Protein 7TXY (pdb70)

InterPro domains:
  IPR004183 Extradiol ring-cleavage dioxygenase, class III enzyme, subunit B [PF02900] (23-251)

Organism: NCBI:txid47874

Foldseek 3Di:
DFFAQKEKEWAQDLLLVAPDAFPQSVLRLVLLLLLLVLVVVLVWPEEEEEELQQEDAAFKEKEQAQWDWDWAQAPPCNVGPSSIATAIAGAPNVLLVLLLVLLVVVVTHYHYDDDPPDDDGRRVRSSCVRNPVPRPHHYIYMYHYLNDDLLSLLVSLLSSRVSRRVVRTHYHYYYHFFFQDQAAPDPDDNHPFAQRDPPQVVLVVVLLVCLQQQNLVVCVVCLQVSCVPRVTRSSVSSSSSCVSNVHSGDGKDWSHWGGDNNITITIIMDNRDPD/DALAFKEKAFAFDLQLVLQVQDPQFDAHAPHAPVLVLVLLVVLLCCCVPPLVWQEEEEEAQPLEDQAWKEKELAAKAWDWEADVVPNNRGTGTDIAGAPNQLSVQLQVLLVVLPIGYYYDHDSVDHDYSGRVRRCCSNHVVRPHHYMYMYQYAHPVDGDQGDLVSLLSSLQSSSVSSVVVVTRYYYYLHWFAQDDFDPDAPPRNRPCVQFAAPDVQLVVLVVVLLVCQQDWFQVVVVPSVVVSCVRRVTRCSSNSVSNNCSNLVRAGDHKDFSDWGTRRNTIGTIIMDGHDD/DWFAQKEKEFAQDLLLVAPDAFPQSVLRLVLLLVLLVLVVVLVFPEEEEEELQQEDAAFKEKEQAQWDWDWAAAPVCNVGPSRIFTAIAGAPNVLLVLLLVLLVVVVTDYHYDDDPPDDDGRRVRSSCVRNPVPRPHHYIYMYHHLNDDLLSLLQSLLSSRVSRVVVRTHYHYYYHFFFQDLAQPDDDDNHPFAARDPPLVVLVVVVLVCQQQQNLVVCVVCLQVSCVPRVTRSSVSSSSNCVSNVNSGDGKDWSHWGDDRNTTITMIMGNRDD/DCALAFKEKAFAFDLQLVQQVPDVQFDAHAPHAPVLVLVLLVVLLCCCVPPLVFQEEEEEDEPLADAAWKEKELAAWAWDWEADVVPNNRGTGTDIAGAPNQLSVQLQVLLVVLPTGYYYDHDSVDHDYSRVVRRVCSNHVVNPHHYMYMYFHAHPVDGDQGPLVSLLSSLQSSSVSSVVVVTRYYYYLHWFFQDDFDPDAPPRNRPCVQFDAPDVQLVVLVVVLQVCLADWFQVVVVVSVVVSCVRRVTRCSSNSVSNNCSNLVRAGDHKDFSDWGTRRNTIGTIIMDGHD/DDWFAQKEKEFAQDLLLVAPDAFPQSVLRLVLLLLLLVLVVVLPWPEEEEEELQQEDAAFKEKEQAQWDWDWAAAPVCNVGPSRIFTAIAGAPNVLLVLLLVLLVVVVTHYHYDDDPPDDDGSSVRSSCVRNPVPRPHHYIYMYHHLNDDLLSLLVSLLSSRVSRRVVRTHYHYYYHFFFQDLADPDDDDNHPFAQRDPPLVVLVVVLLVCQQQQNLVVCVVCLQVSCVPRVTRSSPSSSSNCVSNVNSGDGKDWSHWGGDRNITITMIMDNRDSD/DCALAFKEKAFAFDLQLVQQVPDPQFDAHAPHFPVLVLVLLVVLLCCCVPPLVWQEEEEEDEPLADAAWKEKEQAAWAWDWEADVVPNNRGTGTDIAGAPNQLSVQLQVLLVVLPTTYYYDHDSVDHDYSGVVRRVCSNHVVRPHHYMYMYFYAHPVDGDQGDLVSLLSSLQSSSVSSRVVVTRYYYYLHWFFQPDFDPDAPPRNRPCVQFAAPDVQLVVLVVVLQVCQQDWFQVVVVVSVVVSCVRRVTRCSSNSVSNNCSNLVRAGHHKDFSDWGGRRNTIGTIIMDGHDD/DFFAQKEKEWAQDLLLVAPDAFPQSVLRLVLLLLLLVLDVVLPWPEEEEEELQQEDAAFKEKEQAQWDWDWAQAPPPNVGPSRIFTAIAGAPNVLLVLLLVLLVVVVTDYHYDDDVPDDDGRRVRSSCCRNPVPHPHHYIYMYHHLNDDLLSLLVSLLSSRVSRRVVRIHYHYYYHFFFQDQAQPDDDDNNPFAARDPPQVVLVVVLLVCQQQFNLVVCVVCLQVSCVPRVTRSSPSSSSSCVSNVHSGDGKDWSHWGGDNNITITIIMDSRDPD/DFFLAFKEKAFAFDLQLVLQVPDVQFDAHAPHAPVLVLVLLVVLLCCCVPPLVWQEEEEEDQPLEDAQWKEKELAQKAWDWEADVVPNNRGTGTDIAGAPNQLSVQLQVQLVVLPIGYYYDHDSPDHDYNRVVRRVCSNHVVRHHHYMYMYFYADPVDGDQGDLVSLLSSLQSSRVSSVVVVTRYYYYLHWFFQDDFDPDAPPRNRPCVQFDAPDVQLVVLVVVLLVCQQDWFQVCVVVSVVVSCVRRVTRCSSNSVSNRCSNLVRAGHHKDFSDWGGRRNTIGTIIMDGHD

B-factor: mean 44.64, std 13.28, range [20.18, 142.73]

Radius of gyration: 44.24 Å; Cα contacts (8 Å, |Δi|>4): 5804; chains: 8; bounding box: 114×84×118 Å

Structure (mmCIF, N/CA/C/O backbone):
data_7TXY
#
_entry.id   7TXY
#
_cell.length_a   68.800
_cell.length_b   83.855
_cell.length_c   110.272
_cell.angle_alpha   85.590
_cell.angle_beta   73.100
_cell.angle_gamma   89.260
#
_symmetry.space_group_name_H-M   'P 1'
#
loop_
_entity.id
_entity.type
_entity.pdbx_description
1 polymer '2-amino-5-chlorophenol 1,6-dioxygenase subunit alpha'
2 polymer '2-aminophenol 1,6-dioxygenase subunit beta'
3 non-polymer 'FE (II) ION'
4 water water
#
loop_
_atom_site.group_PDB
_atom_site.id
_atom_site.type_symbol
_atom_site.label_atom_id
_atom_site.label_alt_id
_atom_site.label_comp_id
_atom_site.label_asym_id
_atom_site.label_entity_id
_atom_site.label_seq_id
_atom_site.pdbx_PDB_ins_code
_atom_site.Cartn_x
_atom_site.Cartn_y
_atom_site.Cartn_z
_atom_site.occupancy
_atom_site.B_iso_or_equiv
_atom_site.auth_seq_id
_atom_site.auth_comp_id
_atom_site.auth_asym_id
_atom_site.auth_atom_id
_atom_site.pdbx_PDB_model_num
ATOM 1 N N . ARG A 1 4 ? -3.58786 -13.12946 -8.29997 1.000 63.03173 4 ARG A N 1
ATOM 2 C CA . ARG A 1 4 ? -3.86903 -13.96611 -7.13626 1.000 77.70202 4 ARG A CA 1
ATOM 3 C C . ARG A 1 4 ? -3.02303 -13.51434 -5.94669 1.000 80.98494 4 ARG A C 1
ATOM 4 O O . ARG A 1 4 ? -1.92412 -12.98269 -6.12152 1.000 72.10135 4 ARG A O 1
ATOM 24 N N . THR A 1 5 ? -3.54158 -13.72672 -4.74099 1.000 71.63480 5 THR A N 1
ATOM 25 C CA . THR A 1 5 ? -2.84743 -13.37990 -3.51161 1.000 68.99602 5 THR A CA 1
ATOM 26 C C . THR A 1 5 ? -2.25724 -14.62840 -2.86191 1.000 67.48311 5 THR A C 1
ATOM 27 O O . THR A 1 5 ? -2.63515 -15.75965 -3.17352 1.000 69.61811 5 THR A O 1
ATOM 38 N N . GLY A 1 6 ? -1.31841 -14.40459 -1.94783 1.000 58.49558 6 GLY A N 1
ATOM 39 C CA . GLY A 1 6 ? -0.72672 -15.48429 -1.18424 1.000 51.53833 6 GLY A CA 1
ATOM 40 C C . GLY A 1 6 ? 0.45753 -16.12382 -1.88231 1.000 47.10382 6 GLY A C 1
ATOM 41 O O . GLY A 1 6 ? 1.09129 -15.54821 -2.76733 1.000 46.99535 6 GLY A O 1
ATOM 45 N N . ILE A 1 7 ? 0.75837 -17.34746 -1.45616 1.000 48.99783 7 ILE A N 1
ATOM 46 C CA . ILE A 1 7 ? 1.85320 -18.12113 -2.03070 1.000 44.24110 7 ILE A CA 1
ATOM 47 C C . ILE A 1 7 ? 1.39193 -18.68900 -3.36816 1.000 48.09819 7 ILE A C 1
ATOM 48 O O . ILE A 1 7 ? 0.40929 -19.43447 -3.42951 1.000 51.66518 7 ILE A O 1
ATOM 64 N N . VAL A 1 8 ? 2.10838 -18.34989 -4.43653 1.000 41.41671 8 VAL A N 1
ATOM 65 C CA . VAL A 1 8 ? 1.71080 -18.72545 -5.78871 1.000 43.70494 8 VAL A CA 1
ATOM 66 C C . VAL A 1 8 ? 2.77158 -19.53076 -6.52132 1.000 45.20209 8 VAL A C 1
ATOM 67 O O . VAL A 1 8 ? 2.51180 -19.98363 -7.64667 1.000 43.57742 8 VAL A O 1
ATOM 80 N N . ALA A 1 9 ? 3.95475 -19.71988 -5.94656 1.000 42.33398 9 ALA A N 1
ATOM 81 C CA . ALA A 1 9 ? 4.99951 -20.48697 -6.60805 1.000 36.90985 9 ALA A CA 1
ATOM 82 C C . ALA A 1 9 ? 5.98051 -20.98413 -5.55773 1.000 41.48149 9 ALA A C 1
ATOM 83 O O . ALA A 1 9 ? 6.06475 -20.44456 -4.45059 1.000 35.11158 9 ALA A O 1
ATOM 90 N N . GLY A 1 10 ? 6.72016 -22.02129 -5.92631 1.000 39.90915 10 GLY A N 1
ATOM 91 C CA . GLY A 1 10 ? 7.68871 -22.61797 -5.02470 1.000 37.45478 10 GLY A CA 1
ATOM 92 C C . GLY A 1 10 ? 8.88119 -23.13823 -5.79083 1.000 39.40108 10 GLY A C 1
ATOM 93 O O . GLY A 1 10 ? 8.78411 -23.47372 -6.97890 1.000 39.48020 10 GLY A O 1
ATOM 97 N N . ALA A 1 11 ? 10.01966 -23.20744 -5.10166 1.000 34.57856 11 ALA A N 1
ATOM 98 C CA . ALA A 1 11 ? 11.24121 -23.71024 -5.71398 1.000 34.03806 11 ALA A CA 1
ATOM 99 C C . ALA A 1 11 ? 12.15848 -24.25352 -4.63089 1.000 34.95231 11 ALA A C 1
ATOM 100 O O . ALA A 1 11 ? 12.17858 -23.75366 -3.49894 1.000 32.28616 11 ALA A O 1
ATOM 107 N N . LEU A 1 12 ? 12.91100 -25.28427 -4.99673 1.000 31.08802 12 LEU A N 1
ATOM 108 C CA . LEU A 1 12 ? 13.88680 -25.92522 -4.12857 1.000 30.90384 12 LEU A CA 1
ATOM 109 C C . LEU A 1 12 ? 15.18364 -26.05688 -4.91047 1.000 35.15246 12 LEU A C 1
ATOM 110 O O . LEU A 1 12 ? 15.16752 -26.47795 -6.07386 1.000 33.07809 12 LEU A O 1
ATOM 126 N N . LEU A 1 13 ? 16.29946 -25.68618 -4.29084 1.000 30.97588 13 LEU A N 1
ATOM 127 C CA . LEU A 1 13 ? 17.58161 -25.71974 -4.97798 1.000 33.89194 13 LEU A CA 1
ATOM 128 C C . LEU A 1 13 ? 18.67947 -25.96574 -3.95887 1.000 32.96637 13 LEU A C 1
ATOM 129 O O . LEU A 1 13 ? 18.50553 -25.67542 -2.76938 1.000 32.29239 13 LEU A O 1
ATOM 145 N N . PRO A 1 14 ? 19.81825 -26.50165 -4.38782 1.000 33.87964 14 PRO A N 1
ATOM 146 C CA . PRO A 1 14 ? 20.94832 -26.67255 -3.47238 1.000 28.65347 14 PRO A CA 1
ATOM 147 C C . PRO A 1 14 ? 21.59040 -25.33089 -3.15687 1.000 32.84639 14 PRO A C 1
ATOM 148 O O . PRO A 1 14 ? 21.29766 -24.30406 -3.77179 1.000 32.29275 14 PRO A O 1
ATOM 159 N N . GLY A 1 15 ? 22.49281 -25.35395 -2.17895 1.000 32.15173 15 GLY A N 1
ATOM 160 C CA . GLY A 1 15 ? 23.08277 -24.12207 -1.69710 1.000 32.98322 15 GLY A CA 1
ATOM 161 C C . GLY A 1 15 ? 24.58357 -24.16849 -1.51532 1.000 33.62296 15 GLY A C 1
ATOM 162 O O . GLY A 1 15 ? 25.16926 -23.22554 -0.99021 1.000 37.19567 15 GLY A O 1
ATOM 166 N N . MET A 1 16 ? 25.22909 -25.24470 -1.96081 1.000 33.77168 16 MET A N 1
ATOM 167 C CA . MET A 1 16 ? 26.67228 -25.31915 -1.78543 1.000 29.98784 16 MET A CA 1
ATOM 168 C C . MET A 1 16 ? 27.37868 -24.42652 -2.80208 1.000 31.89585 16 MET A C 1
ATOM 169 O O . MET A 1 16 ? 26.89906 -24.24947 -3.92337 1.000 33.36688 16 MET A O 1
ATOM 183 N N . PRO A 1 17 ? 28.51480 -23.83608 -2.42075 1.000 30.88862 17 PRO A N 1
ATOM 184 C CA . PRO A 1 17 ? 29.13456 -22.81174 -3.27174 1.000 30.82026 17 PRO A CA 1
ATOM 185 C C . PRO A 1 17 ? 29.71591 -23.35805 -4.56581 1.000 27.94331 17 PRO A C 1
ATOM 186 O O . PRO A 1 17 ? 30.07378 -22.55823 -5.43843 1.000 29.87077 17 PRO A O 1
ATOM 197 N N . HIS A 1 18 ? 29.80775 -24.68270 -4.70639 1.000 33.79351 18 HIS A N 1
ATOM 198 C CA . HIS A 1 18 ? 30.38491 -25.27958 -5.91005 1.000 30.73629 18 HIS A CA 1
ATOM 199 C C . HIS A 1 18 ? 29.61610 -24.90308 -7.16372 1.000 31.64936 18 HIS A C 1
ATOM 200 O O . HIS A 1 18 ? 30.18179 -24.95553 -8.26733 1.000 34.78936 18 HIS A O 1
ATOM 214 N N . LEU A 1 19 ? 28.34405 -24.53651 -7.03182 1.000 30.68288 19 LEU A N 1
ATOM 215 C CA . LEU A 1 19 ? 27.55839 -24.15279 -8.19556 1.000 35.48655 19 LEU A CA 1
ATOM 216 C C . LEU A 1 19 ? 28.11969 -22.91962 -8.88925 1.000 35.09523 19 LEU A C 1
ATOM 217 O O . LEU A 1 19 ? 27.79410 -22.67819 -10.05762 1.000 37.47342 19 LEU A O 1
ATOM 233 N N . LEU A 1 20 ? 28.95783 -22.14211 -8.20637 1.000 32.43641 20 LEU A N 1
ATOM 234 C CA . LEU A 1 20 ? 29.55961 -20.94141 -8.76689 1.000 33.44761 20 LEU A CA 1
ATOM 235 C C . LEU A 1 20 ? 31.02458 -21.14286 -9.14596 1.000 34.34193 20 LEU A C 1
ATOM 236 O O . LEU A 1 20 ? 31.73750 -20.16037 -9.38134 1.000 29.44230 20 LEU A O 1
ATOM 252 N N . ALA A 1 21 ? 31.48558 -22.38769 -9.20700 1.000 33.45981 21 ALA A N 1
ATOM 253 C CA . ALA A 1 21 ? 32.88659 -22.65290 -9.49979 1.000 38.00199 21 ALA A CA 1
ATOM 254 C C . ALA A 1 21 ? 33.25534 -22.13513 -10.88708 1.000 36.03680 21 ALA A C 1
ATOM 255 O O . ALA A 1 21 ? 32.43575 -22.11398 -11.80582 1.000 37.90113 21 ALA A O 1
ATOM 262 N N . GLU A 1 22 ? 34.50348 -21.69080 -11.01988 1.000 35.24641 22 GLU A N 1
ATOM 263 C CA . GLU A 1 22 ? 35.00164 -21.27584 -12.33006 1.000 43.26851 22 GLU A CA 1
ATOM 264 C C . GLU A 1 22 ? 35.17786 -22.47766 -13.24671 1.000 41.06574 22 GLU A C 1
ATOM 265 O O . GLU A 1 22 ? 34.91036 -22.39287 -14.45113 1.000 45.13306 22 GLU A O 1
ATOM 277 N N . HIS A 1 23 ? 35.61916 -23.60718 -12.69139 1.000 39.08674 23 HIS A N 1
ATOM 278 C CA . HIS A 1 23 ? 35.79586 -24.85847 -13.42359 1.000 42.33886 23 HIS A CA 1
ATOM 279 C C . HIS A 1 23 ? 34.89758 -25.91359 -12.78833 1.000 39.48474 23 HIS A C 1
ATOM 280 O O . HIS A 1 23 ? 35.37239 -26.80813 -12.07569 1.000 37.80391 23 HIS A O 1
ATOM 294 N N . PRO A 1 24 ? 33.59403 -25.83828 -13.02852 1.000 37.66487 24 PRO A N 1
ATOM 295 C CA . PRO A 1 24 ? 32.66530 -26.72696 -12.32998 1.000 37.92118 24 PRO A CA 1
ATOM 296 C C . PRO A 1 24 ? 32.63249 -28.12172 -12.92549 1.000 41.68564 24 PRO A C 1
ATOM 297 O O . PRO A 1 24 ? 32.89067 -28.33267 -14.11514 1.000 41.72360 24 PRO A O 1
ATOM 308 N N . ALA A 1 25 ? 32.30696 -29.08570 -12.07007 1.000 38.20076 25 ALA A N 1
ATOM 309 C CA . ALA A 1 25 ? 31.97016 -30.41230 -12.55773 1.000 41.25592 25 ALA A CA 1
ATOM 310 C C . ALA A 1 25 ? 30.71810 -30.31637 -13.42545 1.000 43.91892 25 ALA A C 1
ATOM 311 O O . ALA A 1 25 ? 29.87852 -29.43192 -13.21809 1.000 38.53815 25 ALA A O 1
ATOM 318 N N . PRO A 1 26 ? 30.56506 -31.20658 -14.41206 1.000 37.06989 26 PRO A N 1
ATOM 319 C CA . PRO A 1 26 ? 29.37618 -31.12170 -15.27583 1.000 39.11593 26 PRO A CA 1
ATOM 320 C C . PRO A 1 26 ? 28.07685 -31.05410 -14.49269 1.000 38.47914 26 PRO A C 1
ATOM 321 O O . PRO A 1 26 ? 27.13846 -30.35713 -14.89947 1.000 38.74070 26 PRO A O 1
ATOM 332 N N . SER A 1 27 ? 28.00080 -31.76083 -13.36661 1.000 35.04533 27 SER A N 1
ATOM 333 C CA . SER A 1 27 ? 26.77335 -31.75617 -12.57938 1.000 38.84347 27 SER A CA 1
ATOM 334 C C . SER A 1 27 ? 26.55275 -30.41093 -11.89369 1.000 33.06903 27 SER A C 1
ATOM 335 O O . SER A 1 27 ? 25.41236 -29.93885 -11.80669 1.000 34.98579 27 SER A O 1
ATOM 343 N N . TRP A 1 28 ? 27.62526 -29.76439 -11.42819 1.000 36.07515 28 TRP A N 1
ATOM 344 C CA . TRP A 1 28 ? 27.46438 -28.45589 -10.79299 1.000 36.02404 28 TRP A CA 1
ATOM 345 C C . TRP A 1 28 ? 26.95390 -27.43075 -11.79841 1.000 37.81950 28 TRP A C 1
ATOM 346 O O . TRP A 1 28 ? 26.04485 -26.64717 -11.50447 1.000 34.49353 28 TRP A O 1
ATOM 367 N N . SER A 1 29 ? 27.53959 -27.41530 -13.00190 1.000 38.30951 29 SER A N 1
ATOM 368 C CA . SER A 1 29 ? 27.09808 -26.45992 -14.01229 1.000 37.54300 29 SER A CA 1
ATOM 369 C C . SER A 1 29 ? 25.66884 -26.73962 -14.45419 1.000 32.44140 29 SER A C 1
ATOM 370 O O . SER A 1 29 ? 24.93291 -25.80481 -14.79012 1.000 37.20850 29 SER A O 1
ATOM 378 N N . ALA A 1 30 ? 25.25796 -28.00973 -14.46122 1.000 33.00696 30 ALA A N 1
ATOM 379 C CA . ALA A 1 30 ? 23.88443 -28.33187 -14.82598 1.000 36.84603 30 ALA A CA 1
ATOM 380 C C . ALA A 1 30 ? 22.92020 -27.86896 -13.74263 1.000 37.30360 30 ALA A C 1
ATOM 381 O O . ALA A 1 30 ? 21.85250 -27.32078 -14.04175 1.000 33.45298 30 ALA A O 1
ATOM 388 N N . LEU A 1 31 ? 23.28206 -28.08946 -12.47811 1.000 37.42104 31 LEU A N 1
ATOM 389 C CA . LEU A 1 31 ? 22.45886 -27.60083 -11.37863 1.000 34.61278 31 LEU A CA 1
ATOM 390 C C . LEU A 1 31 ? 22.42770 -26.07764 -11.35666 1.000 31.49079 31 LEU A C 1
ATOM 391 O O . LEU A 1 31 ? 21.36275 -25.47326 -11.18195 1.000 35.92162 31 LEU A O 1
ATOM 407 N N . ALA A 1 32 ? 23.58093 -25.43996 -11.54759 1.000 33.63121 32 ALA A N 1
ATOM 408 C CA . ALA A 1 32 ? 23.62734 -23.98205 -11.57921 1.000 34.01124 32 ALA A CA 1
ATOM 409 C C . ALA A 1 32 ? 22.77134 -23.43240 -12.71356 1.000 37.75747 32 ALA A C 1
ATOM 410 O O . ALA A 1 32 ? 21.98890 -22.49351 -12.52387 1.000 33.76289 32 ALA A O 1
ATOM 417 N N . GLY A 1 33 ? 22.90557 -24.00590 -13.91137 1.000 35.78172 33 GLY A N 1
ATOM 418 C CA . GLY A 1 33 ? 22.10877 -23.52719 -15.02603 1.000 36.52503 33 GLY A CA 1
ATOM 419 C C . GLY A 1 33 ? 20.62343 -23.66361 -14.77039 1.000 33.59491 33 GLY A C 1
ATOM 420 O O . GLY A 1 33 ? 19.84237 -22.76401 -15.09278 1.000 37.19936 33 GLY A O 1
ATOM 424 N N . ALA A 1 34 ? 20.21351 -24.79162 -14.19453 1.000 30.52490 34 ALA A N 1
ATOM 425 C CA . ALA A 1 34 ? 18.80921 -24.97818 -13.84707 1.000 34.00136 34 ALA A CA 1
ATOM 426 C C . ALA A 1 34 ? 18.35600 -23.93226 -12.83759 1.000 34.54858 34 ALA A C 1
ATOM 427 O O . ALA A 1 34 ? 17.25208 -23.38623 -12.94793 1.000 33.20224 34 ALA A O 1
ATOM 434 N N . ALA A 1 35 ? 19.19999 -23.64109 -11.84605 1.000 33.46132 35 ALA A N 1
ATOM 435 C CA . ALA A 1 35 ? 18.85676 -22.62840 -10.85181 1.000 33.09900 35 ALA A CA 1
ATOM 436 C C . ALA A 1 35 ? 18.64914 -21.27039 -11.50656 1.000 34.04452 35 ALA A C 1
ATOM 437 O O . ALA A 1 35 ? 17.66470 -20.57811 -11.23094 1.000 33.18059 35 ALA A O 1
ATOM 444 N N . ARG A 1 36 ? 19.57200 -20.86955 -12.38337 1.000 36.10988 36 ARG A N 1
ATOM 445 C CA . ARG A 1 36 ? 19.41557 -19.59138 -13.07353 1.000 38.25490 36 ARG A CA 1
ATOM 446 C C . ARG A 1 36 ? 18.10669 -19.55004 -13.85123 1.000 35.55720 36 ARG A C 1
ATOM 447 O O . ARG A 1 36 ? 17.43153 -18.51578 -13.89150 1.000 37.80739 36 ARG A O 1
ATOM 468 N N . ASP A 1 37 ? 17.72687 -20.67061 -14.47033 1.000 37.78693 37 ASP A N 1
ATOM 469 C CA . ASP A 1 37 ? 16.45865 -20.72362 -15.18992 1.000 38.65932 37 ASP A CA 1
ATOM 470 C C . ASP A 1 37 ? 15.28618 -20.52407 -14.23860 1.000 40.75493 37 ASP A C 1
ATOM 471 O O . ASP A 1 37 ? 14.36241 -19.75327 -14.52472 1.000 42.08989 37 ASP A O 1
ATOM 480 N N . VAL A 1 38 ? 15.30282 -21.22380 -13.10176 1.000 35.85307 38 VAL A N 1
ATOM 481 C CA . VAL A 1 38 ? 14.26264 -21.03012 -12.09368 1.000 39.30205 38 VAL A CA 1
ATOM 482 C C . VAL A 1 38 ? 14.20004 -19.56835 -11.67367 1.000 38.31812 38 VAL A C 1
ATOM 483 O O . VAL A 1 38 ? 13.11477 -19.00762 -11.48646 1.000 40.38838 38 VAL A O 1
ATOM 496 N N . GLY A 1 39 ? 15.36122 -18.92907 -11.52371 1.000 36.52646 39 GLY A N 1
ATOM 497 C CA . GLY A 1 39 ? 15.37984 -17.52932 -11.13011 1.000 36.59494 39 GLY A CA 1
ATOM 498 C C . GLY A 1 39 ? 14.71186 -16.62354 -12.14613 1.000 39.01902 39 GLY A C 1
ATOM 499 O O . GLY A 1 39 ? 13.96993 -15.70518 -11.78360 1.000 38.98877 39 GLY A O 1
ATOM 503 N N . ALA A 1 40 ? 14.96701 -16.86248 -13.43448 1.000 39.23374 40 ALA A N 1
ATOM 504 C CA . ALA A 1 40 ? 14.32319 -16.05409 -14.46247 1.000 41.82690 40 ALA A CA 1
ATOM 505 C C . ALA A 1 40 ? 12.81322 -16.23367 -14.42129 1.000 37.74741 40 ALA A C 1
ATOM 506 O O . ALA A 1 40 ? 12.05877 -15.26606 -14.57226 1.000 39.07159 40 ALA A O 1
ATOM 513 N N . ARG A 1 41 ? 12.35299 -17.47097 -14.22614 1.000 38.99866 41 ARG A N 1
ATOM 514 C CA . ARG A 1 41 ? 10.91989 -17.71479 -14.12051 1.000 42.68050 41 ARG A CA 1
ATOM 515 C C . ARG A 1 41 ? 10.34715 -17.04453 -12.87845 1.000 41.98205 41 ARG A C 1
ATOM 516 O O . ARG A 1 41 ? 9.29010 -16.40472 -12.94036 1.000 41.88428 41 ARG A O 1
ATOM 537 N N . LEU A 1 42 ? 11.03899 -17.17555 -11.74775 1.000 40.88612 42 LEU A N 1
ATOM 538 C CA . LEU A 1 42 ? 10.58137 -16.54735 -10.51455 1.000 41.65596 42 LEU A CA 1
ATOM 539 C C . LEU A 1 42 ? 10.46116 -15.03960 -10.68673 1.000 41.41584 42 LEU A C 1
ATOM 540 O O . LEU A 1 42 ? 9.43786 -14.43987 -10.34360 1.000 40.59154 42 LEU A O 1
ATOM 556 N N . ARG A 1 43 ? 11.49936 -14.40681 -11.22270 1.000 41.78759 43 ARG A N 1
ATOM 557 C CA . ARG A 1 43 ? 11.45033 -12.95978 -11.39862 1.000 41.74604 43 ARG A CA 1
ATOM 558 C C . ARG A 1 43 ? 10.38374 -12.55867 -12.40896 1.000 45.79633 43 ARG A C 1
ATOM 559 O O . ARG A 1 43 ? 9.78200 -11.48640 -12.27600 1.000 47.78840 43 ARG A O 1
ATOM 580 N N . ARG A 1 44 ? 10.12220 -13.40323 -13.41036 1.000 42.83658 44 ARG A N 1
ATOM 581 C CA A ARG A 1 44 ? 9.04118 -13.11847 -14.34780 0.584 45.10438 44 ARG A CA 1
ATOM 582 C CA B ARG A 1 44 ? 9.04022 -13.11775 -14.34765 0.416 45.13523 44 ARG A CA 1
ATOM 583 C C . ARG A 1 44 ? 7.69257 -13.10677 -13.63670 1.000 45.19971 44 ARG A C 1
ATOM 584 O O . ARG A 1 44 ? 6.80499 -12.31743 -13.98065 1.000 44.51579 44 ARG A O 1
ATOM 623 N N . LEU A 1 45 ? 7.51765 -13.98026 -12.64204 1.000 44.73029 45 LEU A N 1
ATOM 624 C CA A LEU A 1 45 ? 6.30714 -13.94699 -11.82908 0.524 45.37597 45 LEU A CA 1
ATOM 625 C CA B LEU A 1 45 ? 6.30322 -13.94091 -11.82841 0.476 45.36600 45 LEU A CA 1
ATOM 626 C C . LEU A 1 45 ? 6.16750 -12.61939 -11.09342 1.000 43.09636 45 LEU A C 1
ATOM 627 O O . LEU A 1 45 ? 5.04863 -12.18634 -10.79952 1.000 45.51620 45 LEU A O 1
ATOM 656 N N . GLU A 1 46 ? 7.28476 -11.96946 -10.78618 1.000 44.50423 46 GLU A N 1
ATOM 657 C CA . GLU A 1 46 ? 7.29208 -10.67856 -10.11254 1.000 47.22626 46 GLU A CA 1
ATOM 658 C C . GLU A 1 46 ? 6.59007 -10.76188 -8.76460 1.000 44.15808 46 GLU A C 1
ATOM 659 O O . GLU A 1 46 ? 5.61368 -10.03857 -8.52235 1.000 42.76855 46 GLU A O 1
ATOM 671 N N . PRO A 1 47 ? 7.05623 -11.61901 -7.86385 1.000 44.40532 47 PRO A N 1
ATOM 672 C CA . PRO A 1 47 ? 6.45476 -11.66996 -6.52750 1.000 42.31482 47 PRO A CA 1
ATOM 673 C C . PRO A 1 47 ? 6.79401 -10.42479 -5.72950 1.000 39.32516 47 PRO A C 1
ATOM 674 O O . PRO A 1 47 ? 7.87646 -9.84752 -5.86294 1.000 39.77709 47 PRO A O 1
ATOM 685 N N . ASP A 1 48 ? 5.83967 -10.00359 -4.89441 1.000 39.35873 48 ASP A N 1
ATOM 686 C CA . ASP A 1 48 ? 6.10863 -8.90657 -3.97196 1.000 39.36655 48 ASP A CA 1
ATOM 687 C C . ASP A 1 48 ? 7.19994 -9.28937 -2.98082 1.000 38.48036 48 ASP A C 1
ATOM 688 O O . ASP A 1 48 ? 8.03647 -8.45880 -2.60828 1.000 35.70273 48 ASP A O 1
ATOM 697 N N . VAL A 1 49 ? 7.20122 -10.54827 -2.53920 1.000 38.3109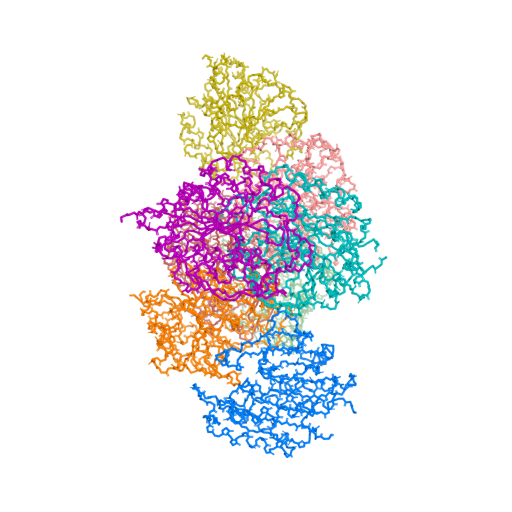3 49 VAL A N 1
ATOM 698 C CA . VAL A 1 49 ? 8.16988 -11.04983 -1.57177 1.000 35.63283 49 VAL A CA 1
ATOM 699 C C . VAL A 1 49 ? 8.36234 -12.53806 -1.83375 1.000 37.90792 49 VAL A C 1
ATOM 700 O O . VAL A 1 49 ? 7.49123 -13.20804 -2.39316 1.000 36.68223 49 VAL A O 1
ATOM 713 N N . VAL A 1 50 ? 9.52262 -13.05174 -1.43821 1.000 32.46316 50 VAL A N 1
ATOM 714 C CA . VAL A 1 50 ? 9.85004 -14.46617 -1.56179 1.000 31.58210 50 VAL A CA 1
ATOM 715 C C . VAL A 1 50 ? 10.22980 -14.96270 -0.17546 1.000 33.04590 50 VAL A C 1
ATOM 716 O O . VAL A 1 50 ? 11.27625 -14.57878 0.36640 1.000 30.24517 50 VAL A O 1
ATOM 729 N N . LEU A 1 51 ? 9.37778 -15.80230 0.40923 1.000 29.97049 51 LEU A N 1
ATOM 730 C CA . LEU A 1 51 ? 9.70985 -16.42457 1.68574 1.000 32.09702 51 LEU A CA 1
ATOM 731 C C . LEU A 1 51 ? 10.85876 -17.40414 1.48125 1.000 30.91549 51 LEU A C 1
ATOM 732 O O . LEU A 1 51 ? 10.90606 -18.13274 0.48734 1.000 32.80087 51 LEU A O 1
ATOM 748 N N . LEU A 1 52 ? 11.79801 -17.41359 2.42005 1.000 30.31844 52 LEU A N 1
ATOM 749 C CA . LEU A 1 52 ? 13.05482 -18.12508 2.23479 1.000 30.04237 52 LEU A CA 1
ATOM 750 C C . LEU A 1 52 ? 13.41836 -18.91528 3.47979 1.000 33.44407 52 LEU A C 1
ATOM 751 O O . LEU A 1 52 ? 13.28320 -18.42454 4.60501 1.000 30.65548 52 LEU A O 1
ATOM 767 N N . LEU A 1 53 ? 13.88620 -20.14438 3.26458 1.000 26.85163 53 LEU A N 1
ATOM 768 C CA . LEU A 1 53 ? 14.49903 -20.93982 4.31779 1.000 30.54103 53 LEU A CA 1
ATOM 769 C C . LEU A 1 53 ? 15.69688 -21.65492 3.72106 1.000 31.83897 53 LEU A C 1
ATOM 770 O O . LEU A 1 53 ? 15.56008 -22.36041 2.71194 1.000 35.90322 53 LEU A O 1
ATOM 786 N N . SER A 1 54 ? 16.86340 -21.46607 4.32442 1.000 28.32230 54 SER A N 1
ATOM 787 C CA . SER A 1 54 ? 18.07699 -22.16223 3.92954 1.000 26.88726 54 SER A CA 1
ATOM 788 C C . SER A 1 54 ? 18.54037 -23.00338 5.10640 1.000 30.65537 54 SER A C 1
ATOM 789 O O . SER A 1 54 ? 18.57479 -22.52294 6.24468 1.000 29.66189 54 SER A O 1
ATOM 797 N N . THR A 1 55 ? 18.87660 -24.26322 4.83307 1.000 30.68491 55 THR A N 1
ATOM 798 C CA . THR A 1 55 ? 19.28363 -25.16732 5.89555 1.000 34.56781 55 THR A CA 1
ATOM 799 C C . THR A 1 55 ? 20.58177 -24.73422 6.55980 1.000 31.74886 55 THR A C 1
ATOM 800 O O . THR A 1 55 ? 20.85047 -25.15287 7.69031 1.000 32.67552 55 THR A O 1
ATOM 811 N N . GLN A 1 56 ? 21.38466 -23.90270 5.89979 1.000 27.43095 56 GLN A N 1
ATOM 812 C CA . GLN A 1 56 ? 22.67085 -23.50223 6.45712 1.000 32.74031 56 GLN A CA 1
ATOM 813 C C . GLN A 1 56 ? 22.56482 -22.31648 7.41247 1.000 29.73164 56 GLN A C 1
ATOM 814 O O . GLN A 1 56 ? 23.55303 -21.99410 8.08057 1.000 34.37139 56 GLN A O 1
ATOM 828 N N . TRP A 1 57 ? 21.41064 -21.66337 7.49347 1.000 28.91085 57 TRP A N 1
ATOM 829 C CA . TRP A 1 57 ? 21.10869 -20.78049 8.62757 1.000 31.13357 57 TRP A CA 1
ATOM 830 C C . TRP A 1 57 ? 20.19220 -21.58370 9.54598 1.000 22.20315 57 TRP A C 1
ATOM 831 O O . TRP A 1 57 ? 18.97116 -21.57545 9.39654 1.000 29.03318 57 TRP A O 1
ATOM 852 N N . PHE A 1 58 ? 20.79167 -22.29239 10.48339 1.000 26.97722 58 PHE A N 1
ATOM 853 C CA . PHE A 1 58 ? 20.06367 -23.15174 11.40238 1.000 28.99550 58 PHE A CA 1
ATOM 854 C C . PHE A 1 58 ? 20.01275 -22.51794 12.78125 1.000 28.41117 58 PHE A C 1
ATOM 855 O O . PHE A 1 58 ? 20.77243 -21.59069 13.10423 1.000 28.35173 58 PHE A O 1
ATOM 872 N N . THR A 1 59 ? 19.09194 -23.02070 13.58944 1.000 27.79846 59 THR A N 1
ATOM 873 C CA . THR A 1 59 ? 18.98858 -22.61092 14.97990 1.000 26.30568 59 THR A CA 1
ATOM 874 C C . THR A 1 59 ? 18.50466 -23.79920 15.79522 1.000 28.50209 59 THR A C 1
ATOM 875 O O . THR A 1 59 ? 18.14202 -24.84410 15.24781 1.000 28.54984 59 THR A O 1
ATOM 886 N N . VAL A 1 60 ? 18.51860 -23.62868 17.11734 1.000 29.35400 60 VAL A N 1
ATOM 887 C CA . VAL A 1 60 ? 18.01403 -24.64417 18.03680 1.000 26.15097 60 VAL A CA 1
ATOM 888 C C . VAL A 1 60 ? 17.15201 -23.98623 19.10479 1.000 31.73057 60 VAL A C 1
ATOM 889 O O . VAL A 1 60 ? 16.74272 -24.63675 20.07144 1.000 33.56951 60 VAL A O 1
ATOM 902 N N . LEU A 1 61 ? 16.87712 -22.69238 18.94993 1.000 30.36835 61 LEU A N 1
ATOM 903 C CA . LEU A 1 61 ? 16.12987 -21.94210 19.96215 1.000 30.50162 61 LEU A CA 1
ATOM 904 C C . LEU A 1 61 ? 15.12320 -21.04769 19.26055 1.000 29.54924 61 LEU A C 1
ATOM 905 O O . LEU A 1 61 ? 15.49641 -20.02617 18.67075 1.000 27.96759 61 LEU A O 1
ATOM 921 N N . GLY A 1 62 ? 13.85765 -21.42639 19.32334 1.000 33.21273 62 GLY A N 1
ATOM 922 C CA . GLY A 1 62 ? 12.84861 -20.63969 18.66797 1.000 32.43191 62 GLY A CA 1
ATOM 923 C C . GLY A 1 62 ? 13.07293 -20.56678 17.17039 1.000 35.26964 62 GLY A C 1
ATOM 924 O O . GLY A 1 62 ? 13.72030 -21.41494 16.54994 1.000 32.66646 62 GLY A O 1
ATOM 928 N N . HIS A 1 63 ? 12.51989 -19.51340 16.58496 1.000 35.62593 63 HIS A N 1
ATOM 929 C CA . HIS A 1 63 ? 12.56682 -19.29935 15.14252 1.000 33.05895 63 HIS A CA 1
ATOM 930 C C . HIS A 1 63 ? 13.02879 -17.87172 14.88621 1.000 33.27827 63 HIS A C 1
ATOM 931 O O . HIS A 1 63 ? 12.31654 -16.91387 15.20554 1.000 32.33833 63 HIS A O 1
ATOM 945 N N . GLN A 1 64 ? 14.22082 -17.73599 14.31552 1.000 28.76856 64 GLN A N 1
ATOM 946 C CA . GLN A 1 64 ? 14.83193 -16.43549 14.10446 1.000 26.33347 64 GLN A CA 1
ATOM 947 C C . GLN A 1 64 ? 14.50365 -15.91726 12.71329 1.000 32.87621 64 GLN A C 1
ATOM 948 O O . GLN A 1 64 ? 14.51430 -16.67261 11.73344 1.000 29.21598 64 GLN A O 1
ATOM 962 N N . PHE A 1 65 ? 14.20697 -14.61637 12.63273 1.000 29.98340 65 PHE A N 1
ATOM 963 C CA . PHE A 1 65 ? 13.85007 -13.96829 11.38125 1.000 29.24738 65 PHE A CA 1
ATOM 964 C C . PHE A 1 65 ? 14.85770 -12.87298 11.05811 1.000 31.17912 65 PHE A C 1
ATOM 965 O O . PHE A 1 65 ? 15.30920 -12.14975 11.94989 1.000 26.77822 65 PHE A O 1
ATOM 982 N N . GLN A 1 66 ? 15.19779 -12.74770 9.77594 1.000 28.99892 66 GLN A N 1
ATOM 983 C CA . GLN A 1 66 ? 16.15787 -11.74176 9.33175 1.000 28.38564 66 GLN A CA 1
ATOM 984 C C . GLN A 1 66 ? 15.47298 -10.38211 9.27261 1.000 26.02050 66 GLN A C 1
ATOM 985 O O . GLN A 1 66 ? 14.61725 -10.14641 8.41533 1.000 29.14332 66 GLN A O 1
ATOM 999 N N . CYS A 1 67 ? 15.86011 -9.47672 10.17117 1.000 29.25318 67 CYS A N 1
ATOM 1000 C CA . CYS A 1 67 ? 15.27532 -8.14348 10.22596 1.000 25.95225 67 CYS A CA 1
ATOM 1001 C C . CYS A 1 67 ? 16.26297 -7.04633 9.85850 1.000 30.62375 67 CYS A C 1
ATOM 1002 O O . CYS A 1 67 ? 15.94450 -5.86168 10.00856 1.000 29.69428 67 CYS A O 1
ATOM 1010 N N . ASP A 1 68 ? 17.44981 -7.40389 9.38672 1.000 33.22848 68 ASP A N 1
ATOM 1011 C CA . ASP A 1 68 ? 18.34066 -6.43446 8.76709 1.000 25.03954 68 ASP A CA 1
ATOM 1012 C C . ASP A 1 68 ? 17.87106 -6.20112 7.33520 1.000 29.47783 68 ASP A C 1
ATOM 1013 O O . ASP A 1 68 ? 17.83957 -7.15051 6.54745 1.000 30.03788 68 ASP A O 1
ATOM 1022 N N . PRO A 1 69 ? 17.48605 -4.97653 6.96071 1.000 28.89795 69 PRO A N 1
ATOM 1023 C CA . PRO A 1 69 ? 16.93287 -4.77357 5.61021 1.000 30.14395 69 PRO A CA 1
ATOM 1024 C C . PRO A 1 69 ? 17.91618 -5.02519 4.48223 1.000 30.25867 69 PRO A C 1
ATOM 1025 O O . PRO A 1 69 ? 17.48343 -5.32761 3.35129 1.000 32.81556 69 PRO A O 1
ATOM 1036 N N . ASN A 1 70 ? 19.22341 -4.90254 4.71905 1.000 27.05181 70 ASN A N 1
ATOM 1037 C CA . ASN A 1 70 ? 20.20664 -4.94274 3.63188 1.000 28.69158 70 ASN A CA 1
ATOM 1038 C C . ASN A 1 70 ? 21.55768 -5.41976 4.14184 1.000 30.48139 70 ASN A C 1
ATOM 1039 O O . ASN A 1 70 ? 22.51400 -4.64545 4.25157 1.000 35.73813 70 ASN A O 1
ATOM 1050 N N . PRO A 1 71 ? 21.68734 -6.71266 4.42279 1.000 31.59857 71 PRO A N 1
ATOM 1051 C CA . PRO A 1 71 ? 23.02600 -7.27510 4.65154 1.000 29.58031 71 PRO A CA 1
ATOM 1052 C C . PRO A 1 71 ? 23.81865 -7.29786 3.35414 1.000 29.94590 71 PRO A C 1
ATOM 1053 O O . PRO A 1 71 ? 23.29938 -7.67524 2.30225 1.000 29.95610 71 PRO A O 1
ATOM 1064 N N . ARG A 1 72 ? 25.08240 -6.88507 3.43264 1.000 30.19833 72 ARG A N 1
ATOM 1065 C CA . ARG A 1 72 ? 25.93818 -6.88820 2.25176 1.000 32.95878 72 ARG A CA 1
ATOM 1066 C C . ARG A 1 72 ? 27.39187 -6.94033 2.68661 1.000 32.06848 72 ARG A C 1
ATOM 1067 O O . ARG A 1 72 ? 27.74179 -6.50906 3.79091 1.000 34.18782 72 ARG A O 1
ATOM 1088 N N . GLY A 1 73 ? 28.22796 -7.46839 1.80723 1.000 32.83288 73 GLY A N 1
ATOM 1089 C CA . GLY A 1 73 ? 29.64829 -7.57016 2.06828 1.000 35.54028 73 GLY A CA 1
ATOM 1090 C C . GLY A 1 73 ? 30.24748 -8.70682 1.26367 1.000 34.04611 73 GLY A C 1
ATOM 1091 O O . GLY A 1 73 ? 29.72224 -9.09039 0.22934 1.000 34.90284 73 GLY A O 1
ATOM 1095 N N . GLU A 1 74 ? 31.36503 -9.22038 1.76441 1.000 32.36606 74 GLU A N 1
ATOM 1096 C CA . GLU A 1 74 ? 32.03744 -10.36927 1.18221 1.000 38.44365 74 GLU A CA 1
ATOM 1097 C C . GLU A 1 74 ? 32.12801 -11.45791 2.23830 1.000 37.17584 74 GLU A C 1
ATOM 1098 O O . GLU A 1 74 ? 32.40892 -11.18259 3.40909 1.000 39.66845 74 GLU A O 1
ATOM 1110 N N . HIS A 1 75 ? 31.88950 -12.69094 1.81818 1.000 32.25861 75 HIS A N 1
ATOM 1111 C CA . HIS A 1 75 ? 31.89975 -13.84193 2.70833 1.000 35.30238 75 HIS A CA 1
ATOM 1112 C C . HIS A 1 75 ? 32.85844 -14.87532 2.14487 1.000 35.05279 75 HIS A C 1
ATOM 1113 O O . HIS A 1 75 ? 32.74233 -15.25984 0.97562 1.000 35.16098 75 HIS A O 1
ATOM 1127 N N . VAL A 1 76 ? 33.81259 -15.30883 2.96191 1.000 31.74537 76 VAL A N 1
ATOM 1128 C CA . VAL A 1 76 ? 34.70992 -16.40466 2.60233 1.000 32.43564 76 VAL A CA 1
ATOM 1129 C C . VAL A 1 76 ? 34.25657 -17.63017 3.38937 1.000 30.73292 76 VAL A C 1
ATOM 1130 O O . VAL A 1 76 ? 34.34696 -17.66323 4.62681 1.000 30.79226 76 VAL A O 1
ATOM 1143 N N . ASP A 1 77 ? 33.75430 -18.63103 2.67461 1.000 30.19237 77 ASP A N 1
ATOM 1144 C CA . ASP A 1 77 ? 33.12377 -19.77084 3.31768 1.000 34.19244 77 ASP A CA 1
ATOM 1145 C C . ASP A 1 77 ? 34.11465 -20.51579 4.19708 1.000 34.46461 77 ASP A C 1
ATOM 1146 O O . ASP A 1 77 ? 35.27424 -20.72746 3.82690 1.000 27.80739 77 ASP A O 1
ATOM 1155 N N . GLU A 1 78 ? 33.61781 -20.95153 5.36478 1.000 31.74831 78 GLU A N 1
ATOM 1156 C CA A GLU A 1 78 ? 34.46288 -21.57323 6.37006 0.593 38.96177 78 GLU A CA 1
ATOM 1157 C CA B GLU A 1 78 ? 34.45579 -21.57049 6.37050 0.407 39.98573 78 GLU A CA 1
ATOM 1158 C C . GLU A 1 78 ? 35.01136 -22.92492 5.93064 1.000 32.87080 78 GLU A C 1
ATOM 1159 O O . GLU A 1 78 ? 35.95103 -23.43412 6.55815 1.000 34.29703 78 GLU A O 1
ATOM 1180 N N . ASN A 1 79 ? 34.45409 -23.52225 4.88474 1.000 29.28613 79 ASN A N 1
ATOM 1181 C CA . ASN A 1 79 ? 34.87801 -24.83263 4.40363 1.000 29.91513 79 ASN A CA 1
ATOM 1182 C C . ASN A 1 79 ? 35.62353 -24.78330 3.07549 1.000 34.63135 79 ASN A C 1
ATOM 1183 O O . ASN A 1 79 ? 36.55599 -25.56281 2.86188 1.000 31.82468 79 ASN A O 1
ATOM 1194 N N . TRP A 1 80 ? 35.23994 -23.87956 2.17947 1.000 33.01331 80 TRP A N 1
ATOM 1195 C CA . TRP A 1 80 ? 35.74441 -23.87377 0.80960 1.000 30.03411 80 TRP A CA 1
ATOM 1196 C C . TRP A 1 80 ? 36.58384 -22.64472 0.50322 1.000 35.97080 80 TRP A C 1
ATOM 1197 O O . TRP A 1 80 ? 36.77000 -22.30238 -0.67069 1.000 33.57506 80 TRP A O 1
ATOM 1218 N N . TYR A 1 81 ? 37.11808 -21.99756 1.54484 1.000 29.59113 81 TYR A N 1
ATOM 1219 C CA . TYR A 1 81 ? 37.95626 -20.81800 1.38280 1.000 33.48213 81 TYR A CA 1
ATOM 1220 C C . TYR A 1 81 ? 39.08831 -21.03009 0.38382 1.000 36.14213 81 TYR A C 1
ATOM 1221 O O . TYR A 1 81 ? 39.50921 -20.07867 -0.28396 1.000 38.04493 81 TYR A O 1
ATOM 1239 N N . ALA A 1 82 ? 39.60378 -22.25686 0.27828 1.000 35.99426 82 ALA A N 1
ATOM 1240 C CA . ALA A 1 82 ? 40.75925 -22.52694 -0.56884 1.000 35.95389 82 ALA A CA 1
ATOM 1241 C C . ALA A 1 82 ? 40.41266 -22.59335 -2.04892 1.000 38.81814 82 ALA A C 1
ATOM 1242 O O . ALA A 1 82 ? 41.32798 -22.67431 -2.88159 1.000 36.51374 82 ALA A O 1
ATOM 1249 N N . TYR A 1 83 ? 39.13364 -22.55769 -2.40143 1.000 35.13136 83 TYR A N 1
ATOM 1250 C CA . TYR A 1 83 ? 38.69331 -22.63404 -3.78403 1.000 35.66868 83 TYR A CA 1
ATOM 1251 C C . TYR A 1 83 ? 38.11592 -21.29458 -4.21725 1.000 38.81507 83 TYR A C 1
ATOM 1252 O O . TYR A 1 83 ? 37.72481 -20.46534 -3.39367 1.000 36.35018 83 TYR A O 1
ATOM 1270 N N . ASP A 1 84 ? 38.07850 -21.08497 -5.53633 1.000 36.91189 84 ASP A N 1
ATOM 1271 C CA . ASP A 1 84 ? 37.59623 -19.81424 -6.06470 1.000 37.36065 84 ASP A CA 1
ATOM 1272 C C . ASP A 1 84 ? 36.15287 -19.55080 -5.66054 1.000 36.70779 84 ASP A C 1
ATOM 1273 O O . ASP A 1 84 ? 35.76852 -18.39073 -5.45615 1.000 37.69297 84 ASP A O 1
ATOM 1282 N N . TYR A 1 85 ? 35.34388 -20.60415 -5.53146 1.000 37.43978 85 TYR A N 1
ATOM 1283 C CA . TYR A 1 85 ? 33.95370 -20.44713 -5.12901 1.000 34.96766 85 TYR A CA 1
ATOM 1284 C C . TYR A 1 85 ? 33.78572 -20.31252 -3.61662 1.000 33.74930 85 TYR A C 1
ATOM 1285 O O . TYR A 1 85 ? 32.64885 -20.24056 -3.14035 1.000 30.84634 85 TYR A O 1
ATOM 1303 N N . GLY A 1 86 ? 34.88155 -20.28076 -2.85804 1.000 33.86496 86 GLY A N 1
ATOM 1304 C CA . GLY A 1 86 ? 34.78684 -19.97295 -1.43802 1.000 34.86988 86 GLY A CA 1
ATOM 1305 C C . GLY A 1 86 ? 34.68672 -18.49639 -1.13413 1.000 38.48706 86 GLY A C 1
ATOM 1306 O O . GLY A 1 86 ? 34.29355 -18.12515 -0.01891 1.000 32.90652 86 GLY A O 1
ATOM 1310 N N . LEU A 1 87 ? 35.03808 -17.64641 -2.09973 1.000 32.45304 87 LEU A N 1
ATOM 1311 C CA . LEU A 1 87 ? 34.92603 -16.20009 -1.96466 1.000 37.20976 87 LEU A CA 1
ATOM 1312 C C . LEU A 1 87 ? 33.62520 -15.75790 -2.62247 1.000 38.99588 87 LEU A C 1
ATOM 1313 O O . LEU A 1 87 ? 33.45150 -15.91837 -3.83823 1.000 31.48397 87 LEU A O 1
ATOM 1329 N N . LEU A 1 88 ? 32.71418 -15.20912 -1.82124 1.000 34.25655 88 LEU A N 1
ATOM 1330 C CA . LEU A 1 88 ? 31.38126 -14.86208 -2.28619 1.000 37.88246 88 LEU A CA 1
ATOM 1331 C C . LEU A 1 88 ? 31.03208 -13.44835 -1.85470 1.000 40.20795 88 LEU A C 1
ATOM 1332 O O . LEU A 1 88 ? 31.15588 -13.10504 -0.67695 1.000 39.95811 88 LEU A O 1
ATOM 1348 N N . ASP A 1 89 ? 30.60290 -12.63741 -2.80718 1.000 36.49387 89 ASP A N 1
ATOM 1349 C CA . ASP A 1 89 ? 30.03351 -11.33395 -2.51864 1.000 37.53155 89 ASP A CA 1
ATOM 1350 C C . ASP A 1 89 ? 28.52210 -11.46463 -2.39707 1.000 35.04087 89 ASP A C 1
ATOM 1351 O O . ASP A 1 89 ? 27.89706 -12.31437 -3.03645 1.000 32.19923 89 ASP A O 1
ATOM 1360 N N . TYR A 1 90 ? 27.93155 -10.62213 -1.55852 1.000 32.48281 90 TYR A N 1
ATOM 1361 C CA . TYR A 1 90 ? 26.49040 -10.67309 -1.38059 1.000 31.49312 90 TYR A CA 1
ATOM 1362 C C . TYR A 1 90 ? 25.94956 -9.28066 -1.11068 1.000 29.36915 90 TYR A C 1
ATOM 1363 O O . TYR A 1 90 ? 26.64700 -8.40993 -0.57760 1.000 34.42313 90 TYR A O 1
ATOM 1381 N N . ASP A 1 91 ? 24.69090 -9.08923 -1.49941 1.000 31.75544 91 ASP A N 1
ATOM 1382 C CA . ASP A 1 91 ? 23.97816 -7.83399 -1.27302 1.000 31.40136 91 ASP A CA 1
ATOM 1383 C C . ASP A 1 91 ? 22.49768 -8.20634 -1.32417 1.000 29.52654 91 ASP A C 1
ATOM 1384 O O . ASP A 1 91 ? 21.93495 -8.34671 -2.41089 1.000 33.05156 91 ASP A O 1
ATOM 1393 N N . LEU A 1 92 ? 21.89630 -8.40047 -0.15339 1.000 32.61066 92 LEU A N 1
ATOM 1394 C CA . LEU A 1 92 ? 20.55503 -8.94920 -0.03222 1.000 28.31981 92 LEU A CA 1
ATOM 1395 C C . LEU A 1 92 ? 19.59644 -7.89473 0.50041 1.000 31.49706 92 LEU A C 1
ATOM 1396 O O . LEU A 1 92 ? 19.95437 -7.10627 1.38288 1.000 34.55326 92 LEU A O 1
ATOM 1412 N N . ARG A 1 93 ? 18.37484 -7.88901 -0.02379 1.000 29.30257 93 ARG A N 1
ATOM 1413 C CA . ARG A 1 93 ? 17.32148 -7.00028 0.45640 1.000 31.43496 93 ARG A CA 1
ATOM 1414 C C . ARG A 1 93 ? 16.20831 -7.84232 1.06640 1.000 31.89854 93 ARG A C 1
ATOM 1415 O O . ARG A 1 93 ? 15.64662 -8.71785 0.39467 1.000 29.91351 93 ARG A O 1
ATOM 1436 N N . PHE A 1 94 ? 15.89179 -7.57333 2.33118 1.000 30.36142 94 PHE A N 1
ATOM 1437 C CA . PHE A 1 94 ? 14.84985 -8.27574 3.06645 1.000 28.03040 94 PHE A CA 1
ATOM 1438 C C . PHE A 1 94 ? 13.70409 -7.31955 3.35408 1.000 29.91375 94 PHE A C 1
ATOM 1439 O O . PHE A 1 94 ? 13.92696 -6.17074 3.74350 1.000 30.39448 94 PHE A O 1
ATOM 1456 N N . ASP A 1 95 ? 12.47811 -7.78904 3.13050 1.000 29.86910 95 ASP A N 1
ATOM 1457 C CA . ASP A 1 95 ? 11.26553 -7.03820 3.46370 1.000 31.14080 95 ASP A CA 1
ATOM 1458 C C . ASP A 1 95 ? 11.00948 -7.25111 4.95005 1.000 31.61820 95 ASP A C 1
ATOM 1459 O O . ASP A 1 95 ? 10.29762 -8.17248 5.35687 1.000 29.41955 95 ASP A O 1
ATOM 1468 N N . VAL A 1 96 ? 11.60921 -6.38791 5.77736 1.000 30.16716 96 VAL A N 1
ATOM 1469 C CA . VAL A 1 96 ? 11.56678 -6.60892 7.21519 1.000 30.67373 96 VAL A CA 1
ATOM 1470 C C . VAL A 1 96 ? 10.18783 -6.33017 7.79373 1.000 32.48956 96 VAL A C 1
ATOM 1471 O O . VAL A 1 96 ? 9.87651 -6.80572 8.89412 1.000 31.99509 96 VAL A O 1
ATOM 1484 N N . ASP A 1 97 ? 9.34322 -5.58365 7.08410 1.000 27.70030 97 ASP A N 1
ATOM 1485 C CA . ASP A 1 97 ? 8.02115 -5.28150 7.62005 1.000 34.08405 97 ASP A CA 1
ATOM 1486 C C . ASP A 1 97 ? 7.04866 -6.43488 7.40298 1.000 33.10581 97 ASP A C 1
ATOM 1487 O O . ASP A 1 97 ? 6.28286 -6.77661 8.30831 1.000 33.44824 97 ASP A O 1
ATOM 1496 N N . PHE A 1 98 ? 7.06197 -7.06471 6.22250 1.000 32.20830 98 PHE A N 1
ATOM 1497 C CA . PHE A 1 98 ? 6.31267 -8.30770 6.09074 1.000 30.91102 98 PHE A CA 1
ATOM 1498 C C . PHE A 1 98 ? 6.85763 -9.35998 7.04510 1.000 31.47399 98 PHE A C 1
ATOM 1499 O O . PHE A 1 98 ? 6.09505 -10.13394 7.63679 1.000 31.11916 98 PHE A O 1
ATOM 1516 N N . THR A 1 99 ? 8.18244 -9.40893 7.19624 1.000 30.81488 99 THR A N 1
ATOM 1517 C CA . THR A 1 99 ? 8.79154 -10.32472 8.15293 1.000 31.14353 99 THR A CA 1
ATOM 1518 C C . THR A 1 99 ? 8.21159 -10.11399 9.54595 1.000 31.76377 99 THR A C 1
ATOM 1519 O O . THR A 1 99 ? 7.99516 -11.07659 10.28530 1.000 33.36657 99 THR A O 1
ATOM 1530 N N . GLU A 1 100 ? 7.94430 -8.85533 9.91181 1.000 33.38928 100 GLU A N 1
ATOM 1531 C CA . GLU A 1 100 ? 7.33374 -8.56244 11.20737 1.000 36.21384 100 GLU A CA 1
ATOM 1532 C C . GLU A 1 100 ? 5.94820 -9.18375 11.31492 1.000 36.57075 100 GLU A C 1
ATOM 1533 O O . GLU A 1 100 ? 5.59394 -9.75956 12.35217 1.000 33.94615 100 GLU A O 1
ATOM 1545 N N . ARG A 1 101 ? 5.14243 -9.06022 10.25787 1.000 35.00652 101 ARG A N 1
ATOM 1546 C CA . ARG A 1 101 ? 3.82178 -9.68220 10.24891 1.000 35.82380 101 ARG A CA 1
ATOM 1547 C C . ARG A 1 101 ? 3.92700 -11.19261 10.39189 1.000 35.19121 101 ARG A C 1
ATOM 1548 O O . ARG A 1 101 ? 3.13892 -11.81667 11.11394 1.000 37.74400 101 ARG A O 1
ATOM 1569 N N . TRP A 1 102 ? 4.89058 -11.79722 9.69830 1.000 35.98342 102 TRP A N 1
ATOM 1570 C CA . TRP A 1 102 ? 5.07887 -13.24283 9.76451 1.000 34.31731 102 TRP A CA 1
ATOM 1571 C C . TRP A 1 102 ? 5.55453 -13.66435 11.14964 1.000 34.28202 102 TRP A C 1
ATOM 1572 O O . TRP A 1 102 ? 5.03600 -14.62248 11.73030 1.000 33.69752 102 TRP A O 1
ATOM 1593 N N . ALA A 1 103 ? 6.53214 -12.95402 11.70141 1.000 29.22892 103 ALA A N 1
ATOM 1594 C CA . ALA A 1 103 ? 6.98692 -13.26285 13.05170 1.000 34.75907 103 ALA A CA 1
ATOM 1595 C C . ALA A 1 103 ? 5.84174 -13.14231 14.05368 1.000 38.31605 103 ALA A C 1
ATOM 1596 O O . ALA A 1 103 ? 5.71844 -13.96593 14.96892 1.000 36.54421 103 ALA A O 1
ATOM 1603 N N . ASP A 1 104 ? 4.98141 -12.13263 13.88052 1.000 36.57976 104 ASP A N 1
ATOM 1604 C CA . ASP A 1 104 ? 3.82777 -11.97198 14.76060 1.000 40.11404 104 ASP A CA 1
ATOM 1605 C C . ASP A 1 104 ? 2.89817 -13.18072 14.67643 1.000 42.34581 104 ASP A C 1
ATOM 1606 O O . ASP A 1 104 ? 2.46285 -13.70855 15.70737 1.000 43.78768 104 ASP A O 1
ATOM 1615 N N . ARG A 1 105 ? 2.57630 -13.62441 13.45370 1.000 40.15648 105 ARG A N 1
ATOM 1616 C CA . ARG A 1 105 ? 1.75662 -14.82166 13.28225 1.000 42.30589 105 ARG A CA 1
ATOM 1617 C C . ARG A 1 105 ? 2.37665 -16.02214 13.99167 1.000 44.20205 105 ARG A C 1
ATOM 1618 O O . ARG A 1 105 ? 1.66014 -16.84701 14.57553 1.000 47.76787 105 ARG A O 1
ATOM 1639 N N . VAL A 1 106 ? 3.70701 -16.14241 13.95308 1.000 40.02079 106 VAL A N 1
ATOM 1640 C CA . VAL A 1 106 ? 4.37369 -17.27348 14.59560 1.000 40.65802 106 VAL A CA 1
ATOM 1641 C C . VAL A 1 106 ? 4.23703 -17.18146 16.11130 1.000 41.82539 106 VAL A C 1
ATOM 1642 O O . VAL A 1 106 ? 3.98906 -18.18651 16.78810 1.000 42.91993 106 VAL A O 1
ATOM 1655 N N . GLN A 1 107 ? 4.40456 -15.98078 16.66962 1.000 41.81667 107 GLN A N 1
ATOM 1656 C CA . GLN A 1 107 ? 4.21630 -15.81084 18.10671 1.000 45.37597 107 GLN A CA 1
ATOM 1657 C C . GLN A 1 107 ? 2.76898 -16.07534 18.50065 1.000 46.12692 107 GLN A C 1
ATOM 1658 O O . GLN A 1 107 ? 2.50286 -16.65918 19.55733 1.000 47.07704 107 GLN A O 1
ATOM 1672 N N . ALA A 1 108 ? 1.81953 -15.65454 17.66179 1.000 44.19627 108 ALA A N 1
ATOM 1673 C CA . ALA A 1 108 ? 0.41432 -15.93382 17.92808 1.000 48.33994 108 ALA A CA 1
ATOM 1674 C C . ALA A 1 108 ? 0.12060 -17.42676 17.94865 1.000 46.88486 108 ALA A C 1
ATOM 1675 O O . ALA A 1 108 ? -0.88035 -17.84253 18.54051 1.000 48.29197 108 ALA A O 1
ATOM 1682 N N . GLY A 1 109 ? 0.96031 -18.23672 17.31842 1.000 46.72842 109 GLY A N 1
ATOM 1683 C CA . GLY A 1 109 ? 0.80081 -19.67240 17.29626 1.000 47.62807 109 GLY A CA 1
ATOM 1684 C C . GLY A 1 109 ? 1.46987 -20.40214 18.43693 1.000 43.68369 109 GLY A C 1
ATOM 1685 O O . GLY A 1 109 ? 1.53887 -21.63707 18.40857 1.000 48.36598 109 GLY A O 1
ATOM 1689 N N . GLY A 1 110 ? 1.96915 -19.68300 19.43702 1.000 45.09775 110 GLY A N 1
ATOM 1690 C CA . GLY A 1 110 ? 2.60073 -20.29294 20.58557 1.000 44.93933 110 GLY A CA 1
ATOM 1691 C C . GLY A 1 110 ? 4.09345 -20.50497 20.46968 1.000 51.26793 110 GLY A C 1
ATOM 1692 O O . GLY A 1 110 ? 4.70061 -21.03755 21.40902 1.000 52.66090 110 GLY A O 1
ATOM 1696 N N . MET A 1 111 ? 4.70583 -20.10756 19.35812 1.000 48.48652 111 MET A N 1
ATOM 1697 C CA . MET A 1 111 ? 6.12975 -20.29286 19.13252 1.000 43.93329 111 MET A CA 1
ATOM 1698 C C . MET A 1 111 ? 6.89518 -19.01140 19.44911 1.000 45.62104 111 MET A C 1
ATOM 1699 O O . MET A 1 111 ? 6.34068 -17.91029 19.45175 1.000 49.89353 111 MET A O 1
ATOM 1713 N N . GLN A 1 112 ? 8.18586 -19.17044 19.72996 1.000 37.00316 112 GLN A N 1
ATOM 1714 C CA . GLN A 1 112 ? 9.05083 -18.04667 20.07857 1.000 41.40555 112 GLN A CA 1
ATOM 1715 C C . GLN A 1 112 ? 9.64504 -17.48026 18.79308 1.000 43.97414 112 GLN A C 1
ATOM 1716 O O . GLN A 1 112 ? 10.57808 -18.05258 18.22250 1.000 37.84963 112 GLN A O 1
ATOM 1730 N N . ALA A 1 113 ? 9.10006 -16.35602 18.33354 1.000 41.51206 113 ALA A N 1
ATOM 1731 C CA . ALA A 1 113 ? 9.62954 -15.65316 17.16870 1.000 37.30766 113 ALA A CA 1
ATOM 1732 C C . ALA A 1 113 ? 10.68241 -14.65367 17.62924 1.000 39.23321 113 ALA A C 1
ATOM 1733 O O . ALA A 1 113 ? 10.42291 -13.83439 18.51739 1.000 38.02362 113 ALA A O 1
ATOM 1740 N N . ARG A 1 114 ? 11.87006 -14.72525 17.02867 1.000 33.90315 114 ARG A N 1
ATOM 1741 C CA . ARG A 1 114 ? 13.02659 -13.95329 17.46924 1.000 29.24314 114 ARG A CA 1
ATOM 1742 C C . ARG A 1 114 ? 13.50905 -13.06696 16.33001 1.000 35.38728 114 ARG A C 1
ATOM 1743 O O . ARG A 1 114 ? 14.03398 -13.56434 15.32207 1.000 31.56482 114 ARG A O 1
ATOM 1764 N N . ARG A 1 115 ? 13.32370 -11.75961 16.48721 1.000 31.48984 115 ARG A N 1
ATOM 1765 C CA . ARG A 1 115 ? 13.78689 -10.80571 15.48733 1.000 32.75108 115 ARG A CA 1
ATOM 1766 C C . ARG A 1 115 ? 15.30301 -10.68395 15.54906 1.000 34.27613 115 ARG A C 1
ATOM 1767 O O . ARG A 1 115 ? 15.88606 -10.55901 16.63250 1.000 38.87348 115 ARG A O 1
ATOM 1788 N N . THR A 1 116 ? 15.94254 -10.70889 14.38405 1.000 29.34124 116 THR A N 1
ATOM 1789 C CA . THR A 1 116 ? 17.39737 -10.72678 14.28203 1.000 28.93548 116 THR A CA 1
ATOM 1790 C C . THR A 1 116 ? 17.85190 -9.53066 13.45563 1.000 34.34246 116 THR A C 1
ATOM 1791 O O . THR A 1 116 ? 17.69408 -9.52035 12.23279 1.000 33.94214 116 THR A O 1
ATOM 1802 N N . ARG A 1 117 ? 18.42082 -8.52607 14.12939 1.000 32.72718 117 ARG A N 1
ATOM 1803 C CA . ARG A 1 117 ? 19.00523 -7.35786 13.46227 1.000 28.49507 117 ARG A CA 1
ATOM 1804 C C . ARG A 1 117 ? 20.26300 -6.97885 14.23918 1.000 30.47706 117 ARG A C 1
ATOM 1805 O O . ARG A 1 117 ? 20.20401 -6.21130 15.20313 1.000 28.39770 117 ARG A O 1
ATOM 1826 N N . TYR A 1 118 ? 21.40059 -7.52257 13.81520 1.000 29.31974 118 TYR A N 1
ATOM 1827 C CA . TYR A 1 118 ? 22.66699 -7.30549 14.49492 1.000 28.54941 118 TYR A CA 1
ATOM 1828 C C . TYR A 1 118 ? 23.75554 -7.03838 13.47152 1.000 31.35381 118 TYR A C 1
ATOM 1829 O O . TYR A 1 118 ? 23.86118 -7.75543 12.47375 1.000 28.39197 118 TYR A O 1
ATOM 1847 N N . ASP A 1 119 ? 24.56537 -6.01491 13.72688 1.000 34.71942 119 ASP A N 1
ATOM 1848 C CA . ASP A 1 119 ? 25.74770 -5.78715 12.91118 1.000 34.35712 119 ASP A CA 1
ATOM 1849 C C . ASP A 1 119 ? 26.68842 -6.97461 13.05150 1.000 34.21209 119 ASP A C 1
ATOM 1850 O O . ASP A 1 119 ? 26.95980 -7.43849 14.16151 1.000 31.67289 119 ASP A O 1
ATOM 1859 N N . GLY A 1 120 ? 27.16938 -7.47828 11.91943 1.000 31.79470 120 GLY A N 1
ATOM 1860 C CA . GLY A 1 120 ? 28.07502 -8.60478 11.93062 1.000 34.10615 120 GLY A CA 1
ATOM 1861 C C . GLY A 1 120 ? 27.41269 -9.95667 12.05428 1.000 32.28988 120 GLY A C 1
ATOM 1862 O O . GLY A 1 120 ? 28.11855 -10.96509 12.19731 1.000 34.03756 120 GLY A O 1
ATOM 1866 N N . PHE A 1 121 ? 26.08698 -10.01627 12.02153 1.000 28.09376 121 PHE A N 1
ATOM 1867 C CA . PHE A 1 121 ? 25.41563 -11.30574 12.05617 1.000 26.01084 121 PHE A CA 1
ATOM 1868 C C . PHE A 1 121 ? 25.86727 -12.13840 10.85799 1.000 27.46400 121 PHE A C 1
ATOM 1869 O O . PHE A 1 121 ? 25.92835 -11.62122 9.74224 1.000 27.46156 121 PHE A O 1
ATOM 1886 N N . PRO A 1 122 ? 26.17242 -13.42154 11.04541 1.000 28.59265 122 PRO A N 1
ATOM 1887 C CA . PRO A 1 122 ? 26.68329 -14.21525 9.91770 1.000 28.61287 122 PRO A CA 1
ATOM 1888 C C . PRO A 1 122 ? 25.59762 -14.51161 8.89158 1.000 28.77991 122 PRO A C 1
ATOM 1889 O O . PRO A 1 122 ? 24.45404 -14.81523 9.22984 1.000 28.54386 122 PRO A O 1
ATOM 1900 N N . ILE A 1 123 ? 25.97137 -14.42663 7.62154 1.000 28.47536 123 ILE A N 1
ATOM 1901 C CA . ILE A 1 123 ? 25.09445 -14.76284 6.50327 1.000 29.43078 123 ILE A CA 1
ATOM 1902 C C . ILE A 1 123 ? 25.55759 -16.09622 5.93102 1.000 29.96024 123 ILE A C 1
ATOM 1903 O O . ILE A 1 123 ? 26.75024 -16.27865 5.65804 1.000 32.36797 123 ILE A O 1
ATOM 1919 N N . ASP A 1 124 ? 24.62347 -17.02702 5.76671 1.000 29.46484 124 ASP A N 1
ATOM 1920 C CA . ASP A 1 124 ? 24.97901 -18.39272 5.40525 1.000 29.91188 124 ASP A CA 1
ATOM 1921 C C . ASP A 1 124 ? 25.26323 -18.49402 3.91373 1.000 24.68407 124 ASP A C 1
ATOM 1922 O O . ASP A 1 124 ? 24.70872 -17.75561 3.09458 1.000 26.95337 124 ASP A O 1
ATOM 1931 N N . THR A 1 125 ? 26.15404 -19.41917 3.57233 1.000 27.55155 125 THR A N 1
ATOM 1932 C CA . THR A 1 125 ? 26.58721 -19.55643 2.18389 1.000 30.60657 125 THR A CA 1
ATOM 1933 C C . THR A 1 125 ? 25.42517 -19.92325 1.27594 1.000 27.48438 125 THR A C 1
ATOM 1934 O O . THR A 1 125 ? 25.35412 -19.45843 0.12845 1.000 31.37141 125 THR A O 1
ATOM 1945 N N . GLY A 1 126 ? 24.50424 -20.75470 1.76555 1.000 28.57371 126 GLY A N 1
ATOM 1946 C CA . GLY A 1 126 ? 23.37755 -21.15864 0.93939 1.000 31.87459 126 GLY A CA 1
ATOM 1947 C C . GLY A 1 126 ? 22.56310 -19.98076 0.44644 1.000 30.31454 126 GLY A C 1
ATOM 1948 O O . GLY A 1 126 ? 22.17184 -19.92443 -0.72127 1.000 26.04353 126 GLY A O 1
ATOM 1952 N N . THR A 1 127 ? 22.30348 -19.01490 1.32583 1.000 29.03000 127 THR A N 1
ATOM 1953 C CA . THR A 1 127 ? 21.51477 -17.85734 0.93290 1.000 25.70192 127 THR A CA 1
ATOM 1954 C C . THR A 1 127 ? 22.26873 -16.99840 -0.06899 1.000 26.88229 127 THR A C 1
ATOM 1955 O O . THR A 1 127 ? 21.67092 -16.47061 -1.01487 1.000 27.07158 127 THR A O 1
ATOM 1966 N N . ILE A 1 128 ? 23.58225 -16.85103 0.11344 1.000 25.78207 128 ILE A N 1
ATOM 1967 C CA . ILE A 1 128 ? 24.36851 -16.04100 -0.80808 1.000 27.38096 128 ILE A CA 1
ATOM 1968 C C . ILE A 1 128 ? 24.37544 -16.67600 -2.19056 1.000 33.02629 128 ILE A C 1
ATOM 1969 O O . ILE A 1 128 ? 24.17643 -15.99257 -3.20155 1.000 31.16112 128 ILE A O 1
ATOM 1985 N N . VAL A 1 129 ? 24.57190 -17.99513 -2.25317 1.000 29.80421 129 VAL A N 1
ATOM 1986 C CA . VAL A 1 129 ? 24.59754 -18.68683 -3.53926 1.000 27.62683 129 VAL A CA 1
ATOM 1987 C C . VAL A 1 129 ? 23.24729 -18.58104 -4.23032 1.000 32.33939 129 VAL A C 1
ATOM 1988 O O . VAL A 1 129 ? 23.16979 -18.33862 -5.44035 1.000 33.07249 129 VAL A O 1
ATOM 2001 N N . THR A 1 130 ? 22.16144 -18.76929 -3.47710 1.000 31.56976 130 THR A N 1
ATOM 2002 C CA . THR A 1 130 ? 20.82501 -18.68258 -4.05743 1.000 31.24243 130 THR A CA 1
ATOM 2003 C C . THR A 1 130 ? 20.56847 -17.30319 -4.65173 1.000 34.60653 130 THR A C 1
ATOM 2004 O O . THR A 1 130 ? 19.98101 -17.18402 -5.73511 1.000 31.91029 130 THR A O 1
ATOM 2015 N N . SER A 1 131 ? 20.98570 -16.24689 -3.95154 1.000 31.81797 131 SER A N 1
ATOM 2016 C CA . SER A 1 131 ? 20.82027 -14.90209 -4.48988 1.000 29.98701 131 SER A CA 1
ATOM 2017 C C . SER A 1 131 ? 21.59797 -14.74346 -5.79269 1.000 34.04383 131 SER A C 1
ATOM 2018 O O . SER A 1 131 ? 21.08821 -14.17988 -6.76652 1.000 34.12318 131 SER A O 1
ATOM 2026 N N . ALA A 1 132 ? 22.82782 -15.25252 -5.83307 1.000 30.92802 132 ALA A N 1
ATOM 2027 C CA . ALA A 1 132 ? 23.64872 -15.09832 -7.02843 1.000 36.76410 132 ALA A CA 1
ATOM 2028 C C . ALA A 1 132 ? 23.03740 -15.83653 -8.21101 1.000 35.98403 132 ALA A C 1
ATOM 2029 O O . ALA A 1 132 ? 23.09472 -15.35824 -9.34683 1.000 39.45086 132 ALA A O 1
ATOM 2036 N N . LEU A 1 133 ? 22.43722 -16.99716 -7.96420 1.000 32.23427 133 LEU A N 1
ATOM 2037 C CA . LEU A 1 133 ? 21.88376 -17.79282 -9.05491 1.000 36.87567 133 LEU A CA 1
ATOM 2038 C C . LEU A 1 133 ? 20.50547 -17.29034 -9.46780 1.000 39.04096 133 LEU A C 1
ATOM 2039 O O . LEU A 1 133 ? 20.22356 -17.13073 -10.66063 1.000 34.40971 133 LEU A O 1
ATOM 2055 N N . LEU A 1 134 ? 19.63080 -17.03279 -8.48720 1.000 31.68077 134 LEU A N 1
ATOM 2056 C CA . LEU A 1 134 ? 18.25335 -16.67620 -8.79125 1.000 31.41939 134 LEU A CA 1
ATOM 2057 C C . LEU A 1 134 ? 18.06705 -15.19486 -9.07432 1.000 32.09280 134 LEU A C 1
ATOM 2058 O O . LEU A 1 134 ? 17.10712 -14.83134 -9.76149 1.000 35.22185 134 LEU A O 1
ATOM 2074 N N . ASP A 1 135 ? 18.94536 -14.33185 -8.55747 1.000 36.68724 135 ASP A N 1
ATOM 2075 C CA . ASP A 1 135 ? 18.70995 -12.88457 -8.55454 1.000 34.30840 135 ASP A CA 1
ATOM 2076 C C . ASP A 1 135 ? 20.04264 -12.15572 -8.63686 1.000 35.21061 135 ASP A C 1
ATOM 2077 O O . ASP A 1 135 ? 20.47413 -11.49440 -7.68803 1.000 33.41221 135 ASP A O 1
ATOM 2086 N N . PRO A 1 136 ? 20.72475 -12.24752 -9.77765 1.000 37.22212 136 PRO A N 1
ATOM 2087 C CA . PRO A 1 136 ? 22.02138 -11.55579 -9.89751 1.000 39.06919 136 PRO A CA 1
ATOM 2088 C C . PRO A 1 136 ? 21.91713 -10.04814 -9.74444 1.000 39.27397 136 PRO A C 1
ATOM 2089 O O . PRO A 1 136 ? 22.85373 -9.41556 -9.23693 1.000 40.73322 136 PRO A O 1
ATOM 2100 N N . ASP A 1 137 ? 20.80895 -9.44806 -10.17172 1.000 39.06765 137 ASP A N 1
ATOM 2101 C CA . ASP A 1 137 ? 20.63871 -8.00328 -10.12780 1.000 37.91926 137 ASP A CA 1
ATOM 2102 C C . ASP A 1 137 ? 19.94004 -7.52810 -8.86101 1.000 38.90711 137 ASP A C 1
ATOM 2103 O O . ASP A 1 137 ? 19.63308 -6.33866 -8.74716 1.000 39.77356 137 ASP A O 1
ATOM 2112 N N . ARG A 1 138 ? 19.67739 -8.42760 -7.91495 1.000 40.74380 138 ARG A N 1
ATOM 2113 C CA . ARG A 1 138 ? 19.10990 -8.06273 -6.61954 1.000 38.90504 138 ARG A CA 1
ATOM 2114 C C . ARG A 1 138 ? 17.76222 -7.36269 -6.78471 1.000 41.25915 138 ARG A C 1
ATOM 2115 O O . ARG A 1 138 ? 17.49873 -6.31557 -6.18714 1.000 40.05779 138 ARG A O 1
ATOM 2136 N N . ARG A 1 139 ? 16.89662 -7.96932 -7.59639 1.000 39.96943 139 ARG A N 1
ATOM 2137 C CA . ARG A 1 139 ? 15.54497 -7.46669 -7.79314 1.000 42.31117 139 ARG A CA 1
ATOM 2138 C C . ARG A 1 139 ? 14.56387 -8.00021 -6.75940 1.000 38.71786 139 ARG A C 1
ATOM 2139 O O . ARG A 1 139 ? 13.55628 -7.34290 -6.47503 1.000 39.22337 139 ARG A O 1
ATOM 2160 N N . LEU A 1 140 ? 14.83591 -9.16930 -6.18904 1.000 38.45232 140 LEU A N 1
ATOM 2161 C CA . LEU A 1 140 ? 13.89090 -9.80916 -5.28650 1.000 35.17276 140 LEU A CA 1
ATOM 2162 C C . LEU A 1 140 ? 13.99242 -9.23843 -3.87725 1.000 34.78734 140 LEU A C 1
ATOM 2163 O O . LEU A 1 140 ? 15.03672 -8.72516 -3.45853 1.000 33.15752 140 LEU A O 1
ATOM 2179 N N . ARG A 1 141 ? 12.88242 -9.32420 -3.15039 1.000 34.28279 141 ARG A N 1
ATOM 2180 C CA . ARG A 1 141 ? 12.80729 -8.93522 -1.74699 1.000 33.88143 141 ARG A CA 1
ATOM 2181 C C . ARG A 1 141 ? 12.47002 -10.17821 -0.93770 1.000 33.76955 141 ARG A C 1
ATOM 2182 O O . ARG A 1 141 ? 11.42192 -10.79859 -1.15942 1.000 36.76855 141 ARG A O 1
ATOM 2203 N N . TRP A 1 142 ? 13.35627 -10.54595 -0.01988 1.000 30.26577 142 TRP A N 1
ATOM 2204 C CA . TRP A 1 142 ? 13.25835 -11.81273 0.69083 1.000 32.02857 142 TRP A CA 1
ATOM 2205 C C . TRP A 1 142 ? 12.62761 -11.63316 2.06647 1.000 30.71420 142 TRP A C 1
ATOM 2206 O O . TRP A 1 142 ? 12.61383 -10.54407 2.63758 1.000 30.39401 142 TRP A O 1
ATOM 2227 N N . ALA A 1 143 ? 12.09951 -12.73693 2.59516 1.000 32.89510 143 ALA A N 1
ATOM 2228 C CA . ALA A 1 143 ? 11.66734 -12.82319 3.99049 1.000 30.87386 143 ALA A CA 1
ATOM 2229 C C . ALA A 1 143 ? 12.13827 -14.18143 4.48910 1.000 32.87020 143 ALA A C 1
ATOM 2230 O O . ALA A 1 143 ? 11.63169 -15.21484 4.03634 1.000 33.06459 143 ALA A O 1
ATOM 2237 N N . GLN A 1 144 ? 13.12202 -14.18809 5.38357 1.000 27.13999 144 GLN A N 1
ATOM 2238 C CA . GLN A 1 144 ? 13.83645 -15.40663 5.73626 1.000 29.47181 144 GLN A CA 1
ATOM 2239 C C . GLN A 1 144 ? 13.65905 -15.77455 7.19892 1.000 33.07117 144 GLN A C 1
ATOM 2240 O O . GLN A 1 144 ? 13.75522 -14.92166 8.09190 1.000 26.91704 144 GLN A O 1
ATOM 2254 N N . VAL A 1 145 ? 13.43752 -17.06416 7.43440 1.000 28.94381 145 VAL A N 1
ATOM 2255 C CA . VAL A 1 145 ? 13.39731 -17.63477 8.77219 1.000 29.57929 145 VAL A CA 1
ATOM 2256 C C . VAL A 1 145 ? 14.49909 -18.67901 8.86902 1.000 30.52374 145 VAL A C 1
ATOM 2257 O O . VAL A 1 145 ? 14.90846 -19.27549 7.86446 1.000 28.35824 145 VAL A O 1
ATOM 2270 N N . SER A 1 146 ? 14.99159 -18.88011 10.08582 1.000 28.20025 146 SER A N 1
ATOM 2271 C CA . SER A 1 146 ? 15.99415 -19.89437 10.34440 1.000 26.78231 146 SER A CA 1
ATOM 2272 C C . SER A 1 146 ? 15.39473 -21.28479 10.16776 1.000 26.09897 146 SER A C 1
ATOM 2273 O O . SER A 1 146 ? 14.17843 -21.46445 10.08278 1.000 29.59786 146 SER A O 1
ATOM 2281 N N . CYS A 1 147 ? 16.27376 -22.27976 10.14086 1.000 29.30330 147 CYS A N 1
ATOM 2282 C CA . CYS A 1 147 ? 15.91077 -23.69018 10.03911 1.000 30.01774 147 CYS A CA 1
ATOM 2283 C C . CYS A 1 147 ? 16.20245 -24.33412 11.39030 1.000 28.34724 147 CYS A C 1
ATOM 2284 O O . CYS A 1 147 ? 17.32464 -24.76733 11.65711 1.000 27.85869 147 CYS A O 1
ATOM 2292 N N . ASN A 1 148 ? 15.18547 -24.38647 12.24623 1.000 27.32445 148 ASN A N 1
ATOM 2293 C CA . ASN A 1 148 ? 15.35156 -24.96983 13.57332 1.000 29.45245 148 ASN A CA 1
ATOM 2294 C C . ASN A 1 148 ? 15.55744 -26.47668 13.45411 1.000 29.87764 148 ASN A C 1
ATOM 2295 O O . ASN A 1 148 ? 14.69657 -27.19161 12.93207 1.000 30.45167 148 ASN A O 1
ATOM 2306 N N . LEU A 1 149 ? 16.70124 -26.95404 13.94048 1.000 32.84488 149 LEU A N 1
ATOM 2307 C CA . LEU A 1 149 ? 17.05524 -28.36327 13.89539 1.000 32.38851 149 LEU A CA 1
ATOM 2308 C C . LEU A 1 149 ? 16.69823 -29.11225 15.17227 1.000 36.22019 149 LEU A C 1
ATOM 2309 O O . LEU A 1 149 ? 16.78579 -30.34540 15.19146 1.000 32.09294 149 LEU A O 1
ATOM 2325 N N . TYR A 1 150 ? 16.31750 -28.39942 16.23556 1.000 34.07515 150 TYR A N 1
ATOM 2326 C CA . TYR A 1 150 ? 16.08660 -28.97994 17.55118 1.000 32.13857 150 TYR A CA 1
ATOM 2327 C C . TYR A 1 150 ? 14.62716 -29.36816 17.74573 1.000 35.91333 150 TYR A C 1
ATOM 2328 O O . TYR A 1 150 ? 14.33154 -30.48681 18.17366 1.000 36.24854 150 TYR A O 1
ATOM 2346 N N . ALA A 1 151 ? 13.70828 -28.46096 17.43545 1.000 31.80748 151 ALA A N 1
ATOM 2347 C CA . ALA A 1 151 ? 12.29290 -28.77030 17.51598 1.000 41.15795 151 ALA A CA 1
ATOM 2348 C C . ALA A 1 151 ? 11.89991 -29.73443 16.39624 1.000 43.82478 151 ALA A C 1
ATOM 2349 O O . ALA A 1 151 ? 12.65436 -29.97693 15.44994 1.000 38.64930 151 ALA A O 1
ATOM 2356 N N . ASP A 1 152 ? 10.69141 -30.28239 16.51835 1.000 49.26901 152 ASP A N 1
ATOM 2357 C CA . ASP A 1 152 ? 10.18754 -31.22540 15.53147 1.000 50.38918 152 ASP A CA 1
ATOM 2358 C C . ASP A 1 152 ? 10.11388 -30.57636 14.15549 1.000 46.68096 152 ASP A C 1
ATOM 2359 O O . ASP A 1 152 ? 9.96488 -29.36194 14.02283 1.000 46.63582 152 ASP A O 1
ATOM 2368 N N . ALA A 1 153 ? 10.21403 -31.40781 13.11680 1.000 48.28983 153 ALA A N 1
ATOM 2369 C CA . ALA A 1 153 ? 10.08662 -30.89764 11.75737 1.000 46.51961 153 ALA A CA 1
ATOM 2370 C C . ALA A 1 153 ? 8.71074 -30.29156 11.51827 1.000 48.45845 153 ALA A C 1
ATOM 2371 O O . ALA A 1 153 ? 8.56860 -29.37277 10.70143 1.000 45.22847 153 ALA A O 1
ATOM 2378 N N . ASP A 1 154 ? 7.68872 -30.78062 12.22541 1.000 48.67918 154 ASP A N 1
ATOM 2379 C CA . ASP A 1 154 ? 6.33831 -30.27151 12.01643 1.000 48.06510 154 ASP A CA 1
ATOM 2380 C C . ASP A 1 154 ? 6.18057 -28.85538 12.55392 1.000 43.84942 154 ASP A C 1
ATOM 2381 O O . ASP A 1 154 ? 5.32619 -28.10480 12.06982 1.000 41.96204 154 ASP A O 1
ATOM 2390 N N . THR A 1 155 ? 6.98528 -28.47052 13.54964 1.000 44.58985 155 THR A N 1
ATOM 2391 C CA . THR A 1 155 ? 6.96254 -27.08398 14.00628 1.000 44.66186 155 THR A CA 1
ATOM 2392 C C . THR A 1 155 ? 7.44406 -26.14883 12.90074 1.000 45.21821 155 THR A C 1
ATOM 2393 O O . THR A 1 155 ? 6.93959 -25.02843 12.75518 1.000 43.09591 155 THR A O 1
ATOM 2404 N N . LEU A 1 156 ? 8.41881 -26.59728 12.10404 1.000 40.24612 156 LEU A N 1
ATOM 2405 C CA . LEU A 1 156 ? 8.86074 -25.80193 10.96447 1.000 41.00732 156 LEU A CA 1
ATOM 2406 C C . LEU A 1 156 ? 7.77261 -25.72173 9.90386 1.000 43.31048 156 LEU A C 1
ATOM 2407 O O . LEU A 1 156 ? 7.64433 -24.69720 9.22360 1.000 40.64005 156 LEU A O 1
ATOM 2423 N N . ALA A 1 157 ? 6.97611 -26.78434 9.75100 1.000 40.35639 157 ALA A N 1
ATOM 2424 C CA . ALA A 1 157 ? 5.80489 -26.70147 8.88511 1.000 37.44816 157 ALA A CA 1
ATOM 2425 C C . ALA A 1 157 ? 4.82606 -25.65473 9.40117 1.000 40.25996 157 ALA A C 1
ATOM 2426 O O . ALA A 1 157 ? 4.24027 -24.90187 8.61453 1.000 38.16869 157 ALA A O 1
ATOM 2433 N N . ASP A 1 158 ? 4.64432 -25.58628 10.72663 1.000 36.99157 158 ASP A N 1
ATOM 2434 C CA . ASP A 1 158 ? 3.76808 -24.57072 11.29904 1.000 41.42873 158 ASP A CA 1
ATOM 2435 C C . ASP A 1 158 ? 4.25070 -23.16967 10.93868 1.000 39.24986 158 ASP A C 1
ATOM 2436 O O . ASP A 1 158 ? 3.45210 -22.30464 10.55863 1.000 39.38036 158 ASP A O 1
ATOM 2445 N N . VAL A 1 159 ? 5.55509 -22.92548 11.05791 1.000 39.59049 159 VAL A N 1
ATOM 2446 C CA . VAL A 1 159 ? 6.10682 -21.63083 10.66438 1.000 34.42461 159 VAL A CA 1
ATOM 2447 C C . VAL A 1 159 ? 5.82473 -21.36348 9.19023 1.000 35.75968 159 VAL A C 1
ATOM 2448 O O . VAL A 1 159 ? 5.50756 -20.23411 8.79454 1.000 35.64309 159 VAL A O 1
ATOM 2461 N N . GLY A 1 160 ? 5.92624 -22.39876 8.35488 1.000 34.38019 160 GLY A N 1
ATOM 2462 C CA . GLY A 1 160 ? 5.57691 -22.23857 6.95522 1.000 34.25152 160 GLY A CA 1
ATOM 2463 C C . GLY A 1 160 ? 4.12152 -21.86352 6.75375 1.000 39.52241 160 GLY A C 1
ATOM 2464 O O . GLY A 1 160 ? 3.80647 -20.98350 5.94528 1.000 34.86813 160 GLY A O 1
ATOM 2468 N N . ARG A 1 161 ? 3.21147 -22.52497 7.48293 1.000 35.80926 161 ARG A N 1
ATOM 2469 C CA . ARG A 1 161 ? 1.79676 -22.18192 7.37518 1.000 36.93669 161 ARG A CA 1
ATOM 2470 C C . ARG A 1 161 ? 1.55472 -20.74621 7.81943 1.000 34.37426 161 ARG A C 1
ATOM 2471 O O . ARG A 1 161 ? 0.74432 -20.02786 7.21915 1.000 41.36326 161 ARG A O 1
ATOM 2492 N N . ALA A 1 162 ? 2.26229 -20.30386 8.85938 1.000 36.78589 162 ALA A N 1
ATOM 2493 C CA . ALA A 1 162 ? 2.11926 -18.92317 9.32316 1.000 35.34951 162 ALA A CA 1
ATOM 2494 C C . ALA A 1 162 ? 2.56267 -17.93119 8.25230 1.000 38.43655 162 ALA A C 1
ATOM 2495 O O . ALA A 1 162 ? 1.95928 -16.86404 8.09762 1.000 36.35420 162 ALA A O 1
ATOM 2502 N N . GLY A 1 163 ? 3.61797 -18.26618 7.50234 1.000 36.53813 163 GLY A N 1
ATOM 2503 C CA . GLY A 1 163 ? 4.08635 -17.36663 6.46219 1.000 33.48755 163 GLY A CA 1
ATOM 2504 C C . GLY A 1 163 ? 3.09793 -17.21920 5.32474 1.000 37.36722 163 GLY A C 1
ATOM 2505 O O . GLY A 1 163 ? 2.86598 -16.11441 4.82908 1.000 35.10345 163 GLY A O 1
ATOM 2509 N N . ALA A 1 164 ? 2.50827 -18.33272 4.88182 1.000 39.05319 164 ALA A N 1
ATOM 2510 C CA . ALA A 1 164 ? 1.52442 -18.26052 3.80480 1.000 38.26394 164 ALA A CA 1
ATOM 2511 C C . ALA A 1 164 ? 0.29422 -17.47794 4.24338 1.000 35.50499 164 ALA A C 1
ATOM 2512 O O . ALA A 1 164 ? -0.26765 -16.69851 3.46559 1.000 37.47173 164 ALA A O 1
ATOM 2519 N N . ALA A 1 165 ? -0.14382 -17.67801 5.48731 1.000 39.12369 165 ALA A N 1
ATOM 2520 C CA . ALA A 1 165 ? -1.27955 -16.91605 5.99609 1.000 40.02318 165 ALA A CA 1
ATOM 2521 C C . ALA A 1 165 ? -0.95739 -15.42784 6.05816 1.000 38.92228 165 ALA A C 1
ATOM 2522 O O . ALA A 1 165 ? -1.77673 -14.58996 5.66609 1.000 37.98571 165 ALA A O 1
ATOM 2529 N N . ALA A 1 166 ? 0.23497 -15.08049 6.54453 1.000 37.05989 166 ALA A N 1
ATOM 2530 C CA . ALA A 1 166 ? 0.62494 -13.67562 6.59910 1.000 37.53337 166 ALA A CA 1
ATOM 2531 C C . ALA A 1 166 ? 0.66275 -13.06616 5.20697 1.000 37.40867 166 ALA A C 1
ATOM 2532 O O . ALA A 1 166 ? 0.18224 -11.94423 4.99681 1.000 36.56409 166 ALA A O 1
ATOM 2539 N N . ALA A 1 167 ? 1.22715 -13.79567 4.23440 1.000 35.37920 167 ALA A N 1
ATOM 2540 C CA . ALA A 1 167 ? 1.26738 -13.28877 2.86810 1.000 34.88919 167 ALA A CA 1
ATOM 2541 C C . ALA A 1 167 ? -0.13432 -12.97516 2.35883 1.000 39.32503 167 ALA A C 1
ATOM 2542 O O . ALA A 1 167 ? -0.34542 -11.97136 1.66834 1.000 33.00493 167 ALA A O 1
ATOM 2549 N N . ARG A 1 168 ? -1.10984 -13.81955 2.70034 1.000 45.35459 168 ARG A N 1
ATOM 2550 C CA . ARG A 1 168 ? -2.48138 -13.58130 2.26074 1.000 47.05723 168 ARG A CA 1
ATOM 2551 C C . ARG A 1 168 ? -3.08445 -12.38061 2.98065 1.000 41.45277 168 ARG A C 1
ATOM 2552 O O . ARG A 1 168 ? -3.70919 -11.51849 2.35358 1.000 40.35458 168 ARG A O 1
ATOM 2573 N N . ASP A 1 169 ? -2.90851 -12.31027 4.30207 1.000 41.94032 169 ASP A N 1
ATOM 2574 C CA . ASP A 1 169 ? -3.41370 -11.16218 5.04880 1.000 45.01528 169 ASP A CA 1
ATOM 2575 C C . ASP A 1 169 ? -2.81280 -9.86380 4.52956 1.000 42.61300 169 ASP A C 1
ATOM 2576 O O . ASP A 1 169 ? -3.48789 -8.82901 4.49169 1.000 43.15848 169 ASP A O 1
ATOM 2585 N N . ALA A 1 170 ? -1.54413 -9.89939 4.12368 1.000 42.35132 170 ALA A N 1
ATOM 2586 C CA . ALA A 1 170 ? -0.87035 -8.71933 3.59441 1.000 37.12540 170 ALA A CA 1
ATOM 2587 C C . ALA A 1 170 ? -1.21385 -8.44195 2.14088 1.000 39.70946 170 ALA A C 1
ATOM 2588 O O . ALA A 1 170 ? -0.76579 -7.42723 1.60024 1.000 37.94990 170 ALA A O 1
ATOM 2595 N N . GLY A 1 171 ? -1.98730 -9.31181 1.49368 1.000 40.22427 171 GLY A N 1
ATOM 2596 C CA . GLY A 1 171 ? -2.35383 -9.09721 0.10950 1.000 38.10923 171 GLY A CA 1
ATOM 2597 C C . GLY A 1 171 ? -1.20535 -9.21505 -0.86552 1.000 37.98858 171 GLY A C 1
ATOM 2598 O O . GLY A 1 171 ? -1.24638 -8.60207 -1.93399 1.000 39.88916 171 GLY A O 1
ATOM 2602 N N . LEU A 1 172 ? -0.18253 -9.98902 -0.52648 1.000 32.45667 172 LEU A N 1
ATOM 2603 C CA . LEU A 1 172 ? 1.00765 -10.09433 -1.34703 1.000 37.57708 172 LEU A CA 1
ATOM 2604 C C . LEU A 1 172 ? 0.89461 -11.25564 -2.32763 1.000 38.65197 172 LEU A C 1
ATOM 2605 O O . LEU A 1 172 ? 0.28607 -12.28579 -2.03460 1.000 41.00472 172 LEU A O 1
ATOM 2621 N N . ARG A 1 173 ? 1.49081 -11.06929 -3.49845 1.000 42.38395 173 ARG A N 1
ATOM 2622 C CA . ARG A 1 173 ? 1.81508 -12.16955 -4.40045 1.000 41.05269 173 ARG A CA 1
ATOM 2623 C C . ARG A 1 173 ? 3.21507 -12.63638 -4.02108 1.000 35.69113 173 ARG A C 1
ATOM 2624 O O . ARG A 1 173 ? 4.19561 -11.92782 -4.26437 1.000 38.74020 173 ARG A O 1
ATOM 2645 N N . ALA A 1 174 ? 3.31117 -13.80903 -3.40248 1.000 39.69529 174 ALA A N 1
ATOM 2646 C CA . ALA A 1 174 ? 4.57420 -14.28184 -2.85983 1.000 40.07631 174 ALA A CA 1
ATOM 2647 C C . ALA A 1 174 ? 4.91747 -15.65939 -3.40568 1.000 38.45212 174 ALA A C 1
ATOM 2648 O O . ALA A 1 174 ? 4.05147 -16.41582 -3.85053 1.000 41.38583 174 ALA A O 1
ATOM 2655 N N . ALA A 1 175 ? 6.20744 -15.96940 -3.35793 1.000 35.95916 175 ALA A N 1
ATOM 2656 C CA . ALA A 1 175 ? 6.73543 -17.28687 -3.67438 1.000 36.69464 175 ALA A CA 1
ATOM 2657 C C . ALA A 1 175 ? 7.53861 -17.79187 -2.48408 1.000 35.61278 175 ALA A C 1
ATOM 2658 O O . ALA A 1 175 ? 7.87257 -17.04108 -1.56499 1.000 35.01707 175 ALA A O 1
ATOM 2665 N N . VAL A 1 176 ? 7.84793 -19.08098 -2.50279 1.000 35.72670 176 VAL A N 1
ATOM 2666 C CA . VAL A 1 176 ? 8.64039 -19.71313 -1.45715 1.000 32.65050 176 VAL A CA 1
ATOM 2667 C C . VAL A 1 176 ? 9.84695 -20.37475 -2.10505 1.000 35.25830 176 VAL A C 1
ATOM 2668 O O . VAL A 1 176 ? 9.72349 -21.04272 -3.13864 1.000 34.27980 176 VAL A O 1
ATOM 2681 N N . VAL A 1 177 ? 11.00928 -20.19053 -1.48702 1.000 35.20697 177 VAL A N 1
ATOM 2682 C CA . VAL A 1 177 ? 12.25670 -20.79231 -1.93919 1.000 33.36927 177 VAL A CA 1
ATOM 2683 C C . VAL A 1 177 ? 12.90877 -21.45325 -0.73761 1.000 35.17656 177 VAL A C 1
ATOM 2684 O O . VAL A 1 177 ? 13.07166 -20.81829 0.31065 1.000 32.35114 177 VAL A O 1
ATOM 2697 N N . VAL A 1 178 ? 13.27260 -22.72427 -0.87937 1.000 32.00561 178 VAL A N 1
ATOM 2698 C CA . VAL A 1 178 ? 13.98683 -23.44977 0.16467 1.000 32.44003 178 VAL A CA 1
ATOM 2699 C C . VAL A 1 178 ? 15.32635 -23.88906 -0.40114 1.000 33.23872 178 VAL A C 1
ATOM 2700 O O . VAL A 1 178 ? 15.39156 -24.43652 -1.50988 1.000 31.89991 178 VAL A O 1
ATOM 2713 N N . VAL A 1 179 ? 16.38735 -23.63537 0.34851 1.000 27.93066 179 VAL A N 1
ATOM 2714 C CA . VAL A 1 179 ? 17.74417 -23.98803 -0.04623 1.000 29.51709 179 VAL A CA 1
ATOM 2715 C C . VAL A 1 179 ? 18.13958 -25.20128 0.78051 1.000 32.47438 179 VAL A C 1
ATOM 2716 O O . VAL A 1 179 ? 18.33886 -25.10594 1.99709 1.000 28.94504 179 VAL A O 1
ATOM 2729 N N . THR A 1 180 ? 18.23076 -26.36030 0.13184 1.000 30.55575 180 THR A N 1
ATOM 2730 C CA . THR A 1 180 ? 18.53549 -27.58937 0.84088 1.000 29.49997 180 THR A CA 1
ATOM 2731 C C . THR A 1 180 ? 19.20445 -28.55692 -0.11675 1.000 31.84266 180 THR A C 1
ATOM 2732 O O . THR A 1 180 ? 18.96010 -28.52739 -1.32270 1.000 28.95203 180 THR A O 1
ATOM 2743 N N . GLY A 1 181 ? 20.06405 -29.40881 0.43121 1.000 32.89947 181 GLY A N 1
ATOM 2744 C CA . GLY A 1 181 ? 20.53269 -30.57016 -0.28754 1.000 32.08603 181 GLY A CA 1
ATOM 2745 C C . GLY A 1 181 ? 19.59990 -31.74511 -0.06347 1.000 35.16451 181 GLY A C 1
ATOM 2746 O O . GLY A 1 181 ? 18.63861 -31.68663 0.70136 1.000 32.77050 181 GLY A O 1
ATOM 2750 N N . MET A 1 182 ? 19.88813 -32.83663 -0.77355 1.000 34.28865 182 MET A N 1
ATOM 2751 C CA . MET A 1 182 ? 19.20570 -34.10351 -0.53674 1.000 36.40010 182 MET A CA 1
ATOM 2752 C C . MET A 1 182 ? 20.10554 -34.96122 0.34373 1.000 38.87362 182 MET A C 1
ATOM 2753 O O . MET A 1 182 ? 20.46764 -34.54300 1.44586 1.000 35.70829 182 MET A O 1
ATOM 2767 N N . SER A 1 183 ? 20.47932 -36.15221 -0.12314 1.000 33.36620 183 SER A N 1
ATOM 2768 C CA . SER A 1 183 ? 21.43048 -36.96470 0.62478 1.000 34.88659 183 SER A CA 1
ATOM 2769 C C . SER A 1 183 ? 22.70204 -36.16561 0.88920 1.000 37.46472 183 SER A C 1
ATOM 2770 O O . SER A 1 183 ? 23.13443 -35.36695 0.05576 1.000 38.22479 183 SER A O 1
ATOM 2778 N N . SER A 1 184 ? 23.29528 -36.37353 2.06105 1.000 35.99997 184 SER A N 1
ATOM 2779 C CA . SER A 1 184 ? 24.46250 -35.61532 2.49516 1.000 38.05336 184 SER A CA 1
ATOM 2780 C C . SER A 1 184 ? 25.68324 -36.51435 2.65355 1.000 42.23485 184 SER A C 1
ATOM 2781 O O . SER A 1 184 ? 26.49269 -36.34153 3.56727 1.000 40.95064 184 SER A O 1
ATOM 2789 N N . GLY A 1 185 ? 25.83770 -37.48141 1.75302 1.000 43.51273 185 GLY A N 1
ATOM 2790 C CA . GLY A 1 185 ? 26.99241 -38.35697 1.78140 1.000 46.47396 185 GLY A CA 1
ATOM 2791 C C . GLY A 1 185 ? 28.23735 -37.68918 1.23951 1.000 44.86953 185 GLY A C 1
ATOM 2792 O O . GLY A 1 185 ? 28.56087 -37.82190 0.05423 1.000 48.72582 185 GLY A O 1
ATOM 2796 N N . LEU A 1 186 ? 28.95211 -36.98145 2.10679 1.000 43.54727 186 LEU A N 1
ATOM 2797 C CA . LEU A 1 186 ? 30.07208 -36.15341 1.69036 1.000 43.31437 186 LEU A CA 1
ATOM 2798 C C . LEU A 1 186 ? 31.32333 -36.99566 1.47819 1.000 44.54527 186 LEU A C 1
ATOM 2799 O O . LEU A 1 186 ? 31.65141 -37.85500 2.29818 1.000 47.22003 186 LEU A O 1
ATOM 2815 N N . ILE A 1 187 ? 32.01773 -36.75160 0.36902 1.000 42.30029 187 ILE A N 1
ATOM 2816 C CA . ILE A 1 187 ? 33.25740 -37.45925 0.07224 1.000 40.60954 187 ILE A CA 1
ATOM 2817 C C . ILE A 1 187 ? 34.38033 -36.82364 0.87954 1.000 44.43023 187 ILE A C 1
ATOM 2818 O O . ILE A 1 187 ? 34.69680 -35.64277 0.69899 1.000 46.42346 187 ILE A O 1
ATOM 2834 N N . GLN A 1 188 ? 34.99578 -37.61018 1.76102 1.000 41.22503 188 GLN A N 1
ATOM 2835 C CA . GLN A 1 188 ? 36.05703 -37.11587 2.63678 1.000 44.99022 188 GLN A CA 1
ATOM 2836 C C . GLN A 1 188 ? 37.40590 -37.15488 1.91616 1.000 46.31962 188 GLN A C 1
ATOM 2837 O O . GLN A 1 188 ? 38.34321 -37.84203 2.31904 1.000 48.32664 188 GLN A O 1
ATOM 2851 N N . GLN A 1 189 ? 37.49088 -36.40599 0.81963 1.000 42.09447 189 GLN A N 1
ATOM 2852 C CA A GLN A 1 189 ? 38.71844 -36.35403 0.03698 0.529 45.37633 189 GLN A CA 1
ATOM 2853 C CA B GLN A 1 189 ? 38.71717 -36.35480 0.03422 0.471 45.37167 189 GLN A CA 1
ATOM 2854 C C . GLN A 1 189 ? 38.75330 -35.04754 -0.74217 1.000 42.97182 189 GLN A C 1
ATOM 2855 O O . GLN A 1 189 ? 37.71899 -34.42509 -0.99773 1.000 42.81789 189 GLN A O 1
ATOM 2880 N N . TRP A 1 190 ? 39.96710 -34.64252 -1.11579 1.000 42.85045 190 TRP A N 1
ATOM 2881 C CA . TRP A 1 190 ? 40.17830 -33.44722 -1.93290 1.000 42.10453 190 TRP A CA 1
ATOM 2882 C C . TRP A 1 190 ? 40.10538 -33.86078 -3.39895 1.000 44.09258 190 TRP A C 1
ATOM 2883 O O . TRP A 1 190 ? 41.11380 -34.00853 -4.09645 1.000 45.52119 190 TRP A O 1
ATOM 2904 N N . ILE A 1 191 ? 38.87389 -34.04440 -3.87099 1.000 42.05963 191 ILE A N 1
ATOM 2905 C CA . ILE A 1 191 ? 38.62573 -34.56810 -5.20785 1.000 41.01920 191 ILE A CA 1
ATOM 2906 C C . ILE A 1 191 ? 38.78266 -33.46549 -6.24339 1.000 42.17797 191 ILE A C 1
ATOM 2907 O O . ILE A 1 191 ? 38.83222 -32.27661 -5.90811 1.000 36.44701 191 ILE A O 1
ATOM 2923 N N . GLU A 1 192 ? 38.86211 -33.85662 -7.50796 1.000 42.94543 192 GLU A N 1
ATOM 2924 C CA . GLU A 1 192 ? 38.86252 -32.94229 -8.63189 1.000 41.28284 192 GLU A CA 1
ATOM 2925 C C . GLU A 1 192 ? 37.46930 -32.86301 -9.23421 1.000 39.04627 192 GLU A C 1
ATOM 2926 O O . GLU A 1 192 ? 36.64524 -33.75996 -9.04092 1.000 35.45824 192 GLU A O 1
ATOM 2938 N N . PRO A 1 193 ? 37.16989 -31.79604 -9.97802 1.000 40.12921 193 PRO A N 1
ATOM 2939 C CA . PRO A 1 193 ? 35.79624 -31.62734 -10.47768 1.000 38.97495 193 PRO A CA 1
ATOM 2940 C C . PRO A 1 193 ? 35.31243 -32.78595 -11.33593 1.000 40.20069 193 PRO A C 1
ATOM 2941 O O . PRO A 1 193 ? 34.10248 -33.03639 -11.40074 1.000 43.10405 193 PRO A O 1
ATOM 2952 N N . GLY A 1 194 ? 36.21854 -33.50865 -11.98770 1.000 36.78615 194 GLY A N 1
ATOM 2953 C CA . GLY A 1 194 ? 35.80511 -34.57982 -12.86996 1.000 39.97589 194 GLY A CA 1
ATOM 2954 C C . GLY A 1 194 ? 35.47345 -35.88806 -12.19142 1.000 43.75912 194 GLY A C 1
ATOM 2955 O O . GLY A 1 194 ? 35.00868 -36.81319 -12.85752 1.000 41.94016 194 GLY A O 1
ATOM 2959 N N . GLN A 1 195 ? 35.68379 -35.98926 -10.87905 1.000 43.34432 195 GLN A N 1
ATOM 2960 C CA . GLN A 1 195 ? 35.52745 -37.24937 -10.16880 1.000 43.53454 195 GLN A CA 1
ATOM 2961 C C . GLN A 1 195 ? 34.44069 -37.17262 -9.10153 1.000 43.76681 195 GLN A C 1
ATOM 2962 O O . GLN A 1 195 ? 34.48584 -37.89758 -8.10459 1.000 41.50138 195 GLN A O 1
ATOM 2976 N N . ASP A 1 196 ? 33.44437 -36.31858 -9.31104 1.000 43.43266 196 ASP A N 1
ATOM 2977 C CA . ASP A 1 196 ? 32.32068 -36.25572 -8.38819 1.000 45.06153 196 ASP A CA 1
ATOM 2978 C C . ASP A 1 196 ? 31.37034 -37.42472 -8.63895 1.000 46.46910 196 ASP A C 1
ATOM 2979 O O . ASP A 1 196 ? 31.40267 -38.07103 -9.68953 1.000 42.23269 196 ASP A O 1
ATOM 2988 N N . ARG A 1 197 ? 30.50126 -37.67774 -7.66131 1.000 44.27934 197 ARG A N 1
ATOM 2989 C CA . ARG A 1 197 ? 29.64943 -38.86755 -7.64741 1.000 49.60638 197 ARG A CA 1
ATOM 2990 C C . ARG A 1 197 ? 28.78203 -38.80488 -6.39431 1.000 46.61212 197 ARG A C 1
ATOM 2991 O O . ARG A 1 197 ? 29.16235 -38.18119 -5.40842 1.000 50.05315 197 ARG A O 1
ATOM 3012 N N . ILE A 1 198 ? 27.62521 -39.47704 -6.43212 1.000 46.92434 198 ILE A N 1
ATOM 3013 C CA . ILE A 1 198 ? 26.89957 -39.69170 -5.17949 1.000 46.29357 198 ILE A CA 1
ATOM 3014 C C . ILE A 1 198 ? 27.80248 -40.49018 -4.24065 1.000 51.58852 198 ILE A C 1
ATOM 3015 O O . ILE A 1 198 ? 28.46402 -41.45211 -4.65291 1.000 51.29325 198 ILE A O 1
ATOM 3031 N N . GLY A 1 199 ? 27.83836 -40.09635 -2.97198 1.000 48.16206 199 GLY A N 1
ATOM 3032 C CA . GLY A 1 199 ? 28.93823 -40.47271 -2.10911 1.000 48.46897 199 GLY A CA 1
ATOM 3033 C C . GLY A 1 199 ? 28.84943 -41.82728 -1.43819 1.000 59.72957 199 GLY A C 1
ATOM 3034 O O . GLY A 1 199 ? 29.88391 -42.41247 -1.10087 1.000 60.27532 199 GLY A O 1
ATOM 3038 N N . GLU A 1 200 ? 27.64531 -42.33924 -1.22714 1.000 49.25710 200 GLU A N 1
ATOM 3039 C CA . GLU A 1 200 ? 27.46443 -43.54106 -0.42830 1.000 53.41019 200 GLU A CA 1
ATOM 3040 C C . GLU A 1 200 ? 26.43684 -44.45402 -1.07433 1.000 50.56600 200 GLU A C 1
ATOM 3041 O O . GLU A 1 200 ? 25.61230 -44.00390 -1.87727 1.000 49.39817 200 GLU A O 1
ATOM 3053 N N . PRO A 1 201 ? 26.46492 -45.74797 -0.74585 1.000 55.95950 201 PRO A N 1
ATOM 3054 C CA . PRO A 1 201 ? 25.46191 -46.66798 -1.30125 1.000 55.97820 201 PRO A CA 1
ATOM 3055 C C . PRO A 1 201 ? 24.05391 -46.28459 -0.87006 1.000 52.90075 201 PRO A C 1
ATOM 3056 O O . PRO A 1 201 ? 23.82512 -45.85300 0.26197 1.000 49.30086 201 PRO A O 1
ATOM 3067 N N . GLY A 1 202 ? 23.10329 -46.45508 -1.79059 1.000 52.52843 202 GLY A N 1
ATOM 3068 C CA . GLY A 1 202 ? 21.70540 -46.21943 -1.50809 1.000 51.76389 202 GLY A CA 1
ATOM 3069 C C . GLY A 1 202 ? 21.26914 -44.77306 -1.54082 1.000 48.03851 202 GLY A C 1
ATOM 3070 O O . GLY A 1 202 ? 20.06216 -44.50676 -1.61254 1.000 46.23668 202 GLY A O 1
ATOM 3074 N N . HIS A 1 203 ? 22.20321 -43.82497 -1.48590 1.000 43.91912 203 HIS A N 1
ATOM 3075 C CA . HIS A 1 203 ? 21.81807 -42.41863 -1.50347 1.000 44.18845 203 HIS A CA 1
ATOM 3076 C C . HIS A 1 203 ? 21.14984 -42.05536 -2.82252 1.000 40.79815 203 HIS A C 1
ATOM 3077 O O . HIS A 1 203 ? 20.08659 -41.42529 -2.84006 1.000 41.53418 203 HIS A O 1
ATOM 3091 N N . ASP A 1 204 ? 21.75570 -42.45882 -3.94349 1.000 42.32699 204 ASP A N 1
ATOM 3092 C CA . ASP A 1 204 ? 21.22138 -42.07833 -5.24755 1.000 43.58510 204 ASP A CA 1
ATOM 3093 C C . ASP A 1 204 ? 19.81646 -42.62897 -5.45134 1.000 46.01747 204 ASP A C 1
ATOM 3094 O O . ASP A 1 204 ? 18.93464 -41.92960 -5.96555 1.000 46.01798 204 ASP A O 1
ATOM 3103 N N . GLN A 1 205 ? 19.58850 -43.88420 -5.05919 1.000 49.67506 205 GLN A N 1
ATOM 3104 C CA . GLN A 1 205 ? 18.26048 -44.47029 -5.20760 1.000 48.82153 205 GLN A CA 1
ATOM 3105 C C . GLN A 1 205 ? 17.24422 -43.74275 -4.34210 1.000 44.95075 205 GLN A C 1
ATOM 3106 O O . GLN A 1 205 ? 16.08885 -43.56251 -4.74288 1.000 43.59993 205 GLN A O 1
ATOM 3120 N N . TRP A 1 206 ? 17.65680 -43.32445 -3.14447 1.000 43.02316 206 TRP A N 1
ATOM 3121 C CA . TRP A 1 206 ? 16.75615 -42.58984 -2.26208 1.000 41.44769 206 TRP A CA 1
ATOM 3122 C C . TRP A 1 206 ? 16.36858 -41.24539 -2.86765 1.000 42.46913 206 TRP A C 1
ATOM 3123 O O . TRP A 1 206 ? 15.18765 -40.88114 -2.89876 1.000 43.91545 206 TRP A O 1
ATOM 3144 N N . ASN A 1 207 ? 17.35595 -40.48853 -3.35205 1.000 41.56385 207 ASN A N 1
ATOM 3145 C CA . ASN A 1 207 ? 17.06235 -39.19779 -3.96518 1.000 39.31907 207 ASN A CA 1
ATOM 3146 C C . ASN A 1 207 ? 16.09243 -39.35511 -5.12990 1.000 45.93239 207 ASN A C 1
ATOM 3147 O O . ASN A 1 207 ? 15.09974 -38.62552 -5.23200 1.000 44.26807 207 ASN A O 1
ATOM 3158 N N . THR A 1 208 ? 16.36103 -40.31418 -6.02062 1.000 46.92098 208 THR A N 1
ATOM 3159 C CA . THR A 1 208 ? 15.48973 -40.50571 -7.17623 1.000 44.05010 208 THR A CA 1
ATOM 3160 C C . THR A 1 208 ? 14.09270 -40.93391 -6.74548 1.000 45.67034 208 THR A C 1
ATOM 3161 O O . THR A 1 208 ? 13.09501 -40.49885 -7.32963 1.000 49.81170 208 THR A O 1
ATOM 3172 N N . ARG A 1 209 ? 13.99778 -41.78165 -5.72194 1.000 45.05596 209 ARG A N 1
ATOM 3173 C CA . ARG A 1 209 ? 12.68664 -42.16658 -5.21027 1.000 46.64589 209 ARG A CA 1
ATOM 3174 C C . ARG A 1 209 ? 11.90584 -40.93871 -4.76100 1.000 52.57379 209 ARG A C 1
ATOM 3175 O O . ARG A 1 209 ? 10.74010 -40.75365 -5.13510 1.000 49.47712 209 ARG A O 1
ATOM 3196 N N . VAL A 1 210 ? 12.54562 -40.07403 -3.96654 1.000 50.98973 210 VAL A N 1
ATOM 3197 C CA . VAL A 1 210 ? 11.89428 -38.84524 -3.52170 1.000 46.94413 210 VAL A CA 1
ATOM 3198 C C . VAL A 1 210 ? 11.54330 -37.96542 -4.71416 1.000 44.33631 210 VAL A C 1
ATOM 3199 O O . VAL A 1 210 ? 10.45547 -37.37918 -4.77516 1.000 44.79126 210 VAL A O 1
ATOM 3212 N N . LEU A 1 211 ? 12.45751 -37.85539 -5.67766 1.000 43.15760 211 LEU A N 1
ATOM 3213 C CA . LEU A 1 211 ? 12.21929 -36.98520 -6.82363 1.000 46.21041 211 LEU A CA 1
ATOM 3214 C C . LEU A 1 211 ? 11.09678 -37.51546 -7.70688 1.000 51.21758 211 LEU A C 1
ATOM 3215 O O . LEU A 1 211 ? 10.34040 -36.72714 -8.28718 1.000 49.98818 211 LEU A O 1
ATOM 3231 N N . ASP A 1 212 ? 10.97649 -38.83887 -7.83212 1.000 52.45113 212 ASP A N 1
ATOM 3232 C CA . ASP A 1 212 ? 9.87103 -39.40151 -8.60139 1.000 54.34388 212 ASP A CA 1
ATOM 3233 C C . ASP A 1 212 ? 8.53471 -39.06579 -7.95107 1.000 50.65151 212 ASP A C 1
ATOM 3234 O O . ASP A 1 212 ? 7.55686 -38.75719 -8.64167 1.000 49.63729 212 ASP A O 1
ATOM 3243 N N . LEU A 1 213 ? 8.47744 -39.11267 -6.61908 1.000 51.21603 213 LEU A N 1
ATOM 3244 C CA . LEU A 1 213 ? 7.22689 -38.82864 -5.92353 1.000 52.98084 213 LEU A CA 1
ATOM 3245 C C . LEU A 1 213 ? 6.83768 -37.36140 -6.05580 1.000 51.03746 213 LEU A C 1
ATOM 3246 O O . LEU A 1 213 ? 5.65230 -37.03795 -6.19098 1.000 50.54636 213 LEU A O 1
ATOM 3262 N N . LEU A 1 214 ? 7.81923 -36.45771 -6.01369 1.000 51.85480 214 LEU A N 1
ATOM 3263 C CA . LEU A 1 214 ? 7.50652 -35.03329 -6.07577 1.000 49.64195 214 LEU A CA 1
ATOM 3264 C C . LEU A 1 214 ? 7.07759 -34.62498 -7.47689 1.000 47.21735 214 LEU A C 1
ATOM 3265 O O . LEU A 1 214 ? 6.16319 -33.80815 -7.63952 1.000 46.87308 214 LEU A O 1
ATOM 3281 N N . THR A 1 215 ? 7.72777 -35.17831 -8.50275 1.000 48.41144 215 THR A N 1
ATOM 3282 C CA . THR A 1 215 ? 7.33208 -34.88048 -9.87403 1.000 49.73528 215 THR A CA 1
ATOM 3283 C C . THR A 1 215 ? 5.94017 -35.41205 -10.19308 1.000 48.38214 215 THR A C 1
ATOM 3284 O O . THR A 1 215 ? 5.32372 -34.95430 -11.15941 1.000 54.73188 215 THR A O 1
ATOM 3295 N N . ALA A 1 216 ? 5.43259 -36.35375 -9.40198 1.000 48.17809 216 ALA A N 1
ATOM 3296 C CA . ALA A 1 216 ? 4.08841 -36.88467 -9.56910 1.000 49.46310 216 ALA A CA 1
ATOM 3297 C C . ALA A 1 216 ? 3.08222 -36.23631 -8.62642 1.000 54.46493 216 ALA A C 1
ATOM 3298 O O . ALA A 1 216 ? 1.97210 -36.75427 -8.46845 1.000 54.57340 216 ALA A O 1
ATOM 3305 N N . GLY A 1 217 ? 3.44471 -35.12112 -7.99205 1.000 50.66527 217 GLY A N 1
ATOM 3306 C CA . GLY A 1 217 ? 2.54344 -34.46616 -7.06838 1.000 47.31463 217 GLY A CA 1
ATOM 3307 C C . GLY A 1 217 ? 2.25147 -35.24596 -5.80826 1.000 52.77030 217 GLY A C 1
ATOM 3308 O O . GLY A 1 217 ? 1.25843 -34.96596 -5.13381 1.000 53.52567 217 GLY A O 1
ATOM 3312 N N . LYS A 1 218 ? 3.09575 -36.21329 -5.46791 1.000 53.96950 218 LYS A N 1
ATOM 3313 C CA . LYS A 1 218 ? 2.88026 -37.07402 -4.30634 1.000 58.45108 218 LYS A CA 1
ATOM 3314 C C . LYS A 1 218 ? 3.72764 -36.58469 -3.12991 1.000 58.11167 218 LYS A C 1
ATOM 3315 O O . LYS A 1 218 ? 4.61882 -37.27297 -2.62899 1.000 54.57309 218 LYS A O 1
ATOM 3334 N N . VAL A 1 219 ? 3.43481 -35.35568 -2.68716 1.000 57.75036 219 VAL A N 1
ATOM 3335 C CA . VAL A 1 219 ? 4.27128 -34.71700 -1.67428 1.000 59.90817 219 VAL A CA 1
ATOM 3336 C C . VAL A 1 219 ? 4.00039 -35.30229 -0.29219 1.000 56.60016 219 VAL A C 1
ATOM 3337 O O . VAL A 1 219 ? 4.93461 -35.56912 0.47218 1.000 51.79977 219 VAL A O 1
ATOM 3350 N N . ASP A 1 220 ? 2.72653 -35.49351 0.05983 1.000 59.42883 220 ASP A N 1
ATOM 3351 C CA . ASP A 1 220 ? 2.40208 -36.03646 1.37456 1.000 59.73095 220 ASP A CA 1
ATOM 3352 C C . ASP A 1 220 ? 2.98468 -37.42646 1.58133 1.000 59.64110 220 ASP A C 1
ATOM 3353 O O . ASP A 1 220 ? 3.05832 -37.89361 2.72170 1.000 57.96683 220 ASP A O 1
ATOM 3362 N N . GLU A 1 221 ? 3.39841 -38.09534 0.50618 1.000 60.22098 221 GLU A N 1
ATOM 3363 C CA . GLU A 1 221 ? 4.00721 -39.41475 0.60862 1.000 62.14723 221 GLU A CA 1
ATOM 3364 C C . GLU A 1 221 ? 5.51871 -39.34662 0.74863 1.000 57.52985 221 GLU A C 1
ATOM 3365 O O . GLU A 1 221 ? 6.11921 -40.27720 1.29670 1.000 52.71829 221 GLU A O 1
ATOM 3377 N N . VAL A 1 222 ? 6.14547 -38.26525 0.28215 1.000 56.80110 222 VAL A N 1
ATOM 3378 C CA . VAL A 1 222 ? 7.53187 -38.00856 0.65937 1.000 51.93605 222 VAL A CA 1
ATOM 3379 C C . VAL A 1 222 ? 7.60063 -37.62878 2.13381 1.000 47.91746 222 VAL A C 1
ATOM 3380 O O . VAL A 1 222 ? 8.53492 -38.01036 2.84952 1.000 46.46054 222 VAL A O 1
ATOM 3393 N N . LEU A 1 223 ? 6.60065 -36.88820 2.61603 1.000 45.19375 223 LEU A N 1
ATOM 3394 C CA . LEU A 1 223 ? 6.59236 -36.47773 4.01556 1.000 46.85869 223 LEU A CA 1
ATOM 3395 C C . LEU A 1 223 ? 6.33499 -37.66039 4.93690 1.000 47.49937 223 LEU A C 1
ATOM 3396 O O . LEU A 1 223 ? 6.84065 -37.68834 6.06415 1.000 45.51297 223 LEU A O 1
ATOM 3412 N N . ALA A 1 224 ? 5.56061 -38.64546 4.47533 1.000 49.23863 224 ALA A N 1
ATOM 3413 C CA . ALA A 1 224 ? 5.32888 -39.83999 5.27826 1.000 45.55576 224 ALA A CA 1
ATOM 3414 C C . ALA A 1 224 ? 6.59345 -40.67535 5.41482 1.000 43.71855 224 ALA A C 1
ATOM 3415 O O . ALA A 1 224 ? 6.76070 -41.38279 6.41130 1.000 49.61504 224 ALA A O 1
ATOM 3422 N N . VAL A 1 225 ? 7.49170 -40.60285 4.43563 1.000 44.43586 225 VAL A N 1
ATOM 3423 C CA . VAL A 1 225 ? 8.74294 -41.34724 4.45771 1.000 48.18498 225 VAL A CA 1
ATOM 3424 C C . VAL A 1 225 ? 9.93209 -40.44783 4.77500 1.000 46.04782 225 VAL A C 1
ATOM 3425 O O . VAL A 1 225 ? 11.08191 -40.89064 4.68033 1.000 45.54005 225 VAL A O 1
ATOM 3438 N N . ARG A 1 226 ? 9.68323 -39.19399 5.15793 1.000 44.84251 226 ARG A N 1
ATOM 3439 C CA . ARG A 1 226 ? 10.77412 -38.24908 5.38889 1.000 43.61686 226 ARG A CA 1
ATOM 3440 C C . ARG A 1 226 ? 11.79220 -38.80167 6.37845 1.000 40.49550 226 ARG A C 1
ATOM 3441 O O . ARG A 1 226 ? 12.99942 -38.77908 6.12254 1.000 40.21764 226 ARG A O 1
ATOM 3462 N N . GLU A 1 227 ? 11.32026 -39.30956 7.51791 1.000 44.64918 227 GLU A N 1
ATOM 3463 C CA . GLU A 1 227 ? 12.23797 -39.79778 8.54388 1.000 45.80715 227 GLU A CA 1
ATOM 3464 C C . GLU A 1 227 ? 13.07653 -40.96399 8.03746 1.000 48.36498 227 GLU A C 1
ATOM 3465 O O . GLU A 1 227 ? 14.23004 -41.12517 8.45399 1.000 44.19149 227 GLU A O 1
ATOM 3477 N N . ASP A 1 228 ? 12.51536 -41.79219 7.15279 1.000 46.37761 228 ASP A N 1
ATOM 3478 C CA . ASP A 1 228 ? 13.29828 -42.86048 6.54471 1.000 47.87912 228 ASP A CA 1
ATOM 3479 C C . ASP A 1 228 ? 14.36009 -42.28457 5.61513 1.000 45.49526 228 ASP A C 1
ATOM 3480 O O . ASP A 1 228 ? 15.53896 -42.64985 5.69420 1.000 44.68256 228 ASP A O 1
ATOM 3489 N N . PHE A 1 229 ? 13.94866 -41.38474 4.71864 1.000 41.86392 229 PHE A N 1
ATOM 3490 C CA . PHE A 1 229 ? 14.89319 -40.69508 3.84545 1.000 40.97905 229 PHE A CA 1
ATOM 3491 C C . PHE A 1 229 ? 16.02879 -40.08488 4.65555 1.000 40.22936 229 PHE A C 1
ATOM 3492 O O . PHE A 1 229 ? 17.20598 -40.22077 4.30384 1.000 43.93714 229 PHE A O 1
ATOM 3509 N N . ALA A 1 230 ? 15.69082 -39.42471 5.76397 1.000 41.49217 230 ALA A N 1
ATOM 3510 C CA . ALA A 1 230 ? 16.71013 -38.77841 6.58341 1.000 37.36769 230 ALA A CA 1
ATOM 3511 C C . ALA A 1 230 ? 17.67531 -39.79975 7.17024 1.000 42.59143 230 ALA A C 1
ATOM 3512 O O . ALA A 1 230 ? 18.89802 -39.63602 7.08655 1.000 40.94118 230 ALA A O 1
ATOM 3519 N N . ARG A 1 231 ? 17.14196 -40.86983 7.76325 1.000 42.92453 231 ARG A N 1
ATOM 3520 C CA . ARG A 1 231 ? 17.99198 -41.83755 8.44878 1.000 48.83838 231 ARG A CA 1
ATOM 3521 C C . ARG A 1 231 ? 18.92234 -42.55184 7.47659 1.000 45.99411 231 ARG A C 1
ATOM 3522 O O . ARG A 1 231 ? 20.12281 -42.68963 7.73488 1.000 45.86339 231 ARG A O 1
ATOM 3543 N N . GLN A 1 232 ? 18.38476 -43.02110 6.35352 1.000 48.94857 232 GLN A N 1
ATOM 3544 C CA . GLN A 1 232 ? 19.14064 -43.91343 5.48188 1.000 49.88693 232 GLN A CA 1
ATOM 3545 C C . GLN A 1 232 ? 19.98892 -43.17956 4.45496 1.000 47.12199 232 GLN A C 1
ATOM 3546 O O . GLN A 1 232 ? 21.01174 -43.71906 4.01424 1.000 45.63908 232 GLN A O 1
ATOM 3560 N N . ALA A 1 233 ? 19.60131 -41.96518 4.06463 1.000 44.98776 233 ALA A N 1
ATOM 3561 C CA . ALA A 1 233 ? 20.35379 -41.19038 3.08551 1.000 44.68128 233 ALA A CA 1
ATOM 3562 C C . ALA A 1 233 ? 20.95743 -39.92311 3.67871 1.000 44.57676 233 ALA A C 1
ATOM 3563 O O . ALA A 1 233 ? 21.51653 -39.10822 2.93526 1.000 41.15216 233 ALA A O 1
ATOM 3570 N N . GLN A 1 234 ? 20.86574 -39.74032 4.99510 1.000 38.72404 234 GLN A N 1
ATOM 3571 C CA . GLN A 1 234 ? 21.40740 -38.55736 5.66636 1.000 41.84355 234 GLN A CA 1
ATOM 3572 C C . GLN A 1 234 ? 20.96474 -37.27718 4.95869 1.000 36.13863 234 GLN A C 1
ATOM 3573 O O . GLN A 1 234 ? 21.77066 -36.40168 4.63446 1.000 39.41656 234 GLN A O 1
ATOM 3587 N N . ALA A 1 235 ? 19.66207 -37.17564 4.71239 1.000 33.75386 235 ALA A N 1
ATOM 3588 C CA . ALA A 1 235 ? 19.12691 -36.02638 3.99842 1.000 36.23142 235 ALA A CA 1
ATOM 3589 C C . ALA A 1 235 ? 19.43032 -34.73974 4.75755 1.000 37.54947 235 ALA A C 1
ATOM 3590 O O . ALA A 1 235 ? 19.37148 -34.69914 5.99270 1.000 33.21747 235 ALA A O 1
ATOM 3597 N N . ASP A 1 236 ? 19.76271 -33.68667 4.00529 1.000 36.56990 236 ASP A N 1
ATOM 3598 C CA . ASP A 1 236 ? 20.10651 -32.39050 4.58529 1.000 33.49627 236 ASP A CA 1
ATOM 3599 C C . ASP A 1 236 ? 19.06921 -31.96873 5.61652 1.000 32.41939 236 ASP A C 1
ATOM 3600 O O . ASP A 1 236 ? 17.90368 -31.72938 5.27835 1.000 31.17384 236 ASP A O 1
ATOM 3609 N N . SER A 1 237 ? 19.48624 -31.87983 6.87576 1.000 32.65481 237 SER A N 1
ATOM 3610 C CA . SER A 1 237 ? 18.62231 -31.39443 7.95176 1.000 36.21731 237 SER A CA 1
ATOM 3611 C C . SER A 1 237 ? 17.34211 -32.22022 8.04203 1.000 35.64352 237 SER A C 1
ATOM 3612 O O . SER A 1 237 ? 16.26547 -31.70269 8.34104 1.000 34.46136 237 SER A O 1
ATOM 3620 N N . GLN A 1 238 ? 17.46277 -33.51960 7.76815 1.000 33.45274 238 GLN A N 1
ATOM 3621 C CA . GLN A 1 238 ? 16.31511 -34.43306 7.78124 1.000 36.88190 238 GLN A CA 1
ATOM 3622 C C . GLN A 1 238 ? 15.23495 -34.00071 6.79144 1.000 37.77350 238 GLN A C 1
ATOM 3623 O O . GLN A 1 238 ? 14.06009 -34.32359 6.96091 1.000 37.34545 238 GLN A O 1
ATOM 3637 N N . PHE A 1 239 ? 15.63395 -33.26227 5.75474 1.000 34.68304 239 PHE A N 1
ATOM 3638 C CA . PHE A 1 239 ? 14.72322 -32.77937 4.71372 1.000 36.74690 239 PHE A CA 1
ATOM 3639 C C . PHE A 1 239 ? 13.56009 -31.98330 5.30010 1.000 34.82404 239 PHE A C 1
ATOM 3640 O O . PHE A 1 239 ? 12.49128 -31.88055 4.69592 1.000 33.25680 239 PHE A O 1
ATOM 3657 N N . ARG A 1 240 ? 13.75825 -31.37562 6.47390 1.000 38.24163 240 ARG A N 1
ATOM 3658 C CA . ARG A 1 240 ? 12.70089 -30.54032 7.03344 1.000 37.06771 240 ARG A CA 1
ATOM 3659 C C . ARG A 1 240 ? 12.45730 -29.28996 6.19700 1.000 33.21642 240 ARG A C 1
ATOM 3660 O O . ARG A 1 240 ? 11.41502 -28.64781 6.35146 1.000 36.75217 240 ARG A O 1
ATOM 3681 N N . ALA A 1 241 ? 13.38395 -28.93585 5.30298 1.000 35.71960 241 ALA A N 1
ATOM 3682 C CA . ALA A 1 241 ? 13.10932 -27.85502 4.36041 1.000 32.05364 241 ALA A CA 1
ATOM 3683 C C . ALA A 1 241 ? 11.86715 -28.14720 3.53189 1.000 36.11760 241 ALA A C 1
ATOM 3684 O O . ALA A 1 241 ? 11.11650 -27.22710 3.18684 1.000 37.78872 241 ALA A O 1
ATOM 3691 N N . LEU A 1 242 ? 11.62381 -29.42049 3.20489 1.000 38.23153 242 LEU A N 1
ATOM 3692 C CA . LEU A 1 242 ? 10.41736 -29.76194 2.45872 1.000 35.85745 242 LEU A CA 1
ATOM 3693 C C . LEU A 1 242 ? 9.17733 -29.61975 3.32968 1.000 35.50734 242 LEU A C 1
ATOM 3694 O O . LEU A 1 242 ? 8.13535 -29.14557 2.86117 1.000 38.51690 242 LEU A O 1
ATOM 3710 N N . ALA A 1 243 ? 9.26537 -30.03056 4.59568 1.000 36.38265 243 ALA A N 1
ATOM 3711 C CA . ALA A 1 243 ? 8.14431 -29.83889 5.51125 1.000 35.95466 243 ALA A CA 1
ATOM 3712 C C . ALA A 1 243 ? 7.76728 -28.36611 5.60501 1.000 37.31044 243 ALA A C 1
ATOM 3713 O O . ALA A 1 243 ? 6.58030 -28.01622 5.62503 1.000 35.30556 243 ALA A O 1
ATOM 3720 N N . PHE A 1 244 ? 8.76842 -27.48680 5.65481 1.000 37.30509 244 PHE A N 1
ATOM 3721 C CA . PHE A 1 244 ? 8.49440 -26.05383 5.67797 1.000 34.43070 244 PHE A CA 1
ATOM 3722 C C . PHE A 1 244 ? 7.80931 -25.60671 4.39391 1.000 35.64236 244 PHE A C 1
ATOM 3723 O O . PHE A 1 244 ? 6.80841 -24.88156 4.42700 1.000 34.39988 244 PHE A O 1
ATOM 3740 N N . ALA A 1 245 ? 8.34449 -26.02697 3.24449 1.000 35.57996 245 ALA A N 1
ATOM 3741 C CA . ALA A 1 245 ? 7.77183 -25.61126 1.96892 1.000 33.59499 245 ALA A CA 1
ATOM 3742 C C . ALA A 1 245 ? 6.34037 -26.10289 1.82151 1.000 38.29889 245 ALA A C 1
ATOM 3743 O O . ALA A 1 245 ? 5.46087 -25.35608 1.37322 1.000 36.12241 245 ALA A O 1
ATOM 3750 N N . ALA A 1 246 ? 6.08959 -27.36483 2.18368 1.000 41.47393 246 ALA A N 1
ATOM 3751 C CA . ALA A 1 246 ? 4.73112 -27.89412 2.12742 1.000 37.27773 246 ALA A CA 1
ATOM 3752 C C . ALA A 1 246 ? 3.81125 -27.13602 3.07323 1.000 39.20463 246 ALA A C 1
ATOM 3753 O O . ALA A 1 246 ? 2.66518 -26.83134 2.72611 1.000 41.19614 246 ALA A O 1
ATOM 3760 N N . GLY A 1 247 ? 4.29384 -26.82324 4.27565 1.000 36.14284 247 GLY A N 1
ATOM 3761 C CA . GLY A 1 247 ? 3.49576 -26.01839 5.18947 1.000 37.13632 247 GLY A CA 1
ATOM 3762 C C . GLY A 1 247 ? 3.13225 -24.66933 4.59904 1.000 35.58708 247 GLY A C 1
ATOM 3763 O O . GLY A 1 247 ? 2.03353 -24.15657 4.81856 1.000 39.44180 247 GLY A O 1
ATOM 3767 N N . ALA A 1 248 ? 4.04454 -24.08150 3.83087 1.000 37.75199 248 ALA A N 1
ATOM 3768 C CA . ALA A 1 248 ? 3.81927 -22.78033 3.22039 1.000 40.84311 248 ALA A CA 1
ATOM 3769 C C . ALA A 1 248 ? 3.02463 -22.86354 1.92200 1.000 41.46450 248 ALA A C 1
ATOM 3770 O O . ALA A 1 248 ? 3.00533 -21.88771 1.16285 1.000 39.96042 248 ALA A O 1
ATOM 3777 N N . GLU A 1 249 ? 2.37882 -23.99742 1.65000 1.000 41.56628 249 GLU A N 1
ATOM 3778 C CA . GLU A 1 249 ? 1.50129 -24.14596 0.48633 1.000 42.35850 249 GLU A CA 1
ATOM 3779 C C . GLU A 1 249 ? 2.24722 -23.91588 -0.82209 1.000 43.33296 249 GLU A C 1
ATOM 3780 O O . GLU A 1 249 ? 1.65541 -23.51053 -1.82926 1.000 46.06308 249 GLU A O 1
ATOM 3792 N N . ALA A 1 250 ? 3.54971 -24.19114 -0.82778 1.000 42.12391 250 ALA A N 1
ATOM 3793 C CA . ALA A 1 250 ? 4.37724 -23.93838 -1.99559 1.000 44.65787 250 ALA A CA 1
ATOM 3794 C C . ALA A 1 250 ? 4.54868 -25.15605 -2.89224 1.000 43.38086 250 ALA A C 1
ATOM 3795 O O . ALA A 1 250 ? 4.83443 -24.99134 -4.08268 1.000 45.02834 250 ALA A O 1
ATOM 3802 N N . THR A 1 251 ? 4.38320 -26.35945 -2.35771 1.000 43.62493 251 THR A N 1
ATOM 3803 C CA . THR A 1 251 ? 4.64089 -27.59813 -3.09447 1.000 43.99962 251 THR A CA 1
ATOM 3804 C C . THR A 1 251 ? 3.34473 -28.22430 -3.59529 1.000 48.33572 251 THR A C 1
ATOM 3805 O O . THR A 1 251 ? 3.09624 -29.41687 -3.41185 1.000 50.11670 251 THR A O 1
ATOM 3816 N N . THR A 1 252 ? 2.49857 -27.41999 -4.22948 1.000 46.36440 252 THR A N 1
ATOM 3817 C CA . THR A 1 252 ? 1.23683 -27.90039 -4.77245 1.000 48.71204 252 THR A CA 1
ATOM 3818 C C . THR A 1 252 ? 1.42076 -28.28753 -6.23404 1.000 47.67865 252 THR A C 1
ATOM 3819 O O . THR A 1 252 ? 2.17150 -27.64182 -6.97235 1.000 47.77442 252 THR A O 1
ATOM 3830 N N . GLY A 1 253 ? 0.73107 -29.34697 -6.64534 1.000 52.00532 253 GLY A N 1
ATOM 3831 C CA . GLY A 1 253 ? 0.79701 -29.80847 -8.00992 1.000 49.43748 253 GLY A CA 1
ATOM 3832 C C . GLY A 1 253 ? 2.07813 -30.56100 -8.29625 1.000 48.32174 253 GLY A C 1
ATOM 3833 O O . GLY A 1 253 ? 2.87585 -30.84280 -7.39668 1.000 49.88584 253 GLY A O 1
ATOM 3837 N N . PRO A 1 254 ? 2.29591 -30.90872 -9.56281 1.000 48.39340 254 PRO A N 1
ATOM 3838 C CA . PRO A 1 254 ? 3.50822 -31.65439 -9.91890 1.000 48.40565 254 PRO A CA 1
ATOM 3839 C C . PRO A 1 254 ? 4.74722 -30.77195 -9.85958 1.000 47.84741 254 PRO A C 1
ATOM 3840 O O . PRO A 1 254 ? 4.72495 -29.60178 -10.25151 1.000 49.17071 254 PRO A O 1
ATOM 3851 N N . ALA A 1 255 ? 5.83750 -31.35237 -9.37225 1.000 46.75114 255 ALA A N 1
ATOM 3852 C CA . ALA A 1 255 ? 7.11922 -30.66666 -9.31305 1.000 46.41085 255 ALA A CA 1
ATOM 3853 C C . ALA A 1 255 ? 7.85589 -30.83796 -10.63478 1.000 48.37020 255 ALA A C 1
ATOM 3854 O O . ALA A 1 255 ? 7.92869 -31.94729 -11.17508 1.000 47.89760 255 ALA A O 1
ATOM 3861 N N . HIS A 1 256 ? 8.39517 -29.73850 -11.15427 1.000 49.07360 256 HIS A N 1
ATOM 3862 C CA . HIS A 1 256 ? 9.21289 -29.76208 -12.36370 1.000 46.05975 256 HIS A CA 1
ATOM 3863 C C . HIS A 1 256 ? 10.66384 -29.97560 -11.94579 1.000 47.65514 256 HIS A C 1
ATOM 3864 O O . HIS A 1 256 ? 11.25803 -29.12273 -11.27930 1.000 43.59603 256 HIS A O 1
ATOM 3878 N N . LEU A 1 257 ? 11.23138 -31.11551 -12.32849 1.000 46.61230 257 LEU A N 1
ATOM 3879 C CA . LEU A 1 257 ? 12.63589 -31.39273 -12.06192 1.000 42.12186 257 LEU A CA 1
ATOM 3880 C C . LEU A 1 257 ? 13.48649 -30.74410 -13.14234 1.000 45.59620 257 LEU A C 1
ATOM 3881 O O . LEU A 1 257 ? 13.40618 -31.12383 -14.31691 1.000 46.51248 257 LEU A O 1
ATOM 3897 N N . HIS A 1 258 ? 14.30506 -29.77217 -12.74949 1.000 42.42718 258 HIS A N 1
ATOM 3898 C CA . HIS A 1 258 ? 15.17162 -29.08472 -13.69671 1.000 40.55904 258 HIS A CA 1
ATOM 3899 C C . HIS A 1 258 ? 16.54160 -29.73469 -13.81505 1.000 39.78297 258 HIS A C 1
ATOM 3900 O O . HIS A 1 258 ? 17.14361 -29.70567 -14.89768 1.000 40.95688 258 HIS A O 1
ATOM 3914 N N . ALA A 1 259 ? 17.05254 -30.31728 -12.73617 1.000 37.89965 259 ALA A N 1
ATOM 3915 C CA . ALA A 1 259 ? 18.35619 -30.96362 -12.77033 1.000 35.90854 259 ALA A CA 1
ATOM 3916 C C . ALA A 1 259 ? 18.55592 -31.74223 -11.48129 1.000 38.25684 259 ALA A C 1
ATOM 3917 O O . ALA A 1 259 ? 17.95190 -31.43678 -10.44522 1.000 39.86119 259 ALA A O 1
ATOM 3924 N N . TYR A 1 260 ? 19.41122 -32.75907 -11.55760 1.000 38.27515 260 TYR A N 1
ATOM 3925 C CA . TYR A 1 260 ? 19.78363 -33.54327 -10.38840 1.000 33.36767 260 TYR A CA 1
ATOM 3926 C C . TYR A 1 260 ? 21.17739 -34.11009 -10.60444 1.000 41.53011 260 TYR A C 1
ATOM 3927 O O . TYR A 1 260 ? 21.51221 -34.55290 -11.70462 1.000 34.20785 260 TYR A O 1
ATOM 3945 N N . GLY A 1 261 ? 21.98959 -34.08880 -9.55465 1.000 34.84053 261 GLY A N 1
ATOM 3946 C CA . GLY A 1 261 ? 23.34096 -34.58388 -9.63791 1.000 37.26643 261 GLY A CA 1
ATOM 3947 C C . GLY A 1 261 ? 24.07983 -34.43776 -8.32649 1.000 38.44653 261 GLY A C 1
ATOM 3948 O O . GLY A 1 261 ? 23.53757 -33.93423 -7.33582 1.000 38.94352 261 GLY A O 1
ATOM 3952 N N . PRO A 1 262 ? 25.33313 -34.88254 -8.29308 1.000 40.07255 262 PRO A N 1
ATOM 3953 C CA . PRO A 1 262 ? 26.12181 -34.80202 -7.06232 1.000 36.76581 262 PRO A CA 1
ATOM 3954 C C . PRO A 1 262 ? 26.86615 -33.48734 -6.91023 1.000 35.94548 262 PRO A C 1
ATOM 3955 O O . PRO A 1 262 ? 27.22842 -32.81811 -7.87684 1.000 34.96449 262 PRO A O 1
ATOM 3966 N N . ILE A 1 263 ? 27.09229 -33.12173 -5.65028 1.000 37.94394 263 ILE A N 1
ATOM 3967 C CA . ILE A 1 263 ? 28.00195 -32.04392 -5.28607 1.000 36.15930 263 ILE A CA 1
ATOM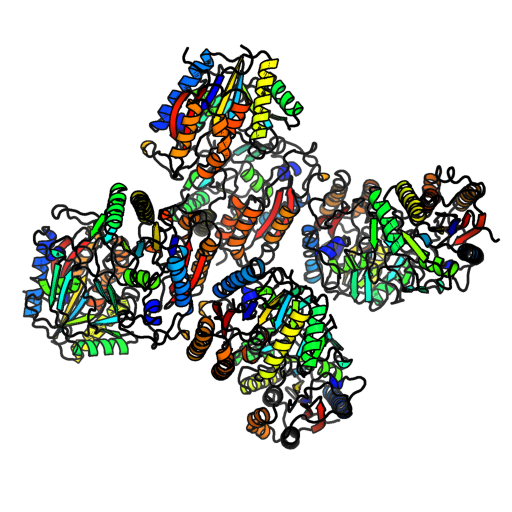 3968 C C . ILE A 1 263 ? 28.87411 -32.59425 -4.16327 1.000 37.82932 263 ILE A C 1
ATOM 3969 O O . ILE A 1 263 ? 28.42968 -32.69407 -3.01482 1.000 35.68173 263 ILE A O 1
ATOM 3985 N N . TRP A 1 264 ? 30.11026 -32.96858 -4.49483 1.000 33.35226 264 TRP A N 1
ATOM 3986 C CA . TRP A 1 264 ? 31.06665 -33.47706 -3.51533 1.000 38.47760 264 TRP A CA 1
ATOM 3987 C C . TRP A 1 264 ? 30.49056 -34.63862 -2.71118 1.000 39.64486 264 TRP A C 1
ATOM 3988 O O . TRP A 1 264 ? 30.78949 -34.80393 -1.52488 1.000 39.11959 264 TRP A O 1
ATOM 4009 N N . GLY A 1 265 ? 29.66581 -35.46731 -3.35552 1.000 37.07241 265 GLY A N 1
ATOM 4010 C CA . GLY A 1 265 ? 29.07662 -36.62745 -2.72737 1.000 41.83079 265 GLY A CA 1
ATOM 4011 C C . GLY A 1 265 ? 27.62350 -36.45127 -2.33606 1.000 42.03042 265 GLY A C 1
ATOM 4012 O O . GLY A 1 265 ? 26.87633 -37.43655 -2.30002 1.000 38.49083 265 GLY A O 1
ATOM 4016 N N . THR A 1 266 ? 27.20745 -35.22319 -2.03802 1.000 40.34436 266 THR A N 1
ATOM 4017 C CA . THR A 1 266 ? 25.83604 -34.97874 -1.62793 1.000 38.38866 266 THR A CA 1
ATOM 4018 C C . THR A 1 266 ? 24.90591 -35.01066 -2.83501 1.000 34.88974 266 THR A C 1
ATOM 4019 O O . THR A 1 266 ? 25.31743 -34.80510 -3.97775 1.000 35.69157 266 THR A O 1
ATOM 4030 N N . GLY A 1 267 ? 23.63009 -35.26030 -2.56026 1.000 39.12726 267 GLY A N 1
ATOM 4031 C CA . GLY A 1 267 ? 22.60501 -35.16952 -3.58115 1.000 34.12604 267 GLY A CA 1
ATOM 4032 C C . GLY A 1 267 ? 22.07600 -33.74827 -3.68493 1.000 36.64315 267 GLY A C 1
ATOM 4033 O O . GLY A 1 267 ? 21.90144 -33.06191 -2.68094 1.000 35.87491 267 GLY A O 1
ATOM 4037 N N . ALA A 1 268 ? 21.82339 -33.32068 -4.91767 1.000 32.65935 268 ALA A N 1
ATOM 4038 C CA . ALA A 1 268 ? 21.41595 -31.95037 -5.19068 1.000 33.26806 268 ALA A CA 1
ATOM 4039 C C . ALA A 1 268 ? 20.43090 -31.94027 -6.34923 1.000 35.71278 268 ALA A C 1
ATOM 4040 O O . ALA A 1 268 ? 20.68864 -32.55186 -7.38840 1.000 36.72065 268 ALA A O 1
ATOM 4047 N N . ALA A 1 269 ? 19.31528 -31.23583 -6.16745 1.000 36.81784 269 ALA A N 1
ATOM 4048 C CA . ALA A 1 269 ? 18.28630 -31.14090 -7.19043 1.000 37.24427 269 ALA A CA 1
ATOM 4049 C C . ALA A 1 269 ? 17.72497 -29.72837 -7.22588 1.000 39.49683 269 ALA A C 1
ATOM 4050 O O . ALA A 1 269 ? 17.66506 -29.03735 -6.20440 1.000 35.69552 269 ALA A O 1
ATOM 4057 N N . VAL A 1 270 ? 17.31741 -29.30537 -8.41501 1.000 35.04000 270 VAL A N 1
ATOM 4058 C CA . VAL A 1 270 ? 16.63279 -28.03402 -8.62112 1.000 35.16930 270 VAL A CA 1
ATOM 4059 C C . VAL A 1 270 ? 15.20116 -28.34724 -9.03100 1.000 40.69204 270 VAL A C 1
ATOM 4060 O O . VAL A 1 270 ? 14.96823 -28.94714 -10.08911 1.000 37.74490 270 VAL A O 1
ATOM 4073 N N . LEU A 1 271 ? 14.24405 -27.94966 -8.19505 1.000 34.65073 271 LEU A N 1
ATOM 4074 C CA . LEU A 1 271 ? 12.83568 -28.22461 -8.42470 1.000 35.87223 271 LEU A CA 1
ATOM 4075 C C . LEU A 1 271 ? 12.04021 -26.93280 -8.35346 1.000 38.65488 271 LEU A C 1
ATOM 4076 O O . LEU A 1 271 ? 12.43740 -25.96817 -7.69515 1.000 40.79593 271 LEU A O 1
ATOM 4092 N N . SER A 1 272 ? 10.89222 -26.93216 -9.02603 1.000 38.73069 272 SER A N 1
ATOM 4093 C CA . SER A 1 272 ? 9.97192 -25.80537 -8.98351 1.000 39.76241 272 SER A CA 1
ATOM 4094 C C . SER A 1 272 ? 8.54283 -26.32300 -9.01432 1.000 42.58360 272 SER A C 1
ATOM 4095 O O . SER A 1 272 ? 8.26290 -27.39369 -9.56494 1.000 42.81149 272 SER A O 1
ATOM 4103 N N . TRP A 1 273 ? 7.64497 -25.55977 -8.39935 1.000 40.45688 273 TRP A N 1
ATOM 4104 C CA . TRP A 1 273 ? 6.21316 -25.81688 -8.43753 1.000 41.61431 273 TRP A CA 1
ATOM 4105 C C . TRP A 1 273 ? 5.51792 -24.58790 -9.00831 1.000 43.97218 273 TRP A C 1
ATOM 4106 O O . TRP A 1 273 ? 5.77251 -23.46249 -8.56434 1.000 43.38417 273 TRP A O 1
ATOM 4127 N N . ASN A 1 274 ? 4.64865 -24.80336 -9.98987 1.000 44.27085 274 ASN A N 1
ATOM 4128 C CA . ASN A 1 274 ? 3.84895 -23.72951 -10.57424 1.000 47.51050 274 ASN A CA 1
ATOM 4129 C C . ASN A 1 274 ? 4.73241 -22.62211 -11.14134 1.000 48.41095 274 ASN A C 1
ATOM 4130 O O . ASN A 1 274 ? 4.44348 -21.43413 -10.98990 1.000 48.42919 274 ASN A O 1
ATOM 4141 N N . LEU A 1 275 ? 5.81228 -23.01422 -11.81313 1.000 51.99269 275 LEU A N 1
ATOM 4142 C CA . LEU A 1 275 ? 6.74011 -22.07343 -12.44444 1.000 55.75543 275 LEU A CA 1
ATOM 4143 C C . LEU A 1 275 ? 6.94899 -22.43974 -13.91469 1.000 55.62252 275 LEU A C 1
ATOM 4144 O O . LEU A 1 275 ? 8.05178 -22.80425 -14.33132 1.000 57.85429 275 LEU A O 1
ATOM 4160 N N . PRO A 1 276 ? 5.89802 -22.36714 -14.73075 1.000 58.89358 276 PRO A N 1
ATOM 4161 C CA . PRO A 1 276 ? 6.07433 -22.56831 -16.17540 1.000 66.55650 276 PRO A CA 1
ATOM 4162 C C . PRO A 1 276 ? 7.00099 -21.52478 -16.78495 1.000 70.71519 276 PRO A C 1
ATOM 4163 O O . PRO A 1 276 ? 7.44202 -20.57514 -16.13610 1.000 70.36599 276 PRO A O 1
ATOM 4174 N N . ASP A 1 277 ? 7.28652 -21.71483 -18.07834 1.000 76.72648 277 ASP A N 1
ATOM 4175 C CA . ASP A 1 277 ? 8.10177 -20.76030 -18.82258 1.000 76.81765 277 ASP A CA 1
ATOM 4176 C C . ASP A 1 277 ? 7.30536 -19.53105 -19.24300 1.000 92.62524 277 ASP A C 1
ATOM 4177 O O . ASP A 1 277 ? 7.88803 -18.45840 -19.44629 1.000 89.32946 277 ASP A O 1
ATOM 4186 N N . HIS A 1 278 ? 5.98710 -19.66664 -19.38299 1.000 100.20325 278 HIS A N 1
ATOM 4187 C CA . HIS A 1 278 ? 5.13923 -18.57022 -19.83658 1.000 83.74056 278 HIS A CA 1
ATOM 4188 C C . HIS A 1 278 ? 4.69476 -17.70523 -18.66155 1.000 79.34799 278 HIS A C 1
ATOM 4189 O O . HIS A 1 278 ? 3.60012 -17.88220 -18.12757 1.000 74.03643 278 HIS A O 1
ATOM 4203 N N . ARG B 2 31 ? 59.64244 -35.36925 30.42026 1.000 84.99791 31 ARG B N 1
ATOM 4204 C CA . ARG B 2 31 ? 58.34096 -34.76495 30.70593 1.000 79.50083 31 ARG B CA 1
ATOM 4205 C C . ARG B 2 31 ? 57.63935 -34.43399 29.38649 1.000 75.92314 31 ARG B C 1
ATOM 4206 O O . ARG B 2 31 ? 58.28016 -33.94718 28.45679 1.000 69.79296 31 ARG B O 1
ATOM 4227 N N . PRO B 2 32 ? 56.33154 -34.68756 29.29540 1.000 79.25905 32 PRO B N 1
ATOM 4228 C CA . PRO B 2 32 ? 55.63782 -34.45635 28.02178 1.000 69.04508 32 PRO B CA 1
ATOM 4229 C C . PRO B 2 32 ? 55.47052 -32.97387 27.72288 1.000 60.72870 32 PRO B C 1
ATOM 4230 O O . PRO B 2 32 ? 55.29856 -32.14587 28.62009 1.000 58.83194 32 PRO B O 1
ATOM 4241 N N . GLY B 2 33 ? 55.51929 -32.64696 26.42895 1.000 59.49959 33 GLY B N 1
ATOM 4242 C CA . GLY B 2 33 ? 55.34983 -31.26384 26.01678 1.000 51.11476 33 GLY B CA 1
ATOM 4243 C C . GLY B 2 33 ? 53.97583 -30.71129 26.33836 1.000 47.58287 33 GLY B C 1
ATOM 4244 O O . GLY B 2 33 ? 53.83289 -29.51808 26.62636 1.000 43.98802 33 GLY B O 1
ATOM 4248 N N . ILE B 2 34 ? 52.95141 -31.55927 26.29049 1.000 46.19218 34 ILE B N 1
ATOM 4249 C CA . ILE B 2 34 ? 51.60117 -31.16608 26.68219 1.000 42.04233 34 ILE B CA 1
ATOM 4250 C C . ILE B 2 34 ? 51.52180 -31.24404 28.20293 1.000 43.71301 34 ILE B C 1
ATOM 4251 O O . ILE B 2 34 ? 51.48004 -32.33473 28.77629 1.000 44.64261 34 ILE B O 1
ATOM 4267 N N . VAL B 2 35 ? 51.49590 -30.08254 28.85959 1.000 36.08299 35 VAL B N 1
ATOM 4268 C CA . VAL B 2 35 ? 51.57217 -30.03895 30.31520 1.000 42.42443 35 VAL B CA 1
ATOM 4269 C C . VAL B 2 35 ? 50.20938 -30.09595 30.99002 1.000 41.66782 35 VAL B C 1
ATOM 4270 O O . VAL B 2 35 ? 50.14594 -30.29884 32.21186 1.000 37.29592 35 VAL B O 1
ATOM 4283 N N . ALA B 2 36 ? 49.12068 -29.92893 30.24306 1.000 40.90546 36 ALA B N 1
ATOM 4284 C CA . ALA B 2 36 ? 47.78980 -30.02331 30.83072 1.000 36.78273 36 ALA B CA 1
ATOM 4285 C C . ALA B 2 36 ? 46.75862 -30.08008 29.71731 1.000 37.64977 36 ALA B C 1
ATOM 4286 O O . ALA B 2 36 ? 46.96258 -29.52518 28.63387 1.000 34.66832 36 ALA B O 1
ATOM 4293 N N . GLY B 2 37 ? 45.66703 -30.76968 29.99501 1.000 30.74394 37 GLY B N 1
ATOM 4294 C CA . GLY B 2 37 ? 44.52639 -30.79519 29.09425 1.000 31.78812 37 GLY B CA 1
ATOM 4295 C C . GLY B 2 37 ? 43.26027 -30.48728 29.85959 1.000 35.35828 37 GLY B C 1
ATOM 4296 O O . GLY B 2 37 ? 43.06455 -30.96896 30.97487 1.000 37.14989 37 GLY B O 1
ATOM 4300 N N . CYS B 2 38 ? 42.39616 -29.68125 29.24649 1.000 35.42141 38 CYS B N 1
ATOM 4301 C CA . CYS B 2 38 ? 41.22203 -29.15659 29.92547 1.000 30.79525 38 CYS B CA 1
ATOM 4302 C C . CYS B 2 38 ? 39.96269 -29.42314 29.11776 1.000 32.86522 38 CYS B C 1
ATOM 4303 O O . CYS B 2 38 ? 39.96563 -29.32971 27.88630 1.000 33.52066 38 CYS B O 1
ATOM 4311 N N . LEU B 2 39 ? 38.89370 -29.78404 29.82260 1.000 27.64676 39 LEU B N 1
ATOM 4312 C CA . LEU B 2 39 ? 37.53600 -29.71184 29.29521 1.000 24.77820 39 LEU B CA 1
ATOM 4313 C C . LEU B 2 39 ? 37.02555 -28.30244 29.58604 1.000 30.01431 39 LEU B C 1
ATOM 4314 O O . LEU B 2 39 ? 36.86120 -27.92145 30.75399 1.000 29.40234 39 LEU B O 1
ATOM 4330 N N . SER B 2 40 ? 36.79657 -27.52364 28.52490 1.000 28.78580 40 SER B N 1
ATOM 4331 C CA . SER B 2 40 ? 36.56231 -26.08460 28.62369 1.000 28.49712 40 SER B CA 1
ATOM 4332 C C . SER B 2 40 ? 35.34103 -25.69682 27.80516 1.000 27.67259 40 SER B C 1
ATOM 4333 O O . SER B 2 40 ? 35.46802 -25.17941 26.68239 1.000 31.78281 40 SER B O 1
ATOM 4341 N N . PRO B 2 41 ? 34.13856 -25.90722 28.34533 1.000 28.95861 41 PRO B N 1
ATOM 4342 C CA . PRO B 2 41 ? 32.92127 -25.61022 27.57956 1.000 27.16567 41 PRO B CA 1
ATOM 4343 C C . PRO B 2 41 ? 32.83822 -24.13455 27.21251 1.000 27.64040 41 PRO B C 1
ATOM 4344 O O . PRO B 2 41 ? 33.44650 -23.27250 27.84578 1.000 30.29910 41 PRO B O 1
ATOM 4355 N N . HIS B 2 42 ? 32.04181 -23.85610 26.18138 1.000 28.70541 42 HIS B N 1
ATOM 4356 C CA . HIS B 2 42 ? 32.00349 -22.54282 25.55860 1.000 31.05833 42 HIS B CA 1
ATOM 4357 C C . HIS B 2 42 ? 30.63770 -21.87380 25.43420 1.000 26.25714 42 HIS B C 1
ATOM 4358 O O . HIS B 2 42 ? 30.50769 -20.94818 24.62891 1.000 32.57770 42 HIS B O 1
ATOM 4372 N N . PRO B 2 43 ? 29.59892 -22.27536 26.16069 1.000 27.19099 43 PRO B N 1
ATOM 4373 C CA . PRO B 2 43 ? 28.30186 -21.60166 25.99163 1.000 26.83473 43 PRO B CA 1
ATOM 4374 C C . PRO B 2 43 ? 28.45872 -20.09496 26.09907 1.000 26.15002 43 PRO B C 1
ATOM 4375 O O . PRO B 2 43 ? 29.16734 -19.60046 26.99036 1.000 26.10428 43 PRO B O 1
ATOM 4386 N N . PRO B 2 44 ? 27.81240 -19.33564 25.21396 1.000 28.11616 44 PRO B N 1
ATOM 4387 C CA . PRO B 2 44 ? 28.02175 -17.87639 25.21488 1.000 24.98373 44 PRO B CA 1
ATOM 4388 C C . PRO B 2 44 ? 27.56243 -17.21881 26.49478 1.000 26.59680 44 PRO B C 1
ATOM 4389 O O . PRO B 2 44 ? 28.00958 -16.10417 26.80564 1.000 28.67919 44 PRO B O 1
ATOM 4400 N N . HIS B 2 45 ? 26.68103 -17.88050 27.24920 1.000 23.54351 45 HIS B N 1
ATOM 4401 C CA . HIS B 2 45 ? 26.19198 -17.32822 28.50885 1.000 25.64297 45 HIS B CA 1
ATOM 4402 C C . HIS B 2 45 ? 27.32949 -17.03073 29.47236 1.000 26.33986 45 HIS B C 1
ATOM 4403 O O . HIS B 2 45 ? 27.24873 -16.07378 30.25301 1.000 26.72326 45 HIS B O 1
ATOM 4417 N N . LEU B 2 46 ? 28.40569 -17.81329 29.42140 1.000 24.94368 46 LEU B N 1
ATOM 4418 C CA . LEU B 2 46 ? 29.50106 -17.61001 30.36242 1.000 25.16952 46 LEU B CA 1
ATOM 4419 C C . LEU B 2 46 ? 30.26703 -16.32800 30.05301 1.000 28.40031 46 LEU B C 1
ATOM 4420 O O . LEU B 2 46 ? 30.70145 -15.62109 30.96900 1.000 30.24796 46 LEU B O 1
ATOM 4436 N N . ILE B 2 47 ? 30.46038 -16.02266 28.77174 1.000 28.02589 47 ILE B N 1
ATOM 4437 C CA . ILE B 2 47 ? 31.09404 -14.75821 28.40214 1.000 28.34038 47 ILE B CA 1
ATOM 4438 C C . ILE B 2 47 ? 30.13564 -13.59944 28.65746 1.000 26.91218 47 ILE B C 1
ATOM 4439 O O . ILE B 2 47 ? 30.52352 -12.55585 29.19827 1.000 30.67275 47 ILE B O 1
ATOM 4455 N N . TYR B 2 48 ? 28.87025 -13.77104 28.27465 1.000 27.95062 48 TYR B N 1
ATOM 4456 C CA . TYR B 2 48 ? 27.83922 -12.77376 28.53979 1.000 29.07501 48 TYR B CA 1
ATOM 4457 C C . TYR B 2 48 ? 27.81064 -12.37776 30.00588 1.000 29.21477 48 TYR B C 1
ATOM 4458 O O . TYR B 2 48 ? 27.73826 -11.18522 30.33896 1.000 27.31618 48 TYR B O 1
ATOM 4476 N N . GLY B 2 49 ? 27.87626 -13.36168 30.90581 1.000 27.44544 49 GLY B N 1
ATOM 4477 C CA . GLY B 2 49 ? 27.77861 -13.07771 32.32065 1.000 28.65932 49 GLY B CA 1
ATOM 4478 C C . GLY B 2 49 ? 28.96810 -12.33462 32.89534 1.000 27.58897 49 GLY B C 1
ATOM 4479 O O . GLY B 2 49 ? 28.84066 -11.71792 33.96377 1.000 30.87084 49 GLY B O 1
ATOM 4483 N N . GLU B 2 50 ? 30.11471 -12.38477 32.22256 1.000 28.06461 50 GLU B N 1
ATOM 4484 C CA . GLU B 2 50 ? 31.32757 -11.74263 32.69825 1.000 30.50297 50 GLU B CA 1
ATOM 4485 C C . GLU B 2 50 ? 31.42167 -10.27442 32.29811 1.000 30.46360 50 GLU B C 1
ATOM 4486 O O . GLU B 2 50 ? 32.15688 -9.52100 32.93883 1.000 32.56244 50 GLU B O 1
ATOM 4498 N N . ASN B 2 51 ? 30.69630 -9.86189 31.26553 1.000 31.68548 51 ASN B N 1
ATOM 4499 C CA . ASN B 2 51 ? 30.72395 -8.49239 30.75988 1.000 32.86745 51 ASN B CA 1
ATOM 4500 C C . ASN B 2 51 ? 32.14356 -8.06081 30.42760 1.000 36.09441 51 ASN B C 1
ATOM 4501 O O . ASN B 2 51 ? 32.61897 -7.02578 30.93004 1.000 35.20351 51 ASN B O 1
ATOM 4512 N N . PRO B 2 52 ? 32.85058 -8.78543 29.56868 1.000 28.83899 52 PRO B N 1
ATOM 4513 C CA . PRO B 2 52 ? 34.21251 -8.38648 29.21026 1.000 32.01290 52 PRO B CA 1
ATOM 4514 C C . PRO B 2 52 ? 34.18215 -7.25773 28.19790 1.000 33.05404 52 PRO B C 1
ATOM 4515 O O . PRO B 2 52 ? 33.17030 -7.06416 27.50559 1.000 33.67681 52 PRO B O 1
ATOM 4526 N N . PRO B 2 53 ? 35.26550 -6.48806 28.08232 1.000 34.42382 53 PRO B N 1
ATOM 4527 C CA . PRO B 2 53 ? 35.25433 -5.36208 27.13245 1.000 33.06236 53 PRO B CA 1
ATOM 4528 C C . PRO B 2 53 ? 35.04288 -5.78489 25.68899 1.000 37.64917 53 PRO B C 1
ATOM 4529 O O . PRO B 2 53 ? 34.45467 -5.02116 24.91183 1.000 34.27485 53 PRO B O 1
ATOM 4540 N N . GLN B 2 54 ? 35.50459 -6.98135 25.30724 1.000 29.92797 54 GLN B N 1
ATOM 4541 C CA . GLN B 2 54 ? 35.40409 -7.41047 23.91847 1.000 34.00115 54 GLN B CA 1
ATOM 4542 C C . GLN B 2 54 ? 33.98066 -7.75050 23.50804 1.000 28.12568 54 GLN B C 1
ATOM 4543 O O . GLN B 2 54 ? 33.68413 -7.76790 22.30607 1.000 30.68035 54 GLN B O 1
ATOM 4557 N N . ASN B 2 55 ? 33.09544 -8.02262 24.45876 1.000 30.34685 55 ASN B N 1
ATOM 4558 C CA . ASN B 2 55 ? 31.74124 -8.47152 24.15459 1.000 31.50259 55 ASN B CA 1
ATOM 4559 C C . ASN B 2 55 ? 30.79008 -7.28557 24.18728 1.000 30.82079 55 ASN B C 1
ATOM 4560 O O . ASN B 2 55 ? 30.74103 -6.55322 25.17651 1.000 30.60968 55 ASN B O 1
ATOM 4571 N N . GLU B 2 56 ? 30.01448 -7.12161 23.11057 1.000 28.76666 56 GLU B N 1
ATOM 4572 C CA . GLU B 2 56 ? 29.15639 -5.94257 23.00896 1.000 33.47119 56 GLU B CA 1
ATOM 4573 C C . GLU B 2 56 ? 27.95850 -6.01242 23.94432 1.000 33.58395 56 GLU B C 1
ATOM 4574 O O . GLU B 2 56 ? 27.70947 -5.03121 24.66900 1.000 33.78696 56 GLU B O 1
ATOM 4586 N N . PRO B 2 57 ? 27.18401 -7.09768 23.99542 1.000 30.10129 57 PRO B N 1
ATOM 4587 C CA . PRO B 2 57 ? 26.04529 -7.13130 24.91669 1.000 27.24057 57 PRO B CA 1
ATOM 4588 C C . PRO B 2 57 ? 26.48879 -7.05506 26.37304 1.000 26.66761 57 PRO B C 1
ATOM 4589 O O . PRO B 2 57 ? 27.62703 -7.36733 26.73209 1.000 27.88008 57 PRO B O 1
ATOM 4600 N N . ARG B 2 58 ? 25.56887 -6.62833 27.21966 1.000 25.78822 58 ARG B N 1
ATOM 4601 C CA . ARG B 2 58 ? 25.85251 -6.46358 28.63855 1.000 30.20313 58 ARG B CA 1
ATOM 4602 C C . ARG B 2 58 ? 24.80237 -7.17814 29.47408 1.000 27.35970 58 ARG B C 1
ATOM 4603 O O . ARG B 2 58 ? 23.60273 -7.09408 29.20147 1.000 31.11778 58 ARG B O 1
ATOM 4624 N N . SER B 2 59 ? 25.26564 -7.87424 30.49832 1.000 28.97526 59 SER B N 1
ATOM 4625 C CA . SER B 2 59 ? 24.41668 -8.65035 31.38132 1.000 27.67354 59 SER B CA 1
ATOM 4626 C C . SER B 2 59 ? 24.42158 -8.03472 32.77357 1.000 32.49844 59 SER B C 1
ATOM 4627 O O . SER B 2 59 ? 25.20586 -7.13551 33.07573 1.000 29.21708 59 SER B O 1
ATOM 4635 N N . THR B 2 60 ? 23.53051 -8.55567 33.61424 1.000 34.37760 60 THR B N 1
ATOM 4636 C CA . THR B 2 60 ? 23.53249 -8.29919 35.04794 1.000 35.97539 60 THR B CA 1
ATOM 4637 C C . THR B 2 60 ? 24.19901 -9.43079 35.82472 1.000 39.26768 60 THR B C 1
ATOM 4638 O O . THR B 2 60 ? 23.99908 -9.54617 37.03667 1.000 42.16807 60 THR B O 1
ATOM 4649 N N . GLY B 2 61 ? 24.97525 -10.27783 35.14332 1.000 32.62894 61 GLY B N 1
ATOM 4650 C CA . GLY B 2 61 ? 25.61218 -11.41358 35.77514 1.000 30.20132 61 GLY B CA 1
ATOM 4651 C C . GLY B 2 61 ? 25.05552 -12.73423 35.28870 1.000 33.47681 61 GLY B C 1
ATOM 4652 O O . GLY B 2 61 ? 24.53443 -12.81820 34.16734 1.000 31.71992 61 GLY B O 1
ATOM 4656 N N . GLY B 2 62 ? 25.16318 -13.77157 36.11944 1.000 30.37502 62 GLY B N 1
ATOM 4657 C CA . GLY B 2 62 ? 24.65564 -15.08363 35.78124 1.000 27.30764 62 GLY B CA 1
ATOM 4658 C C . GLY B 2 62 ? 25.73479 -16.14166 35.73449 1.000 25.34996 62 GLY B C 1
ATOM 4659 O O . GLY B 2 62 ? 26.88854 -15.84565 35.41705 1.000 26.44727 62 GLY B O 1
ATOM 4663 N N . TRP B 2 63 ? 25.36486 -17.38623 36.05527 1.000 28.09884 63 TRP B N 1
ATOM 4664 C CA . TRP B 2 63 ? 26.27215 -18.53774 35.96622 1.000 29.10604 63 TRP B CA 1
ATOM 4665 C C . TRP B 2 63 ? 27.57874 -18.26077 36.70027 1.000 23.45059 63 TRP B C 1
ATOM 4666 O O . TRP B 2 63 ? 28.66936 -18.59414 36.23072 1.000 26.90564 63 TRP B O 1
ATOM 4687 N N . GLU B 2 64 ? 27.45488 -17.68160 37.89648 1.000 29.91201 64 GLU B N 1
ATOM 4688 C CA . GLU B 2 64 ? 28.62365 -17.23428 38.64444 1.000 27.47571 64 GLU B CA 1
ATOM 4689 C C . GLU B 2 64 ? 29.54404 -18.39265 39.01221 1.000 27.08808 64 GLU B C 1
ATOM 4690 O O . GLU B 2 64 ? 30.77190 -18.26625 38.91473 1.000 28.27813 64 GLU B O 1
ATOM 4702 N N . THR B 2 65 ? 28.98308 -19.52703 39.45091 1.000 23.67805 65 THR B N 1
ATOM 4703 C CA . THR B 2 65 ? 29.84806 -20.59509 39.94991 1.000 30.33709 65 THR B CA 1
ATOM 4704 C C . THR B 2 65 ? 30.70291 -21.17242 38.83495 1.000 26.79075 65 THR B C 1
ATOM 4705 O O . THR B 2 65 ? 31.87367 -21.50835 39.05020 1.000 25.48889 65 THR B O 1
ATOM 4716 N N . LEU B 2 66 ? 30.13848 -21.28822 37.63241 1.000 25.11171 66 LEU B N 1
ATOM 4717 C CA . LEU B 2 66 ? 30.92638 -21.74974 36.49532 1.000 26.32053 66 LEU B CA 1
ATOM 4718 C C . LEU B 2 66 ? 31.98957 -20.72325 36.12138 1.000 31.46749 66 LEU B C 1
ATOM 4719 O O . LEU B 2 66 ? 33.11967 -21.08611 35.76875 1.000 29.28005 66 LEU B O 1
ATOM 4735 N N . ARG B 2 67 ? 31.64812 -19.43409 36.20273 1.000 27.49910 67 ARG B N 1
ATOM 4736 C CA . ARG B 2 67 ? 32.62292 -18.39719 35.88117 1.000 29.47377 67 ARG B CA 1
ATOM 4737 C C . ARG B 2 67 ? 33.73834 -18.35929 36.91375 1.000 30.09079 67 ARG B C 1
ATOM 4738 O O . ARG B 2 67 ? 34.90387 -18.12304 36.56927 1.000 33.24403 67 ARG B O 1
ATOM 4759 N N . TRP B 2 68 ? 33.40626 -18.59472 38.18314 1.000 29.39031 68 TRP B N 1
ATOM 4760 C CA . TRP B 2 68 ? 34.43783 -18.63999 39.21266 1.000 30.00407 68 TRP B CA 1
ATOM 4761 C C . TRP B 2 68 ? 35.34539 -19.84782 39.02353 1.000 31.69055 68 TRP B C 1
ATOM 4762 O O . TRP B 2 68 ? 36.55371 -19.77136 39.27627 1.000 29.51824 68 TRP B O 1
ATOM 4783 N N . ALA B 2 69 ? 34.77789 -20.98059 38.59824 1.000 31.53335 69 ALA B N 1
ATOM 4784 C CA . ALA B 2 69 ? 35.60162 -22.14474 38.29616 1.000 29.95694 69 ALA B CA 1
ATOM 4785 C C . ALA B 2 69 ? 36.56400 -21.83830 37.15861 1.000 31.25549 69 ALA B C 1
ATOM 4786 O O . ALA B 2 69 ? 37.72610 -22.25902 37.18370 1.000 33.29648 69 ALA B O 1
ATOM 4793 N N . TYR B 2 70 ? 36.09841 -21.09650 36.14998 1.000 31.58246 70 TYR B N 1
ATOM 4794 C CA . TYR B 2 70 ? 36.98142 -20.70588 35.05515 1.000 28.30086 70 TYR B CA 1
ATOM 4795 C C . TYR B 2 70 ? 38.08070 -19.77326 35.53485 1.000 33.91320 70 TYR B C 1
ATOM 4796 O O . TYR B 2 70 ? 39.22198 -19.86015 35.06422 1.000 31.37157 70 TYR B O 1
ATOM 4814 N N . GLU B 2 71 ? 37.75625 -18.86393 36.45894 1.000 30.21524 71 GLU B N 1
ATOM 4815 C CA . GLU B 2 71 ? 38.79161 -18.02478 37.05246 1.000 34.01684 71 GLU B CA 1
ATOM 4816 C C . GLU B 2 71 ? 39.88008 -18.88510 37.67552 1.000 32.82912 71 GLU B C 1
ATOM 4817 O O . GLU B 2 71 ? 41.06895 -18.55512 37.59319 1.000 35.43304 71 GLU B O 1
ATOM 4829 N N . ARG B 2 72 ? 39.49187 -20.00545 38.28598 1.000 34.04672 72 ARG B N 1
ATOM 4830 C CA . ARG B 2 72 ? 40.47938 -20.93574 38.82408 1.000 37.51283 72 ARG B CA 1
ATOM 4831 C C . ARG B 2 72 ? 41.32410 -21.54162 37.70974 1.000 30.81855 72 ARG B C 1
ATOM 4832 O O . ARG B 2 72 ? 42.54762 -21.64989 37.83803 1.000 32.06912 72 ARG B O 1
ATOM 4853 N N . LEU B 2 73 ? 40.68811 -21.95108 36.60835 1.000 33.74279 73 LEU B N 1
ATOM 4854 C CA . LEU B 2 73 ? 41.44751 -22.51368 35.49859 1.000 34.46323 73 LEU B CA 1
ATOM 4855 C C . LEU B 2 73 ? 42.38684 -21.47519 34.90194 1.000 32.16747 73 LEU B C 1
ATOM 4856 O O . LEU B 2 73 ? 43.53199 -21.78855 34.55697 1.000 32.12278 73 LEU B O 1
ATOM 4872 N N . ARG B 2 74 ? 41.92080 -20.23002 34.77734 1.000 31.80643 74 ARG B N 1
ATOM 4873 C CA . ARG B 2 74 ? 42.76283 -19.17708 34.21583 1.000 33.23320 74 ARG B CA 1
ATOM 4874 C C . ARG B 2 74 ? 44.05400 -19.03756 35.01266 1.000 35.56659 74 ARG B C 1
ATOM 4875 O O . ARG B 2 74 ? 45.14425 -18.93464 34.44142 1.000 38.64261 74 ARG B O 1
ATOM 4896 N N . ALA B 2 75 ? 43.94779 -19.03025 36.34026 1.000 34.09386 75 ALA B N 1
ATOM 4897 C CA . ALA B 2 75 ? 45.13752 -18.89826 37.17358 1.000 38.97860 75 ALA B CA 1
ATOM 4898 C C . ALA B 2 75 ? 46.05845 -20.10357 37.02447 1.000 35.70850 75 ALA B C 1
ATOM 4899 O O . ALA B 2 75 ? 47.28482 -19.95260 36.99738 1.000 39.28967 75 ALA B O 1
ATOM 4906 N N . ARG B 2 76 ? 45.49083 -21.30969 36.93277 1.000 34.37228 76 ARG B N 1
ATOM 4907 C CA . ARG B 2 76 ? 46.31292 -22.49244 36.69471 1.000 36.30745 76 ARG B CA 1
ATOM 4908 C C . ARG B 2 76 ? 47.11334 -22.35133 35.40122 1.000 36.60407 76 ARG B C 1
ATOM 4909 O O . ARG B 2 76 ? 48.31680 -22.63089 35.36543 1.000 36.56626 76 ARG B O 1
ATOM 4930 N N . ILE B 2 77 ? 46.45314 -21.93080 34.32042 1.000 37.39609 77 ILE B N 1
ATOM 4931 C CA . ILE B 2 77 ? 47.14987 -21.74808 33.05033 1.000 37.98965 77 ILE B CA 1
ATOM 4932 C C . ILE B 2 77 ? 48.19845 -20.64883 33.17603 1.000 37.83321 77 ILE B C 1
ATOM 4933 O O . ILE B 2 77 ? 49.32236 -20.78110 32.67804 1.000 37.66696 77 ILE B O 1
ATOM 4949 N N . ARG B 2 78 ? 47.85147 -19.55778 33.85271 1.000 38.72901 78 ARG B N 1
ATOM 4950 C CA . ARG B 2 78 ? 48.72340 -18.39260 33.92780 1.000 43.74709 78 ARG B CA 1
ATOM 4951 C C . ARG B 2 78 ? 49.87840 -18.62187 34.89614 1.000 42.33148 78 ARG B C 1
ATOM 4952 O O . ARG B 2 78 ? 51.03243 -18.31586 34.57610 1.000 41.94791 78 ARG B O 1
ATOM 4973 N N . ASP B 2 79 ? 49.58850 -19.16229 36.07882 1.000 40.36673 79 ASP B N 1
ATOM 4974 C CA . ASP B 2 79 ? 50.55568 -19.17724 37.16512 1.000 38.29667 79 ASP B CA 1
ATOM 4975 C C . ASP B 2 79 ? 51.28649 -20.50004 37.33474 1.000 40.46183 79 ASP B C 1
ATOM 4976 O O . ASP B 2 79 ? 52.32620 -20.52362 37.99895 1.000 49.84609 79 ASP B O 1
ATOM 4985 N N . VAL B 2 80 ? 50.78378 -21.59251 36.76326 1.000 40.58868 80 VAL B N 1
ATOM 4986 C CA . VAL B 2 80 ? 51.39412 -22.89953 36.96918 1.000 38.97903 80 VAL B CA 1
ATOM 4987 C C . VAL B 2 80 ? 51.88260 -23.49207 35.65602 1.000 39.30570 80 VAL B C 1
ATOM 4988 O O . VAL B 2 80 ? 53.08079 -23.74222 35.48719 1.000 41.60974 80 VAL B O 1
ATOM 5001 N N . HIS B 2 81 ? 50.95677 -23.73733 34.72150 1.000 37.04435 81 HIS B N 1
ATOM 5002 C CA . HIS B 2 81 ? 51.32162 -24.41719 33.48388 1.000 38.60056 81 HIS B CA 1
ATOM 5003 C C . HIS B 2 81 ? 52.23069 -23.55518 32.61573 1.000 39.13898 81 HIS B C 1
ATOM 5004 O O . HIS B 2 81 ? 53.19198 -24.06300 32.02806 1.000 39.60617 81 HIS B O 1
ATOM 5018 N N . LYS B 2 82 ? 51.93888 -22.26158 32.51619 1.000 36.65233 82 LYS B N 1
ATOM 5019 C CA . LYS B 2 82 ? 52.74164 -21.32113 31.74086 1.000 39.82530 82 LYS B CA 1
ATOM 5020 C C . LYS B 2 82 ? 53.08029 -21.87152 30.35213 1.000 41.15080 82 LYS B C 1
ATOM 5021 O O . LYS B 2 82 ? 54.25417 -22.06950 30.02368 1.000 42.52315 82 LYS B O 1
ATOM 5040 N N . PRO B 2 83 ? 52.07869 -22.12131 29.51741 1.000 35.29222 83 PRO B N 1
ATOM 5041 C CA . PRO B 2 83 ? 52.33734 -22.72753 28.20913 1.000 37.92059 83 PRO B CA 1
ATOM 5042 C C . PRO B 2 83 ? 52.83592 -21.71983 27.18641 1.000 37.14755 83 PRO B C 1
ATOM 5043 O O . PRO B 2 83 ? 52.59659 -20.51710 27.28292 1.000 38.28301 83 PRO B O 1
ATOM 5054 N N . ASP B 2 84 ? 53.53348 -22.25216 26.18151 1.000 40.19184 84 ASP B N 1
ATOM 5055 C CA . ASP B 2 84 ? 53.91885 -21.47696 25.00985 1.000 44.01968 84 ASP B CA 1
ATOM 5056 C C . ASP B 2 84 ? 52.77451 -21.29962 24.02396 1.000 40.77568 84 ASP B C 1
ATOM 5057 O O . ASP B 2 84 ? 52.88190 -20.46732 23.11589 1.000 36.46310 84 ASP B O 1
ATOM 5066 N N . VAL B 2 85 ? 51.69096 -22.05989 24.17595 1.000 35.31432 85 VAL B N 1
ATOM 5067 C CA . VAL B 2 85 ? 50.63221 -22.09935 23.17619 1.000 33.25889 85 VAL B CA 1
ATOM 5068 C C . VAL B 2 85 ? 49.39111 -22.75073 23.76433 1.000 35.01286 85 VAL B C 1
ATOM 5069 O O . VAL B 2 85 ? 49.48716 -23.63555 24.62344 1.000 34.52319 85 VAL B O 1
ATOM 5082 N N . LEU B 2 86 ? 48.22275 -22.30693 23.31445 1.000 35.12607 86 LEU B N 1
ATOM 5083 C CA . LEU B 2 86 ? 46.94771 -22.92941 23.64705 1.000 34.85084 86 LEU B CA 1
ATOM 5084 C C . LEU B 2 86 ? 46.39676 -23.57985 22.38611 1.000 34.93447 86 LEU B C 1
ATOM 5085 O O . LEU B 2 86 ? 46.17047 -22.89787 21.38018 1.000 33.04967 86 LEU B O 1
ATOM 5101 N N . ILE B 2 87 ? 46.20063 -24.89605 22.43246 1.000 29.93987 87 ILE B N 1
ATOM 5102 C CA . ILE B 2 87 ? 45.61475 -25.64552 21.32833 1.000 29.83465 87 ILE B CA 1
ATOM 5103 C C . ILE B 2 87 ? 44.16566 -25.93472 21.69339 1.000 31.18619 87 ILE B C 1
ATOM 5104 O O . ILE B 2 87 ? 43.88872 -26.54066 22.74015 1.000 33.89025 87 ILE B O 1
ATOM 5120 N N . VAL B 2 88 ? 43.23780 -25.50128 20.84413 1.000 27.77260 88 VAL B N 1
ATOM 5121 C CA . VAL B 2 88 ? 41.81171 -25.58881 21.12772 1.000 29.72047 88 VAL B CA 1
ATOM 5122 C C . VAL B 2 88 ? 41.12590 -26.37281 20.02036 1.000 29.03219 88 VAL B C 1
ATOM 5123 O O . VAL B 2 88 ? 41.37056 -26.13627 18.83273 1.000 32.10584 88 VAL B O 1
ATOM 5136 N N . HIS B 2 89 ? 40.27465 -27.31657 20.41256 1.000 27.36780 89 HIS B N 1
ATOM 5137 C CA . HIS B 2 89 ? 39.39654 -28.04337 19.50577 1.000 30.29217 89 HIS B CA 1
ATOM 5138 C C . HIS B 2 89 ? 37.96960 -27.80899 19.97722 1.000 29.64144 89 HIS B C 1
ATOM 5139 O O . HIS B 2 89 ? 37.65737 -28.03701 21.14688 1.000 32.29147 89 HIS B O 1
ATOM 5153 N N . ALA B 2 90 ? 37.11436 -27.34257 19.08074 1.000 29.50519 90 ALA B N 1
ATOM 5154 C CA . ALA B 2 90 ? 35.74561 -26.99640 19.42856 1.000 30.74046 90 ALA B CA 1
ATOM 5155 C C . ALA B 2 90 ? 34.81807 -27.51835 18.34482 1.000 27.00940 90 ALA B C 1
ATOM 5156 O O . ALA B 2 90 ? 35.26529 -27.84308 17.24215 1.000 30.70405 90 ALA B O 1
ATOM 5163 N N . PRO B 2 91 ? 33.51891 -27.61722 18.63122 1.000 30.28579 91 PRO B N 1
ATOM 5164 C CA . PRO B 2 91 ? 32.61314 -28.33390 17.72766 1.000 33.09399 91 PRO B CA 1
ATOM 5165 C C . PRO B 2 91 ? 31.95988 -27.53187 16.61816 1.000 36.04682 91 PRO B C 1
ATOM 5166 O O . PRO B 2 91 ? 31.33780 -28.14807 15.74341 1.000 33.13876 91 PRO B O 1
ATOM 5177 N N . HIS B 2 92 ? 32.05933 -26.19979 16.61617 1.000 29.50543 92 HIS B N 1
ATOM 5178 C CA . HIS B 2 92 ? 31.18740 -25.40902 15.75468 1.000 30.02163 92 HIS B CA 1
ATOM 5179 C C . HIS B 2 92 ? 31.85023 -24.93602 14.47016 1.000 30.89252 92 HIS B C 1
ATOM 5180 O O . HIS B 2 92 ? 31.13267 -24.56764 13.53584 1.000 34.70375 92 HIS B O 1
ATOM 5194 N N . TRP B 2 93 ? 33.18200 -24.94052 14.39651 1.000 29.23539 93 TRP B N 1
ATOM 5195 C CA . TRP B 2 93 ? 33.87925 -24.84175 13.11157 1.000 35.21416 93 TRP B CA 1
ATOM 5196 C C . TRP B 2 93 ? 33.84113 -26.23699 12.49607 1.000 30.11448 93 TRP B C 1
ATOM 5197 O O . TRP B 2 93 ? 34.78277 -27.02418 12.59759 1.000 33.66845 93 TRP B O 1
ATOM 5218 N N . ILE B 2 94 ? 32.71431 -26.55119 11.86889 1.000 27.23766 94 ILE B N 1
ATOM 5219 C CA . ILE B 2 94 ? 32.47682 -27.88472 11.32062 1.000 32.68510 94 ILE B CA 1
ATOM 5220 C C . ILE B 2 94 ? 33.07583 -27.93330 9.92105 1.000 34.71215 94 ILE B C 1
ATOM 5221 O O . ILE B 2 94 ? 32.59853 -27.25689 9.00441 1.000 33.40973 94 ILE B O 1
ATOM 5237 N N . THR B 2 95 ? 34.12645 -28.72606 9.75655 1.000 34.67115 95 THR B N 1
ATOM 5238 C CA . THR B 2 95 ? 34.73804 -28.94541 8.44879 1.000 33.33719 95 THR B CA 1
ATOM 5239 C C . THR B 2 95 ? 34.21867 -30.26187 7.89461 1.000 41.30242 95 THR B C 1
ATOM 5240 O O . THR B 2 95 ? 34.42462 -31.32593 8.49938 1.000 36.31768 95 THR B O 1
ATOM 5251 N N . MET B 2 96 ? 33.52904 -30.18462 6.75805 1.000 36.16958 96 MET B N 1
ATOM 5252 C CA . MET B 2 96 ? 32.92188 -31.36445 6.16727 1.000 44.93959 96 MET B CA 1
ATOM 5253 C C . MET B 2 96 ? 33.93428 -32.25822 5.46765 1.000 45.40155 96 MET B C 1
ATOM 5254 O O . MET B 2 96 ? 33.61812 -33.41753 5.19030 1.000 41.99935 96 MET B O 1
ATOM 5268 N N . VAL B 2 97 ? 35.13139 -31.75637 5.17736 1.000 42.66161 97 VAL B N 1
ATOM 5269 C CA . VAL B 2 97 ? 36.18263 -32.54191 4.55045 1.000 41.21169 97 VAL B CA 1
ATOM 5270 C C . VAL B 2 97 ? 37.38410 -32.50478 5.48454 1.000 37.32003 97 VAL B C 1
ATOM 5271 O O . VAL B 2 97 ? 38.11373 -31.50556 5.54030 1.000 35.12821 97 VAL B O 1
ATOM 5284 N N . GLY B 2 98 ? 37.58571 -33.59370 6.22987 1.000 36.27932 98 GLY B N 1
ATOM 5285 C CA . GLY B 2 98 ? 38.78170 -33.75625 7.02238 1.000 34.24676 98 GLY B CA 1
ATOM 5286 C C . GLY B 2 98 ? 38.86056 -32.78861 8.18995 1.000 37.46866 98 GLY B C 1
ATOM 5287 O O . GLY B 2 98 ? 37.86067 -32.25478 8.67368 1.000 33.16956 98 GLY B O 1
ATOM 5291 N N . HIS B 2 99 ? 40.09768 -32.56928 8.63245 1.000 35.03014 99 HIS B N 1
ATOM 5292 C CA . HIS B 2 99 ? 40.41209 -31.78539 9.81837 1.000 34.91731 99 HIS B CA 1
ATOM 5293 C C . HIS B 2 99 ? 41.27487 -30.60399 9.40695 1.000 36.45855 99 HIS B C 1
ATOM 5294 O O . HIS B 2 99 ? 42.36228 -30.79392 8.84614 1.000 41.18825 99 HIS B O 1
ATOM 5308 N N . HIS B 2 100 ? 40.79812 -29.39256 9.68184 1.000 33.09316 100 HIS B N 1
ATOM 5309 C CA . HIS B 2 100 ? 41.49330 -28.17855 9.27180 1.000 32.86810 100 HIS B CA 1
ATOM 5310 C C . HIS B 2 100 ? 42.22772 -27.55283 10.45193 1.000 35.00792 100 HIS B C 1
ATOM 5311 O O . HIS B 2 100 ? 41.82199 -27.69321 11.61039 1.000 31.67410 100 HIS B O 1
ATOM 5325 N N . VAL B 2 101 ? 43.31937 -26.85778 10.14578 1.000 31.22315 101 VAL B N 1
ATOM 5326 C CA . VAL B 2 101 ? 44.11769 -26.15347 11.14114 1.000 33.42048 101 VAL B CA 1
ATOM 5327 C C . VAL B 2 101 ? 44.21287 -24.69414 10.72369 1.000 38.06107 101 VAL B C 1
ATOM 5328 O O . VAL B 2 101 ? 44.59455 -24.39016 9.58955 1.000 32.89399 101 VAL B O 1
ATOM 5341 N N . ASN B 2 102 ? 43.86083 -23.79535 11.63764 1.000 34.78807 102 ASN B N 1
ATOM 5342 C CA . ASN B 2 102 ? 43.94013 -22.36427 11.37333 1.000 34.21544 102 ASN B CA 1
ATOM 5343 C C . ASN B 2 102 ? 45.38850 -21.92193 11.52972 1.000 36.50963 102 ASN B C 1
ATOM 5344 O O . ASN B 2 102 ? 45.90200 -21.83611 12.65204 1.000 35.56163 102 ASN B O 1
ATOM 5355 N N . CYS B 2 103 ? 46.05051 -21.64654 10.40551 1.000 34.87731 103 CYS B N 1
ATOM 5356 C CA . CYS B 2 103 ? 47.42003 -21.14841 10.39370 1.000 34.36617 103 CYS B CA 1
ATOM 5357 C C . CYS B 2 103 ? 47.49115 -19.67649 10.00612 1.000 37.18073 103 CYS B C 1
ATOM 5358 O O . CYS B 2 103 ? 48.53514 -19.20951 9.53509 1.000 35.84189 103 CYS B O 1
ATOM 5366 N N . VAL B 2 104 ? 46.39858 -18.93990 10.17744 1.000 34.55370 104 VAL B N 1
ATOM 5367 C CA . VAL B 2 104 ? 46.38545 -17.49634 9.94679 1.000 32.26021 104 VAL B CA 1
ATOM 5368 C C . VAL B 2 104 ? 47.21749 -16.83970 11.04217 1.000 34.30001 104 VAL B C 1
ATOM 5369 O O . VAL B 2 104 ? 46.94850 -17.04916 12.22897 1.000 36.13412 104 VAL B O 1
ATOM 5382 N N . PRO B 2 105 ? 48.24029 -16.05024 10.69923 1.000 36.08500 105 PRO B N 1
ATOM 5383 C CA . PRO B 2 105 ? 49.12082 -15.51845 11.74883 1.000 34.41782 105 PRO B CA 1
ATOM 5384 C C . PRO B 2 105 ? 48.41332 -14.68248 12.80052 1.000 31.72224 105 PRO B C 1
ATOM 5385 O O . PRO B 2 105 ? 48.74294 -14.79533 13.98820 1.000 33.45266 105 PRO B O 1
ATOM 5396 N N . ASN B 2 106 ? 47.45420 -13.84243 12.41183 1.000 33.56630 106 ASN B N 1
ATOM 5397 C CA . ASN B 2 106 ? 46.82757 -12.88787 13.33115 1.000 35.43245 106 ASN B CA 1
ATOM 5398 C C . ASN B 2 106 ? 45.33556 -12.78728 13.03804 1.000 39.34928 106 ASN B C 1
ATOM 5399 O O . ASN B 2 106 ? 44.85558 -11.79739 12.47367 1.000 38.41369 106 ASN B O 1
ATOM 5410 N N . PRO B 2 107 ? 44.56425 -13.79967 13.43274 1.000 37.10802 107 PRO B N 1
ATOM 5411 C CA . PRO B 2 107 ? 43.10785 -13.72494 13.24884 1.000 34.98001 107 PRO B CA 1
ATOM 5412 C C . PRO B 2 107 ? 42.49590 -12.56216 14.02386 1.000 26.43818 107 PRO B C 1
ATOM 5413 O O . PRO B 2 107 ? 42.79627 -12.33955 15.19753 1.000 32.02731 107 PRO B O 1
ATOM 5424 N N . ARG B 2 108 ? 41.62559 -11.82224 13.34796 1.000 32.01122 108 ARG B N 1
ATOM 5425 C CA . ARG B 2 108 ? 40.89497 -10.70710 13.92769 1.000 32.72276 108 ARG B CA 1
ATOM 5426 C C . ARG B 2 108 ? 39.50286 -10.68412 13.31278 1.000 32.09703 108 ARG B C 1
ATOM 5427 O O . ARG B 2 108 ? 39.30427 -11.14608 12.18673 1.000 36.27686 108 ARG B O 1
ATOM 5448 N N . GLY B 2 109 ? 38.54501 -10.13531 14.04300 1.000 30.98564 109 GLY B N 1
ATOM 5449 C CA . GLY B 2 109 ? 37.20696 -9.98889 13.51195 1.000 29.76779 109 GLY B CA 1
ATOM 5450 C C . GLY B 2 109 ? 36.18501 -9.83809 14.62451 1.000 33.64905 109 GLY B C 1
ATOM 5451 O O . GLY B 2 109 ? 36.52934 -9.67778 15.79893 1.000 32.55866 109 GLY B O 1
ATOM 5455 N N . LEU B 2 110 ? 34.91797 -9.88383 14.21507 1.000 31.20440 110 LEU B N 1
ATOM 5456 C CA . LEU B 2 110 ? 33.77941 -9.81688 15.12155 1.000 34.02653 110 LEU B CA 1
ATOM 5457 C C . LEU B 2 110 ? 33.03117 -11.14262 15.05929 1.000 32.65776 110 LEU B C 1
ATOM 5458 O O . LEU B 2 110 ? 32.52987 -11.52385 13.99712 1.000 34.05010 110 LEU B O 1
ATOM 5474 N N . SER B 2 111 ? 32.94590 -11.82588 16.19157 1.000 29.12673 111 SER B N 1
ATOM 5475 C CA . SER B 2 111 ? 32.31060 -13.13908 16.28031 1.000 33.78353 111 SER B CA 1
ATOM 5476 C C . SER B 2 111 ? 30.92802 -12.97745 16.90028 1.000 29.36608 111 SER B C 1
ATOM 5477 O O . SER B 2 111 ? 30.80637 -12.68052 18.09507 1.000 29.67464 111 SER B O 1
ATOM 5485 N N . VAL B 2 112 ? 29.88895 -13.17625 16.08962 1.000 29.94992 112 VAL B N 1
ATOM 5486 C CA . VAL B 2 112 ? 28.50417 -13.09265 16.54371 1.000 28.38103 112 VAL B CA 1
ATOM 5487 C C . VAL B 2 112 ? 27.94731 -14.50837 16.61592 1.000 31.05941 112 VAL B C 1
ATOM 5488 O O . VAL B 2 112 ? 27.95651 -15.24448 15.61770 1.000 28.65587 112 VAL B O 1
ATOM 5501 N N . GLU B 2 113 ? 27.47485 -14.88873 17.79249 1.000 26.76057 113 GLU B N 1
ATOM 5502 C CA . GLU B 2 113 ? 26.87569 -16.20684 17.98404 1.000 28.02577 113 GLU B CA 1
ATOM 5503 C C . GLU B 2 113 ? 25.51295 -16.20543 17.31166 1.000 28.92726 113 GLU B C 1
ATOM 5504 O O . GLU B 2 113 ? 24.62684 -15.46731 17.74861 1.000 30.91830 113 GLU B O 1
ATOM 5516 N N . PRO B 2 114 ? 25.29386 -17.00253 16.26614 1.000 29.49714 114 PRO B N 1
ATOM 5517 C CA . PRO B 2 114 ? 24.05049 -16.83899 15.48898 1.000 27.91126 114 PRO B CA 1
ATOM 5518 C C . PRO B 2 114 ? 22.78869 -17.16178 16.26997 1.000 25.28242 114 PRO B C 1
ATOM 5519 O O . PRO B 2 114 ? 21.74954 -16.54016 16.02854 1.000 27.87677 114 PRO B O 1
ATOM 5530 N N . ILE B 2 115 ? 22.84820 -18.12302 17.18555 1.000 29.03691 115 ILE B N 1
ATOM 5531 C CA . ILE B 2 115 ? 21.65854 -18.51866 17.92635 1.000 25.48692 115 ILE B CA 1
ATOM 5532 C C . ILE B 2 115 ? 21.44051 -17.62202 19.13789 1.000 26.41031 115 ILE B C 1
ATOM 5533 O O . ILE B 2 115 ? 20.29959 -17.43248 19.56317 1.000 29.37244 115 ILE B O 1
ATOM 5549 N N . PHE B 2 116 ? 22.50242 -17.06740 19.70253 1.000 25.22487 116 PHE B N 1
ATOM 5550 C CA . PHE B 2 116 ? 22.39824 -16.16989 20.85495 1.000 24.87336 116 PHE B CA 1
ATOM 5551 C C . PHE B 2 116 ? 23.09400 -14.84793 20.56113 1.000 25.53653 116 PHE B C 1
ATOM 5552 O O . PHE B 2 116 ? 23.97255 -14.40723 21.31554 1.000 26.73546 116 PHE B O 1
ATOM 5569 N N . PRO B 2 117 ? 22.70041 -14.16825 19.48726 1.000 25.82236 117 PRO B N 1
ATOM 5570 C CA . PRO B 2 117 ? 23.37000 -12.90371 19.13270 1.000 26.02645 117 PRO B CA 1
ATOM 5571 C C . PRO B 2 117 ? 23.16001 -11.81585 20.16596 1.000 30.48997 117 PRO B C 1
ATOM 5572 O O . PRO B 2 117 ? 23.92693 -10.84062 20.19036 1.000 25.91876 117 PRO B O 1
ATOM 5583 N N . HIS B 2 118 ? 22.13817 -11.94538 21.01060 1.000 27.26392 118 HIS B N 1
ATOM 5584 C CA . HIS B 2 118 ? 21.91706 -11.01148 22.10366 1.000 27.96733 118 HIS B CA 1
ATOM 5585 C C . HIS B 2 118 ? 22.87219 -11.24018 23.26285 1.000 29.17578 118 HIS B C 1
ATOM 5586 O O . HIS B 2 118 ? 22.94058 -10.40062 24.16713 1.000 26.53581 118 HIS B O 1
ATOM 5600 N N . LEU B 2 119 ? 23.61510 -12.34744 23.25744 1.000 25.29271 119 LEU B N 1
ATOM 5601 C CA . LEU B 2 119 ? 24.51831 -12.68387 24.34040 1.000 22.91273 119 LEU B CA 1
ATOM 5602 C C . LEU B 2 119 ? 25.98553 -12.56274 23.97547 1.000 24.29896 119 LEU B C 1
ATOM 5603 O O . LEU B 2 119 ? 26.80871 -12.31841 24.86825 1.000 28.48780 119 LEU B O 1
ATOM 5619 N N . PHE B 2 120 ? 26.33742 -12.72193 22.70175 1.000 22.23592 120 PHE B N 1
ATOM 5620 C CA . PHE B 2 120 ? 27.73439 -12.88935 22.31761 1.000 26.09952 120 PHE B CA 1
ATOM 5621 C C . PHE B 2 120 ? 27.97110 -12.22429 20.97143 1.000 27.99643 120 PHE B C 1
ATOM 5622 O O . PHE B 2 120 ? 27.54720 -12.73021 19.92987 1.000 25.28218 120 PHE B O 1
ATOM 5639 N N . ARG B 2 121 ? 28.63284 -11.06386 21.00395 1.000 28.40270 121 ARG B N 1
ATOM 5640 C CA . ARG B 2 121 ? 29.12347 -10.35317 19.81844 1.000 28.23291 121 ARG B CA 1
ATOM 5641 C C . ARG B 2 121 ? 30.52209 -9.88870 20.21788 1.000 27.23484 121 ARG B C 1
ATOM 5642 O O . ARG B 2 121 ? 30.68376 -8.82086 20.81105 1.000 25.71699 121 ARG B O 1
ATOM 5663 N N . TYR B 2 122 ? 31.52132 -10.70839 19.91116 1.000 29.06497 122 TYR B N 1
ATOM 5664 C CA . TYR B 2 122 ? 32.84076 -10.62310 20.52842 1.000 27.54502 122 TYR B CA 1
ATOM 5665 C C . TYR B 2 122 ? 33.86978 -10.14752 19.51321 1.000 28.45261 122 TYR B C 1
ATOM 5666 O O . TYR B 2 122 ? 34.03899 -10.76695 18.45611 1.000 31.18943 122 TYR B O 1
ATOM 5684 N N . ARG B 2 123 ? 34.56922 -9.06527 19.84880 1.000 31.79743 123 ARG B N 1
ATOM 5685 C CA . ARG B 2 123 ? 35.64804 -8.53445 19.01832 1.000 32.97119 123 ARG B CA 1
ATOM 5686 C C . ARG B 2 123 ? 36.94675 -9.21729 19.43431 1.000 25.01010 123 ARG B C 1
ATOM 5687 O O . ARG B 2 123 ? 37.42470 -9.02265 20.55594 1.000 32.78615 123 ARG B O 1
ATOM 5708 N N . TYR B 2 124 ? 37.51351 -10.02169 18.54071 1.000 24.97477 124 TYR B N 1
ATOM 5709 C CA . TYR B 2 124 ? 38.65030 -10.86356 18.87735 1.000 30.09027 124 TYR B CA 1
ATOM 5710 C C . TYR B 2 124 ? 39.89351 -10.47653 18.08903 1.000 32.03180 124 TYR B C 1
ATOM 5711 O O . TYR B 2 124 ? 39.81256 -9.92921 16.98072 1.000 31.94494 124 TYR B O 1
ATOM 5729 N N . ASP B 2 125 ? 41.05127 -10.79781 18.67029 1.000 31.81324 125 ASP B N 1
ATOM 5730 C CA . ASP B 2 125 ? 42.35402 -10.48459 18.09295 1.000 34.35829 125 ASP B CA 1
ATOM 5731 C C . ASP B 2 125 ? 43.41984 -11.29650 18.81530 1.000 30.97900 125 ASP B C 1
ATOM 5732 O O . ASP B 2 125 ? 43.71403 -11.03086 19.98379 1.000 34.06630 125 ASP B O 1
ATOM 5741 N N . PHE B 2 126 ? 44.00281 -12.28401 18.14369 1.000 31.96352 126 PHE B N 1
ATOM 5742 C CA . PHE B 2 126 ? 44.99359 -13.13568 18.78122 1.000 34.77100 126 PHE B CA 1
ATOM 5743 C C . PHE B 2 126 ? 46.01059 -13.60300 17.75165 1.000 34.82271 126 PHE B C 1
ATOM 5744 O O . PHE B 2 126 ? 45.84567 -13.41126 16.54378 1.000 35.97702 126 PHE B O 1
ATOM 5761 N N . ARG B 2 127 ? 47.07793 -14.21861 18.25012 1.000 31.23437 127 ARG B N 1
ATOM 5762 C CA . ARG B 2 127 ? 48.19232 -14.66959 17.43095 1.000 35.73264 127 ARG B CA 1
ATOM 5763 C C . ARG B 2 127 ? 48.20937 -16.18846 17.36136 1.000 34.92875 127 ARG B C 1
ATOM 5764 O O . ARG B 2 127 ? 47.98248 -16.86890 18.36865 1.000 36.96593 127 ARG B O 1
ATOM 5785 N N . THR B 2 128 ? 48.47110 -16.71416 16.17426 1.000 34.11686 128 THR B N 1
ATOM 5786 C CA . THR B 2 128 ? 48.55014 -18.14848 15.94903 1.000 33.31286 128 THR B CA 1
ATOM 5787 C C . THR B 2 128 ? 50.00324 -18.60104 15.94930 1.000 37.73757 128 THR B C 1
ATOM 5788 O O . THR B 2 128 ? 50.87413 -17.94303 15.36606 1.000 40.37332 128 THR B O 1
ATOM 5799 N N . ASP B 2 129 ? 50.25847 -19.73347 16.60285 1.000 35.84127 129 ASP B N 1
ATOM 5800 C CA . ASP B 2 129 ? 51.53869 -20.43029 16.49235 1.000 39.09615 129 ASP B CA 1
ATOM 5801 C C . ASP B 2 129 ? 51.52527 -21.17524 15.15950 1.000 40.92284 129 ASP B C 1
ATOM 5802 O O . ASP B 2 129 ? 51.21898 -22.36596 15.07429 1.000 39.55585 129 ASP B O 1
ATOM 5811 N N . VAL B 2 130 ? 51.85993 -20.44133 14.09268 1.000 37.63085 130 VAL B N 1
ATOM 5812 C CA . VAL B 2 130 ? 51.75267 -20.98905 12.74444 1.000 35.37322 130 VAL B CA 1
ATOM 5813 C C . VAL B 2 130 ? 52.61040 -22.23873 12.60584 1.000 34.24827 130 VAL B C 1
ATOM 5814 O O . VAL B 2 130 ? 52.16495 -23.26242 12.07370 1.000 36.96460 130 VAL B O 1
ATOM 5827 N N . GLU B 2 131 ? 53.85534 -22.17398 13.08160 1.000 38.05933 131 GLU B N 1
ATOM 5828 C CA . GLU B 2 131 ? 54.75594 -23.31591 12.94659 1.000 39.51176 131 GLU B CA 1
ATOM 5829 C C . GLU B 2 131 ? 54.15136 -24.56756 13.57084 1.000 40.86647 131 GLU B C 1
ATOM 5830 O O . GLU B 2 131 ? 54.21717 -25.65578 12.99122 1.000 39.99166 131 GLU B O 1
ATOM 5842 N N . LEU B 2 132 ? 53.55447 -24.43426 14.75462 1.000 40.54709 132 LEU B N 1
ATOM 5843 C CA . LEU B 2 132 ? 52.92404 -25.59358 15.38189 1.000 38.62357 132 LEU B CA 1
ATOM 5844 C C . LEU B 2 132 ? 51.71217 -26.05462 14.58340 1.000 37.40179 132 LEU B C 1
ATOM 5845 O O . LEU B 2 132 ? 51.53773 -27.25663 14.34438 1.000 38.61540 132 LEU B O 1
ATOM 5861 N N . GLY B 2 133 ? 50.87102 -25.11615 14.14846 1.000 35.79698 133 GLY B N 1
ATOM 5862 C CA . GLY B 2 133 ? 49.70931 -25.49462 13.36265 1.000 38.49557 133 GLY B CA 1
ATOM 5863 C C . GLY B 2 133 ? 50.08187 -26.21546 12.08345 1.000 40.32606 133 GLY B C 1
ATOM 5864 O O . GLY B 2 133 ? 49.42825 -27.18612 11.69135 1.000 35.20811 133 GLY B O 1
ATOM 5868 N N . GLU B 2 134 ? 51.13618 -25.74502 11.40833 1.000 41.81224 134 GLU B N 1
ATOM 5869 C CA . GLU B 2 134 ? 51.61220 -26.43874 10.21662 1.000 41.50603 134 GLU B CA 1
ATOM 5870 C C . GLU B 2 134 ? 52.12654 -27.83211 10.56315 1.000 40.33672 134 GLU B C 1
ATOM 5871 O O . GLU B 2 134 ? 51.90092 -28.79020 9.81268 1.000 42.94238 134 GLU B O 1
ATOM 5883 N N . ALA B 2 135 ? 52.81217 -27.96594 11.70092 1.000 37.90250 135 ALA B N 1
ATOM 5884 C CA . ALA B 2 135 ? 53.30133 -29.27531 12.11686 1.000 40.40833 135 ALA B CA 1
ATOM 5885 C C . ALA B 2 135 ? 52.14842 -30.21696 12.43266 1.000 37.55313 135 ALA B C 1
ATOM 5886 O O . ALA B 2 135 ? 52.19361 -31.40176 12.08328 1.000 42.11269 135 ALA B O 1
ATOM 5893 N N . ILE B 2 136 ? 51.10216 -29.70955 13.08688 1.000 39.10295 136 ILE B N 1
ATOM 5894 C CA . ILE B 2 136 ? 49.95352 -30.55315 13.40998 1.000 36.61858 136 ILE B CA 1
ATOM 5895 C C . ILE B 2 136 ? 49.31223 -31.07695 12.13289 1.000 38.18601 136 ILE B C 1
ATOM 5896 O O . ILE B 2 136 ? 49.03790 -32.27653 11.99709 1.000 40.19371 136 ILE B O 1
ATOM 5912 N N . ALA B 2 137 ? 49.06217 -30.18063 11.17536 1.000 39.58656 137 ALA B N 1
ATOM 5913 C CA . ALA B 2 137 ? 48.51074 -30.60335 9.89458 1.000 42.65550 137 ALA B CA 1
ATOM 5914 C C . ALA B 2 137 ? 49.40760 -31.63639 9.22265 1.000 39.40801 137 ALA B C 1
ATOM 5915 O O . ALA B 2 137 ? 48.91729 -32.61943 8.65176 1.000 42.47428 137 ALA B O 1
ATOM 5922 N N . GLU B 2 138 ? 50.72479 -31.43456 9.28931 1.000 42.46997 138 GLU B N 1
ATOM 5923 C CA . GLU B 2 138 ? 51.65801 -32.36040 8.65338 1.000 47.6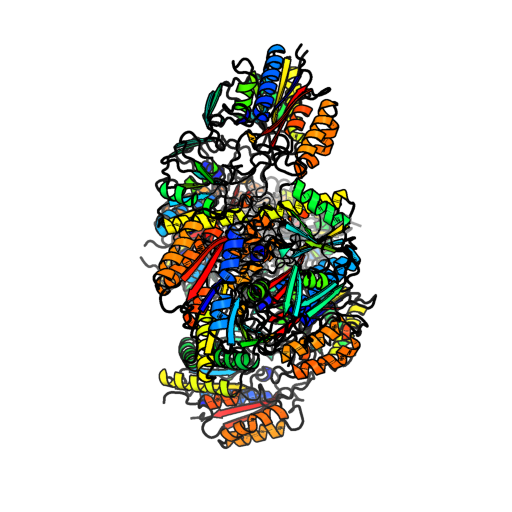6112 138 GLU B CA 1
ATOM 5924 C C . GLU B 2 138 ? 51.62497 -33.72578 9.32678 1.000 45.67968 138 GLU B C 1
ATOM 5925 O O . GLU B 2 138 ? 51.60197 -34.76187 8.65374 1.000 45.82107 138 GLU B O 1
ATOM 5937 N N . GLU B 2 139 ? 51.63302 -33.74993 10.66130 1.000 46.30816 139 GLU B N 1
ATOM 5938 C CA . GLU B 2 139 ? 51.60004 -35.02714 11.36552 1.000 43.96030 139 GLU B CA 1
ATOM 5939 C C . GLU B 2 139 ? 50.27542 -35.74538 11.13768 1.000 44.16435 139 GLU B C 1
ATOM 5940 O O . GLU B 2 139 ? 50.25169 -36.96118 10.91028 1.000 45.82229 139 GLU B O 1
ATOM 5952 N N . ALA B 2 140 ? 49.16307 -35.01088 11.18104 1.000 44.52381 140 ALA B N 1
ATOM 5953 C CA . ALA B 2 140 ? 47.85857 -35.63909 11.00264 1.000 40.19097 140 ALA B CA 1
ATOM 5954 C C . ALA B 2 140 ? 47.73643 -36.27530 9.62419 1.000 41.12254 140 ALA B C 1
ATOM 5955 O O . ALA B 2 140 ? 47.24166 -37.40038 9.48892 1.000 40.59673 140 ALA B O 1
ATOM 5962 N N . SER B 2 141 ? 48.16733 -35.56490 8.58490 1.000 43.28177 141 SER B N 1
ATOM 5963 C CA . SER B 2 141 ? 48.16009 -36.14987 7.24929 1.000 43.06748 141 SER B CA 1
ATOM 5964 C C . SER B 2 141 ? 49.08345 -37.36046 7.18917 1.000 42.14560 141 SER B C 1
ATOM 5965 O O . SER B 2 141 ? 48.76349 -38.36668 6.54365 1.000 43.47887 141 SER B O 1
ATOM 5973 N N . GLY B 2 142 ? 50.22587 -37.28868 7.87405 1.000 43.65110 142 GLY B N 1
ATOM 5974 C CA . GLY B 2 142 ? 51.12279 -38.42805 7.92002 1.000 44.88916 142 GLY B CA 1
ATOM 5975 C C . GLY B 2 142 ? 50.50836 -39.64356 8.58224 1.000 46.68647 142 GLY B C 1
ATOM 5976 O O . GLY B 2 142 ? 50.88109 -40.77850 8.27280 1.000 44.06046 142 GLY B O 1
ATOM 5980 N N . LEU B 2 143 ? 49.56667 -39.42997 9.50076 1.000 43.49626 143 LEU B N 1
ATOM 5981 C CA . LEU B 2 143 ? 48.88534 -40.52512 10.18022 1.000 43.75795 143 LEU B CA 1
ATOM 5982 C C . LEU B 2 143 ? 47.63886 -40.99509 9.44518 1.000 39.53148 143 LEU B C 1
ATOM 5983 O O . LEU B 2 143 ? 46.95414 -41.89680 9.93550 1.000 47.03737 143 LEU B O 1
ATOM 5999 N N . GLY B 2 144 ? 47.32483 -40.41054 8.29350 1.000 41.11998 144 GLY B N 1
ATOM 6000 C CA . GLY B 2 144 ? 46.24807 -40.88935 7.45213 1.000 40.52721 144 GLY B CA 1
ATOM 6001 C C . GLY B 2 144 ? 44.97863 -40.06434 7.45609 1.000 40.67447 144 GLY B C 1
ATOM 6002 O O . GLY B 2 144 ? 43.98772 -40.49135 6.85287 1.000 40.70094 144 GLY B O 1
ATOM 6006 N N . LEU B 2 145 ? 44.96713 -38.90658 8.10991 1.000 38.98801 145 LEU B N 1
ATOM 6007 C CA . LEU B 2 145 ? 43.79262 -38.05339 8.12320 1.000 35.79707 145 LEU B CA 1
ATOM 6008 C C . LEU B 2 145 ? 43.81135 -37.09787 6.93509 1.000 35.76928 145 LEU B C 1
ATOM 6009 O O . LEU B 2 145 ? 44.86502 -36.63651 6.49860 1.000 37.85767 145 LEU B O 1
ATOM 6025 N N . VAL B 2 146 ? 42.62429 -36.80968 6.41097 1.000 31.68969 146 VAL B N 1
ATOM 6026 C CA . VAL B 2 146 ? 42.45856 -35.74453 5.42797 1.000 36.63108 146 VAL B CA 1
ATOM 6027 C C . VAL B 2 146 ? 42.50705 -34.40785 6.15546 1.000 38.43471 146 VAL B C 1
ATOM 6028 O O . VAL B 2 146 ? 41.76922 -34.19010 7.12262 1.000 37.23531 146 VAL B O 1
ATOM 6041 N N . THR B 2 147 ? 43.37789 -33.50980 5.69785 1.000 36.39707 147 THR B N 1
ATOM 6042 C CA . THR B 2 147 ? 43.62522 -32.26723 6.40738 1.000 34.97576 147 THR B CA 1
ATOM 6043 C C . THR B 2 147 ? 43.72083 -31.10815 5.42685 1.000 39.97881 147 THR B C 1
ATOM 6044 O O . THR B 2 147 ? 43.81582 -31.29188 4.20867 1.000 38.79624 147 THR B O 1
ATOM 6055 N N . ARG B 2 148 ? 43.69279 -29.89951 5.98477 1.000 36.64898 148 ARG B N 1
ATOM 6056 C CA . ARG B 2 148 ? 43.91331 -28.67522 5.22759 1.000 37.72827 148 ARG B CA 1
ATOM 6057 C C . ARG B 2 148 ? 44.37337 -27.59871 6.19788 1.000 36.26731 148 ARG B C 1
ATOM 6058 O O . ARG B 2 148 ? 43.94112 -27.56510 7.35275 1.000 39.73049 148 ARG B O 1
ATOM 6079 N N . THR B 2 149 ? 45.25093 -26.72554 5.71859 1.000 36.72773 149 THR B N 1
ATOM 6080 C CA . THR B 2 149 ? 45.73971 -25.59083 6.48709 1.000 38.82959 149 THR B CA 1
ATOM 6081 C C . THR B 2 149 ? 45.04907 -24.32953 5.98372 1.000 37.87158 149 THR B C 1
ATOM 6082 O O . THR B 2 149 ? 45.13977 -24.00030 4.79667 1.000 37.69696 149 THR B O 1
ATOM 6093 N N . LEU B 2 150 ? 44.35643 -23.63460 6.88180 1.000 36.24032 150 LEU B N 1
ATOM 6094 C CA . LEU B 2 150 ? 43.66927 -22.39487 6.54555 1.000 34.11142 150 LEU B CA 1
ATOM 6095 C C . LEU B 2 150 ? 44.64906 -21.23724 6.68127 1.000 37.11548 150 LEU B C 1
ATOM 6096 O O . LEU B 2 150 ? 45.24027 -21.03515 7.74754 1.000 35.26853 150 LEU B O 1
ATOM 6112 N N . ARG B 2 151 ? 44.81139 -20.47207 5.60094 1.000 32.31364 151 ARG B N 1
ATOM 6113 C CA . ARG B 2 151 ? 45.69089 -19.31289 5.59981 1.000 36.51804 151 ARG B CA 1
ATOM 6114 C C . ARG B 2 151 ? 44.98005 -18.05479 5.12386 1.000 37.55731 151 ARG B C 1
ATOM 6115 O O . ARG B 2 151 ? 45.63810 -17.02622 4.91788 1.000 41.08317 151 ARG B O 1
ATOM 6136 N N . ASP B 2 152 ? 43.66005 -18.10568 4.94119 1.000 34.91466 152 ASP B N 1
ATOM 6137 C CA . ASP B 2 152 ? 42.90855 -16.95397 4.45985 1.000 37.15459 152 ASP B CA 1
ATOM 6138 C C . ASP B 2 152 ? 42.42343 -16.14660 5.65361 1.000 39.25854 152 ASP B C 1
ATOM 6139 O O . ASP B 2 152 ? 41.53506 -16.61683 6.38476 1.000 33.12926 152 ASP B O 1
ATOM 6148 N N . PRO B 2 153 ? 42.95755 -14.94529 5.89860 1.000 38.37961 153 PRO B N 1
ATOM 6149 C CA . PRO B 2 153 ? 42.52401 -14.17959 7.07750 1.000 35.73897 153 PRO B CA 1
ATOM 6150 C C . PRO B 2 153 ? 41.09435 -13.67232 6.99553 1.000 36.86371 153 PRO B C 1
ATOM 6151 O O . PRO B 2 153 ? 40.57401 -13.18183 8.00558 1.000 37.40197 153 PRO B O 1
ATOM 6162 N N . ARG B 2 154 ? 40.44402 -13.76485 5.83580 1.000 34.47269 154 ARG B N 1
ATOM 6163 C CA . ARG B 2 154 ? 39.06452 -13.31134 5.71388 1.000 37.40618 154 ARG B CA 1
ATOM 6164 C C . ARG B 2 154 ? 38.06621 -14.28882 6.32509 1.000 36.43233 154 ARG B C 1
ATOM 6165 O O . ARG B 2 154 ? 36.89465 -13.92687 6.50284 1.000 36.13726 154 ARG B O 1
ATOM 6186 N N . VAL B 2 155 ? 38.49134 -15.50926 6.64507 1.000 34.52603 155 VAL B N 1
ATOM 6187 C CA . VAL B 2 155 ? 37.59149 -16.46342 7.28307 1.000 32.13900 155 VAL B CA 1
ATOM 6188 C C . VAL B 2 155 ? 37.39675 -16.06483 8.73763 1.000 32.63364 155 VAL B C 1
ATOM 6189 O O . VAL B 2 155 ? 38.36617 -15.85694 9.47883 1.000 36.30821 155 VAL B O 1
ATOM 6202 N N . ARG B 2 156 ? 36.13946 -15.95209 9.15220 1.000 33.35830 156 ARG B N 1
ATOM 6203 C CA . ARG B 2 156 ? 35.81572 -15.56983 10.51869 1.000 32.37392 156 ARG B CA 1
ATOM 6204 C C . ARG B 2 156 ? 36.01738 -16.76194 11.44564 1.000 34.16513 156 ARG B C 1
ATOM 6205 O O . ARG B 2 156 ? 35.61682 -17.88537 11.12125 1.000 33.71725 156 ARG B O 1
ATOM 6226 N N . VAL B 2 157 ? 36.66047 -16.51858 12.58788 1.000 34.73984 157 VAL B N 1
ATOM 6227 C CA . VAL B 2 157 ? 36.81660 -17.56128 13.59287 1.000 34.42391 157 VAL B CA 1
ATOM 6228 C C . VAL B 2 157 ? 35.46739 -17.82493 14.24518 1.000 31.97387 157 VAL B C 1
ATOM 6229 O O . VAL B 2 157 ? 34.68124 -16.89986 14.49367 1.000 32.09627 157 VAL B O 1
ATOM 6242 N N . ASP B 2 158 ? 35.19031 -19.09436 14.52934 1.000 33.44321 158 ASP B N 1
ATOM 6243 C CA . ASP B 2 158 ? 33.88163 -19.46685 15.04766 1.000 33.72312 158 ASP B CA 1
ATOM 6244 C C . ASP B 2 158 ? 33.71758 -19.06018 16.50748 1.000 30.73942 158 ASP B C 1
ATOM 6245 O O . ASP B 2 158 ? 34.68176 -18.97760 17.27696 1.000 27.49828 158 ASP B O 1
ATOM 6254 N N . TYR B 2 159 ? 32.45473 -18.84280 16.88556 1.000 31.56463 159 TYR B N 1
ATOM 6255 C CA . TYR B 2 159 ? 32.11677 -18.31278 18.20003 1.000 28.58792 159 TYR B CA 1
ATOM 6256 C C . TYR B 2 159 ? 32.51293 -19.25494 19.33405 1.000 29.42179 159 TYR B C 1
ATOM 6257 O O . TYR B 2 159 ? 32.76317 -18.80016 20.45771 1.000 27.93020 159 TYR B O 1
ATOM 6275 N N . ALA B 2 160 ? 32.54579 -20.56416 19.08172 1.000 30.16150 160 ALA B N 1
ATOM 6276 C CA . ALA B 2 160 ? 32.90175 -21.50092 20.14560 1.000 32.77509 160 ALA B CA 1
ATOM 6277 C C . ALA B 2 160 ? 34.39328 -21.44742 20.44353 1.000 28.37261 160 ALA B C 1
ATOM 6278 O O . ALA B 2 160 ? 34.80346 -21.48990 21.60881 1.000 26.43305 160 ALA B O 1
ATOM 6285 N N . THR B 2 161 ? 35.22027 -21.37945 19.39973 1.000 27.74291 161 THR B N 1
ATOM 6286 C CA . THR B 2 161 ? 36.65977 -21.23217 19.59834 1.000 29.33798 161 THR B CA 1
ATOM 6287 C C . THR B 2 161 ? 36.97319 -19.94881 20.35548 1.000 27.58948 161 THR B C 1
ATOM 6288 O O . THR B 2 161 ? 37.77193 -19.94800 21.29958 1.000 27.57948 161 THR B O 1
ATOM 6299 N N . ILE B 2 162 ? 36.33762 -18.84325 19.96202 1.000 28.45562 162 ILE B N 1
ATOM 6300 C CA . ILE B 2 162 ? 36.57625 -17.56463 20.63501 1.000 28.52895 162 ILE B CA 1
ATOM 6301 C C . ILE B 2 162 ? 36.13914 -17.64411 22.09270 1.000 28.93068 162 ILE B C 1
ATOM 6302 O O . ILE B 2 162 ? 36.87060 -17.24032 23.00412 1.000 30.73831 162 ILE B O 1
ATOM 6318 N N . GLY B 2 163 ? 34.93863 -18.17342 22.33602 1.000 29.39318 163 GLY B N 1
ATOM 6319 C CA . GLY B 2 163 ? 34.44824 -18.26446 23.70539 1.000 27.12474 163 GLY B CA 1
ATOM 6320 C C . GLY B 2 163 ? 35.34960 -19.10200 24.59024 1.000 28.94742 163 GLY B C 1
ATOM 6321 O O . GLY B 2 163 ? 35.67095 -18.72190 25.71644 1.000 27.69554 163 GLY B O 1
ATOM 6325 N N . ALA B 2 164 ? 35.77880 -20.26403 24.08340 1.000 32.70106 164 ALA B N 1
ATOM 6326 C CA . ALA B 2 164 ? 36.66107 -21.12244 24.86940 1.000 31.56448 164 ALA B CA 1
ATOM 6327 C C . ALA B 2 164 ? 37.96888 -20.41206 25.20570 1.000 31.15994 164 ALA B C 1
ATOM 6328 O O . ALA B 2 164 ? 38.44584 -20.46292 26.34445 1.000 26.11933 164 ALA B O 1
ATOM 6335 N N . LEU B 2 165 ? 38.56970 -19.74613 24.21722 1.000 30.41160 165 LEU B N 1
ATOM 6336 C CA . LEU B 2 165 ? 39.85131 -19.08560 24.44838 1.000 29.40849 165 LEU B CA 1
ATOM 6337 C C . LEU B 2 165 ? 39.70886 -17.91768 25.41367 1.000 28.64876 165 LEU B C 1
ATOM 6338 O O . LEU B 2 165 ? 40.59123 -17.68139 26.24680 1.000 29.44403 165 LEU B O 1
ATOM 6354 N N . HIS B 2 166 ? 38.61109 -17.16741 25.31630 1.000 30.95132 166 HIS B N 1
ATOM 6355 C CA . HIS B 2 166 ? 38.38953 -16.08431 26.26636 1.000 31.11984 166 HIS B CA 1
ATOM 6356 C C . HIS B 2 166 ? 38.30329 -16.61904 27.68829 1.000 31.38566 166 HIS B C 1
ATOM 6357 O O . HIS B 2 166 ? 38.88661 -16.05407 28.62509 1.000 29.02967 166 HIS B O 1
ATOM 6371 N N . LEU B 2 167 ? 37.55575 -17.70464 27.87696 1.000 29.03076 167 LEU B N 1
ATOM 6372 C CA . LEU B 2 167 ? 37.37394 -18.22826 29.22704 1.000 32.06493 167 LEU B CA 1
ATOM 6373 C C . LEU B 2 167 ? 38.68001 -18.76723 29.79162 1.000 27.48111 167 LEU B C 1
ATOM 6374 O O . LEU B 2 167 ? 38.92467 -18.65137 30.99272 1.000 32.19794 167 LEU B O 1
ATOM 6390 N N . ALA B 2 168 ? 39.53609 -19.33490 28.93730 1.000 32.33695 168 ALA B N 1
ATOM 6391 C CA . ALA B 2 168 ? 40.80741 -19.87128 29.40718 1.000 28.24647 168 ALA B CA 1
ATOM 6392 C C . ALA B 2 168 ? 41.83880 -18.77446 29.62785 1.000 31.18366 168 ALA B C 1
ATOM 6393 O O . ALA B 2 168 ? 42.65606 -18.86504 30.55316 1.000 31.79869 168 ALA B O 1
ATOM 6400 N N . ASN B 2 169 ? 41.82166 -17.73589 28.79539 1.000 34.70688 169 ASN B N 1
ATOM 6401 C CA . ASN B 2 169 ? 42.79793 -16.64519 28.89964 1.000 35.17327 169 ASN B CA 1
ATOM 6402 C C . ASN B 2 169 ? 42.22863 -15.37612 28.29402 1.000 33.13897 169 ASN B C 1
ATOM 6403 O O . ASN B 2 169 ? 42.41973 -15.08956 27.10925 1.000 34.40652 169 ASN B O 1
ATOM 6414 N N . PRO B 2 170 ? 41.55235 -14.54782 29.10440 1.000 32.79651 170 PRO B N 1
ATOM 6415 C CA . PRO B 2 170 ? 40.93119 -13.32803 28.55912 1.000 34.01971 170 PRO B CA 1
ATOM 6416 C C . PRO B 2 170 ? 41.92212 -12.23739 28.17534 1.000 34.19780 170 PRO B C 1
ATOM 6417 O O . PRO B 2 170 ? 41.50369 -11.21100 27.62824 1.000 35.51067 170 PRO B O 1
ATOM 6428 N N . ALA B 2 171 ? 43.21490 -12.42185 28.44153 1.000 35.22545 171 ALA B N 1
ATOM 6429 C CA . ALA B 2 171 ? 44.22859 -11.46461 28.01881 1.000 36.32006 171 ALA B CA 1
ATOM 6430 C C . ALA B 2 171 ? 44.74260 -11.73269 26.61384 1.000 38.37074 171 ALA B C 1
ATOM 6431 O O . ALA B 2 171 ? 45.36869 -10.84745 26.02138 1.000 34.82616 171 ALA B O 1
ATOM 6438 N N . TRP B 2 172 ? 44.49920 -12.92555 26.06892 1.000 32.56585 172 TRP B N 1
ATOM 6439 C CA . TRP B 2 172 ? 44.82097 -13.26605 24.69148 1.000 36.49456 172 TRP B CA 1
ATOM 6440 C C . TRP B 2 172 ? 46.31010 -13.14006 24.39450 1.000 35.91459 172 TRP B C 1
ATOM 6441 O O . TRP B 2 172 ? 46.70287 -12.95405 23.23381 1.000 38.22357 172 TRP B O 1
ATOM 6462 N N . ASP B 2 173 ? 47.15256 -13.26101 25.41819 1.000 35.80754 173 ASP B N 1
ATOM 6463 C CA . ASP B 2 173 ? 48.58431 -13.05399 25.27691 1.000 33.30234 173 ASP B CA 1
ATOM 6464 C C . ASP B 2 173 ? 49.36446 -14.35833 25.18120 1.000 38.44648 173 ASP B C 1
ATOM 6465 O O . ASP B 2 173 ? 50.56534 -14.37559 25.47251 1.000 38.85477 173 ASP B O 1
ATOM 6474 N N . ILE B 2 174 ? 48.71623 -15.44620 24.77887 1.000 35.79118 174 ILE B N 1
ATOM 6475 C CA . ILE B 2 174 ? 49.37028 -16.72945 24.55835 1.000 33.15643 174 ILE B CA 1
ATOM 6476 C C . ILE B 2 174 ? 49.06572 -17.16189 23.13187 1.000 32.00082 174 ILE B C 1
ATOM 6477 O O . ILE B 2 174 ? 47.90187 -17.13860 22.72674 1.000 32.40336 174 ILE B O 1
ATOM 6493 N N . PRO B 2 175 ? 50.06570 -17.54819 22.33456 1.000 34.00173 175 PRO B N 1
ATOM 6494 C CA . PRO B 2 175 ? 49.77429 -18.00717 20.97234 1.000 34.74508 175 PRO B CA 1
ATOM 6495 C C . PRO B 2 175 ? 48.77299 -19.15035 20.98160 1.000 31.98747 175 PRO B C 1
ATOM 6496 O O . PRO B 2 175 ? 48.67081 -19.90744 21.94570 1.000 33.19118 175 PRO B O 1
ATOM 6507 N N . VAL B 2 176 ? 48.04445 -19.27807 19.87705 1.000 32.76013 176 VAL B N 1
ATOM 6508 C CA . VAL B 2 176 ? 46.93130 -20.20837 19.77090 1.000 31.48216 176 VAL B CA 1
ATOM 6509 C C . VAL B 2 176 ? 47.08934 -21.05496 18.51996 1.000 34.49262 176 VAL B C 1
ATOM 6510 O O . VAL B 2 176 ? 47.67473 -20.62543 17.52690 1.000 38.11946 176 VAL B O 1
ATOM 6523 N N . VAL B 2 177 ? 46.57411 -22.27871 18.58034 1.000 29.62476 177 VAL B N 1
ATOM 6524 C CA . VAL B 2 177 ? 46.35882 -23.10841 17.40473 1.000 31.80600 177 VAL B CA 1
ATOM 6525 C C . VAL B 2 177 ? 44.92447 -23.60146 17.47919 1.000 32.86993 177 VAL B C 1
ATOM 6526 O O . VAL B 2 177 ? 44.56329 -24.32397 18.42190 1.000 34.75852 177 VAL B O 1
ATOM 6539 N N . SER B 2 178 ? 44.10373 -23.17644 16.52601 1.000 30.51913 178 SER B N 1
ATOM 6540 C CA . SER B 2 178 ? 42.68926 -23.52393 16.48694 1.000 31.32186 178 SER B CA 1
ATOM 6541 C C . SER B 2 178 ? 42.48689 -24.67148 15.50609 1.000 35.06766 178 SER B C 1
ATOM 6542 O O . SER B 2 178 ? 42.86718 -24.56624 14.32997 1.000 29.86662 178 SER B O 1
ATOM 6550 N N . LEU B 2 179 ? 41.88909 -25.75931 15.98858 1.000 29.23375 179 LEU B N 1
ATOM 6551 C CA . LEU B 2 179 ? 41.58548 -26.92242 15.17205 1.000 31.48274 179 LEU B CA 1
ATOM 6552 C C . LEU B 2 179 ? 40.09458 -26.96401 14.87138 1.000 34.02213 179 LEU B C 1
ATOM 6553 O O . LEU B 2 179 ? 39.26808 -26.66995 15.74564 1.000 33.89152 179 LEU B O 1
ATOM 6569 N N . SER B 2 180 ? 39.75520 -27.33498 13.64033 1.000 30.26728 180 SER B N 1
ATOM 6570 C CA . SER B 2 180 ? 38.36821 -27.49843 13.25387 1.000 29.05672 180 SER B CA 1
ATOM 6571 C C . SER B 2 180 ? 37.85005 -28.85050 13.73471 1.000 30.69320 180 SER B C 1
ATOM 6572 O O . SER B 2 180 ? 38.61714 -29.73277 14.12789 1.000 32.93550 180 SER B O 1
ATOM 6580 N N . ALA B 2 181 ? 36.52695 -29.00980 13.68694 1.000 28.89647 181 ALA B N 1
ATOM 6581 C CA . ALA B 2 181 ? 35.85802 -30.23430 14.11148 1.000 34.55029 181 ALA B CA 1
ATOM 6582 C C . ALA B 2 181 ? 35.31955 -30.93734 12.87577 1.000 32.63369 181 ALA B C 1
ATOM 6583 O O . ALA B 2 181 ? 34.39911 -30.43700 12.22185 1.000 32.47768 181 ALA B O 1
ATOM 6590 N N . ASN B 2 182 ? 35.88357 -32.09965 12.56985 1.000 34.33618 182 ASN B N 1
ATOM 6591 C CA . ASN B 2 182 ? 35.38140 -32.91030 11.47019 1.000 39.40046 182 ASN B CA 1
ATOM 6592 C C . ASN B 2 182 ? 33.97619 -33.40899 11.79190 1.000 36.58222 182 ASN B C 1
ATOM 6593 O O . ASN B 2 182 ? 33.76976 -34.10503 12.79011 1.000 39.35451 182 ASN B O 1
ATOM 6604 N N . ASN B 2 183 ? 33.01375 -33.05439 10.94893 1.000 37.26193 183 ASN B N 1
ATOM 6605 C CA . ASN B 2 183 ? 31.63731 -33.51226 11.09429 1.000 36.34238 183 ASN B CA 1
ATOM 6606 C C . ASN B 2 183 ? 30.89672 -33.13670 9.81738 1.000 40.13583 183 ASN B C 1
ATOM 6607 O O . ASN B 2 183 ? 31.48793 -32.62043 8.86383 1.000 38.86866 183 ASN B O 1
ATOM 6618 N N . ASN B 2 184 ? 29.59466 -33.40184 9.80312 1.000 38.85272 184 ASN B N 1
ATOM 6619 C CA . ASN B 2 184 ? 28.76079 -33.12105 8.63939 1.000 40.79867 184 ASN B CA 1
ATOM 6620 C C . ASN B 2 184 ? 27.79954 -31.99102 8.97616 1.000 40.87770 184 ASN B C 1
ATOM 6621 O O . ASN B 2 184 ? 26.88298 -32.19149 9.78582 1.000 38.25473 184 ASN B O 1
ATOM 6632 N N . PRO B 2 185 ? 27.95457 -30.79540 8.39230 1.000 43.14202 185 PRO B N 1
ATOM 6633 C CA . PRO B 2 185 ? 27.06653 -29.68041 8.76390 1.000 45.34454 185 PRO B CA 1
ATOM 6634 C C . PRO B 2 185 ? 25.64033 -29.83448 8.26526 1.000 45.95118 185 PRO B C 1
ATOM 6635 O O . PRO B 2 185 ? 24.76045 -29.10724 8.73933 1.000 40.41377 185 PRO B O 1
ATOM 6646 N N . TYR B 2 186 ? 25.38127 -30.74525 7.32436 1.000 38.66126 186 TYR B N 1
ATOM 6647 C CA . TYR B 2 186 ? 24.03869 -30.96425 6.80658 1.000 37.72486 186 TYR B CA 1
ATOM 6648 C C . TYR B 2 186 ? 23.31658 -32.12095 7.48229 1.000 39.41390 186 TYR B C 1
ATOM 6649 O O . TYR B 2 186 ? 22.09708 -32.24460 7.32318 1.000 39.42244 186 TYR B O 1
ATOM 6667 N N . PHE B 2 187 ? 24.03475 -32.96489 8.23123 1.000 40.44884 187 PHE B N 1
ATOM 6668 C CA . PHE B 2 187 ? 23.47695 -34.11766 8.93217 1.000 42.15688 187 PHE B CA 1
ATOM 6669 C C . PHE B 2 187 ? 24.40601 -34.41343 10.11236 1.000 42.98716 187 PHE B C 1
ATOM 6670 O O . PHE B 2 187 ? 25.19045 -35.35681 10.11665 1.000 42.40160 187 PHE B O 1
ATOM 6687 N N . TYR B 2 188 ? 24.32641 -33.57088 11.14102 1.000 39.85880 188 TYR B N 1
ATOM 6688 C CA . TYR B 2 188 ? 25.25159 -33.67689 12.25922 1.000 41.06286 188 TYR B CA 1
ATOM 6689 C C . TYR B 2 188 ? 25.14708 -35.05106 12.90837 1.000 43.68165 188 TYR B C 1
ATOM 6690 O O . TYR B 2 188 ? 24.04707 -35.55482 13.15564 1.000 43.15415 188 TYR B O 1
ATOM 6708 N N . SER B 2 189 ? 26.30148 -35.65569 13.18260 1.000 43.32115 189 SER B N 1
ATOM 6709 C CA . SER B 2 189 ? 26.36133 -37.00402 13.72449 1.000 50.17719 189 SER B CA 1
ATOM 6710 C C . SER B 2 189 ? 27.45624 -37.07432 14.77706 1.000 45.93537 189 SER B C 1
ATOM 6711 O O . SER B 2 189 ? 28.19643 -36.11230 15.00487 1.000 43.22775 189 SER B O 1
ATOM 6719 N N . ASP B 2 190 ? 27.54900 -38.22974 15.42881 1.000 43.70696 190 ASP B N 1
ATOM 6720 C CA . ASP B 2 190 ? 28.64293 -38.48323 16.35671 1.000 44.53015 190 ASP B CA 1
ATOM 6721 C C . ASP B 2 190 ? 29.95957 -38.51023 15.58591 1.000 48.61325 190 ASP B C 1
ATOM 6722 O O . ASP B 2 190 ? 30.13784 -39.32899 14.67800 1.000 43.64869 190 ASP B O 1
ATOM 6731 N N . ALA B 2 191 ? 30.87396 -37.60801 15.93458 1.000 42.43584 191 ALA B N 1
ATOM 6732 C CA . ALA B 2 191 ? 32.16205 -37.56354 15.26247 1.000 43.38202 191 ALA B CA 1
ATOM 6733 C C . ALA B 2 191 ? 32.87013 -38.91131 15.38780 1.000 40.86979 191 ALA B C 1
ATOM 6734 O O . ALA B 2 191 ? 32.62817 -39.69269 16.31441 1.000 41.30297 191 ALA B O 1
ATOM 6741 N N . SER B 2 192 ? 33.75786 -39.18025 14.43807 1.000 43.44517 192 SER B N 1
ATOM 6742 C CA . SER B 2 192 ? 34.57719 -40.38807 14.49321 1.000 42.00236 192 SER B CA 1
ATOM 6743 C C . SER B 2 192 ? 35.57126 -40.23216 15.63489 1.000 33.37490 192 SER B C 1
ATOM 6744 O O . SER B 2 192 ? 36.56638 -39.50714 15.52379 1.000 32.28450 192 SER B O 1
ATOM 6752 N N . LEU B 2 193 ? 35.30519 -40.90286 16.75569 1.000 34.30378 193 LEU B N 1
ATOM 6753 C CA . LEU B 2 193 ? 36.21508 -40.79561 17.88438 1.000 32.10882 193 LEU B CA 1
ATOM 6754 C C . LEU B 2 193 ? 37.57144 -41.40139 17.55541 1.000 35.07757 193 LEU B C 1
ATOM 6755 O O . LEU B 2 193 ? 38.58945 -40.98475 18.11801 1.000 38.42144 193 LEU B O 1
ATOM 6771 N N . THR B 2 194 ? 37.61398 -42.36815 16.63732 1.000 37.77628 194 THR B N 1
ATOM 6772 C CA . THR B 2 194 ? 38.89794 -42.92504 16.22155 1.000 36.94788 194 THR B CA 1
ATOM 6773 C C . THR B 2 194 ? 39.74694 -41.87210 15.52315 1.000 31.31533 194 THR B C 1
ATOM 6774 O O . THR B 2 194 ? 40.92349 -41.69071 15.84750 1.000 30.01996 194 THR B O 1
ATOM 6785 N N . GLU B 2 195 ? 39.16468 -41.16493 14.55251 1.000 32.75802 195 GLU B N 1
ATOM 6786 C CA . GLU B 2 195 ? 39.90371 -40.09188 13.89468 1.000 36.44029 195 GLU B CA 1
ATOM 6787 C C . GLU B 2 195 ? 40.35342 -39.03597 14.89487 1.000 34.44701 195 GLU B C 1
ATOM 6788 O O . GLU B 2 195 ? 41.42225 -38.43790 14.73244 1.000 34.67647 195 GLU B O 1
ATOM 6800 N N . MET B 2 196 ? 39.55213 -38.78701 15.93002 1.000 32.66630 196 MET B N 1
ATOM 6801 C CA . MET B 2 196 ? 39.93229 -37.80067 16.93384 1.000 34.53856 196 MET B CA 1
ATOM 6802 C C . MET B 2 196 ? 41.12469 -38.28210 17.75057 1.000 30.71307 196 MET B C 1
ATOM 6803 O O . MET B 2 196 ? 41.99629 -37.48849 18.11762 1.000 31.51035 196 MET B O 1
ATOM 6817 N N . GLU B 2 197 ? 41.18899 -39.58411 18.03112 1.000 34.32865 197 GLU B N 1
ATOM 6818 C CA . GLU B 2 197 ? 42.38003 -40.13585 18.66433 1.000 34.62274 197 GLU B CA 1
ATOM 6819 C C . GLU B 2 197 ? 43.59572 -39.97384 17.76041 1.000 30.04306 197 GLU B C 1
ATOM 6820 O O . GLU B 2 197 ? 44.69389 -39.66744 18.23384 1.000 37.57435 197 GLU B O 1
ATOM 6832 N N . VAL B 2 198 ? 43.41666 -40.16602 16.45269 1.000 35.16238 198 VAL B N 1
ATOM 6833 C CA . VAL B 2 198 ? 44.52375 -39.96015 15.52118 1.000 33.92484 198 VAL B CA 1
ATOM 6834 C C . VAL B 2 198 ? 44.95100 -38.49833 15.53813 1.000 31.99880 198 VAL B C 1
ATOM 6835 O O . VAL B 2 198 ? 46.14144 -38.17619 15.65628 1.000 33.37174 198 VAL B O 1
ATOM 6848 N N . LEU B 2 199 ? 43.97914 -37.58796 15.44984 1.000 34.94697 199 LEU B N 1
ATOM 6849 C CA . LEU B 2 199 ? 44.29969 -36.16272 15.53001 1.000 34.30720 199 LEU B CA 1
ATOM 6850 C C . LEU B 2 199 ? 45.00699 -35.83090 16.83629 1.000 31.95886 199 LEU B C 1
ATOM 6851 O O . LEU B 2 199 ? 45.90550 -34.97881 16.86820 1.000 34.25896 199 LEU B O 1
ATOM 6867 N N . GLY B 2 200 ? 44.61327 -36.48670 17.93243 1.000 35.84801 200 GLY B N 1
ATOM 6868 C CA . GLY B 2 200 ? 45.29557 -36.25905 19.19379 1.000 31.08461 200 GLY B CA 1
ATOM 6869 C C . GLY B 2 200 ? 46.75158 -36.67690 19.15168 1.000 34.63142 200 GLY B C 1
ATOM 6870 O O . GLY B 2 200 ? 47.64101 -35.94355 19.59485 1.000 31.43396 200 GLY B O 1
ATOM 6874 N N . GLU B 2 201 ? 47.01845 -37.87017 18.61882 1.000 39.57825 201 GLU B N 1
ATOM 6875 C CA . GLU B 2 201 ? 48.40530 -38.29083 18.43641 1.000 41.73035 201 GLU B CA 1
ATOM 6876 C C . GLU B 2 201 ? 49.15278 -37.31776 17.53098 1.000 34.76692 201 GLU B C 1
ATOM 6877 O O . GLU B 2 201 ? 50.28722 -36.92972 17.82780 1.000 40.26962 201 GLU B O 1
ATOM 6889 N N . ALA B 2 202 ? 48.53042 -36.91325 16.42076 1.000 40.18998 202 ALA B N 1
ATOM 6890 C CA . ALA B 2 202 ? 49.14420 -35.91846 15.54768 1.000 37.85943 202 ALA B CA 1
ATOM 6891 C C . ALA B 2 202 ? 49.49664 -34.65560 16.31902 1.000 37.83698 202 ALA B C 1
ATOM 6892 O O . ALA B 2 202 ? 50.55209 -34.04893 16.09329 1.000 33.79021 202 ALA B O 1
ATOM 6899 N N . THR B 2 203 ? 48.62071 -34.24443 17.24021 1.000 36.10524 203 THR B N 1
ATOM 6900 C CA . THR B 2 203 ? 48.88565 -33.04924 18.03466 1.000 35.42484 203 THR B CA 1
ATOM 6901 C C . THR B 2 203 ? 50.05760 -33.26488 18.98364 1.000 37.42715 203 THR B C 1
ATOM 6902 O O . THR B 2 203 ? 50.90133 -32.37407 19.15175 1.000 37.00499 203 THR B O 1
ATOM 6913 N N . ARG B 2 204 ? 50.13230 -34.43981 19.61311 1.000 39.53676 204 ARG B N 1
ATOM 6914 C CA . ARG B 2 204 ? 51.25460 -34.72063 20.50329 1.000 39.11899 204 ARG B CA 1
ATOM 6915 C C . ARG B 2 204 ? 52.56832 -34.75699 19.73036 1.000 38.49650 204 ARG B C 1
ATOM 6916 O O . ARG B 2 204 ? 53.56912 -34.17013 20.15571 1.000 41.46082 204 ARG B O 1
ATOM 6937 N N . LEU B 2 205 ? 52.58439 -35.45302 18.59349 1.000 43.18709 205 LEU B N 1
ATOM 6938 C CA . LEU B 2 205 ? 53.79626 -35.51593 17.78155 1.000 41.47476 205 LEU B CA 1
ATOM 6939 C C . LEU B 2 205 ? 54.27707 -34.11858 17.41751 1.000 42.59730 205 LEU B C 1
ATOM 6940 O O . LEU B 2 205 ? 55.46276 -33.79954 17.56022 1.000 43.74389 205 LEU B O 1
ATOM 6956 N N . ALA B 2 206 ? 53.36263 -33.26516 16.95263 1.000 42.97236 206 ALA B N 1
ATOM 6957 C CA . ALA B 2 206 ? 53.74890 -31.91882 16.54406 1.000 42.09567 206 ALA B CA 1
ATOM 6958 C C . ALA B 2 206 ? 54.27303 -31.11147 17.72304 1.000 39.71338 206 ALA B C 1
ATOM 6959 O O . ALA B 2 206 ? 55.26225 -30.37984 17.59588 1.000 41.31475 206 ALA B O 1
ATOM 6966 N N . VAL B 2 207 ? 53.62473 -31.22576 18.88206 1.000 44.52138 207 VAL B N 1
ATOM 6967 C CA . VAL B 2 207 ? 54.08657 -30.48738 20.05136 1.000 39.58627 207 VAL B CA 1
ATOM 6968 C C . VAL B 2 207 ? 55.48820 -30.94098 20.44205 1.000 43.19795 207 VAL B C 1
ATOM 6969 O O . VAL B 2 207 ? 56.35835 -30.12043 20.75483 1.000 43.72931 207 VAL B O 1
ATOM 6982 N N . GLU B 2 208 ? 55.73069 -32.25437 20.42654 1.000 42.31166 208 GLU B N 1
ATOM 6983 C CA . GLU B 2 208 ? 57.05217 -32.75869 20.78286 1.000 44.36016 208 GLU B CA 1
ATOM 6984 C C . GLU B 2 208 ? 58.09256 -32.36730 19.73845 1.000 45.24591 208 GLU B C 1
ATOM 6985 O O . GLU B 2 208 ? 59.20267 -31.94564 20.08521 1.000 46.37432 208 GLU B O 1
ATOM 6997 N N . ALA B 2 209 ? 57.74806 -32.48708 18.45574 1.000 47.05632 209 ALA B N 1
ATOM 6998 C CA . ALA B 2 209 ? 58.71122 -32.19617 17.40008 1.000 45.52563 209 ALA B CA 1
ATOM 6999 C C . ALA B 2 209 ? 59.10508 -30.72477 17.38313 1.000 49.14251 209 ALA B C 1
ATOM 7000 O O . ALA B 2 209 ? 60.24280 -30.39497 17.02731 1.000 48.94913 209 ALA B O 1
ATOM 7007 N N . THR B 2 210 ? 58.19302 -29.83185 17.76469 1.000 47.39867 210 THR B N 1
ATOM 7008 C CA . THR B 2 210 ? 58.45136 -28.39901 17.75008 1.000 45.89795 210 THR B CA 1
ATOM 7009 C C . THR B 2 210 ? 58.89927 -27.86020 19.10141 1.000 42.56925 210 THR B C 1
ATOM 7010 O O . THR B 2 210 ? 59.09661 -26.64990 19.23310 1.000 46.09176 210 THR B O 1
ATOM 7021 N N . GLY B 2 211 ? 59.05706 -28.72191 20.10539 1.000 43.90061 211 GLY B N 1
ATOM 7022 C CA . GLY B 2 211 ? 59.55323 -28.28802 21.39557 1.000 44.85646 211 GLY B CA 1
ATOM 7023 C C . GLY B 2 211 ? 58.64371 -27.35190 22.15328 1.000 44.16229 211 GLY B C 1
ATOM 7024 O O . GLY B 2 211 ? 59.11349 -26.61680 23.02341 1.000 43.37832 211 GLY B O 1
ATOM 7028 N N . ARG B 2 212 ? 57.35007 -27.36201 21.85605 1.000 43.06441 212 ARG B N 1
ATOM 7029 C CA . ARG B 2 212 ? 56.42465 -26.44093 22.49316 1.000 40.51391 212 ARG B CA 1
ATOM 7030 C C . ARG B 2 212 ? 55.96388 -26.97867 23.84474 1.000 44.32019 212 ARG B C 1
ATOM 7031 O O . ARG B 2 212 ? 55.96005 -28.18783 24.09537 1.000 42.39392 212 ARG B O 1
ATOM 7052 N N . ARG B 2 213 ? 55.58428 -26.05686 24.72058 1.000 40.01154 213 ARG B N 1
ATOM 7053 C CA . ARG B 2 213 ? 54.95752 -26.36076 26.00380 1.000 41.63452 213 ARG B CA 1
ATOM 7054 C C . ARG B 2 213 ? 53.50931 -25.90329 25.88387 1.000 37.42041 213 ARG B C 1
ATOM 7055 O O . ARG B 2 213 ? 53.23780 -24.70124 25.80390 1.000 39.39263 213 ARG B O 1
ATOM 7076 N N . ALA B 2 214 ? 52.58381 -26.85736 25.83972 1.000 36.64798 214 ALA B N 1
ATOM 7077 C CA . ALA B 2 214 ? 51.22289 -26.58589 25.40455 1.000 39.03061 214 ALA B CA 1
ATOM 7078 C C . ALA B 2 214 ? 50.20223 -26.95014 26.47495 1.000 40.99827 214 ALA B C 1
ATOM 7079 O O . ALA B 2 214 ? 50.42728 -27.83344 27.30905 1.000 38.44221 214 ALA B O 1
ATOM 7086 N N . VAL B 2 215 ? 49.08096 -26.23547 26.44413 1.000 37.82916 215 VAL B N 1
ATOM 7087 C CA . VAL B 2 215 ? 47.88197 -26.57544 27.20037 1.000 37.82793 215 VAL B CA 1
ATOM 7088 C C . VAL B 2 215 ? 46.76744 -26.78455 26.18392 1.000 35.50320 215 VAL B C 1
ATOM 7089 O O . VAL B 2 215 ? 46.59160 -25.96744 25.27526 1.000 30.85953 215 VAL B O 1
ATOM 7102 N N . LEU B 2 216 ? 46.02910 -27.87784 26.32645 1.000 29.86450 216 LEU B N 1
ATOM 7103 C CA . LEU B 2 216 ? 44.96964 -28.22353 25.39247 1.000 27.36301 216 LEU B CA 1
ATOM 7104 C C . LEU B 2 216 ? 43.61367 -27.83544 25.96455 1.000 29.97625 216 LEU B C 1
ATOM 7105 O O . LEU B 2 216 ? 43.37457 -27.95391 27.17449 1.000 32.99387 216 LEU B O 1
ATOM 7121 N N . LEU B 2 217 ? 42.73447 -27.35845 25.08858 1.000 28.96839 217 LEU B N 1
ATOM 7122 C CA . LEU B 2 217 ? 41.38828 -26.93664 25.44949 1.000 30.13853 217 LEU B CA 1
ATOM 7123 C C . LEU B 2 217 ? 40.40278 -27.74102 24.61146 1.000 29.14620 217 LEU B C 1
ATOM 7124 O O . LEU B 2 217 ? 40.25196 -27.49230 23.40780 1.000 28.81103 217 LEU B O 1
ATOM 7140 N N . ALA B 2 218 ? 39.74795 -28.71631 25.23793 1.000 29.73594 218 ALA B N 1
ATOM 7141 C CA . ALA B 2 218 ? 38.69545 -29.49902 24.59967 1.000 24.79913 218 ALA B CA 1
ATOM 7142 C C . ALA B 2 218 ? 37.36911 -28.85190 24.97816 1.000 25.24487 218 ALA B C 1
ATOM 7143 O O . ALA B 2 218 ? 36.85722 -29.06603 26.07029 1.000 28.91051 218 ALA B O 1
ATOM 7150 N N . SER B 2 219 ? 36.79369 -28.07953 24.05730 1.000 30.25943 219 SER B N 1
ATOM 7151 C CA . SER B 2 219 ? 35.65536 -27.22359 24.37809 1.000 28.90931 219 SER B CA 1
ATOM 7152 C C . SER B 2 219 ? 34.35313 -27.93185 24.02019 1.000 23.97280 219 SER B C 1
ATOM 7153 O O . SER B 2 219 ? 33.71887 -27.65687 23.00686 1.000 26.94509 219 SER B O 1
ATOM 7161 N N . ASN B 2 220 ? 33.94301 -28.84431 24.90074 1.000 29.77052 220 ASN B N 1
ATOM 7162 C CA . ASN B 2 220 ? 32.66644 -29.52968 24.78399 1.000 28.39593 220 ASN B CA 1
ATOM 7163 C C . ASN B 2 220 ? 31.88176 -29.38989 26.08489 1.000 27.47881 220 ASN B C 1
ATOM 7164 O O . ASN B 2 220 ? 32.44578 -29.50861 27.17792 1.000 29.96140 220 ASN B O 1
ATOM 7175 N N . SER B 2 221 ? 30.57977 -29.14049 25.96160 1.000 27.88466 221 SER B N 1
ATOM 7176 C CA . SER B 2 221 ? 29.67032 -29.37077 27.06698 1.000 24.19699 221 SER B CA 1
ATOM 7177 C C . SER B 2 221 ? 29.44782 -30.87978 27.23360 1.000 25.19774 221 SER B C 1
ATOM 7178 O O . SER B 2 221 ? 29.91399 -31.69525 26.43084 1.000 26.45051 221 SER B O 1
ATOM 7186 N N . LEU B 2 222 ? 28.73335 -31.24085 28.28928 1.000 25.33645 222 LEU B N 1
ATOM 7187 C CA . LEU B 2 222 ? 28.32350 -32.61821 28.53078 1.000 26.79831 222 LEU B CA 1
ATOM 7188 C C . LEU B 2 222 ? 26.88874 -32.78621 28.02013 1.000 26.14895 222 LEU B C 1
ATOM 7189 O O . LEU B 2 222 ? 26.64023 -32.42304 26.86435 1.000 29.66114 222 LEU B O 1
ATOM 7205 N N . SER B 2 223 ? 25.94825 -33.32537 28.80320 1.000 24.38985 223 SER B N 1
ATOM 7206 C CA . SER B 2 223 ? 24.55715 -33.45176 28.38086 1.000 25.50243 223 SER B CA 1
ATOM 7207 C C . SER B 2 223 ? 24.09742 -32.18453 27.67625 1.000 27.98204 223 SER B C 1
ATOM 7208 O O . SER B 2 223 ? 24.26228 -31.07614 28.19865 1.000 27.04061 223 SER B O 1
ATOM 7216 N N . HIS B 2 224 ? 23.50778 -32.35145 26.48783 1.000 28.28000 224 HIS B N 1
ATOM 7217 C CA . HIS B 2 224 ? 23.32071 -31.23347 25.56797 1.000 28.11510 224 HIS B CA 1
ATOM 7218 C C . HIS B 2 224 ? 21.86447 -31.01963 25.17174 1.000 30.58595 224 HIS B C 1
ATOM 7219 O O . HIS B 2 224 ? 21.59785 -30.39529 24.14463 1.000 34.85498 224 HIS B O 1
ATOM 7233 N N . LEU B 2 225 ? 20.91593 -31.50763 25.96264 1.000 30.15270 225 LEU B N 1
ATOM 7234 C CA . LEU B 2 225 ? 19.51133 -31.15604 25.77895 1.000 29.84220 225 LEU B CA 1
ATOM 7235 C C . LEU B 2 225 ? 19.22793 -29.88210 26.57179 1.000 28.74597 225 LEU B C 1
ATOM 7236 O O . LEU B 2 225 ? 19.64215 -29.76206 27.72617 1.000 27.88243 225 LEU B O 1
ATOM 7252 N N . HIS B 2 226 ? 18.52234 -28.93843 25.94400 1.000 31.35777 226 HIS B N 1
ATOM 7253 C CA . HIS B 2 226 ? 18.40572 -27.58308 26.45756 1.000 31.63377 226 HIS B CA 1
ATOM 7254 C C . HIS B 2 226 ? 16.97748 -27.08969 26.32231 1.000 32.98149 226 HIS B C 1
ATOM 7255 O O . HIS B 2 226 ? 16.14754 -27.69979 25.65460 1.000 30.95737 226 HIS B O 1
ATOM 7269 N N . TRP B 2 227 ? 16.69979 -25.95139 26.96313 1.000 34.03033 227 TRP B N 1
ATOM 7270 C CA . TRP B 2 227 ? 15.38814 -25.33290 26.84105 1.000 33.78498 227 TRP B CA 1
ATOM 7271 C C . TRP B 2 227 ? 15.06647 -25.04890 25.37990 1.000 41.38262 227 TRP B C 1
ATOM 7272 O O . TRP B 2 227 ? 15.94273 -24.66242 24.59874 1.000 44.17646 227 TRP B O 1
ATOM 7293 N N . HIS B 2 228 ? 13.80087 -25.22808 25.01010 1.000 46.60633 228 HIS B N 1
ATOM 7294 C CA . HIS B 2 228 ? 13.32655 -24.78609 23.70299 1.000 53.84085 228 HIS B CA 1
ATOM 7295 C C . HIS B 2 228 ? 12.80892 -23.35266 23.73577 1.000 55.64348 228 HIS B C 1
ATOM 7296 O O . HIS B 2 228 ? 12.57243 -22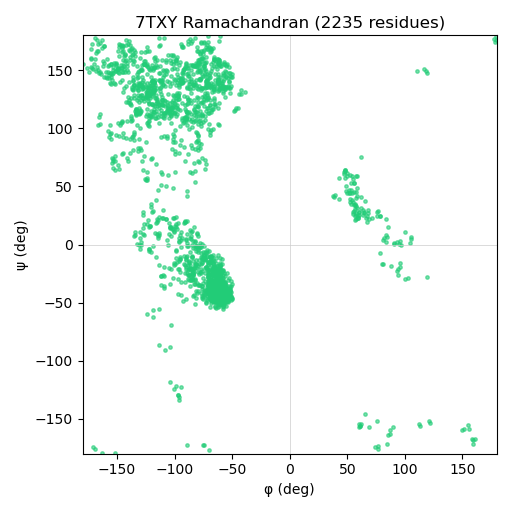.76714 22.67064 1.000 56.54661 228 HIS B O 1
ATOM 7310 N N . GLU B 2 229 ? 12.64025 -22.78128 24.92669 1.000 57.39481 229 GLU B N 1
ATOM 7311 C CA . GLU B 2 229 ? 12.27056 -21.38455 25.10677 1.000 58.94347 229 GLU B CA 1
ATOM 7312 C C . GLU B 2 229 ? 13.27047 -20.73891 26.05348 1.000 54.52805 229 GLU B C 1
ATOM 7313 O O . GLU B 2 229 ? 13.60036 -21.31248 27.09782 1.000 49.90445 229 GLU B O 1
ATOM 7325 N N . GLU B 2 230 ? 13.73991 -19.55727 25.69832 1.000 49.11580 230 GLU B N 1
ATOM 7326 C CA . GLU B 2 230 ? 14.65190 -18.82986 26.57235 1.000 47.74951 230 GLU B CA 1
ATOM 7327 C C . GLU B 2 230 ? 13.85310 -18.04936 27.61216 1.000 47.40954 230 GLU B C 1
ATOM 7328 O O . GLU B 2 230 ? 12.85295 -17.41407 27.26450 1.000 48.54683 230 GLU B O 1
ATOM 7340 N N . PRO B 2 231 ? 14.24424 -18.08472 28.88765 1.000 42.54527 231 PRO B N 1
ATOM 7341 C CA . PRO B 2 231 ? 13.54154 -17.26642 29.88418 1.000 44.76979 231 PRO B CA 1
ATOM 7342 C C . PRO B 2 231 ? 13.61512 -15.78629 29.53979 1.000 41.10783 231 PRO B C 1
ATOM 7343 O O . PRO B 2 231 ? 14.54904 -15.32507 28.88060 1.000 39.60671 231 PRO B O 1
ATOM 7354 N N . GLU B 2 232 ? 12.61456 -15.03750 30.01246 1.000 42.91192 232 GLU B N 1
ATOM 7355 C CA . GLU B 2 232 ? 12.52206 -13.61624 29.68631 1.000 44.83062 232 GLU B CA 1
ATOM 7356 C C . GLU B 2 232 ? 13.81305 -12.88282 30.02923 1.000 40.02033 232 GLU B C 1
ATOM 7357 O O . GLU B 2 232 ? 14.30356 -12.06103 29.24973 1.000 39.13659 232 GLU B O 1
ATOM 7369 N N . LEU B 2 233 ? 14.36318 -13.14850 31.21070 1.000 40.69077 233 LEU B N 1
ATOM 7370 C CA . LEU B 2 233 ? 15.68240 -12.65418 31.57506 1.000 35.56959 233 LEU B CA 1
ATOM 7371 C C . LEU B 2 233 ? 16.66030 -13.80205 31.39356 1.000 35.02354 233 LEU B C 1
ATOM 7372 O O . LEU B 2 233 ? 16.56599 -14.79979 32.12800 1.000 32.55695 233 LEU B O 1
ATOM 7388 N N . PRO B 2 234 ? 17.59262 -13.73064 30.43964 1.000 33.30596 234 PRO B N 1
ATOM 7389 C CA . PRO B 2 234 ? 18.46488 -14.89178 30.19771 1.000 32.53825 234 PRO B CA 1
ATOM 7390 C C . PRO B 2 234 ? 19.17032 -15.39220 31.44431 1.000 33.37776 234 PRO B C 1
ATOM 7391 O O . PRO B 2 234 ? 19.23301 -16.61022 31.66768 1.000 27.81541 234 PRO B O 1
ATOM 7402 N N . GLU B 2 235 ? 19.68417 -14.48357 32.27691 1.000 30.78152 235 GLU B N 1
ATOM 7403 C CA . GLU B 2 235 ? 20.45882 -14.84965 33.45135 1.000 31.53628 235 GLU B CA 1
ATOM 7404 C C . GLU B 2 235 ? 19.58848 -15.04337 34.69863 1.000 30.42372 235 GLU B C 1
ATOM 7405 O O . GLU B 2 235 ? 20.10725 -14.98890 35.81836 1.000 30.16761 235 GLU B O 1
ATOM 7417 N N . ASP B 2 236 ? 18.29109 -15.28122 34.52665 1.000 31.97031 236 ASP B N 1
ATOM 7418 C CA . ASP B 2 236 ? 17.39855 -15.59995 35.64882 1.000 31.78697 236 ASP B CA 1
ATOM 7419 C C . ASP B 2 236 ? 17.77360 -16.97749 36.18436 1.000 30.52370 236 ASP B C 1
ATOM 7420 O O . ASP B 2 236 ? 17.35594 -18.00593 35.64867 1.000 29.15539 236 ASP B O 1
ATOM 7429 N N . MET B 2 237 ? 18.55223 -17.00896 37.26572 1.000 30.29340 237 MET B N 1
ATOM 7430 C CA . MET B 2 237 ? 19.12423 -18.27859 37.70228 1.000 27.28683 237 MET B CA 1
ATOM 7431 C C . MET B 2 237 ? 18.10122 -19.19758 38.35073 1.000 27.84617 237 MET B C 1
ATOM 7432 O O . MET B 2 237 ? 18.38801 -20.39028 38.51471 1.000 28.20437 237 MET B O 1
ATOM 7446 N N . GLU B 2 238 ? 16.91160 -18.69623 38.69966 1.000 28.64236 238 GLU B N 1
ATOM 7447 C CA . GLU B 2 238 ? 15.84213 -19.59698 39.11513 1.000 30.24935 238 GLU B CA 1
ATOM 7448 C C . GLU B 2 238 ? 15.47818 -20.57245 38.00434 1.000 33.83986 238 GLU B C 1
ATOM 7449 O O . GLU B 2 238 ? 15.10090 -21.71461 38.27657 1.000 31.08712 238 GLU B O 1
ATOM 7461 N N . ARG B 2 239 ? 15.56876 -20.13578 36.75076 1.000 29.51578 239 ARG B N 1
ATOM 7462 C CA . ARG B 2 239 ? 15.21833 -20.95573 35.60275 1.000 30.50811 239 ARG B CA 1
ATOM 7463 C C . ARG B 2 239 ? 16.37783 -21.81709 35.12559 1.000 32.51177 239 ARG B C 1
ATOM 7464 O O . ARG B 2 239 ? 16.25528 -22.48921 34.09499 1.000 32.10191 239 ARG B O 1
ATOM 7485 N N . GLU B 2 240 ? 17.49174 -21.82051 35.84998 1.000 27.66987 240 GLU B N 1
ATOM 7486 C CA . GLU B 2 240 ? 18.67304 -22.58242 35.47232 1.000 30.48084 240 GLU B CA 1
ATOM 7487 C C . GLU B 2 240 ? 18.75597 -23.82895 36.34108 1.000 30.28974 240 GLU B C 1
ATOM 7488 O O . GLU B 2 240 ? 18.93404 -23.72937 37.56084 1.000 29.79364 240 GLU B O 1
ATOM 7500 N N . HIS B 2 241 ? 18.64964 -24.99373 35.71012 1.000 28.10051 241 HIS B N 1
ATOM 7501 C CA . HIS B 2 241 ? 18.72341 -26.26553 36.42157 1.000 25.19757 241 HIS B CA 1
ATOM 7502 C C . HIS B 2 241 ? 18.88549 -27.38861 35.40298 1.000 30.29334 241 HIS B C 1
ATOM 7503 O O . HIS B 2 241 ? 18.70715 -27.16110 34.19610 1.000 28.88584 241 HIS B O 1
ATOM 7517 N N . PRO B 2 242 ? 19.24316 -28.59454 35.83626 1.000 28.29939 242 PRO B N 1
ATOM 7518 C CA . PRO B 2 242 ? 19.34049 -29.71250 34.89433 1.000 28.84171 242 PRO B CA 1
ATOM 7519 C C . PRO B 2 242 ? 18.09289 -29.84374 34.03242 1.000 27.32852 242 PRO B C 1
ATOM 7520 O O . PRO B 2 242 ? 16.97514 -29.58105 34.47739 1.000 29.05881 242 PRO B O 1
ATOM 7531 N N . TYR B 2 243 ? 18.30234 -30.23530 32.77317 1.000 28.29938 243 TYR B N 1
ATOM 7532 C CA . TYR B 2 243 ? 17.18762 -30.48746 31.86831 1.000 26.36314 243 TYR B CA 1
ATOM 7533 C C . TYR B 2 243 ? 16.25509 -31.54008 32.45642 1.000 27.82923 243 TYR B C 1
ATOM 7534 O O . TYR B 2 243 ? 15.02898 -31.38635 32.43495 1.000 33.44769 243 TYR B O 1
ATOM 7552 N N . ASN B 2 244 ? 16.82366 -32.62014 32.98217 1.000 31.07393 244 ASN B N 1
ATOM 7553 C CA . ASN B 2 244 ? 16.08490 -33.57914 33.79865 1.000 25.33282 244 ASN B CA 1
ATOM 7554 C C . ASN B 2 244 ? 17.10138 -34.39110 34.58847 1.000 27.23890 244 ASN B C 1
ATOM 7555 O O . ASN B 2 244 ? 18.30796 -34.30283 34.35978 1.000 29.09095 244 ASN B O 1
ATOM 7566 N N . ASN B 2 245 ? 16.60130 -35.18352 35.53812 1.000 30.43253 245 ASN B N 1
ATOM 7567 C CA . ASN B 2 245 ? 17.51245 -35.90195 36.41984 1.000 28.08258 245 ASN B CA 1
ATOM 7568 C C . ASN B 2 245 ? 18.28109 -36.98648 35.67800 1.000 27.25200 245 ASN B C 1
ATOM 7569 O O . ASN B 2 245 ? 19.39528 -37.33156 36.08148 1.000 30.03744 245 ASN B O 1
ATOM 7580 N N . HIS B 2 246 ? 17.70832 -37.53859 34.60499 1.000 29.22614 246 HIS B N 1
ATOM 7581 C CA . HIS B 2 246 ? 18.41432 -38.54906 33.82846 1.000 29.52819 246 HIS B CA 1
ATOM 7582 C C . HIS B 2 246 ? 19.69848 -37.97460 33.24861 1.000 29.00010 246 HIS B C 1
ATOM 7583 O O . HIS B 2 246 ? 20.78137 -38.54961 33.40832 1.000 28.73772 246 HIS B O 1
ATOM 7597 N N . GLN B 2 247 ? 19.59693 -36.81941 32.58530 1.000 31.08363 247 GLN B N 1
ATOM 7598 C CA . GLN B 2 247 ? 20.79007 -36.16163 32.06427 1.000 28.88311 247 GLN B CA 1
ATOM 7599 C C . GLN B 2 247 ? 21.78186 -35.87228 33.17970 1.000 25.68323 247 GLN B C 1
ATOM 7600 O O . GLN B 2 247 ? 22.99152 -36.09229 33.02123 1.000 29.77460 247 GLN B O 1
ATOM 7614 N N . TYR B 2 248 ? 21.29079 -35.36667 34.31462 1.000 29.36401 248 TYR B N 1
ATOM 7615 C CA . TYR B 2 248 ? 22.16889 -35.03062 35.42726 1.000 28.81235 248 TYR B CA 1
ATOM 7616 C C . TYR B 2 248 ? 22.92684 -36.25620 35.91804 1.000 28.05551 248 TYR B C 1
ATOM 7617 O O . TYR B 2 248 ? 24.15309 -36.22781 36.06320 1.000 27.81561 248 TYR B O 1
ATOM 7635 N N . ARG B 2 249 ? 22.20945 -37.34696 36.19076 1.000 30.57954 249 ARG B N 1
ATOM 7636 C CA . ARG B 2 249 ? 22.86225 -38.52201 36.75633 1.000 31.74799 249 ARG B CA 1
ATOM 7637 C C . ARG B 2 249 ? 23.88570 -39.10349 35.79150 1.000 30.12033 249 ARG B C 1
ATOM 7638 O O . ARG B 2 249 ? 24.93884 -39.59193 36.22279 1.000 29.83188 249 ARG B O 1
ATOM 7659 N N . TRP B 2 250 ? 23.61665 -39.03928 34.48770 1.000 27.68534 250 TRP B N 1
ATOM 7660 C CA . TRP B 2 250 ? 24.60370 -39.52354 33.52820 1.000 27.20251 250 TRP B CA 1
ATOM 7661 C C . TRP B 2 250 ? 25.83936 -38.63415 33.52681 1.000 29.33528 250 TRP B C 1
ATOM 7662 O O . TRP B 2 250 ? 26.97021 -39.13361 33.49703 1.000 31.02298 250 TRP B O 1
ATOM 7683 N N . ASP B 2 251 ? 25.64839 -37.31217 33.57379 1.000 32.26739 251 ASP B N 1
ATOM 7684 C CA . ASP B 2 251 ? 26.78831 -36.41719 33.75166 1.000 30.82999 251 ASP B CA 1
ATOM 7685 C C . ASP B 2 251 ? 27.57489 -36.78311 35.00009 1.000 27.86301 251 ASP B C 1
ATOM 7686 O O . ASP B 2 251 ? 28.81217 -36.78481 34.99168 1.000 28.99745 251 ASP B O 1
ATOM 7695 N N . MET B 2 252 ? 26.86764 -37.09028 36.09276 1.000 29.79891 252 MET B N 1
ATOM 7696 C CA . MET B 2 252 ? 27.53321 -37.43102 37.34314 1.000 31.64028 252 MET B CA 1
ATOM 7697 C C . MET B 2 252 ? 28.32051 -38.73047 37.21265 1.000 30.06775 252 MET B C 1
ATOM 7698 O O . MET B 2 252 ? 29.42321 -38.85320 37.75790 1.000 30.46782 252 MET B O 1
ATOM 7712 N N . LYS B 2 253 ? 27.77485 -39.70616 36.48895 1.000 31.99569 253 LYS B N 1
ATOM 7713 C CA . LYS B 2 253 ? 28.48429 -40.96441 36.28311 1.000 36.25127 253 LYS B CA 1
ATOM 7714 C C . LYS B 2 253 ? 29.79435 -40.73118 35.53718 1.000 34.51039 253 LYS B C 1
ATOM 7715 O O . LYS B 2 253 ? 30.84906 -41.24386 35.92904 1.000 35.91562 253 LYS B O 1
ATOM 7734 N N . LEU B 2 254 ? 29.74856 -39.94401 34.46247 1.000 34.96757 254 LEU B N 1
ATOM 7735 C CA . LEU B 2 254 ? 30.97017 -39.60434 33.73690 1.000 32.74592 254 LEU B CA 1
ATOM 7736 C C . LEU B 2 254 ? 31.94438 -38.86125 34.63761 1.000 30.37040 254 LEU B C 1
ATOM 7737 O O . LEU B 2 254 ? 33.12886 -39.20559 34.71536 1.000 31.08507 254 LEU B O 1
ATOM 7753 N N . LEU B 2 255 ? 31.45804 -37.83906 35.34343 1.000 33.07245 255 LEU B N 1
ATOM 7754 C CA . LEU B 2 255 ? 32.34437 -37.02773 36.16850 1.000 29.23312 255 LEU B CA 1
ATOM 7755 C C . LEU B 2 255 ? 32.94076 -37.84254 37.30784 1.000 31.78110 255 LEU B C 1
ATOM 7756 O O . LEU B 2 255 ? 34.10731 -37.66163 37.66551 1.000 28.07623 255 LEU B O 1
ATOM 7772 N N . GLU B 2 256 ? 32.15636 -38.74875 37.89519 1.000 35.02950 256 GLU B N 1
ATOM 7773 C CA . GLU B 2 256 ? 32.70144 -39.58578 38.95922 1.000 37.99858 256 GLU B CA 1
ATOM 7774 C C . GLU B 2 256 ? 33.85227 -40.43809 38.43423 1.000 33.61839 256 GLU B C 1
ATOM 7775 O O . GLU B 2 256 ? 34.90448 -40.53555 39.07412 1.000 38.92053 256 GLU B O 1
ATOM 7787 N N . ALA B 2 257 ? 33.68430 -41.03884 37.25711 1.000 32.73627 257 ALA B N 1
ATOM 7788 C CA . ALA B 2 257 ? 34.78345 -41.78268 36.65430 1.000 36.76236 257 ALA B CA 1
ATOM 7789 C C . ALA B 2 257 ? 35.97841 -40.87587 36.39802 1.000 39.64464 257 ALA B C 1
ATOM 7790 O O . ALA B 2 257 ? 37.13358 -41.28383 36.57798 1.000 37.41268 257 ALA B O 1
ATOM 7797 N N . ILE B 2 258 ? 35.72054 -39.63289 35.98962 1.000 34.51194 258 ILE B N 1
ATOM 7798 C CA . ILE B 2 258 ? 36.81369 -38.70898 35.70643 1.000 33.87928 258 ILE B CA 1
ATOM 7799 C C . ILE B 2 258 ? 37.59580 -38.40546 36.97793 1.000 31.07002 258 ILE B C 1
ATOM 7800 O O . ILE B 2 258 ? 38.82761 -38.47154 36.99999 1.000 36.17770 258 ILE B O 1
ATOM 7816 N N . ARG B 2 259 ? 36.89349 -38.08398 38.06554 1.000 34.47526 259 ARG B N 1
ATOM 7817 C CA . ARG B 2 259 ? 37.58560 -37.66963 39.28283 1.000 37.10493 259 ARG B CA 1
ATOM 7818 C C . ARG B 2 259 ? 38.22877 -38.82178 40.03701 1.000 34.06519 259 ARG B C 1
ATOM 7819 O O . ARG B 2 259 ? 38.97934 -38.57252 40.97918 1.000 38.02897 259 ARG B O 1
ATOM 7840 N N . ARG B 2 260 ? 38.00114 -40.06736 39.62334 1.000 40.91543 260 ARG B N 1
ATOM 7841 C CA . ARG B 2 260 ? 38.50950 -41.22580 40.35779 1.000 48.52535 260 ARG B CA 1
ATOM 7842 C C . ARG B 2 260 ? 39.57016 -41.97281 39.52576 1.000 46.09054 260 ARG B C 1
ATOM 7843 O O . ARG B 2 260 ? 40.74993 -41.70794 39.66272 1.000 44.83258 260 ARG B O 1
ATOM 7864 N N . GLY B 2 261 ? 39.14231 -42.89331 38.66654 1.000 58.30073 261 GLY B N 1
ATOM 7865 C CA . GLY B 2 261 ? 40.07197 -43.79254 38.02504 1.000 42.29925 261 GLY B CA 1
ATOM 7866 C C . GLY B 2 261 ? 40.89607 -43.14489 36.93785 1.000 43.64559 261 GLY B C 1
ATOM 7867 O O . GLY B 2 261 ? 40.86098 -41.92457 36.73203 1.000 54.24530 261 GLY B O 1
ATOM 7871 N N . PRO B 2 262 ? 41.66093 -43.96124 36.21531 1.000 37.67303 262 PRO B N 1
ATOM 7872 C CA . PRO B 2 262 ? 42.44996 -43.44322 35.09503 1.000 42.26436 262 PRO B CA 1
ATOM 7873 C C . PRO B 2 262 ? 41.55580 -43.05816 33.92752 1.000 39.64820 262 PRO B C 1
ATOM 7874 O O . PRO B 2 262 ? 40.34134 -43.26610 33.92427 1.000 36.25425 262 PRO B O 1
ATOM 7885 N N . THR B 2 263 ? 42.18724 -42.46987 32.90918 1.000 36.42003 263 THR B N 1
ATOM 7886 C CA . THR B 2 263 ? 41.44053 -41.99329 31.75494 1.000 34.04985 263 THR B CA 1
ATOM 7887 C C . THR B 2 263 ? 41.14441 -43.09362 30.75019 1.000 38.61917 263 THR B C 1
ATOM 7888 O O . THR B 2 263 ? 40.22700 -42.94304 29.93422 1.000 36.85984 263 THR B O 1
ATOM 7899 N N . ALA B 2 264 ? 41.88934 -44.19733 30.78610 1.000 41.83543 264 ALA B N 1
ATOM 7900 C CA . ALA B 2 264 ? 41.66887 -45.27175 29.82011 1.000 43.95600 264 ALA B CA 1
ATOM 7901 C C . ALA B 2 264 ? 40.22805 -45.76325 29.79809 1.000 40.82892 264 ALA B C 1
ATOM 7902 O O . ALA B 2 264 ? 39.67866 -45.93559 28.69863 1.000 43.23765 264 ALA B O 1
ATOM 7909 N N . PRO B 2 265 ? 39.56883 -46.00818 30.93470 1.000 45.05456 265 PRO B N 1
ATOM 7910 C CA . PRO B 2 265 ? 38.14955 -46.40808 30.87912 1.000 41.75092 265 PRO B CA 1
ATOM 7911 C C . PRO B 2 265 ? 37.24765 -45.37367 30.22551 1.000 44.72048 265 PRO B C 1
ATOM 7912 O O . PRO B 2 265 ? 36.22764 -45.74433 29.63093 1.000 42.94795 265 PRO B O 1
ATOM 7923 N N . LEU B 2 266 ? 37.58133 -44.07924 30.32353 1.000 42.26596 266 LEU B N 1
ATOM 7924 C CA . LEU B 2 266 ? 36.77942 -43.06167 29.65339 1.000 41.56832 266 LEU B CA 1
ATOM 7925 C C . LEU B 2 266 ? 36.67642 -43.32127 28.16052 1.000 40.27090 266 LEU B C 1
ATOM 7926 O O . LEU B 2 266 ? 35.71954 -42.87080 27.51731 1.000 42.53006 266 LEU B O 1
ATOM 7942 N N . ARG B 2 267 ? 37.64456 -44.04626 27.59409 1.000 46.33154 267 ARG B N 1
ATOM 7943 C CA . ARG B 2 267 ? 37.61280 -44.38614 26.17965 1.000 39.98019 267 ARG B CA 1
ATOM 7944 C C . ARG B 2 267 ? 36.28737 -45.02406 25.78523 1.000 42.35926 267 ARG B C 1
ATOM 7945 O O . ARG B 2 267 ? 35.76332 -44.76181 24.69542 1.000 44.03740 267 ARG B O 1
ATOM 7966 N N . ASP B 2 268 ? 35.72989 -45.86834 26.65241 1.000 39.76505 268 ASP B N 1
ATOM 7967 C CA . ASP B 2 268 ? 34.43906 -46.49615 26.40520 1.000 39.54846 268 ASP B CA 1
ATOM 7968 C C . ASP B 2 268 ? 33.27808 -45.77152 27.07782 1.000 38.06686 268 ASP B C 1
ATOM 7969 O O . ASP B 2 268 ? 32.15726 -45.81063 26.56256 1.000 37.91648 268 ASP B O 1
ATOM 7978 N N . LEU B 2 269 ? 33.51557 -45.10784 28.20957 1.000 39.78852 269 LEU B N 1
ATOM 7979 C CA . LEU B 2 269 ? 32.43241 -44.40438 28.89151 1.000 37.43640 269 LEU B CA 1
ATOM 7980 C C . LEU B 2 269 ? 31.95949 -43.20099 28.08499 1.000 36.49529 269 LEU B C 1
ATOM 7981 O O . LEU B 2 269 ? 30.76358 -42.88498 28.07121 1.000 33.17102 269 LEU B O 1
ATOM 7997 N N . ILE B 2 270 ? 32.87914 -42.52195 27.39526 1.000 38.85482 270 ILE B N 1
ATOM 7998 C CA . ILE B 2 270 ? 32.49822 -41.33248 26.63286 1.000 35.21176 270 ILE B CA 1
ATOM 7999 C C . ILE B 2 270 ? 31.42280 -41.65713 25.60325 1.000 35.98587 270 ILE B C 1
ATOM 8000 O O . ILE B 2 270 ? 30.37570 -40.98924 25.60481 1.000 32.73935 270 ILE B O 1
ATOM 8016 N N . PRO B 2 271 ? 31.59853 -42.64836 24.71314 1.000 35.40769 271 PRO B N 1
ATOM 8017 C CA . PRO B 2 271 ? 30.50115 -42.99186 23.79380 1.000 33.21070 271 PRO B CA 1
ATOM 8018 C C . PRO B 2 271 ? 29.22730 -43.41487 24.51111 1.000 33.07897 271 PRO B C 1
ATOM 8019 O O . PRO B 2 271 ? 28.12365 -43.11437 24.04144 1.000 34.70061 271 PRO B O 1
ATOM 8030 N N . GLU B 2 272 ? 29.34967 -44.12690 25.63340 1.000 34.19246 272 GLU B N 1
ATOM 8031 C CA . GLU B 2 272 ? 28.16124 -44.53105 26.37892 1.000 37.76193 272 GLU B CA 1
ATOM 8032 C C . GLU B 2 272 ? 27.41239 -43.30961 26.89788 1.000 33.99584 272 GLU B C 1
ATOM 8033 O O . GLU B 2 272 ? 26.18490 -43.21406 26.77281 1.000 34.85069 272 GLU B O 1
ATOM 8045 N N . HIS B 2 273 ? 28.14792 -42.35526 27.46533 1.000 34.44652 273 HIS B N 1
ATOM 8046 C CA . HIS B 2 273 ? 27.53316 -41.11518 27.94121 1.000 33.69477 273 HIS B CA 1
ATOM 8047 C C . HIS B 2 273 ? 26.93761 -40.31573 26.78510 1.000 32.82707 273 HIS B C 1
ATOM 8048 O O . HIS B 2 273 ? 25.89033 -39.67741 26.93655 1.000 35.25854 273 HIS B O 1
ATOM 8062 N N . ILE B 2 274 ? 27.58126 -40.34682 25.61387 1.000 34.24666 274 ILE B N 1
ATOM 8063 C CA . ILE B 2 274 ? 27.02941 -39.66506 24.44219 1.000 32.22739 274 ILE B CA 1
ATOM 8064 C C . ILE B 2 274 ? 25.67918 -40.26295 24.06952 1.000 33.79408 274 ILE B C 1
ATOM 8065 O O . ILE B 2 274 ? 24.71427 -39.54405 23.78750 1.000 31.26795 274 ILE B O 1
ATOM 8081 N N . GLU B 2 275 ? 25.59872 -41.59757 24.03410 1.000 34.30067 275 GLU B N 1
ATOM 8082 C CA . GLU B 2 275 ? 24.35711 -42.24561 23.62870 1.000 35.64723 275 GLU B CA 1
ATOM 8083 C C . GLU B 2 275 ? 23.20085 -41.87947 24.54982 1.000 33.44871 275 GLU B C 1
ATOM 8084 O O . GLU B 2 275 ? 22.06190 -41.75141 24.09045 1.000 36.20469 275 GLU B O 1
ATOM 8096 N N . ALA B 2 276 ? 23.47091 -41.70178 25.83998 1.000 33.71994 276 ALA B N 1
ATOM 8097 C CA . ALA B 2 276 ? 22.41821 -41.48167 26.82241 1.000 32.40590 276 ALA B CA 1
ATOM 8098 C C . ALA B 2 276 ? 22.00672 -40.02438 26.98220 1.000 36.26604 276 ALA B C 1
ATOM 8099 O O . ALA B 2 276 ? 20.90032 -39.76351 27.47538 1.000 31.95096 276 ALA B O 1
ATOM 8106 N N . THR B 2 277 ? 22.86001 -39.06998 26.59254 1.000 31.98423 277 THR B N 1
ATOM 8107 C CA . THR B 2 277 ? 22.60139 -37.66423 26.88844 1.000 33.09055 277 THR B CA 1
ATOM 8108 C C . THR B 2 277 ? 22.74125 -36.72410 25.70071 1.000 32.79298 277 THR B C 1
ATOM 8109 O O . THR B 2 277 ? 22.52523 -35.51781 25.86836 1.000 28.08587 277 THR B O 1
ATOM 8120 N N . ALA B 2 278 ? 23.09185 -37.22441 24.51419 1.000 31.34138 278 ALA B N 1
ATOM 8121 C CA . ALA B 2 278 ? 23.35357 -36.36607 23.35974 1.000 35.07460 278 ALA B CA 1
ATOM 8122 C C . ALA B 2 278 ? 24.47561 -35.37329 23.65920 1.000 33.89713 278 ALA B C 1
ATOM 8123 O O . ALA B 2 278 ? 24.50064 -34.26467 23.11958 1.000 32.86719 278 ALA B O 1
ATOM 8130 N N . SER B 2 279 ? 25.41277 -35.78990 24.51002 1.000 28.70538 279 SER B N 1
ATOM 8131 C CA . SER B 2 279 ? 26.48801 -34.92635 24.97446 1.000 29.08431 279 SER B CA 1
ATOM 8132 C C . SER B 2 279 ? 27.17954 -34.23035 23.80802 1.000 31.23095 279 SER B C 1
ATOM 8133 O O . SER B 2 279 ? 27.32197 -34.78872 22.71793 1.000 29.31636 279 SER B O 1
ATOM 8141 N N . GLU B 2 280 ? 27.63663 -33.00058 24.05946 1.000 28.11069 280 GLU B N 1
ATOM 8142 C CA . GLU B 2 280 ? 28.43990 -32.30863 23.06300 1.000 29.03057 280 GLU B CA 1
ATOM 8143 C C . GLU B 2 280 ? 29.81507 -32.93820 22.89273 1.000 29.36964 280 GLU B C 1
ATOM 8144 O O . GLU B 2 280 ? 30.49534 -32.64546 21.90164 1.000 29.81153 280 GLU B O 1
ATOM 8156 N N . THR B 2 281 ? 30.24000 -33.79333 23.82138 1.000 27.02450 281 THR B N 1
ATOM 8157 C CA . THR B 2 281 ? 31.46656 -34.56005 23.62514 1.000 31.53911 281 THR B CA 1
ATOM 8158 C C . THR B 2 281 ? 31.39743 -35.45715 22.39329 1.000 25.83249 281 THR B C 1
ATOM 8159 O O . THR B 2 281 ? 32.43395 -35.99732 21.98344 1.000 30.90794 281 THR B O 1
ATOM 8170 N N . LYS B 2 282 ? 30.21505 -35.63304 21.79535 1.000 27.43131 282 LYS B N 1
ATOM 8171 C CA . LYS B 2 282 ? 30.12033 -36.35604 20.53278 1.000 32.92096 282 LYS B CA 1
ATOM 8172 C C . LYS B 2 282 ? 30.89870 -35.65371 19.43106 1.000 34.57754 282 LYS B C 1
ATOM 8173 O O . LYS B 2 282 ? 31.23826 -36.28305 18.42131 1.000 29.95896 282 LYS B O 1
ATOM 8192 N N . ALA B 2 283 ? 31.18997 -34.36155 19.60680 1.000 26.62523 283 ALA B N 1
ATOM 8193 C CA . ALA B 2 283 ? 32.05520 -33.65387 18.67707 1.000 26.98054 283 ALA B CA 1
ATOM 8194 C C . ALA B 2 283 ? 33.46692 -34.21357 18.66991 1.000 29.97521 283 ALA B C 1
ATOM 8195 O O . ALA B 2 283 ? 34.19325 -34.02225 17.68642 1.000 30.39584 283 ALA B O 1
ATOM 8202 N N . GLY B 2 284 ? 33.88110 -34.86254 19.74848 1.000 28.88827 284 GLY B N 1
ATOM 8203 C CA . GLY B 2 284 ? 35.14657 -35.55336 19.80987 1.000 32.97307 284 GLY B CA 1
ATOM 8204 C C . GLY B 2 284 ? 36.28897 -34.79854 20.43698 1.000 26.78051 284 GLY B C 1
ATOM 8205 O O . GLY B 2 284 ? 37.38823 -35.35476 20.52725 1.000 28.34355 284 GLY B O 1
ATOM 8209 N N . SER B 2 285 ? 36.07372 -33.55345 20.88707 1.000 29.88295 285 SER B N 1
ATOM 8210 C CA . SER B 2 285 ? 37.18242 -32.76147 21.40570 1.000 29.55931 285 SER B CA 1
ATOM 8211 C C . SER B 2 285 ? 37.76375 -33.37811 22.66780 1.000 28.36814 285 SER B C 1
ATOM 8212 O O . SER B 2 285 ? 38.98830 -33.40535 22.84654 1.000 29.93700 285 SER B O 1
ATOM 8220 N N . LEU B 2 286 ? 36.90363 -33.85782 23.56797 1.000 29.69003 286 LEU B N 1
ATOM 8221 C CA . LEU B 2 286 ? 37.38751 -34.51378 24.77769 1.000 29.42907 286 LEU B CA 1
ATOM 8222 C C . LEU B 2 286 ? 38.26548 -35.71129 24.43556 1.000 25.73228 286 LEU B C 1
ATOM 8223 O O . LEU B 2 286 ? 39.34294 -35.89275 25.01549 1.000 31.86522 286 LEU B O 1
ATOM 8239 N N . THR B 2 287 ? 37.82011 -36.53410 23.48878 1.000 31.54047 287 THR B N 1
ATOM 8240 C CA . THR B 2 287 ? 38.61070 -37.68893 23.06357 1.000 33.33538 287 THR B CA 1
ATOM 8241 C C . THR B 2 287 ? 39.93930 -37.25063 22.45645 1.000 33.77744 287 THR B C 1
ATOM 8242 O O . THR B 2 287 ? 40.99813 -37.81478 22.76216 1.000 32.57046 287 THR B O 1
ATOM 8253 N N . TRP B 2 288 ? 39.89827 -36.23984 21.58765 1.000 33.62423 288 TRP B N 1
ATOM 8254 C CA . TRP B 2 288 ? 41.11978 -35.71774 20.98378 1.000 32.91004 288 TRP B CA 1
ATOM 8255 C C . TRP B 2 288 ? 42.13378 -35.34015 22.05180 1.000 29.83108 288 TRP B C 1
ATOM 8256 O O . TRP B 2 288 ? 43.30252 -35.72815 21.98673 1.000 34.05384 288 TRP B O 1
ATOM 8277 N N . MET B 2 289 ? 41.69565 -34.59963 23.06631 1.000 33.36809 289 MET B N 1
ATOM 8278 C CA A MET B 2 289 ? 42.62273 -34.13075 24.08837 0.792 31.55792 289 MET B CA 1
ATOM 8279 C CA B MET B 2 289 ? 42.62319 -34.13150 24.08946 0.208 33.83874 289 MET B CA 1
ATOM 8280 C C . MET B 2 289 ? 43.17962 -35.29513 24.89993 1.000 34.68783 289 MET B C 1
ATOM 8281 O O . MET B 2 289 ? 44.39397 -35.38510 25.12556 1.000 37.16798 289 MET B O 1
ATOM 8306 N N . LEU B 2 290 ? 42.30658 -36.19151 25.36132 1.000 32.56705 290 LEU B N 1
ATOM 8307 C CA . LEU B 2 290 ? 42.78003 -37.32961 26.14340 1.000 33.92653 290 LEU B CA 1
ATOM 8308 C C . LEU B 2 290 ? 43.74694 -38.18358 25.33134 1.000 31.70418 290 LEU B C 1
ATOM 8309 O O . LEU B 2 290 ? 44.75254 -38.67017 25.85818 1.000 32.78154 290 LEU B O 1
ATOM 8325 N N . ALA B 2 291 ? 43.45622 -38.38111 24.04777 1.000 32.51926 291 ALA B N 1
ATOM 8326 C CA . ALA B 2 291 ? 44.38339 -39.11929 23.19514 1.000 32.42697 291 ALA B CA 1
ATOM 8327 C C . ALA B 2 291 ? 45.70715 -38.37773 23.06049 1.000 37.35883 291 ALA B C 1
ATOM 8328 O O . ALA B 2 291 ? 46.78209 -38.99379 23.09011 1.000 34.65111 291 ALA B O 1
ATOM 8335 N N . ALA B 2 292 ? 45.65245 -37.04818 22.92351 1.000 35.60646 292 ALA B N 1
ATOM 8336 C CA . ALA B 2 292 ? 46.88073 -36.26669 22.83113 1.000 37.03297 292 ALA B CA 1
ATOM 8337 C C . ALA B 2 292 ? 47.74161 -36.44183 24.07416 1.000 36.01383 292 ALA B C 1
ATOM 8338 O O . ALA B 2 292 ? 48.97471 -36.46238 23.98649 1.000 36.35920 292 ALA B O 1
ATOM 8345 N N . MET B 2 293 ? 47.11172 -36.56351 25.24684 1.000 38.22120 293 MET B N 1
ATOM 8346 C CA . MET B 2 293 ? 47.84497 -36.76100 26.49172 1.000 31.75862 293 MET B CA 1
ATOM 8347 C C . MET B 2 293 ? 48.26275 -38.21259 26.70438 1.000 33.81690 293 MET B C 1
ATOM 8348 O O . MET B 2 293 ? 48.92321 -38.51108 27.70504 1.000 37.85812 293 MET B O 1
ATOM 8362 N N . GLY B 2 294 ? 47.91301 -39.11017 25.79106 1.000 32.93210 294 GLY B N 1
ATOM 8363 C CA . GLY B 2 294 ? 48.30475 -40.49865 25.92522 1.000 34.07945 294 GLY B CA 1
ATOM 8364 C C . GLY B 2 294 ? 47.49342 -41.27310 26.93304 1.000 38.61830 294 GLY B C 1
ATOM 8365 O O . GLY B 2 294 ? 48.00691 -42.22736 27.52767 1.000 42.14447 294 GLY B O 1
ATOM 8369 N N . TRP B 2 295 ? 46.23837 -40.88574 27.14962 1.000 36.71434 295 TRP B N 1
ATOM 8370 C CA . TRP B 2 295 ? 45.35592 -41.55514 28.09788 1.000 38.08270 295 TRP B CA 1
ATOM 8371 C C . TRP B 2 295 ? 46.06913 -41.76321 29.43595 1.000 36.05848 295 TRP B C 1
ATOM 8372 O O . TRP B 2 295 ? 46.27689 -42.90228 29.86529 1.000 40.75496 295 TRP B O 1
ATOM 8393 N N . PRO B 2 296 ? 46.44723 -40.68263 30.11540 1.000 34.14460 296 PRO B N 1
ATOM 8394 C CA . PRO B 2 296 ? 47.24245 -40.82073 31.33956 1.000 36.62877 296 PRO B CA 1
ATOM 8395 C C . PRO B 2 296 ? 46.46728 -41.52563 32.44039 1.000 39.96329 296 PRO B C 1
ATOM 8396 O O . PRO B 2 296 ? 45.24559 -41.39824 32.55295 1.000 40.61713 296 PRO B O 1
ATOM 8407 N N . LYS B 2 297 ? 47.20315 -42.28313 33.25607 1.000 42.99076 297 LYS B N 1
ATOM 8408 C CA . LYS B 2 297 ? 46.62675 -43.01288 34.38706 1.000 42.15935 297 LYS B CA 1
ATOM 8409 C C . LYS B 2 297 ? 46.50858 -42.05764 35.57321 1.000 40.32230 297 LYS B C 1
ATOM 8410 O O . LYS B 2 297 ? 47.22487 -42.14877 36.57347 1.000 39.50701 297 LYS B O 1
ATOM 8429 N N . VAL B 2 298 ? 45.58416 -41.10368 35.43260 1.000 37.76351 298 VAL B N 1
ATOM 8430 C CA . VAL B 2 298 ? 45.39363 -40.05128 36.42072 1.000 35.57937 298 VAL B CA 1
ATOM 8431 C C . VAL B 2 298 ? 43.90997 -39.73447 36.53850 1.000 35.15820 298 VAL B C 1
ATOM 8432 O O . VAL B 2 298 ? 43.09717 -40.09690 35.68463 1.000 35.99817 298 VAL B O 1
ATOM 8445 N N . ALA B 2 299 ? 43.56744 -39.05086 37.62162 1.000 38.74779 299 ALA B N 1
ATOM 8446 C CA . ALA B 2 299 ? 42.22908 -38.51493 37.80699 1.000 37.99494 299 ALA B CA 1
ATOM 8447 C C . ALA B 2 299 ? 42.16503 -37.08972 37.26760 1.000 36.21240 299 ALA B C 1
ATOM 8448 O O . ALA B 2 299 ? 43.16493 -36.36579 37.24886 1.000 35.97930 299 ALA B O 1
ATOM 8455 N N . GLY B 2 300 ? 40.97469 -36.69581 36.82488 1.000 31.92312 300 GLY B N 1
ATOM 8456 C CA . GLY B 2 300 ? 40.73247 -35.32389 36.42414 1.000 32.94234 300 GLY B CA 1
ATOM 8457 C C . GLY B 2 300 ? 40.23760 -34.49592 37.60034 1.000 34.99125 300 GLY B C 1
ATOM 8458 O O . GLY B 2 300 ? 39.47471 -34.97140 38.43729 1.000 35.94024 300 GLY B O 1
ATOM 8462 N N . ASP B 2 301 ? 40.69676 -33.24852 37.65965 1.000 36.49580 301 ASP B N 1
ATOM 8463 C CA . ASP B 2 301 ? 40.25847 -32.31100 38.68722 1.000 32.27698 301 ASP B CA 1
ATOM 8464 C C . ASP B 2 301 ? 39.04695 -31.56393 38.14962 1.000 34.09894 301 ASP B C 1
ATOM 8465 O O . ASP B 2 301 ? 39.16945 -30.74762 37.23069 1.000 32.50293 301 ASP B O 1
ATOM 8474 N N . VAL B 2 302 ? 37.87161 -31.86390 38.69916 1.000 33.43396 302 VAL B N 1
ATOM 8475 C CA . VAL B 2 302 ? 36.62714 -31.23132 38.26514 1.000 34.27252 302 VAL B CA 1
ATOM 8476 C C . VAL B 2 302 ? 36.55267 -29.88164 38.97352 1.000 32.88463 302 VAL B C 1
ATOM 8477 O O . VAL B 2 302 ? 36.14525 -29.79293 40.12955 1.000 30.15466 302 VAL B O 1
ATOM 8490 N N . LEU B 2 303 ? 36.97214 -28.81985 38.27589 1.000 32.52869 303 LEU B N 1
ATOM 8491 C CA . LEU B 2 303 ? 36.98552 -27.49392 38.88705 1.000 31.01182 303 LEU B CA 1
ATOM 8492 C C . LEU B 2 303 ? 35.57705 -26.96896 39.12264 1.000 30.59230 303 LEU B C 1
ATOM 8493 O O . LEU B 2 303 ? 35.34233 -26.22268 40.07881 1.000 27.14734 303 LEU B O 1
ATOM 8509 N N . GLY B 2 304 ? 34.62436 -27.35953 38.28255 1.000 28.62765 304 GLY B N 1
ATOM 8510 C CA . GLY B 2 304 ? 33.25803 -26.93287 38.48604 1.000 26.76449 304 GLY B CA 1
ATOM 8511 C C . GLY B 2 304 ? 32.27927 -27.62677 37.57566 1.000 26.07696 304 GLY B C 1
ATOM 8512 O O . GLY B 2 304 ? 32.63957 -28.05209 36.47643 1.000 30.55575 304 GLY B O 1
ATOM 8516 N N . TYR B 2 305 ? 31.04032 -27.77975 38.03823 1.000 28.37833 305 TYR B N 1
ATOM 8517 C CA . TYR B 2 305 ? 29.94728 -28.25631 37.20915 1.000 25.08744 305 TYR B CA 1
ATOM 8518 C C . TYR B 2 305 ? 28.72130 -27.39682 37.47556 1.000 28.77833 305 TYR B C 1
ATOM 8519 O O . TYR B 2 305 ? 28.46687 -26.98503 38.61401 1.000 28.38594 305 TYR B O 1
ATOM 8537 N N . GLY B 2 306 ? 27.98283 -27.11766 36.40906 1.000 26.66379 306 GLY B N 1
ATOM 8538 C CA . GLY B 2 306 ? 26.71640 -26.41872 36.50879 1.000 25.44818 306 GLY B CA 1
ATOM 8539 C C . GLY B 2 306 ? 26.00520 -26.54812 35.18143 1.000 29.52494 306 GLY B C 1
ATOM 8540 O O . GLY B 2 306 ? 26.53833 -27.10355 34.21410 1.000 29.09868 306 GLY B O 1
ATOM 8544 N N . THR B 2 307 ? 24.78710 -26.02098 35.13416 1.000 28.57653 307 THR B N 1
ATOM 8545 C CA . THR B 2 307 ? 23.97393 -26.11622 33.93290 1.000 24.78079 307 THR B CA 1
ATOM 8546 C C . THR B 2 307 ? 23.83217 -24.75639 33.25820 1.000 29.23523 307 THR B C 1
ATOM 8547 O O . THR B 2 307 ? 23.86876 -23.70438 33.90708 1.000 27.40891 307 THR B O 1
ATOM 8558 N N . ILE B 2 308 ? 23.68787 -24.79273 31.93971 1.000 23.69502 308 ILE B N 1
ATOM 8559 C CA . ILE B 2 308 ? 23.44885 -23.60140 31.13043 1.000 26.76635 308 ILE B CA 1
ATOM 8560 C C . ILE B 2 308 ? 22.31308 -23.92981 30.17650 1.000 23.67834 308 ILE B C 1
ATOM 8561 O O . ILE B 2 308 ? 22.46462 -24.79696 29.30608 1.000 27.46997 308 ILE B O 1
ATOM 8577 N N . ILE B 2 309 ? 21.18888 -23.23263 30.33971 1.000 26.88105 309 ILE B N 1
ATOM 8578 C CA . ILE B 2 309 ? 19.91225 -23.53646 29.69992 1.000 28.68663 309 ILE B CA 1
ATOM 8579 C C . ILE B 2 309 ? 19.65528 -25.03663 29.73697 1.000 27.77831 309 ILE B C 1
ATOM 8580 O O . ILE B 2 309 ? 19.10054 -25.60496 28.79266 1.000 28.96944 309 ILE B O 1
ATOM 8596 N N . GLY B 2 310 ? 20.01420 -25.67796 30.85109 1.000 28.90892 310 GLY B N 1
ATOM 8597 C CA . GLY B 2 310 ? 19.69836 -27.07052 31.08204 1.000 27.35703 310 GLY B CA 1
ATOM 8598 C C . GLY B 2 310 ? 20.79826 -28.04522 30.71424 1.000 30.82906 310 GLY B C 1
ATOM 8599 O O . GLY B 2 310 ? 20.73962 -29.21098 31.14652 1.000 26.20029 310 GLY B O 1
ATOM 8603 N N . THR B 2 311 ? 21.79001 -27.61160 29.93840 1.000 24.62601 311 THR B N 1
ATOM 8604 C CA . THR B 2 311 ? 22.86744 -28.49198 29.51515 1.000 25.71809 311 THR B CA 1
ATOM 8605 C C . THR B 2 311 ? 23.89573 -28.62902 30.63009 1.000 25.79865 311 THR B C 1
ATOM 8606 O O . THR B 2 311 ? 24.12120 -27.70472 31.41756 1.000 27.55337 311 THR B O 1
ATOM 8617 N N . GLY B 2 312 ? 24.52859 -29.79589 30.69206 1.000 26.15615 312 GLY B N 1
ATOM 8618 C CA . GLY B 2 312 ? 25.58628 -30.01091 31.66052 1.000 24.86925 312 GLY B CA 1
ATOM 8619 C C . GLY B 2 312 ? 26.90133 -29.42312 31.16812 1.000 25.56386 312 GLY B C 1
ATOM 8620 O O . GLY B 2 312 ? 27.27092 -29.55332 29.99980 1.000 27.61266 312 GLY B O 1
ATOM 8624 N N . ASN B 2 313 ? 27.60794 -28.75838 32.08401 1.000 29.29404 313 ASN B N 1
ATOM 8625 C CA . ASN B 2 313 ? 28.86886 -28.10749 31.75895 1.000 29.49836 313 ASN B CA 1
ATOM 8626 C C . ASN B 2 313 ? 29.87083 -28.34863 32.86933 1.000 25.69959 313 ASN B C 1
ATOM 8627 O O . ASN B 2 313 ? 29.64484 -27.94474 34.00702 1.000 26.13040 313 ASN B O 1
ATOM 8638 N N . ALA B 2 314 ? 30.99021 -28.97565 32.52358 1.000 28.70226 314 ALA B N 1
ATOM 8639 C CA . ALA B 2 314 ? 32.04653 -29.29299 33.46862 1.000 27.23886 314 ALA B CA 1
ATOM 8640 C C . ALA B 2 314 ? 33.35727 -28.68534 32.99939 1.000 27.25572 314 ALA B C 1
ATOM 8641 O O . ALA B 2 314 ? 33.71105 -28.77266 31.81457 1.000 27.64157 314 ALA B O 1
ATOM 8648 N N . ILE B 2 315 ? 34.07174 -28.08065 33.93410 1.000 27.45303 315 ILE B N 1
ATOM 8649 C CA . ILE B 2 315 ? 35.41603 -27.55952 33.71815 1.000 25.82048 315 ILE B CA 1
ATOM 8650 C C . ILE B 2 315 ? 36.37358 -28.49883 34.43506 1.000 28.58267 315 ILE B C 1
ATOM 8651 O O . ILE B 2 315 ? 36.32681 -28.61857 35.66504 1.000 27.01224 315 ILE B O 1
ATOM 8667 N N . VAL B 2 316 ? 37.23230 -29.17285 33.66995 1.000 30.79366 316 VAL B N 1
ATOM 8668 C CA . VAL B 2 316 ? 38.07528 -30.23965 34.19614 1.000 29.86845 316 VAL B CA 1
ATOM 8669 C C . VAL B 2 316 ? 39.50779 -30.02237 33.73877 1.000 30.51552 316 VAL B C 1
ATOM 8670 O O . VAL B 2 316 ? 39.74913 -29.59155 32.60637 1.000 32.70207 316 VAL B O 1
ATOM 8683 N N . GLU B 2 317 ? 40.45629 -30.35237 34.60830 1.000 29.58900 317 GLU B N 1
ATOM 8684 C CA . GLU B 2 317 ? 41.87919 -30.27512 34.30188 1.000 31.35781 317 GLU B CA 1
ATOM 8685 C C . GLU B 2 317 ? 42.51695 -31.64080 34.51973 1.000 34.20394 317 GLU B C 1
ATOM 8686 O O . GLU B 2 317 ? 42.38552 -32.22464 35.60234 1.000 33.71447 317 GLU B O 1
ATOM 8698 N N . TRP B 2 318 ? 43.20431 -32.13688 33.49575 1.000 31.95894 318 TRP B N 1
ATOM 8699 C CA . TRP B 2 318 ? 44.02282 -33.33782 33.58288 1.000 34.33485 318 TRP B CA 1
ATOM 8700 C C . TRP B 2 318 ? 45.49337 -32.96113 33.44874 1.000 36.85835 318 TRP B C 1
ATOM 8701 O O . TRP B 2 318 ? 45.85473 -32.12746 32.60897 1.000 32.34925 318 TRP B O 1
ATOM 8722 N N . LEU B 2 319 ? 46.33717 -33.58563 34.26065 1.000 37.70674 319 LEU B N 1
ATOM 8723 C CA . LEU B 2 319 ? 47.77862 -33.40909 34.21290 1.000 37.05932 319 LEU B CA 1
ATOM 8724 C C . LEU B 2 319 ? 48.45347 -34.71254 33.80515 1.000 42.09719 319 LEU B C 1
ATOM 8725 O O . LEU B 2 319 ? 47.86650 -35.79186 33.93752 1.000 44.34898 319 LEU B O 1
ATOM 8741 N N . PRO B 2 320 ? 49.68379 -34.65111 33.29965 1.000 39.10434 320 PRO B N 1
ATOM 8742 C CA . PRO B 2 320 ? 50.40128 -35.88354 32.96072 1.000 40.38136 320 PRO B CA 1
ATOM 8743 C C . PRO B 2 320 ? 50.71163 -36.70135 34.20236 1.000 43.01270 320 PRO B C 1
ATOM 8744 O O . PRO B 2 320 ? 50.72114 -36.19887 35.32563 1.000 42.48015 320 PRO B O 1
ATOM 8755 N N . GLU B 2 321 ? 50.97318 -37.98796 33.97815 1.000 43.96560 321 GLU B N 1
ATOM 8756 C CA . GLU B 2 321 ? 51.38435 -38.86156 35.06900 1.000 45.83781 321 GLU B CA 1
ATOM 8757 C C . GLU B 2 321 ? 52.62029 -38.28996 35.75216 1.000 48.61535 321 GLU B C 1
ATOM 8758 O O . GLU B 2 321 ? 53.56980 -37.86122 35.08986 1.000 55.11069 321 GLU B O 1
ATOM 8770 N N . GLY B 2 322 ? 52.60019 -38.27124 37.07923 1.000 52.89665 322 GLY B N 1
ATOM 8771 C CA . GLY B 2 322 ? 53.68778 -37.69410 37.84851 1.000 63.33129 322 GLY B CA 1
ATOM 8772 C C . GLY B 2 322 ? 53.49940 -36.21145 38.11075 1.000 71.39119 322 GLY B C 1
ATOM 8773 O O . GLY B 2 322 ? 53.22922 -35.43484 37.19091 1.000 74.06990 322 GLY B O 1
ATOM 8777 N N . ARG C 1 4 ? -22.44024 -37.36382 71.05421 1.000 63.16239 4 ARG C N 1
ATOM 8778 C CA . ARG C 1 4 ? -22.14745 -36.49516 69.92017 1.000 70.20949 4 ARG C CA 1
ATOM 8779 C C . ARG C 1 4 ? -20.74826 -36.76672 69.38213 1.000 72.57903 4 ARG C C 1
ATOM 8780 O O . ARG C 1 4 ? -19.77972 -36.74101 70.13334 1.000 68.66402 4 ARG C O 1
ATOM 8800 N N . THR C 1 5 ? -20.64537 -37.00633 68.07853 1.000 73.52053 5 THR C N 1
ATOM 8801 C CA . THR C 1 5 ? -19.36869 -37.31170 67.45407 1.000 66.52628 5 THR C CA 1
ATOM 8802 C C . THR C 1 5 ? -18.62838 -36.02927 67.07220 1.000 68.40394 5 THR C C 1
ATOM 8803 O O . THR C 1 5 ? -19.15040 -34.91680 67.18035 1.000 69.11256 5 THR C O 1
ATOM 8814 N N . GLY C 1 6 ? -17.39176 -36.20183 66.61575 1.000 55.66493 6 GLY C N 1
ATOM 8815 C CA . GLY C 1 6 ? -16.55650 -35.08059 66.24264 1.000 49.86644 6 GLY C CA 1
ATOM 8816 C C . GLY C 1 6 ? -15.80923 -34.49677 67.42608 1.000 45.42314 6 GLY C C 1
ATOM 8817 O O . GLY C 1 6 ? -15.68183 -35.10265 68.49320 1.000 46.23871 6 GLY C O 1
ATOM 8821 N N . ILE C 1 7 ? -15.30681 -33.28133 67.21995 1.000 40.55470 7 ILE C N 1
ATOM 8822 C CA . ILE C 1 7 ? -14.61184 -32.56031 68.28083 1.000 44.55810 7 ILE C CA 1
ATOM 8823 C C . ILE C 1 7 ? -15.64366 -32.04950 69.27970 1.000 44.31237 7 ILE C C 1
ATOM 8824 O O . ILE C 1 7 ? -16.52903 -31.26285 68.92665 1.000 50.87667 7 ILE C O 1
ATOM 8840 N N . VAL C 1 8 ? -15.53269 -32.49240 70.53070 1.000 42.46765 8 VAL C N 1
ATOM 8841 C CA . VAL C 1 8 ? -16.49998 -32.13247 71.55722 1.000 43.77469 8 VAL C CA 1
ATOM 8842 C C . VAL C 1 8 ? -15.90805 -31.24904 72.65089 1.000 47.15057 8 VAL C C 1
ATOM 8843 O O . VAL C 1 8 ? -16.67694 -30.61128 73.38675 1.000 43.93302 8 VAL C O 1
ATOM 8856 N N . ALA C 1 9 ? -14.58558 -31.18301 72.78330 1.000 42.31674 9 ALA C N 1
ATOM 8857 C CA . ALA C 1 9 ? -13.96070 -30.35758 73.80430 1.000 39.05790 9 ALA C CA 1
ATOM 8858 C C . ALA C 1 9 ? -12.61743 -29.86662 73.28844 1.000 37.85841 9 ALA C C 1
ATOM 8859 O O . ALA C 1 9 ? -12.08999 -30.36536 72.29209 1.000 36.08859 9 ALA C O 1
ATOM 8866 N N . GLY C 1 10 ? -12.06609 -28.88290 73.98467 1.000 36.49796 10 GLY C N 1
ATOM 8867 C CA . GLY C 1 10 ? -10.78321 -28.31464 73.60694 1.000 32.62791 10 GLY C CA 1
ATOM 8868 C C . GLY C 1 10 ? -10.05316 -27.79422 74.82202 1.000 35.29249 10 GLY C C 1
ATOM 8869 O O . GLY C 1 10 ? -10.66822 -27.44430 75.83856 1.000 34.29789 10 GLY C O 1
ATOM 8873 N N . ALA C 1 11 ? -8.72657 -27.74625 74.72072 1.000 28.94252 11 ALA C N 1
ATOM 8874 C CA . ALA C 1 11 ? -7.91190 -27.23534 75.81474 1.000 32.12721 11 ALA C CA 1
ATOM 8875 C C . ALA C 1 11 ? -6.60208 -26.68890 75.27211 1.000 34.70840 11 ALA C C 1
ATOM 8876 O O . ALA C 1 11 ? -6.06671 -27.18379 74.27328 1.000 34.72103 11 ALA C O 1
ATOM 8883 N N . LEU C 1 12 ? -6.09620 -25.65472 75.94284 1.000 31.87939 12 LEU C N 1
ATOM 8884 C CA . LEU C 1 12 ? -4.82198 -25.02753 75.62015 1.000 29.49482 12 LEU C CA 1
ATOM 8885 C C . LEU C 1 12 ? -4.01111 -24.95146 76.90228 1.000 37.80000 12 LEU C C 1
ATOM 8886 O O . LEU C 1 12 ? -4.51322 -24.47281 77.92541 1.000 35.32932 12 LEU C O 1
ATOM 8902 N N . LEU C 1 13 ? -2.77733 -25.43455 76.86155 1.000 35.51728 13 LEU C N 1
ATOM 8903 C CA . LEU C 1 13 ? -1.91663 -25.40772 78.03162 1.000 32.47721 13 LEU C CA 1
ATOM 8904 C C . LEU C 1 13 ? -0.48194 -25.13556 77.61199 1.000 30.99836 13 LEU C C 1
ATOM 8905 O O . LEU C 1 13 ? -0.11192 -25.35771 76.45363 1.000 28.88179 13 LEU C O 1
ATOM 8921 N N . PRO C 1 14 ? 0.34463 -24.63539 78.52409 1.000 35.32622 14 PRO C N 1
ATOM 8922 C CA . PRO C 1 14 ? 1.75571 -24.42362 78.20916 1.000 31.66169 14 PRO C CA 1
ATOM 8923 C C . PRO C 1 14 ? 2.50955 -25.74726 78.19336 1.000 31.15037 14 PRO C C 1
ATOM 8924 O O . PRO C 1 14 ? 2.01830 -26.78278 78.63911 1.000 34.51777 14 PRO C O 1
ATOM 8935 N N . GLY C 1 15 ? 3.72342 -25.69241 77.64304 1.000 31.84303 15 GLY C N 1
ATOM 8936 C CA . GLY C 1 15 ? 4.49459 -26.90155 77.45795 1.000 30.82297 15 GLY C CA 1
ATOM 8937 C C . GLY C 1 15 ? 5.89639 -26.86651 78.02357 1.000 33.00832 15 GLY C C 1
ATOM 8938 O O . GLY C 1 15 ? 6.68631 -27.78480 77.77464 1.000 34.84854 15 GLY C O 1
ATOM 8942 N N . MET C 1 16 ? 6.22332 -25.83071 78.79063 1.000 30.41049 16 MET C N 1
ATOM 8943 C CA . MET C 1 16 ? 7.58438 -25.73762 79.31009 1.000 29.56326 16 MET C CA 1
ATOM 8944 C C . MET C 1 16 ? 7.75859 -26.67939 80.50326 1.000 33.06142 16 MET C C 1
ATOM 8945 O O . MET C 1 16 ? 6.83911 -26.83671 81.31234 1.000 31.02549 16 MET C O 1
ATOM 8959 N N . PRO C 1 17 ? 8.92350 -27.32547 80.63176 1.000 30.36307 17 PRO C N 1
ATOM 8960 C CA . PRO C 1 17 ? 9.07906 -28.35659 81.66496 1.000 26.32918 17 PRO C CA 1
ATOM 8961 C C . PRO C 1 17 ? 9.02940 -27.80995 83.07942 1.000 30.44703 17 PRO C C 1
ATOM 8962 O O . PRO C 1 17 ? 8.96949 -28.60985 84.02253 1.000 33.50272 17 PRO C O 1
ATOM 8973 N N . HIS C 1 18 ? 9.03729 -26.48988 83.24468 1.000 32.23729 18 HIS C N 1
ATOM 8974 C CA . HIS C 1 18 ? 8.97880 -25.89461 84.57742 1.000 32.07966 18 HIS C CA 1
ATOM 8975 C C . HIS C 1 18 ? 7.70725 -26.27723 85.32361 1.000 37.29896 18 HIS C C 1
ATOM 8976 O O . HIS C 1 18 ? 7.67391 -26.18272 86.55826 1.000 34.91897 18 HIS C O 1
ATOM 8990 N N . LEU C 1 19 ? 6.66094 -26.69185 84.60849 1.000 31.56773 19 LEU C N 1
ATOM 8991 C CA . LEU C 1 19 ? 5.43363 -27.12671 85.25901 1.000 35.08054 19 LEU C CA 1
ATOM 8992 C C . LEU C 1 19 ? 5.65108 -28.35860 86.12890 1.000 39.33987 19 LEU C C 1
ATOM 8993 O O . LEU C 1 19 ? 4.85989 -28.60383 87.04879 1.000 40.57052 19 LEU C O 1
ATOM 9009 N N . LEU C 1 20 ? 6.69798 -29.13928 85.85969 1.000 34.10667 20 LEU C N 1
ATOM 9010 C CA . LEU C 1 20 ? 6.99707 -30.34382 86.61634 1.000 35.59498 20 LEU C CA 1
ATOM 9011 C C . LEU C 1 20 ? 8.09334 -30.12475 87.65066 1.000 35.31942 20 LEU C C 1
ATOM 9012 O O . LEU C 1 20 ? 8.59895 -31.09812 88.21575 1.000 34.25091 20 LEU C O 1
ATOM 9028 N N . ALA C 1 21 ? 8.46943 -28.87333 87.90231 1.000 32.54951 21 ALA C N 1
ATOM 9029 C CA . ALA C 1 21 ? 9.56362 -28.58785 88.81903 1.000 37.32125 21 ALA C CA 1
ATOM 9030 C C . ALA C 1 21 ? 9.23384 -29.08771 90.22122 1.000 39.31814 21 ALA C C 1
ATOM 9031 O O . ALA C 1 21 ? 8.10023 -28.96889 90.69021 1.000 37.28763 21 ALA C O 1
ATOM 9038 N N . GLU C 1 22 ? 10.23670 -29.67316 90.87817 1.000 39.15860 22 GLU C N 1
ATOM 9039 C CA . GLU C 1 22 ? 10.07789 -30.07228 92.27348 1.000 46.37404 22 GLU C CA 1
ATOM 9040 C C . GLU C 1 22 ? 10.02689 -28.85854 93.19282 1.000 44.85003 22 GLU C C 1
ATOM 9041 O O . GLU C 1 22 ? 9.44306 -28.92632 94.28026 1.000 48.22288 22 GLU C O 1
ATOM 9053 N N . HIS C 1 23 ? 10.62593 -27.74939 92.77426 1.000 43.19511 23 HIS C N 1
ATOM 9054 C CA . HIS C 1 23 ? 10.66535 -26.50981 93.54551 1.000 45.24657 23 HIS C CA 1
ATOM 9055 C C . HIS C 1 23 ? 10.17479 -25.38360 92.64676 1.000 41.58027 23 HIS C C 1
ATOM 9056 O O . HIS C 1 23 ? 10.95276 -24.53146 92.20294 1.000 43.10345 23 HIS C O 1
ATOM 9070 N N . PRO C 1 24 ? 8.88007 -25.35769 92.35225 1.000 41.28216 24 PRO C N 1
ATOM 9071 C CA . PRO C 1 24 ? 8.37065 -24.41465 91.35753 1.000 41.57565 24 PRO C CA 1
ATOM 9072 C C . PRO C 1 24 ? 8.06578 -23.04899 91.94029 1.000 43.92628 24 PRO C C 1
ATOM 9073 O O . PRO C 1 24 ? 7.79268 -22.89581 93.13403 1.000 48.84385 24 PRO C O 1
ATOM 9084 N N . ALA C 1 25 ? 8.12655 -22.04762 91.07089 1.000 40.82036 25 ALA C N 1
ATOM 9085 C CA . ALA C 1 25 ? 7.55251 -20.75784 91.39792 1.000 43.34961 25 ALA C CA 1
ATOM 9086 C C . ALA C 1 25 ? 6.04271 -20.91365 91.55488 1.000 41.70974 25 ALA C C 1
ATOM 9087 O O . ALA C 1 25 ? 5.44557 -21.82364 90.97381 1.000 40.44056 25 ALA C O 1
ATOM 9094 N N . PRO C 1 26 ? 5.39852 -20.04895 92.34178 1.000 43.42257 26 PRO C N 1
ATOM 9095 C CA . PRO C 1 26 ? 3.94449 -20.19583 92.53368 1.000 46.15383 26 PRO C CA 1
ATOM 9096 C C . PRO C 1 26 ? 3.17488 -20.29394 91.22524 1.000 47.16194 26 PRO C C 1
ATOM 9097 O O . PRO C 1 26 ? 2.19847 -21.04838 91.13506 1.000 44.72822 26 PRO C O 1
ATOM 9108 N N . SER C 1 27 ? 3.59928 -19.55575 90.20062 1.000 45.17345 27 SER C N 1
ATOM 9109 C CA . SER C 1 27 ? 2.88922 -19.59138 88.92631 1.000 46.05726 27 SER C CA 1
ATOM 9110 C C . SER C 1 27 ? 3.04182 -20.94241 88.24184 1.000 39.80932 27 SER C C 1
ATOM 9111 O O . SER C 1 27 ? 2.07763 -21.46054 87.66541 1.000 35.08370 27 SER C O 1
ATOM 9119 N N . TRP C 1 28 ? 4.24336 -21.52776 88.28645 1.000 39.38317 28 TRP C N 1
ATOM 9120 C CA . TRP C 1 28 ? 4.43466 -22.83172 87.66260 1.000 38.80798 28 TRP C CA 1
ATOM 9121 C C . TRP C 1 28 ? 3.52822 -23.86991 88.30812 1.000 40.89043 28 TRP C C 1
ATOM 9122 O O . TRP C 1 28 ? 2.91663 -24.69657 87.61741 1.000 33.99169 28 TRP C O 1
ATOM 9143 N N . SER C 1 29 ? 3.42269 -23.83366 89.64127 1.000 33.40997 29 SER C N 1
ATOM 9144 C CA . SER C 1 29 ? 2.60819 -24.81132 90.35332 1.000 34.94425 29 SER C CA 1
ATOM 9145 C C . SER C 1 29 ? 1.13133 -24.63261 90.03068 1.000 33.02747 29 SER C C 1
ATOM 9146 O O . SER C 1 29 ? 0.42154 -25.60789 89.76827 1.000 34.70177 29 SER C O 1
ATOM 9154 N N . ALA C 1 30 ? 0.65005 -23.39071 90.04354 1.000 35.71680 30 ALA C N 1
ATOM 9155 C CA . ALA C 1 30 ? -0.75586 -23.14301 89.74407 1.000 36.07705 30 ALA C CA 1
ATOM 9156 C C . ALA C 1 30 ? -1.10429 -23.64438 88.34987 1.000 38.74733 30 ALA C C 1
ATOM 9157 O O . ALA C 1 30 ? -2.11617 -24.33005 88.15600 1.000 36.82588 30 ALA C O 1
ATOM 9164 N N . LEU C 1 31 ? -0.26708 -23.31557 87.36231 1.000 39.44303 31 LEU C N 1
ATOM 9165 C CA . LEU C 1 31 ? -0.49698 -23.80742 86.00720 1.000 35.69006 31 LEU C CA 1
ATOM 9166 C C . LEU C 1 31 ? -0.47736 -25.32970 85.96660 1.000 37.71537 31 LEU C C 1
ATOM 9167 O O . LEU C 1 31 ? -1.34269 -25.95478 85.33639 1.000 35.55926 31 LEU C O 1
ATOM 9183 N N . ALA C 1 32 ? 0.49124 -25.94826 86.64948 1.000 37.01994 32 ALA C N 1
ATOM 9184 C CA . ALA C 1 32 ? 0.56567 -27.40575 86.66994 1.000 34.34237 32 ALA C CA 1
ATOM 9185 C C . ALA C 1 32 ? -0.70320 -28.00894 87.25983 1.000 37.29538 32 ALA C C 1
ATOM 9186 O O . ALA C 1 32 ? -1.29035 -28.93621 86.69306 1.000 32.94854 32 ALA C O 1
ATOM 9193 N N . GLY C 1 33 ? -1.14408 -27.49323 88.40598 1.000 34.17098 33 GLY C N 1
ATOM 9194 C CA . GLY C 1 33 ? -2.39296 -27.96703 88.97528 1.000 36.84675 33 GLY C CA 1
ATOM 9195 C C . GLY C 1 33 ? -3.57444 -27.71434 88.06269 1.000 35.76383 33 GLY C C 1
ATOM 9196 O O . GLY C 1 33 ? -4.49185 -28.53235 87.97803 1.000 35.82475 33 GLY C O 1
ATOM 9200 N N . ALA C 1 34 ? -3.56849 -26.57516 87.36591 1.000 34.19548 34 ALA C N 1
ATOM 9201 C CA . ALA C 1 34 ? -4.61644 -26.30108 86.39229 1.000 36.60572 34 ALA C CA 1
ATOM 9202 C C . ALA C 1 34 ? -4.59959 -27.33619 85.27436 1.000 37.15342 34 ALA C C 1
ATOM 9203 O O . ALA C 1 34 ? -5.65605 -27.79176 84.82318 1.000 35.97549 34 ALA C O 1
ATOM 9210 N N . ALA C 1 35 ? -3.40401 -27.72191 84.82184 1.000 37.33506 35 ALA C N 1
ATOM 9211 C CA . ALA C 1 35 ? -3.29278 -28.73017 83.77305 1.000 32.70850 35 ALA C CA 1
ATOM 9212 C C . ALA C 1 35 ? -3.83880 -30.07045 84.24614 1.000 35.25292 35 ALA C C 1
ATOM 9213 O O . ALA C 1 35 ? -4.62006 -30.72051 83.54251 1.000 34.07344 35 ALA C O 1
ATOM 9220 N N . ARG C 1 36 ? -3.42794 -30.50765 85.43963 1.000 34.47933 36 ARG C N 1
ATOM 9221 C CA . ARG C 1 36 ? -3.97232 -31.74097 85.99675 1.000 38.09592 36 ARG C CA 1
ATOM 9222 C C . ARG C 1 36 ? -5.49077 -31.66444 86.10656 1.000 37.96727 36 ARG C C 1
ATOM 9223 O O . ARG C 1 36 ? -6.18992 -32.65214 85.85290 1.000 35.62468 36 ARG C O 1
ATOM 9244 N N . ASP C 1 37 ? -6.01837 -30.49255 86.46927 1.000 39.09157 37 ASP C N 1
ATOM 9245 C CA A ASP C 1 37 ? -7.46604 -30.31099 86.51757 0.578 38.21011 37 ASP C CA 1
ATOM 9246 C CA B ASP C 1 37 ? -7.46583 -30.31466 86.51739 0.422 38.29949 37 ASP C CA 1
ATOM 9247 C C . ASP C 1 37 ? -8.09132 -30.58572 85.15499 1.000 41.55833 37 ASP C C 1
ATOM 9248 O O . ASP C 1 37 ? -9.05490 -31.35062 85.04134 1.000 39.09552 37 ASP C O 1
ATOM 9263 N N . VAL C 1 38 ? -7.54861 -29.96537 84.10291 1.000 38.77063 38 VAL C N 1
ATOM 9264 C CA . VAL C 1 38 ? -8.06993 -30.19269 82.76009 1.000 38.20474 38 VAL C CA 1
ATOM 9265 C C . VAL C 1 38 ? -7.95599 -31.66374 82.39201 1.000 32.66109 38 VAL C C 1
ATOM 9266 O O . VAL C 1 38 ? -8.86033 -32.23776 81.77096 1.000 38.39078 38 VAL C O 1
ATOM 9279 N N . GLY C 1 39 ? -6.85122 -32.30250 82.77878 1.000 33.68764 39 GLY C N 1
ATOM 9280 C CA . GLY C 1 39 ? -6.68333 -33.71325 82.46988 1.000 36.20651 39 GLY C CA 1
ATOM 9281 C C . GLY C 1 39 ? -7.80741 -34.56805 83.02121 1.000 40.95260 39 GLY C C 1
ATOM 9282 O O . GLY C 1 39 ? -8.37006 -35.41195 82.31612 1.000 37.58674 39 GLY C O 1
ATOM 9286 N N . ALA C 1 40 ? -8.15423 -34.35809 84.29451 1.000 39.73132 40 ALA C N 1
ATOM 9287 C CA . ALA C 1 40 ? -9.23103 -35.13456 84.89810 1.000 42.14319 40 ALA C CA 1
ATOM 9288 C C . ALA C 1 40 ? -10.55537 -34.87865 84.19335 1.000 40.39628 40 ALA C C 1
ATOM 9289 O O . ALA C 1 40 ? -11.34099 -35.80616 83.97674 1.000 44.68991 40 ALA C O 1
ATOM 9296 N N . ARG C 1 41 ? -10.82638 -33.62472 83.83264 1.000 42.24253 41 ARG C N 1
ATOM 9297 C CA . ARG C 1 41 ? -12.04446 -33.33023 83.08485 1.000 44.26456 41 ARG C CA 1
ATOM 9298 C C . ARG C 1 41 ? -12.00770 -33.99032 81.71272 1.000 46.59953 41 ARG C C 1
ATOM 9299 O O . ARG C 1 41 ? -13.01788 -34.52985 81.24421 1.000 45.38191 41 ARG C O 1
ATOM 9320 N N . LEU C 1 42 ? -10.84344 -33.96803 81.05865 1.000 42.67519 42 LEU C N 1
ATOM 9321 C CA . LEU C 1 42 ? -10.72676 -34.55929 79.73227 1.000 41.94909 42 LEU C CA 1
ATOM 9322 C C . LEU C 1 42 ? -10.95644 -36.06399 79.78262 1.000 43.32866 42 LEU C C 1
ATOM 9323 O O . LEU C 1 42 ? -11.69622 -36.61917 78.96350 1.000 41.93660 42 LEU C O 1
ATOM 9339 N N . ARG C 1 43 ? -10.32688 -36.74690 80.73936 1.000 39.95348 43 ARG C N 1
ATOM 9340 C CA . ARG C 1 43 ? -10.47034 -38.19866 80.80014 1.000 44.74582 43 ARG C CA 1
ATOM 9341 C C . ARG C 1 43 ? -11.86782 -38.60197 81.25014 1.000 47.56332 43 ARG C C 1
ATOM 9342 O O . ARG C 1 43 ? -12.37100 -39.65068 80.82949 1.000 49.68347 43 ARG C O 1
ATOM 9363 N N . ARG C 1 44 ? -12.51213 -37.78452 82.08787 1.000 45.81450 44 ARG C N 1
ATOM 9364 C CA . ARG C 1 44 ? -13.91785 -38.01501 82.40824 1.000 50.08490 44 ARG C CA 1
ATOM 9365 C C . ARG C 1 44 ? -14.76730 -38.00802 81.14438 1.000 49.17997 44 ARG C C 1
ATOM 9366 O O . ARG C 1 44 ? -15.71479 -38.79155 81.01294 1.000 45.17350 44 ARG C O 1
ATOM 9387 N N . LEU C 1 45 ? -14.43774 -37.12189 80.20449 1.000 49.09163 45 LEU C N 1
ATOM 9388 C CA . LEU C 1 45 ? -15.15116 -37.03651 78.93573 1.000 46.89640 45 LEU C CA 1
ATOM 9389 C C . LEU C 1 45 ? -14.99927 -38.30826 78.11590 1.000 43.42171 45 LEU C C 1
ATOM 9390 O O . LEU C 1 45 ? -15.77704 -38.52693 77.17903 1.000 46.86749 45 LEU C O 1
ATOM 9406 N N . GLU C 1 46 ? -14.03160 -39.15454 78.45414 1.000 41.60693 46 GLU C N 1
ATOM 9407 C CA . GLU C 1 46 ? -13.79601 -40.42112 77.76873 1.000 42.05625 46 GLU C CA 1
ATOM 9408 C C . GLU C 1 46 ? -13.72508 -40.24778 76.24789 1.000 42.58832 46 GLU C C 1
ATOM 9409 O O . GLU C 1 46 ? -14.49972 -40.86338 75.50856 1.000 41.31263 46 GLU C O 1
ATOM 9421 N N . PRO C 1 47 ? -12.80175 -39.42861 75.75206 1.000 40.41636 47 PRO C N 1
ATOM 9422 C CA . PRO C 1 47 ? -12.66710 -39.27970 74.29772 1.000 36.91197 47 PRO C CA 1
ATOM 9423 C C . PRO C 1 47 ? -12.02806 -40.50904 73.67560 1.000 35.77131 47 PRO C C 1
ATOM 9424 O O . PRO C 1 47 ? -11.16002 -41.14974 74.27012 1.000 38.75029 47 PRO C O 1
ATOM 9435 N N . ASP C 1 48 ? -12.47561 -40.84027 72.46156 1.000 36.11312 48 ASP C N 1
ATOM 9436 C CA . ASP C 1 48 ? -11.84710 -41.92827 71.72018 1.000 31.66294 48 ASP C CA 1
ATOM 9437 C C . ASP C 1 48 ? -10.42654 -41.56137 71.31206 1.000 34.01143 48 ASP C C 1
ATOM 9438 O O . ASP C 1 48 ? -9.52254 -42.40315 71.34940 1.000 32.98090 48 ASP C O 1
ATOM 9447 N N . VAL C 1 49 ? -10.21796 -40.30972 70.90450 1.000 31.37374 49 VAL C N 1
ATOM 9448 C CA . VAL C 1 49 ? -8.91295 -39.83084 70.46965 1.000 32.91271 49 VAL C CA 1
ATOM 9449 C C . VAL C 1 49 ? -8.81924 -38.35566 70.83515 1.000 32.81893 49 VAL C C 1
ATOM 9450 O O . VAL C 1 49 ? -9.83109 -37.65249 70.91492 1.000 34.15451 49 VAL C O 1
ATOM 9463 N N . VAL C 1 50 ? -7.59600 -37.89211 71.07400 1.000 29.60420 50 VAL C N 1
ATOM 9464 C CA . VAL C 1 50 ? -7.31916 -36.48681 71.34304 1.000 32.16818 50 VAL C CA 1
ATOM 9465 C C . VAL C 1 50 ? -6.39003 -35.98431 70.24481 1.000 28.18705 50 VAL C C 1
ATOM 9466 O O . VAL C 1 50 ? -5.24179 -36.43153 70.14344 1.000 27.39098 50 VAL C O 1
ATOM 9479 N N . LEU C 1 51 ? -6.88384 -35.06466 69.41937 1.000 27.48022 51 LEU C N 1
ATOM 9480 C CA . LEU C 1 51 ? -6.03011 -34.41506 68.43291 1.000 26.90828 51 LEU C CA 1
ATOM 9481 C C . LEU C 1 51 ? -5.09912 -33.43705 69.13842 1.000 30.88505 51 LEU C C 1
ATOM 9482 O O . LEU C 1 51 ? -5.51396 -32.70779 70.04442 1.000 30.10669 51 LEU C O 1
ATOM 9498 N N . LEU C 1 52 ? -3.83297 -33.42827 68.72521 1.000 25.46933 52 LEU C N 1
ATOM 9499 C CA . LEU C 1 52 ? -2.78538 -32.75028 69.47227 1.000 28.09643 52 LEU C CA 1
ATOM 9500 C C . LEU C 1 52 ? -1.88522 -31.96233 68.53475 1.000 28.85586 52 LEU C C 1
ATOM 9501 O O . LEU C 1 52 ? -1.45024 -32.47703 67.50066 1.000 28.10038 52 LEU C O 1
ATOM 9517 N N . LEU C 1 53 ? -1.61097 -30.71362 68.90434 1.000 27.94720 53 LEU C N 1
ATOM 9518 C CA . LEU C 1 53 ? -0.58958 -29.89856 68.26017 1.000 29.81085 53 LEU C CA 1
ATOM 9519 C C . LEU C 1 53 ? 0.25032 -29.26150 69.35762 1.000 29.36893 53 LEU C C 1
ATOM 9520 O O . LEU C 1 53 ? -0.28798 -28.58764 70.24643 1.000 29.03180 53 LEU C O 1
ATOM 9536 N N . SER C 1 54 ? 1.55746 -29.48262 69.30630 1.000 25.43541 54 SER C N 1
ATOM 9537 C CA . SER C 1 54 ? 2.49789 -28.86296 70.22604 1.000 29.81482 54 SER C CA 1
ATOM 9538 C C . SER C 1 54 ? 3.43233 -27.96224 69.43312 1.000 30.94971 54 SER C C 1
ATOM 9539 O O . SER C 1 54 ? 4.02255 -28.39924 68.44041 1.000 30.60141 54 SER C O 1
ATOM 9547 N N . THR C 1 55 ? 3.56701 -26.70975 69.87380 1.000 25.62661 55 THR C N 1
ATOM 9548 C CA . THR C 1 55 ? 4.42890 -25.77244 69.16742 1.000 30.62874 55 THR C CA 1
ATOM 9549 C C . THR C 1 55 ? 5.87275 -26.24696 69.11503 1.000 29.22527 55 THR C C 1
ATOM 9550 O O . THR C 1 55 ? 6.61494 -25.82773 68.22014 1.000 32.00489 55 THR C O 1
ATOM 9561 N N . GLN C 1 56 ? 6.28465 -27.11377 70.03811 1.000 26.69070 56 GLN C N 1
ATOM 9562 C CA . GLN C 1 56 ? 7.67736 -27.52673 70.12553 1.000 28.25656 56 GLN C CA 1
ATOM 9563 C C . GLN C 1 56 ? 8.01763 -28.68155 69.19088 1.000 30.27952 56 GLN C C 1
ATOM 9564 O O . GLN C 1 56 ? 9.20204 -28.99754 69.02776 1.000 32.64576 56 GLN C O 1
ATOM 9578 N N . TRP C 1 57 ? 7.02696 -29.32115 68.57761 1.000 33.05583 57 TRP C N 1
ATOM 9579 C CA . TRP C 1 57 ? 7.27037 -30.17219 67.41310 1.000 25.62892 57 TRP C CA 1
ATOM 9580 C C . TRP C 1 57 ? 6.86562 -29.33833 66.20171 1.000 26.28400 57 TRP C C 1
ATOM 9581 O O . TRP C 1 57 ? 5.71924 -29.37728 65.75295 1.000 31.84108 57 TRP C O 1
ATOM 9602 N N . PHE C 1 58 ? 7.81009 -28.57514 65.68258 1.000 28.16662 58 PHE C N 1
ATOM 9603 C CA . PHE C 1 58 ? 7.57670 -27.69584 64.55165 1.000 27.45928 58 PHE C CA 1
ATOM 9604 C C . PHE C 1 58 ? 8.11264 -28.33121 63.27546 1.000 30.48902 58 PHE C C 1
ATOM 9605 O O . PHE C 1 58 ? 8.91722 -29.26491 63.30324 1.000 29.99299 58 PHE C O 1
ATOM 9622 N N . THR C 1 59 ? 7.64884 -27.80437 62.15007 1.000 31.76936 59 THR C N 1
ATOM 9623 C CA . THR C 1 59 ? 8.18161 -28.19117 60.85348 1.000 27.01642 59 THR C CA 1
ATOM 9624 C C . THR C 1 59 ? 8.15839 -26.97388 59.94118 1.000 31.95804 59 THR C C 1
ATOM 9625 O O . THR C 1 59 ? 7.57757 -25.93270 60.27091 1.000 29.71226 59 THR C O 1
ATOM 9636 N N . VAL C 1 60 ? 8.82572 -27.10751 58.79539 1.000 24.85888 60 VAL C N 1
ATOM 9637 C CA . VAL C 1 60 ? 8.80771 -26.06837 57.77463 1.000 33.09452 60 VAL C CA 1
ATOM 9638 C C . VAL C 1 60 ? 8.47933 -26.68333 56.42098 1.000 34.96245 60 VAL C C 1
ATOM 9639 O O . VAL C 1 60 ? 8.50323 -25.99787 55.39953 1.000 32.07882 60 VAL C O 1
ATOM 9652 N N . LEU C 1 61 ? 8.16693 -27.97580 56.40282 1.000 33.04894 61 LEU C N 1
ATOM 9653 C CA . LEU C 1 61 ? 7.94916 -28.69384 55.14849 1.000 32.53370 61 LEU C CA 1
ATOM 9654 C C . LEU C 1 61 ? 6.73121 -29.58673 55.31399 1.000 32.87921 61 LEU C C 1
ATOM 9655 O O . LEU C 1 61 ? 6.79318 -30.60509 56.01329 1.000 33.90819 61 LEU C O 1
ATOM 9671 N N . GLY C 1 62 ? 5.63041 -29.20457 54.68238 1.000 33.13518 62 GLY C N 1
ATOM 9672 C CA . GLY C 1 62 ? 4.43161 -29.99072 54.79389 1.000 32.29554 62 GLY C CA 1
ATOM 9673 C C . GLY C 1 62 ? 3.95643 -30.09634 56.23838 1.000 29.53915 62 GLY C C 1
ATOM 9674 O O . GLY C 1 62 ? 4.27774 -29.27704 57.10543 1.000 29.32589 62 GLY C O 1
ATOM 9678 N N . HIS C 1 63 ? 3.17569 -31.14575 56.48876 1.000 28.74552 63 HIS C N 1
ATOM 9679 C CA . HIS C 1 63 ? 2.56702 -31.38585 57.79127 1.000 29.78321 63 HIS C CA 1
ATOM 9680 C C . HIS C 1 63 ? 2.85723 -32.82523 58.18233 1.000 31.80678 63 HIS C C 1
ATOM 9681 O O . HIS C 1 63 ? 2.38733 -33.76130 57.52855 1.000 29.58513 63 HIS C O 1
ATOM 9695 N N . GLN C 1 64 ? 3.63834 -33.00222 59.23612 1.000 27.38065 64 GLN C N 1
ATOM 9696 C CA . GLN C 1 64 ? 4.09690 -34.31597 59.65886 1.000 27.27665 64 GLN C CA 1
ATOM 9697 C C . GLN C 1 64 ? 3.17104 -34.86813 60.73504 1.000 26.61448 64 GLN C C 1
ATOM 9698 O O . GLN C 1 64 ? 2.73711 -34.13652 61.62614 1.000 28.90203 64 GLN C O 1
ATOM 9712 N N . PHE C 1 65 ? 2.86944 -36.15847 60.63523 1.000 26.29606 65 PHE C N 1
ATOM 9713 C CA . PHE C 1 65 ? 1.95428 -36.84429 61.53557 1.000 25.50484 65 PHE C CA 1
ATOM 9714 C C . PHE C 1 65 ? 2.69972 -37.94759 62.26683 1.000 28.10907 65 PHE C C 1
ATOM 9715 O O . PHE C 1 65 ? 3.47734 -38.68831 61.66557 1.000 28.48873 65 PHE C O 1
ATOM 9732 N N . GLN C 1 66 ? 2.44982 -38.06493 63.56842 1.000 26.68829 66 GLN C N 1
ATOM 9733 C CA . GLN C 1 66 ? 3.10934 -39.08180 64.37986 1.000 29.71916 66 GLN C CA 1
ATOM 9734 C C . GLN C 1 66 ? 2.46126 -40.43216 64.09522 1.000 28.63183 66 GLN C C 1
ATOM 9735 O O . GLN C 1 66 ? 1.30903 -40.67222 64.47418 1.000 30.42993 66 GLN C O 1
ATOM 9749 N N . CYS C 1 67 ? 3.20117 -41.31942 63.44199 1.000 25.22689 67 CYS C N 1
ATOM 9750 C CA . CYS C 1 67 ? 2.69672 -42.63702 63.08091 1.000 23.42159 67 CYS C CA 1
ATOM 9751 C C . CYS C 1 67 ? 3.41820 -43.75978 63.81213 1.000 26.70173 67 CYS C C 1
ATOM 9752 O O . CYS C 1 67 ? 3.22260 -44.93448 63.47539 1.000 27.54075 67 CYS C O 1
ATOM 9760 N N . ASP C 1 68 ? 4.24554 -43.43303 64.79888 1.000 29.09503 68 ASP C N 1
ATOM 9761 C CA . ASP C 1 68 ? 4.76039 -44.44004 65.72142 1.000 28.65412 68 ASP C CA 1
ATOM 9762 C C . ASP C 1 68 ? 3.71262 -44.67554 66.79934 1.000 26.50299 68 ASP C C 1
ATOM 9763 O O . ASP C 1 68 ? 3.36068 -43.73399 67.51562 1.000 31.86852 68 ASP C O 1
ATOM 9772 N N . PRO C 1 69 ? 3.17898 -45.89245 66.94013 1.000 28.36844 69 PRO C N 1
ATOM 9773 C CA . PRO C 1 69 ? 2.08462 -46.09747 67.89957 1.000 29.66687 69 PRO C CA 1
ATOM 9774 C C . PRO C 1 69 ? 2.49214 -45.94460 69.35767 1.000 29.65010 69 PRO C C 1
ATOM 9775 O O . PRO C 1 69 ? 1.61475 -45.70074 70.19519 1.000 30.54045 69 PRO C O 1
ATOM 9786 N N . ASN C 1 70 ? 3.77497 -46.07303 69.70551 1.000 32.54187 70 ASN C N 1
ATOM 9787 C CA . ASN C 1 70 ? 4.19233 -46.07657 71.10901 1.000 30.73557 70 ASN C CA 1
ATOM 9788 C C . ASN C 1 70 ? 5.63004 -45.59628 71.25380 1.000 32.10434 70 ASN C C 1
ATOM 9789 O O . ASN C 1 70 ? 6.53716 -46.36858 71.58476 1.000 32.41873 70 ASN C O 1
ATOM 9800 N N . PRO C 1 71 ? 5.86908 -44.30146 71.05639 1.000 31.72712 71 PRO C N 1
ATOM 9801 C CA . PRO C 1 71 ? 7.15676 -43.73150 71.47776 1.000 31.28329 71 PRO C CA 1
ATOM 9802 C C . PRO C 1 71 ? 7.27346 -43.78005 72.99400 1.000 30.12123 71 PRO C C 1
ATOM 9803 O O . PRO C 1 71 ? 6.33392 -43.43011 73.71222 1.000 33.41588 71 PRO C O 1
ATOM 9814 N N . ARG C 1 72 ? 8.42498 -44.23307 73.48288 1.000 33.94213 72 ARG C N 1
ATOM 9815 C CA . ARG C 1 72 ? 8.66562 -44.23661 74.92260 1.000 37.08016 72 ARG C CA 1
ATOM 9816 C C . ARG C 1 72 ? 10.16291 -44.19863 75.18220 1.000 37.40234 72 ARG C C 1
ATOM 9817 O O . ARG C 1 72 ? 10.97302 -44.60390 74.34163 1.000 38.86746 72 ARG C O 1
ATOM 9838 N N . GLY C 1 73 ? 10.51019 -43.69438 76.36286 1.000 39.24041 73 GLY C N 1
ATOM 9839 C CA . GLY C 1 73 ? 11.90450 -43.59328 76.76251 1.000 40.71990 73 GLY C CA 1
ATOM 9840 C C . GLY C 1 73 ? 12.07068 -42.49124 77.80123 1.000 38.08875 73 GLY C C 1
ATOM 9841 O O . GLY C 1 73 ? 11.11804 -42.10466 78.47642 1.000 36.58419 73 GLY C O 1
ATOM 9845 N N . GLU C 1 74 ? 13.30167 -42.00969 77.90599 1.000 40.11924 74 GLU C N 1
ATOM 9846 C CA . GLU C 1 74 ? 13.63675 -40.89486 78.77591 1.000 41.88549 74 GLU C CA 1
ATOM 9847 C C . GLU C 1 74 ? 14.29747 -39.80916 77.93831 1.000 40.40587 74 GLU C C 1
ATOM 9848 O O . GLU C 1 74 ? 15.11813 -40.09896 77.06523 1.000 42.15097 74 GLU C O 1
ATOM 9860 N N . HIS C 1 75 ? 13.92996 -38.56216 78.20882 1.000 40.44551 75 HIS C N 1
ATOM 9861 C CA . HIS C 1 75 ? 14.37726 -37.41952 77.42599 1.000 42.71409 75 HIS C CA 1
ATOM 9862 C C . HIS C 1 75 ? 14.96100 -36.37444 78.36280 1.000 39.54161 75 HIS C C 1
ATOM 9863 O O . HIS C 1 75 ? 14.36282 -36.06193 79.39696 1.000 36.16053 75 HIS C O 1
ATOM 9877 N N . VAL C 1 76 ? 16.12652 -35.84380 78.00442 1.000 33.47345 76 VAL C N 1
ATOM 9878 C CA . VAL C 1 76 ? 16.78701 -34.79069 78.76348 1.000 38.14136 76 VAL C CA 1
ATOM 9879 C C . VAL C 1 76 ? 16.75875 -33.52836 77.91129 1.000 35.08134 76 VAL C C 1
ATOM 9880 O O . VAL C 1 76 ? 17.40220 -33.46222 76.85602 1.000 37.19707 76 VAL C O 1
ATOM 9893 N N . ASP C 1 77 ? 16.01158 -32.52852 78.36966 1.000 34.44872 77 ASP C N 1
ATOM 9894 C CA . ASP C 1 77 ? 15.83581 -31.30017 77.60909 1.000 36.12603 77 ASP C CA 1
ATOM 9895 C C . ASP C 1 77 ? 17.17748 -30.63312 77.34216 1.000 37.56254 77 ASP C C 1
ATOM 9896 O O . ASP C 1 77 ? 18.02749 -30.52411 78.23057 1.000 33.02441 77 ASP C O 1
ATOM 9905 N N . GLU C 1 78 ? 17.35639 -30.17406 76.09881 1.000 34.99394 78 GLU C N 1
ATOM 9906 C CA . GLU C 1 78 ? 18.60644 -29.57036 75.66151 1.000 36.95676 78 GLU C CA 1
ATOM 9907 C C . GLU C 1 78 ? 18.84535 -28.18940 76.25274 1.000 38.73494 78 GLU C C 1
ATOM 9908 O O . GLU C 1 78 ? 19.94748 -27.65175 76.09157 1.000 41.59476 78 GLU C O 1
ATOM 9920 N N . ASN C 1 79 ? 17.84791 -27.59927 76.90632 1.000 36.63131 79 ASN C N 1
ATOM 9921 C CA . ASN C 1 79 ? 17.95271 -26.28956 77.53360 1.000 37.31811 79 ASN C CA 1
ATOM 9922 C C . ASN C 1 79 ? 17.95530 -26.34866 79.05505 1.000 37.96486 79 ASN C C 1
ATOM 9923 O O . ASN C 1 79 ? 18.65814 -25.56662 79.69578 1.000 35.32269 79 ASN C O 1
ATOM 9934 N N . TRP C 1 80 ? 17.17270 -27.25497 79.64453 1.000 35.29920 80 TRP C N 1
ATOM 9935 C CA . TRP C 1 80 ? 16.97299 -27.31407 81.08785 1.000 40.70235 80 TRP C CA 1
ATOM 9936 C C . TRP C 1 80 ? 17.55124 -28.58175 81.70365 1.000 36.97798 80 TRP C C 1
ATOM 9937 O O . TRP C 1 80 ? 17.13678 -28.98039 82.79795 1.000 39.97491 80 TRP C O 1
ATOM 9958 N N . TYR C 1 81 ? 18.52614 -29.19866 81.03008 1.000 32.81374 81 TYR C N 1
ATOM 9959 C CA . TYR C 1 81 ? 19.14590 -30.41749 81.52884 1.000 36.98348 81 TYR C CA 1
ATOM 9960 C C . TYR C 1 81 ? 19.67284 -30.26033 82.94947 1.000 36.19758 81 TYR C C 1
ATOM 9961 O O . TYR C 1 81 ? 19.71006 -31.23371 83.70704 1.000 41.16570 81 TYR C O 1
ATOM 9979 N N . ALA C 1 82 ? 20.08660 -29.04957 83.32608 1.000 36.83935 82 ALA C N 1
ATOM 9980 C CA . ALA C 1 82 ? 20.70289 -28.83894 84.63188 1.000 39.88259 82 ALA C CA 1
ATOM 9981 C C . ALA C 1 82 ? 19.69803 -28.85243 85.77608 1.000 41.62084 82 ALA C C 1
ATOM 9982 O O . ALA C 1 82 ? 20.11537 -28.92318 86.94003 1.000 39.23393 82 ALA C O 1
ATOM 9989 N N . TYR C 1 83 ? 18.40271 -28.79496 85.48422 1.000 37.76745 83 TYR C N 1
ATOM 9990 C CA . TYR C 1 83 ? 17.35819 -28.74964 86.49224 1.000 37.38291 83 TYR C CA 1
ATOM 9991 C C . TYR C 1 83 ? 16.63154 -30.08597 86.54851 1.000 37.74838 83 TYR C C 1
ATOM 9992 O O . TYR C 1 83 ? 16.64901 -30.87292 85.59965 1.000 36.57011 83 TYR C O 1
ATOM 10010 N N . ASP C 1 84 ? 15.97947 -30.33505 87.68840 1.000 34.66867 84 ASP C N 1
ATOM 10011 C CA . ASP C 1 84 ? 15.31071 -31.61586 87.88785 1.000 34.23404 84 ASP C CA 1
ATOM 10012 C C . ASP C 1 84 ? 14.24252 -31.85054 86.82953 1.000 35.65106 84 ASP C C 1
ATOM 10013 O O . ASP C 1 84 ? 14.03990 -32.98654 86.38513 1.000 37.37853 84 ASP C O 1
ATOM 10022 N N . TYR C 1 85 ? 13.54750 -30.79067 86.41719 1.000 36.39292 85 TYR C N 1
ATOM 10023 C CA . TYR C 1 85 ? 12.48836 -30.91489 85.42500 1.000 33.71773 85 TYR C CA 1
ATOM 10024 C C . TYR C 1 85 ? 13.02172 -31.02518 84.00124 1.000 39.34892 85 TYR C C 1
ATOM 10025 O O . TYR C 1 85 ? 12.21960 -31.14730 83.06940 1.000 36.85471 85 TYR C O 1
ATOM 10043 N N . GLY C 1 86 ? 14.34312 -30.98084 83.81369 1.000 32.95758 86 GLY C N 1
ATOM 10044 C CA . GLY C 1 86 ? 14.92135 -31.26932 82.51606 1.000 38.74494 86 GLY C CA 1
ATOM 10045 C C . GLY C 1 86 ? 14.98168 -32.74070 82.17627 1.000 40.04456 86 GLY C C 1
ATOM 10046 O O . GLY C 1 86 ? 15.07947 -33.08876 80.99436 1.000 41.12052 86 GLY C O 1
ATOM 10050 N N . LEU C 1 87 ? 14.93422 -33.61135 83.18261 1.000 39.90733 87 LEU C N 1
ATOM 10051 C CA . LEU C 1 87 ? 14.85887 -35.05059 82.96923 1.000 39.48088 87 LEU C CA 1
ATOM 10052 C C . LEU C 1 87 ? 13.38947 -35.43767 82.86690 1.000 43.62398 87 LEU C C 1
ATOM 10053 O O . LEU C 1 87 ? 12.61455 -35.19795 83.79879 1.000 38.73878 87 LEU C O 1
ATOM 10069 N N . LEU C 1 88 ? 13.00950 -36.04006 81.74103 1.000 40.04963 88 LEU C N 1
ATOM 10070 C CA . LEU C 1 88 ? 11.61044 -36.32499 81.46534 1.000 43.94012 88 LEU C CA 1
ATOM 10071 C C . LEU C 1 88 ? 11.46314 -37.73425 80.91521 1.000 42.80593 88 LEU C C 1
ATOM 10072 O O . LEU C 1 88 ? 12.12598 -38.09788 79.93880 1.000 46.87288 88 LEU C O 1
ATOM 10088 N N . ASP C 1 89 ? 10.60269 -38.52174 81.54937 1.000 41.69409 89 ASP C N 1
ATOM 10089 C CA . ASP C 1 89 ? 10.21377 -39.83216 81.05384 1.000 42.07736 89 ASP C CA 1
ATOM 10090 C C . ASP C 1 89 ? 8.88074 -39.71724 80.32292 1.000 37.50876 89 ASP C C 1
ATOM 10091 O O . ASP C 1 89 ? 8.02554 -38.90237 80.68107 1.000 37.87150 89 ASP C O 1
ATOM 10100 N N . TYR C 1 90 ? 8.70962 -40.53398 79.28976 1.000 37.63230 90 TYR C N 1
ATOM 10101 C CA . TYR C 1 90 ? 7.47630 -40.50200 78.52230 1.000 36.08704 90 TYR C CA 1
ATOM 10102 C C . TYR C 1 90 ? 7.12578 -41.89573 78.02758 1.000 35.17299 90 TYR C C 1
ATOM 10103 O O . TYR C 1 90 ? 7.99874 -42.73151 77.76628 1.000 33.31419 90 TYR C O 1
ATOM 10121 N N . ASP C 1 91 ? 5.82369 -42.13183 77.91116 1.000 37.06824 91 ASP C N 1
ATOM 10122 C CA . ASP C 1 91 ? 5.28949 -43.34956 77.30481 1.000 33.45918 91 ASP C CA 1
ATOM 10123 C C . ASP C 1 91 ? 3.96780 -42.92448 76.67594 1.000 30.87939 91 ASP C C 1
ATOM 10124 O O . ASP C 1 91 ? 2.98979 -42.69287 77.38990 1.000 30.85746 91 ASP C O 1
ATOM 10133 N N . LEU C 1 92 ? 3.95775 -42.78397 75.35319 1.000 33.22232 92 LEU C N 1
ATOM 10134 C CA . LEU C 1 92 ? 2.84446 -42.18973 74.63120 1.000 28.53251 92 LEU C CA 1
ATOM 10135 C C . LEU C 1 92 ? 2.24419 -43.20510 73.67536 1.000 32.91136 92 LEU C C 1
ATOM 10136 O O . LEU C 1 92 ? 2.96743 -43.95600 73.01453 1.000 30.47095 92 LEU C O 1
ATOM 10152 N N . ARG C 1 93 ? 0.91825 -43.22138 73.59419 1.000 30.64139 93 ARG C N 1
ATOM 10153 C CA . ARG C 1 93 ? 0.20670 -44.08674 72.66118 1.000 29.39260 93 ARG C CA 1
ATOM 10154 C C . ARG C 1 93 ? -0.54541 -43.21387 71.66794 1.000 28.82222 93 ARG C C 1
ATOM 10155 O O . ARG C 1 93 ? -1.37606 -42.38632 72.06412 1.000 27.52304 93 ARG C O 1
ATOM 10176 N N . PHE C 1 94 ? -0.24580 -43.39235 70.38700 1.000 28.71664 94 PHE C N 1
ATOM 10177 C CA . PHE C 1 94 ? -0.89580 -42.66092 69.30893 1.000 28.88169 94 PHE C CA 1
ATOM 10178 C C . PHE C 1 94 ? -1.80829 -43.59978 68.54448 1.000 28.84580 94 PHE C C 1
ATOM 10179 O O . PHE C 1 94 ? -1.44330 -44.74316 68.27363 1.000 32.53378 94 PHE C O 1
ATOM 10196 N N . ASP C 1 95 ? -3.00892 -43.12253 68.22903 1.000 27.91911 95 ASP C N 1
ATOM 10197 C CA . ASP C 1 95 ? -3.94274 -43.85796 67.37618 1.000 29.09373 95 ASP C CA 1
ATOM 10198 C C . ASP C 1 95 ? -3.48648 -43.62509 65.94026 1.000 32.39472 95 ASP C C 1
ATOM 10199 O O . ASP C 1 95 ? -3.89668 -42.66885 65.27504 1.000 29.91476 95 ASP C O 1
ATOM 10208 N N . VAL C 1 96 ? -2.60718 -44.50670 65.45999 1.000 28.75890 96 VAL C N 1
ATOM 10209 C CA . VAL C 1 96 ? -1.97927 -44.27514 64.17255 1.000 27.45632 96 VAL C CA 1
ATOM 10210 C C . VAL C 1 96 ? -2.94411 -44.52350 63.02189 1.000 28.71260 96 VAL C C 1
ATOM 10211 O O . VAL C 1 96 ? -2.72322 -44.02268 61.91540 1.000 30.79533 96 VAL C O 1
ATOM 10224 N N . ASP C 1 97 ? -4.01710 -45.27715 63.25023 1.000 29.63978 97 ASP C N 1
ATOM 10225 C CA . ASP C 1 97 ? -4.94603 -45.54019 62.15436 1.000 31.63609 97 ASP C CA 1
ATOM 10226 C C . ASP C 1 97 ? -5.88864 -44.36198 61.93367 1.000 31.12527 97 ASP C C 1
ATOM 10227 O O . ASP C 1 97 ? -6.16741 -43.99693 60.78626 1.000 28.67440 97 ASP C O 1
ATOM 10236 N N . PHE C 1 98 ? -6.36913 -43.72705 63.00459 1.000 29.47633 98 PHE C N 1
ATOM 10237 C CA . PHE C 1 98 ? -7.09457 -42.47599 62.80915 1.000 28.79832 98 PHE C CA 1
ATOM 10238 C C . PHE C 1 98 ? -6.17683 -41.40906 62.22381 1.000 28.82098 98 PHE C C 1
ATOM 10239 O O . PHE C 1 98 ? -6.58883 -40.62282 61.36503 1.000 27.80799 98 PHE C O 1
ATOM 10256 N N . THR C 1 99 ? -4.93179 -41.35775 62.69963 1.000 28.36279 99 THR C N 1
ATOM 10257 C CA . THR C 1 99 ? -3.96344 -40.41466 62.15548 1.000 30.47288 99 THR C CA 1
ATOM 10258 C C . THR C 1 99 ? -3.81268 -40.59929 60.65192 1.000 29.04443 99 THR C C 1
ATOM 10259 O O . THR C 1 99 ? -3.64219 -39.62367 59.91389 1.000 28.71363 99 THR C O 1
ATOM 10270 N N . GLU C 1 100 ? -3.88273 -41.84308 60.18222 1.000 30.00226 100 GLU C N 1
ATOM 10271 C CA . GLU C 1 100 ? -3.80252 -42.09863 58.74691 1.000 30.37940 100 GLU C CA 1
ATOM 10272 C C . GLU C 1 100 ? -4.98856 -41.48663 58.01359 1.000 32.18766 100 GLU C C 1
ATOM 10273 O O . GLU C 1 100 ? -4.82025 -40.86845 56.95353 1.000 32.81769 100 GLU C O 1
ATOM 10285 N N . ARG C 1 101 ? -6.19871 -41.64338 58.56246 1.000 29.88173 101 ARG C N 1
ATOM 10286 C CA . ARG C 1 101 ? -7.37091 -41.02044 57.95616 1.000 31.41647 101 ARG C CA 1
ATOM 10287 C C . ARG C 1 101 ? -7.22025 -39.50532 57.91939 1.000 31.97951 101 ARG C C 1
ATOM 10288 O O . ARG C 1 101 ? -7.48845 -38.86365 56.89642 1.000 30.79186 101 ARG C O 1
ATOM 10309 N N . TRP C 1 102 ? -6.81805 -38.91816 59.04815 1.000 31.30200 102 TRP C N 1
ATOM 10310 C CA . TRP C 1 102 ? -6.57193 -37.48072 59.11415 1.000 29.97882 102 TRP C CA 1
ATOM 10311 C C . TRP C 1 102 ? -5.56706 -37.05719 58.05202 1.000 28.54016 102 TRP C C 1
ATOM 10312 O O . TRP C 1 102 ? -5.79381 -36.09256 57.31513 1.000 29.04570 102 TRP C O 1
ATOM 10333 N N . ALA C 1 103 ? -4.44836 -37.77458 57.95599 1.000 27.89100 103 ALA C N 1
ATOM 10334 C CA . ALA C 1 103 ? -3.43671 -37.43170 56.96602 1.000 31.07946 103 ALA C CA 1
ATOM 10335 C C . ALA C 1 103 ? -4.00041 -37.52049 55.55582 1.000 33.67420 103 ALA C C 1
ATOM 10336 O O . ALA C 1 103 ? -3.69641 -36.67481 54.70588 1.000 34.31448 103 ALA C O 1
ATOM 10343 N N . ASP C 1 104 ? -4.82807 -38.53430 55.28915 1.000 36.75489 104 ASP C N 1
ATOM 10344 C CA . ASP C 1 104 ? -5.41051 -38.68439 53.95842 1.000 33.31318 104 ASP C CA 1
ATOM 10345 C C . ASP C 1 104 ? -6.30215 -37.49803 53.61533 1.000 37.45548 104 ASP C C 1
ATOM 10346 O O . ASP C 1 104 ? -6.32121 -37.03762 52.46750 1.000 35.74670 104 ASP C O 1
ATOM 10355 N N . ARG C 1 105 ? -7.05428 -36.99278 54.59660 1.000 34.51278 105 ARG C N 1
ATOM 10356 C CA . ARG C 1 105 ? -7.89639 -35.82880 54.34955 1.000 36.17745 105 ARG C CA 1
ATOM 10357 C C . ARG C 1 105 ? -7.05176 -34.58977 54.08819 1.000 36.77568 105 ARG C C 1
ATOM 10358 O O . ARG C 1 105 ? -7.38799 -33.77200 53.22082 1.000 36.66865 105 ARG C O 1
ATOM 10379 N N . VAL C 1 106 ? -5.95052 -34.43020 54.82694 1.000 33.76615 106 VAL C N 1
ATOM 10380 C CA . VAL C 1 106 ? -5.04488 -33.31499 54.57175 1.000 31.50221 106 VAL C CA 1
ATOM 10381 C C . VAL C 1 106 ? -4.44087 -33.43820 53.17512 1.000 34.53692 106 VAL C C 1
ATOM 10382 O O . VAL C 1 106 ? -4.34071 -32.45099 52.43692 1.000 38.36214 106 VAL C O 1
ATOM 10395 N N . GLN C 1 107 ? -4.03159 -34.65073 52.79232 1.000 31.59468 107 GLN C N 1
ATOM 10396 C CA . GLN C 1 107 ? -3.49680 -34.86531 51.45005 1.000 36.88519 107 GLN C CA 1
ATOM 10397 C C . GLN C 1 107 ? -4.55884 -34.59377 50.39229 1.000 40.76516 107 GLN C C 1
ATOM 10398 O O . GLN C 1 107 ? -4.27497 -33.97175 49.35891 1.000 44.98618 107 GLN C O 1
ATOM 10412 N N . ALA C 1 108 ? -5.79138 -35.04685 50.63133 1.000 36.03098 108 ALA C N 1
ATOM 10413 C CA . ALA C 1 108 ? -6.87343 -34.78250 49.69410 1.000 40.68656 108 ALA C CA 1
ATOM 10414 C C . ALA C 1 108 ? -7.13255 -33.29391 49.52486 1.000 43.28022 108 ALA C C 1
ATOM 10415 O O . ALA C 1 108 ? -7.65418 -32.88194 48.48417 1.000 45.72881 108 ALA C O 1
ATOM 10422 N N . GLY C 1 109 ? -6.78039 -32.48068 50.51640 1.000 40.09240 109 GLY C N 1
ATOM 10423 C CA . GLY C 1 109 ? -6.93424 -31.04552 50.44053 1.000 41.91578 109 GLY C CA 1
ATOM 10424 C C . GLY C 1 109 ? -5.80412 -30.31566 49.76055 1.000 42.59911 109 GLY C C 1
ATOM 10425 O O . GLY C 1 109 ? -5.72700 -29.08504 49.84894 1.000 45.71871 109 GLY C O 1
ATOM 10429 N N . GLY C 1 110 ? -4.91212 -31.03705 49.08849 1.000 40.44464 110 GLY C N 1
ATOM 10430 C CA . GLY C 1 110 ? -3.81971 -30.41555 48.37312 1.000 40.39326 110 GLY C CA 1
ATOM 10431 C C . GLY C 1 110 ? -2.59522 -30.09703 49.19749 1.000 41.56998 110 GLY C C 1
ATOM 10432 O O . GLY C 1 110 ? -1.67470 -29.45482 48.68264 1.000 38.53615 110 GLY C O 1
ATOM 10436 N N . MET C 1 111 ? -2.55228 -30.51621 50.45563 1.000 38.75555 111 MET C N 1
ATOM 10437 C CA . MET C 1 111 ? -1.40568 -30.29276 51.32415 1.000 40.47799 111 MET C CA 1
ATOM 10438 C C . MET C 1 111 ? -0.57393 -31.56500 51.41694 1.000 41.25040 111 MET C C 1
ATOM 10439 O O . MET C 1 111 ? -1.06979 -32.67381 51.21903 1.000 44.49343 111 MET C O 1
ATOM 10453 N N . GLN C 1 112 ? 0.71166 -31.39179 51.71640 1.000 36.33010 112 GLN C N 1
ATOM 10454 C CA . GLN C 1 112 ? 1.64450 -32.51440 51.80764 1.000 37.71803 112 GLN C CA 1
ATOM 10455 C C . GLN C 1 112 ? 1.55722 -33.10345 53.21183 1.000 36.81972 112 GLN C C 1
ATOM 10456 O O . GLN C 1 112 ? 2.12762 -32.56005 54.15771 1.000 32.77257 112 GLN C O 1
ATOM 10470 N N . ALA C 1 113 ? 0.84047 -34.21788 53.34501 1.000 33.23407 113 ALA C N 1
ATOM 10471 C CA . ALA C 1 113 ? 0.77061 -34.95598 54.59960 1.000 31.24089 113 ALA C CA 1
ATOM 10472 C C . ALA C 1 113 ? 1.91221 -35.96221 54.63036 1.000 36.79466 113 ALA C C 1
ATOM 10473 O O . ALA C 1 113 ? 2.05014 -36.78322 53.71474 1.000 38.99144 113 ALA C O 1
ATOM 10480 N N . ARG C 1 114 ? 2.72784 -35.90030 55.67702 1.000 32.26042 114 ARG C N 1
ATOM 10481 C CA . ARG C 1 114 ? 3.94962 -36.69519 55.76881 1.000 33.70275 114 ARG C CA 1
ATOM 10482 C C . ARG C 1 114 ? 3.84413 -37.60948 56.97887 1.000 32.18968 114 ARG C C 1
ATOM 10483 O O . ARG C 1 114 ? 3.83210 -37.13724 58.12485 1.000 30.49080 114 ARG C O 1
ATOM 10504 N N . ARG C 1 115 ? 3.76019 -38.91152 56.71804 1.000 30.18561 115 ARG C N 1
ATOM 10505 C CA . ARG C 1 115 ? 3.63329 -39.90993 57.77387 1.000 30.55580 115 ARG C CA 1
ATOM 10506 C C . ARG C 1 115 ? 5.00114 -40.18855 58.38664 1.000 32.01993 115 ARG C C 1
ATOM 10507 O O . ARG C 1 115 ? 5.96287 -40.48728 57.67449 1.000 35.49971 115 ARG C O 1
ATOM 10528 N N . THR C 1 116 ? 5.09395 -40.06092 59.71376 1.000 29.84118 116 THR C N 1
ATOM 10529 C CA . THR C 1 116 ? 6.36892 -40.07307 60.42815 1.000 27.49082 116 THR C CA 1
ATOM 10530 C C . THR C 1 116 ? 6.41531 -41.27414 61.36308 1.000 33.62926 116 THR C C 1
ATOM 10531 O O . THR C 1 116 ? 5.72288 -41.29978 62.39332 1.000 28.55983 116 THR C O 1
ATOM 10542 N N . ARG C 1 117 ? 7.24421 -42.26301 61.02469 1.000 29.71365 117 ARG C N 1
ATOM 10543 C CA . ARG C 1 117 ? 7.42909 -43.43519 61.88121 1.000 30.10765 117 ARG C CA 1
ATOM 10544 C C . ARG C 1 117 ? 8.88369 -43.87236 61.77919 1.000 32.27858 117 ARG C C 1
ATOM 10545 O O . ARG C 1 117 ? 9.24607 -44.62356 60.86392 1.000 33.68661 117 ARG C O 1
ATOM 10566 N N . TYR C 1 118 ? 9.70864 -43.42582 62.72360 1.000 28.02766 118 TYR C N 1
ATOM 10567 C CA . TYR C 1 118 ? 11.13420 -43.71730 62.70586 1.000 32.90742 118 TYR C CA 1
ATOM 10568 C C . TYR C 1 118 ? 11.63952 -43.96905 64.11696 1.000 36.64490 118 TYR C C 1
ATOM 10569 O O . TYR C 1 118 ? 11.28686 -43.24603 65.05352 1.000 32.61857 118 TYR C O 1
ATOM 10587 N N . ASP C 1 119 ? 12.47195 -44.99544 64.25960 1.000 37.26069 119 ASP C N 1
ATOM 10588 C CA . ASP C 1 119 ? 13.14528 -45.23187 65.52740 1.000 37.83646 119 ASP C CA 1
ATOM 10589 C C . ASP C 1 119 ? 14.03316 -44.04164 65.86376 1.000 40.61495 119 ASP C C 1
ATOM 10590 O O . ASP C 1 119 ? 14.77043 -43.53920 65.00738 1.000 39.80573 119 ASP C O 1
ATOM 10599 N N . GLY C 1 120 ? 13.94865 -43.57862 67.10865 1.000 37.26302 120 GLY C N 1
ATOM 10600 C CA . GLY C 1 120 ? 14.75228 -42.46655 67.55939 1.000 39.94224 120 GLY C CA 1
ATOM 10601 C C . GLY C 1 120 ? 14.23590 -41.09513 67.18669 1.000 38.45140 120 GLY C C 1
ATOM 10602 O O . GLY C 1 120 ? 14.91911 -40.09766 67.46661 1.000 39.05109 120 GLY C O 1
ATOM 10606 N N . PHE C 1 121 ? 13.06612 -41.00256 66.56260 1.000 33.92782 121 PHE C N 1
ATOM 10607 C CA . PHE C 1 121 ? 12.50965 -39.69892 66.23339 1.000 32.57382 121 PHE C CA 1
ATOM 10608 C C . PHE C 1 121 ? 12.34691 -38.88606 67.51698 1.000 32.62404 121 PHE C C 1
ATOM 10609 O O . PHE C 1 121 ? 11.84963 -39.41647 68.51903 1.000 31.97668 121 PHE C O 1
ATOM 10626 N N . PRO C 1 122 ? 12.74664 -37.61605 67.53414 1.000 31.83334 122 PRO C N 1
ATOM 10627 C CA . PRO C 1 122 ? 12.68335 -36.85120 68.78973 1.000 36.41475 122 PRO C CA 1
ATOM 10628 C C . PRO C 1 122 ? 11.24830 -36.51708 69.17074 1.000 32.36016 122 PRO C C 1
ATOM 10629 O O . PRO C 1 122 ? 10.43045 -36.12756 68.33160 1.000 34.42960 122 PRO C O 1
ATOM 10640 N N . ILE C 1 123 ? 10.94032 -36.70259 70.44751 1.000 28.15002 123 ILE C N 1
ATOM 10641 C CA . ILE C 1 123 ? 9.64743 -36.33931 71.01558 1.000 28.67990 123 ILE C CA 1
ATOM 10642 C C . ILE C 1 123 ? 9.83148 -35.02865 71.76742 1.000 28.38109 123 ILE C C 1
ATOM 10643 O O . ILE C 1 123 ? 10.75163 -34.89994 72.58615 1.000 29.82141 123 ILE C O 1
ATOM 10659 N N . ASP C 1 124 ? 8.97933 -34.04723 71.47508 1.000 28.55283 124 ASP C N 1
ATOM 10660 C CA . ASP C 1 124 ? 9.18965 -32.69878 71.98033 1.000 28.77272 124 ASP C CA 1
ATOM 10661 C C . ASP C 1 124 ? 8.78272 -32.58366 73.44676 1.000 28.52677 124 ASP C C 1
ATOM 10662 O O . ASP C 1 124 ? 7.87505 -33.27043 73.92528 1.000 26.48009 124 ASP C O 1
ATOM 10671 N N . THR C 1 125 ? 9.47409 -31.69348 74.15562 1.000 28.99288 125 THR C N 1
ATOM 10672 C CA . THR C 1 125 ? 9.25753 -31.54397 75.59434 1.000 34.16803 125 THR C CA 1
ATOM 10673 C C . THR C 1 125 ? 7.82058 -31.15450 75.90816 1.000 28.08030 125 THR C C 1
ATOM 10674 O O . THR C 1 125 ? 7.25897 -31.58730 76.92494 1.000 29.23176 125 THR C O 1
ATOM 10685 N N . GLY C 1 126 ? 7.20917 -30.33122 75.05729 1.000 27.96745 126 GLY C N 1
ATOM 10686 C CA . GLY C 1 126 ? 5.83928 -29.91545 75.31042 1.000 30.24085 126 GLY C CA 1
ATOM 10687 C C . GLY C 1 126 ? 4.87453 -31.08443 75.36744 1.000 31.04824 126 GLY C C 1
ATOM 10688 O O . GLY C 1 126 ? 4.01253 -31.14942 76.25010 1.000 26.73429 126 GLY C O 1
ATOM 10692 N N . THR C 1 127 ? 5.00673 -32.02410 74.43418 1.000 27.57555 127 THR C N 1
ATOM 10693 C CA . THR C 1 127 ? 4.12614 -33.18996 74.42367 1.000 26.73596 127 THR C CA 1
ATOM 10694 C C . THR C 1 127 ? 4.38161 -34.07814 75.63095 1.000 29.95754 127 THR C C 1
ATOM 10695 O O . THR C 1 127 ? 3.43949 -34.61853 76.22222 1.000 26.87366 127 THR C O 1
ATOM 10706 N N . ILE C 1 128 ? 5.64659 -34.20899 76.03176 1.000 31.38418 128 ILE C N 1
ATOM 10707 C CA . ILE C 1 128 ? 5.98096 -35.03443 77.18792 1.000 30.80730 128 ILE C CA 1
ATOM 10708 C C . ILE C 1 128 ? 5.39835 -34.42504 78.45707 1.000 30.49454 128 ILE C C 1
ATOM 10709 O O . ILE C 1 128 ? 4.79812 -35.12075 79.28221 1.000 32.14427 128 ILE C O 1
ATOM 10725 N N . VAL C 1 129 ? 5.56272 -33.11561 78.62776 1.000 26.32718 129 VAL C N 1
ATOM 10726 C CA . VAL C 1 129 ? 5.02312 -32.44133 79.80800 1.000 24.16334 129 VAL C CA 1
ATOM 10727 C C . VAL C 1 129 ? 3.50314 -32.53982 79.83057 1.000 28.94967 129 VAL C C 1
ATOM 10728 O O . VAL C 1 129 ? 2.89390 -32.77271 80.88297 1.000 30.25833 129 VAL C O 1
ATOM 10741 N N . THR C 1 130 ? 2.86706 -32.36356 78.67053 1.000 29.61832 130 THR C N 1
ATOM 10742 C CA . THR C 1 130 ? 1.41250 -32.43130 78.59080 1.000 28.73728 130 THR C CA 1
ATOM 10743 C C . THR C 1 130 ? 0.90094 -33.80998 78.98459 1.000 33.56850 130 THR C C 1
ATOM 10744 O O . THR C 1 130 ? -0.09286 -33.92903 79.71199 1.00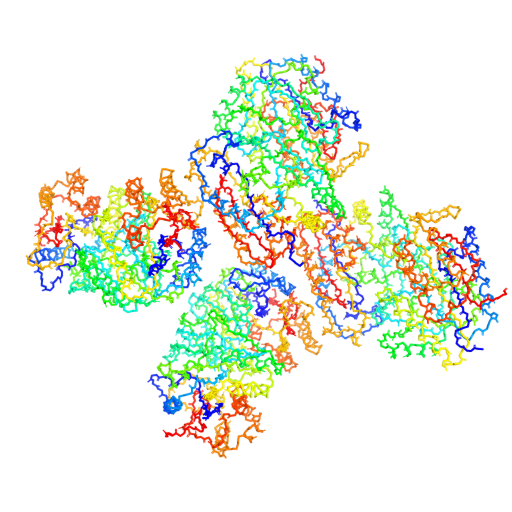0 30.36471 130 THR C O 1
ATOM 10755 N N . SER C 1 131 ? 1.56416 -34.86641 78.51304 1.000 31.59377 131 SER C N 1
ATOM 10756 C CA . SER C 1 131 ? 1.14341 -36.21421 78.86308 1.000 30.88270 131 SER C CA 1
ATOM 10757 C C . SER C 1 131 ? 1.26376 -36.44570 80.36300 1.000 32.65645 131 SER C C 1
ATOM 10758 O O . SER C 1 131 ? 0.38448 -37.06343 80.97393 1.000 33.62858 131 SER C O 1
ATOM 10766 N N . ALA C 1 132 ? 2.34203 -35.95671 80.97112 1.000 29.62146 132 ALA C N 1
ATOM 10767 C CA . ALA C 1 132 ? 2.54344 -36.18188 82.40061 1.000 33.45216 132 ALA C CA 1
ATOM 10768 C C . ALA C 1 132 ? 1.47024 -35.48888 83.22798 1.000 31.15884 132 ALA C C 1
ATOM 10769 O O . ALA C 1 132 ? 1.03879 -36.01533 84.26081 1.000 39.49776 132 ALA C O 1
ATOM 10776 N N . LEU C 1 133 ? 1.03192 -34.30408 82.79716 1.000 32.43485 133 LEU C N 1
ATOM 10777 C CA . LEU C 1 133 ? 0.04572 -33.54687 83.55797 1.000 33.48454 133 LEU C CA 1
ATOM 10778 C C . LEU C 1 133 ? -1.37269 -34.01355 83.26127 1.000 35.81557 133 LEU C C 1
ATOM 10779 O O . LEU C 1 133 ? -2.18178 -34.18048 84.17925 1.000 36.91226 133 LEU C O 1
ATOM 10795 N N . LEU C 1 134 ? -1.69068 -34.25422 81.98841 1.000 32.27673 134 LEU C N 1
ATOM 10796 C CA . LEU C 1 134 ? -3.06008 -34.57978 81.62511 1.000 33.68058 134 LEU C CA 1
ATOM 10797 C C . LEU C 1 134 ? -3.38520 -36.05647 81.80852 1.000 29.71296 134 LEU C C 1
ATOM 10798 O O . LEU C 1 134 ? -4.55440 -36.40204 82.00189 1.000 33.07895 134 LEU C O 1
ATOM 10814 N N . ASP C 1 135 ? -2.38379 -36.93446 81.75340 1.000 28.75749 135 ASP C N 1
ATOM 10815 C CA . ASP C 1 135 ? -2.61601 -38.36604 81.55066 1.000 33.37568 135 ASP C CA 1
ATOM 10816 C C . ASP C 1 135 ? -1.47068 -39.15844 82.16406 1.000 31.55050 135 ASP C C 1
ATOM 10817 O O . ASP C 1 135 ? -0.71464 -39.84171 81.46723 1.000 35.05884 135 ASP C O 1
ATOM 10826 N N . PRO C 1 136 ? -1.33544 -39.11612 83.48989 1.000 38.82613 136 PRO C N 1
ATOM 10827 C CA . PRO C 1 136 ? -0.21467 -39.83101 84.12802 1.000 37.40237 136 PRO C CA 1
ATOM 10828 C C . PRO C 1 136 ? -0.26910 -41.33709 83.94317 1.000 37.78021 136 PRO C C 1
ATOM 10829 O O . PRO C 1 136 ? 0.78185 -41.99246 83.95496 1.000 37.00191 136 PRO C O 1
ATOM 10840 N N . ASP C 1 137 ? -1.45852 -41.90820 83.77595 1.000 36.91623 137 ASP C N 1
ATOM 10841 C CA . ASP C 1 137 ? -1.62037 -43.34648 83.61479 1.000 38.13593 137 ASP C CA 1
ATOM 10842 C C . ASP C 1 137 ? -1.68171 -43.77509 82.15231 1.000 37.42904 137 ASP C C 1
ATOM 10843 O O . ASP C 1 137 ? -1.97685 -44.94124 81.86853 1.000 35.98626 137 ASP C O 1
ATOM 10852 N N . ARG C 1 138 ? -1.41314 -42.86138 81.22584 1.000 34.19388 138 ARG C N 1
ATOM 10853 C CA . ARG C 1 138 ? -1.31061 -43.16736 79.80300 1.000 33.11275 138 ARG C CA 1
ATOM 10854 C C . ARG C 1 138 ? -2.54085 -43.92803 79.31207 1.000 33.75233 138 ARG C C 1
ATOM 10855 O O . ARG C 1 138 ? -2.46889 -45.04262 78.79041 1.000 36.78946 138 ARG C O 1
ATOM 10876 N N . ARG C 1 139 ? -3.68946 -43.27057 79.46384 1.000 35.35810 139 ARG C N 1
ATOM 10877 C CA . ARG C 1 139 ? -4.96376 -43.81641 79.03264 1.000 36.90031 139 ARG C CA 1
ATOM 10878 C C . ARG C 1 139 ? -5.53679 -43.10878 77.81551 1.000 35.17459 139 ARG C C 1
ATOM 10879 O O . ARG C 1 139 ? -6.40019 -43.67888 77.13959 1.000 30.91970 139 ARG C O 1
ATOM 10900 N N . LEU C 1 140 ? -5.08149 -41.89317 77.52537 1.000 32.89652 140 LEU C N 1
ATOM 10901 C CA . LEU C 1 140 ? -5.49513 -41.20574 76.31567 1.000 32.66807 140 LEU C CA 1
ATOM 10902 C C . LEU C 1 140 ? -4.79746 -41.81327 75.10450 1.000 32.82390 140 LEU C C 1
ATOM 10903 O O . LEU C 1 140 ? -3.71508 -42.39808 75.20490 1.000 28.93321 140 LEU C O 1
ATOM 10919 N N . ARG C 1 141 ? -5.44227 -41.67907 73.95096 1.000 30.09205 141 ARG C N 1
ATOM 10920 C CA . ARG C 1 141 ? -4.87320 -42.07116 72.66769 1.000 27.44207 141 ARG C CA 1
ATOM 10921 C C . ARG C 1 141 ? -4.78188 -40.81620 71.81815 1.000 27.42959 141 ARG C C 1
ATOM 10922 O O . ARG C 1 141 ? -5.80549 -40.19539 71.50921 1.000 35.11205 141 ARG C O 1
ATOM 10943 N N . TRP C 1 142 ? -3.56494 -40.43281 71.46551 1.000 28.63664 142 TRP C N 1
ATOM 10944 C CA . TRP C 1 142 ? -3.32495 -39.16212 70.80242 1.000 28.94876 142 TRP C CA 1
ATOM 10945 C C . TRP C 1 142 ? -3.27508 -39.33094 69.28284 1.000 26.07780 142 TRP C C 1
ATOM 10946 O O . TRP C 1 142 ? -3.00504 -40.40841 68.75056 1.000 29.45233 142 TRP C O 1
ATOM 10967 N N . ALA C 1 143 ? -3.54436 -38.22959 68.58790 1.000 29.18258 143 ALA C N 1
ATOM 10968 C CA . ALA C 1 143 ? -3.26584 -38.09095 67.15916 1.000 26.88551 143 ALA C CA 1
ATOM 10969 C C . ALA C 1 143 ? -2.60707 -36.73116 66.99462 1.000 25.68091 143 ALA C C 1
ATOM 10970 O O . ALA C 1 143 ? -3.24031 -35.69982 67.25689 1.000 27.39666 143 ALA C O 1
ATOM 10977 N N . GLN C 1 144 ? -1.34176 -36.71879 66.57764 1.000 26.73151 144 GLN C N 1
ATOM 10978 C CA . GLN C 1 144 ? -0.52594 -35.51411 66.62539 1.000 27.45724 144 GLN C CA 1
ATOM 10979 C C . GLN C 1 144 ? -0.03220 -35.10679 65.25026 1.000 27.60660 144 GLN C C 1
ATOM 10980 O O . GLN C 1 144 ? 0.46696 -35.94072 64.48387 1.000 26.82488 144 GLN C O 1
ATOM 10994 N N . VAL C 1 145 ? -0.14159 -33.81524 64.96070 1.000 25.77884 145 VAL C N 1
ATOM 10995 C CA . VAL C 1 145 ? 0.42703 -33.21089 63.76672 1.000 24.83326 145 VAL C CA 1
ATOM 10996 C C . VAL C 1 145 ? 1.45489 -32.17849 64.21022 1.000 29.14633 145 VAL C C 1
ATOM 10997 O O . VAL C 1 145 ? 1.35614 -31.59858 65.30041 1.000 27.08278 145 VAL C O 1
ATOM 11010 N N . SER C 1 146 ? 2.44778 -31.95931 63.35701 1.000 28.79479 146 SER C N 1
ATOM 11011 C CA . SER C 1 146 ? 3.46622 -30.95760 63.60588 1.000 28.43321 146 SER C CA 1
ATOM 11012 C C . SER C 1 146 ? 2.86208 -29.55899 63.52183 1.000 28.63149 146 SER C C 1
ATOM 11013 O O . SER C 1 146 ? 1.73610 -29.35723 63.05220 1.000 27.36879 146 SER C O 1
ATOM 11021 N N . CYS C 1 147 ? 3.62666 -28.58780 63.99299 1.000 28.26871 147 CYS C N 1
ATOM 11022 C CA . CYS C 1 147 ? 3.25900 -27.17272 63.93581 1.000 31.94408 147 CYS C CA 1
ATOM 11023 C C . CYS C 1 147 ? 4.13086 -26.53210 62.85933 1.000 32.44898 147 CYS C C 1
ATOM 11024 O O . CYS C 1 147 ? 5.26193 -26.11724 63.11896 1.000 33.43357 147 CYS C O 1
ATOM 11032 N N . ASN C 1 148 ? 3.60128 -26.46778 61.64273 1.000 27.75458 148 ASN C N 1
ATOM 11033 C CA . ASN C 1 148 ? 4.33375 -25.86974 60.53166 1.000 30.17562 148 ASN C CA 1
ATOM 11034 C C . ASN C 1 148 ? 4.45533 -24.36712 60.75282 1.000 30.83293 148 ASN C C 1
ATOM 11035 O O . ASN C 1 148 ? 3.44398 -23.66618 60.85711 1.000 31.94032 148 ASN C O 1
ATOM 11046 N N . LEU C 1 149 ? 5.69374 -23.88063 60.83126 1.000 32.64684 149 LEU C N 1
ATOM 11047 C CA . LEU C 1 149 ? 5.97870 -22.47270 61.06529 1.000 34.31459 149 LEU C CA 1
ATOM 11048 C C . LEU C 1 149 ? 6.21120 -21.68594 59.78368 1.000 34.65906 149 LEU C C 1
ATOM 11049 O O . LEU C 1 149 ? 6.22611 -20.44851 59.82937 1.000 33.37054 149 LEU C O 1
ATOM 11065 N N . TYR C 1 150 ? 6.39258 -22.36518 58.65286 1.000 33.46292 150 TYR C N 1
ATOM 11066 C CA . TYR C 1 150 ? 6.77281 -21.73420 57.39625 1.000 36.39461 150 TYR C CA 1
ATOM 11067 C C . TYR C 1 150 ? 5.56571 -21.40386 56.53249 1.000 37.53538 150 TYR C C 1
ATOM 11068 O O . TYR C 1 150 ? 5.50057 -20.31408 55.95739 1.000 38.41523 150 TYR C O 1
ATOM 11086 N N . ALA C 1 151 ? 4.60935 -22.32083 56.42931 1.000 33.94384 151 ALA C N 1
ATOM 11087 C CA . ALA C 1 151 ? 3.39032 -22.04686 55.69263 1.000 40.47448 151 ALA C CA 1
ATOM 11088 C C . ALA C 1 151 ? 2.52318 -21.05307 56.46490 1.000 44.82324 151 ALA C C 1
ATOM 11089 O O . ALA C 1 151 ? 2.76103 -20.75462 57.63948 1.000 41.19090 151 ALA C O 1
ATOM 11096 N N . ASP C 1 152 ? 1.49710 -20.54542 55.78568 1.000 46.57720 152 ASP C N 1
ATOM 11097 C CA . ASP C 1 152 ? 0.57265 -19.61450 56.41241 1.000 52.31863 152 ASP C CA 1
ATOM 11098 C C . ASP C 1 152 ? -0.05184 -20.24224 57.65611 1.000 51.15278 152 ASP C C 1
ATOM 11099 O O . ASP C 1 152 ? -0.11430 -21.46494 57.80667 1.000 51.56255 152 ASP C O 1
ATOM 11108 N N . ALA C 1 153 ? -0.51588 -19.37963 58.56113 1.000 48.59099 153 ALA C N 1
ATOM 11109 C CA . ALA C 1 153 ? -1.19502 -19.86792 59.75387 1.000 52.36496 153 ALA C CA 1
ATOM 11110 C C . ALA C 1 153 ? -2.54098 -20.49223 59.41289 1.000 49.51781 153 ALA C C 1
ATOM 11111 O O . ALA C 1 153 ? -2.99250 -21.40823 60.10880 1.000 50.65383 153 ALA C O 1
ATOM 11118 N N . ASP C 1 154 ? -3.19350 -20.01781 58.35168 1.000 52.79016 154 ASP C N 1
ATOM 11119 C CA . ASP C 1 154 ? -4.49097 -20.56185 57.97180 1.000 56.87083 154 ASP C CA 1
ATOM 11120 C C . ASP C 1 154 ? -4.38243 -21.96502 57.38951 1.000 48.13813 154 ASP C C 1
ATOM 11121 O O . ASP C 1 154 ? -5.37808 -22.69370 57.38660 1.000 45.39621 154 ASP C O 1
ATOM 11130 N N . THR C 1 155 ? -3.20726 -22.35636 56.88787 1.000 44.57585 155 THR C N 1
ATOM 11131 C CA . THR C 1 155 ? -3.02003 -23.74574 56.48352 1.000 43.31785 155 THR C CA 1
ATOM 11132 C C . THR C 1 155 ? -3.10823 -24.67841 57.68772 1.000 44.12128 155 THR C C 1
ATOM 11133 O O . THR C 1 155 ? -3.58326 -25.81441 57.56126 1.000 41.57679 155 THR C O 1
ATOM 11144 N N . LEU C 1 156 ? -2.66711 -24.21705 58.86149 1.000 40.31546 156 LEU C N 1
ATOM 11145 C CA . LEU C 1 156 ? -2.83692 -25.01640 60.06790 1.000 39.93921 156 LEU C CA 1
ATOM 11146 C C . LEU C 1 156 ? -4.29937 -25.07543 60.48718 1.000 40.79819 156 LEU C C 1
ATOM 11147 O O . LEU C 1 156 ? -4.74754 -26.08628 61.03577 1.000 39.88486 156 LEU C O 1
ATOM 11163 N N . ALA C 1 157 ? -5.05187 -23.99659 60.25893 1.000 37.92461 157 ALA C N 1
ATOM 11164 C CA . ALA C 1 157 ? -6.48884 -24.04133 60.49293 1.000 35.93576 157 ALA C CA 1
ATOM 11165 C C . ALA C 1 157 ? -7.15355 -25.05586 59.57205 1.000 41.23783 157 ALA C C 1
ATOM 11166 O O . ALA C 1 157 ? -8.10544 -25.73843 59.97212 1.000 41.68453 157 ALA C O 1
ATOM 11173 N N . ASP C 1 158 ? -6.66597 -25.16829 58.33386 1.000 38.98375 158 ASP C N 1
ATOM 11174 C CA . ASP C 1 158 ? -7.20071 -26.17470 57.42292 1.000 38.75791 158 ASP C CA 1
ATOM 11175 C C . ASP C 1 158 ? -6.85824 -27.57918 57.90009 1.000 34.31777 158 ASP C C 1
ATOM 11176 O O . ASP C 1 158 ? -7.66458 -28.50385 57.76129 1.000 35.16724 158 ASP C O 1
ATOM 11185 N N . VAL C 1 159 ? -5.66114 -27.76333 58.45730 1.000 35.04120 159 VAL C N 1
ATOM 11186 C CA . VAL C 1 159 ? -5.29700 -29.07080 58.99276 1.000 35.88471 159 VAL C CA 1
ATOM 11187 C C . VAL C 1 159 ? -6.21034 -29.43306 60.15539 1.000 33.24540 159 VAL C C 1
ATOM 11188 O O . VAL C 1 159 ? -6.68251 -30.57243 60.26217 1.000 36.14895 159 VAL C O 1
ATOM 11201 N N . GLY C 1 160 ? -6.49014 -28.46939 61.03515 1.000 31.09813 160 GLY C N 1
ATOM 11202 C CA . GLY C 1 160 ? -7.40514 -28.73368 62.13518 1.000 33.05749 160 GLY C CA 1
ATOM 11203 C C . GLY C 1 160 ? -8.80866 -29.04993 61.65488 1.000 38.49966 160 GLY C C 1
ATOM 11204 O O . GLY C 1 160 ? -9.46544 -29.96117 62.17002 1.000 34.16731 160 GLY C O 1
ATOM 11208 N N . ARG C 1 161 ? -9.28613 -28.30158 60.65561 1.000 36.30977 161 ARG C N 1
ATOM 11209 C CA . ARG C 1 161 ? -10.59361 -28.58244 60.07384 1.000 37.00722 161 ARG C CA 1
ATOM 11210 C C . ARG C 1 161 ? -10.64404 -29.98908 59.49609 1.000 36.28751 161 ARG C C 1
ATOM 11211 O O . ARG C 1 161 ? -11.65936 -30.68380 59.61727 1.000 34.95499 161 ARG C O 1
ATOM 11232 N N . ALA C 1 162 ? -9.55603 -30.42395 58.86066 1.000 34.90712 162 ALA C N 1
ATOM 11233 C CA . ALA C 1 162 ? -9.50937 -31.77552 58.31016 1.000 35.46009 162 ALA C CA 1
ATOM 11234 C C . ALA C 1 162 ? -9.53520 -32.82114 59.41778 1.000 32.78204 162 ALA C C 1
ATOM 11235 O O . ALA C 1 162 ? -10.15163 -33.88172 59.26396 1.000 30.22212 162 ALA C O 1
ATOM 11242 N N . GLY C 1 163 ? -8.87670 -32.53870 60.54379 1.000 32.85536 163 GLY C N 1
ATOM 11243 C CA . GLY C 1 163 ? -8.88801 -33.48541 61.64428 1.000 32.09338 163 GLY C CA 1
ATOM 11244 C C . GLY C 1 163 ? -10.25779 -33.62263 62.28010 1.000 35.50315 163 GLY C C 1
ATOM 11245 O O . GLY C 1 163 ? -10.66852 -34.72278 62.65556 1.000 36.59484 163 GLY C O 1
ATOM 11249 N N . ALA C 1 164 ? -10.98048 -32.50821 62.41606 1.000 32.81743 164 ALA C N 1
ATOM 11250 C CA . ALA C 1 164 ? -12.33516 -32.56775 62.95447 1.000 35.30885 164 ALA C CA 1
ATOM 11251 C C . ALA C 1 164 ? -13.27003 -33.30455 62.00290 1.000 36.57875 164 ALA C C 1
ATOM 11252 O O . ALA C 1 164 ? -14.12747 -34.08130 62.43957 1.000 38.16820 164 ALA C O 1
ATOM 11259 N N . ALA C 1 165 ? -13.12284 -33.07137 60.69816 1.000 35.27872 165 ALA C N 1
ATOM 11260 C CA . ALA C 1 165 ? -13.94388 -33.78771 59.72864 1.000 37.13659 165 ALA C CA 1
ATOM 11261 C C . ALA C 1 165 ? -13.65132 -35.28208 59.75951 1.000 36.41568 165 ALA C C 1
ATOM 11262 O O . ALA C 1 165 ? -14.56890 -36.10311 59.66512 1.000 37.07659 165 ALA C O 1
ATOM 11269 N N . ALA C 1 166 ? -12.37675 -35.65296 59.89209 1.000 36.21705 166 ALA C N 1
ATOM 11270 C CA . ALA C 1 166 ? -12.02094 -37.06639 59.94366 1.000 37.57726 166 ALA C CA 1
ATOM 11271 C C . ALA C 1 166 ? -12.59902 -37.73518 61.18394 1.000 37.72527 166 ALA C C 1
ATOM 11272 O O . ALA C 1 166 ? -13.10453 -38.86477 61.11102 1.000 39.03034 166 ALA C O 1
ATOM 11279 N N . ALA C 1 167 ? -12.53357 -37.05736 62.33335 1.000 37.21625 167 ALA C N 1
ATOM 11280 C CA . ALA C 1 167 ? -13.08406 -37.62676 63.55739 1.000 35.93829 167 ALA C CA 1
ATOM 11281 C C . ALA C 1 167 ? -14.57995 -37.88077 63.42231 1.000 38.08355 167 ALA C C 1
ATOM 11282 O O . ALA C 1 167 ? -15.09206 -38.90223 63.89302 1.000 34.04115 167 ALA C O 1
ATOM 11289 N N . ARG C 1 168 ? -15.30042 -36.95807 62.78565 1.000 39.95256 168 ARG C N 1
ATOM 11290 C CA . ARG C 1 168 ? -16.72914 -37.15715 62.57552 1.000 41.96791 168 ARG C CA 1
ATOM 11291 C C . ARG C 1 168 ? -16.98485 -38.31953 61.62372 1.000 40.74042 168 ARG C C 1
ATOM 11292 O O . ARG C 1 168 ? -17.86485 -39.15179 61.87210 1.000 37.79657 168 ARG C O 1
ATOM 11313 N N . ASP C 1 169 ? -16.21829 -38.39815 60.53587 1.000 36.57309 169 ASP C N 1
ATOM 11314 C CA . ASP C 1 169 ? -16.39518 -39.49192 59.58631 1.000 41.48577 169 ASP C CA 1
ATOM 11315 C C . ASP C 1 169 ? -16.12673 -40.83943 60.24377 1.000 40.26590 169 ASP C C 1
ATOM 11316 O O . ASP C 1 169 ? -16.83351 -41.81975 59.98115 1.000 40.80864 169 ASP C O 1
ATOM 11325 N N . ALA C 1 170 ? -15.10851 -40.90975 61.09751 1.000 37.30506 170 ALA C N 1
ATOM 11326 C CA . ALA C 1 170 ? -14.77899 -42.13876 61.80596 1.000 37.19362 170 ALA C CA 1
ATOM 11327 C C . ALA C 1 170 ? -15.70002 -42.41225 62.98567 1.000 34.95972 170 ALA C C 1
ATOM 11328 O O . ALA C 1 170 ? -15.50256 -43.41471 63.67977 1.000 33.78503 170 ALA C O 1
ATOM 11335 N N . GLY C 1 171 ? -16.69105 -41.55636 63.23044 1.000 37.02836 171 GLY C N 1
ATOM 11336 C CA . GLY C 1 171 ? -17.60031 -41.76185 64.33947 1.000 37.39510 171 GLY C CA 1
ATOM 11337 C C . GLY C 1 171 ? -16.97711 -41.59432 65.70591 1.000 38.78214 171 GLY C C 1
ATOM 11338 O O . GLY C 1 171 ? -17.50446 -42.11934 66.68678 1.000 35.25231 171 GLY C O 1
ATOM 11342 N N . LEU C 1 172 ? -15.87175 -40.87033 65.79962 1.000 35.34998 172 LEU C N 1
ATOM 11343 C CA . LEU C 1 172 ? -15.13802 -40.76031 67.04576 1.000 34.55178 172 LEU C CA 1
ATOM 11344 C C . LEU C 1 172 ? -15.64220 -39.58887 67.87965 1.000 39.66031 172 LEU C C 1
ATOM 11345 O O . LEU C 1 172 ? -16.06217 -38.55506 67.35582 1.000 42.52594 172 LEU C O 1
ATOM 11361 N N . ARG C 1 173 ? -15.59767 -39.77050 69.19031 1.000 40.41657 173 ARG C N 1
ATOM 11362 C CA . ARG C 1 173 ? -15.77898 -38.68241 70.14242 1.000 40.21208 173 ARG C CA 1
ATOM 11363 C C . ARG C 1 173 ? -14.38506 -38.17393 70.48832 1.000 34.76784 173 ARG C C 1
ATOM 11364 O O . ARG C 1 173 ? -13.61372 -38.86575 71.15566 1.000 37.30216 173 ARG C O 1
ATOM 11385 N N . ALA C 1 174 ? -14.04621 -36.98446 70.00486 1.000 37.47721 174 ALA C N 1
ATOM 11386 C CA . ALA C 1 174 ? -12.67887 -36.49469 70.05104 1.000 34.72645 174 ALA C CA 1
ATOM 11387 C C . ALA C 1 174 ? -12.59699 -35.14404 70.74004 1.000 35.50630 174 ALA C C 1
ATOM 11388 O O . ALA C 1 174 ? -13.56399 -34.37892 70.77400 1.000 37.69648 174 ALA C O 1
ATOM 11395 N N . ALA C 1 175 ? -11.42390 -34.87314 71.29910 1.000 35.97880 175 ALA C N 1
ATOM 11396 C CA . ALA C 1 175 ? -11.06884 -33.58189 71.86228 1.000 33.57747 175 ALA C CA 1
ATOM 11397 C C . ALA C 1 175 ? -9.82708 -33.06795 71.14835 1.000 30.18831 175 ALA C C 1
ATOM 11398 O O . ALA C 1 175 ? -9.14708 -33.80063 70.42869 1.000 35.03893 175 ALA C O 1
ATOM 11405 N N . VAL C 1 176 ? -9.54040 -31.78707 71.34611 1.000 30.95964 176 VAL C N 1
ATOM 11406 C CA . VAL C 1 176 ? -8.36877 -31.13704 70.77474 1.000 30.80296 176 VAL C CA 1
ATOM 11407 C C . VAL C 1 176 ? -7.56520 -30.51289 71.90785 1.000 32.31723 176 VAL C C 1
ATOM 11408 O O . VAL C 1 176 ? -8.11749 -29.78768 72.74502 1.000 30.72984 176 VAL C O 1
ATOM 11421 N N . VAL C 1 177 ? -6.26451 -30.79024 71.92996 1.000 29.70668 177 VAL C N 1
ATOM 11422 C CA . VAL C 1 177 ? -5.33972 -30.18410 72.87821 1.000 31.77157 177 VAL C CA 1
ATOM 11423 C C . VAL C 1 177 ? -4.23720 -29.50220 72.08431 1.000 30.93617 177 VAL C C 1
ATOM 11424 O O . VAL C 1 177 ? -3.65337 -30.10588 71.18109 1.000 29.88151 177 VAL C O 1
ATOM 11437 N N . VAL C 1 178 ? -3.95847 -28.24591 72.41448 1.000 32.03337 178 VAL C N 1
ATOM 11438 C CA . VAL C 1 178 ? -2.85158 -27.50215 71.82327 1.000 27.51338 178 VAL C CA 1
ATOM 11439 C C . VAL C 1 178 ? -1.89929 -27.12735 72.94542 1.000 31.00440 178 VAL C C 1
ATOM 11440 O O . VAL C 1 178 ? -2.33431 -26.68528 74.01797 1.000 29.86486 178 VAL C O 1
ATOM 11453 N N . VAL C 1 179 ? -0.60759 -27.32436 72.70799 1.000 30.85936 179 VAL C N 1
ATOM 11454 C CA . VAL C 1 179 ? 0.43819 -27.02187 73.68423 1.000 29.00419 179 VAL C CA 1
ATOM 11455 C C . VAL C 1 179 ? 1.19552 -25.81052 73.16279 1.000 33.67922 179 VAL C C 1
ATOM 11456 O O . VAL C 1 179 ? 1.93028 -25.89783 72.16513 1.000 29.54776 179 VAL C O 1
ATOM 11469 N N . THR C 1 180 ? 1.00489 -24.66866 73.81797 1.000 24.59812 180 THR C N 1
ATOM 11470 C CA . THR C 1 180 ? 1.56876 -23.42237 73.33432 1.000 26.16174 180 THR C CA 1
ATOM 11471 C C . THR C 1 180 ? 1.76585 -22.46582 74.49606 1.000 33.26933 180 THR C C 1
ATOM 11472 O O . THR C 1 180 ? 0.99970 -22.47069 75.46643 1.000 31.26103 180 THR C O 1
ATOM 11483 N N . GLY C 1 181 ? 2.80883 -21.65486 74.39390 1.000 28.76100 181 GLY C N 1
ATOM 11484 C CA . GLY C 1 181 ? 2.95431 -20.51388 75.26679 1.000 35.24469 181 GLY C CA 1
ATOM 11485 C C . GLY C 1 181 ? 2.13689 -19.34839 74.75711 1.000 36.36824 181 GLY C C 1
ATOM 11486 O O . GLY C 1 181 ? 1.47108 -19.41064 73.72194 1.000 34.88715 181 GLY C O 1
ATOM 11490 N N . MET C 1 182 ? 2.17510 -18.25836 75.52039 1.000 34.98813 182 MET C N 1
ATOM 11491 C CA . MET C 1 182 ? 1.56861 -17.00520 75.08614 1.000 32.83558 182 MET C CA 1
ATOM 11492 C C . MET C 1 182 ? 2.69621 -16.07949 74.65774 1.000 38.33063 182 MET C C 1
ATOM 11493 O O . MET C 1 182 ? 3.43361 -16.40127 73.72008 1.000 34.23218 182 MET C O 1
ATOM 11507 N N . SER C 1 183 ? 2.85638 -14.93701 75.32224 1.000 38.18491 183 SER C N 1
ATOM 11508 C CA . SER C 1 183 ? 4.03884 -14.12130 75.07535 1.000 36.21220 183 SER C CA 1
ATOM 11509 C C . SER C 1 183 ? 5.29038 -14.95146 75.34501 1.000 37.30257 183 SER C C 1
ATOM 11510 O O . SER C 1 183 ? 5.30347 -15.83042 76.20875 1.000 39.05626 183 SER C O 1
ATOM 11518 N N . SER C 1 184 ? 6.34472 -14.68942 74.57211 1.000 37.65825 184 SER C N 1
ATOM 11519 C CA . SER C 1 184 ? 7.58248 -15.45475 74.66454 1.000 41.48528 184 SER C CA 1
ATOM 11520 C C . SER C 1 184 ? 8.77301 -14.56701 75.00820 1.000 45.75177 184 SER C C 1
ATOM 11521 O O . SER C 1 184 ? 9.88990 -14.80799 74.54714 1.000 46.59682 184 SER C O 1
ATOM 11529 N N . GLY C 1 185 ? 8.54842 -13.53876 75.81877 1.000 46.02683 185 GLY C N 1
ATOM 11530 C CA . GLY C 1 185 ? 9.63795 -12.70482 76.28230 1.000 49.14373 185 GLY C CA 1
ATOM 11531 C C . GLY C 1 185 ? 10.43689 -13.39507 77.36622 1.000 49.42591 185 GLY C C 1
ATOM 11532 O O . GLY C 1 185 ? 10.32668 -13.05258 78.54769 1.000 52.79662 185 GLY C O 1
ATOM 11536 N N . LEU C 1 186 ? 11.24518 -14.37382 76.98054 1.000 50.36510 186 LEU C N 1
ATOM 11537 C CA . LEU C 1 186 ? 11.95848 -15.16550 77.96725 1.000 50.85821 186 LEU C CA 1
ATOM 11538 C C . LEU C 1 186 ? 13.02837 -14.33932 78.67189 1.000 53.52550 186 LEU C C 1
ATOM 11539 O O . LEU C 1 186 ? 13.67949 -13.48462 78.06484 1.000 55.66014 186 LEU C O 1
ATOM 11555 N N . ILE C 1 187 ? 13.20569 -14.60822 79.96352 1.000 52.71934 187 ILE C N 1
ATOM 11556 C CA . ILE C 1 187 ? 14.27454 -14.00412 80.75326 1.000 51.26066 187 ILE C CA 1
ATOM 11557 C C . ILE C 1 187 ? 15.57455 -14.71275 80.38429 1.000 58.13573 187 ILE C C 1
ATOM 11558 O O . ILE C 1 187 ? 15.76039 -15.89130 80.69542 1.000 56.97855 187 ILE C O 1
ATOM 11574 N N . GLN C 1 188 ? 16.47544 -13.99652 79.71156 1.000 59.97134 188 GLN C N 1
ATOM 11575 C CA . GLN C 1 188 ? 17.73054 -14.58042 79.25122 1.000 60.82307 188 GLN C CA 1
ATOM 11576 C C . GLN C 1 188 ? 18.75935 -14.60419 80.37556 1.000 62.05593 188 GLN C C 1
ATOM 11577 O O . GLN C 1 188 ? 19.87793 -14.10542 80.21717 1.000 65.49323 188 GLN C O 1
ATOM 11591 N N . GLN C 1 189 ? 18.39263 -15.19035 81.51183 1.000 64.74370 189 GLN C N 1
ATOM 11592 C CA . GLN C 1 189 ? 19.25108 -15.20622 82.68691 1.000 70.40170 189 GLN C CA 1
ATOM 11593 C C . GLN C 1 189 ? 18.91105 -16.43115 83.52359 1.000 66.72004 189 GLN C C 1
ATOM 11594 O O . GLN C 1 189 ? 17.78424 -16.93364 83.48341 1.000 61.80998 189 GLN C O 1
ATOM 11608 N N . TRP C 1 190 ? 19.89944 -16.91251 84.27806 1.000 65.59216 190 TRP C N 1
ATOM 11609 C CA . TRP C 1 190 ? 19.71694 -18.07573 85.14717 1.000 61.28155 190 TRP C CA 1
ATOM 11610 C C . TRP C 1 190 ? 19.15062 -17.58444 86.47186 1.000 57.10771 190 TRP C C 1
ATOM 11611 O O . TRP C 1 190 ? 19.87945 -17.34351 87.43572 1.000 61.16895 190 TRP C O 1
ATOM 11632 N N . ILE C 1 191 ? 17.82529 -17.44586 86.52231 1.000 58.08989 191 ILE C N 1
ATOM 11633 C CA . ILE C 1 191 ? 17.15353 -16.86430 87.67730 1.000 54.13896 191 ILE C CA 1
ATOM 11634 C C . ILE C 1 191 ? 16.82911 -17.93855 88.70251 1.000 54.16889 191 ILE C C 1
ATOM 11635 O O . ILE C 1 191 ? 17.00288 -19.13484 88.44761 1.000 52.33676 191 ILE C O 1
ATOM 11651 N N . GLU C 1 192 ? 16.35414 -17.51139 89.87133 1.000 58.04100 192 GLU C N 1
ATOM 11652 C CA . GLU C 1 192 ? 15.78559 -18.38623 90.88106 1.000 56.07248 192 GLU C CA 1
ATOM 11653 C C . GLU C 1 192 ? 14.26470 -18.38326 90.76613 1.000 52.33798 192 GLU C C 1
ATOM 11654 O O . GLU C 1 192 ? 13.67182 -17.38976 90.33271 1.000 53.52645 192 GLU C O 1
ATOM 11666 N N . PRO C 1 193 ? 13.59954 -19.47779 91.13593 1.000 45.69505 193 PRO C N 1
ATOM 11667 C CA . PRO C 1 193 ? 12.14164 -19.53866 90.93288 1.000 44.31400 193 PRO C CA 1
ATOM 11668 C C . PRO C 1 193 ? 11.39488 -18.35249 91.51681 1.000 50.46060 193 PRO C C 1
ATOM 11669 O O . PRO C 1 193 ? 10.41039 -17.89197 90.92702 1.000 46.71149 193 PRO C O 1
ATOM 11680 N N . GLY C 1 194 ? 11.84549 -17.83447 92.66080 1.000 52.49315 194 GLY C N 1
ATOM 11681 C CA . GLY C 1 194 ? 11.11114 -16.78166 93.33741 1.000 54.97057 194 GLY C CA 1
ATOM 11682 C C . GLY C 1 194 ? 11.07024 -15.46545 92.59286 1.000 50.66935 194 GLY C C 1
ATOM 11683 O O . GLY C 1 194 ? 10.16094 -14.66250 92.82562 1.000 54.18108 194 GLY C O 1
ATOM 11687 N N . GLN C 1 195 ? 12.03094 -15.21984 91.70396 1.000 55.90287 195 GLN C N 1
ATOM 11688 C CA . GLN C 1 195 ? 12.11123 -13.95507 90.98917 1.000 56.96374 195 GLN C CA 1
ATOM 11689 C C . GLN C 1 195 ? 11.57004 -14.04642 89.56436 1.000 56.79829 195 GLN C C 1
ATOM 11690 O O . GLN C 1 195 ? 11.93173 -13.22304 88.71639 1.000 59.37758 195 GLN C O 1
ATOM 11704 N N . ASP C 1 196 ? 10.70567 -15.01915 89.28522 1.000 49.19328 196 ASP C N 1
ATOM 11705 C CA . ASP C 1 196 ? 10.10629 -15.11725 87.96113 1.000 50.46121 196 ASP C CA 1
ATOM 11706 C C . ASP C 1 196 ? 9.06231 -14.01977 87.78167 1.000 51.92688 196 ASP C C 1
ATOM 11707 O O . ASP C 1 196 ? 8.38297 -13.61273 88.73011 1.000 48.62333 196 ASP C O 1
ATOM 11716 N N . ARG C 1 197 ? 8.94620 -13.53798 86.54754 1.000 53.23087 197 ARG C N 1
ATOM 11717 C CA . ARG C 1 197 ? 8.10261 -12.39920 86.21219 1.000 53.60848 197 ARG C CA 1
ATOM 11718 C C . ARG C 1 197 ? 7.96919 -12.34011 84.70037 1.000 47.77298 197 ARG C C 1
ATOM 11719 O O . ARG C 1 197 ? 8.86213 -12.78832 83.97759 1.000 50.97751 197 ARG C O 1
ATOM 11740 N N . ILE C 1 198 ? 6.85577 -11.77465 84.22488 1.000 48.67415 198 ILE C N 1
ATOM 11741 C CA . ILE C 1 198 ? 6.70665 -11.55780 82.78897 1.000 51.46760 198 ILE C CA 1
ATOM 11742 C C . ILE C 1 198 ? 7.89715 -10.74386 82.29820 1.000 57.27510 198 ILE C C 1
ATOM 11743 O O . ILE C 1 198 ? 8.30334 -9.75405 82.92076 1.000 52.72508 198 ILE C O 1
ATOM 11759 N N . GLY C 1 199 ? 8.46123 -11.16111 81.16306 1.000 56.82733 199 GLY C N 1
ATOM 11760 C CA . GLY C 1 199 ? 9.80640 -10.72325 80.81603 1.000 59.15710 199 GLY C CA 1
ATOM 11761 C C . GLY C 1 199 ? 9.88818 -9.28466 80.33966 1.000 61.52649 199 GLY C C 1
ATOM 11762 O O . GLY C 1 199 ? 10.84122 -8.57272 80.66487 1.000 65.61613 199 GLY C O 1
ATOM 11766 N N . GLU C 1 200 ? 8.91083 -8.84085 79.56294 1.000 58.24886 200 GLU C N 1
ATOM 11767 C CA . GLU C 1 200 ? 9.01514 -7.59629 78.82001 1.000 57.28216 200 GLU C CA 1
ATOM 11768 C C . GLU C 1 200 ? 7.78978 -6.72647 79.03454 1.000 60.14558 200 GLU C C 1
ATOM 11769 O O . GLU C 1 200 ? 6.73624 -7.21208 79.45968 1.000 57.78330 200 GLU C O 1
ATOM 11781 N N . PRO C 1 201 ? 7.89770 -5.42589 78.75432 1.000 72.56754 201 PRO C N 1
ATOM 11782 C CA . PRO C 1 201 ? 6.73071 -4.54672 78.90195 1.000 68.30981 201 PRO C CA 1
ATOM 11783 C C . PRO C 1 201 ? 5.71150 -4.78920 77.80028 1.000 61.72506 201 PRO C C 1
ATOM 11784 O O . PRO C 1 201 ? 6.05970 -4.97726 76.62979 1.000 57.46205 201 PRO C O 1
ATOM 11795 N N . GLY C 1 202 ? 4.43763 -4.77835 78.18797 1.000 58.13086 202 GLY C N 1
ATOM 11796 C CA . GLY C 1 202 ? 3.35157 -5.00481 77.26640 1.000 58.54917 202 GLY C CA 1
ATOM 11797 C C . GLY C 1 202 ? 2.97488 -6.45593 77.07370 1.000 51.27081 202 GLY C C 1
ATOM 11798 O O . GLY C 1 202 ? 1.86870 -6.73452 76.59841 1.000 49.54145 202 GLY C O 1
ATOM 11802 N N . HIS C 1 203 ? 3.85938 -7.38862 77.43440 1.000 50.26333 203 HIS C N 1
ATOM 11803 C CA . HIS C 1 203 ? 3.54428 -8.80343 77.27491 1.000 47.43940 203 HIS C CA 1
ATOM 11804 C C . HIS C 1 203 ? 2.40837 -9.22208 78.19796 1.000 49.25101 203 HIS C C 1
ATOM 11805 O O . HIS C 1 203 ? 1.48883 -9.93474 77.77648 1.000 47.14612 203 HIS C O 1
ATOM 11819 N N . ASP C 1 204 ? 2.45456 -8.79232 79.46189 1.000 48.14292 204 ASP C N 1
ATOM 11820 C CA . ASP C 1 204 ? 1.39643 -9.15331 80.39885 1.000 48.43587 204 ASP C CA 1
ATOM 11821 C C . ASP C 1 204 ? 0.06390 -8.54122 79.98531 1.000 49.36794 204 ASP C C 1
ATOM 11822 O O . ASP C 1 204 ? -0.98384 -9.18823 80.09585 1.000 48.28284 204 ASP C O 1
ATOM 11831 N N . GLN C 1 205 ? 0.08121 -7.29501 79.50597 1.000 49.55291 205 GLN C N 1
ATOM 11832 C CA . GLN C 1 205 ? -1.15854 -6.66193 79.07025 1.000 53.89900 205 GLN C CA 1
ATOM 11833 C C . GLN C 1 205 ? -1.70443 -7.33517 77.81613 1.000 49.64776 205 GLN C C 1
ATOM 11834 O O . GLN C 1 205 ? -2.92021 -7.51777 77.68028 1.000 47.95363 205 GLN C O 1
ATOM 11848 N N . TRP C 1 206 ? -0.82064 -7.71011 76.88814 1.000 49.14975 206 TRP C N 1
ATOM 11849 C CA . TRP C 1 206 ? -1.26844 -8.39883 75.68334 1.000 47.55235 206 TRP C CA 1
ATOM 11850 C C . TRP C 1 206 ? -1.87645 -9.75537 76.01989 1.000 46.51473 206 TRP C C 1
ATOM 11851 O O . TRP C 1 206 ? -2.88936 -10.15253 75.43138 1.000 48.51007 206 TRP C O 1
ATOM 11872 N N . ASN C 1 207 ? -1.27626 -10.47824 76.96534 1.000 44.33866 207 ASN C N 1
ATOM 11873 C CA . ASN C 1 207 ? -1.80192 -11.78457 77.34606 1.000 43.79985 207 ASN C CA 1
ATOM 11874 C C . ASN C 1 207 ? -3.20555 -11.66264 77.92791 1.000 49.11995 207 ASN C C 1
ATOM 11875 O O . ASN C 1 207 ? -4.14040 -12.32716 77.46910 1.000 47.47549 207 ASN C O 1
ATOM 11886 N N . THR C 1 208 ? -3.37502 -10.81146 78.94544 1.000 48.10909 208 THR C N 1
ATOM 11887 C CA . THR C 1 208 ? -4.68768 -10.66295 79.56481 1.000 48.58539 208 THR C CA 1
ATOM 11888 C C . THR C 1 208 ? -5.72806 -10.17299 78.56458 1.000 46.92567 208 THR C C 1
ATOM 11889 O O . THR C 1 208 ? -6.91714 -10.47612 78.71014 1.000 50.16324 208 THR C O 1
ATOM 11900 N N . ARG C 1 209 ? -5.30623 -9.41895 77.54867 1.000 42.66125 209 ARG C N 1
ATOM 11901 C CA . ARG C 1 209 ? -6.24932 -8.92637 76.54992 1.000 46.71487 209 ARG C CA 1
ATOM 11902 C C . ARG C 1 209 ? -6.86742 -10.07861 75.76374 1.000 49.39139 209 ARG C C 1
ATOM 11903 O O . ARG C 1 209 ? -8.08930 -10.13421 75.57753 1.000 49.96555 209 ARG C O 1
ATOM 11924 N N . VAL C 1 210 ? -6.03711 -11.00992 75.28685 1.000 48.73778 210 VAL C N 1
ATOM 11925 C CA . VAL C 1 210 ? -6.58246 -12.12463 74.51939 1.000 49.08508 210 VAL C CA 1
ATOM 11926 C C . VAL C 1 210 ? -7.34951 -13.07421 75.43321 1.000 47.03634 210 VAL C C 1
ATOM 11927 O O . VAL C 1 210 ? -8.35731 -13.66346 75.02255 1.000 47.03297 210 VAL C O 1
ATOM 11940 N N . LEU C 1 211 ? -6.89596 -13.24053 76.67777 1.000 45.33023 211 LEU C N 1
ATOM 11941 C CA . LEU C 1 211 ? -7.61800 -14.10075 77.61132 1.000 46.32835 211 LEU C CA 1
ATOM 11942 C C . LEU C 1 211 ? -9.01467 -13.55802 77.88705 1.000 48.61692 211 LEU C C 1
ATOM 11943 O O . LEU C 1 211 ? -9.98593 -14.32071 77.94637 1.000 50.21499 211 LEU C O 1
ATOM 11959 N N . ASP C 1 212 ? -9.13742 -12.24112 78.05762 1.000 49.01160 212 ASP C N 1
ATOM 11960 C CA . ASP C 1 212 ? -10.45471 -11.64071 78.24829 1.000 49.83007 212 ASP C CA 1
ATOM 11961 C C . ASP C 1 212 ? -11.36662 -11.94944 77.06818 1.000 46.98148 212 ASP C C 1
ATOM 11962 O O . ASP C 1 212 ? -12.53185 -12.32249 77.24757 1.000 45.47190 212 ASP C O 1
ATOM 11971 N N . LEU C 1 213 ? -10.85008 -11.79429 75.84584 1.000 48.78763 213 LEU C N 1
ATOM 11972 C CA . LEU C 1 213 ? -11.65182 -12.10099 74.66662 1.000 50.63117 213 LEU C CA 1
ATOM 11973 C C . LEU C 1 213 ? -12.01292 -13.58102 74.62144 1.000 50.69673 213 LEU C C 1
ATOM 11974 O O . LEU C 1 213 ? -13.15037 -13.94250 74.29601 1.000 51.22481 213 LEU C O 1
ATOM 11990 N N . LEU C 1 214 ? -11.05783 -14.45330 74.94951 1.000 49.92071 214 LEU C N 1
ATOM 11991 C CA . LEU C 1 214 ? -11.31858 -15.88805 74.89198 1.000 48.18187 214 LEU C CA 1
ATOM 11992 C C . LEU C 1 214 ? -12.36317 -16.29070 75.92592 1.000 48.57914 214 LEU C C 1
ATOM 11993 O O . LEU C 1 214 ? -13.30078 -17.03772 75.61905 1.000 49.68050 214 LEU C O 1
ATOM 12009 N N . THR C 1 215 ? -12.22160 -15.80190 77.15889 1.000 46.83470 215 THR C N 1
ATOM 12010 C CA . THR C 1 215 ? -13.21240 -16.10710 78.18559 1.000 45.83034 215 THR C CA 1
ATOM 12011 C C . THR C 1 215 ? -14.58388 -15.56234 77.81157 1.000 44.98515 215 THR C C 1
ATOM 12012 O O . THR C 1 215 ? -15.60516 -16.09627 78.25301 1.000 48.39138 215 THR C O 1
ATOM 12023 N N . ALA C 1 216 ? -14.62874 -14.50950 77.00270 1.000 45.85894 216 ALA C N 1
ATOM 12024 C CA . ALA C 1 216 ? -15.87778 -13.95573 76.50631 1.000 48.58487 216 ALA C CA 1
ATOM 12025 C C . ALA C 1 216 ? -16.36456 -14.65034 75.23909 1.000 51.79524 216 ALA C C 1
ATOM 12026 O O . ALA C 1 216 ? -17.33344 -14.18992 74.62537 1.000 53.62695 216 ALA C O 1
ATOM 12033 N N . GLY C 1 217 ? -15.71662 -15.74039 74.83338 1.000 49.85197 217 GLY C N 1
ATOM 12034 C CA . GLY C 1 217 ? -16.13230 -16.45178 73.64352 1.000 49.44102 217 GLY C CA 1
ATOM 12035 C C . GLY C 1 217 ? -15.84590 -15.73750 72.34703 1.000 49.68733 217 GLY C C 1
ATOM 12036 O O . GLY C 1 217 ? -16.49450 -16.02193 71.33743 1.000 52.73533 217 GLY C O 1
ATOM 12040 N N . LYS C 1 218 ? -14.88313 -14.81992 72.34044 1.000 53.48406 218 LYS C N 1
ATOM 12041 C CA . LYS C 1 218 ? -14.57972 -14.03778 71.14911 1.000 56.95039 218 LYS C CA 1
ATOM 12042 C C . LYS C 1 218 ? -13.28486 -14.51954 70.50631 1.000 56.01871 218 LYS C C 1
ATOM 12043 O O . LYS C 1 218 ? -12.32384 -13.75538 70.37413 1.000 54.63243 218 LYS C O 1
ATOM 12062 N N . VAL C 1 219 ? -13.25163 -15.79002 70.09921 1.000 55.08380 219 VAL C N 1
ATOM 12063 C CA . VAL C 1 219 ? -12.04043 -16.34041 69.49639 1.000 53.71444 219 VAL C CA 1
ATOM 12064 C C . VAL C 1 219 ? -11.71696 -15.61845 68.19428 1.000 50.21405 219 VAL C C 1
ATOM 12065 O O . VAL C 1 219 ? -10.54489 -15.41490 67.85388 1.000 49.61083 219 VAL C O 1
ATOM 12078 N N . ASP C 1 220 ? -12.74722 -15.21753 67.44692 1.000 54.01727 220 ASP C N 1
ATOM 12079 C CA . ASP C 1 220 ? -12.52006 -14.54473 66.17066 1.000 56.91371 220 ASP C CA 1
ATOM 12080 C C . ASP C 1 220 ? -11.70432 -13.27331 66.35407 1.000 55.41096 220 ASP C C 1
ATOM 12081 O O . ASP C 1 220 ? -10.75223 -13.01963 65.60901 1.000 51.37732 220 ASP C O 1
ATOM 12090 N N . GLU C 1 221 ? -12.08510 -12.44657 67.33076 1.000 53.20873 221 GLU C N 1
ATOM 12091 C CA . GLU C 1 221 ? -11.39228 -11.17783 67.53091 1.000 59.19432 221 GLU C CA 1
ATOM 12092 C C . GLU C 1 221 ? -9.95503 -11.38872 67.98102 1.000 54.49417 221 GLU C C 1
ATOM 12093 O O . GLU C 1 221 ? -9.10504 -10.52068 67.75963 1.000 54.24460 221 GLU C O 1
ATOM 12105 N N . VAL C 1 222 ? -9.66116 -12.52755 68.61532 1.000 52.76893 222 VAL C N 1
ATOM 12106 C CA . VAL C 1 222 ? -8.27027 -12.88167 68.88429 1.000 50.46433 222 VAL C CA 1
ATOM 12107 C C . VAL C 1 222 ? -7.55598 -13.22327 67.58223 1.000 46.18557 222 VAL C C 1
ATOM 12108 O O . VAL C 1 222 ? -6.42308 -12.78721 67.34182 1.000 46.60275 222 VAL C O 1
ATOM 12121 N N . LEU C 1 223 ? -8.21310 -13.99511 66.71351 1.000 47.03738 223 LEU C N 1
ATOM 12122 C CA . LEU C 1 223 ? -7.60674 -14.34817 65.43527 1.000 47.43829 223 LEU C CA 1
ATOM 12123 C C . LEU C 1 223 ? -7.37165 -13.10877 64.57959 1.000 46.97870 223 LEU C C 1
ATOM 12124 O O . LEU C 1 223 ? -6.38427 -13.03329 63.84087 1.000 44.22218 223 LEU C O 1
ATOM 12140 N N . ALA C 1 224 ? -8.27281 -12.12577 64.66516 1.000 49.02481 224 ALA C N 1
ATOM 12141 C CA . ALA C 1 224 ? -8.12277 -10.91337 63.86736 1.000 47.92962 224 ALA C CA 1
ATOM 12142 C C . ALA C 1 224 ? -6.89278 -10.11870 64.29036 1.000 48.49450 224 ALA C C 1
ATOM 12143 O O . ALA C 1 224 ? -6.22350 -9.50551 63.44976 1.000 52.27676 224 ALA C O 1
ATOM 12150 N N . VAL C 1 225 ? -6.57873 -10.11680 65.58510 1.000 45.32938 225 VAL C N 1
ATOM 12151 C CA . VAL C 1 225 ? -5.41506 -9.40788 66.10543 1.000 47.10861 225 VAL C CA 1
ATOM 12152 C C . VAL C 1 225 ? -4.24943 -10.35217 66.38252 1.000 45.99375 225 VAL C C 1
ATOM 12153 O O . VAL C 1 225 ? -3.27749 -9.95735 67.03374 1.000 44.66926 225 VAL C O 1
ATOM 12166 N N . ARG C 1 226 ? -4.31965 -11.59188 65.89086 1.000 46.27279 226 ARG C N 1
ATOM 12167 C CA . ARG C 1 226 ? -3.27395 -12.56826 66.17811 1.000 45.57160 226 ARG C CA 1
ATOM 12168 C C . ARG C 1 226 ? -1.90821 -12.07684 65.71593 1.000 41.86598 226 ARG C C 1
ATOM 12169 O O . ARG C 1 226 ? -0.90951 -12.24617 66.42403 1.000 45.44326 226 ARG C O 1
ATOM 12190 N N . GLU C 1 227 ? -1.84009 -11.46847 64.53073 1.000 41.40036 227 GLU C N 1
ATOM 12191 C CA . GLU C 1 227 ? -0.55179 -11.02240 64.01364 1.000 43.72615 227 GLU C CA 1
ATOM 12192 C C . GLU C 1 227 ? 0.02154 -9.89008 64.85815 1.000 50.01990 227 GLU C C 1
ATOM 12193 O O . GLU C 1 227 ? 1.23913 -9.81933 65.06917 1.000 47.69176 227 GLU C O 1
ATOM 12205 N N . ASP C 1 228 ? -0.83627 -8.99454 65.35306 1.000 47.32354 228 ASP C N 1
ATOM 12206 C CA . ASP C 1 228 ? -0.36145 -7.95071 66.25342 1.000 45.92201 228 ASP C CA 1
ATOM 12207 C C . ASP C 1 228 ? 0.12100 -8.54883 67.56859 1.000 46.47981 228 ASP C C 1
ATOM 12208 O O . ASP C 1 228 ? 1.15320 -8.13267 68.10948 1.000 41.25998 228 ASP C O 1
ATOM 12217 N N . PHE C 1 229 ? -0.61697 -9.52662 68.09803 1.000 43.52015 229 PHE C N 1
ATOM 12218 C CA . PHE C 1 229 ? -0.16214 -10.24418 69.28426 1.000 42.38019 229 PHE C CA 1
ATOM 12219 C C . PHE C 1 229 ? 1.19848 -10.88406 69.04429 1.000 40.71391 229 PHE C C 1
ATOM 12220 O O . PHE C 1 229 ? 2.09026 -10.80691 69.89676 1.000 40.34154 229 PHE C O 1
ATOM 12237 N N . ALA C 1 230 ? 1.37628 -11.51918 67.88611 1.000 41.28363 230 ALA C N 1
ATOM 12238 C CA . ALA C 1 230 ? 2.64191 -12.18352 67.59218 1.000 44.68811 230 ALA C CA 1
ATOM 12239 C C . ALA C 1 230 ? 3.79267 -11.18424 67.55024 1.000 45.77469 230 ALA C C 1
ATOM 12240 O O . ALA C 1 230 ? 4.84118 -11.39930 68.16876 1.000 46.12402 230 ALA C O 1
ATOM 12247 N N . ARG C 1 231 ? 3.61208 -10.08063 66.82247 1.000 44.51578 231 ARG C N 1
ATOM 12248 C CA . ARG C 1 231 ? 4.69145 -9.11082 66.66564 1.000 46.96463 231 ARG C CA 1
ATOM 12249 C C . ARG C 1 231 ? 5.01893 -8.42431 67.98673 1.000 43.78604 231 ARG C C 1
ATOM 12250 O O . ARG C 1 231 ? 6.18693 -8.34242 68.38445 1.000 44.38423 231 ARG C O 1
ATOM 12271 N N . GLN C 1 232 ? 3.99697 -7.93687 68.69082 1.000 44.83383 232 GLN C N 1
ATOM 12272 C CA . GLN C 1 232 ? 4.23145 -7.06600 69.83686 1.000 43.72049 232 GLN C CA 1
ATOM 12273 C C . GLN C 1 232 ? 4.55555 -7.83775 71.10938 1.000 45.27064 232 GLN C C 1
ATOM 12274 O O . GLN C 1 232 ? 5.26966 -7.32158 71.97401 1.000 42.42200 232 GLN C O 1
ATOM 12288 N N . ALA C 1 233 ? 4.04289 -9.06078 71.25317 1.000 43.96718 233 ALA C N 1
ATOM 12289 C CA . ALA C 1 233 ? 4.27491 -9.86250 72.44405 1.000 41.79067 233 ALA C CA 1
ATOM 12290 C C . ALA C 1 233 ? 5.09352 -11.11503 72.16115 1.000 42.92069 233 ALA C C 1
ATOM 12291 O O . ALA C 1 233 ? 5.27415 -11.94047 73.06406 1.000 38.89790 233 ALA C O 1
ATOM 12298 N N . GLN C 1 234 ? 5.59355 -11.27574 70.93726 1.000 42.87109 234 GLN C N 1
ATOM 12299 C CA . GLN C 1 234 ? 6.38888 -12.44371 70.56634 1.000 47.43860 234 GLN C CA 1
ATOM 12300 C C . GLN C 1 234 ? 5.65747 -13.73189 70.94286 1.000 44.61034 234 GLN C C 1
ATOM 12301 O O . GLN C 1 234 ? 6.22099 -14.65373 71.53639 1.000 38.05617 234 GLN C O 1
ATOM 12315 N N . ALA C 1 235 ? 4.37505 -13.78367 70.59542 1.000 41.82602 235 ALA C N 1
ATOM 12316 C CA . ALA C 1 235 ? 3.55250 -14.93106 70.95040 1.000 37.72290 235 ALA C CA 1
ATOM 12317 C C . ALA C 1 235 ? 4.14603 -16.20898 70.37097 1.000 39.63590 235 ALA C C 1
ATOM 12318 O O . ALA C 1 235 ? 4.56664 -16.24809 69.21208 1.000 38.28836 235 ALA C O 1
ATOM 12325 N N . ASP C 1 236 ? 4.17529 -17.25690 71.19007 1.000 35.45413 236 ASP C N 1
ATOM 12326 C CA . ASP C 1 236 ? 4.72694 -18.54330 70.78039 1.000 33.97507 236 ASP C CA 1
ATOM 12327 C C . ASP C 1 236 ? 4.21114 -18.94027 69.40291 1.000 35.68556 236 ASP C C 1
ATOM 12328 O O . ASP C 1 236 ? 3.00570 -19.12897 69.21108 1.000 34.72514 236 ASP C O 1
ATOM 12337 N N . SER C 1 237 ? 5.13268 -19.05980 68.44959 1.000 35.13091 237 SER C N 1
ATOM 12338 C CA . SER C 1 237 ? 4.80547 -19.49483 67.09291 1.000 35.50590 237 SER C CA 1
ATOM 12339 C C . SER C 1 237 ? 3.67005 -18.66549 66.50561 1.000 37.71493 237 SER C C 1
ATOM 12340 O O . SER C 1 237 ? 2.78614 -19.17858 65.81555 1.000 30.78068 237 SER C O 1
ATOM 12348 N N . GLN C 1 238 ? 3.68986 -17.36141 66.77953 1.000 35.90819 238 GLN C N 1
ATOM 12349 C CA . GLN C 1 238 ? 2.66905 -16.43755 66.28765 1.000 37.14716 238 GLN C CA 1
ATOM 12350 C C . GLN C 1 238 ? 1.26758 -16.85315 66.72051 1.000 34.29113 238 GLN C C 1
ATOM 12351 O O . GLN C 1 238 ? 0.27757 -16.46802 66.08974 1.000 34.73192 238 GLN C O 1
ATOM 12365 N N . PHE C 1 239 ? 1.17650 -17.64139 67.79028 1.000 32.50051 239 PHE C N 1
ATOM 12366 C CA . PHE C 1 239 ? -0.09254 -18.15287 68.30511 1.000 30.79897 239 PHE C CA 1
ATOM 12367 C C . PHE C 1 239 ? -0.87393 -18.92212 67.24343 1.000 34.97599 239 PHE C C 1
ATOM 12368 O O . PHE C 1 239 ? -2.10508 -18.99535 67.29242 1.000 37.11376 239 PHE C O 1
ATOM 12385 N N . ARG C 1 240 ? -0.17868 -19.53000 66.28203 1.000 31.37282 240 ARG C N 1
ATOM 12386 C CA . ARG C 1 240 ? -0.88299 -20.32757 65.28263 1.000 35.17629 240 ARG C CA 1
ATOM 12387 C C . ARG C 1 240 ? -1.52226 -21.56995 65.89591 1.000 31.73599 240 ARG C C 1
ATOM 12388 O O . ARG C 1 240 ? -2.40474 -22.16835 65.27516 1.000 32.64150 240 ARG C O 1
ATOM 12409 N N . ALA C 1 241 ? -1.10830 -21.95879 67.10456 1.000 30.06963 241 ALA C N 1
ATOM 12410 C CA . ALA C 1 241 ? -1.77949 -23.05809 67.78927 1.000 29.71809 241 ALA C CA 1
ATOM 12411 C C . ALA C 1 241 ? -3.25845 -22.76502 68.00090 1.000 35.03490 241 ALA C C 1
ATOM 12412 O O . ALA C 1 241 ? -4.09193 -23.67883 67.94686 1.000 30.72019 241 ALA C O 1
ATOM 12419 N N . LEU C 1 242 ? -3.61127 -21.49982 68.24110 1.000 34.43127 242 LEU C N 1
ATOM 12420 C CA . LEU C 1 242 ? -5.02341 -21.15493 68.37439 1.000 34.34647 242 LEU C CA 1
ATOM 12421 C C . LEU C 1 242 ? -5.74194 -21.26885 67.03649 1.000 34.40718 242 LEU C C 1
ATOM 12422 O O . LEU C 1 242 ? -6.88771 -21.73025 66.97846 1.000 37.45641 242 LEU C O 1
ATOM 12438 N N . ALA C 1 243 ? -5.08615 -20.85920 65.94975 1.000 34.59722 243 ALA C N 1
ATOM 12439 C CA . ALA C 1 243 ? -5.67853 -21.02026 64.62588 1.000 32.77162 243 ALA C CA 1
ATOM 12440 C C . ALA C 1 243 ? -5.98893 -22.48421 64.34477 1.000 32.98907 243 ALA C C 1
ATOM 12441 O O . ALA C 1 243 ? -7.02434 -22.80572 63.74884 1.000 32.62783 243 ALA C O 1
ATOM 12448 N N . PHE C 1 244 ? -5.10263 -23.38610 64.76898 1.000 31.67221 244 PHE C N 1
ATOM 12449 C CA . PHE C 1 244 ? -5.35638 -24.81536 64.60552 1.000 33.07620 244 PHE C CA 1
ATOM 12450 C C . PHE C 1 244 ? -6.58829 -25.24972 65.39063 1.000 33.68526 244 PHE C C 1
ATOM 12451 O O . PHE C 1 244 ? -7.45679 -25.95893 64.86803 1.000 35.31210 244 PHE C O 1
ATOM 12468 N N . ALA C 1 245 ? -6.67824 -24.83914 66.65826 1.000 35.01670 245 ALA C N 1
ATOM 12469 C CA . ALA C 1 245 ? -7.80564 -25.26137 67.48664 1.000 33.85763 245 ALA C CA 1
ATOM 12470 C C . ALA C 1 245 ? -9.12001 -24.70147 66.95663 1.000 35.27249 245 ALA C C 1
ATOM 12471 O O . ALA C 1 245 ? -10.13165 -25.41008 66.91208 1.000 38.51032 245 ALA C O 1
ATOM 12478 N N . ALA C 1 246 ? -9.12869 -23.42746 66.55542 1.000 35.16873 246 ALA C N 1
ATOM 12479 C CA . ALA C 1 246 ? -10.33348 -22.84646 65.97272 1.000 36.98469 246 ALA C CA 1
ATOM 12480 C C . ALA C 1 246 ? -10.73247 -23.56888 64.69318 1.000 36.36179 246 ALA C C 1
ATOM 12481 O O . ALA C 1 246 ? -11.91760 -23.83412 64.46421 1.000 41.32997 246 ALA C O 1
ATOM 12488 N N . GLY C 1 247 ? -9.75768 -23.88537 63.83965 1.000 36.59859 247 GLY C N 1
ATOM 12489 C CA . GLY C 1 247 ? -10.06189 -24.64479 62.63896 1.000 38.15679 247 GLY C CA 1
ATOM 12490 C C . GLY C 1 247 ? -10.68014 -25.99506 62.93864 1.000 35.87894 247 GLY C C 1
ATOM 12491 O O . GLY C 1 247 ? -11.54040 -26.46664 62.19377 1.000 38.27446 247 GLY C O 1
ATOM 12495 N N . ALA C 1 248 ? -10.26355 -26.62575 64.03161 1.000 36.63257 248 ALA C N 1
ATOM 12496 C CA . ALA C 1 248 ? -10.81213 -27.90326 64.45555 1.000 38.05425 248 ALA C CA 1
ATOM 12497 C C . ALA C 1 248 ? -12.13673 -27.76107 65.19984 1.000 44.68529 248 ALA C C 1
ATOM 12498 O O . ALA C 1 248 ? -12.63406 -28.75070 65.74833 1.000 43.06237 248 ALA C O 1
ATOM 12505 N N . GLU C 1 249 ? -12.72350 -26.56379 65.22460 1.000 44.21412 249 GLU C N 1
ATOM 12506 C CA . GLU C 1 249 ? -14.02137 -26.33668 65.86082 1.000 44.69757 249 GLU C CA 1
ATOM 12507 C C . GLU C 1 249 ? -13.98998 -26.68125 67.34657 1.000 40.51893 249 GLU C C 1
ATOM 12508 O O . GLU C 1 249 ? -15.01243 -27.04801 67.92770 1.000 42.28912 249 GLU C O 1
ATOM 12520 N N . ALA C 1 250 ? -12.81900 -26.56446 67.97203 1.000 38.93437 250 ALA C N 1
ATOM 12521 C CA . ALA C 1 250 ? -12.64780 -26.90795 69.37696 1.000 41.75391 250 ALA C CA 1
ATOM 12522 C C . ALA C 1 250 ? -12.77791 -25.71259 70.31701 1.000 39.50864 250 ALA C C 1
ATOM 12523 O O . ALA C 1 250 ? -12.88363 -25.91067 71.53016 1.000 38.30742 250 ALA C O 1
ATOM 12530 N N . THR C 1 251 ? -12.77802 -24.49140 69.78860 1.000 39.19167 251 THR C N 1
ATOM 12531 C CA . THR C 1 251 ? -12.81438 -23.29345 70.61845 1.000 40.95540 251 THR C CA 1
ATOM 12532 C C . THR C 1 251 ? -14.17932 -22.61924 70.55119 1.000 42.10293 251 THR C C 1
ATOM 12533 O O . THR C 1 251 ? -14.26923 -21.40917 70.31643 1.000 43.16227 251 THR C O 1
ATOM 12544 N N . THR C 1 252 ? -15.24107 -23.38617 70.75109 1.000 39.40127 252 THR C N 1
ATOM 12545 C CA . THR C 1 252 ? -16.58960 -22.84484 70.72140 1.000 42.21033 252 THR C CA 1
ATOM 12546 C C . THR C 1 252 ? -17.04297 -22.47373 72.12801 1.000 44.05009 252 THR C C 1
ATOM 12547 O O . THR C 1 252 ? -16.66079 -23.10607 73.11602 1.000 40.96351 252 THR C O 1
ATOM 12558 N N . GLY C 1 253 ? -17.86264 -21.43189 72.20884 1.000 47.16983 253 GLY C N 1
ATOM 12559 C CA . GLY C 1 253 ? -18.38821 -20.98073 73.47271 1.000 44.90993 253 GLY C CA 1
ATOM 12560 C C . GLY C 1 253 ? -17.33963 -20.27093 74.30189 1.000 45.78938 253 GLY C C 1
ATOM 12561 O O . GLY C 1 253 ? -16.21898 -20.02301 73.84918 1.000 46.62422 253 GLY C O 1
ATOM 12565 N N . PRO C 1 254 ? -17.68695 -19.92627 75.53940 1.000 48.11805 254 PRO C N 1
ATOM 12566 C CA . PRO C 1 254 ? -16.72720 -19.22076 76.39586 1.000 45.94690 254 PRO C CA 1
ATOM 12567 C C . PRO C 1 254 ? -15.60934 -20.14257 76.85384 1.000 46.57742 254 PRO C C 1
ATOM 12568 O O . PRO C 1 254 ? -15.83183 -21.31383 77.16901 1.000 46.56588 254 PRO C O 1
ATOM 12579 N N . ALA C 1 255 ? -14.39575 -19.59958 76.88314 1.000 47.25744 255 ALA C N 1
ATOM 12580 C CA . ALA C 1 255 ? -13.24967 -20.32763 77.40629 1.000 42.87307 255 ALA C CA 1
ATOM 12581 C C . ALA C 1 255 ? -13.18369 -20.17962 78.91862 1.000 45.31452 255 ALA C C 1
ATOM 12582 O O . ALA C 1 255 ? -13.41934 -19.09592 79.46298 1.000 45.45057 255 ALA C O 1
ATOM 12589 N N . HIS C 1 256 ? -12.87411 -21.27667 79.59834 1.000 43.84135 256 HIS C N 1
ATOM 12590 C CA . HIS C 1 256 ? -12.64686 -21.25290 81.03699 1.000 45.97097 256 HIS C CA 1
ATOM 12591 C C . HIS C 1 256 ? -11.15582 -21.07075 81.27837 1.000 43.23320 256 HIS C C 1
ATOM 12592 O O . HIS C 1 256 ? -10.34341 -21.87396 80.80307 1.000 38.43226 256 HIS C O 1
ATOM 12606 N N . LEU C 1 257 ? -10.79656 -20.00822 81.99453 1.000 42.97385 257 LEU C N 1
ATOM 12607 C CA . LEU C 1 257 ? -9.40469 -19.73296 82.33338 1.000 42.47116 257 LEU C CA 1
ATOM 12608 C C . LEU C 1 257 ? -9.09351 -20.41861 83.65725 1.000 42.40947 257 LEU C C 1
ATOM 12609 O O . LEU C 1 257 ? -9.58415 -20.00274 84.71555 1.000 44.39799 257 LEU C O 1
ATOM 12625 N N . HIS C 1 258 ? -8.28154 -21.46963 83.59806 1.000 38.53822 258 HIS C N 1
ATOM 12626 C CA . HIS C 1 258 ? -7.93855 -22.22293 84.79627 1.000 39.42512 258 HIS C CA 1
ATOM 12627 C C . HIS C 1 258 ? -6.79302 -21.57833 85.55802 1.000 41.02404 258 HIS C C 1
ATOM 12628 O O . HIS C 1 258 ? -6.77235 -21.62522 86.79251 1.000 38.57202 258 HIS C O 1
ATOM 12642 N N . ALA C 1 259 ? -5.84397 -20.96826 84.85296 1.000 35.34047 259 ALA C N 1
ATOM 12643 C CA . ALA C 1 259 ? -4.71561 -20.31968 85.50639 1.000 38.60255 259 ALA C CA 1
ATOM 12644 C C . ALA C 1 259 ? -3.91900 -19.55030 84.46925 1.000 40.13356 259 ALA C C 1
ATOM 12645 O O . ALA C 1 259 ? -3.89855 -19.91418 83.29052 1.000 36.93489 259 ALA C O 1
ATOM 12652 N N . TYR C 1 260 ? -3.25719 -18.48968 84.92555 1.000 39.04574 260 TYR C N 1
ATOM 12653 C CA . TYR C 1 260 ? -2.37263 -17.70179 84.07979 1.000 34.73873 260 TYR C CA 1
ATOM 12654 C C . TYR C 1 260 ? -1.21500 -17.20447 84.93012 1.000 41.47965 260 TYR C C 1
ATOM 12655 O O . TYR C 1 260 ? -1.40367 -16.84422 86.09569 1.000 41.15539 260 TYR C O 1
ATOM 12673 N N . GLY C 1 261 ? -0.02205 -17.18752 84.34421 1.000 39.24767 261 GLY C N 1
ATOM 12674 C CA . GLY C 1 261 ? 1.16239 -16.74901 85.04234 1.000 36.63333 261 GLY C CA 1
ATOM 12675 C C . GLY C 1 261 ? 2.40129 -16.86280 84.18195 1.000 39.45305 261 GLY C C 1
ATOM 12676 O O . GLY C 1 261 ? 2.36001 -17.38692 83.06408 1.000 39.65890 261 GLY C O 1
ATOM 12680 N N . PRO C 1 262 ? 3.52988 -16.36951 84.68005 1.000 39.54521 262 PRO C N 1
ATOM 12681 C CA . PRO C 1 262 ? 4.77258 -16.44007 83.91005 1.000 38.27830 262 PRO C CA 1
ATOM 12682 C C . PRO C 1 262 ? 5.52566 -17.74369 84.11567 1.000 39.44117 262 PRO C C 1
ATOM 12683 O O . PRO C 1 262 ? 5.38998 -18.43078 85.12800 1.000 37.08712 262 PRO C O 1
ATOM 12694 N N . ILE C 1 263 ? 6.32171 -18.08541 83.10168 1.000 41.08945 263 ILE C N 1
ATOM 12695 C CA . ILE C 1 263 ? 7.27323 -19.18705 83.18237 1.000 39.77695 263 ILE C CA 1
ATOM 12696 C C . ILE C 1 263 ? 8.59150 -18.71356 82.57970 1.000 40.25758 263 ILE C C 1
ATOM 12697 O O . ILE C 1 263 ? 8.77071 -18.72802 81.35350 1.000 40.94379 263 ILE C O 1
ATOM 12713 N N . TRP C 1 264 ? 9.51577 -18.27684 83.43384 1.000 39.63356 264 TRP C N 1
ATOM 12714 C CA . TRP C 1 264 ? 10.82904 -17.81096 83.00006 1.000 39.05749 264 TRP C CA 1
ATOM 12715 C C . TRP C 1 264 ? 10.70486 -16.66122 82.00573 1.000 43.97391 264 TRP C C 1
ATOM 12716 O O . TRP C 1 264 ? 11.44537 -16.58046 81.02543 1.000 46.01764 264 TRP C O 1
ATOM 12737 N N . GLY C 1 265 ? 9.75839 -15.75750 82.26178 1.000 42.19425 265 GLY C N 1
ATOM 12738 C CA . GLY C 1 265 ? 9.54818 -14.58842 81.44764 1.000 43.97933 265 GLY C CA 1
ATOM 12739 C C . GLY C 1 265 ? 8.39942 -14.71071 80.46635 1.000 42.85650 265 GLY C C 1
ATOM 12740 O O . GLY C 1 265 ? 7.76874 -13.69975 80.13573 1.000 42.24832 265 GLY C O 1
ATOM 12744 N N . THR C 1 266 ? 8.11336 -15.91926 79.99456 1.000 40.10432 266 THR C N 1
ATOM 12745 C CA . THR C 1 266 ? 7.03906 -16.10160 79.03398 1.000 40.28466 266 THR C CA 1
ATOM 12746 C C . THR C 1 266 ? 5.68506 -16.06327 79.73733 1.000 38.31951 266 THR C C 1
ATOM 12747 O O . THR C 1 266 ? 5.57579 -16.26697 80.94954 1.000 38.06998 266 THR C O 1
ATOM 12758 N N . GLY C 1 267 ? 4.64289 -15.79183 78.95327 1.000 36.76573 267 GLY C N 1
ATOM 12759 C CA . GLY C 1 267 ? 3.28538 -15.92841 79.43508 1.000 37.03022 267 GLY C CA 1
ATOM 12760 C C . GLY C 1 267 ? 2.77590 -17.34420 79.23059 1.000 38.65512 267 GLY C C 1
ATOM 12761 O O . GLY C 1 267 ? 3.11816 -18.00835 78.25909 1.000 34.83058 267 GLY C O 1
ATOM 12765 N N . ALA C 1 268 ? 1.95251 -17.80440 80.16970 1.000 35.20251 268 ALA C N 1
ATOM 12766 C CA . ALA C 1 268 ? 1.43892 -19.16338 80.12547 1.000 34.93958 268 ALA C CA 1
ATOM 12767 C C . ALA C 1 268 ? 0.03999 -19.19002 80.71901 1.000 42.47884 268 ALA C C 1
ATOM 12768 O O . ALA C 1 268 ? -0.23107 -18.52177 81.72050 1.000 36.35646 268 ALA C O 1
ATOM 12775 N N . ALA C 1 269 ? -0.84477 -19.96724 80.09564 1.000 36.67733 269 ALA C N 1
ATOM 12776 C CA . ALA C 1 269 ? -2.22096 -20.06090 80.55122 1.000 34.18998 269 ALA C CA 1
ATOM 12777 C C . ALA C 1 269 ? -2.76199 -21.44808 80.25238 1.000 39.23277 269 ALA C C 1
ATOM 12778 O O . ALA C 1 269 ? -2.38341 -22.08141 79.25960 1.000 33.51680 269 ALA C O 1
ATOM 12785 N N . VAL C 1 270 ? -3.65042 -21.91474 81.12248 1.000 36.46997 270 VAL C N 1
ATOM 12786 C CA . VAL C 1 270 ? -4.38696 -23.15454 80.91741 1.000 36.80904 270 VAL C CA 1
ATOM 12787 C C . VAL C 1 270 ? -5.83634 -22.77919 80.64883 1.000 38.39253 270 VAL C C 1
ATOM 12788 O O . VAL C 1 270 ? -6.48724 -22.14227 81.48995 1.000 38.30250 270 VAL C O 1
ATOM 12801 N N . LEU C 1 271 ? -6.33571 -23.16371 79.47809 1.000 34.14193 271 LEU C N 1
ATOM 12802 C CA . LEU C 1 271 ? -7.68427 -22.84930 79.04152 1.000 34.70942 271 LEU C CA 1
ATOM 12803 C C . LEU C 1 271 ? -8.39032 -24.12144 78.59393 1.000 39.40390 271 LEU C C 1
ATOM 12804 O O . LEU C 1 271 ? -7.75276 -25.08762 78.16272 1.000 37.70542 271 LEU C O 1
ATOM 12820 N N . SER C 1 272 ? -9.71860 -24.10277 78.67857 1.000 37.56425 272 SER C N 1
ATOM 12821 C CA . SER C 1 272 ? -10.52950 -25.22531 78.23873 1.000 35.23977 272 SER C CA 1
ATOM 12822 C C . SER C 1 272 ? -11.82373 -24.69710 77.64194 1.000 39.85827 272 SER C C 1
ATOM 12823 O O . SER C 1 272 ? -12.33134 -23.64579 78.04619 1.000 40.10356 272 SER C O 1
ATOM 12831 N N . TRP C 1 273 ? -12.34085 -25.43015 76.65713 1.000 38.04873 273 TRP C N 1
ATOM 12832 C CA . TRP C 1 273 ? -13.62413 -25.14086 76.03108 1.000 37.83834 273 TRP C CA 1
ATOM 12833 C C . TRP C 1 273 ? -14.50546 -26.37154 76.17450 1.000 42.17870 273 TRP C C 1
ATOM 12834 O O . TRP C 1 273 ? -14.12264 -27.46502 75.74364 1.000 38.55209 273 TRP C O 1
ATOM 12855 N N . ASN C 1 274 ? -15.67817 -26.19592 76.78404 1.000 40.65430 274 ASN C N 1
ATOM 12856 C CA . ASN C 1 274 ? -16.66090 -27.27161 76.90497 1.000 42.22288 274 ASN C CA 1
ATOM 12857 C C . ASN C 1 274 ? -16.10572 -28.44831 77.70517 1.000 43.23461 274 ASN C C 1
ATOM 12858 O O . ASN C 1 274 ? -16.32748 -29.61057 77.36443 1.000 44.92405 274 ASN C O 1
ATOM 12869 N N . LEU C 1 275 ? -15.37695 -28.14454 78.78347 1.000 46.51813 275 LEU C N 1
ATOM 12870 C CA . LEU C 1 275 ? -14.86717 -29.14632 79.72130 1.000 47.44190 275 LEU C CA 1
ATOM 12871 C C . LEU C 1 275 ? -15.34476 -28.76870 81.11714 1.000 56.26447 275 LEU C C 1
ATOM 12872 O O . LEU C 1 275 ? -14.64716 -28.04882 81.85115 1.000 54.79429 275 LEU C O 1
ATOM 12888 N N . PRO C 1 276 ? -16.52375 -29.22640 81.52769 1.000 64.46845 276 PRO C N 1
ATOM 12889 C CA . PRO C 1 276 ? -17.05066 -28.82649 82.84085 1.000 72.07692 276 PRO C CA 1
ATOM 12890 C C . PRO C 1 276 ? -16.58248 -29.71296 83.98464 1.000 67.94743 276 PRO C C 1
ATOM 12891 O O . PRO C 1 276 ? -15.87646 -30.70305 83.76894 1.000 68.89113 276 PRO C O 1
ATOM 12902 N N . ASP C 1 277 ? -16.97152 -29.35401 85.20664 1.000 75.81992 277 ASP C N 1
ATOM 12903 C CA . ASP C 1 277 ? -16.68220 -30.15561 86.39553 1.000 74.26626 277 ASP C CA 1
ATOM 12904 C C . ASP C 1 277 ? -15.19883 -30.12941 86.74531 1.000 72.20932 277 ASP C C 1
ATOM 12905 O O . ASP C 1 277 ? -14.83021 -30.16029 87.92070 1.000 63.94992 277 ASP C O 1
ATOM 12914 N N . THR D 2 30 ? 50.33434 -12.36523 62.71216 1.000 83.60002 30 THR D N 1
ATOM 12915 C CA . THR D 2 30 ? 50.86624 -13.35441 63.64454 1.000 87.24522 30 THR D CA 1
ATOM 12916 C C . THR D 2 30 ? 50.47681 -14.76394 63.19566 1.000 88.41665 30 THR D C 1
ATOM 12917 O O . THR D 2 30 ? 49.83667 -14.93401 62.15666 1.000 84.07386 30 THR D O 1
ATOM 12927 N N . ARG D 2 31 ? 50.87971 -15.77490 63.97244 1.000 91.92810 31 ARG D N 1
ATOM 12928 C CA . ARG D 2 31 ? 50.46806 -17.15224 63.72404 1.000 82.92715 31 ARG D CA 1
ATOM 12929 C C . ARG D 2 31 ? 49.36654 -17.51413 64.71585 1.000 76.22425 31 ARG D C 1
ATOM 12930 O O . ARG D 2 31 ? 49.64612 -18.13729 65.74919 1.000 70.76783 31 ARG D O 1
ATOM 12951 N N . PRO D 2 32 ? 48.11567 -17.14487 64.44852 1.000 71.24331 32 PRO D N 1
ATOM 12952 C CA . PRO D 2 32 ? 47.05857 -17.35423 65.44431 1.000 59.75034 32 PRO D CA 1
ATOM 12953 C C . PRO D 2 32 ? 46.80528 -18.83161 65.69764 1.000 53.87321 32 PRO D C 1
ATOM 12954 O O . PRO D 2 32 ? 47.12882 -19.70009 64.88553 1.000 48.67577 32 PRO D O 1
ATOM 12965 N N . GLY D 2 33 ? 46.21707 -19.10597 66.86388 1.000 50.21422 33 GLY D N 1
ATOM 12966 C CA . GLY D 2 33 ? 45.84533 -20.47454 67.18479 1.000 49.23248 33 GLY D CA 1
ATOM 12967 C C . GLY D 2 33 ? 44.79383 -21.02275 66.23967 1.000 43.21390 33 GLY D C 1
ATOM 12968 O O . GLY D 2 33 ? 44.85644 -22.18301 65.82928 1.000 43.17437 33 GLY D O 1
ATOM 12972 N N . ILE D 2 34 ? 43.81279 -20.19887 65.88553 1.000 44.14622 34 ILE D N 1
ATOM 12973 C CA . ILE D 2 34 ? 42.81379 -20.57528 64.89197 1.000 43.80514 34 ILE D CA 1
ATOM 12974 C C . ILE D 2 34 ? 43.47277 -20.48510 63.52048 1.000 42.21961 34 ILE D C 1
ATOM 12975 O O . ILE D 2 34 ? 43.70051 -19.38908 63.00230 1.000 44.17599 34 ILE D O 1
ATOM 12991 N N . VAL D 2 35 ? 43.78594 -21.64152 62.93114 1.000 39.09758 35 VAL D N 1
ATOM 12992 C CA . VAL D 2 35 ? 44.48495 -21.65837 61.64857 1.000 43.49724 35 VAL D CA 1
ATOM 12993 C C . VAL D 2 35 ? 43.55183 -21.50342 60.45885 1.000 41.53880 35 VAL D C 1
ATOM 12994 O O . VAL D 2 35 ? 44.02505 -21.23243 59.34841 1.000 41.89953 35 VAL D O 1
ATOM 13007 N N . ALA D 2 36 ? 42.24470 -21.65771 60.65133 1.000 39.61371 36 ALA D N 1
ATOM 13008 C CA . ALA D 2 36 ? 41.30273 -21.46986 59.55494 1.000 38.77494 36 ALA D CA 1
ATOM 13009 C C . ALA D 2 36 ? 39.89081 -21.37770 60.10989 1.000 36.48862 36 ALA D C 1
ATOM 13010 O O . ALA D 2 36 ? 39.57993 -21.95545 61.15543 1.000 36.32374 36 ALA D O 1
ATOM 13017 N N . GLY D 2 37 ? 39.05586 -20.63837 59.40351 1.000 34.77702 37 GLY D N 1
ATOM 13018 C CA . GLY D 2 37 ? 37.63846 -20.56512 59.72116 1.000 38.61009 37 GLY D CA 1
ATOM 13019 C C . GLY D 2 37 ? 36.81975 -20.80953 58.47350 1.000 33.76958 37 GLY D C 1
ATOM 13020 O O . GLY D 2 37 ? 37.13636 -20.29486 57.39832 1.000 34.68513 37 GLY D O 1
ATOM 13024 N N . CYS D 2 38 ? 35.75814 -21.59738 58.62384 1.000 34.88805 38 CYS D N 1
ATOM 13025 C CA . CYS D 2 38 ? 34.98678 -22.06894 57.48356 1.000 30.26089 38 CYS D CA 1
ATOM 13026 C C . CYS D 2 38 ? 33.50103 -21.81186 57.67811 1.000 36.84207 38 CYS D C 1
ATOM 13027 O O . CYS D 2 38 ? 32.95652 -22.04399 58.75984 1.000 39.01587 38 CYS D O 1
ATOM 13035 N N . LEU D 2 39 ? 32.84870 -21.33569 56.61592 1.000 37.22712 39 LEU D N 1
ATOM 13036 C CA . LEU D 2 39 ? 31.39114 -21.38248 56.51005 1.000 33.86665 39 LEU D CA 1
ATOM 13037 C C . LEU D 2 39 ? 31.01922 -22.77511 56.01361 1.000 33.40651 39 LEU D C 1
ATOM 13038 O O . LEU D 2 39 ? 31.34703 -23.14523 54.87949 1.000 31.92850 39 LEU D O 1
ATOM 13054 N N . SER D 2 40 ? 30.34194 -23.55712 56.86115 1.000 32.54168 40 SER D N 1
ATOM 13055 C CA . SER D 2 40 ? 30.12261 -24.97941 56.62542 1.000 31.05195 40 SER D CA 1
ATOM 13056 C C . SER D 2 40 ? 28.65169 -25.31353 56.81489 1.000 30.51250 40 SER D C 1
ATOM 13057 O O . SER D 2 40 ? 28.24854 -25.80471 57.87559 1.000 35.06520 40 SER D O 1
ATOM 13065 N N . PRO D 2 41 ? 27.82564 -25.09513 55.79178 1.000 28.73964 41 PRO D N 1
ATOM 13066 C CA . PRO D 2 41 ? 26.39295 -25.36758 55.93223 1.000 28.63213 41 PRO D CA 1
ATOM 13067 C C . PRO D 2 41 ? 26.12691 -26.83878 56.22111 1.000 28.08233 41 PRO D C 1
ATOM 13068 O O . PRO D 2 41 ? 26.91145 -27.72385 55.87307 1.000 29.69275 41 PRO D O 1
ATOM 13079 N N . HIS D 2 42 ? 24.97964 -27.08694 56.85871 1.000 30.18831 42 HIS D N 1
ATOM 13080 C CA . HIS D 2 42 ? 24.64666 -28.40147 57.38393 1.000 31.08727 42 HIS D CA 1
ATOM 13081 C C . HIS D 2 42 ? 23.36928 -29.06168 56.87293 1.000 31.33286 42 HIS D C 1
ATOM 13082 O O . HIS D 2 42 ? 22.90188 -30.01635 57.50754 1.000 28.45446 42 HIS D O 1
ATOM 13096 N N . PRO D 2 43 ? 22.75734 -28.62439 55.77245 1.000 30.87036 43 PRO D N 1
ATOM 13097 C CA . PRO D 2 43 ? 21.48840 -29.24744 55.36078 1.000 29.74193 43 PRO D CA 1
ATOM 13098 C C . PRO D 2 43 ? 21.62115 -30.75445 55.26724 1.000 32.43734 43 PRO D C 1
ATOM 13099 O O . PRO D 2 43 ? 22.59024 -31.26989 54.69254 1.000 25.98896 43 PRO D O 1
ATOM 13110 N N . PRO D 2 44 ? 20.65113 -31.49882 55.79756 1.000 29.54174 44 PRO D N 1
ATOM 13111 C CA . PRO D 2 44 ? 20.79878 -32.96274 55.83535 1.000 29.67896 44 PRO D CA 1
ATOM 13112 C C . PRO D 2 44 ? 20.92707 -33.58449 54.46316 1.000 28.50060 44 PRO D C 1
ATOM 13113 O O . PRO D 2 44 ? 21.41454 -34.71301 54.35033 1.000 28.63726 44 PRO D O 1
ATOM 13124 N N . HIS D 2 45 ? 20.50497 -32.87710 53.41298 1.000 29.16721 45 HIS D N 1
ATOM 13125 C CA . HIS D 2 45 ? 20.59134 -33.41168 52.05927 1.000 28.38849 45 HIS D CA 1
ATOM 13126 C C . HIS D 2 45 ? 22.02510 -33.73081 51.66487 1.000 25.66487 45 HIS D C 1
ATOM 13127 O O . HIS D 2 45 ? 22.25687 -34.66910 50.89474 1.000 28.19115 45 HIS D O 1
ATOM 13141 N N . LEU D 2 46 ? 22.99729 -32.98124 52.18976 1.000 26.83149 46 LEU D N 1
ATOM 13142 C CA . LEU D 2 46 ? 24.39117 -33.22799 51.82665 1.000 28.59624 46 LEU D CA 1
ATOM 13143 C C . LEU D 2 46 ? 24.89172 -34.54694 52.40458 1.000 30.68059 46 LEU D C 1
ATOM 13144 O O . LEU D 2 46 ? 25.62646 -35.28415 51.73825 1.000 33.12992 46 LEU D O 1
ATOM 13160 N N . ILE D 2 47 ? 24.52119 -34.84869 53.65027 1.000 32.02255 47 ILE D N 1
ATOM 13161 C CA . ILE D 2 47 ? 24.87404 -36.13801 54.23971 1.000 30.89850 47 ILE D CA 1
ATOM 13162 C C . ILE D 2 47 ? 24.09887 -37.25326 53.55126 1.000 30.63311 47 ILE D C 1
ATOM 13163 O O . ILE D 2 47 ? 24.65127 -38.31003 53.22542 1.000 30.01271 47 ILE D O 1
ATOM 13179 N N . TYR D 2 48 ? 22.80461 -37.03008 53.32037 1.000 33.30447 48 TYR D N 1
ATOM 13180 C CA . TYR D 2 48 ? 21.96587 -37.99811 52.62549 1.000 28.33091 48 TYR D CA 1
ATOM 13181 C C . TYR D 2 48 ? 22.56184 -38.38329 51.27457 1.000 30.25526 48 TYR D C 1
ATOM 13182 O O . TYR D 2 48 ? 22.66043 -39.56747 50.93974 1.000 31.50963 48 TYR D O 1
ATOM 13200 N N . GLY D 2 49 ? 22.97574 -37.39220 50.48501 1.000 29.54068 49 GLY D N 1
ATOM 13201 C CA . GLY D 2 49 ? 23.53019 -37.67922 49.17782 1.000 29.99105 49 GLY D CA 1
ATOM 13202 C C . GLY D 2 49 ? 24.82324 -38.46590 49.21132 1.000 31.56112 49 GLY D C 1
ATOM 13203 O O . GLY D 2 49 ? 25.15406 -39.13912 48.22346 1.000 36.57699 49 GLY D O 1
ATOM 13207 N N . GLU D 2 50 ? 25.55727 -38.40441 50.31819 1.000 33.43218 50 GLU D N 1
ATOM 13208 C CA . GLU D 2 50 ? 26.83583 -39.09394 50.43219 1.000 38.42532 50 GLU D CA 1
ATOM 13209 C C . GLU D 2 50 ? 26.69524 -40.55816 50.83648 1.000 39.80398 50 GLU D C 1
ATOM 13210 O O . GLU D 2 50 ? 27.59418 -41.35021 50.54752 1.000 36.61691 50 GLU D O 1
ATOM 13222 N N . ASN D 2 51 ? 25.60265 -40.92956 51.49552 1.000 40.28220 51 ASN D N 1
ATOM 13223 C CA . ASN D 2 51 ? 25.39949 -42.28348 51.99874 1.000 36.80907 51 ASN D CA 1
ATOM 13224 C C . ASN D 2 51 ? 26.56586 -42.73506 52.88211 1.000 40.18041 51 ASN D C 1
ATOM 13225 O O . ASN D 2 51 ? 27.21407 -43.74591 52.59507 1.000 41.97574 51 ASN D O 1
ATOM 13236 N N . PRO D 2 52 ? 26.85503 -42.01754 53.96197 1.000 39.60473 52 PRO D N 1
ATOM 13237 C CA . PRO D 2 52 ? 27.90068 -42.46563 54.87939 1.000 41.66972 52 PRO D CA 1
ATOM 13238 C C . PRO D 2 52 ? 27.39232 -43.60305 55.74569 1.000 42.78139 52 PRO D C 1
ATOM 13239 O O . PRO D 2 52 ? 26.17399 -43.80030 55.86928 1.000 41.22200 52 PRO D O 1
ATOM 13250 N N . PRO D 2 53 ? 28.29050 -44.38325 56.35123 1.000 47.88277 53 PRO D N 1
ATOM 13251 C CA . PRO D 2 53 ? 27.82699 -45.54910 57.12576 1.000 44.46997 53 PRO D CA 1
ATOM 13252 C C . PRO D 2 53 ? 26.98044 -45.17020 58.32577 1.000 41.15653 53 PRO D C 1
ATOM 13253 O O . PRO D 2 53 ? 26.06810 -45.92217 58.69107 1.000 40.69671 53 PRO D O 1
ATOM 13264 N N . GLN D 2 54 ? 27.25271 -44.02183 58.94724 1.000 38.62571 54 GLN D N 1
ATOM 13265 C CA . GLN D 2 54 ? 26.52637 -43.62593 60.14370 1.000 35.83761 54 GLN D CA 1
ATOM 13266 C C . GLN D 2 54 ? 25.08208 -43.23741 59.85562 1.000 35.94262 54 GLN D C 1
ATOM 13267 O O . GLN D 2 54 ? 24.27208 -43.17934 60.78941 1.000 36.83193 54 GLN D O 1
ATOM 13281 N N . ASN D 2 55 ? 24.73654 -42.97179 58.59936 1.000 38.85722 55 ASN D N 1
ATOM 13282 C CA . ASN D 2 55 ? 23.40275 -42.51216 58.23755 1.000 36.45788 55 ASN D CA 1
ATOM 13283 C C . ASN D 2 55 ? 22.54524 -43.68542 57.79297 1.000 36.39285 55 ASN D C 1
ATOM 13284 O O . ASN D 2 55 ? 22.91479 -44.41982 56.86994 1.000 33.58599 55 ASN D O 1
ATOM 13295 N N . GLU D 2 56 ? 21.38177 -43.84126 58.43929 1.000 36.01517 56 GLU D N 1
ATOM 13296 C CA A GLU D 2 56 ? 20.51760 -44.97732 58.11427 0.625 37.79001 56 GLU D CA 1
ATOM 13297 C CA B GLU D 2 56 ? 20.51661 -44.97674 58.11465 0.375 37.81371 56 GLU D CA 1
ATOM 13298 C C . GLU D 2 56 ? 19.89167 -44.82812 56.73494 1.000 37.21260 56 GLU D C 1
ATOM 13299 O O . GLU D 2 56 ? 20.04819 -45.73538 55.89823 1.000 37.34053 56 GLU D O 1
ATOM 13320 N N . PRO D 2 57 ? 19.18583 -43.74191 56.42052 1.000 34.35893 57 PRO D N 1
ATOM 13321 C CA . PRO D 2 57 ? 18.57389 -43.63807 55.09132 1.000 35.57606 57 PRO D CA 1
ATOM 13322 C C . PRO D 2 57 ? 19.62910 -43.63291 53.99338 1.000 36.42295 57 PRO D C 1
ATOM 13323 O O . PRO D 2 57 ? 20.79738 -43.30473 54.21368 1.000 35.98795 57 PRO D O 1
ATOM 13334 N N . ARG D 2 58 ? 19.19802 -44.00989 52.79600 1.000 35.06898 58 ARG D N 1
ATOM 13335 C CA . ARG D 2 58 ? 20.08520 -44.13529 51.64778 1.000 38.53662 58 ARG D CA 1
ATOM 13336 C C . ARG D 2 58 ? 19.49461 -43.41181 50.44660 1.000 33.41674 58 ARG D C 1
ATOM 13337 O O . ARG D 2 58 ? 18.29190 -43.50486 50.18090 1.000 36.28064 58 ARG D O 1
ATOM 13358 N N . SER D 2 59 ? 20.35244 -42.69157 49.72792 1.000 29.92155 59 SER D N 1
ATOM 13359 C CA . SER D 2 59 ? 19.97673 -41.92655 48.55199 1.000 29.56670 59 SER D CA 1
ATOM 13360 C C . SER D 2 59 ? 20.52927 -42.58611 47.29633 1.000 30.57524 59 SER D C 1
ATOM 13361 O O . SER D 2 59 ? 21.24568 -43.58656 47.35455 1.000 36.00954 59 SER D O 1
ATOM 13369 N N . THR D 2 60 ? 20.20064 -41.98882 46.15081 1.000 33.10478 60 THR D N 1
ATOM 13370 C CA . THR D 2 60 ? 20.81371 -42.32394 44.87307 1.000 31.25337 60 THR D CA 1
ATOM 13371 C C . THR D 2 60 ? 21.81375 -41.25993 44.42693 1.000 36.38766 60 THR D C 1
ATOM 13372 O O . THR D 2 60 ? 22.15915 -41.20039 43.23969 1.000 36.19251 60 THR D O 1
ATOM 13383 N N . GLY D 2 61 ? 22.27957 -40.43161 45.34968 1.000 31.62315 61 GLY D N 1
ATOM 13384 C CA . GLY D 2 61 ? 23.13745 -39.30404 45.05369 1.000 34.24030 61 GLY D CA 1
ATOM 13385 C C . GLY D 2 61 ? 22.44705 -37.98221 45.31811 1.000 30.18125 61 GLY D C 1
ATOM 13386 O O . GLY D 2 61 ? 21.50619 -37.88032 46.10976 1.000 30.48417 61 GLY D O 1
ATOM 13390 N N . GLY D 2 62 ? 22.93273 -36.94636 44.63410 1.000 29.52912 62 GLY D N 1
ATOM 13391 C CA . GLY D 2 62 ? 22.34826 -35.62537 44.73453 1.000 26.90343 62 GLY D CA 1
ATOM 13392 C C . GLY D 2 62 ? 23.28320 -34.58621 45.31641 1.000 27.39109 62 GLY D C 1
ATOM 13393 O O . GLY D 2 62 ? 24.16423 -34.91051 46.11534 1.000 27.39196 62 GLY D O 1
ATOM 13397 N N . TRP D 2 63 ? 23.09289 -33.32587 44.92154 1.000 29.78872 63 TRP D N 1
ATOM 13398 C CA . TRP D 2 63 ? 23.89653 -32.20231 45.40187 1.000 26.36217 63 TRP D CA 1
ATOM 13399 C C . TRP D 2 63 ? 25.38701 -32.51654 45.32027 1.000 27.29984 63 TRP D C 1
ATOM 13400 O O . TRP D 2 63 ? 26.16280 -32.25146 46.24471 1.000 28.49483 63 TRP D O 1
ATOM 13421 N N . GLU D 2 64 ? 25.78950 -33.06083 44.17503 1.000 29.26334 64 GLU D N 1
ATOM 13422 C CA . GLU D 2 64 ? 27.16141 -33.53130 44.00301 1.000 29.49204 64 GLU D CA 1
ATOM 13423 C C . GLU D 2 64 ? 28.16674 -32.39079 44.11132 1.000 26.41113 64 GLU D C 1
ATOM 13424 O O . GLU D 2 64 ? 29.19314 -32.51941 44.78261 1.000 27.52254 64 GLU D O 1
ATOM 13436 N N . THR D 2 65 ? 27.90325 -31.26969 43.43631 1.000 29.31065 65 THR D N 1
ATOM 13437 C CA . THR D 2 65 ? 28.91120 -30.21499 43.37914 1.000 31.54412 65 THR D CA 1
ATOM 13438 C C . THR D 2 65 ? 29.20007 -29.66643 44.76892 1.000 26.91600 65 THR D C 1
ATOM 13439 O O . THR D 2 65 ? 30.35336 -29.36627 45.09886 1.000 30.89765 65 THR D O 1
ATOM 13450 N N . LEU D 2 66 ? 28.17173 -29.54835 45.61259 1.000 28.88210 66 LEU D N 1
ATOM 13451 C CA . LEU D 2 66 ? 28.40850 -29.10300 46.98120 1.000 26.91830 66 LEU D CA 1
ATOM 13452 C C . LEU D 2 66 ? 29.14371 -30.17071 47.78422 1.000 27.19528 66 LEU D C 1
ATOM 13453 O O . LEU D 2 66 ? 30.02675 -29.85100 48.58877 1.000 31.08877 66 LEU D O 1
ATOM 13469 N N . ARG D 2 67 ? 28.79669 -31.44288 47.58442 1.000 25.86564 67 ARG D N 1
ATOM 13470 C CA . ARG D 2 67 ? 29.52506 -32.50723 48.26973 1.000 28.16101 67 ARG D CA 1
ATOM 13471 C C . ARG D 2 67 ? 30.98047 -32.54827 47.81626 1.000 31.31431 67 ARG D C 1
ATOM 13472 O O . ARG D 2 67 ? 31.88778 -32.72490 48.63732 1.000 30.43424 67 ARG D O 1
ATOM 13493 N N . TRP D 2 68 ? 31.22223 -32.39409 46.50881 1.000 29.37518 68 TRP D N 1
ATOM 13494 C CA . TRP D 2 68 ? 32.59506 -32.35491 46.01970 1.000 30.27512 68 TRP D CA 1
ATOM 13495 C C . TRP D 2 68 ? 33.35265 -31.17969 46.62202 1.000 31.65266 68 TRP D C 1
ATOM 13496 O O . TRP D 2 68 ? 34.54192 -31.29296 46.94679 1.000 33.36571 68 TRP D O 1
ATOM 13517 N N . ALA D 2 69 ? 32.68301 -30.03462 46.77684 1.000 27.97660 69 ALA D N 1
ATOM 13518 C CA . ALA D 2 69 ? 33.32008 -28.89793 47.42970 1.000 31.28297 69 ALA D CA 1
ATOM 13519 C C . ALA D 2 69 ? 33.69628 -29.24318 48.86287 1.000 33.15065 69 ALA D C 1
ATOM 13520 O O . ALA D 2 69 ? 34.78234 -28.89478 49.33053 1.000 34.73640 69 ALA D O 1
ATOM 13527 N N . TYR D 2 70 ? 32.81402 -29.94486 49.57209 1.000 32.27974 70 TYR D N 1
ATOM 13528 C CA . TYR D 2 70 ? 33.12869 -30.34095 50.94011 1.000 34.18430 70 TYR D CA 1
ATOM 13529 C C . TYR D 2 70 ? 34.29894 -31.31293 50.97773 1.000 33.08002 70 TYR D C 1
ATOM 13530 O O . TYR D 2 70 ? 35.10066 -31.27475 51.91617 1.000 38.50224 70 TYR D O 1
ATOM 13548 N N . GLU D 2 71 ? 34.42143 -32.17636 49.96860 1.000 36.57458 71 GLU D N 1
ATOM 13549 C CA . GLU D 2 71 ? 35.59176 -33.04493 49.89382 1.000 40.45868 71 GLU D CA 1
ATOM 13550 C C . GLU D 2 71 ? 36.87127 -32.22077 49.81432 1.000 36.19635 71 GLU D C 1
ATOM 13551 O O . GLU D 2 71 ? 37.88653 -32.57324 50.42457 1.000 38.27318 71 GLU D O 1
ATOM 13563 N N . ARG D 2 72 ? 36.83785 -31.10952 49.07328 1.000 36.52879 72 ARG D N 1
ATOM 13564 C CA . ARG D 2 72 ? 37.99860 -30.22931 49.01819 1.000 40.31746 72 ARG D CA 1
ATOM 13565 C C . ARG D 2 72 ? 38.29206 -29.62864 50.38541 1.000 35.23603 72 ARG D C 1
ATOM 13566 O O . ARG D 2 72 ? 39.45464 -29.54184 50.79813 1.000 35.01386 72 ARG D O 1
ATOM 13587 N N . LEU D 2 73 ? 37.24906 -29.20830 51.10458 1.000 33.98849 73 LEU D N 1
ATOM 13588 C CA . LEU D 2 73 ? 37.46166 -28.65185 52.43454 1.000 32.49860 73 LEU D CA 1
ATOM 13589 C C . LEU D 2 73 ? 37.96954 -29.71719 53.39815 1.000 33.69040 73 LEU D C 1
ATOM 13590 O O . LEU D 2 73 ? 38.81609 -29.43185 54.25427 1.000 36.24481 73 LEU D O 1
ATOM 13606 N N . ARG D 2 74 ? 37.45658 -30.94208 53.28429 1.000 33.88513 74 ARG D N 1
ATOM 13607 C CA . ARG D 2 74 ? 37.94577 -32.03011 54.12675 1.000 39.22511 74 ARG D CA 1
ATOM 13608 C C . ARG D 2 74 ? 39.45131 -32.20742 53.96274 1.000 38.70209 74 ARG D C 1
ATOM 13609 O O . ARG D 2 74 ? 40.18665 -32.34126 54.94698 1.000 39.15561 74 ARG D O 1
ATOM 13630 N N . ALA D 2 75 ? 39.92753 -32.20869 52.71506 1.000 42.31796 75 ALA D N 1
ATOM 13631 C CA . ALA D 2 75 ? 41.35348 -32.37846 52.46807 1.000 39.08559 75 ALA D CA 1
ATOM 13632 C C . ALA D 2 75 ? 42.15038 -31.18755 52.98322 1.000 40.07578 75 ALA D C 1
ATOM 13633 O O . ALA D 2 75 ? 43.28050 -31.35070 53.45697 1.000 42.36278 75 ALA D O 1
ATOM 13640 N N . ARG D 2 76 ? 41.58753 -29.98020 52.89070 1.000 36.44596 76 ARG D N 1
ATOM 13641 C CA . ARG D 2 76 ? 42.26728 -28.81352 53.44664 1.000 41.00474 76 ARG D CA 1
ATOM 13642 C C . ARG D 2 76 ? 42.46744 -28.96157 54.95341 1.000 42.27901 76 ARG D C 1
ATOM 13643 O O . ARG D 2 76 ? 43.53689 -28.63804 55.48144 1.000 43.32072 76 ARG D O 1
ATOM 13664 N N . ILE D 2 77 ? 41.44544 -29.44099 55.66253 1.000 40.78500 77 ILE D N 1
ATOM 13665 C CA . ILE D 2 77 ? 41.56959 -29.64393 57.10357 1.000 41.42451 77 ILE D CA 1
ATOM 13666 C C . ILE D 2 77 ? 42.53681 -30.78477 57.39506 1.000 41.82571 77 ILE D C 1
ATOM 13667 O O . ILE D 2 77 ? 43.44352 -30.65738 58.22598 1.000 44.62905 77 ILE D O 1
ATOM 13683 N N . ARG D 2 78 ? 42.36190 -31.91143 56.70430 1.000 40.97608 78 ARG D N 1
ATOM 13684 C CA . ARG D 2 78 ? 43.16410 -33.09800 56.97979 1.000 45.29406 78 ARG D CA 1
ATOM 13685 C C . ARG D 2 78 ? 44.62265 -32.89060 56.58750 1.000 48.45807 78 ARG D C 1
ATOM 13686 O O . ARG D 2 78 ? 45.53412 -33.20305 57.36364 1.000 49.24057 78 ARG D O 1
ATOM 13707 N N . ASP D 2 79 ? 44.86626 -32.35969 55.38962 1.000 44.61101 79 ASP D N 1
ATOM 13708 C CA . ASP D 2 79 ? 46.19544 -32.38705 54.79658 1.000 43.98901 79 ASP D CA 1
ATOM 13709 C C . ASP D 2 79 ? 46.98705 -31.10030 54.98199 1.000 48.19649 79 ASP D C 1
ATOM 13710 O O . ASP D 2 79 ? 48.20278 -31.11371 54.76772 1.000 47.92374 79 ASP D O 1
ATOM 13719 N N . VAL D 2 80 ? 46.34481 -29.99852 55.36326 1.000 43.88642 80 VAL D N 1
ATOM 13720 C CA . VAL D 2 80 ? 47.02121 -28.70882 55.43135 1.000 43.14169 80 VAL D CA 1
ATOM 13721 C C . VAL D 2 80 ? 46.89006 -28.12409 56.82925 1.000 45.80873 80 VAL D C 1
ATOM 13722 O O . VAL D 2 80 ? 47.89314 -27.86545 57.50233 1.000 46.83219 80 VAL D O 1
ATOM 13735 N N . HIS D 2 81 ? 45.65409 -27.90961 57.27574 1.000 47.00540 81 HIS D N 1
ATOM 13736 C CA . HIS D 2 81 ? 45.44183 -27.26768 58.56823 1.000 40.05090 81 HIS D CA 1
ATOM 13737 C C . HIS D 2 81 ? 45.86174 -28.17494 59.71800 1.000 47.16941 81 HIS D C 1
ATOM 13738 O O . HIS D 2 81 ? 46.44235 -27.70203 60.70261 1.000 44.15525 81 HIS D O 1
ATOM 13752 N N . LYS D 2 82 ? 45.57508 -29.47348 59.61309 1.000 43.99900 82 LYS D N 1
ATOM 13753 C CA . LYS D 2 82 ? 45.91969 -30.48063 60.61278 1.000 48.92449 82 LYS D CA 1
ATOM 13754 C C . LYS D 2 82 ? 45.63184 -29.94505 62.02185 1.000 45.57304 82 LYS D C 1
ATOM 13755 O O . LYS D 2 82 ? 46.53060 -29.89095 62.86093 1.000 49.40102 82 LYS D O 1
ATOM 13774 N N . PRO D 2 83 ? 44.39478 -29.54961 62.29773 1.000 44.74716 83 PRO D N 1
ATOM 13775 C CA . PRO D 2 83 ? 44.09572 -28.89760 63.57532 1.000 44.34339 83 PRO D CA 1
ATOM 13776 C C . PRO D 2 83 ? 44.05549 -29.87916 64.73548 1.000 47.73092 83 PRO D C 1
ATOM 13777 O O . PRO D 2 83 ? 43.97283 -31.09701 64.56768 1.000 45.56450 83 PRO D O 1
ATOM 13788 N N . ASP D 2 84 ? 44.11723 -29.30601 65.93563 1.000 48.44148 84 ASP D N 1
ATOM 13789 C CA . ASP D 2 84 ? 44.00000 -30.06916 67.16503 1.000 51.93800 84 ASP D CA 1
ATOM 13790 C C . ASP D 2 84 ? 42.55410 -30.25687 67.59261 1.000 48.17621 84 ASP D C 1
ATOM 13791 O O . ASP D 2 84 ? 42.26324 -31.16492 68.38124 1.000 47.62988 84 ASP D O 1
ATOM 13800 N N . VAL D 2 85 ? 41.65286 -29.42080 67.08993 1.000 45.18782 85 VAL D N 1
ATOM 13801 C CA . VAL D 2 85 ? 40.26977 -29.39340 67.54631 1.000 47.31732 85 VAL D CA 1
ATOM 13802 C C . VAL D 2 85 ? 39.43384 -28.68550 66.48822 1.000 44.77003 85 VAL D C 1
ATOM 13803 O O . VAL D 2 85 ? 39.89272 -27.73785 65.84592 1.000 41.35585 85 VAL D O 1
ATOM 13816 N N . LEU D 2 86 ? 38.20267 -29.15423 66.31265 1.000 41.81648 86 LEU D N 1
ATOM 13817 C CA . LEU D 2 86 ? 37.20999 -28.48511 65.48296 1.000 39.96967 86 LEU D CA 1
ATOM 13818 C C . LEU D 2 86 ? 36.19117 -27.83213 66.41000 1.000 40.20613 86 LEU D C 1
ATOM 13819 O O . LEU D 2 86 ? 35.53451 -28.51938 67.19865 1.000 38.56235 86 LEU D O 1
ATOM 13835 N N . ILE D 2 87 ? 36.07318 -26.51313 66.32433 1.000 33.26655 87 ILE D N 1
ATOM 13836 C CA . ILE D 2 87 ? 35.10617 -25.75183 67.10410 1.000 34.78383 87 ILE D CA 1
ATOM 13837 C C . ILE D 2 87 ? 33.95480 -25.37435 66.18241 1.000 37.56743 87 ILE D C 1
ATOM 13838 O O . ILE D 2 87 ? 34.15160 -24.65191 65.19858 1.000 36.47908 87 ILE D O 1
ATOM 13854 N N . VAL D 2 88 ? 32.75410 -25.85353 66.49719 1.000 34.04712 88 VAL D N 1
ATOM 13855 C CA . VAL D 2 88 ? 31.59529 -25.68177 65.63206 1.000 36.90148 88 VAL D CA 1
ATOM 13856 C C . VAL D 2 88 ? 30.53427 -24.87288 66.36419 1.000 33.19195 88 VAL D C 1
ATOM 13857 O O . VAL D 2 88 ? 30.32317 -25.04162 67.57239 1.000 35.17660 88 VAL D O 1
ATOM 13870 N N . HIS D 2 89 ? 29.88750 -23.97201 65.62793 1.000 31.14324 89 HIS D N 1
ATOM 13871 C CA . HIS D 2 89 ? 28.71909 -23.23757 66.09317 1.000 33.23089 89 HIS D CA 1
ATOM 13872 C C . HIS D 2 89 ? 27.62015 -23.40175 65.05319 1.000 34.04540 89 HIS D C 1
ATOM 13873 O O . HIS D 2 89 ? 27.84016 -23.11888 63.86974 1.000 32.84117 89 HIS D O 1
ATOM 13887 N N . ALA D 2 90 ? 26.45340 -23.85697 65.48764 1.000 34.57531 90 ALA D N 1
ATOM 13888 C CA . ALA D 2 90 ? 25.33443 -24.14538 64.60404 1.000 38.80852 90 ALA D CA 1
ATOM 13889 C C . ALA D 2 90 ? 24.05525 -23.60911 65.22335 1.000 40.36301 90 ALA D C 1
ATOM 13890 O O . ALA D 2 90 ? 23.98355 -23.41253 66.44057 1.000 39.53802 90 ALA D O 1
ATOM 13897 N N . PRO D 2 91 ? 23.01223 -23.38676 64.40880 1.000 39.78768 91 PRO D N 1
ATOM 13898 C CA . PRO D 2 91 ? 21.83974 -22.65375 64.90291 1.000 41.48037 91 PRO D CA 1
ATOM 13899 C C . PRO D 2 91 ? 20.79338 -23.46891 65.64889 1.000 46.20273 91 PRO D C 1
ATOM 13900 O O . PRO D 2 91 ? 20.06571 -22.91005 66.47558 1.000 58.15013 91 PRO D O 1
ATOM 13911 N N . HIS D 2 92 ? 20.68373 -24.76655 65.37349 1.000 37.97107 92 HIS D N 1
ATOM 13912 C CA . HIS D 2 92 ? 19.47422 -25.48497 65.76807 1.000 52.15938 92 HIS D CA 1
ATOM 13913 C C . HIS D 2 92 ? 19.47936 -25.95900 67.21475 1.000 50.80766 92 HIS D C 1
ATOM 13914 O O . HIS D 2 92 ? 18.40170 -26.23386 67.75334 1.000 44.14726 92 HIS D O 1
ATOM 13928 N N . TRP D 2 93 ? 20.64362 -26.06223 67.85352 1.000 52.70319 93 TRP D N 1
ATOM 13929 C CA . TRP D 2 93 ? 20.67882 -26.21771 69.30555 1.000 52.26647 93 TRP D CA 1
ATOM 13930 C C . TRP D 2 93 ? 20.32184 -24.85993 69.89492 1.000 51.03969 93 TRP D C 1
ATOM 13931 O O . TRP D 2 93 ? 21.19437 -24.15018 70.40364 1.000 51.34419 93 TRP D O 1
ATOM 13952 N N . ILE D 2 94 ? 19.04984 -24.47623 69.79357 1.000 54.87022 94 ILE D N 1
ATOM 13953 C CA . ILE D 2 94 ? 18.59106 -23.14604 70.19389 1.000 64.48944 94 ILE D CA 1
ATOM 13954 C C . ILE D 2 94 ? 18.43418 -23.15658 71.71184 1.000 62.85879 94 ILE D C 1
ATOM 13955 O O . ILE D 2 94 ? 17.46508 -23.70027 72.24420 1.000 61.49689 94 ILE D O 1
ATOM 13971 N N . THR D 2 95 ? 19.38601 -22.54729 72.41153 1.000 56.41167 95 THR D N 1
ATOM 13972 C CA . THR D 2 95 ? 19.35559 -22.44811 73.86547 1.000 56.36662 95 THR D CA 1
ATOM 13973 C C . THR D 2 95 ? 18.79829 -21.08654 74.25539 1.000 60.10929 95 THR D C 1
ATOM 13974 O O . THR D 2 95 ? 19.36521 -20.04520 73.90336 1.000 58.67229 95 THR D O 1
ATOM 13985 N N . MET D 2 96 ? 17.69813 -21.10188 74.99017 1.000 60.10445 96 MET D N 1
ATOM 13986 C CA . MET D 2 96 ? 16.92153 -19.90157 75.24860 1.000 68.27781 96 MET D CA 1
ATOM 13987 C C . MET D 2 96 ? 17.47524 -19.05376 76.38590 1.000 69.79823 96 MET D C 1
ATOM 13988 O O . MET D 2 96 ? 16.93774 -17.97077 76.63984 1.000 68.26464 96 MET D O 1
ATOM 14002 N N . VAL D 2 97 ? 18.53418 -19.49504 77.06020 1.000 58.32918 97 VAL D N 1
ATOM 14003 C CA . VAL D 2 97 ? 19.18237 -18.71515 78.11278 1.000 59.97258 97 VAL D CA 1
ATOM 14004 C C . VAL D 2 97 ? 20.67879 -18.73654 77.81296 1.000 56.43374 97 VAL D C 1
ATOM 14005 O O . VAL D 2 97 ? 21.40536 -19.63400 78.25242 1.000 53.99217 97 VAL D O 1
ATOM 14018 N N . GLY D 2 98 ? 21.14580 -17.74899 77.05206 1.000 53.02969 98 GLY D N 1
ATOM 14019 C CA . GLY D 2 98 ? 22.57086 -17.56662 76.86652 1.000 46.21142 98 GLY D CA 1
ATOM 14020 C C . GLY D 2 98 ? 23.19143 -18.56997 75.90786 1.000 46.68231 98 GLY D C 1
ATOM 14021 O O . GLY D 2 98 ? 22.54555 -19.09282 74.99646 1.000 46.42446 98 GLY D O 1
ATOM 14025 N N . HIS D 2 99 ? 24.47398 -18.83906 76.13308 1.000 42.28131 99 HIS D N 1
ATOM 14026 C CA . HIS D 2 99 ? 25.28897 -19.66286 75.25189 1.000 41.28253 99 HIS D CA 1
ATOM 14027 C C . HIS D 2 99 ? 25.77229 -20.88519 76.01348 1.000 43.57350 99 HIS D C 1
ATOM 14028 O O . HIS D 2 99 ? 26.26441 -20.76345 77.13949 1.000 44.04373 99 HIS D O 1
ATOM 14042 N N . HIS D 2 100 ? 25.62881 -22.05797 75.40785 1.000 39.09617 100 HIS D N 1
ATOM 14043 C CA . HIS D 2 100 ? 26.01258 -23.30548 76.04441 1.000 40.16230 100 HIS D CA 1
ATOM 14044 C C . HIS D 2 100 ? 27.19640 -23.92223 75.31462 1.000 42.86770 100 HIS D C 1
ATOM 14045 O O . HIS D 2 100 ? 27.34769 -23.77018 74.09684 1.000 41.09807 100 HIS D O 1
ATOM 14059 N N . VAL D 2 101 ? 28.04235 -24.61104 76.07619 1.000 38.40542 101 VAL D N 1
ATOM 14060 C CA . VAL D 2 101 ? 29.20659 -25.31166 75.54755 1.000 36.76642 101 VAL D CA 1
ATOM 14061 C C . VAL D 2 101 ? 29.07673 -26.77719 75.92714 1.000 39.70895 101 VAL D C 1
ATOM 14062 O O . VAL D 2 101 ? 28.98623 -27.11077 77.11340 1.000 36.66237 101 VAL D O 1
ATOM 14075 N N . ASN D 2 102 ? 29.07327 -27.65024 74.92785 1.000 36.67059 102 ASN D N 1
ATOM 14076 C CA . ASN D 2 102 ? 29.01260 -29.08359 75.17720 1.000 40.50642 102 ASN D CA 1
ATOM 14077 C C . ASN D 2 102 ? 30.36001 -29.55378 75.71022 1.000 41.97724 102 ASN D C 1
ATOM 14078 O O . ASN D 2 102 ? 31.34247 -29.61966 74.96948 1.000 39.00263 102 ASN D O 1
ATOM 14089 N N . CYS D 2 103 ? 30.41453 -29.87381 77.00632 1.000 39.41222 103 CYS D N 1
ATOM 14090 C CA . CYS D 2 103 ? 31.62801 -30.39008 77.62682 1.000 40.57580 103 CYS D CA 1
ATOM 14091 C C . CYS D 2 103 ? 31.51939 -31.87420 77.95572 1.000 45.90054 103 CYS D C 1
ATOM 14092 O O . CYS D 2 103 ? 32.24322 -32.37160 78.82844 1.000 44.24815 103 CYS D O 1
ATOM 14100 N N . VAL D 2 104 ? 30.62339 -32.58544 77.28898 1.000 39.16856 104 VAL D N 1
ATOM 14101 C CA . VAL D 2 104 ? 30.51206 -34.03024 77.49869 1.000 38.60017 104 VAL D CA 1
ATOM 14102 C C . VAL D 2 104 ? 31.73656 -34.70796 76.89836 1.000 40.49775 104 VAL D C 1
ATOM 14103 O O . VAL D 2 104 ? 32.03902 -34.48695 75.71545 1.000 43.03276 104 VAL D O 1
ATOM 14116 N N . PRO D 2 105 ? 32.46957 -35.52893 77.65671 1.000 44.65178 105 PRO D N 1
ATOM 14117 C CA . PRO D 2 105 ? 33.70564 -36.10957 77.10381 1.000 40.83556 105 PRO D CA 1
ATOM 14118 C C . PRO D 2 105 ? 33.51301 -36.88451 75.81434 1.000 41.41381 105 PRO D C 1
ATOM 14119 O O . PRO D 2 105 ? 34.30852 -36.71980 74.87993 1.000 41.61146 105 PRO D O 1
ATOM 14130 N N . ASN D 2 106 ? 32.48825 -37.72861 75.72824 1.000 42.47027 106 ASN D N 1
ATOM 14131 C CA . ASN D 2 106 ? 32.30468 -38.63083 74.59101 1.000 42.42175 106 ASN D CA 1
ATOM 14132 C C . ASN D 2 106 ? 30.83283 -38.67470 74.20602 1.000 44.27554 106 ASN D C 1
ATOM 14133 O O . ASN D 2 106 ? 30.10900 -39.61840 74.54296 1.000 43.46842 106 ASN D O 1
ATOM 14144 N N . PRO D 2 107 ? 30.35269 -37.66054 73.48487 1.000 40.66754 107 PRO D N 1
ATOM 14145 C CA . PRO D 2 107 ? 28.95309 -37.67658 73.03323 1.000 41.78733 107 PRO D CA 1
ATOM 14146 C C . PRO D 2 107 ? 28.70710 -38.80118 72.03891 1.000 38.08473 107 PRO D C 1
ATOM 14147 O O . PRO D 2 107 ? 29.47099 -38.98986 71.08935 1.000 37.98582 107 PRO D O 1
ATOM 14158 N N . ARG D 2 108 ? 27.63338 -39.55480 72.27330 1.000 40.17519 108 ARG D N 1
ATOM 14159 C CA . ARG D 2 108 ? 27.21569 -40.62404 71.37882 1.000 40.66326 108 ARG D CA 1
ATOM 14160 C C . ARG D 2 108 ? 25.69714 -40.70011 71.38961 1.000 39.01070 108 ARG D C 1
ATOM 14161 O O . ARG D 2 108 ? 25.05461 -40.34932 72.38282 1.000 41.29280 108 ARG D O 1
ATOM 14182 N N . GLY D 2 109 ? 25.13158 -41.16766 70.28670 1.000 35.34083 109 GLY D N 1
ATOM 14183 C CA . GLY D 2 109 ? 23.69584 -41.32900 70.19723 1.000 39.59384 109 GLY D CA 1
ATOM 14184 C C . GLY D 2 109 ? 23.24827 -41.40834 68.75095 1.000 35.46308 109 GLY D C 1
ATOM 14185 O O . GLY D 2 109 ? 24.05370 -41.56982 67.84224 1.000 36.86886 109 GLY D O 1
ATOM 14189 N N . LEU D 2 110 ? 21.93415 -41.29594 68.57191 1.000 33.85076 110 LEU D N 1
ATOM 14190 C CA . LEU D 2 110 ? 21.29667 -41.29009 67.26285 1.000 35.38770 110 LEU D CA 1
ATOM 14191 C C . LEU D 2 110 ? 20.66082 -39.92345 67.04299 1.000 36.28330 110 LEU D C 1
ATOM 14192 O O . LEU D 2 110 ? 19.82466 -39.48558 67.84219 1.000 38.27963 110 LEU D O 1
ATOM 14208 N N . SER D 2 111 ? 21.05714 -39.24923 65.96760 1.000 37.82485 111 SER D N 1
ATOM 14209 C CA . SER D 2 111 ? 20.57590 -37.90619 65.65582 1.000 34.95993 111 SER D CA 1
ATOM 14210 C C . SER D 2 111 ? 19.59829 -38.01903 64.49193 1.000 35.13477 111 SER D C 1
ATOM 14211 O O . SER D 2 111 ? 19.98400 -38.40271 63.38025 1.000 31.57109 111 SER D O 1
ATOM 14219 N N . VAL D 2 112 ? 18.33178 -37.70703 64.75259 1.000 36.52107 112 VAL D N 1
ATOM 14220 C CA . VAL D 2 112 ? 17.27589 -37.77160 63.74877 1.000 34.46163 112 VAL D CA 1
ATOM 14221 C C . VAL D 2 112 ? 16.83648 -36.34786 63.43570 1.000 34.84596 112 VAL D C 1
ATOM 14222 O O . VAL D 2 112 ? 16.40389 -35.61155 64.32954 1.000 37.35975 112 VAL D O 1
ATOM 14235 N N . GLU D 2 113 ? 16.95837 -35.95849 62.17529 1.000 36.41637 113 GLU D N 1
ATOM 14236 C CA . GLU D 2 113 ? 16.47257 -34.65985 61.71110 1.000 34.39745 113 GLU D CA 1
ATOM 14237 C C . GLU D 2 113 ? 14.94998 -34.68156 61.72704 1.000 33.62583 113 GLU D C 1
ATOM 14238 O O . GLU D 2 113 ? 14.34917 -35.42268 60.93747 1.000 37.35934 113 GLU D O 1
ATOM 14250 N N . PRO D 2 114 ? 14.28678 -33.89570 62.57822 1.000 35.13211 114 PRO D N 1
ATOM 14251 C CA . PRO D 2 114 ? 12.82887 -34.05389 62.71896 1.000 36.03717 114 PRO D CA 1
ATOM 14252 C C . PRO D 2 114 ? 12.06187 -33.68114 61.46694 1.000 33.14021 114 PRO D C 1
ATOM 14253 O O . PRO D 2 114 ? 11.00941 -34.27476 61.20111 1.000 30.93889 114 PRO D O 1
ATOM 14264 N N . ILE D 2 115 ? 12.55602 -32.71952 60.68586 1.000 31.24126 115 ILE D N 1
ATOM 14265 C CA . ILE D 2 115 ? 11.84371 -32.29844 59.48576 1.000 27.08101 115 ILE D CA 1
ATOM 14266 C C . ILE D 2 115 ? 12.19388 -33.18471 58.29182 1.000 28.93623 115 ILE D C 1
ATOM 14267 O O . ILE D 2 115 ? 11.35180 -33.39777 57.41320 1.000 28.11733 115 ILE D O 1
ATOM 14283 N N . PHE D 2 116 ? 13.40883 -33.72470 58.25449 1.000 28.39178 116 PHE D N 1
ATOM 14284 C CA . PHE D 2 116 ? 13.85616 -34.62027 57.19088 1.000 29.54529 116 PHE D CA 1
ATOM 14285 C C . PHE D 2 116 ? 14.33042 -35.94446 57.77950 1.000 30.37629 116 PHE D C 1
ATOM 14286 O O . PHE D 2 116 ? 15.46303 -36.37921 57.52975 1.000 29.14016 116 PHE D O 1
ATOM 14303 N N . PRO D 2 117 ? 13.47911 -36.62598 58.55322 1.000 33.96927 117 PRO D N 1
ATOM 14304 C CA . PRO D 2 117 ? 13.89059 -37.92151 59.11958 1.000 32.12172 117 PRO D CA 1
ATOM 14305 C C . PRO D 2 117 ? 14.13216 -38.97692 58.06146 1.000 30.93898 117 PRO D C 1
ATOM 14306 O O . PRO D 2 117 ? 14.85203 -39.95003 58.31952 1.000 35.54971 117 PRO D O 1
ATOM 14317 N N . HIS D 2 118 ? 13.53714 -38.82909 56.88579 1.000 28.28346 118 HIS D N 1
ATOM 14318 C CA . HIS D 2 118 ? 13.79512 -39.73717 55.77703 1.000 31.51587 118 HIS D CA 1
ATOM 14319 C C . HIS D 2 118 ? 15.15633 -39.49741 55.13981 1.000 28.27956 118 HIS D C 1
ATOM 14320 O O . HIS D 2 118 ? 15.57452 -40.29296 54.29440 1.000 33.65047 118 HIS D O 1
ATOM 14334 N N . LEU D 2 119 ? 15.84859 -38.42543 55.51773 1.000 30.13768 119 LEU D N 1
ATOM 14335 C CA . LEU D 2 119 ? 17.14018 -38.08507 54.93962 1.000 30.76524 119 LEU D CA 1
ATOM 14336 C C . LEU D 2 119 ? 18.30317 -38.22000 55.90691 1.000 31.75986 119 LEU D C 1
ATOM 14337 O O . LEU D 2 119 ? 19.42520 -38.46554 55.46026 1.000 33.05193 119 LEU D O 1
ATOM 14353 N N . PHE D 2 120 ? 18.07087 -38.07085 57.21421 1.000 31.24700 120 PHE D N 1
ATOM 14354 C CA . PHE D 2 120 ? 19.17300 -37.93580 58.16416 1.000 26.50378 120 PHE D CA 1
ATOM 14355 C C . PHE D 2 120 ? 18.77371 -38.59494 59.48146 1.000 34.03790 120 PHE D C 1
ATOM 14356 O O . PHE D 2 120 ? 17.98618 -38.03773 60.25579 1.000 31.14351 120 PHE D O 1
ATOM 14373 N N . ARG D 2 121 ? 19.32413 -39.77854 59.72428 1.000 33.36582 121 ARG D N 1
ATOM 14374 C CA . ARG D 2 121 ? 19.22749 -40.47180 61.01832 1.000 33.72944 121 ARG D CA 1
ATOM 14375 C C . ARG D 2 121 ? 20.64187 -40.99073 61.27398 1.000 32.58225 121 ARG D C 1
ATOM 14376 O O . ARG D 2 121 ? 21.01234 -42.06639 60.79587 1.000 31.29569 121 ARG D O 1
ATOM 14397 N N . TYR D 2 122 ? 21.42805 -40.20244 62.00213 1.000 32.43335 122 TYR D N 1
ATOM 14398 C CA . TYR D 2 122 ? 22.87999 -40.32075 62.02822 1.000 33.64258 122 TYR D CA 1
ATOM 14399 C C . TYR D 2 122 ? 23.34390 -40.81980 63.38728 1.000 32.44953 122 TYR D C 1
ATOM 14400 O O . TYR D 2 122 ? 23.03871 -40.20817 64.41464 1.000 36.49568 122 TYR D O 1
ATOM 14418 N N . ARG D 2 123 ? 24.09647 -41.91707 63.38315 1.000 36.20681 123 ARG D N 1
ATOM 14419 C CA . ARG D 2 123 ? 24.65998 -42.49942 64.59731 1.000 35.60865 123 ARG D CA 1
ATOM 14420 C C . ARG D 2 123 ? 26.04522 -41.90153 64.81253 1.000 32.70319 123 ARG D C 1
ATOM 14421 O O . ARG D 2 123 ? 26.98384 -42.21365 64.07342 1.000 37.71941 123 ARG D O 1
ATOM 14442 N N . TYR D 2 124 ? 26.17553 -41.04877 65.81914 1.000 34.40251 124 TYR D N 1
ATOM 14443 C CA . TYR D 2 124 ? 27.40227 -40.30067 66.04417 1.000 36.14716 124 TYR D CA 1
ATOM 14444 C C . TYR D 2 124 ? 28.15656 -40.82782 67.25874 1.000 37.85834 124 TYR D C 1
ATOM 14445 O O . TYR D 2 124 ? 27.58726 -41.45061 68.15670 1.000 36.05537 124 TYR D O 1
ATOM 14463 N N . ASP D 2 125 ? 29.46157 -40.56342 67.25962 1.000 41.95743 125 ASP D N 1
ATOM 14464 C CA . ASP D 2 125 ? 30.36914 -40.97360 68.32456 1.000 40.70365 125 ASP D CA 1
ATOM 14465 C C . ASP D 2 125 ? 31.67974 -40.21202 68.15940 1.000 40.71128 125 ASP D C 1
ATOM 14466 O O . ASP D 2 125 ? 32.49095 -40.54823 67.28566 1.000 41.60630 125 ASP D O 1
ATOM 14475 N N . PHE D 2 126 ? 31.89388 -39.18472 68.97645 1.000 38.29261 126 PHE D N 1
ATOM 14476 C CA . PHE D 2 126 ? 33.07363 -38.34462 68.84933 1.000 40.85662 126 PHE D CA 1
ATOM 14477 C C . PHE D 2 126 ? 33.53614 -37.89743 70.22889 1.000 42.75564 126 PHE D C 1
ATOM 14478 O O . PHE D 2 126 ? 32.85733 -38.10293 71.23790 1.000 45.40222 126 PHE D O 1
ATOM 14495 N N . ARG D 2 127 ? 34.71613 -37.28483 70.26002 1.000 41.32246 127 ARG D N 1
ATOM 14496 C CA . ARG D 2 127 ? 35.37938 -36.89057 71.49183 1.000 40.51782 127 ARG D CA 1
ATOM 14497 C C . ARG D 2 127 ? 35.41927 -35.37287 71.59773 1.000 44.24041 127 ARG D C 1
ATOM 14498 O O . ARG D 2 127 ? 35.64953 -34.67541 70.59974 1.000 39.36860 127 ARG D O 1
ATOM 14519 N N . THR D 2 128 ? 35.20225 -34.86697 72.80644 1.000 37.33520 128 THR D N 1
ATOM 14520 C CA . THR D 2 128 ? 35.17435 -33.43634 73.06540 1.000 40.89663 128 THR D CA 1
ATOM 14521 C C . THR D 2 128 ? 36.47749 -32.98415 73.71437 1.000 46.36881 128 THR D C 1
ATOM 14522 O O . THR D 2 128 ? 37.01942 -33.66546 74.59281 1.000 46.69629 128 THR D O 1
ATOM 14533 N N . ASP D 2 129 ? 36.97322 -31.82435 73.27960 1.000 42.62036 129 ASP D N 1
ATOM 14534 C CA . ASP D 2 129 ? 38.09322 -31.15136 73.93908 1.000 43.86108 129 ASP D CA 1
ATOM 14535 C C . ASP D 2 129 ? 37.53277 -30.42341 75.15645 1.000 41.75868 129 ASP D C 1
ATOM 14536 O O . ASP D 2 129 ? 37.23428 -29.22535 75.13556 1.000 42.05509 129 ASP D O 1
ATOM 14545 N N . VAL D 2 130 ? 37.39449 -31.17563 76.24972 1.000 45.93355 130 VAL D N 1
ATOM 14546 C CA . VAL D 2 130 ? 36.70555 -30.65642 77.42836 1.000 43.76228 130 VAL D CA 1
ATOM 14547 C C . VAL D 2 130 ? 37.43010 -29.43562 77.98083 1.000 45.21834 130 VAL D C 1
ATOM 14548 O O . VAL D 2 130 ? 36.80579 -28.42656 78.33346 1.000 44.40138 130 VAL D O 1
ATOM 14561 N N . GLU D 2 131 ? 38.75775 -29.51631 78.08419 1.000 46.16129 131 GLU D N 1
ATOM 14562 C CA . GLU D 2 131 ? 39.52449 -28.38231 78.59362 1.000 53.77272 131 GLU D CA 1
ATOM 14563 C C . GLU D 2 131 ? 39.23413 -27.12384 77.78436 1.000 47.34506 131 GLU D C 1
ATOM 14564 O O . GLU D 2 131 ? 38.94312 -26.06087 78.34516 1.000 45.39523 131 GLU D O 1
ATOM 14576 N N . LEU D 2 132 ? 39.30598 -27.22785 76.45574 1.000 46.71724 132 LEU D N 1
ATOM 14577 C CA . LEU D 2 132 ? 39.01985 -26.06858 75.61586 1.000 44.90207 132 LEU D CA 1
ATOM 14578 C C . LEU D 2 132 ? 37.58570 -25.59650 75.80697 1.000 39.77790 132 LEU D C 1
ATOM 14579 O O . LEU D 2 132 ? 37.33093 -24.39298 75.93284 1.000 39.10796 132 LEU D O 1
ATOM 14595 N N . GLY D 2 133 ? 36.63371 -26.53058 75.83031 1.000 42.53554 133 GLY D N 1
ATOM 14596 C CA . GLY D 2 133 ? 35.25775 -26.14959 76.09314 1.000 43.31282 133 GLY D CA 1
ATOM 14597 C C . GLY D 2 133 ? 35.10236 -25.41404 77.41033 1.000 44.18230 133 GLY D C 1
ATOM 14598 O O . GLY D 2 133 ? 34.39252 -24.40670 77.49000 1.000 40.02821 133 GLY D O 1
ATOM 14602 N N . GLU D 2 134 ? 35.76075 -25.90816 78.46653 1.000 48.36708 134 GLU D N 1
ATOM 14603 C CA . GLU D 2 134 ? 35.68512 -25.22894 79.75329 1.000 44.78483 134 GLU D CA 1
ATOM 14604 C C . GLU D 2 134 ? 36.31854 -23.84835 79.67507 1.000 44.70053 134 GLU D C 1
ATOM 14605 O O . GLU D 2 134 ? 35.81280 -22.88524 80.26863 1.000 43.02354 134 GLU D O 1
ATOM 14617 N N . ALA D 2 135 ? 37.42408 -23.72570 78.93065 1.000 43.41821 135 ALA D N 1
ATOM 14618 C CA . ALA D 2 135 ? 38.08780 -22.42888 78.79648 1.000 40.75929 135 ALA D CA 1
ATOM 14619 C C . ALA D 2 135 ? 37.24097 -21.45639 77.98886 1.000 42.50300 135 ALA D C 1
ATOM 14620 O O . ALA D 2 135 ? 37.16832 -20.26831 78.31759 1.000 44.58626 135 ALA D O 1
ATOM 14627 N N . ILE D 2 136 ? 36.59323 -21.94379 76.92448 1.000 42.26002 136 ILE D N 1
ATOM 14628 C CA . ILE D 2 136 ? 35.73555 -21.07704 76.12115 1.000 41.46410 136 ILE D CA 1
ATOM 14629 C C . ILE D 2 136 ? 34.60501 -20.51931 76.97602 1.000 35.06360 136 ILE D C 1
ATOM 14630 O O . ILE D 2 136 ? 34.31899 -19.31643 76.95585 1.000 36.08156 136 ILE D O 1
ATOM 14646 N N . ALA D 2 137 ? 33.93765 -21.39171 77.73444 1.000 40.34732 137 ALA D N 1
ATOM 14647 C CA . ALA D 2 137 ? 32.86527 -20.93325 78.60957 1.000 38.57968 137 ALA D CA 1
ATOM 14648 C C . ALA D 2 137 ? 33.39046 -19.96548 79.66141 1.000 40.81850 137 ALA D C 1
ATOM 14649 O O . ALA D 2 137 ? 32.75349 -18.94456 79.95085 1.000 39.28785 137 ALA D O 1
ATOM 14656 N N . GLU D 2 138 ? 34.55427 -20.26661 80.24226 1.000 43.60835 138 GLU D N 1
ATOM 14657 C CA . GLU D 2 138 ? 35.14584 -19.36744 81.23115 1.000 44.65782 138 GLU D CA 1
ATOM 14658 C C . GLU D 2 138 ? 35.42944 -18.00181 80.62065 1.000 44.04998 138 GLU D C 1
ATOM 14659 O O . GLU D 2 138 ? 35.04302 -16.96544 81.17582 1.000 44.46764 138 GLU D O 1
ATOM 14671 N N . GLU D 2 139 ? 36.10610 -17.98033 79.46731 1.000 43.16961 139 GLU D N 1
ATOM 14672 C CA . GLU D 2 139 ? 36.37599 -16.70907 78.80658 1.000 38.51028 139 GLU D CA 1
ATOM 14673 C C . GLU D 2 139 ? 35.07828 -15.99921 78.44149 1.000 40.15833 139 GLU D C 1
ATOM 14674 O O . GLU D 2 139 ? 34.99100 -14.76857 78.51799 1.000 38.86663 139 GLU D O 1
ATOM 14686 N N . ALA D 2 140 ? 34.05636 -16.76065 78.04015 1.000 41.02608 140 ALA D N 1
ATOM 14687 C CA . ALA D 2 140 ? 32.79221 -16.15252 77.63476 1.000 42.39667 140 ALA D CA 1
ATOM 14688 C C . ALA D 2 140 ? 32.08964 -15.49701 78.81933 1.000 36.97384 140 ALA D C 1
ATOM 14689 O O . ALA D 2 140 ? 31.62031 -14.35915 78.72544 1.000 37.59370 140 ALA D O 1
ATOM 14696 N N . SER D 2 141 ? 31.99370 -16.20534 79.94372 1.000 44.40831 141 SER D N 1
ATOM 14697 C CA . SER D 2 141 ? 31.40189 -15.60023 81.13459 1.000 43.73046 141 SER D CA 1
ATOM 14698 C C . SER D 2 141 ? 32.22739 -14.40898 81.60160 1.000 43.00996 141 SER D C 1
ATOM 14699 O O . SER D 2 141 ? 31.67400 -13.38952 82.02836 1.000 42.89186 141 SER D O 1
ATOM 14707 N N . GLY D 2 142 ? 33.55522 -14.51166 81.50675 1.000 44.82469 142 GLY D N 1
ATOM 14708 C CA . GLY D 2 142 ? 34.40125 -13.39045 81.87114 1.000 48.45629 142 GLY D CA 1
ATOM 14709 C C . GLY D 2 142 ? 34.15003 -12.15563 81.03068 1.000 47.27270 142 GLY D C 1
ATOM 14710 O O . GLY D 2 142 ? 34.37745 -11.03102 81.48637 1.000 46.25121 142 GLY D O 1
ATOM 14714 N N . LEU D 2 143 ? 33.68623 -12.33992 79.79588 1.000 46.75018 143 LEU D N 1
ATOM 14715 C CA . LEU D 2 143 ? 33.36791 -11.22313 78.91794 1.000 40.08552 143 LEU D CA 1
ATOM 14716 C C . LEU D 2 143 ? 31.93829 -10.72742 79.08784 1.000 37.57370 143 LEU D C 1
ATOM 14717 O O . LEU D 2 143 ? 31.55037 -9.76591 78.41986 1.000 43.82666 143 LEU D O 1
ATOM 14733 N N . GLY D 2 144 ? 31.15242 -11.35201 79.96351 1.000 40.87954 144 GLY D N 1
ATOM 14734 C CA . GLY D 2 144 ? 29.82004 -10.88138 80.27427 1.000 41.11965 144 GLY D CA 1
ATOM 14735 C C . GLY D 2 144 ? 28.68953 -11.67116 79.65597 1.000 44.85166 144 GLY D C 1
ATOM 14736 O O . GLY D 2 144 ? 27.52334 -11.30671 79.85573 1.000 43.57318 144 GLY D O 1
ATOM 14740 N N . LEU D 2 145 ? 28.98837 -12.73326 78.91416 1.000 41.02506 145 LEU D N 1
ATOM 14741 C CA . LEU D 2 145 ? 27.94039 -13.54850 78.31985 1.000 42.87440 145 LEU D CA 1
ATOM 14742 C C . LEU D 2 145 ? 27.34702 -14.49115 79.35896 1.000 45.66828 145 LEU D C 1
ATOM 14743 O O . LEU D 2 145 ? 28.05709 -15.00966 80.22793 1.000 46.09999 145 LEU D O 1
ATOM 14759 N N . VAL D 2 146 ? 26.03395 -14.69855 79.27585 1.000 42.67560 146 VAL D N 1
ATOM 14760 C CA . VAL D 2 146 ? 25.38701 -15.74373 80.06023 1.000 44.19401 146 VAL D CA 1
ATOM 14761 C C . VAL D 2 146 ? 25.76192 -17.08569 79.44813 1.000 45.54339 146 VAL D C 1
ATOM 14762 O O . VAL D 2 146 ? 25.54676 -17.31785 78.25131 1.000 40.84774 146 VAL D O 1
ATOM 14775 N N . THR D 2 147 ? 26.33392 -17.97171 80.25869 1.000 41.07878 147 THR D N 1
ATOM 14776 C CA . THR D 2 147 ? 26.87941 -19.22209 79.75546 1.000 40.08215 147 THR D CA 1
ATOM 14777 C C . THR D 2 147 ? 26.46310 -20.38826 80.64013 1.000 43.78987 147 THR D C 1
ATOM 14778 O O . THR D 2 147 ? 25.97101 -20.21340 81.75825 1.000 45.00920 147 THR D O 1
ATOM 14789 N N . ARG D 2 148 ? 26.66371 -21.59424 80.10637 1.000 42.18955 148 ARG D N 1
ATOM 14790 C CA . ARG D 2 148 ? 26.49150 -22.82454 80.86429 1.000 44.31581 148 ARG D CA 1
ATOM 14791 C C . ARG D 2 148 ? 27.28463 -23.92256 80.17395 1.000 43.77419 148 ARG D C 1
ATOM 14792 O O . ARG D 2 148 ? 27.35611 -23.95913 78.94258 1.000 44.78240 148 ARG D O 1
ATOM 14813 N N . THR D 2 149 ? 27.87930 -24.80677 80.96850 1.000 38.48030 149 THR D N 1
ATOM 14814 C CA . THR D 2 149 ? 28.59794 -25.96640 80.46191 1.000 41.63369 149 THR D CA 1
ATOM 14815 C C . THR D 2 149 ? 27.68654 -27.18316 80.56548 1.000 45.15193 149 THR D C 1
ATOM 14816 O O . THR D 2 149 ? 27.23065 -27.52934 81.66024 1.000 41.92443 149 THR D O 1
ATOM 14827 N N . LEU D 2 150 ? 27.41287 -27.81971 79.42774 1.000 42.39715 150 LEU D N 1
ATOM 14828 C CA . LEU D 2 150 ? 26.61010 -29.03543 79.40994 1.000 40.71997 150 LEU D CA 1
ATOM 14829 C C . LEU D 2 150 ? 27.50740 -30.22296 79.73245 1.000 41.38147 150 LEU D C 1
ATOM 14830 O O . LEU D 2 150 ? 28.52019 -30.44424 79.05822 1.000 42.35187 150 LEU D O 1
ATOM 14846 N N . ARG D 2 151 ? 27.13203 -30.99018 80.75503 1.000 40.27620 151 ARG D N 1
ATOM 14847 C CA . ARG D 2 151 ? 27.88751 -32.16274 81.16565 1.000 40.17613 151 ARG D CA 1
ATOM 14848 C C . ARG D 2 151 ? 27.05706 -33.43759 81.14429 1.000 44.63543 151 ARG D C 1
ATOM 14849 O O . ARG D 2 151 ? 27.60462 -34.51972 81.39508 1.000 44.84590 151 ARG D O 1
ATOM 14870 N N . ASP D 2 152 ? 25.76072 -33.34855 80.84771 1.000 43.56988 152 ASP D N 1
ATOM 14871 C CA . ASP D 2 152 ? 24.88680 -34.51626 80.85336 1.000 43.28277 152 ASP D CA 1
ATOM 14872 C C . ASP D 2 152 ? 25.02418 -35.29895 79.55494 1.000 43.58279 152 ASP D C 1
ATOM 14873 O O . ASP D 2 152 ? 24.59153 -34.81995 78.49921 1.000 42.58521 152 ASP D O 1
ATOM 14882 N N . PRO D 2 153 ? 25.60964 -36.50307 79.58154 1.000 44.71892 153 PRO D N 1
ATOM 14883 C CA . PRO D 2 153 ? 25.75083 -37.27429 78.33484 1.000 39.70813 153 PRO D CA 1
ATOM 14884 C C . PRO D 2 153 ? 24.43336 -37.76209 77.75972 1.000 44.27591 153 PRO D C 1
ATOM 14885 O O . PRO D 2 153 ? 24.42022 -38.24561 76.62074 1.000 41.24216 153 PRO D O 1
ATOM 14896 N N . ARG D 2 154 ? 23.33090 -37.66112 78.50283 1.000 40.29527 154 ARG D N 1
ATOM 14897 C CA . ARG D 2 154 ? 22.04158 -38.09455 77.98554 1.000 42.09671 154 ARG D CA 1
ATOM 14898 C C . ARG D 2 154 ? 21.44365 -37.09920 77.00166 1.000 41.64236 154 ARG D C 1
ATOM 14899 O O . ARG D 2 154 ? 20.53105 -37.46087 76.25302 1.000 42.65617 154 ARG D O 1
ATOM 14920 N N . VAL D 2 155 ? 21.93806 -35.86221 76.98168 1.000 42.11669 155 VAL D N 1
ATOM 14921 C CA . VAL D 2 155 ? 21.43464 -34.87537 76.03757 1.000 40.10527 155 VAL D CA 1
ATOM 14922 C C . VAL D 2 155 ? 21.89697 -35.23602 74.63255 1.000 41.51528 155 VAL D C 1
ATOM 14923 O O . VAL D 2 155 ? 23.05574 -35.61770 74.41159 1.000 39.89633 155 VAL D O 1
ATOM 14936 N N . ARG D 2 156 ? 20.98357 -35.12298 73.67469 1.000 37.27018 156 ARG D N 1
ATOM 14937 C CA . ARG D 2 156 ? 21.24192 -35.49335 72.29146 1.000 37.35831 156 ARG D CA 1
ATOM 14938 C C . ARG D 2 156 ? 21.87136 -34.32036 71.55256 1.000 34.72122 156 ARG D C 1
ATOM 14939 O O . ARG D 2 156 ? 21.37488 -33.18990 71.62992 1.000 35.67077 156 ARG D O 1
ATOM 14960 N N . VAL D 2 157 ? 22.97320 -34.58732 70.84918 1.000 36.99126 157 VAL D N 1
ATOM 14961 C CA . VAL D 2 157 ? 23.60703 -33.55014 70.04269 1.000 36.46417 157 VAL D CA 1
ATOM 14962 C C . VAL D 2 157 ? 22.73904 -33.26141 68.82427 1.000 33.23009 157 VAL D C 1
ATOM 14963 O O . VAL D 2 157 ? 22.19726 -34.17325 68.19083 1.000 35.08571 157 VAL D O 1
ATOM 14976 N N . ASP D 2 158 ? 22.60331 -31.98416 68.48931 1.000 37.18718 158 ASP D N 1
ATOM 14977 C CA . ASP D 2 158 ? 21.62866 -31.59117 67.48335 1.000 34.20891 158 ASP D CA 1
ATOM 14978 C C . ASP D 2 158 ? 22.09471 -31.97442 66.08143 1.000 34.16430 158 ASP D C 1
ATOM 14979 O O . ASP D 2 158 ? 23.28666 -32.13073 65.80118 1.000 32.44519 158 ASP D O 1
ATOM 14988 N N . TYR D 2 159 ? 21.11135 -32.11527 65.18980 1.000 32.73011 159 TYR D N 1
ATOM 14989 C CA . TYR D 2 159 ? 21.35758 -32.65678 63.85898 1.000 32.02270 159 TYR D CA 1
ATOM 14990 C C . TYR D 2 159 ? 22.21625 -31.73057 63.00044 1.000 31.72152 159 TYR D C 1
ATOM 14991 O O . TYR D 2 159 ? 22.87667 -32.19468 62.06431 1.000 36.55527 159 TYR D O 1
ATOM 15009 N N . ALA D 2 160 ? 22.21535 -30.42893 63.28036 1.000 29.84860 160 ALA D N 1
ATOM 15010 C CA . ALA D 2 160 ? 23.04013 -29.51934 62.49300 1.000 33.68168 160 ALA D CA 1
ATOM 15011 C C . ALA D 2 160 ? 24.50587 -29.60821 62.89589 1.000 33.90266 160 ALA D C 1
ATOM 15012 O O . ALA D 2 160 ? 25.39308 -29.58850 62.03526 1.000 33.76379 160 ALA D O 1
ATOM 15019 N N . THR D 2 161 ? 24.77606 -29.69816 64.19682 1.000 30.28071 161 THR D N 1
ATOM 15020 C CA . THR D 2 161 ? 26.14512 -29.89748 64.65204 1.000 34.10224 161 THR D CA 1
ATOM 15021 C C . THR D 2 161 ? 26.71149 -31.19497 64.09555 1.000 31.62922 161 THR D C 1
ATOM 15022 O O . THR D 2 161 ? 27.85274 -31.22945 63.61624 1.000 33.84430 161 THR D O 1
ATOM 15033 N N . ILE D 2 162 ? 25.92057 -32.26949 64.13751 1.000 30.60100 162 ILE D N 1
ATOM 15034 C CA . ILE D 2 162 ? 26.36435 -33.55353 63.60116 1.000 33.69485 162 ILE D CA 1
ATOM 15035 C C . ILE D 2 162 ? 26.61973 -33.43980 62.10376 1.000 35.77644 162 ILE D C 1
ATOM 15036 O O . ILE D 2 162 ? 27.64609 -33.90497 61.59024 1.000 31.71447 162 ILE D O 1
ATOM 15052 N N . GLY D 2 163 ? 25.68086 -32.82669 61.37756 1.000 33.96240 163 GLY D N 1
ATOM 15053 C CA . GLY D 2 163 ? 25.86279 -32.67101 59.94238 1.000 34.65738 163 GLY D CA 1
ATOM 15054 C C . GLY D 2 163 ? 27.10805 -31.87942 59.59974 1.000 32.72309 163 GLY D C 1
ATOM 15055 O O . GLY D 2 163 ? 27.92444 -32.30215 58.77755 1.000 35.62368 163 GLY D O 1
ATOM 15059 N N . ALA D 2 164 ? 27.27503 -30.71867 60.23335 1.000 33.36886 164 ALA D N 1
ATOM 15060 C CA . ALA D 2 164 ? 28.44718 -29.89557 59.96204 1.000 33.09429 164 ALA D CA 1
ATOM 15061 C C . ALA D 2 164 ? 29.72976 -30.67997 60.20330 1.000 36.22216 164 ALA D C 1
ATOM 15062 O O . ALA D 2 164 ? 30.63718 -30.69028 59.36225 1.000 32.24192 164 ALA D O 1
ATOM 15069 N N . LEU D 2 165 ? 29.81109 -31.36853 61.34497 1.000 34.38134 165 LEU D N 1
ATOM 15070 C CA . LEU D 2 165 ? 31.03812 -32.07591 61.69465 1.000 36.89813 165 LEU D CA 1
ATOM 15071 C C . LEU D 2 165 ? 31.29495 -33.23854 60.74512 1.000 34.08691 165 LEU D C 1
ATOM 15072 O O . LEU D 2 165 ? 32.44006 -33.47857 60.34071 1.000 38.11323 165 LEU D O 1
ATOM 15088 N N . HIS D 2 166 ? 30.24956 -33.97394 60.37360 1.000 33.75976 166 HIS D N 1
ATOM 15089 C CA . HIS D 2 166 ? 30.44008 -35.05201 59.41655 1.000 34.96207 166 HIS D CA 1
ATOM 15090 C C . HIS D 2 166 ? 30.99313 -34.51765 58.10204 1.000 38.94538 166 HIS D C 1
ATOM 15091 O O . HIS D 2 166 ? 31.90156 -35.11261 57.51044 1.000 38.06776 166 HIS D O 1
ATOM 15105 N N . LEU D 2 167 ? 30.44982 -33.39675 57.62735 1.000 34.89845 167 LEU D N 1
ATOM 15106 C CA . LEU D 2 167 ? 30.87899 -32.86251 56.33982 1.000 37.11398 167 LEU D CA 1
ATOM 15107 C C . LEU D 2 167 ? 32.29858 -32.31542 56.41048 1.000 35.74436 167 LEU D C 1
ATOM 15108 O O . LEU D 2 167 ? 33.05137 -32.43424 55.43851 1.000 36.77961 167 LEU D O 1
ATOM 15124 N N . ALA D 2 168 ? 32.68921 -31.74019 57.54566 1.000 34.70551 168 ALA D N 1
ATOM 15125 C CA . ALA D 2 168 ? 34.03765 -31.20704 57.68615 1.000 34.51900 168 ALA D CA 1
ATOM 15126 C C . ALA D 2 168 ? 35.06490 -32.31080 57.89892 1.000 40.11735 168 ALA D C 1
ATOM 15127 O O . ALA D 2 168 ? 36.20532 -32.20330 57.42995 1.000 34.48422 168 ALA D O 1
ATOM 15134 N N . ASN D 2 169 ? 34.69906 -33.37119 58.61354 1.000 41.11509 169 ASN D N 1
ATOM 15135 C CA . ASN D 2 169 ? 35.60837 -34.49874 58.84795 1.000 41.54179 169 ASN D CA 1
ATOM 15136 C C . ASN D 2 169 ? 34.79245 -35.74633 59.12873 1.000 39.74548 169 ASN D C 1
ATOM 15137 O O . ASN D 2 169 ? 34.39535 -35.99584 60.27802 1.000 40.28737 169 ASN D O 1
ATOM 15148 N N . PRO D 2 170 ? 34.54361 -36.58123 58.11062 1.000 38.52665 170 PRO D N 1
ATOM 15149 C CA . PRO D 2 170 ? 33.74367 -37.79677 58.34008 1.000 41.36764 170 PRO D CA 1
ATOM 15150 C C . PRO D 2 170 ? 34.48083 -38.89180 59.09794 1.000 41.57423 170 PRO D C 1
ATOM 15151 O O . PRO D 2 170 ? 33.85519 -39.90429 59.44603 1.000 41.37167 170 PRO D O 1
ATOM 15162 N N . ALA D 2 171 ? 35.77594 -38.72907 59.36180 1.000 39.64480 171 ALA D N 1
ATOM 15163 C CA . ALA D 2 171 ? 36.50318 -39.70212 60.16863 1.000 44.78804 171 ALA D CA 1
ATOM 15164 C C . ALA D 2 171 ? 36.26600 -39.51839 61.66097 1.000 44.15789 171 ALA D C 1
ATOM 15165 O O . ALA D 2 171 ? 36.51699 -40.44794 62.43516 1.000 44.90354 171 ALA D O 1
ATOM 15172 N N . TRP D 2 172 ? 35.79240 -38.34601 62.08280 1.000 41.55717 172 TRP D N 1
ATOM 15173 C CA . TRP D 2 172 ? 35.51339 -38.06141 63.48604 1.000 42.29228 172 TRP D CA 1
ATOM 15174 C C . TRP D 2 172 ? 36.73522 -38.30528 64.36609 1.000 46.98228 172 TRP D C 1
ATOM 15175 O O . TRP D 2 172 ? 36.60420 -38.61501 65.55343 1.000 47.64451 172 TRP D O 1
ATOM 15196 N N . ASP D 2 173 ? 37.93242 -38.16239 63.79451 1.000 43.88978 173 ASP D N 1
ATOM 15197 C CA . ASP D 2 173 ? 39.17708 -38.42893 64.50342 1.000 44.07167 173 ASP D CA 1
ATOM 15198 C C . ASP D 2 173 ? 39.84880 -37.15710 65.01051 1.000 45.90448 173 ASP D C 1
ATOM 15199 O O . ASP D 2 173 ? 41.03430 -37.18549 65.35732 1.000 49.52742 173 ASP D O 1
ATOM 15208 N N . ILE D 2 174 ? 39.12169 -36.04677 65.06475 1.000 39.95420 174 ILE D N 1
ATOM 15209 C CA . ILE D 2 174 ? 39.62472 -34.78937 65.60022 1.000 45.36412 174 ILE D CA 1
ATOM 15210 C C . ILE D 2 174 ? 38.75135 -34.41244 66.78782 1.000 43.71780 174 ILE D C 1
ATOM 15211 O O . ILE D 2 174 ? 37.52454 -34.45360 66.67453 1.000 44.62606 174 ILE D O 1
ATOM 15227 N N . PRO D 2 175 ? 39.33123 -34.04684 67.94192 1.000 42.85164 175 PRO D N 1
ATOM 15228 C CA . PRO D 2 175 ? 38.50621 -33.56921 69.06239 1.000 41.22004 175 PRO D CA 1
ATOM 15229 C C . PRO D 2 175 ? 37.59972 -32.42007 68.65743 1.000 43.72548 175 PRO D C 1
ATOM 15230 O O . PRO D 2 175 ? 37.90904 -31.67973 67.71708 1.000 40.49715 175 PRO D O 1
ATOM 15241 N N . VAL D 2 176 ? 36.49358 -32.24612 69.37262 1.000 39.70891 176 VAL D N 1
ATOM 15242 C CA . VAL D 2 176 ? 35.45113 -31.30421 68.99301 1.000 38.83608 176 VAL D CA 1
ATOM 15243 C C . VAL D 2 176 ? 35.07445 -30.45031 70.19266 1.000 41.70512 176 VAL D C 1
ATOM 15244 O O . VAL D 2 176 ? 35.16390 -30.88456 71.34389 1.000 41.10027 176 VAL D O 1
ATOM 15257 N N . VAL D 2 177 ? 34.65916 -29.21875 69.91591 1.000 38.69328 177 VAL D N 1
ATOM 15258 C CA . VAL D 2 177 ? 33.97840 -28.37554 70.88699 1.000 37.29251 177 VAL D CA 1
ATOM 15259 C C . VAL D 2 177 ? 32.73540 -27.83503 70.19314 1.000 39.20530 177 VAL D C 1
ATOM 15260 O O . VAL D 2 177 ? 32.84228 -27.04427 69.24339 1.000 36.76979 177 VAL D O 1
ATOM 15273 N N . SER D 2 178 ? 31.56447 -28.26454 70.65044 1.000 37.72883 178 SER D N 1
ATOM 15274 C CA . SER D 2 178 ? 30.29527 -27.85174 70.07079 1.000 37.03955 178 SER D CA 1
ATOM 15275 C C . SER D 2 178 ? 29.71685 -26.69944 70.87785 1.000 38.92550 178 SER D C 1
ATOM 15276 O O . SER D 2 178 ? 29.57469 -26.79814 72.10391 1.000 34.60154 178 SER D O 1
ATOM 15284 N N . LEU D 2 179 ? 29.37558 -25.61829 70.18897 1.000 33.89322 179 LEU D N 1
ATOM 15285 C CA . LEU D 2 179 ? 28.79431 -24.43768 70.80385 1.000 35.86596 179 LEU D CA 1
ATOM 15286 C C . LEU D 2 179 ? 27.33399 -24.31539 70.39412 1.000 42.92909 179 LEU D C 1
ATOM 15287 O O . LEU D 2 179 ? 26.96671 -24.63549 69.25529 1.000 38.65086 179 LEU D O 1
ATOM 15303 N N . SER D 2 180 ? 26.51136 -23.83979 71.32126 1.000 39.88598 180 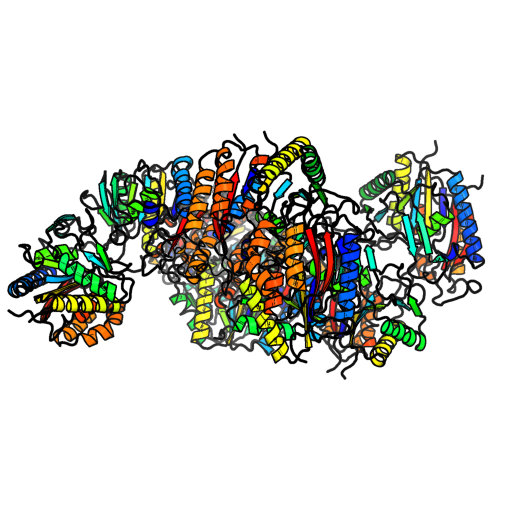SER D N 1
ATOM 15304 C CA . SER D 2 180 ? 25.08220 -23.69965 71.10618 1.000 44.02142 180 SER D CA 1
ATOM 15305 C C . SER D 2 180 ? 24.74574 -22.30641 70.58371 1.000 45.06033 180 SER D C 1
ATOM 15306 O O . SER D 2 180 ? 25.57741 -21.39324 70.58177 1.000 48.20245 180 SER D O 1
ATOM 15314 N N . ALA D 2 181 ? 23.49647 -22.14458 70.15315 1.000 44.88064 181 ALA D N 1
ATOM 15315 C CA . ALA D 2 181 ? 23.03536 -20.93588 69.47886 1.000 51.76161 181 ALA D CA 1
ATOM 15316 C C . ALA D 2 181 ? 22.00046 -20.23201 70.34475 1.000 50.45042 181 ALA D C 1
ATOM 15317 O O . ALA D 2 181 ? 20.86924 -20.70577 70.48120 1.000 45.58137 181 ALA D O 1
ATOM 15324 N N . ASN D 2 182 ? 22.38154 -19.08563 70.90091 1.000 53.87675 182 ASN D N 1
ATOM 15325 C CA . ASN D 2 182 ? 21.44900 -18.28102 71.67881 1.000 59.79157 182 ASN D CA 1
ATOM 15326 C C . ASN D 2 182 ? 20.34914 -17.73906 70.77026 1.000 64.66687 182 ASN D C 1
ATOM 15327 O O . ASN D 2 182 ? 20.61881 -16.95823 69.84990 1.000 66.27734 182 ASN D O 1
ATOM 15338 N N . ASN D 2 183 ? 19.11464 -18.15749 71.02571 1.000 60.89425 183 ASN D N 1
ATOM 15339 C CA . ASN D 2 183 ? 17.95329 -17.66005 70.30227 1.000 64.85453 183 ASN D CA 1
ATOM 15340 C C . ASN D 2 183 ? 16.71556 -18.01767 71.11598 1.000 74.57527 183 ASN D C 1
ATOM 15341 O O . ASN D 2 183 ? 16.80863 -18.61185 72.19371 1.000 73.05637 183 ASN D O 1
ATOM 15352 N N . ASN D 2 184 ? 15.54793 -17.64900 70.59165 1.000 79.88652 184 ASN D N 1
ATOM 15353 C CA . ASN D 2 184 ? 14.28531 -17.94691 71.25305 1.000 80.42698 184 ASN D CA 1
ATOM 15354 C C . ASN D 2 184 ? 13.60369 -19.09510 70.52823 1.000 83.73519 184 ASN D C 1
ATOM 15355 O O . ASN D 2 184 ? 13.23087 -18.93233 69.35523 1.000 75.08586 184 ASN D O 1
ATOM 15366 N N . PRO D 2 185 ? 13.42150 -20.26172 71.16010 1.000 91.07681 185 PRO D N 1
ATOM 15367 C CA . PRO D 2 185 ? 12.80171 -21.39153 70.44691 1.000 83.45932 185 PRO D CA 1
ATOM 15368 C C . PRO D 2 185 ? 11.31948 -21.20398 70.16410 1.000 86.53332 185 PRO D C 1
ATOM 15369 O O . PRO D 2 185 ? 10.77160 -21.94597 69.33725 1.000 93.67051 185 PRO D O 1
ATOM 15380 N N . TYR D 2 186 ? 10.65794 -20.24376 70.81169 1.000 78.17157 186 TYR D N 1
ATOM 15381 C CA . TYR D 2 186 ? 9.22732 -20.02586 70.63237 1.000 71.15547 186 TYR D CA 1
ATOM 15382 C C . TYR D 2 186 ? 8.90643 -18.85638 69.71191 1.000 66.65018 186 TYR D C 1
ATOM 15383 O O . TYR D 2 186 ? 7.85690 -18.86791 69.05917 1.000 55.90910 186 TYR D O 1
ATOM 15401 N N . PHE D 2 187 ? 9.78467 -17.84360 69.64118 1.000 72.69930 187 PHE D N 1
ATOM 15402 C CA . PHE D 2 187 ? 9.64145 -16.72321 68.70431 1.000 74.01012 187 PHE D CA 1
ATOM 15403 C C . PHE D 2 187 ? 11.02576 -16.46632 68.10358 1.000 78.41314 187 PHE D C 1
ATOM 15404 O O . PHE D 2 187 ? 11.76089 -15.57089 68.53004 1.000 77.24747 187 PHE D O 1
ATOM 15421 N N . TYR D 2 188 ? 11.37875 -17.26671 67.10008 1.000 80.71299 188 TYR D N 1
ATOM 15422 C CA . TYR D 2 188 ? 12.70522 -17.17790 66.50717 1.000 78.26600 188 TYR D CA 1
ATOM 15423 C C . TYR D 2 188 ? 12.95754 -15.77258 65.97544 1.000 78.45127 188 TYR D C 1
ATOM 15424 O O . TYR D 2 188 ? 12.08729 -15.15660 65.35289 1.000 73.45309 188 TYR D O 1
ATOM 15442 N N . SER D 2 189 ? 14.16070 -15.26444 66.23549 1.000 75.18512 189 SER D N 1
ATOM 15443 C CA . SER D 2 189 ? 14.53229 -13.91037 65.85988 1.000 79.31102 189 SER D CA 1
ATOM 15444 C C . SER D 2 189 ? 15.98721 -13.90180 65.41375 1.000 78.69398 189 SER D C 1
ATOM 15445 O O . SER D 2 189 ? 16.70683 -14.89682 65.54127 1.000 72.87479 189 SER D O 1
ATOM 15453 N N . ASP D 2 190 ? 16.41558 -12.75976 64.87938 1.000 79.85443 190 ASP D N 1
ATOM 15454 C CA . ASP D 2 190 ? 17.81719 -12.57215 64.52918 1.000 71.80203 190 ASP D CA 1
ATOM 15455 C C . ASP D 2 190 ? 18.65734 -12.56954 65.80102 1.000 71.36617 190 ASP D C 1
ATOM 15456 O O . ASP D 2 190 ? 18.40309 -11.78096 66.71846 1.000 64.32238 190 ASP D O 1
ATOM 15465 N N . ALA D 2 191 ? 19.65034 -13.45172 65.86096 1.000 65.82911 191 ALA D N 1
ATOM 15466 C CA . ALA D 2 191 ? 20.54246 -13.47951 67.01045 1.000 63.52287 191 ALA D CA 1
ATOM 15467 C C . ALA D 2 191 ? 21.25843 -12.14183 67.14979 1.000 56.56796 191 ALA D C 1
ATOM 15468 O O . ALA D 2 191 ? 21.59088 -11.48914 66.15669 1.000 59.20802 191 ALA D O 1
ATOM 15475 N N . SER D 2 192 ? 21.48735 -11.72618 68.39296 1.000 52.39761 192 SER D N 1
ATOM 15476 C CA . SER D 2 192 ? 22.26770 -10.51869 68.63879 1.000 50.69734 192 SER D CA 1
ATOM 15477 C C . SER D 2 192 ? 23.67060 -10.72160 68.08253 1.000 46.78193 192 SER D C 1
ATOM 15478 O O . SER D 2 192 ? 24.48708 -11.42664 68.68709 1.000 46.47478 192 SER D O 1
ATOM 15486 N N . LEU D 2 193 ? 23.95630 -10.12511 66.92172 1.000 44.18303 193 LEU D N 1
ATOM 15487 C CA . LEU D 2 193 ? 25.26191 -10.32501 66.30296 1.000 42.33883 193 LEU D CA 1
ATOM 15488 C C . LEU D 2 193 ? 26.38062 -9.75890 67.16817 1.000 44.09310 193 LEU D C 1
ATOM 15489 O O . LEU D 2 193 ? 27.50395 -10.27438 67.14403 1.000 43.42635 193 LEU D O 1
ATOM 15505 N N . THR D 2 194 ? 26.09543 -8.70746 67.94066 1.000 47.53120 194 THR D N 1
ATOM 15506 C CA . THR D 2 194 ? 27.09895 -8.17670 68.85748 1.000 45.94362 194 THR D CA 1
ATOM 15507 C C . THR D 2 194 ? 27.51430 -9.22659 69.88244 1.000 43.21582 194 THR D C 1
ATOM 15508 O O . THR D 2 194 ? 28.70786 -9.38969 70.16770 1.000 43.13349 194 THR D O 1
ATOM 15519 N N . GLU D 2 195 ? 26.54256 -9.94785 70.44792 1.000 43.95367 195 GLU D N 1
ATOM 15520 C CA . GLU D 2 195 ? 26.86546 -11.00775 71.39725 1.000 39.02164 195 GLU D CA 1
ATOM 15521 C C . GLU D 2 195 ? 27.74071 -12.07528 70.75741 1.000 42.08781 195 GLU D C 1
ATOM 15522 O O . GLU D 2 195 ? 28.62840 -12.63765 71.41002 1.000 38.86081 195 GLU D O 1
ATOM 15534 N N . MET D 2 196 ? 27.50405 -12.37601 69.47653 1.000 39.81894 196 MET D N 1
ATOM 15535 C CA . MET D 2 196 ? 28.28725 -13.41517 68.81961 1.000 36.17841 196 MET D CA 1
ATOM 15536 C C . MET D 2 196 ? 29.72868 -12.97938 68.59888 1.000 35.50702 196 MET D C 1
ATOM 15537 O O . MET D 2 196 ? 30.63499 -13.81972 68.61394 1.000 36.28907 196 MET D O 1
ATOM 15551 N N . GLU D 2 197 ? 29.96318 -11.68124 68.39160 1.000 37.24698 197 GLU D N 1
ATOM 15552 C CA . GLU D 2 197 ? 31.33468 -11.19001 68.31380 1.000 39.92621 197 GLU D CA 1
ATOM 15553 C C . GLU D 2 197 ? 32.05177 -11.38347 69.64410 1.000 38.53254 197 GLU D C 1
ATOM 15554 O O . GLU D 2 197 ? 33.24466 -11.71056 69.67949 1.000 37.55915 197 GLU D O 1
ATOM 15566 N N . VAL D 2 198 ? 31.33540 -11.19276 70.75088 1.000 38.20523 198 VAL D N 1
ATOM 15567 C CA . VAL D 2 198 ? 31.92235 -11.44811 72.06331 1.000 37.23798 198 VAL D CA 1
ATOM 15568 C C . VAL D 2 198 ? 32.27782 -12.92245 72.19811 1.000 37.52860 198 VAL D C 1
ATOM 15569 O O . VAL D 2 198 ? 33.36889 -13.28172 72.65460 1.000 37.28181 198 VAL D O 1
ATOM 15582 N N . LEU D 2 199 ? 31.35850 -13.80233 71.79639 1.000 40.66022 199 LEU D N 1
ATOM 15583 C CA . LEU D 2 199 ? 31.64382 -15.23147 71.83141 1.000 33.52701 199 LEU D CA 1
ATOM 15584 C C . LEU D 2 199 ? 32.84058 -15.57770 70.95951 1.000 36.52738 199 LEU D C 1
ATOM 15585 O O . LEU D 2 199 ? 33.60808 -16.49095 71.28851 1.000 36.79093 199 LEU D O 1
ATOM 15601 N N . GLY D 2 200 ? 33.01474 -14.86890 69.84250 1.000 38.55206 200 GLY D N 1
ATOM 15602 C CA . GLY D 2 200 ? 34.17954 -15.11068 69.00757 1.000 40.39854 200 GLY D CA 1
ATOM 15603 C C . GLY D 2 200 ? 35.47350 -14.76189 69.71605 1.000 37.02030 200 GLY D C 1
ATOM 15604 O O . GLY D 2 200 ? 36.44224 -15.52779 69.68557 1.000 34.96477 200 GLY D O 1
ATOM 15608 N N . GLU D 2 201 ? 35.51047 -13.58889 70.35430 1.000 41.49428 201 GLU D N 1
ATOM 15609 C CA . GLU D 2 201 ? 36.69508 -13.20518 71.11756 1.000 40.38471 201 GLU D CA 1
ATOM 15610 C C . GLU D 2 201 ? 36.94276 -14.18645 72.25638 1.000 40.59907 201 GLU D C 1
ATOM 15611 O O . GLU D 2 201 ? 38.08765 -14.58423 72.50723 1.000 42.64960 201 GLU D O 1
ATOM 15623 N N . ALA D 2 202 ? 35.88083 -14.58832 72.95885 1.000 40.01086 202 ALA D N 1
ATOM 15624 C CA . ALA D 2 202 ? 36.02710 -15.60971 73.99027 1.000 37.26780 202 ALA D CA 1
ATOM 15625 C C . ALA D 2 202 ? 36.65311 -16.87233 73.41669 1.000 40.30396 202 ALA D C 1
ATOM 15626 O O . ALA D 2 202 ? 37.52535 -17.48706 74.04443 1.000 36.11141 202 ALA D O 1
ATOM 15633 N N . THR D 2 203 ? 36.22135 -17.27327 72.21709 1.000 35.64684 203 THR D N 1
ATOM 15634 C CA . THR D 2 203 ? 36.78518 -18.45988 71.58564 1.000 36.39210 203 THR D CA 1
ATOM 15635 C C . THR D 2 203 ? 38.25240 -18.24632 71.22897 1.000 37.44065 203 THR D C 1
ATOM 15636 O O . THR D 2 203 ? 39.08648 -19.13418 71.44484 1.000 38.22176 203 THR D O 1
ATOM 15647 N N . ARG D 2 204 ? 38.58305 -17.07922 70.67202 1.000 36.82479 204 ARG D N 1
ATOM 15648 C CA . ARG D 2 204 ? 39.97470 -16.77717 70.36029 1.000 40.34318 204 ARG D CA 1
ATOM 15649 C C . ARG D 2 204 ? 40.83450 -16.80994 71.62027 1.000 39.14134 204 ARG D C 1
ATOM 15650 O O . ARG D 2 204 ? 41.91021 -17.41971 71.63921 1.000 36.11236 204 ARG D O 1
ATOM 15671 N N . LEU D 2 205 ? 40.36601 -16.16351 72.68589 1.000 36.37926 205 LEU D N 1
ATOM 15672 C CA . LEU D 2 205 ? 41.14038 -16.11646 73.92321 1.000 41.17348 205 LEU D CA 1
ATOM 15673 C C . LEU D 2 205 ? 41.41059 -17.51604 74.45889 1.000 42.69454 205 LEU D C 1
ATOM 15674 O O . LEU D 2 205 ? 42.51297 -17.80427 74.93966 1.000 44.14232 205 LEU D O 1
ATOM 15690 N N . ALA D 2 206 ? 40.41692 -18.40199 74.37988 1.000 43.00114 206 ALA D N 1
ATOM 15691 C CA . ALA D 2 206 ? 40.58854 -19.74843 74.90863 1.000 39.63374 206 ALA D CA 1
ATOM 15692 C C . ALA D 2 206 ? 41.58457 -20.54481 74.08050 1.000 42.95106 206 ALA D C 1
ATOM 15693 O O . ALA D 2 206 ? 42.44539 -21.23944 74.63262 1.000 41.14939 206 ALA D O 1
ATOM 15700 N N . VAL D 2 207 ? 41.48093 -20.46979 72.75060 1.000 40.70394 207 VAL D N 1
ATOM 15701 C CA . VAL D 2 207 ? 42.39656 -21.22576 71.90295 1.000 43.63863 207 VAL D CA 1
ATOM 15702 C C . VAL D 2 207 ? 43.83278 -20.78130 72.14754 1.000 41.64931 207 VAL D C 1
ATOM 15703 O O . VAL D 2 207 ? 44.75006 -21.60844 72.22416 1.000 44.57262 207 VAL D O 1
ATOM 15716 N N . GLU D 2 208 ? 44.05239 -19.47175 72.26305 1.000 44.31215 208 GLU D N 1
ATOM 15717 C CA . GLU D 2 208 ? 45.39831 -18.97216 72.53203 1.000 46.12354 208 GLU D CA 1
ATOM 15718 C C . GLU D 2 208 ? 45.87389 -19.39744 73.91735 1.000 50.27772 208 GLU D C 1
ATOM 15719 O O . GLU D 2 208 ? 47.01849 -19.83619 74.07896 1.000 49.66043 208 GLU D O 1
ATOM 15731 N N . ALA D 2 209 ? 45.00517 -19.28079 74.92572 1.000 44.28219 209 ALA D N 1
ATOM 15732 C CA . ALA D 2 209 ? 45.40885 -19.59385 76.29141 1.000 45.86483 209 ALA D CA 1
ATOM 15733 C C . ALA D 2 209 ? 45.79911 -21.05754 76.43448 1.000 45.48907 209 ALA D C 1
ATOM 15734 O O . ALA D 2 209 ? 46.72004 -21.39077 77.18834 1.000 48.45041 209 ALA D O 1
ATOM 15741 N N . THR D 2 210 ? 45.11701 -21.94567 75.71755 1.000 44.82248 210 THR D N 1
ATOM 15742 C CA . THR D 2 210 ? 45.32685 -23.38034 75.84288 1.000 44.01561 210 THR D CA 1
ATOM 15743 C C . THR D 2 210 ? 46.27743 -23.93702 74.79313 1.000 48.29906 210 THR D C 1
ATOM 15744 O O . THR D 2 210 ? 46.48994 -25.15467 74.74872 1.000 50.56674 210 THR D O 1
ATOM 15755 N N . GLY D 2 211 ? 46.85149 -23.08587 73.94941 1.000 48.16141 211 GLY D N 1
ATOM 15756 C CA . GLY D 2 211 ? 47.82402 -23.55072 72.97532 1.000 49.52524 211 GLY D CA 1
ATOM 15757 C C . GLY D 2 211 ? 47.26873 -24.51140 71.94947 1.000 49.05547 211 GLY D C 1
ATOM 15758 O O . GLY D 2 211 ? 48.02442 -25.31523 71.38850 1.000 48.65164 211 GLY D O 1
ATOM 15762 N N . ARG D 2 212 ? 45.96981 -24.44954 71.68099 1.000 46.31955 212 ARG D N 1
ATOM 15763 C CA . ARG D 2 212 ? 45.35450 -25.32214 70.69361 1.000 48.96501 212 ARG D CA 1
ATOM 15764 C C . ARG D 2 212 ? 45.48411 -24.72579 69.29681 1.000 51.37495 212 ARG D C 1
ATOM 15765 O O . ARG D 2 212 ? 45.53045 -23.50446 69.12140 1.000 47.02506 212 ARG D O 1
ATOM 15786 N N . ARG D 2 213 ? 45.54820 -25.60754 68.30429 1.000 43.88223 213 ARG D N 1
ATOM 15787 C CA . ARG D 2 213 ? 45.48757 -25.24062 66.89259 1.000 51.51811 213 ARG D CA 1
ATOM 15788 C C . ARG D 2 213 ? 44.12858 -25.70450 66.37923 1.000 46.94642 213 ARG D C 1
ATOM 15789 O O . ARG D 2 213 ? 43.87493 -26.91075 66.28601 1.000 45.33169 213 ARG D O 1
ATOM 15810 N N . ALA D 2 214 ? 43.25448 -24.75168 66.06453 1.000 45.15440 214 ALA D N 1
ATOM 15811 C CA . ALA D 2 214 ? 41.84369 -25.03094 65.85586 1.000 44.42996 214 ALA D CA 1
ATOM 15812 C C . ALA D 2 214 ? 41.36797 -24.56490 64.48550 1.000 43.33665 214 ALA D C 1
ATOM 15813 O O . ALA D 2 214 ? 41.83461 -23.55276 63.95160 1.000 39.55898 214 ALA D O 1
ATOM 15820 N N . VAL D 2 215 ? 40.42504 -25.31972 63.92801 1.000 39.17800 215 VAL D N 1
ATOM 15821 C CA . VAL D 2 215 ? 39.65954 -24.91655 62.75313 1.000 37.90517 215 VAL D CA 1
ATOM 15822 C C . VAL D 2 215 ? 38.22789 -24.66470 63.20617 1.000 39.18139 215 VAL D C 1
ATOM 15823 O O . VAL D 2 215 ? 37.61542 -25.52633 63.85227 1.000 38.90508 215 VAL D O 1
ATOM 15836 N N . LEU D 2 216 ? 37.70031 -23.48874 62.88201 1.000 32.34848 216 LEU D N 1
ATOM 15837 C CA . LEU D 2 216 ? 36.34592 -23.12308 63.26570 1.000 32.93585 216 LEU D CA 1
ATOM 15838 C C . LEU D 2 216 ? 35.37247 -23.46194 62.14395 1.000 35.21294 216 LEU D C 1
ATOM 15839 O O . LEU D 2 216 ? 35.69828 -23.33372 60.95459 1.000 36.30627 216 LEU D O 1
ATOM 15855 N N . LEU D 2 217 ? 34.17955 -23.89739 62.53054 1.000 32.67040 217 LEU D N 1
ATOM 15856 C CA . LEU D 2 217 ? 33.12113 -24.27725 61.59988 1.000 32.19912 217 LEU D CA 1
ATOM 15857 C C . LEU D 2 217 ? 31.88684 -23.44686 61.93899 1.000 36.40276 217 LEU D C 1
ATOM 15858 O O . LEU D 2 217 ? 31.21541 -23.70428 62.94059 1.000 32.69117 217 LEU D O 1
ATOM 15874 N N . ALA D 2 218 ? 31.60055 -22.44206 61.11503 1.000 31.80057 218 ALA D N 1
ATOM 15875 C CA . ALA D 2 218 ? 30.37833 -21.65399 61.23427 1.000 31.36162 218 ALA D CA 1
ATOM 15876 C C . ALA D 2 218 ? 29.33446 -22.27256 60.31453 1.000 31.22787 218 ALA D C 1
ATOM 15877 O O . ALA D 2 218 ? 29.42723 -22.14898 59.09404 1.000 32.60161 218 ALA D O 1
ATOM 15884 N N . SER D 2 219 ? 28.34071 -22.94469 60.89467 1.000 29.48244 219 SER D N 1
ATOM 15885 C CA . SER D 2 219 ? 27.42246 -23.77209 60.11804 1.000 33.67933 219 SER D CA 1
ATOM 15886 C C . SER D 2 219 ? 26.12037 -23.01774 59.86798 1.000 33.39636 219 SER D C 1
ATOM 15887 O O . SER D 2 219 ? 25.09260 -23.25919 60.50063 1.000 30.02063 219 SER D O 1
ATOM 15895 N N . ASN D 2 220 ? 26.17286 -22.10177 58.90024 1.000 32.33479 220 ASN D N 1
ATOM 15896 C CA . ASN D 2 220 ? 25.00790 -21.35529 58.45052 1.000 29.86118 220 ASN D CA 1
ATOM 15897 C C . ASN D 2 220 ? 24.89229 -21.45593 56.93695 1.000 30.12924 220 ASN D C 1
ATOM 15898 O O . ASN D 2 220 ? 25.89126 -21.32920 56.22281 1.000 32.29223 220 ASN D O 1
ATOM 15909 N N . SER D 2 221 ? 23.67275 -21.67979 56.45256 1.000 30.83199 221 SER D N 1
ATOM 15910 C CA . SER D 2 221 ? 23.36416 -21.44745 55.04828 1.000 28.02618 221 SER D CA 1
ATOM 15911 C C . SER D 2 221 ? 23.19849 -19.94576 54.80671 1.000 28.02278 221 SER D C 1
ATOM 15912 O O . SER D 2 221 ? 23.22042 -19.13077 55.73893 1.000 29.10184 221 SER D O 1
ATOM 15920 N N . LEU D 2 222 ? 23.03803 -19.58015 53.54167 1.000 29.36854 222 LEU D N 1
ATOM 15921 C CA . LEU D 2 222 ? 22.78453 -18.20253 53.14700 1.000 29.24323 222 LEU D CA 1
ATOM 15922 C C . LEU D 2 222 ? 21.26729 -18.02228 52.98120 1.000 30.25369 222 LEU D C 1
ATOM 15923 O O . LEU D 2 222 ? 20.53438 -18.47806 53.86719 1.000 28.43748 222 LEU D O 1
ATOM 15939 N N . SER D 2 223 ? 20.77414 -17.39702 51.91125 1.000 26.28625 223 SER D N 1
ATOM 15940 C CA . SER D 2 223 ? 19.33895 -17.27545 51.67410 1.000 28.83060 223 SER D CA 1
ATOM 15941 C C . SER D 2 223 ? 18.60353 -18.55195 52.06432 1.000 28.23323 223 SER D C 1
ATOM 15942 O O . SER D 2 223 ? 18.99752 -19.65523 51.67437 1.000 28.30807 223 SER D O 1
ATOM 15950 N N . HIS D 2 224 ? 17.52311 -18.39488 52.83825 1.000 30.34321 224 HIS D N 1
ATOM 15951 C CA . HIS D 2 224 ? 16.91366 -19.53024 53.52555 1.000 32.83363 224 HIS D CA 1
ATOM 15952 C C . HIS D 2 224 ? 15.41438 -19.64541 53.26132 1.000 33.28289 224 HIS D C 1
ATOM 15953 O O . HIS D 2 224 ? 14.67512 -20.18288 54.09403 1.000 36.18852 224 HIS D O 1
ATOM 15967 N N . LEU D 2 225 ? 14.94647 -19.16650 52.11589 1.000 32.62582 225 LEU D N 1
ATOM 15968 C CA . LEU D 2 225 ? 13.60716 -19.48643 51.64517 1.000 29.23797 225 LEU D CA 1
ATOM 15969 C C . LEU D 2 225 ? 13.69352 -20.75435 50.80641 1.000 29.97379 225 LEU D C 1
ATOM 15970 O O . LEU D 2 225 ? 14.59782 -20.90155 49.98176 1.000 28.22014 225 LEU D O 1
ATOM 15986 N N . HIS D 2 226 ? 12.75669 -21.67566 51.03416 1.000 29.93062 226 HIS D N 1
ATOM 15987 C CA . HIS D 2 226 ? 12.84764 -23.02784 50.50146 1.000 30.17315 226 HIS D CA 1
ATOM 15988 C C . HIS D 2 226 ? 11.48848 -23.48845 50.00894 1.000 31.89244 226 HIS D C 1
ATOM 15989 O O . HIS D 2 226 ? 10.46673 -22.84204 50.23186 1.000 31.97308 226 HIS D O 1
ATOM 16003 N N . TRP D 2 227 ? 11.49085 -24.64841 49.34758 1.000 31.76187 227 TRP D N 1
ATOM 16004 C CA . TRP D 2 227 ? 10.25489 -25.23723 48.85737 1.000 33.50839 227 TRP D CA 1
ATOM 16005 C C . TRP D 2 227 ? 9.27870 -25.47737 50.00141 1.000 41.69884 227 TRP D C 1
ATOM 16006 O O . TRP D 2 227 ? 9.67049 -25.89124 51.09674 1.000 38.17033 227 TRP D O 1
ATOM 16027 N N . HIS D 2 228 ? 7.99745 -25.21422 49.74171 1.000 45.46829 228 HIS D N 1
ATOM 16028 C CA . HIS D 2 228 ? 6.95050 -25.60059 50.68085 1.000 55.34817 228 HIS D CA 1
ATOM 16029 C C . HIS D 2 228 ? 6.56239 -27.06591 50.52571 1.000 53.55798 228 HIS D C 1
ATOM 16030 O O . HIS D 2 228 ? 5.93611 -27.62911 51.42972 1.000 56.65400 228 HIS D O 1
ATOM 16044 N N . GLU D 2 229 ? 6.92479 -27.68634 49.40536 1.000 53.31044 229 GLU D N 1
ATOM 16045 C CA . GLU D 2 229 ? 6.61640 -29.07891 49.11919 1.000 51.04161 229 GLU D CA 1
ATOM 16046 C C . GLU D 2 229 ? 7.88341 -29.78188 48.65857 1.000 44.22805 229 GLU D C 1
ATOM 16047 O O . GLU D 2 229 ? 8.65874 -29.22864 47.87668 1.000 44.92610 229 GLU D O 1
ATOM 16059 N N . GLU D 2 230 ? 8.08624 -30.99788 49.13706 1.000 40.73340 230 GLU D N 1
ATOM 16060 C CA . GLU D 2 230 ? 9.24920 -31.75872 48.70109 1.000 41.40946 230 GLU D CA 1
ATOM 16061 C C . GLU D 2 230 ? 8.95559 -32.47058 47.38122 1.000 37.08413 230 GLU D C 1
ATOM 16062 O O . GLU D 2 230 ? 7.87419 -33.03449 47.20811 1.000 34.60102 230 GLU D O 1
ATOM 16074 N N . PRO D 2 231 ? 9.89351 -32.46479 46.43709 1.000 39.57350 231 PRO D N 1
ATOM 16075 C CA . PRO D 2 231 ? 9.70733 -33.28393 45.23071 1.000 39.58809 231 PRO D CA 1
ATOM 16076 C C . PRO D 2 231 ? 9.60605 -34.76163 45.58264 1.000 36.21251 231 PRO D C 1
ATOM 16077 O O . PRO D 2 231 ? 10.12718 -35.21327 46.60456 1.000 37.17635 231 PRO D O 1
ATOM 16088 N N . GLU D 2 232 ? 8.93547 -35.52051 44.70998 1.000 34.58679 232 GLU D N 1
ATOM 16089 C CA . GLU D 2 232 ? 8.69947 -36.93653 44.98997 1.000 37.61297 232 GLU D CA 1
ATOM 16090 C C . GLU D 2 232 ? 10.00592 -37.67980 45.23234 1.000 36.62996 232 GLU D C 1
ATOM 16091 O O . GLU D 2 232 ? 10.08856 -38.53454 46.11992 1.000 30.89547 232 GLU D O 1
ATOM 16103 N N . LEU D 2 233 ? 11.03188 -37.38889 44.43308 1.000 33.16644 233 LEU D N 1
ATOM 16104 C CA . LEU D 2 233 ? 12.37267 -37.89115 44.69130 1.000 31.04044 233 LEU D CA 1
ATOM 16105 C C . LEU D 2 233 ? 13.18671 -36.74958 45.27861 1.000 29.85636 233 LEU D C 1
ATOM 16106 O O . LEU D 2 233 ? 13.45848 -35.77188 44.56826 1.000 31.45645 233 LEU D O 1
ATOM 16122 N N . PRO D 2 234 ? 13.57185 -36.80145 46.55479 1.000 30.66109 234 PRO D N 1
ATOM 16123 C CA . PRO D 2 234 ? 14.28664 -35.65435 47.14015 1.000 32.61626 234 PRO D CA 1
ATOM 16124 C C . PRO D 2 234 ? 15.48525 -35.19609 46.33097 1.000 28.59789 234 PRO D C 1
ATOM 16125 O O . PRO D 2 234 ? 15.70695 -33.98518 46.20241 1.000 30.23072 234 PRO D O 1
ATOM 16136 N N . GLU D 2 235 ? 16.26321 -36.12497 45.77811 1.000 28.70638 235 GLU D N 1
ATOM 16137 C CA . GLU D 2 235 ? 17.48538 -35.79613 45.05426 1.000 29.91621 235 GLU D CA 1
ATOM 16138 C C . GLU D 2 235 ? 17.25400 -35.58884 43.55484 1.000 31.83617 235 GLU D C 1
ATOM 16139 O O . GLU D 2 235 ? 18.20800 -35.67607 42.76663 1.000 30.73818 235 GLU D O 1
ATOM 16151 N N . ASP D 2 236 ? 16.01682 -35.32464 43.14440 1.000 29.10284 236 ASP D N 1
ATOM 16152 C CA . ASP D 2 236 ? 15.71325 -35.01073 41.74841 1.000 28.43863 236 ASP D CA 1
ATOM 16153 C C . ASP D 2 236 ? 16.27471 -33.62358 41.46589 1.000 25.54980 236 ASP D C 1
ATOM 16154 O O . ASP D 2 236 ? 15.66660 -32.61112 41.81852 1.000 26.35161 236 ASP D O 1
ATOM 16163 N N . MET D 2 237 ? 17.45248 -33.56916 40.84975 1.000 27.60284 237 MET D N 1
ATOM 16164 C CA . MET D 2 237 ? 18.15762 -32.30140 40.72750 1.000 28.44932 237 MET D CA 1
ATOM 16165 C C . MET D 2 237 ? 17.55402 -31.38422 39.68103 1.000 28.17557 237 MET D C 1
ATOM 16166 O O . MET D 2 237 ? 17.91766 -30.20450 39.63821 1.000 31.83417 237 MET D O 1
ATOM 16180 N N . GLU D 2 238 ? 16.64429 -31.87505 38.83902 1.000 24.81121 238 GLU D N 1
ATOM 16181 C CA . GLU D 2 238 ? 15.88888 -30.96324 37.98802 1.000 28.99336 238 GLU D CA 1
ATOM 16182 C C . GLU D 2 238 ? 15.10871 -29.96293 38.82721 1.000 30.63018 238 GLU D C 1
ATOM 16183 O O . GLU D 2 238 ? 14.90906 -28.81418 38.41054 1.000 27.76089 238 GLU D O 1
ATOM 16195 N N . ARG D 2 239 ? 14.66580 -30.37982 40.00911 1.000 27.05303 239 ARG D N 1
ATOM 16196 C CA . ARG D 2 239 ? 13.87910 -29.53938 40.90010 1.000 31.07787 239 ARG D CA 1
ATOM 16197 C C . ARG D 2 239 ? 14.73612 -28.73271 41.86259 1.000 30.48494 239 ARG D C 1
ATOM 16198 O O . ARG D 2 239 ? 14.18679 -28.03560 42.72196 1.000 33.10307 239 ARG D O 1
ATOM 16219 N N . GLU D 2 240 ? 16.05853 -28.78837 41.72907 1.000 29.99204 240 GLU D N 1
ATOM 16220 C CA . GLU D 2 240 ? 16.97427 -28.05950 42.60460 1.000 26.76006 240 GLU D CA 1
ATOM 16221 C C . GLU D 2 240 ? 17.47174 -26.81894 41.86887 1.000 29.19859 240 GLU D C 1
ATOM 16222 O O . GLU D 2 240 ? 18.18470 -26.92742 40.87158 1.000 26.93917 240 GLU D O 1
ATOM 16234 N N . HIS D 2 241 ? 17.10169 -25.64790 42.36827 1.000 27.63056 241 HIS D N 1
ATOM 16235 C CA . HIS D 2 241 ? 17.50765 -24.38325 41.77123 1.000 26.95573 241 HIS D CA 1
ATOM 16236 C C . HIS D 2 241 ? 17.21125 -23.26183 42.76158 1.000 30.69455 241 HIS D C 1
ATOM 16237 O O . HIS D 2 241 ? 16.48702 -23.48321 43.74027 1.000 28.19542 241 HIS D O 1
ATOM 16251 N N . PRO D 2 242 ? 17.74705 -22.06154 42.55457 1.000 32.39494 242 PRO D N 1
ATOM 16252 C CA . PRO D 2 242 ? 17.45085 -20.95692 43.47011 1.000 29.53024 242 PRO D CA 1
ATOM 16253 C C . PRO D 2 242 ? 15.95822 -20.74783 43.67421 1.000 29.53528 242 PRO D C 1
ATOM 16254 O O . PRO D 2 242 ? 15.15429 -20.88015 42.74980 1.000 29.78326 242 PRO D O 1
ATOM 16265 N N . TYR D 2 243 ? 15.58962 -20.43580 44.92290 1.000 29.37110 243 TYR D N 1
ATOM 16266 C CA . TYR D 2 243 ? 14.20475 -20.09299 45.23216 1.000 32.35350 243 TYR D CA 1
ATOM 16267 C C . TYR D 2 243 ? 13.68740 -19.03474 44.26426 1.000 30.25767 243 TYR D C 1
ATOM 16268 O O . TYR D 2 243 ? 12.59294 -19.16659 43.70364 1.000 34.66410 243 TYR D O 1
ATOM 16286 N N . ASN D 2 244 ? 14.47821 -17.99281 44.03824 1.000 32.06875 244 ASN D N 1
ATOM 16287 C CA . ASN D 2 244 ? 14.19254 -16.99586 43.01718 1.000 31.70217 244 ASN D CA 1
ATOM 16288 C C . ASN D 2 244 ? 15.47738 -16.21794 42.76633 1.000 33.28626 244 ASN D C 1
ATOM 16289 O O . ASN D 2 244 ? 16.45864 -16.34582 43.50298 1.000 29.69856 244 ASN D O 1
ATOM 16300 N N . ASN D 2 245 ? 15.46623 -15.41136 41.70624 1.000 30.04249 245 ASN D N 1
ATOM 16301 C CA . ASN D 2 245 ? 16.68725 -14.71836 41.31352 1.000 32.35589 245 ASN D CA 1
ATOM 16302 C C . ASN D 2 245 ? 17.06994 -13.63342 42.31099 1.000 29.98866 245 ASN D C 1
ATOM 16303 O O . ASN D 2 245 ? 18.25300 -13.29707 42.42982 1.000 29.92593 245 ASN D O 1
ATOM 16314 N N . HIS D 2 246 ? 16.09607 -13.08055 43.04046 1.000 32.65429 246 HIS D N 1
ATOM 16315 C CA . HIS D 2 246 ? 16.41160 -12.09628 44.07255 1.000 32.63124 246 HIS D CA 1
ATOM 16316 C C . HIS D 2 246 ? 17.28182 -12.71044 45.16520 1.000 30.70292 246 HIS D C 1
ATOM 16317 O O . HIS D 2 246 ? 18.32954 -12.16149 45.52927 1.000 31.33656 246 HIS D O 1
ATOM 16331 N N . GLN D 2 247 ? 16.85842 -13.85762 45.70110 1.000 29.21321 247 GLN D N 1
ATOM 16332 C CA . GLN D 2 247 ? 17.66634 -14.55465 46.69297 1.000 28.19032 247 GLN D CA 1
ATOM 16333 C C . GLN D 2 247 ? 19.05378 -14.86833 46.15139 1.000 30.08676 247 GLN D C 1
ATOM 16334 O O . GLN D 2 247 ? 20.06383 -14.67277 46.84314 1.000 27.96500 247 GLN D O 1
ATOM 16348 N N . TYR D 2 248 ? 19.12497 -15.35078 44.91413 1.000 25.66064 248 TYR D N 1
ATOM 16349 C CA . TYR D 2 248 ? 20.41115 -15.70257 44.32149 1.000 30.49983 248 TYR D CA 1
ATOM 16350 C C . TYR D 2 248 ? 21.30844 -14.47720 44.19208 1.000 29.88605 248 TYR D C 1
ATOM 16351 O O . TYR D 2 248 ? 22.48739 -14.50973 44.56495 1.000 26.82898 248 TYR D O 1
ATOM 16369 N N . ARG D 2 249 ? 20.76637 -13.38357 43.65507 1.000 32.22270 249 ARG D N 1
ATOM 16370 C CA . ARG D 2 249 ? 21.58061 -12.19088 43.44918 1.000 30.57737 249 ARG D CA 1
ATOM 16371 C C . ARG D 2 249 ? 22.16209 -11.68365 44.76252 1.000 30.55753 249 ARG D C 1
ATOM 16372 O O . ARG D 2 249 ? 23.30315 -11.20607 44.80455 1.000 29.82040 249 ARG D O 1
ATOM 16393 N N . TRP D 2 250 ? 21.39750 -11.77701 45.84732 1.000 29.96974 250 TRP D N 1
ATOM 16394 C CA . TRP D 2 250 ? 21.90477 -11.30928 47.13455 1.000 31.62925 250 TRP D CA 1
ATOM 16395 C C . TRP D 2 250 ? 23.00503 -12.22328 47.65656 1.000 31.27554 250 TRP D C 1
ATOM 16396 O O . TRP D 2 250 ? 24.02676 -11.74699 48.15707 1.000 26.70474 250 TRP D O 1
ATOM 16417 N N . ASP D 2 251 ? 22.82356 -13.53986 47.53995 1.000 29.06856 251 ASP D N 1
ATOM 16418 C CA . ASP D 2 251 ? 23.91578 -14.45127 47.85873 1.000 28.76627 251 ASP D CA 1
ATOM 16419 C C . ASP D 2 251 ? 25.16679 -14.07855 47.07323 1.000 26.98512 251 ASP D C 1
ATOM 16420 O O . ASP D 2 251 ? 26.27491 -14.05876 47.61851 1.000 30.50763 251 ASP D O 1
ATOM 16429 N N . MET D 2 252 ? 25.00696 -13.78238 45.77764 1.000 32.28480 252 MET D N 1
ATOM 16430 C CA . MET D 2 252 ? 26.14827 -13.41870 44.94650 1.000 31.77662 252 MET D CA 1
ATOM 16431 C C . MET D 2 252 ? 26.78959 -12.12366 45.44515 1.000 31.88113 252 MET D C 1
ATOM 16432 O O . MET D 2 252 ? 28.01892 -11.99012 45.45535 1.000 30.11016 252 MET D O 1
ATOM 16446 N N . LYS D 2 253 ? 25.96825 -11.15259 45.84408 1.000 28.00617 253 LYS D N 1
ATOM 16447 C CA . LYS D 2 253 ? 26.50663 -9.91768 46.40236 1.000 31.66743 253 LYS D CA 1
ATOM 16448 C C . LYS D 2 253 ? 27.37335 -10.20381 47.62634 1.000 30.84031 253 LYS D C 1
ATOM 16449 O O . LYS D 2 253 ? 28.47835 -9.67227 47.75411 1.000 29.61051 253 LYS D O 1
ATOM 16468 N N . LEU D 2 254 ? 26.90063 -11.06862 48.52039 1.000 32.65026 254 LEU D N 1
ATOM 16469 C CA . LEU D 2 254 ? 27.68235 -11.39996 49.70989 1.000 31.89590 254 LEU D CA 1
ATOM 16470 C C . LEU D 2 254 ? 28.94240 -12.16984 49.33658 1.000 32.86709 254 LEU D C 1
ATOM 16471 O O . LEU D 2 254 ? 30.02869 -11.88468 49.85689 1.000 33.32596 254 LEU D O 1
ATOM 16487 N N . LEU D 2 255 ? 28.82600 -13.13526 48.41852 1.000 32.87781 255 LEU D N 1
ATOM 16488 C CA . LEU D 2 255 ? 29.97610 -13.96521 48.07636 1.000 31.19717 255 LEU D CA 1
ATOM 16489 C C . LEU D 2 255 ? 31.04397 -13.17185 47.33288 1.000 33.36512 255 LEU D C 1
ATOM 16490 O O . LEU D 2 255 ? 32.24316 -13.39492 47.53560 1.000 33.43244 255 LEU D O 1
ATOM 16506 N N . GLU D 2 256 ? 30.63597 -12.25412 46.45600 1.000 33.58798 256 GLU D N 1
ATOM 16507 C CA . GLU D 2 256 ? 31.62652 -11.46472 45.72594 1.000 35.96797 256 GLU D CA 1
ATOM 16508 C C . GLU D 2 256 ? 32.39871 -10.55871 46.67539 1.000 34.93089 256 GLU D C 1
ATOM 16509 O O . GLU D 2 256 ? 33.60885 -10.37459 46.51870 1.000 35.03847 256 GLU D O 1
ATOM 16521 N N . ALA D 2 257 ? 31.72253 -10.00394 47.68257 1.000 35.43014 257 ALA D N 1
ATOM 16522 C CA . ALA D 2 257 ? 32.43022 -9.25137 48.71622 1.000 41.63148 257 ALA D CA 1
ATOM 16523 C C . ALA D 2 257 ? 33.38199 -10.15332 49.48938 1.000 40.64698 257 ALA D C 1
ATOM 16524 O O . ALA D 2 257 ? 34.47681 -9.73238 49.87659 1.000 38.97825 257 ALA D O 1
ATOM 16531 N N . ILE D 2 258 ? 32.97815 -11.40311 49.72579 1.000 39.62343 258 ILE D N 1
ATOM 16532 C CA . ILE D 2 258 ? 33.85439 -12.34039 50.41371 1.000 35.94774 258 ILE D CA 1
ATOM 16533 C C . ILE D 2 258 ? 35.07543 -12.64587 49.56029 1.000 34.88423 258 ILE D C 1
ATOM 16534 O O . ILE D 2 258 ? 36.18799 -12.80050 50.07551 1.000 36.70800 258 ILE D O 1
ATOM 16550 N N . ARG D 2 259 ? 34.89543 -12.73229 48.23909 1.000 35.96259 259 ARG D N 1
ATOM 16551 C CA . ARG D 2 259 ? 35.99190 -13.14005 47.37518 1.000 34.12127 259 ARG D CA 1
ATOM 16552 C C . ARG D 2 259 ? 37.02045 -12.03555 47.14903 1.000 33.40827 259 ARG D C 1
ATOM 16553 O O . ARG D 2 259 ? 38.17045 -12.35512 46.83669 1.000 37.58056 259 ARG D O 1
ATOM 16574 N N . ARG D 2 260 ? 36.65678 -10.75655 47.32627 1.000 40.36734 260 ARG D N 1
ATOM 16575 C CA . ARG D 2 260 ? 37.59890 -9.67526 47.07342 1.000 49.38419 260 ARG D CA 1
ATOM 16576 C C . ARG D 2 260 ? 38.02245 -9.05220 48.39143 1.000 54.06153 260 ARG D C 1
ATOM 16577 O O . ARG D 2 260 ? 39.01341 -9.49999 48.99566 1.000 49.99075 260 ARG D O 1
ATOM 16598 N N . GLY D 2 261 ? 37.33720 -8.01833 48.87828 1.000 77.50327 261 GLY D N 1
ATOM 16599 C CA . GLY D 2 261 ? 37.83419 -7.20314 49.96153 1.000 48.86183 261 GLY D CA 1
ATOM 16600 C C . GLY D 2 261 ? 38.06046 -7.97523 51.23828 1.000 50.77374 261 GLY D C 1
ATOM 16601 O O . GLY D 2 261 ? 37.81500 -9.18469 51.31626 1.000 53.45897 261 GLY D O 1
ATOM 16605 N N . PRO D 2 262 ? 38.53023 -7.27993 52.27843 1.000 44.30159 262 PRO D N 1
ATOM 16606 C CA . PRO D 2 262 ? 38.78868 -7.94889 53.55944 1.000 44.56899 262 PRO D CA 1
ATOM 16607 C C . PRO D 2 262 ? 37.49554 -8.35977 54.23994 1.000 40.28015 262 PRO D C 1
ATOM 16608 O O . PRO D 2 262 ? 36.41046 -8.16568 53.68508 1.000 41.10720 262 PRO D O 1
ATOM 16619 N N . THR D 2 263 ? 37.58875 -8.92086 55.44553 1.000 41.18832 263 THR D N 1
ATOM 16620 C CA . THR D 2 263 ? 36.40731 -9.44731 56.11217 1.000 37.95117 263 THR D CA 1
ATOM 16621 C C . THR D 2 263 ? 35.68316 -8.41157 56.95772 1.000 40.39889 263 THR D C 1
ATOM 16622 O O . THR D 2 263 ? 34.46156 -8.50228 57.12025 1.000 37.48179 263 THR D O 1
ATOM 16633 N N . ALA D 2 264 ? 36.39884 -7.42573 57.49991 1.000 41.35463 264 ALA D N 1
ATOM 16634 C CA . ALA D 2 264 ? 35.75583 -6.42739 58.34691 1.000 40.06120 264 ALA D CA 1
ATOM 16635 C C . ALA D 2 264 ? 34.52890 -5.78904 57.70851 1.000 40.35721 264 ALA D C 1
ATOM 16636 O O . ALA D 2 264 ? 33.53720 -5.57694 58.42633 1.000 39.82166 264 ALA D O 1
ATOM 16643 N N . PRO D 2 265 ? 34.51763 -5.45382 56.41375 1.000 39.85662 265 PRO D N 1
ATOM 16644 C CA . PRO D 2 265 ? 33.28520 -4.91583 55.81253 1.000 44.49169 265 PRO D CA 1
ATOM 16645 C C . PRO D 2 265 ? 32.12100 -5.89115 55.84099 1.000 41.02255 265 PRO D C 1
ATOM 16646 O O . PRO D 2 265 ? 30.96563 -5.45352 55.78876 1.000 39.39173 265 PRO D O 1
ATOM 16657 N N . LEU D 2 266 ? 32.38226 -7.19824 55.92411 1.000 42.86312 266 LEU D N 1
ATOM 16658 C CA . LEU D 2 266 ? 31.29455 -8.16528 56.02682 1.000 41.33323 266 LEU D CA 1
ATOM 16659 C C . LEU D 2 266 ? 30.45885 -7.93877 57.27763 1.000 41.78009 266 LEU D C 1
ATOM 16660 O O . LEU D 2 266 ? 29.28225 -8.31667 57.30545 1.000 41.04572 266 LEU D O 1
ATOM 16676 N N . ARG D 2 267 ? 31.04223 -7.32867 58.31333 1.000 45.07796 267 ARG D N 1
ATOM 16677 C CA . ARG D 2 267 ? 30.28373 -7.00430 59.51540 1.000 48.12149 267 ARG D CA 1
ATOM 16678 C C . ARG D 2 267 ? 29.04157 -6.19073 59.18147 1.000 44.08371 267 ARG D C 1
ATOM 16679 O O . ARG D 2 267 ? 27.98441 -6.37290 59.79443 1.000 45.73745 267 ARG D O 1
ATOM 16700 N N . ASP D 2 268 ? 29.15325 -5.27751 58.21823 1.000 43.79844 268 ASP D N 1
ATOM 16701 C CA . ASP D 2 268 ? 28.03100 -4.43519 57.83031 1.000 44.41729 268 ASP D CA 1
ATOM 16702 C C . ASP D 2 268 ? 27.16479 -5.07311 56.75331 1.000 42.98401 268 ASP D C 1
ATOM 16703 O O . ASP D 2 268 ? 25.97132 -4.76406 56.66421 1.000 45.41505 268 ASP D O 1
ATOM 16712 N N . LEU D 2 269 ? 27.73218 -5.96017 55.93987 1.000 42.05194 269 LEU D N 1
ATOM 16713 C CA . LEU D 2 269 ? 26.97073 -6.55157 54.84320 1.000 37.84951 269 LEU D CA 1
ATOM 16714 C C . LEU D 2 269 ? 26.13662 -7.74109 55.30401 1.000 37.11059 269 LEU D C 1
ATOM 16715 O O . LEU D 2 269 ? 25.06381 -7.99343 54.74593 1.000 34.87251 269 LEU D O 1
ATOM 16731 N N . ILE D 2 270 ? 26.60186 -8.47000 56.31851 1.000 38.99334 270 ILE D N 1
ATOM 16732 C CA . ILE D 2 270 ? 25.84764 -9.62637 56.80254 1.000 36.31954 270 ILE D CA 1
ATOM 16733 C C . ILE D 2 270 ? 24.43408 -9.24027 57.21914 1.000 37.53840 270 ILE D C 1
ATOM 16734 O O . ILE D 2 270 ? 23.48036 -9.91630 56.79469 1.000 33.34547 270 ILE D O 1
ATOM 16750 N N . PRO D 2 271 ? 24.21688 -8.19231 58.02107 1.000 39.19013 271 PRO D N 1
ATOM 16751 C CA . PRO D 2 271 ? 22.83312 -7.84048 58.38888 1.000 35.73628 271 PRO D CA 1
ATOM 16752 C C . PRO D 2 271 ? 21.96546 -7.46056 57.20512 1.000 30.72638 271 PRO D C 1
ATOM 16753 O O . PRO D 2 271 ? 20.77911 -7.80647 57.17510 1.000 34.84998 271 PRO D O 1
ATOM 16764 N N . GLU D 2 272 ? 22.51595 -6.72379 56.23449 1.000 36.31526 272 GLU D N 1
ATOM 16765 C CA A GLU D 2 272 ? 21.73191 -6.35508 55.06129 0.580 36.29675 272 GLU D CA 1
ATOM 16766 C CA B GLU D 2 272 ? 21.73258 -6.35593 55.06070 0.420 36.35866 272 GLU D CA 1
ATOM 16767 C C . GLU D 2 272 ? 21.31293 -7.59313 54.27635 1.000 32.46868 272 GLU D C 1
ATOM 16768 O O . GLU D 2 272 ? 20.18362 -7.67303 53.78099 1.000 32.67729 272 GLU D O 1
ATOM 16789 N N . HIS D 2 273 ? 22.21015 -8.56907 54.16034 1.000 31.49893 273 HIS D N 1
ATOM 16790 C CA . HIS D 2 273 ? 21.89201 -9.79388 53.43205 1.000 33.89740 273 HIS D CA 1
ATOM 16791 C C . HIS D 2 273 ? 20.88299 -10.64013 54.19468 1.000 34.39009 273 HIS D C 1
ATOM 16792 O O . HIS D 2 273 ? 20.08574 -11.35816 53.58104 1.000 35.04759 273 HIS D O 1
ATOM 16806 N N . ILE D 2 274 ? 20.88559 -10.55622 55.52463 1.000 36.00006 274 ILE D N 1
ATOM 16807 C CA . ILE D 2 274 ? 19.86782 -11.24582 56.31113 1.000 29.95792 274 ILE D CA 1
ATOM 16808 C C . ILE D 2 274 ? 18.49691 -10.63417 56.05180 1.000 31.79949 274 ILE D C 1
ATOM 16809 O O . ILE D 2 274 ? 17.51810 -11.34311 55.78924 1.000 33.33390 274 ILE D O 1
ATOM 16825 N N . GLU D 2 275 ? 18.40446 -9.30394 56.12607 1.000 34.27110 275 GLU D N 1
ATOM 16826 C CA A GLU D 2 275 ? 17.12281 -8.64007 55.91206 0.534 37.59897 275 GLU D CA 1
ATOM 16827 C CA B GLU D 2 275 ? 17.12185 -8.64185 55.91052 0.466 37.53718 275 GLU D CA 1
ATOM 16828 C C . GLU D 2 275 ? 16.56107 -8.95102 54.52832 1.000 35.53580 275 GLU D C 1
ATOM 16829 O O . GLU D 2 275 ? 15.34206 -9.04294 54.35621 1.000 37.26963 275 GLU D O 1
ATOM 16850 N N . ALA D 2 276 ? 17.42697 -9.12078 53.53751 1.000 35.93849 276 ALA D N 1
ATOM 16851 C CA . ALA D 2 276 ? 16.98322 -9.31067 52.16261 1.000 34.86176 276 ALA D CA 1
ATOM 16852 C C . ALA D 2 276 ? 16.64356 -10.75316 51.81645 1.000 36.49308 276 ALA D C 1
ATOM 16853 O O . ALA D 2 276 ? 15.86149 -10.97694 50.88332 1.000 34.92959 276 ALA D O 1
ATOM 16860 N N . THR D 2 277 ? 17.20361 -11.73061 52.52949 1.000 29.44513 277 THR D N 1
ATOM 16861 C CA . THR D 2 277 ? 17.06511 -13.12290 52.13033 1.000 33.31445 277 THR D CA 1
ATOM 16862 C C . THR D 2 277 ? 16.61396 -14.05052 53.24454 1.000 36.45491 277 THR D C 1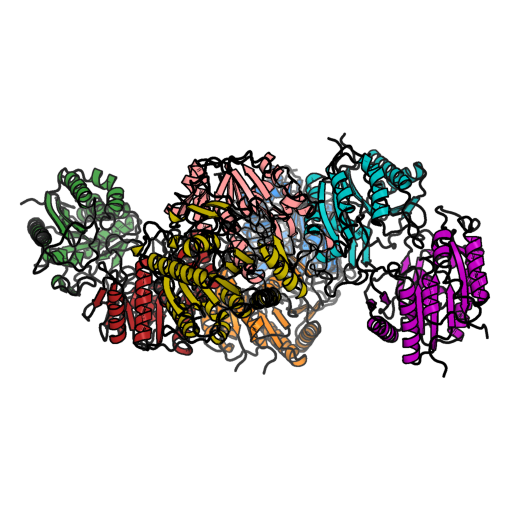
ATOM 16863 O O . THR D 2 277 ? 16.39628 -15.23597 52.97691 1.000 29.95577 277 THR D O 1
ATOM 16874 N N . ALA D 2 278 ? 16.46503 -13.55837 54.47244 1.000 33.03184 278 ALA D N 1
ATOM 16875 C CA . ALA D 2 278 ? 16.18336 -14.41484 55.62190 1.000 32.97121 278 ALA D CA 1
ATOM 16876 C C . ALA D 2 278 ? 17.31544 -15.41137 55.84409 1.000 29.58971 278 ALA D C 1
ATOM 16877 O O . ALA D 2 278 ? 17.09463 -16.52727 56.31453 1.000 31.87577 278 ALA D O 1
ATOM 16884 N N . SER D 2 279 ? 18.53268 -14.99660 55.50544 1.000 31.40817 279 SER D N 1
ATOM 16885 C CA . SER D 2 279 ? 19.69109 -15.87632 55.55676 1.000 29.81232 279 SER D CA 1
ATOM 16886 C C . SER D 2 279 ? 19.80527 -16.56227 56.90722 1.000 33.63866 279 SER D C 1
ATOM 16887 O O . SER D 2 279 ? 19.50398 -15.96967 57.94649 1.000 32.27604 279 SER D O 1
ATOM 16895 N N . GLU D 2 280 ? 20.26538 -17.81641 56.88647 1.000 31.77520 280 GLU D N 1
ATOM 16896 C CA . GLU D 2 280 ? 20.53620 -18.52260 58.13252 1.000 33.43877 280 GLU D CA 1
ATOM 16897 C C . GLU D 2 280 ? 21.71321 -17.92901 58.89021 1.000 28.01042 280 GLU D C 1
ATOM 16898 O O . GLU D 2 280 ? 21.89131 -18.24066 60.07813 1.000 28.99360 280 GLU D O 1
ATOM 16910 N N . THR D 2 281 ? 22.51755 -17.07994 58.24488 1.000 29.08925 281 THR D N 1
ATOM 16911 C CA . THR D 2 281 ? 23.55313 -16.34831 58.96577 1.000 28.33219 281 THR D CA 1
ATOM 16912 C C . THR D 2 281 ? 22.97399 -15.47995 60.07424 1.000 33.82733 281 THR D C 1
ATOM 16913 O O . THR D 2 281 ? 23.73835 -14.97583 60.91068 1.000 30.60642 281 THR D O 1
ATOM 16924 N N . LYS D 2 282 ? 21.65596 -15.27941 60.09011 1.000 33.21410 282 LYS D N 1
ATOM 16925 C CA . LYS D 2 282 ? 21.03062 -14.58200 61.20869 1.000 34.01286 282 LYS D CA 1
ATOM 16926 C C . LYS D 2 282 ? 21.26300 -15.31116 62.52258 1.000 39.42623 282 LYS D C 1
ATOM 16927 O O . LYS D 2 282 ? 21.08914 -14.71839 63.59194 1.000 38.38442 282 LYS D O 1
ATOM 16946 N N . ALA D 2 283 ? 21.64059 -16.58970 62.46401 1.000 33.89479 283 ALA D N 1
ATOM 16947 C CA . ALA D 2 283 ? 21.98982 -17.31994 63.67016 1.000 35.74303 283 ALA D CA 1
ATOM 16948 C C . ALA D 2 283 ? 23.26934 -16.80550 64.30764 1.000 35.38991 283 ALA D C 1
ATOM 16949 O O . ALA D 2 283 ? 23.48190 -17.03437 65.50252 1.000 37.55749 283 ALA D O 1
ATOM 16956 N N . GLY D 2 284 ? 24.12693 -16.13878 63.54158 1.000 32.19844 284 GLY D N 1
ATOM 16957 C CA . GLY D 2 284 ? 25.31003 -15.49880 64.07208 1.000 35.81141 284 GLY D CA 1
ATOM 16958 C C . GLY D 2 284 ? 26.58040 -16.31356 64.01529 1.000 34.88558 284 GLY D C 1
ATOM 16959 O O . GLY D 2 284 ? 27.63233 -15.81786 64.45055 1.000 32.10140 284 GLY D O 1
ATOM 16963 N N . SER D 2 285 ? 26.53058 -17.53516 63.48247 1.000 33.28945 285 SER D N 1
ATOM 16964 C CA . SER D 2 285 ? 27.71952 -18.37997 63.47403 1.000 31.27860 285 SER D CA 1
ATOM 16965 C C . SER D 2 285 ? 28.82025 -17.78078 62.60823 1.000 33.80127 285 SER D C 1
ATOM 16966 O O . SER D 2 285 ? 30.00050 -17.81448 62.97687 1.000 30.58515 285 SER D O 1
ATOM 16974 N N . LEU D 2 286 ? 28.46049 -17.23641 61.44283 1.000 34.27448 286 LEU D N 1
ATOM 16975 C CA . LEU D 2 286 ? 29.46467 -16.61343 60.59023 1.000 29.46679 286 LEU D CA 1
ATOM 16976 C C . LEU D 2 286 ? 30.13579 -15.44931 61.30839 1.000 30.95683 286 LEU D C 1
ATOM 16977 O O . LEU D 2 286 ? 31.36486 -15.32995 61.31215 1.000 32.68151 286 LEU D O 1
ATOM 16993 N N . THR D 2 287 ? 29.33979 -14.58182 61.92738 1.000 33.03372 287 THR D N 1
ATOM 16994 C CA . THR D 2 287 ? 29.90014 -13.45748 62.67537 1.000 36.38626 287 THR D CA 1
ATOM 16995 C C . THR D 2 287 ? 30.83125 -13.94876 63.77836 1.000 36.38298 287 THR D C 1
ATOM 16996 O O . THR D 2 287 ? 31.94158 -13.43030 63.95322 1.000 33.53400 287 THR D O 1
ATOM 17007 N N . TRP D 2 288 ? 30.39510 -14.96456 64.52522 1.000 33.64426 288 TRP D N 1
ATOM 17008 C CA . TRP D 2 288 ? 31.21350 -15.52141 65.59475 1.000 34.55551 288 TRP D CA 1
ATOM 17009 C C . TRP D 2 288 ? 32.58380 -15.93437 65.08064 1.000 36.02223 288 TRP D C 1
ATOM 17010 O O . TRP D 2 288 ? 33.61456 -15.60048 65.67525 1.000 35.44098 288 TRP D O 1
ATOM 17031 N N . MET D 2 289 ? 32.62014 -16.63943 63.95203 1.000 33.89358 289 MET D N 1
ATOM 17032 C CA A MET D 2 289 ? 33.88946 -17.15154 63.44716 0.736 33.48221 289 MET D CA 1
ATOM 17033 C CA B MET D 2 289 ? 33.88854 -17.15151 63.44622 0.264 33.11915 289 MET D CA 1
ATOM 17034 C C . MET D 2 289 ? 34.78824 -16.01879 62.96523 1.000 34.41475 289 MET D C 1
ATOM 17035 O O . MET D 2 289 ? 35.97368 -15.96191 63.31293 1.000 36.61765 289 MET D O 1
ATOM 17060 N N . LEU D 2 290 ? 34.24721 -15.11284 62.15165 1.000 35.66639 290 LEU D N 1
ATOM 17061 C CA . LEU D 2 290 ? 35.05947 -14.00872 61.65050 1.000 37.35853 290 LEU D CA 1
ATOM 17062 C C . LEU D 2 290 ? 35.61651 -13.17568 62.80338 1.000 35.10031 290 LEU D C 1
ATOM 17063 O O . LEU D 2 290 ? 36.77938 -12.76652 62.77341 1.000 35.55437 290 LEU D O 1
ATOM 17079 N N . ALA D 2 291 ? 34.80250 -12.92399 63.82720 1.000 35.77292 291 ALA D N 1
ATOM 17080 C CA . ALA D 2 291 ? 35.29388 -12.18450 64.98741 1.000 38.19375 291 ALA D CA 1
ATOM 17081 C C . ALA D 2 291 ? 36.37126 -12.97329 65.72362 1.000 38.30239 291 ALA D C 1
ATOM 17082 O O . ALA D 2 291 ? 37.36016 -12.39773 66.19180 1.000 40.08156 291 ALA D O 1
ATOM 17089 N N . ALA D 2 292 ? 36.19811 -14.29274 65.83303 1.000 37.85210 292 ALA D N 1
ATOM 17090 C CA . ALA D 2 292 ? 37.21125 -15.12471 66.47176 1.000 35.60530 292 ALA D CA 1
ATOM 17091 C C . ALA D 2 292 ? 38.53117 -15.08192 65.71375 1.000 41.18724 292 ALA D C 1
ATOM 17092 O O . ALA D 2 292 ? 39.59973 -15.25340 66.31388 1.000 43.99128 292 ALA D O 1
ATOM 17099 N N . MET D 2 293 ? 38.48344 -14.86687 64.40321 1.000 37.94858 293 MET D N 1
ATOM 17100 C CA . MET D 2 293 ? 39.68831 -14.76025 63.59350 1.000 37.92863 293 MET D CA 1
ATOM 17101 C C . MET D 2 293 ? 40.27131 -13.35229 63.59340 1.000 40.66289 293 MET D C 1
ATOM 17102 O O . MET D 2 293 ? 41.30433 -13.12242 62.95045 1.000 35.85018 293 MET D O 1
ATOM 17116 N N . GLY D 2 294 ? 39.64242 -12.41293 64.29632 1.000 37.93245 294 GLY D N 1
ATOM 17117 C CA . GLY D 2 294 ? 40.12508 -11.04833 64.32615 1.000 41.74390 294 GLY D CA 1
ATOM 17118 C C . GLY D 2 294 ? 39.78868 -10.23020 63.10340 1.000 42.33992 294 GLY D C 1
ATOM 17119 O O . GLY D 2 294 ? 40.49109 -9.25522 62.81196 1.000 40.55220 294 GLY D O 1
ATOM 17123 N N . TRP D 2 295 ? 38.73167 -10.58854 62.38024 1.000 41.98734 295 TRP D N 1
ATOM 17124 C CA . TRP D 2 295 ? 38.36345 -9.92363 61.13561 1.000 39.06194 295 TRP D CA 1
ATOM 17125 C C . TRP D 2 295 ? 39.59695 -9.78034 60.24071 1.000 40.98068 295 TRP D C 1
ATOM 17126 O O . TRP D 2 295 ? 40.03904 -8.66278 59.95684 1.000 42.97419 295 TRP D O 1
ATOM 17147 N N . PRO D 2 296 ? 40.17456 -10.89174 59.79165 1.000 36.51091 296 PRO D N 1
ATOM 17148 C CA . PRO D 2 296 ? 41.43171 -10.81528 59.04378 1.000 41.98576 296 PRO D CA 1
ATOM 17149 C C . PRO D 2 296 ? 41.24942 -10.09589 57.71654 1.000 44.57621 296 PRO D C 1
ATOM 17150 O O . PRO D 2 296 ? 40.23325 -10.24734 57.03464 1.000 38.77642 296 PRO D O 1
ATOM 17161 N N . LYS D 2 297 ? 42.25438 -9.29916 57.35801 1.000 46.73959 297 LYS D N 1
ATOM 17162 C CA . LYS D 2 297 ? 42.24913 -8.55180 56.10036 1.000 43.64245 297 LYS D CA 1
ATOM 17163 C C . LYS D 2 297 ? 42.62804 -9.50106 54.96348 1.000 46.45942 297 LYS D C 1
ATOM 17164 O O . LYS D 2 297 ? 43.71255 -9.44166 54.37917 1.000 43.44632 297 LYS D O 1
ATOM 17183 N N . VAL D 2 298 ? 41.69354 -10.40648 54.65569 1.000 43.31932 298 VAL D N 1
ATOM 17184 C CA . VAL D 2 298 ? 41.91289 -11.44877 53.66579 1.000 40.40479 298 VAL D CA 1
ATOM 17185 C C . VAL D 2 298 ? 40.61966 -11.70631 52.90549 1.000 40.31524 298 VAL D C 1
ATOM 17186 O O . VAL D 2 298 ? 39.52728 -11.33078 53.33526 1.000 38.64191 298 VAL D O 1
ATOM 17199 N N . ALA D 2 299 ? 40.76327 -12.35033 51.75417 1.000 40.49889 299 ALA D N 1
ATOM 17200 C CA . ALA D 2 299 ? 39.62367 -12.80244 50.97502 1.000 38.91931 299 ALA D CA 1
ATOM 17201 C C . ALA D 2 299 ? 39.24328 -14.21452 51.39955 1.000 38.53430 299 ALA D C 1
ATOM 17202 O O . ALA D 2 299 ? 40.07513 -14.98079 51.89562 1.000 41.48730 299 ALA D O 1
ATOM 17209 N N . GLY D 2 300 ? 37.97100 -14.54999 51.20579 1.000 37.24570 300 GLY D N 1
ATOM 17210 C CA . GLY D 2 300 ? 37.49858 -15.90153 51.44729 1.000 36.76766 300 GLY D CA 1
ATOM 17211 C C . GLY D 2 300 ? 37.54654 -16.72273 50.16929 1.000 40.31325 300 GLY D C 1
ATOM 17212 O O . GLY D 2 300 ? 37.23712 -16.22846 49.08577 1.000 38.44050 300 GLY D O 1
ATOM 17216 N N . ASP D 2 301 ? 37.96411 -17.98029 50.30884 1.000 38.30081 301 ASP D N 1
ATOM 17217 C CA . ASP D 2 301 ? 37.99567 -18.91984 49.19253 1.000 36.72012 301 ASP D CA 1
ATOM 17218 C C . ASP D 2 301 ? 36.65631 -19.64474 49.14255 1.000 37.88095 301 ASP D C 1
ATOM 17219 O O . ASP D 2 301 ? 36.36899 -20.49933 49.99316 1.000 31.93752 301 ASP D O 1
ATOM 17228 N N . VAL D 2 302 ? 35.82968 -19.29531 48.15898 1.000 30.93649 302 VAL D N 1
ATOM 17229 C CA . VAL D 2 302 ? 34.52875 -19.92877 47.97981 1.000 31.09736 302 VAL D CA 1
ATOM 17230 C C . VAL D 2 302 ? 34.74952 -21.26517 47.28597 1.000 36.01908 302 VAL D C 1
ATOM 17231 O O . VAL D 2 302 ? 34.81820 -21.34156 46.04887 1.000 35.83287 302 VAL D O 1
ATOM 17244 N N . LEU D 2 303 ? 34.87990 -22.33131 48.08019 1.000 34.06810 303 LEU D N 1
ATOM 17245 C CA . LEU D 2 303 ? 35.10903 -23.64995 47.51491 1.000 32.23117 303 LEU D CA 1
ATOM 17246 C C . LEU D 2 303 ? 33.91499 -24.11811 46.69432 1.000 31.93635 303 LEU D C 1
ATOM 17247 O O . LEU D 2 303 ? 34.07813 -24.90593 45.75532 1.000 33.67319 303 LEU D O 1
ATOM 17263 N N . GLY D 2 304 ? 32.71383 -23.64986 47.02544 1.000 29.39533 304 GLY D N 1
ATOM 17264 C CA . GLY D 2 304 ? 31.53223 -24.06201 46.30107 1.000 30.59437 304 GLY D CA 1
ATOM 17265 C C . GLY D 2 304 ? 30.27795 -23.33439 46.71914 1.000 28.45878 304 GLY D C 1
ATOM 17266 O O . GLY D 2 304 ? 30.13803 -22.92941 47.88016 1.000 30.02832 304 GLY D O 1
ATOM 17270 N N . TYR D 2 305 ? 29.36065 -23.14573 45.77594 1.000 26.78750 305 TYR D N 1
ATOM 17271 C CA . TYR D 2 305 ? 28.03834 -22.61750 46.06077 1.000 25.28931 305 TYR D CA 1
ATOM 17272 C C . TYR D 2 305 ? 27.00223 -23.43000 45.29919 1.000 28.56212 305 TYR D C 1
ATOM 17273 O O . TYR D 2 305 ? 27.22272 -23.81079 44.14956 1.000 30.35147 305 TYR D O 1
ATOM 17291 N N . GLY D 2 306 ? 25.87269 -23.68511 45.94792 1.000 27.77616 306 GLY D N 1
ATOM 17292 C CA . GLY D 2 306 ? 24.76630 -24.37724 45.31816 1.000 30.09353 306 GLY D CA 1
ATOM 17293 C C . GLY D 2 306 ? 23.52975 -24.21794 46.17252 1.000 31.21807 306 GLY D C 1
ATOM 17294 O O . GLY D 2 306 ? 23.57743 -23.69995 47.29526 1.000 30.14897 306 GLY D O 1
ATOM 17298 N N . THR D 2 307 ? 22.40900 -24.67499 45.62740 1.000 30.49808 307 THR D N 1
ATOM 17299 C CA . THR D 2 307 ? 21.13262 -24.56044 46.31889 1.000 26.02902 307 THR D CA 1
ATOM 17300 C C . THR D 2 307 ? 20.68485 -25.92105 46.83638 1.000 29.73781 307 THR D C 1
ATOM 17301 O O . THR D 2 307 ? 20.96228 -26.96331 46.23424 1.000 27.70990 307 THR D O 1
ATOM 17312 N N . ILE D 2 308 ? 20.00082 -25.89045 47.97344 1.000 28.09280 308 ILE D N 1
ATOM 17313 C CA . ILE D 2 308 ? 19.40174 -27.06840 48.59506 1.000 25.19159 308 ILE D CA 1
ATOM 17314 C C . ILE D 2 308 ? 17.95823 -26.71639 48.92785 1.000 27.60999 308 ILE D C 1
ATOM 17315 O O . ILE D 2 308 ? 17.71023 -25.81249 49.73792 1.000 28.45391 308 ILE D O 1
ATOM 17331 N N . ILE D 2 309 ? 17.01592 -27.43087 48.30805 1.000 29.36522 309 ILE D N 1
ATOM 17332 C CA . ILE D 2 309 ? 15.59427 -27.08790 48.28602 1.000 27.95931 309 ILE D CA 1
ATOM 17333 C C . ILE D 2 309 ? 15.40460 -25.58038 48.15000 1.000 30.87309 309 ILE D C 1
ATOM 17334 O O . ILE D 2 309 ? 14.52584 -24.99253 48.78823 1.000 29.15521 309 ILE D O 1
ATOM 17350 N N . GLY D 2 310 ? 16.21078 -24.94895 47.30179 1.000 30.85371 310 GLY D N 1
ATOM 17351 C CA . GLY D 2 310 ? 16.07405 -23.54195 47.00813 1.000 28.13852 310 GLY D CA 1
ATOM 17352 C C . GLY D 2 310 ? 16.92858 -22.61680 47.84439 1.000 29.26027 310 GLY D C 1
ATOM 17353 O O . GLY D 2 310 ? 17.16056 -21.47271 47.43197 1.000 27.36886 310 GLY D O 1
ATOM 17357 N N . THR D 2 311 ? 17.39019 -23.06234 49.00890 1.000 30.22124 311 THR D N 1
ATOM 17358 C CA . THR D 2 311 ? 18.20683 -22.21223 49.85848 1.000 30.00745 311 THR D CA 1
ATOM 17359 C C . THR D 2 311 ? 19.61482 -22.09224 49.29091 1.000 28.53190 311 THR D C 1
ATOM 17360 O O . THR D 2 311 ? 20.11858 -22.99370 48.61919 1.000 27.16801 311 THR D O 1
ATOM 17371 N N . GLY D 2 312 ? 20.24615 -20.95428 49.55735 1.000 29.59646 312 GLY D N 1
ATOM 17372 C CA . GLY D 2 312 ? 21.62713 -20.75919 49.16020 1.000 30.84931 312 GLY D CA 1
ATOM 17373 C C . GLY D 2 312 ? 22.58323 -21.37590 50.16825 1.000 28.07049 312 GLY D C 1
ATOM 17374 O O . GLY D 2 312 ? 22.40191 -21.26545 51.38265 1.000 32.06888 312 GLY D O 1
ATOM 17378 N N . ASN D 2 313 ? 23.61834 -22.03424 49.64543 1.000 26.60567 313 ASN D N 1
ATOM 17379 C CA . ASN D 2 313 ? 24.58755 -22.73107 50.48268 1.000 27.82296 313 ASN D CA 1
ATOM 17380 C C . ASN D 2 313 ? 25.97479 -22.55597 49.89520 1.000 26.77543 313 ASN D C 1
ATOM 17381 O O . ASN D 2 313 ? 26.21959 -22.94361 48.74878 1.000 28.23745 313 ASN D O 1
ATOM 17392 N N . ALA D 2 314 ? 26.88049 -22.01092 50.70163 1.000 25.54919 314 ALA D N 1
ATOM 17393 C CA . ALA D 2 314 ? 28.24273 -21.71653 50.28363 1.000 27.33158 314 ALA D CA 1
ATOM 17394 C C . ALA D 2 314 ? 29.21712 -22.33789 51.26625 1.000 30.50201 314 ALA D C 1
ATOM 17395 O O . ALA D 2 314 ? 29.02846 -22.22973 52.48359 1.000 31.25395 314 ALA D O 1
ATOM 17402 N N . ILE D 2 315 ? 30.24980 -22.98177 50.73655 1.000 30.55267 315 ILE D N 1
ATOM 17403 C CA . ILE D 2 315 ? 31.35102 -23.52787 51.52112 1.000 30.01784 315 ILE D CA 1
ATOM 17404 C C . ILE D 2 315 ? 32.55108 -22.61679 51.29322 1.000 36.01905 315 ILE D C 1
ATOM 17405 O O . ILE D 2 315 ? 33.03580 -22.48244 50.16211 1.000 33.23993 315 ILE D O 1
ATOM 17421 N N . VAL D 2 316 ? 33.02016 -21.97394 52.35950 1.000 33.34212 316 VAL D N 1
ATOM 17422 C CA . VAL D 2 316 ? 34.04587 -20.94530 52.24147 1.000 31.44323 316 VAL D CA 1
ATOM 17423 C C . VAL D 2 316 ? 35.13060 -21.20089 53.27255 1.000 35.67711 316 VAL D C 1
ATOM 17424 O O . VAL D 2 316 ? 34.86273 -21.67769 54.37976 1.000 36.57932 316 VAL D O 1
ATOM 17437 N N . GLU D 2 317 ? 36.36486 -20.86976 52.90447 1.000 32.87677 317 GLU D N 1
ATOM 17438 C CA . GLU D 2 317 ? 37.51378 -20.98847 53.79113 1.000 32.03781 317 GLU D CA 1
ATOM 17439 C C . GLU D 2 317 ? 38.19436 -19.63376 53.90776 1.000 38.77197 317 GLU D C 1
ATOM 17440 O O . GLU D 2 317 ? 38.49433 -18.99607 52.89103 1.000 36.69412 317 GLU D O 1
ATOM 17452 N N . TRP D 2 318 ? 38.42642 -19.19894 55.14236 1.000 34.02545 318 TRP D N 1
ATOM 17453 C CA . TRP D 2 318 ? 39.21647 -18.01685 55.43639 1.000 34.05663 318 TRP D CA 1
ATOM 17454 C C . TRP D 2 318 ? 40.49380 -18.43263 56.15479 1.000 37.47227 318 TRP D C 1
ATOM 17455 O O . TRP D 2 318 ? 40.47613 -19.33613 56.99828 1.000 37.67135 318 TRP D O 1
ATOM 17476 N N . LEU D 2 319 ? 41.59782 -17.76605 55.82472 1.000 39.44063 319 LEU D N 1
ATOM 17477 C CA . LEU D 2 319 ? 42.88807 -18.04142 56.43318 1.000 39.27643 319 LEU D CA 1
ATOM 17478 C C . LEU D 2 319 ? 43.41694 -16.79904 57.13887 1.000 38.33556 319 LEU D C 1
ATOM 17479 O O . LEU D 2 319 ? 43.03954 -15.67493 56.78907 1.000 40.82217 319 LEU D O 1
ATOM 17495 N N . PRO D 2 320 ? 44.27310 -16.96585 58.14894 1.000 35.58127 320 PRO D N 1
ATOM 17496 C CA . PRO D 2 320 ? 44.88369 -15.79717 58.79463 1.000 43.35006 320 PRO D CA 1
ATOM 17497 C C . PRO D 2 320 ? 45.70170 -14.97128 57.81143 1.000 40.59367 320 PRO D C 1
ATOM 17498 O O . PRO D 2 320 ? 46.17631 -15.46031 56.78226 1.000 42.02054 320 PRO D O 1
ATOM 17509 N N . GLU D 2 321 ? 45.86937 -13.69945 58.15076 1.000 41.55264 321 GLU D N 1
ATOM 17510 C CA . GLU D 2 321 ? 46.65029 -12.78540 57.32366 1.000 45.95676 321 GLU D CA 1
ATOM 17511 C C . GLU D 2 321 ? 48.03157 -13.35828 57.01220 1.000 43.84974 321 GLU D C 1
ATOM 17512 O O . GLU D 2 321 ? 48.62712 -14.05306 57.83949 1.000 45.62721 321 GLU D O 1
ATOM 17524 N N . ASP E 1 3 ? 91.13652 1.22485 -2.29549 1.000 79.37705 3 ASP E N 1
ATOM 17525 C CA . ASP E 1 3 ? 91.46119 1.58077 -0.91904 1.000 84.46151 3 ASP E CA 1
ATOM 17526 C C . ASP E 1 3 ? 90.53491 2.68609 -0.41765 1.000 95.79713 3 ASP E C 1
ATOM 17527 O O . ASP E 1 3 ? 90.09436 2.66529 0.73250 1.000 95.80209 3 ASP E O 1
ATOM 17535 N N . ARG E 1 4 ? 90.24856 3.65096 -1.29068 1.000 95.41114 4 ARG E N 1
ATOM 17536 C CA . ARG E 1 4 ? 89.38566 4.77004 -0.93283 1.000 93.65441 4 ARG E CA 1
ATOM 17537 C C . ARG E 1 4 ? 88.06957 4.27704 -0.33967 1.000 89.20187 4 ARG E C 1
ATOM 17538 O O . ARG E 1 4 ? 87.40505 3.40191 -0.90197 1.000 80.66455 4 ARG E O 1
ATOM 17559 N N . THR E 1 5 ? 87.70071 4.84444 0.80667 1.000 85.61569 5 THR E N 1
ATOM 17560 C CA . THR E 1 5 ? 86.47197 4.49875 1.50345 1.000 72.52234 5 THR E CA 1
ATOM 17561 C C . THR E 1 5 ? 85.69754 5.77249 1.82320 1.000 68.16949 5 THR E C 1
ATOM 17562 O O . THR E 1 5 ? 86.22271 6.88631 1.74090 1.000 64.84644 5 THR E O 1
ATOM 17573 N N . GLY E 1 6 ? 84.43360 5.59689 2.19350 1.000 57.17855 6 GLY E N 1
ATOM 17574 C CA . GLY E 1 6 ? 83.58972 6.71565 2.56035 1.000 50.81750 6 GLY E CA 1
ATOM 17575 C C . GLY E 1 6 ? 82.89663 7.34550 1.36654 1.000 45.17014 6 GLY E C 1
ATOM 17576 O O . GLY E 1 6 ? 82.79845 6.77100 0.28111 1.000 41.75374 6 GLY E O 1
ATOM 17580 N N . ILE E 1 7 ? 82.40182 8.56056 1.58934 1.000 44.97164 7 ILE E N 1
ATOM 17581 C CA . ILE E 1 7 ? 81.69523 9.31431 0.55815 1.000 44.52397 7 ILE E CA 1
ATOM 17582 C C . ILE E 1 7 ? 82.72242 9.86621 -0.42247 1.000 42.26460 7 ILE E C 1
ATOM 17583 O O . ILE E 1 7 ? 83.63308 10.60139 -0.02840 1.000 47.59609 7 ILE E O 1
ATOM 17599 N N . VAL E 1 8 ? 82.57168 9.52611 -1.70134 1.000 38.37829 8 VAL E N 1
ATOM 17600 C CA . VAL E 1 8 ? 83.53394 9.92272 -2.72213 1.000 39.88784 8 VAL E CA 1
ATOM 17601 C C . VAL E 1 8 ? 82.91809 10.75961 -3.83313 1.000 39.52364 8 VAL E C 1
ATOM 17602 O O . VAL E 1 8 ? 83.66069 11.25210 -4.69664 1.000 41.13383 8 VAL E O 1
ATOM 17615 N N . ALA E 1 9 ? 81.60181 10.93713 -3.85642 1.000 38.36914 9 ALA E N 1
ATOM 17616 C CA . ALA E 1 9 ? 80.96610 11.72310 -4.90462 1.000 32.52826 9 ALA E CA 1
ATOM 17617 C C . ALA E 1 9 ? 79.58407 12.13983 -4.43063 1.000 33.95418 9 ALA E C 1
ATOM 17618 O O . ALA E 1 9 ? 78.98846 11.49948 -3.56027 1.000 36.58556 9 ALA E O 1
ATOM 17625 N N . GLY E 1 10 ? 79.08299 13.22269 -5.01864 1.000 29.31707 10 GLY E N 1
ATOM 17626 C CA . GLY E 1 10 ? 77.77547 13.73310 -4.66921 1.000 33.20605 10 GLY E CA 1
ATOM 17627 C C . GLY E 1 10 ? 77.05007 14.24848 -5.89557 1.000 36.95469 10 GLY E C 1
ATOM 17628 O O . GLY E 1 10 ? 77.65920 14.56969 -6.92312 1.000 35.40822 10 GLY E O 1
ATOM 17632 N N . ALA E 1 11 ? 75.72358 14.32194 -5.77139 1.000 34.43949 11 ALA E N 1
ATOM 17633 C CA . ALA E 1 11 ? 74.88932 14.82126 -6.85830 1.000 33.87368 11 ALA E CA 1
ATOM 17634 C C . ALA E 1 11 ? 73.58831 15.38098 -6.30351 1.000 33.97365 11 ALA E C 1
ATOM 17635 O O . ALA E 1 11 ? 73.01449 14.83194 -5.35875 1.000 30.47497 11 ALA E O 1
ATOM 17642 N N . LEU E 1 12 ? 73.14032 16.48311 -6.89549 1.000 33.89515 12 LEU E N 1
ATOM 17643 C CA . LEU E 1 12 ? 71.85439 17.10044 -6.60203 1.000 34.59828 12 LEU E CA 1
ATOM 17644 C C . LEU E 1 12 ? 71.05793 17.15328 -7.89771 1.000 36.31023 12 LEU E C 1
ATOM 17645 O O . LEU E 1 12 ? 71.56264 17.63138 -8.91497 1.000 37.09360 12 LEU E O 1
ATOM 17661 N N . LEU E 1 13 ? 69.82834 16.65833 -7.86634 1.000 38.39457 13 LEU E N 1
ATOM 17662 C CA . LEU E 1 13 ? 68.98396 16.64659 -9.05135 1.000 41.23426 13 LEU E CA 1
ATOM 17663 C C . LEU E 1 13 ? 67.53681 16.88089 -8.65474 1.000 40.68185 13 LEU E C 1
ATOM 17664 O O . LEU E 1 13 ? 67.16138 16.67533 -7.49415 1.000 35.22558 13 LEU E O 1
ATOM 17680 N N . PRO E 1 14 ? 66.70288 17.32336 -9.59238 1.000 40.75351 14 PRO E N 1
ATOM 17681 C CA . PRO E 1 14 ? 65.27768 17.49681 -9.29919 1.000 38.49554 14 PRO E CA 1
ATOM 17682 C C . PRO E 1 14 ? 64.56148 16.15225 -9.29886 1.000 39.26563 14 PRO E C 1
ATOM 17683 O O . PRO E 1 14 ? 65.08071 15.13676 -9.76792 1.000 41.34439 14 PRO E O 1
ATOM 17694 N N . GLY E 1 15 ? 63.34243 16.16747 -8.76564 1.000 36.61176 15 GLY E N 1
ATOM 17695 C CA . GLY E 1 15 ? 62.58293 14.94458 -8.60708 1.000 38.47697 15 GLY E CA 1
ATOM 17696 C C . GLY E 1 15 ? 61.16835 15.01552 -9.14382 1.000 40.81897 15 GLY E C 1
ATOM 17697 O O . GLY E 1 15 ? 60.36418 14.10976 -8.89988 1.000 41.14909 15 GLY E O 1
ATOM 17701 N N . MET E 1 16 ? 60.85004 16.07050 -9.87552 1.000 34.25090 16 MET E N 1
ATOM 17702 C CA . MET E 1 16 ? 59.49469 16.18524 -10.39849 1.000 39.11052 16 MET E CA 1
ATOM 17703 C C . MET E 1 16 ? 59.32068 15.27279 -11.61502 1.000 39.46983 16 MET E C 1
ATOM 17704 O O . MET E 1 16 ? 60.24995 15.11474 -12.41401 1.000 36.02576 16 MET E O 1
ATOM 17718 N N . PRO E 1 17 ? 58.14714 14.64800 -11.77008 1.000 40.35994 17 PRO E N 1
ATOM 17719 C CA . PRO E 1 17 ? 57.99537 13.61608 -12.80581 1.000 37.97567 17 PRO E CA 1
ATOM 17720 C C . PRO E 1 17 ? 57.96924 14.16643 -14.22245 1.000 41.42537 17 PRO E C 1
ATOM 17721 O O . PRO E 1 17 ? 57.96344 13.36781 -15.17045 1.000 36.99135 17 PRO E O 1
ATOM 17732 N N . HIS E 1 18 ? 57.95582 15.49023 -14.39271 1.000 39.36072 18 HIS E N 1
ATOM 17733 C CA . HIS E 1 18 ? 57.95894 16.06930 -15.73271 1.000 41.77259 18 HIS E CA 1
ATOM 17734 C C . HIS E 1 18 ? 59.22606 15.72077 -16.49877 1.000 44.93933 18 HIS E C 1
ATOM 17735 O O . HIS E 1 18 ? 59.24534 15.82545 -17.73255 1.000 38.93436 18 HIS E O 1
ATOM 17749 N N . LEU E 1 19 ? 60.28410 15.30725 -15.79931 1.000 42.20034 19 LEU E N 1
ATOM 17750 C CA . LEU E 1 19 ? 61.50872 14.89810 -16.47482 1.000 41.66395 19 LEU E CA 1
ATOM 17751 C C . LEU E 1 19 ? 61.30286 13.65511 -17.33039 1.000 40.70940 19 LEU E C 1
ATOM 17752 O O . LEU E 1 19 ? 62.10718 13.39646 -18.23008 1.000 37.68785 19 LEU E O 1
ATOM 17768 N N . LEU E 1 20 ? 60.24814 12.88036 -17.06960 1.000 39.98075 20 LEU E N 1
ATOM 17769 C CA . LEU E 1 20 ? 59.93711 11.68412 -17.83833 1.000 40.69892 20 LEU E CA 1
ATOM 17770 C C . LEU E 1 20 ? 58.80468 11.91048 -18.83895 1.000 39.62512 20 LEU E C 1
ATOM 17771 O O . LEU E 1 20 ? 58.26058 10.94124 -19.37976 1.000 38.53619 20 LEU E O 1
ATOM 17787 N N . ALA E 1 21 ? 58.44197 13.16242 -19.09262 1.000 39.06184 21 ALA E N 1
ATOM 17788 C CA . ALA E 1 21 ? 57.30441 13.45399 -19.95017 1.000 40.67720 21 ALA E CA 1
ATOM 17789 C C . ALA E 1 21 ? 57.54600 12.93546 -21.36307 1.000 47.01472 21 ALA E C 1
ATOM 17790 O O . ALA E 1 21 ? 58.65984 13.00639 -21.88664 1.000 44.29782 21 ALA E O 1
ATOM 17797 N N . GLU E 1 22 ? 56.48677 12.40130 -21.97431 1.000 43.01917 22 GLU E N 1
ATOM 17798 C CA . GLU E 1 22 ? 56.57246 11.98745 -23.37050 1.000 49.30753 22 GLU E CA 1
ATOM 17799 C C . GLU E 1 22 ? 56.65167 13.19102 -24.29900 1.000 47.78621 22 GLU E C 1
ATOM 17800 O O . GLU E 1 22 ? 57.21884 13.09276 -25.39388 1.000 50.63206 22 GLU E O 1
ATOM 17812 N N . HIS E 1 23 ? 56.09242 14.32582 -23.88330 1.000 43.70823 23 HIS E N 1
ATOM 17813 C CA . HIS E 1 23 ? 56.09634 15.56336 -24.66388 1.000 49.65081 23 HIS E CA 1
ATOM 17814 C C . HIS E 1 23 ? 56.66230 16.65515 -23.76758 1.000 46.33120 23 HIS E C 1
ATOM 17815 O O . HIS E 1 23 ? 55.92361 17.49790 -23.24036 1.000 47.26697 23 HIS E O 1
ATOM 17829 N N . PRO E 1 24 ? 57.97579 16.66832 -23.57076 1.000 42.39510 24 PRO E N 1
ATOM 17830 C CA . PRO E 1 24 ? 58.56371 17.56291 -22.57042 1.000 44.58303 24 PRO E CA 1
ATOM 17831 C C . PRO E 1 24 ? 58.80110 18.96711 -23.08763 1.000 44.41325 24 PRO E C 1
ATOM 17832 O O . PRO E 1 24 ? 58.97079 19.20181 -24.28321 1.000 48.10480 24 PRO E O 1
ATOM 17843 N N . ALA E 1 25 ? 58.80402 19.90810 -22.15478 1.000 46.59003 25 ALA E N 1
ATOM 17844 C CA . ALA E 1 25 ? 59.34313 21.22557 -22.42215 1.000 47.20559 25 ALA E CA 1
ATOM 17845 C C . ALA E 1 25 ? 60.85356 21.11322 -22.59640 1.000 47.82262 25 ALA E C 1
ATOM 17846 O O . ALA E 1 25 ? 61.47311 20.17175 -22.09652 1.000 50.25456 25 ALA E O 1
ATOM 17853 N N . PRO E 1 26 ? 61.47394 22.05362 -23.31293 1.000 52.26272 26 PRO E N 1
ATOM 17854 C CA . PRO E 1 26 ? 62.92671 21.94221 -23.53059 1.000 51.62197 26 PRO E CA 1
ATOM 17855 C C . PRO E 1 26 ? 63.71734 21.91046 -22.23464 1.000 48.45068 26 PRO E C 1
ATOM 17856 O O . PRO E 1 26 ? 64.76023 21.24758 -22.16987 1.000 45.97482 26 PRO E O 1
ATOM 17867 N N . SER E 1 27 ? 63.24427 22.59854 -21.19565 1.000 48.31164 27 SER E N 1
ATOM 17868 C CA . SER E 1 27 ? 63.93102 22.55826 -19.90695 1.000 47.49735 27 SER E CA 1
ATOM 17869 C C . SER E 1 27 ? 63.88962 21.16133 -19.30397 1.000 44.16751 27 SER E C 1
ATOM 17870 O O . SER E 1 27 ? 64.88561 20.69683 -18.73649 1.000 42.83107 27 SER E O 1
ATOM 17878 N N . TRP E 1 28 ? 62.75328 20.46881 -19.42788 1.000 44.82937 28 TRP E N 1
ATOM 17879 C CA . TRP E 1 28 ? 62.64817 19.13239 -18.85287 1.000 39.60096 28 TRP E CA 1
ATOM 17880 C C . TRP E 1 28 ? 63.58420 18.16241 -19.56364 1.000 43.83927 28 TRP E C 1
ATOM 17881 O O . TRP E 1 28 ? 64.22140 17.31735 -18.92280 1.000 37.13410 28 TRP E O 1
ATOM 17902 N N . SER E 1 29 ? 63.68332 18.26905 -20.89334 1.000 42.41319 29 SER E N 1
ATOM 17903 C CA . SER E 1 29 ? 64.57384 17.38326 -21.63514 1.000 44.53395 29 SER E CA 1
ATOM 17904 C C . SER E 1 29 ? 66.02726 17.61629 -21.24522 1.000 42.03554 29 SER E C 1
ATOM 17905 O O . SER E 1 29 ? 66.80595 16.66350 -21.11718 1.000 44.54682 29 SER E O 1
ATOM 17913 N N . ALA E 1 30 ? 66.41109 18.87799 -21.05183 1.000 41.31297 30 ALA E N 1
ATOM 17914 C CA . ALA E 1 30 ? 67.78638 19.18209 -20.67115 1.000 42.43931 30 ALA E CA 1
ATOM 17915 C C . ALA E 1 30 ? 68.10058 18.63470 -19.28393 1.000 42.20106 30 ALA E C 1
ATOM 17916 O O . ALA E 1 30 ? 69.15360 18.02263 -19.06673 1.000 39.46164 30 ALA E O 1
ATOM 17923 N N . LEU E 1 31 ? 67.18972 18.84080 -18.33091 1.000 45.23092 31 LEU E N 1
ATOM 17924 C CA . LEU E 1 31 ? 67.40155 18.31660 -16.98544 1.000 41.87526 31 LEU E CA 1
ATOM 17925 C C . LEU E 1 31 ? 67.42807 16.79348 -16.99241 1.000 40.32786 31 LEU E C 1
ATOM 17926 O O . LEU E 1 31 ? 68.26140 16.17760 -16.31958 1.000 38.00149 31 LEU E O 1
ATOM 17942 N N . ALA E 1 32 ? 66.54020 16.16731 -17.76986 1.000 38.74145 32 ALA E N 1
ATOM 17943 C CA . ALA E 1 32 ? 66.50672 14.71124 -17.82735 1.000 38.39265 32 ALA E CA 1
ATOM 17944 C C . ALA E 1 32 ? 67.82094 14.15656 -18.36438 1.000 43.33150 32 ALA E C 1
ATOM 17945 O O . ALA E 1 32 ? 68.40307 13.22974 -17.78846 1.000 39.73633 32 ALA E O 1
ATOM 17952 N N . GLY E 1 33 ? 68.30484 14.71066 -19.47798 1.000 43.66210 33 GLY E N 1
ATOM 17953 C CA . GLY E 1 33 ? 69.56758 14.24633 -20.02684 1.000 39.60290 33 GLY E CA 1
ATOM 17954 C C . GLY E 1 33 ? 70.72495 14.42814 -19.06653 1.000 41.21104 33 GLY E C 1
ATOM 17955 O O . GLY E 1 33 ? 71.58350 13.55129 -18.94136 1.000 44.52841 33 GLY E O 1
ATOM 17959 N N . ALA E 1 34 ? 70.76475 15.56862 -18.37434 1.000 43.98314 34 ALA E N 1
ATOM 17960 C CA . ALA E 1 34 ? 71.79497 15.78915 -17.36185 1.000 41.20561 34 ALA E CA 1
ATOM 17961 C C . ALA E 1 34 ? 71.72005 14.72959 -16.27247 1.000 40.92225 34 ALA E C 1
ATOM 17962 O O . ALA E 1 34 ? 72.73613 14.13454 -15.89327 1.000 40.69339 34 ALA E O 1
ATOM 17969 N N . ALA E 1 35 ? 70.51642 14.48030 -15.75520 1.000 39.40756 35 ALA E N 1
ATOM 17970 C CA . ALA E 1 35 ? 70.35825 13.47017 -14.71643 1.000 39.75663 35 ALA E CA 1
ATOM 17971 C C . ALA E 1 35 ? 70.80858 12.10560 -15.21090 1.000 39.53129 35 ALA E C 1
ATOM 17972 O O . ALA E 1 35 ? 71.49121 11.37039 -14.49175 1.000 40.87343 35 ALA E O 1
ATOM 17979 N N . ARG E 1 36 ? 70.43788 11.74571 -16.44501 1.000 40.40521 36 ARG E N 1
ATOM 17980 C CA . ARG E 1 36 ? 70.87702 10.46936 -16.99368 1.000 39.82778 36 ARG E CA 1
ATOM 17981 C C . ARG E 1 36 ? 72.39125 10.41186 -17.11290 1.000 38.13293 36 ARG E C 1
ATOM 17982 O O . ARG E 1 36 ? 72.98994 9.34968 -16.91085 1.000 38.28365 36 ARG E O 1
ATOM 18003 N N . ASP E 1 37 ? 73.02749 11.54030 -17.42401 1.000 38.49843 37 ASP E N 1
ATOM 18004 C CA . ASP E 1 37 ? 74.48602 11.57685 -17.48229 1.000 44.82282 37 ASP E CA 1
ATOM 18005 C C . ASP E 1 37 ? 75.09002 11.38012 -16.09636 1.000 42.40223 37 ASP E C 1
ATOM 18006 O O . ASP E 1 37 ? 76.03564 10.60160 -15.92278 1.000 42.49125 37 ASP E O 1
ATOM 18015 N N . VAL E 1 38 ? 74.55006 12.07207 -15.09144 1.000 42.67478 38 VAL E N 1
ATOM 18016 C CA . VAL E 1 38 ? 75.00667 11.85546 -13.72155 1.000 38.21429 38 VAL E CA 1
ATOM 18017 C C . VAL E 1 38 ? 74.90720 10.37964 -13.36724 1.000 37.65505 38 VAL E C 1
ATOM 18018 O O . VAL E 1 38 ? 75.82590 9.80075 -12.77443 1.000 41.16363 38 VAL E O 1
ATOM 18031 N N . GLY E 1 39 ? 73.79644 9.74297 -13.73866 1.000 35.46841 39 GLY E N 1
ATOM 18032 C CA . GLY E 1 39 ? 73.62297 8.33455 -13.42011 1.000 38.01540 39 GLY E CA 1
ATOM 18033 C C . GLY E 1 39 ? 74.69365 7.45815 -14.04003 1.000 40.74423 39 GLY E C 1
ATOM 18034 O O . GLY E 1 39 ? 75.22745 6.55445 -13.38897 1.000 37.19964 39 GLY E O 1
ATOM 18038 N N . ALA E 1 40 ? 75.01834 7.70580 -15.31003 1.000 40.23935 40 ALA E N 1
ATOM 18039 C CA . ALA E 1 40 ? 76.07416 6.93530 -15.95847 1.000 38.29729 40 ALA E CA 1
ATOM 18040 C C . ALA E 1 40 ? 77.39771 7.11572 -15.22655 1.000 37.18304 40 ALA E C 1
ATOM 18041 O O . ALA E 1 40 ? 78.09747 6.14000 -14.92912 1.000 39.74272 40 ALA E O 1
ATOM 18048 N N . ARG E 1 41 ? 77.75374 8.36198 -14.92356 1.000 37.43811 41 ARG E N 1
ATOM 18049 C CA . ARG E 1 41 ? 78.96295 8.61920 -14.15036 1.000 41.46344 41 ARG E CA 1
ATOM 18050 C C . ARG E 1 41 ? 78.92625 7.87241 -12.82262 1.000 41.06132 41 ARG E C 1
ATOM 18051 O O . ARG E 1 41 ? 79.88344 7.18009 -12.45697 1.000 36.29613 41 ARG E O 1
ATOM 18072 N N . LEU E 1 42 ? 77.81305 7.99254 -12.09315 1.000 38.81369 42 LEU E N 1
ATOM 18073 C CA . LEU E 1 42 ? 77.68863 7.32117 -10.80511 1.000 40.79661 42 LEU E CA 1
ATOM 18074 C C . LEU E 1 42 ? 77.92621 5.82206 -10.94495 1.000 39.20822 42 LEU E C 1
ATOM 18075 O O . LEU E 1 42 ? 78.74910 5.24214 -10.23127 1.000 41.71083 42 LEU E O 1
ATOM 18091 N N . ARG E 1 43 ? 77.21251 5.17276 -11.86372 1.000 37.78928 43 ARG E N 1
ATOM 18092 C CA . ARG E 1 43 ? 77.37650 3.73261 -12.01390 1.000 44.61163 43 ARG E CA 1
ATOM 18093 C C . ARG E 1 43 ? 78.77429 3.38029 -12.50524 1.000 44.43052 43 ARG E C 1
ATOM 18094 O O . ARG E 1 43 ? 79.31309 2.33058 -12.12922 1.000 42.42289 43 ARG E O 1
ATOM 18115 N N . ARG E 1 44 ? 79.38164 4.24393 -13.32442 1.000 40.49999 44 ARG E N 1
ATOM 18116 C CA . ARG E 1 44 ? 80.77605 4.04309 -13.70282 1.000 39.45504 44 ARG E CA 1
ATOM 18117 C C . ARG E 1 44 ? 81.68271 4.10465 -12.48138 1.000 46.13594 44 ARG E C 1
ATOM 18118 O O . ARG E 1 44 ? 82.63989 3.32933 -12.36354 1.000 41.05976 44 ARG E O 1
ATOM 18139 N N . LEU E 1 45 ? 81.40109 5.03581 -11.56709 1.000 44.32027 45 LEU E N 1
ATOM 18140 C CA . LEU E 1 45 ? 82.12401 5.10850 -10.30118 1.000 43.99273 45 LEU E CA 1
ATOM 18141 C C . LEU E 1 45 ? 81.92497 3.84865 -9.47020 1.000 44.67016 45 LEU E C 1
ATOM 18142 O O . LEU E 1 45 ? 82.76353 3.54179 -8.61604 1.000 44.78682 45 LEU E O 1
ATOM 18158 N N . GLU E 1 46 ? 80.84408 3.10336 -9.71308 1.000 42.37370 46 GLU E N 1
ATOM 18159 C CA . GLU E 1 46 ? 80.60962 1.80162 -9.09780 1.000 44.52865 46 GLU E CA 1
ATOM 18160 C C . GLU E 1 46 ? 80.60792 1.89249 -7.57442 1.000 41.88319 46 GLU E C 1
ATOM 18161 O O . GLU E 1 46 ? 81.40536 1.22188 -6.90652 1.000 40.81741 46 GLU E O 1
ATOM 18173 N N . PRO E 1 47 ? 79.72221 2.68806 -6.99163 1.000 42.14943 47 PRO E N 1
ATOM 18174 C CA . PRO E 1 47 ? 79.64891 2.74925 -5.52709 1.000 35.41140 47 PRO E CA 1
ATOM 18175 C C . PRO E 1 47 ? 79.02271 1.49038 -4.95434 1.000 37.59650 47 PRO E C 1
ATOM 18176 O O . PRO E 1 47 ? 78.17856 0.84232 -5.58470 1.000 36.82688 47 PRO E O 1
ATOM 18187 N N . ASP E 1 48 ? 79.45833 1.13534 -3.74139 1.000 35.47192 48 ASP E N 1
ATOM 18188 C CA . ASP E 1 48 ? 78.83214 0.02562 -3.03684 1.000 34.00500 48 ASP E CA 1
ATOM 18189 C C . ASP E 1 48 ? 77.42388 0.39403 -2.59582 1.000 36.11798 48 ASP E C 1
ATOM 18190 O O . ASP E 1 48 ? 76.51929 -0.44947 -2.60872 1.000 31.33299 48 ASP E O 1
ATOM 18199 N N . VAL E 1 49 ? 77.22498 1.65381 -2.20495 1.000 36.21800 49 VAL E N 1
ATOM 18200 C CA . VAL E 1 49 ? 75.93370 2.14735 -1.74813 1.000 34.68594 49 VAL E CA 1
ATOM 18201 C C . VAL E 1 49 ? 75.84333 3.62236 -2.10790 1.000 32.52147 49 VAL E C 1
ATOM 18202 O O . VAL E 1 49 ? 76.85652 4.32103 -2.20384 1.000 32.44349 49 VAL E O 1
ATOM 18215 N N . VAL E 1 50 ? 74.61958 4.09651 -2.30926 1.000 32.71925 50 VAL E N 1
ATOM 18216 C CA . VAL E 1 50 ? 74.34488 5.50347 -2.57261 1.000 28.76115 50 VAL E CA 1
ATOM 18217 C C . VAL E 1 50 ? 73.38972 5.98447 -1.48690 1.000 30.74019 50 VAL E C 1
ATOM 18218 O O . VAL E 1 50 ? 72.23323 5.54906 -1.42463 1.000 29.78449 50 VAL E O 1
ATOM 18231 N N . LEU E 1 51 ? 73.87299 6.85932 -0.61565 1.000 29.62398 51 LEU E N 1
ATOM 18232 C CA . LEU E 1 51 ? 73.00022 7.48619 0.36666 1.000 30.77742 51 LEU E CA 1
ATOM 18233 C C . LEU E 1 51 ? 72.08142 8.47560 -0.34016 1.000 25.68084 51 LEU E C 1
ATOM 18234 O O . LEU E 1 51 ? 72.50758 9.21975 -1.22110 1.000 28.22771 51 LEU E O 1
ATOM 18250 N N . LEU E 1 52 ? 70.81116 8.47283 0.04508 1.000 31.03678 52 LEU E N 1
ATOM 18251 C CA . LEU E 1 52 ? 69.78007 9.19776 -0.68170 1.000 30.23304 52 LEU E CA 1
ATOM 18252 C C . LEU E 1 52 ? 68.88342 9.96112 0.28216 1.000 31.71143 52 LEU E C 1
ATOM 18253 O O . LEU E 1 52 ? 68.48061 9.43475 1.32414 1.000 29.15356 52 LEU E O 1
ATOM 18269 N N . LEU E 1 53 ? 68.56945 11.20275 -0.08598 1.000 27.16571 53 LEU E N 1
ATOM 18270 C CA . LEU E 1 53 ? 67.53885 11.98464 0.57775 1.000 32.55563 53 LEU E CA 1
ATOM 18271 C C . LEU E 1 53 ? 66.69891 12.66005 -0.49109 1.000 30.03306 53 LEU E C 1
ATOM 18272 O O . LEU E 1 53 ? 67.24190 13.32449 -1.37810 1.000 34.10228 53 LEU E O 1
ATOM 18288 N N . SER E 1 54 ? 65.38366 12.49614 -0.40352 1.000 31.45281 54 SER E N 1
ATOM 18289 C CA . SER E 1 54 ? 64.44164 13.13422 -1.31450 1.000 28.89761 54 SER E CA 1
ATOM 18290 C C . SER E 1 54 ? 63.50957 14.02291 -0.50580 1.000 28.78018 54 SER E C 1
ATOM 18291 O O . SER E 1 54 ? 62.89716 13.56322 0.46402 1.000 29.58249 54 SER E O 1
ATOM 18299 N N . THR E 1 55 ? 63.39967 15.28909 -0.90681 1.000 28.71337 55 THR E N 1
ATOM 18300 C CA . THR E 1 55 ? 62.54122 16.22153 -0.18931 1.000 32.20226 55 THR E CA 1
ATOM 18301 C C . THR E 1 55 ? 61.08726 15.77946 -0.20213 1.000 34.76724 55 THR E C 1
ATOM 18302 O O . THR E 1 55 ? 60.31587 16.19585 0.67048 1.000 33.23807 55 THR E O 1
ATOM 18313 N N . GLN E 1 56 ? 60.69905 14.93627 -1.15799 1.000 31.68353 56 GLN E N 1
ATOM 18314 C CA . GLN E 1 56 ? 59.31100 14.50981 -1.26672 1.000 33.81991 56 GLN E CA 1
ATOM 18315 C C . GLN E 1 56 ? 58.96938 13.36620 -0.32454 1.000 34.85208 56 GLN E C 1
ATOM 18316 O O . GLN E 1 56 ? 57.78141 13.12202 -0.07887 1.000 37.17012 56 GLN E O 1
ATOM 18330 N N . TRP E 1 57 ? 59.95943 12.65528 0.20864 1.000 32.79445 57 TRP E N 1
ATOM 18331 C CA . TRP E 1 57 ? 59.73708 11.80480 1.38199 1.000 30.86085 57 TRP E CA 1
ATOM 18332 C C . TRP E 1 57 ? 60.14332 12.64148 2.59126 1.000 28.24444 57 TRP E C 1
ATOM 18333 O O . TRP E 1 57 ? 61.27561 12.57534 3.06785 1.000 32.34732 57 TRP E O 1
ATOM 18354 N N . PHE E 1 58 ? 59.20760 13.43455 3.08017 1.000 33.95229 58 PHE E N 1
ATOM 18355 C CA . PHE E 1 58 ? 59.44231 14.30311 4.22011 1.000 33.07296 58 PHE E CA 1
ATOM 18356 C C . PHE E 1 58 ? 58.91976 13.65425 5.49122 1.000 36.27844 58 PHE E C 1
ATOM 18357 O O . PHE E 1 58 ? 58.10357 12.72844 5.47038 1.000 32.94412 58 PHE E O 1
ATOM 18374 N N . THR E 1 59 ? 59.40849 14.15686 6.61594 1.000 35.08828 59 THR E N 1
ATOM 18375 C CA . THR E 1 59 ? 58.91172 13.74243 7.91622 1.000 26.56583 59 THR E CA 1
ATOM 18376 C C . THR E 1 59 ? 58.94119 14.94740 8.84250 1.000 35.75111 59 THR E C 1
ATOM 18377 O O . THR E 1 59 ? 59.53253 15.98835 8.53323 1.000 34.46528 59 THR E O 1
ATOM 18388 N N . VAL E 1 60 ? 58.26663 14.79576 9.98119 1.000 25.99598 60 VAL E N 1
ATOM 18389 C CA . VAL E 1 60 ? 58.26832 15.79828 11.03692 1.000 36.48449 60 VAL E CA 1
ATOM 18390 C C . VAL E 1 60 ? 58.61121 15.20303 12.39107 1.000 37.22808 60 VAL E C 1
ATOM 18391 O O . VAL E 1 60 ? 58.61747 15.92454 13.38508 1.000 34.18313 60 VAL E O 1
ATOM 18404 N N . LEU E 1 61 ? 58.90139 13.90548 12.45833 1.000 33.21127 61 LEU E N 1
ATOM 18405 C CA . LEU E 1 61 ? 59.11449 13.20972 13.72509 1.000 32.36391 61 LEU E CA 1
ATOM 18406 C C . LEU E 1 61 ? 60.30196 12.27501 13.55626 1.000 34.92686 61 LEU E C 1
ATOM 18407 O O . LEU E 1 61 ? 60.20828 11.27062 12.84232 1.000 33.54160 61 LEU E O 1
ATOM 18423 N N . GLY E 1 62 ? 61.41648 12.61416 14.19189 1.000 32.61805 62 GLY E N 1
ATOM 18424 C CA . GLY E 1 62 ? 62.60303 11.80176 14.06309 1.000 32.15548 62 GLY E CA 1
ATOM 18425 C C . GLY E 1 62 ? 63.10275 11.71829 12.62596 1.000 32.82679 62 GLY E C 1
ATOM 18426 O O . GLY E 1 62 ? 62.85310 12.58295 11.78186 1.000 30.81801 62 GLY E O 1
ATOM 18430 N N . HIS E 1 63 ? 63.83667 10.64142 12.36008 1.000 28.71735 63 HIS E N 1
ATOM 18431 C CA . HIS E 1 63 ? 64.44427 10.40458 11.05776 1.000 28.15979 63 HIS E CA 1
ATOM 18432 C C . HIS E 1 63 ? 64.15369 8.97158 10.65678 1.000 31.10375 63 HIS E C 1
ATOM 18433 O O . HIS E 1 63 ? 64.60519 8.03223 11.32015 1.000 28.85186 63 HIS E O 1
ATOM 18447 N N . GLN E 1 64 ? 63.38926 8.81329 9.58617 1.000 28.59384 64 GLN E N 1
ATOM 18448 C CA . GLN E 1 64 ? 62.92454 7.51619 9.12948 1.000 27.28308 64 GLN E CA 1
ATOM 18449 C C . GLN E 1 64 ? 63.84928 7.00764 8.03422 1.000 25.82222 64 GLN E C 1
ATOM 18450 O O . GLN E 1 64 ? 64.27263 7.77187 7.16044 1.000 28.78619 64 GLN E O 1
ATOM 18464 N N . PHE E 1 65 ? 64.17433 5.72008 8.10786 1.000 27.59433 65 PHE E N 1
ATOM 18465 C CA . PHE E 1 65 ? 65.07015 5.06004 7.16666 1.000 26.65362 65 PHE E CA 1
ATOM 18466 C C . PHE E 1 65 ? 64.31547 3.95306 6.44348 1.000 28.87964 65 PHE E C 1
ATOM 18467 O O . PHE E 1 65 ? 63.52964 3.22692 7.05161 1.000 28.46078 65 PHE E O 1
ATOM 18484 N N . GLN E 1 66 ? 64.56682 3.81586 5.14676 1.000 28.86743 66 GLN E N 1
ATOM 18485 C CA . GLN E 1 66 ? 63.89247 2.79687 4.34817 1.000 30.65375 66 GLN E CA 1
ATOM 18486 C C . GLN E 1 66 ? 64.54521 1.44485 4.61827 1.000 26.69280 66 GLN E C 1
ATOM 18487 O O . GLN E 1 66 ? 65.71701 1.23413 4.28437 1.000 31.46372 66 GLN E O 1
ATOM 18501 N N . CYS E 1 67 ? 63.79045 0.52318 5.20743 1.000 23.86855 67 CYS E N 1
ATOM 18502 C CA . CYS E 1 67 ? 64.31347 -0.78807 5.56194 1.000 24.54666 67 CYS E CA 1
ATOM 18503 C C . CYS E 1 67 ? 63.60705 -1.90879 4.81574 1.000 28.51889 67 CYS E C 1
ATOM 18504 O O . CYS E 1 67 ? 63.81260 -3.08091 5.14528 1.000 32.75965 67 CYS E O 1
ATOM 18512 N N . ASP E 1 68 ? 62.78605 -1.57403 3.82453 1.000 27.76566 68 ASP E N 1
ATOM 18513 C CA . ASP E 1 68 ? 62.26876 -2.56355 2.88696 1.000 31.70794 68 ASP E CA 1
ATOM 18514 C C . ASP E 1 68 ? 63.31891 -2.78511 1.80686 1.000 32.02378 68 ASP E C 1
ATOM 18515 O O . ASP E 1 68 ? 63.63497 -1.84655 1.07061 1.000 28.68837 68 ASP E O 1
ATOM 18524 N N . PRO E 1 69 ? 63.88454 -3.99051 1.67811 1.000 30.23854 69 PRO E N 1
ATOM 18525 C CA . PRO E 1 69 ? 64.99459 -4.16582 0.73395 1.000 33.22934 69 PRO E CA 1
ATOM 18526 C C . PRO E 1 69 ? 64.59301 -4.00415 -0.71818 1.000 31.19210 69 PRO E C 1
ATOM 18527 O O . PRO E 1 69 ? 65.47442 -3.76277 -1.55579 1.000 35.26010 69 PRO E O 1
ATOM 18538 N N . ASN E 1 70 ? 63.30763 -4.11826 -1.06277 1.000 35.67835 70 ASN E N 1
ATOM 18539 C CA . ASN E 1 70 ? 62.89117 -4.15467 -2.46641 1.000 34.87671 70 ASN E CA 1
ATOM 18540 C C . ASN E 1 70 ? 61.45697 -3.67743 -2.63556 1.000 38.89091 70 ASN E C 1
ATOM 18541 O O . ASN E 1 70 ? 60.55846 -4.45422 -2.98719 1.000 36.01177 70 ASN E O 1
ATOM 18552 N N . PRO E 1 71 ? 61.21359 -2.38161 -2.44887 1.000 38.03141 71 PRO E N 1
ATOM 18553 C CA . PRO E 1 71 ? 59.91825 -1.81728 -2.85285 1.000 36.21293 71 PRO E CA 1
ATOM 18554 C C . PRO E 1 71 ? 59.77401 -1.82620 -4.36793 1.000 37.69434 71 PRO E C 1
ATOM 18555 O O . PRO E 1 71 ? 60.69419 -1.44208 -5.09799 1.000 35.03807 71 PRO E O 1
ATOM 18566 N N . ARG E 1 72 ? 58.60669 -2.25984 -4.83863 1.000 41.00931 72 ARG E N 1
ATOM 18567 C CA . ARG E 1 72 ? 58.33723 -2.30511 -6.26868 1.000 41.94624 72 ARG E CA 1
ATOM 18568 C C . ARG E 1 72 ? 56.84069 -2.17311 -6.50293 1.000 41.61984 72 ARG E C 1
ATOM 18569 O O . ARG E 1 72 ? 56.02595 -2.47316 -5.62636 1.000 40.06377 72 ARG E O 1
ATOM 18590 N N . GLY E 1 73 ? 56.49237 -1.71858 -7.69902 1.000 42.13861 73 GLY E N 1
ATOM 18591 C CA . GLY E 1 73 ? 55.10534 -1.59175 -8.09468 1.000 44.05625 73 GLY E CA 1
ATOM 18592 C C . GLY E 1 73 ? 54.93096 -0.44893 -9.07412 1.000 41.17151 73 GLY E C 1
ATOM 18593 O O . GLY E 1 73 ? 55.87592 -0.02133 -9.72607 1.000 43.36474 73 GLY E O 1
ATOM 18597 N N . GLU E 1 74 ? 53.69184 0.02229 -9.16903 1.000 44.13132 74 GLU E N 1
ATOM 18598 C CA . GLU E 1 74 ? 53.34486 1.17161 -9.98948 1.000 46.16878 74 GLU E CA 1
ATOM 18599 C C . GLU E 1 74 ? 52.77345 2.26167 -9.09444 1.000 43.99882 74 GLU E C 1
ATOM 18600 O O . GLU E 1 74 ? 52.16418 1.98192 -8.05978 1.000 43.11113 74 GLU E O 1
ATOM 18612 N N . HIS E 1 75 ? 52.96935 3.50936 -9.50968 1.000 42.22046 75 HIS E N 1
ATOM 18613 C CA . HIS E 1 75 ? 52.57202 4.66159 -8.71701 1.000 42.35842 75 HIS E CA 1
ATOM 18614 C C . HIS E 1 75 ? 51.99805 5.72039 -9.63867 1.000 41.52994 75 HIS E C 1
ATOM 18615 O O . HIS E 1 75 ? 52.64005 6.10410 -10.61890 1.000 41.94528 75 HIS E O 1
ATOM 18629 N N . VAL E 1 76 ? 50.79149 6.18261 -9.32783 1.000 37.90503 76 VAL E N 1
ATOM 18630 C CA . VAL E 1 76 ? 50.14231 7.26441 -10.05797 1.000 38.64207 76 VAL E CA 1
ATOM 18631 C C . VAL E 1 76 ? 50.14434 8.49707 -9.16456 1.000 40.01570 76 VAL E C 1
ATOM 18632 O O . VAL E 1 76 ? 49.55796 8.48446 -8.07336 1.000 35.77723 76 VAL E O 1
ATOM 18645 N N . ASP E 1 77 ? 50.78870 9.56272 -9.63509 1.000 38.36182 77 ASP E N 1
ATOM 18646 C CA . ASP E 1 77 ? 51.01219 10.74348 -8.81429 1.000 38.70982 77 ASP E CA 1
ATOM 18647 C C . ASP E 1 77 ? 49.70010 11.44807 -8.49547 1.000 43.34873 77 ASP E C 1
ATOM 18648 O O . ASP E 1 77 ? 48.83768 11.61539 -9.35977 1.000 36.10618 77 ASP E O 1
ATOM 18657 N N . GLU E 1 78 ? 49.56434 11.88528 -7.23591 1.000 39.23007 78 GLU E N 1
ATOM 18658 C CA . GLU E 1 78 ? 48.31987 12.48164 -6.76731 1.000 40.68794 78 GLU E CA 1
ATOM 18659 C C . GLU E 1 78 ? 48.03920 13.84645 -7.37761 1.000 40.03359 78 GLU E C 1
ATOM 18660 O O . GLU E 1 78 ? 46.92271 14.35683 -7.21788 1.000 39.18791 78 GLU E O 1
ATOM 18672 N N . ASN E 1 79 ? 49.01339 14.45440 -8.05181 1.000 38.59891 79 ASN E N 1
ATOM 18673 C CA . ASN E 1 79 ? 48.81684 15.72540 -8.73248 1.000 42.36649 79 ASN E CA 1
ATOM 18674 C C . ASN E 1 79 ? 48.88056 15.63116 -10.24885 1.000 41.29866 79 ASN E C 1
ATOM 18675 O O . ASN E 1 79 ? 48.16168 16.36430 -10.92590 1.000 39.05639 79 ASN E O 1
ATOM 18686 N N . TRP E 1 80 ? 49.72877 14.75503 -10.78732 1.000 38.50925 80 TRP E N 1
ATOM 18687 C CA . TRP E 1 80 ? 49.96161 14.65693 -12.22227 1.000 42.96818 80 TRP E CA 1
ATOM 18688 C C . TRP E 1 80 ? 49.38446 13.37601 -12.80759 1.000 44.98838 80 TRP E C 1
ATOM 18689 O O . TRP E 1 80 ? 49.81503 12.93267 -13.88313 1.000 42.02990 80 TRP E O 1
ATOM 18710 N N . TYR E 1 81 ? 48.39703 12.78891 -12.12413 1.000 39.06387 81 TYR E N 1
ATOM 18711 C CA . TYR E 1 81 ? 47.76188 11.56842 -12.60416 1.000 42.29247 81 TYR E CA 1
ATOM 18712 C C . TYR E 1 81 ? 47.20021 11.73454 -14.01191 1.000 39.51533 81 TYR E C 1
ATOM 18713 O O . TYR E 1 81 ? 47.08807 10.75012 -14.74975 1.000 40.89498 81 TYR E O 1
ATOM 18731 N N . ALA E 1 82 ? 46.83877 12.95632 -14.39451 1.000 41.36470 82 ALA E N 1
ATOM 18732 C CA . ALA E 1 82 ? 46.21782 13.21155 -15.68927 1.000 46.39542 82 ALA E CA 1
ATOM 18733 C C . ALA E 1 82 ? 47.22088 13.30616 -16.83247 1.000 48.82349 82 ALA E C 1
ATOM 18734 O O . ALA E 1 82 ? 46.80456 13.48734 -17.98502 1.000 45.92958 82 ALA E O 1
ATOM 18741 N N . TYR E 1 83 ? 48.51720 13.18370 -16.55568 1.000 45.84207 83 TYR E N 1
ATOM 18742 C CA . TYR E 1 83 ? 49.55164 13.28019 -17.57288 1.000 43.95806 83 TYR E CA 1
ATOM 18743 C C . TYR E 1 83 ? 50.29284 11.95476 -17.68157 1.000 46.23294 83 TYR E C 1
ATOM 18744 O O . TYR E 1 83 ? 50.29112 11.13555 -16.75701 1.000 42.28534 83 TYR E O 1
ATOM 18762 N N . ASP E 1 84 ? 50.92880 11.74721 -18.83977 1.000 38.42116 84 ASP E N 1
ATOM 18763 C CA . ASP E 1 84 ? 51.62284 10.48947 -19.08174 1.000 39.60190 84 ASP E CA 1
ATOM 18764 C C . ASP E 1 84 ? 52.70802 10.23988 -18.04406 1.000 42.44016 84 ASP E C 1
ATOM 18765 O O . ASP E 1 84 ? 52.97869 9.08249 -17.69423 1.000 43.23312 84 ASP E O 1
ATOM 18774 N N . TYR E 1 85 ? 53.34195 11.29838 -17.54635 1.000 38.71084 85 TYR E N 1
ATOM 18775 C CA . TYR E 1 85 ? 54.39509 11.14655 -16.55177 1.000 37.71232 85 TYR E CA 1
ATOM 18776 C C . TYR E 1 85 ? 53.85074 10.99231 -15.13381 1.000 43.70498 85 TYR E C 1
ATOM 18777 O O . TYR E 1 85 ? 54.64409 10.88071 -14.19381 1.000 40.25131 85 TYR E O 1
ATOM 18795 N N . GLY E 1 86 ? 52.52771 10.97433 -14.95904 1.000 41.10820 86 GLY E N 1
ATOM 18796 C CA . GLY E 1 86 ? 51.96372 10.65262 -13.66299 1.000 40.60846 86 GLY E CA 1
ATOM 18797 C C . GLY E 1 86 ? 51.99280 9.17356 -13.35045 1.000 42.58801 86 GLY E C 1
ATOM 18798 O O . GLY E 1 86 ? 51.98510 8.78598 -12.17711 1.000 36.77208 86 GLY E O 1
ATOM 18802 N N . LEU E 1 87 ? 52.01833 8.32863 -14.37877 1.000 39.31247 87 LEU E N 1
ATOM 18803 C CA . LEU E 1 87 ? 52.12753 6.88793 -14.20269 1.000 41.32614 87 LEU E CA 1
ATOM 18804 C C . LEU E 1 87 ? 53.60251 6.51100 -14.17262 1.000 45.75042 87 LEU E C 1
ATOM 18805 O O . LEU E 1 87 ? 54.33535 6.77545 -15.13408 1.000 42.54202 87 LEU E O 1
ATOM 18821 N N . LEU E 1 88 ? 54.03678 5.89468 -13.07307 1.000 41.77458 88 LEU E N 1
ATOM 18822 C CA . LEU E 1 88 ? 55.44317 5.57487 -12.87533 1.000 42.33009 88 LEU E CA 1
ATOM 18823 C C . LEU E 1 88 ? 55.55891 4.21185 -12.22082 1.000 47.89322 88 LEU E C 1
ATOM 18824 O O . LEU E 1 88 ? 55.00299 3.98935 -11.13976 1.000 45.24337 88 LEU E O 1
ATOM 18840 N N . ASP E 1 89 ? 56.27766 3.30663 -12.87025 1.000 45.41820 89 ASP E N 1
ATOM 18841 C CA . ASP E 1 89 ? 56.66428 2.05128 -12.24993 1.000 46.15290 89 ASP E CA 1
ATOM 18842 C C . ASP E 1 89 ? 58.00879 2.22243 -11.54643 1.000 41.63437 89 ASP E C 1
ATOM 18843 O O . ASP E 1 89 ? 58.80343 3.10517 -11.87740 1.000 38.98273 89 ASP E O 1
ATOM 18852 N N . TYR E 1 90 ? 58.24849 1.37014 -10.55252 1.000 38.64165 90 TYR E N 1
ATOM 18853 C CA . TYR E 1 90 ? 59.48413 1.44130 -9.79408 1.000 39.55011 90 TYR E CA 1
ATOM 18854 C C . TYR E 1 90 ? 59.84556 0.05839 -9.28300 1.000 38.10641 90 TYR E C 1
ATOM 18855 O O . TYR E 1 90 ? 58.97453 -0.77217 -9.00796 1.000 39.20235 90 TYR E O 1
ATOM 18873 N N . ASP E 1 91 ? 61.15041 -0.17522 -9.16333 1.000 35.06961 91 ASP E N 1
ATOM 18874 C CA . ASP E 1 91 ? 61.69588 -1.41943 -8.61694 1.000 38.79909 91 ASP E CA 1
ATOM 18875 C C . ASP E 1 91 ? 63.03087 -1.03237 -7.98021 1.000 36.07847 91 ASP E C 1
ATOM 18876 O O . ASP E 1 91 ? 64.05523 -0.97109 -8.65804 1.000 36.74979 91 ASP E O 1
ATOM 18885 N N . LEU E 1 92 ? 62.99538 -0.75253 -6.67983 1.000 35.19409 92 LEU E N 1
ATOM 18886 C CA . LEU E 1 92 ? 64.11412 -0.16809 -5.95625 1.000 33.63432 92 LEU E CA 1
ATOM 18887 C C . LEU E 1 92 ? 64.77685 -1.20167 -5.05898 1.000 32.15196 92 LEU E C 1
ATOM 18888 O O . LEU E 1 92 ? 64.09837 -2.00864 -4.42112 1.000 34.03228 92 LEU E O 1
ATOM 18904 N N . ARG E 1 93 ? 66.10393 -1.16225 -4.99203 1.000 26.42838 93 ARG E N 1
ATOM 18905 C CA . ARG E 1 93 ? 66.86353 -2.03091 -4.10530 1.000 30.41553 93 ARG E CA 1
ATOM 18906 C C . ARG E 1 93 ? 67.57129 -1.17182 -3.06705 1.000 30.28312 93 ARG E C 1
ATOM 18907 O O . ARG E 1 93 ? 68.30877 -0.24396 -3.41973 1.000 27.18597 93 ARG E O 1
ATOM 18928 N N . PHE E 1 94 ? 67.33919 -1.47615 -1.79579 1.000 28.61019 94 PHE E N 1
ATOM 18929 C CA . PHE E 1 94 ? 67.95636 -0.75099 -0.69354 1.000 27.68119 94 PHE E CA 1
ATOM 18930 C C . PHE E 1 94 ? 68.87641 -1.69673 0.05567 1.000 32.09399 94 PHE E C 1
ATOM 18931 O O . PHE E 1 94 ? 68.49950 -2.83882 0.34374 1.000 32.56653 94 PHE E O 1
ATOM 18948 N N . ASP E 1 95 ? 70.08304 -1.22365 0.36446 1.000 34.05672 95 ASP E N 1
ATOM 18949 C CA . ASP E 1 95 ? 71.00501 -1.95175 1.23740 1.000 30.94141 95 ASP E CA 1
ATOM 18950 C C . ASP E 1 95 ? 70.54710 -1.70355 2.66720 1.000 33.00168 95 ASP E C 1
ATOM 18951 O O . ASP E 1 95 ? 71.01048 -0.78278 3.34065 1.000 29.85334 95 ASP E O 1
ATOM 18960 N N . VAL E 1 96 ? 69.62000 -2.54353 3.13774 1.000 28.76112 96 VAL E N 1
ATOM 18961 C CA . VAL E 1 96 ? 69.04482 -2.34743 4.45546 1.000 30.53301 96 VAL E CA 1
ATOM 18962 C C . VAL E 1 96 ? 70.03938 -2.66544 5.56166 1.000 34.08265 96 VAL E C 1
ATOM 18963 O O . VAL E 1 96 ? 69.88176 -2.17892 6.68959 1.000 34.75230 96 VAL E O 1
ATOM 18976 N N . ASP E 1 97 ? 71.06134 -3.47017 5.27212 1.000 32.04543 97 ASP E N 1
ATOM 18977 C CA . ASP E 1 97 ? 72.06580 -3.79192 6.28251 1.000 31.38789 97 ASP E CA 1
ATOM 18978 C C . ASP E 1 97 ? 72.91359 -2.56573 6.61534 1.000 33.99721 97 ASP E C 1
ATOM 18979 O O . ASP E 1 97 ? 73.14981 -2.25817 7.79442 1.000 34.55222 97 ASP E O 1
ATOM 18988 N N . PHE E 1 98 ? 73.38070 -1.84902 5.58974 1.000 28.21248 98 PHE E N 1
ATOM 18989 C CA . PHE E 1 98 ? 74.11294 -0.61433 5.84402 1.000 32.79986 98 PHE E CA 1
ATOM 18990 C C . PHE E 1 98 ? 73.19869 0.45056 6.43626 1.000 29.68843 98 PHE E C 1
ATOM 18991 O O . PHE E 1 98 ? 73.61845 1.22815 7.29951 1.000 27.69712 98 PHE E O 1
ATOM 19008 N N . THR E 1 99 ? 71.95056 0.50765 5.96958 1.000 30.93376 99 THR E N 1
ATOM 19009 C CA . THR E 1 99 ? 70.98442 1.44466 6.53142 1.000 30.94314 99 THR E CA 1
ATOM 19010 C C . THR E 1 99 ? 70.85975 1.25812 8.03733 1.000 32.02381 99 THR E C 1
ATOM 19011 O O . THR E 1 99 ? 70.75618 2.23902 8.78208 1.000 31.47491 99 THR E O 1
ATOM 19022 N N . GLU E 1 100 ? 70.86808 0.00684 8.50598 1.000 28.75961 100 GLU E N 1
ATOM 19023 C CA . GLU E 1 100 ? 70.81349 -0.24395 9.94220 1.000 34.57809 100 GLU E CA 1
ATOM 19024 C C . GLU E 1 100 ? 72.02630 0.34691 10.65043 1.000 34.30732 100 GLU E C 1
ATOM 19025 O O . GLU E 1 100 ? 71.89589 0.94815 11.72492 1.000 32.70946 100 GLU E O 1
ATOM 19037 N N . ARG E 1 101 ? 73.21951 0.17565 10.07560 1.000 30.39005 101 ARG E N 1
ATOM 19038 C CA . ARG E 1 101 ? 74.41033 0.77552 10.66516 1.000 33.50159 101 ARG E CA 1
ATOM 19039 C C . ARG E 1 101 ? 74.28369 2.29150 10.70979 1.000 33.59920 101 ARG E C 1
ATOM 19040 O O . ARG E 1 101 ? 74.65089 2.92911 11.70608 1.000 32.70531 101 ARG E O 1
ATOM 19061 N N . TRP E 1 102 ? 73.77773 2.88188 9.62853 1.000 29.58542 102 TRP E N 1
ATOM 19062 C CA . TRP E 1 102 ? 73.55723 4.32611 9.58148 1.000 27.71570 102 TRP E CA 1
ATOM 19063 C C . TRP E 1 102 ? 72.56262 4.75351 10.65413 1.000 24.82702 102 TRP E C 1
ATOM 19064 O O . TRP E 1 102 ? 72.80400 5.71278 11.39559 1.000 32.66525 102 TRP E O 1
ATOM 19085 N N . ALA E 1 103 ? 71.44068 4.04463 10.75465 1.000 27.33200 103 ALA E N 1
ATOM 19086 C CA . ALA E 1 103 ? 70.44392 4.37252 11.76706 1.000 31.31437 103 ALA E CA 1
ATOM 19087 C C . ALA E 1 103 ? 71.03283 4.26925 13.16780 1.000 33.92197 103 ALA E C 1
ATOM 19088 O O . ALA E 1 103 ? 70.78596 5.13567 14.01322 1.000 32.97036 103 ALA E O 1
ATOM 19095 N N . ASP E 1 104 ? 71.82008 3.22197 13.42718 1.000 31.88716 104 ASP E N 1
ATOM 19096 C CA . ASP E 1 104 ? 72.43720 3.06631 14.74194 1.000 38.25407 104 ASP E CA 1
ATOM 19097 C C . ASP E 1 104 ? 73.33000 4.25500 15.07047 1.000 36.63369 104 ASP E C 1
ATOM 19098 O O . ASP E 1 104 ? 73.31483 4.76430 16.19752 1.000 38.86409 104 ASP E O 1
ATOM 19107 N N . ARG E 1 105 ? 74.12038 4.70927 14.09698 1.000 34.91150 105 ARG E N 1
ATOM 19108 C CA . ARG E 1 105 ? 74.97924 5.86546 14.32376 1.000 35.25193 105 ARG E CA 1
ATOM 19109 C C . ARG E 1 105 ? 74.14988 7.11675 14.59172 1.000 38.88701 105 ARG E C 1
ATOM 19110 O O . ARG E 1 105 ? 74.50447 7.93594 15.44960 1.000 36.72375 105 ARG E O 1
ATOM 19131 N N . VAL E 1 106 ? 73.04216 7.28026 13.86774 1.000 34.04580 106 VAL E N 1
ATOM 19132 C CA . VAL E 1 106 ? 72.13251 8.38969 14.12920 1.000 32.83000 106 VAL E CA 1
ATOM 19133 C C . VAL E 1 106 ? 71.56168 8.27964 15.53781 1.000 35.10789 106 VAL E C 1
ATOM 19134 O O . VAL E 1 106 ? 71.52648 9.25977 16.28833 1.000 32.93231 106 VAL E O 1
ATOM 19147 N N . GLN E 1 107 ? 71.10785 7.08215 15.91627 1.000 33.01152 107 GLN E N 1
ATOM 19148 C CA . GLN E 1 107 ? 70.56882 6.89199 17.25943 1.000 36.71522 107 GLN E CA 1
ATOM 19149 C C . GLN E 1 107 ? 71.63455 7.14223 18.31911 1.000 39.93009 107 GLN E C 1
ATOM 19150 O O . GLN E 1 107 ? 71.34921 7.72842 19.37225 1.000 34.78924 107 GLN E O 1
ATOM 19164 N N . ALA E 1 108 ? 72.86936 6.70374 18.06233 1.000 36.13193 108 ALA E N 1
ATOM 19165 C CA . ALA E 1 108 ? 73.95657 6.95356 19.00068 1.000 38.22517 108 ALA E CA 1
ATOM 19166 C C . ALA E 1 108 ? 74.24643 8.43753 19.15645 1.000 43.61599 108 ALA E C 1
ATOM 19167 O O . ALA E 1 108 ? 74.81242 8.84307 20.17835 1.000 42.83694 108 ALA E O 1
ATOM 19174 N N . GLY E 1 109 ? 73.87800 9.25306 18.17536 1.000 35.18300 109 GLY E N 1
ATOM 19175 C CA . GLY E 1 109 ? 74.08484 10.68255 18.21177 1.000 40.67992 109 GLY E CA 1
ATOM 19176 C C . GLY E 1 109 ? 73.00401 11.46893 18.91949 1.000 36.90580 109 GLY E C 1
ATOM 19177 O O . GLY E 1 109 ? 72.98702 12.70099 18.81901 1.000 42.13250 109 GLY E O 1
ATOM 19181 N N . GLY E 1 110 ? 72.09919 10.79628 19.62399 1.000 36.65977 110 GLY E N 1
ATOM 19182 C CA . GLY E 1 110 ? 71.04310 11.48174 20.33959 1.000 37.53145 110 GLY E CA 1
ATOM 19183 C C . GLY E 1 110 ? 69.81665 11.80948 19.52654 1.000 38.63814 110 GLY E C 1
ATOM 19184 O O . GLY E 1 110 ? 68.99204 12.61472 19.96336 1.000 39.99838 110 GLY E O 1
ATOM 19188 N N . MET E 1 111 ? 69.66093 11.20376 18.35015 1.000 36.01220 111 MET E N 1
ATOM 19189 C CA . MET E 1 111 ? 68.52006 11.45569 17.48231 1.000 34.76279 111 MET E CA 1
ATOM 19190 C C . MET E 1 111 ? 67.69602 10.18150 17.34224 1.000 36.45313 111 MET E C 1
ATOM 19191 O O . MET E 1 111 ? 68.21243 9.07083 17.47642 1.000 39.05752 111 MET E O 1
ATOM 19205 N N . GLN E 1 112 ? 66.40428 10.35052 17.08143 1.000 32.42418 112 GLN E N 1
ATOM 19206 C CA . GLN E 1 112 ? 65.49159 9.22030 16.97930 1.000 31.72838 112 GLN E CA 1
ATOM 19207 C C . GLN E 1 112 ? 65.56341 8.63888 15.57174 1.000 30.72789 112 GLN E C 1
ATOM 19208 O O . GLN E 1 112 ? 65.03881 9.23196 14.62565 1.000 29.47311 112 GLN E O 1
ATOM 19222 N N . ALA E 1 113 ? 66.21497 7.48732 15.43656 1.000 33.02411 113 ALA E N 1
ATOM 19223 C CA . ALA E 1 113 ? 66.25857 6.75756 14.17431 1.000 30.04412 113 ALA E CA 1
ATOM 19224 C C . ALA E 1 113 ? 65.10638 5.76545 14.14501 1.000 35.54578 113 ALA E C 1
ATOM 19225 O O . ALA E 1 113 ? 64.93491 4.97171 15.07829 1.000 35.07649 113 ALA E O 1
ATOM 19232 N N . ARG E 1 114 ? 64.31510 5.81033 13.07401 1.000 31.13258 114 ARG E N 1
ATOM 19233 C CA . ARG E 1 114 ? 63.07562 5.04491 12.97878 1.000 28.10278 114 ARG E CA 1
ATOM 19234 C C . ARG E 1 114 ? 63.15406 4.15279 11.74665 1.000 32.27380 114 ARG E C 1
ATOM 19235 O O . ARG E 1 114 ? 63.15322 4.64617 10.61641 1.000 29.44162 114 ARG E O 1
ATOM 19256 N N . ARG E 1 115 ? 63.23304 2.84846 11.97147 1.000 32.85183 115 ARG E N 1
ATOM 19257 C CA . ARG E 1 115 ? 63.31663 1.88448 10.88332 1.000 32.24472 115 ARG E CA 1
ATOM 19258 C C . ARG E 1 115 ? 61.94022 1.68536 10.26172 1.000 35.30450 115 ARG E C 1
ATOM 19259 O O . ARG E 1 115 ? 60.94748 1.50099 10.97419 1.000 38.32113 115 ARG E O 1
ATOM 19280 N N . THR E 1 116 ? 61.88445 1.71936 8.92828 1.000 29.17353 116 THR E N 1
ATOM 19281 C CA . THR E 1 116 ? 60.63155 1.69049 8.18251 1.000 26.47506 116 THR E CA 1
ATOM 19282 C C . THR E 1 116 ? 60.63023 0.47341 7.26554 1.000 32.36497 116 THR E C 1
ATOM 19283 O O . THR E 1 116 ? 61.38061 0.43066 6.28676 1.000 32.18427 116 THR E O 1
ATOM 19294 N N . ARG E 1 117 ? 59.78562 -0.51553 7.58256 1.000 31.50481 117 ARG E N 1
ATOM 19295 C CA . ARG E 1 117 ? 59.59234 -1.67796 6.70677 1.000 30.90730 117 ARG E CA 1
ATOM 19296 C C . ARG E 1 117 ? 58.12306 -2.08758 6.81601 1.000 32.41269 117 ARG E C 1
ATOM 19297 O O . ARG E 1 117 ? 57.75059 -2.87223 7.69094 1.000 32.91794 117 ARG E O 1
ATOM 19318 N N . TYR E 1 118 ? 57.30400 -1.55795 5.91582 1.000 32.06605 118 TYR E N 1
ATOM 19319 C CA . TYR E 1 118 ? 55.87032 -1.79348 5.93758 1.000 33.96431 118 TYR E CA 1
ATOM 19320 C C . TYR E 1 118 ? 55.36702 -2.05958 4.52833 1.000 36.57543 118 TYR E C 1
ATOM 19321 O O . TYR E 1 118 ? 55.71859 -1.33860 3.59063 1.000 37.30496 118 TYR E O 1
ATOM 19339 N N . ASP E 1 119 ? 54.54921 -3.09697 4.38448 1.000 37.17156 119 ASP E N 1
ATOM 19340 C CA . ASP E 1 119 ? 53.85471 -3.31904 3.12729 1.000 43.11123 119 ASP E CA 1
ATOM 19341 C C . ASP E 1 119 ? 52.95371 -2.12733 2.83499 1.000 38.04541 119 ASP E C 1
ATOM 19342 O O . ASP E 1 119 ? 52.23145 -1.64704 3.71619 1.000 36.13631 119 ASP E O 1
ATOM 19351 N N . GLY E 1 120 ? 53.02140 -1.62870 1.60653 1.000 34.91700 120 GLY E N 1
ATOM 19352 C CA . GLY E 1 120 ? 52.20912 -0.51249 1.18739 1.000 34.39227 120 GLY E CA 1
ATOM 19353 C C . GLY E 1 120 ? 52.75837 0.85269 1.53119 1.000 37.32465 120 GLY E C 1
ATOM 19354 O O . GLY E 1 120 ? 52.09342 1.85862 1.24082 1.000 36.75294 120 GLY E O 1
ATOM 19358 N N . PHE E 1 121 ? 53.93841 0.92912 2.14073 1.000 33.32881 121 PHE E N 1
ATOM 19359 C CA . PHE E 1 121 ? 54.51001 2.22551 2.46215 1.000 35.88270 121 PHE E CA 1
ATOM 19360 C C . PHE E 1 121 ? 54.62012 3.06401 1.19133 1.000 36.83589 121 PHE E C 1
ATOM 19361 O O . PHE E 1 121 ? 55.04545 2.55386 0.14892 1.000 33.39411 121 PHE E O 1
ATOM 19378 N N . PRO E 1 122 ? 54.24537 4.34412 1.23383 1.000 36.79678 122 PRO E N 1
ATOM 19379 C CA . PRO E 1 122 ? 54.26936 5.14775 0.00260 1.000 35.88462 122 PRO E CA 1
ATOM 19380 C C . PRO E 1 122 ? 55.69284 5.50316 -0.40324 1.000 31.55902 122 PRO E C 1
ATOM 19381 O O . PRO E 1 122 ? 56.48866 5.97859 0.40790 1.000 37.63359 122 PRO E O 1
ATOM 19392 N N . ILE E 1 123 ? 56.00992 5.25874 -1.66811 1.000 32.73809 123 ILE E N 1
ATOM 19393 C CA . ILE E 1 123 ? 57.29405 5.63205 -2.25487 1.000 30.16424 123 ILE E CA 1
ATOM 19394 C C . ILE E 1 123 ? 57.10196 6.95533 -2.98168 1.000 30.56110 123 ILE E C 1
ATOM 19395 O O . ILE E 1 123 ? 56.17024 7.10127 -3.78129 1.000 33.52130 123 ILE E O 1
ATOM 19411 N N . ASP E 1 124 ? 57.96205 7.93000 -2.69192 1.000 30.67848 124 ASP E N 1
ATOM 19412 C CA . ASP E 1 124 ? 57.75515 9.28143 -3.19399 1.000 28.05403 124 ASP E CA 1
ATOM 19413 C C . ASP E 1 124 ? 58.16857 9.38206 -4.65877 1.000 31.50048 124 ASP E C 1
ATOM 19414 O O . ASP E 1 124 ? 59.06352 8.67464 -5.13053 1.000 31.62944 124 ASP E O 1
ATOM 19423 N N . THR E 1 125 ? 57.49724 10.27784 -5.37823 1.000 32.83261 125 THR E N 1
ATOM 19424 C CA . THR E 1 125 ? 57.75005 10.41300 -6.80951 1.000 33.67473 125 THR E CA 1
ATOM 19425 C C . THR E 1 125 ? 59.19786 10.80036 -7.07972 1.000 38.49593 125 THR E C 1
ATOM 19426 O O . THR E 1 125 ? 59.80448 10.32706 -8.04719 1.000 31.01896 125 THR E O 1
ATOM 19437 N N . GLY E 1 126 ? 59.77642 11.64712 -6.22838 1.000 32.50826 126 GLY E N 1
ATOM 19438 C CA . GLY E 1 126 ? 61.15485 12.05522 -6.43605 1.000 32.79956 126 GLY E CA 1
ATOM 19439 C C . GLY E 1 126 ? 62.11114 10.88247 -6.51087 1.000 28.32864 126 GLY E C 1
ATOM 19440 O O . GLY E 1 126 ? 62.98782 10.83895 -7.37778 1.000 35.19196 126 GLY E O 1
ATOM 19444 N N . THR E 1 127 ? 61.95316 9.91158 -5.61373 1.000 29.24280 127 THR E N 1
ATOM 19445 C CA . THR E 1 127 ? 62.82899 8.74269 -5.62285 1.000 26.02726 127 THR E CA 1
ATOM 19446 C C . THR E 1 127 ? 62.56814 7.87600 -6.84712 1.000 33.04112 127 THR E C 1
ATOM 19447 O O . THR E 1 127 ? 63.50779 7.34833 -7.45366 1.000 27.15719 127 THR E O 1
ATOM 19458 N N . ILE E 1 128 ? 61.29857 7.72191 -7.22470 1.000 32.33756 128 ILE E N 1
ATOM 19459 C CA . ILE E 1 128 ? 60.96170 6.91877 -8.39800 1.000 33.50950 128 ILE E CA 1
ATOM 19460 C C . ILE E 1 128 ? 61.56993 7.53845 -9.64877 1.000 32.20300 128 ILE E C 1
ATOM 19461 O O . ILE E 1 128 ? 62.17168 6.84776 -10.47784 1.000 33.98417 128 ILE E O 1
ATOM 19477 N N . VAL E 1 129 ? 61.41866 8.85503 -9.80135 1.000 31.10262 129 VAL E N 1
ATOM 19478 C CA . VAL E 1 129 ? 61.97019 9.53625 -10.97029 1.000 34.39310 129 VAL E CA 1
ATOM 19479 C C . VAL E 1 129 ? 63.48655 9.39253 -11.00003 1.000 36.97733 129 VAL E C 1
ATOM 19480 O O . VAL E 1 129 ? 64.08164 9.10617 -12.04908 1.000 33.80352 129 VAL E O 1
ATOM 19493 N N . THR E 1 130 ? 64.13363 9.57882 -9.84811 1.000 31.87110 130 THR E N 1
ATOM 19494 C CA . THR E 1 130 ? 65.58896 9.50244 -9.78529 1.000 31.27753 130 THR E CA 1
ATOM 19495 C C . THR E 1 130 ? 66.08246 8.12431 -10.19204 1.000 31.07096 130 THR E C 1
ATOM 19496 O O . THR E 1 130 ? 67.05746 8.00271 -10.93767 1.000 35.86535 130 THR E O 1
ATOM 19507 N N . SER E 1 131 ? 65.42857 7.06923 -9.70495 1.000 33.14309 131 SER E N 1
ATOM 19508 C CA . SER E 1 131 ? 65.83736 5.71965 -10.07748 1.000 30.50637 131 SER E CA 1
ATOM 19509 C C . SER E 1 131 ? 65.71358 5.50870 -11.58106 1.000 38.59886 131 SER E C 1
ATOM 19510 O O . SER E 1 131 ? 66.59925 4.91385 -12.20668 1.000 36.35874 131 SER E O 1
ATOM 19518 N N . ALA E 1 132 ? 64.62100 5.99103 -12.17842 1.000 34.65979 132 ALA E N 1
ATOM 19519 C CA . ALA E 1 132 ? 64.41622 5.79004 -13.60895 1.000 38.19238 132 ALA E CA 1
ATOM 19520 C C . ALA E 1 132 ? 65.44234 6.55052 -14.43895 1.000 39.77526 132 ALA E C 1
ATOM 19521 O O . ALA E 1 132 ? 65.81824 6.09617 -15.53047 1.000 38.61741 132 ALA E O 1
ATOM 19528 N N . LEU E 1 133 ? 65.89511 7.70860 -13.95433 1.000 32.78230 133 LEU E N 1
ATOM 19529 C CA . LEU E 1 133 ? 66.85626 8.50134 -14.71178 1.000 38.77917 133 LEU E CA 1
ATOM 19530 C C . LEU E 1 133 ? 68.28222 8.01904 -14.48405 1.000 39.53139 133 LEU E C 1
ATOM 19531 O O . LEU E 1 133 ? 69.05751 7.88967 -15.43562 1.000 36.74190 133 LEU E O 1
ATOM 19547 N N . LEU E 1 134 ? 68.64499 7.73479 -13.23004 1.000 32.54612 134 LEU E N 1
ATOM 19548 C CA . LEU E 1 134 ? 70.02345 7.40726 -12.90072 1.000 35.02575 134 LEU E CA 1
ATOM 19549 C C . LEU E 1 134 ? 70.35117 5.92668 -13.02861 1.000 32.40155 134 LEU E C 1
ATOM 19550 O O . LEU E 1 134 ? 71.52918 5.58314 -13.14795 1.000 31.54927 134 LEU E O 1
ATOM 19566 N N . ASP E 1 135 ? 69.35462 5.04981 -12.97763 1.000 31.24448 135 ASP E N 1
ATOM 19567 C CA . ASP E 1 135 ? 69.58970 3.62372 -12.80347 1.000 36.13412 135 ASP E CA 1
ATOM 19568 C C . ASP E 1 135 ? 68.44862 2.84613 -13.45247 1.000 38.05151 135 ASP E C 1
ATOM 19569 O O . ASP E 1 135 ? 67.69469 2.14193 -12.76014 1.000 33.85324 135 ASP E O 1
ATOM 19578 N N . PRO E 1 136 ? 68.29593 2.93753 -14.77042 1.000 40.66159 136 PRO E N 1
ATOM 19579 C CA . PRO E 1 136 ? 67.18978 2.22470 -15.42309 1.000 36.11612 136 PRO E CA 1
ATOM 19580 C C . PRO E 1 136 ? 67.20712 0.72519 -15.18804 1.000 39.29037 136 PRO E C 1
ATOM 19581 O O . PRO E 1 136 ? 66.14157 0.09207 -15.20020 1.000 40.84691 136 PRO E O 1
ATOM 19592 N N . ASP E 1 137 ? 68.37935 0.12905 -14.98477 1.000 37.59928 137 ASP E N 1
ATOM 19593 C CA . ASP E 1 137 ? 68.50891 -1.31459 -14.85349 1.000 36.48188 137 ASP E CA 1
ATOM 19594 C C . ASP E 1 137 ? 68.70848 -1.76483 -13.41411 1.000 38.78203 137 ASP E C 1
ATOM 19595 O O . ASP E 1 137 ? 69.10230 -2.91371 -13.18002 1.000 34.90033 137 ASP E O 1
ATOM 19604 N N . ARG E 1 138 ? 68.44519 -0.88677 -12.44251 1.000 37.59582 138 ARG E N 1
ATOM 19605 C CA . ARG E 1 138 ? 68.40596 -1.25747 -11.03322 1.000 38.24668 138 ARG E CA 1
ATOM 19606 C C . ARG E 1 138 ? 69.72068 -1.88607 -10.57639 1.000 30.59523 138 ARG E C 1
ATOM 19607 O O . ARG E 1 138 ? 69.74257 -2.90202 -9.88117 1.000 37.92607 138 ARG E O 1
ATOM 19628 N N . ARG E 1 139 ? 70.82745 -1.25992 -10.96326 1.000 34.41535 139 ARG E N 1
ATOM 19629 C CA . ARG E 1 139 ? 72.14107 -1.71389 -10.53315 1.000 39.12102 139 ARG E CA 1
ATOM 19630 C C . ARG E 1 139 ? 72.59175 -1.06888 -9.22616 1.000 37.45228 139 ARG E C 1
ATOM 19631 O O . ARG E 1 139 ? 73.41252 -1.65516 -8.51343 1.000 37.08219 139 ARG E O 1
ATOM 19652 N N . LEU E 1 140 ? 72.07607 0.11160 -8.90163 1.000 34.93025 140 LEU E N 1
ATOM 19653 C CA . LEU E 1 140 ? 72.48215 0.81332 -7.69302 1.000 32.63642 140 LEU E CA 1
ATOM 19654 C C . LEU E 1 140 ? 71.78840 0.22438 -6.46706 1.000 34.39313 140 LEU E C 1
ATOM 19655 O O . LEU E 1 140 ? 70.73591 -0.41124 -6.55378 1.000 33.35523 140 LEU E O 1
ATOM 19671 N N . ARG E 1 141 ? 72.41032 0.43689 -5.30808 1.000 33.33011 141 ARG E N 1
ATOM 19672 C CA . ARG E 1 141 ? 71.88185 0.00466 -4.02228 1.000 29.59264 141 ARG E CA 1
ATOM 19673 C C . ARG E 1 141 ? 71.78178 1.23532 -3.13674 1.000 34.68768 141 ARG E C 1
ATOM 19674 O O . ARG E 1 141 ? 72.80030 1.85846 -2.82018 1.000 36.08838 141 ARG E O 1
ATOM 19695 N N . TRP E 1 142 ? 70.56160 1.58816 -2.75019 1.000 32.87924 142 TRP E N 1
ATOM 19696 C CA . TRP E 1 142 ? 70.29610 2.84560 -2.07576 1.000 28.41867 142 TRP E CA 1
ATOM 19697 C C . TRP E 1 142 ? 70.25211 2.65724 -0.56541 1.000 25.15712 142 TRP E C 1
ATOM 19698 O O . TRP E 1 142 ? 69.97309 1.57099 -0.05458 1.000 27.27318 142 TRP E O 1
ATOM 19719 N N . ALA E 1 143 ? 70.54692 3.74006 0.14706 1.000 30.87149 143 ALA E N 1
ATOM 19720 C CA . ALA E 1 143 ? 70.29647 3.85577 1.58218 1.000 26.76272 143 ALA E CA 1
ATOM 19721 C C . ALA E 1 143 ? 69.64200 5.21538 1.77336 1.000 26.14462 143 ALA E C 1
ATOM 19722 O O . ALA E 1 143 ? 70.27652 6.24766 1.52816 1.000 27.32697 143 ALA E O 1
ATOM 19729 N N . GLN E 1 144 ? 68.37225 5.22483 2.17499 1.000 25.71089 144 GLN E N 1
ATOM 19730 C CA . GLN E 1 144 ? 67.56345 6.43329 2.12132 1.000 28.64788 144 GLN E CA 1
ATOM 19731 C C . GLN E 1 144 ? 67.05835 6.82466 3.49953 1.000 25.52895 144 GLN E C 1
ATOM 19732 O O . GLN E 1 144 ? 66.59843 5.97804 4.27124 1.000 26.26393 144 GLN E O 1
ATOM 19746 N N . VAL E 1 145 ? 67.13211 8.11936 3.78674 1.000 28.03551 145 VAL E N 1
ATOM 19747 C CA . VAL E 1 145 ? 66.58433 8.70114 5.00480 1.000 24.52015 145 VAL E CA 1
ATOM 19748 C C . VAL E 1 145 ? 65.56602 9.75698 4.59876 1.000 24.69900 145 VAL E C 1
ATOM 19749 O O . VAL E 1 145 ? 65.68281 10.38676 3.53910 1.000 30.06932 145 VAL E O 1
ATOM 19762 N N . SER E 1 146 ? 64.56121 9.94957 5.44763 1.000 29.26004 146 SER E N 1
ATOM 19763 C CA . SER E 1 146 ? 63.54455 10.95487 5.19994 1.000 27.61630 146 SER E CA 1
ATOM 19764 C C . SER E 1 146 ? 64.13497 12.36098 5.31128 1.000 31.55005 146 SER E C 1
ATOM 19765 O O . SER E 1 146 ? 65.25179 12.56378 5.79338 1.000 32.64883 146 SER E O 1
ATOM 19773 N N . CYS E 1 147 ? 63.35625 13.34204 4.86434 1.000 31.73274 147 CYS E N 1
ATOM 19774 C CA . CYS E 1 147 ? 63.71870 14.76002 4.89806 1.000 30.93495 147 CYS E CA 1
ATOM 19775 C C . CYS E 1 147 ? 62.88684 15.43093 5.99119 1.000 36.98492 147 CYS E C 1
ATOM 19776 O O . CYS E 1 147 ? 61.77262 15.90217 5.75037 1.000 35.50288 147 CYS E O 1
ATOM 19784 N N . ASN E 1 148 ? 63.43854 15.47254 7.20047 1.000 29.68696 148 ASN E N 1
ATOM 19785 C CA . ASN E 1 148 ? 62.73274 16.07180 8.32664 1.000 34.54497 148 ASN E CA 1
ATOM 19786 C C . ASN E 1 148 ? 62.60222 17.57688 8.11773 1.000 34.73243 148 ASN E C 1
ATOM 19787 O O . ASN E 1 148 ? 63.60582 18.29496 8.07470 1.000 34.80087 148 ASN E O 1
ATOM 19798 N N . LEU E 1 149 ? 61.36159 18.05017 7.99671 1.000 37.50292 149 LEU E N 1
ATOM 19799 C CA . LEU E 1 149 ? 61.08122 19.45718 7.75684 1.000 36.36669 149 LEU E CA 1
ATOM 19800 C C . LEU E 1 149 ? 60.88069 20.25074 9.03842 1.000 39.35370 149 LEU E C 1
ATOM 19801 O O . LEU E 1 149 ? 60.81644 21.48366 8.97745 1.000 38.71814 149 LEU E O 1
ATOM 19817 N N . TYR E 1 150 ? 60.78118 19.57863 10.18105 1.000 33.72460 150 TYR E N 1
ATOM 19818 C CA . TYR E 1 150 ? 60.42921 20.20766 11.44622 1.000 39.99215 150 TYR E CA 1
ATOM 19819 C C . TYR E 1 150 ? 61.64214 20.54437 12.29747 1.000 39.73807 150 TYR E C 1
ATOM 19820 O O . TYR E 1 150 ? 61.69784 21.63208 12.87744 1.000 40.35313 150 TYR E O 1
ATOM 19838 N N . ALA E 1 151 ? 62.61529 19.64299 12.38245 1.000 39.28332 151 ALA E N 1
ATOM 19839 C CA . ALA E 1 151 ? 63.83350 19.92344 13.12203 1.000 42.69272 151 ALA E CA 1
ATOM 19840 C C . ALA E 1 151 ? 64.71055 20.89458 12.33629 1.000 47.49975 151 ALA E C 1
ATOM 19841 O O . ALA E 1 151 ? 64.49024 21.15581 11.14778 1.000 43.21739 151 ALA E O 1
ATOM 19848 N N . ASP E 1 152 ? 65.71965 21.43487 13.01816 1.000 42.39057 152 ASP E N 1
ATOM 19849 C CA . ASP E 1 152 ? 66.64804 22.34952 12.36848 1.000 47.08673 152 ASP E CA 1
ATOM 19850 C C . ASP E 1 152 ? 67.31198 21.67699 11.17418 1.000 45.51417 152 ASP E C 1
ATOM 19851 O O . ASP E 1 152 ? 67.55142 20.46762 11.16553 1.000 44.34519 152 ASP E O 1
ATOM 19860 N N . ALA E 1 153 ? 67.62229 22.48243 10.15595 1.000 39.17637 153 ALA E N 1
ATOM 19861 C CA . ALA E 1 153 ? 68.34918 21.95920 9.00732 1.000 45.07170 153 ALA E CA 1
ATOM 19862 C C . ALA E 1 153 ? 69.71228 21.42047 9.41295 1.000 42.06812 153 ALA E C 1
ATOM 19863 O O . ALA E 1 153 ? 70.26239 20.54689 8.73460 1.000 38.57218 153 ALA E O 1
ATOM 19870 N N . ASP E 1 154 ? 70.27129 21.92330 10.51282 1.000 41.29662 154 ASP E N 1
ATOM 19871 C CA . ASP E 1 154 ? 71.58094 21.45779 10.95248 1.000 43.03705 154 ASP E CA 1
ATOM 19872 C C . ASP E 1 154 ? 71.52350 20.03805 11.50683 1.000 40.19337 154 ASP E C 1
ATOM 19873 O O . ASP E 1 154 ? 72.52486 19.31530 11.45186 1.000 39.56718 154 ASP E O 1
ATOM 19882 N N . THR E 1 155 ? 70.38061 19.62179 12.05814 1.000 37.14396 155 THR E N 1
ATOM 19883 C CA . THR E 1 155 ? 70.26115 18.23043 12.47549 1.000 35.70184 155 THR E CA 1
ATOM 19884 C C . THR E 1 155 ? 70.27791 17.30193 11.26575 1.000 34.66211 155 THR E C 1
ATOM 19885 O O . THR E 1 155 ? 70.79889 16.18344 11.34877 1.000 34.27711 155 THR E O 1
ATOM 19896 N N . LEU E 1 156 ? 69.73156 17.75014 10.13277 1.000 32.77865 156 LEU E N 1
ATOM 19897 C CA . LEU E 1 156 ? 69.84461 16.96528 8.90814 1.000 32.53687 156 LEU E CA 1
ATOM 19898 C C . LEU E 1 156 ? 71.29429 16.86207 8.45881 1.000 31.64509 156 LEU E C 1
ATOM 19899 O O . LEU E 1 156 ? 71.69151 15.84861 7.87790 1.000 34.47491 156 LEU E O 1
ATOM 19915 N N . ALA E 1 157 ? 72.09801 17.90336 8.70586 1.000 37.23329 157 ALA E N 1
ATOM 19916 C CA . ALA E 1 157 ? 73.52837 17.80374 8.44514 1.000 31.88030 157 ALA E CA 1
ATOM 19917 C C . ALA E 1 157 ? 74.17356 16.76281 9.35210 1.000 30.78964 157 ALA E C 1
ATOM 19918 O O . ALA E 1 157 ? 75.07645 16.03106 8.92630 1.000 33.47216 157 ALA E O 1
ATOM 19925 N N . ASP E 1 158 ? 73.72498 16.68267 10.60664 1.000 30.08461 158 ASP E N 1
ATOM 19926 C CA . ASP E 1 158 ? 74.23286 15.65988 11.51382 1.000 32.69002 158 ASP E CA 1
ATOM 19927 C C . ASP E 1 158 ? 73.88515 14.26320 11.01167 1.000 31.21483 158 ASP E C 1
ATOM 19928 O O . ASP E 1 158 ? 74.67852 13.32446 11.15267 1.000 33.11572 158 ASP E O 1
ATOM 19937 N N . VAL E 1 159 ? 72.68940 14.09908 10.44631 1.000 28.35986 159 VAL E N 1
ATOM 19938 C CA . VAL E 1 159 ? 72.31629 12.79982 9.89598 1.000 27.29287 159 VAL E CA 1
ATOM 19939 C C . VAL E 1 159 ? 73.21457 12.45718 8.71394 1.000 27.86551 159 VAL E C 1
ATOM 19940 O O . VAL E 1 159 ? 73.63701 11.30814 8.54995 1.000 30.75972 159 VAL E O 1
ATOM 19953 N N . GLY E 1 160 ? 73.53664 13.44785 7.88173 1.000 30.67775 160 GLY E N 1
ATOM 19954 C CA . GLY E 1 160 ? 74.45518 13.20088 6.78017 1.000 30.76240 160 GLY E CA 1
ATOM 19955 C C . GLY E 1 160 ? 75.84971 12.84471 7.26147 1.000 31.93401 160 GLY E C 1
ATOM 19956 O O . GLY E 1 160 ? 76.49950 11.94702 6.71645 1.000 30.42724 160 GLY E O 1
ATOM 19960 N N . ARG E 1 161 ? 76.33001 13.54044 8.28968 1.000 28.90919 161 ARG E N 1
ATOM 19961 C CA . ARG E 1 161 ? 77.64699 13.22823 8.83102 1.000 33.63402 161 ARG E CA 1
ATOM 19962 C C . ARG E 1 161 ? 77.68864 11.81001 9.38289 1.000 33.39522 161 ARG E C 1
ATOM 19963 O O . ARG E 1 161 ? 78.68067 11.09116 9.19710 1.000 32.57157 161 ARG E O 1
ATOM 19984 N N . ALA E 1 162 ? 76.61713 11.38590 10.05729 1.000 28.28576 162 ALA E N 1
ATOM 19985 C CA . ALA E 1 162 ? 76.55177 10.01917 10.56026 1.000 29.52028 162 ALA E CA 1
ATOM 19986 C C . ALA E 1 162 ? 76.59846 9.00959 9.41421 1.000 31.92714 162 ALA E C 1
ATOM 19987 O O . ALA E 1 162 ? 77.20095 7.93808 9.54191 1.000 28.48264 162 ALA E O 1
ATOM 19994 N N . GLY E 1 163 ? 75.96755 9.33722 8.28824 1.000 31.45701 163 GLY E N 1
ATOM 19995 C CA . GLY E 1 163 ? 75.97475 8.42784 7.15803 1.000 28.66971 163 GLY E CA 1
ATOM 19996 C C . GLY E 1 163 ? 77.34119 8.31543 6.50672 1.000 31.25693 163 GLY E C 1
ATOM 19997 O O . GLY E 1 163 ? 77.75658 7.22707 6.10152 1.000 28.21736 163 GLY E O 1
ATOM 20001 N N . ALA E 1 164 ? 78.05807 9.43479 6.39658 1.000 29.62730 164 ALA E N 1
ATOM 20002 C CA . ALA E 1 164 ? 79.41937 9.38351 5.87106 1.000 34.22925 164 ALA E CA 1
ATOM 20003 C C . ALA E 1 164 ? 80.33144 8.59129 6.79989 1.000 36.55119 164 ALA E C 1
ATOM 20004 O O . ALA E 1 164 ? 81.20499 7.84545 6.34325 1.000 33.94645 164 ALA E O 1
ATOM 20011 N N . ALA E 1 165 ? 80.13812 8.73762 8.11103 1.000 34.99804 165 ALA E N 1
ATOM 20012 C CA . ALA E 1 165 ? 80.95518 7.99446 9.06331 1.000 34.67187 165 ALA E CA 1
ATOM 20013 C C . ALA E 1 165 ? 80.63280 6.50752 9.02321 1.000 33.26691 165 ALA E C 1
ATOM 20014 O O . ALA E 1 165 ? 81.53411 5.66847 9.11486 1.000 31.83974 165 ALA E O 1
ATOM 20021 N N . ALA E 1 166 ? 79.35089 6.16397 8.89857 1.000 33.69239 166 ALA E N 1
ATOM 20022 C CA . ALA E 1 166 ? 78.97316 4.75780 8.80298 1.000 34.08307 166 ALA E CA 1
ATOM 20023 C C . ALA E 1 166 ? 79.55865 4.12311 7.54488 1.000 33.19583 166 ALA E C 1
ATOM 20024 O O . ALA E 1 166 ? 80.08241 3.00368 7.59465 1.000 34.20039 166 ALA E O 1
ATOM 20031 N N . ALA E 1 167 ? 79.47854 4.82421 6.40992 1.000 30.63547 167 ALA E N 1
ATOM 20032 C CA . ALA E 1 167 ? 80.05993 4.30117 5.17975 1.000 32.31319 167 ALA E CA 1
ATOM 20033 C C . ALA E 1 167 ? 81.54818 4.03318 5.34498 1.000 35.91322 167 ALA E C 1
ATOM 20034 O O . ALA E 1 167 ? 82.06966 3.02528 4.85276 1.000 31.19617 167 ALA E O 1
ATOM 20041 N N . ARG E 1 168 ? 82.25541 4.93150 6.03204 1.000 36.25884 168 ARG E N 1
ATOM 20042 C CA . ARG E 1 168 ? 83.68862 4.74418 6.22336 1.000 40.28513 168 ARG E CA 1
ATOM 20043 C C . ARG E 1 168 ? 83.96456 3.58868 7.17808 1.000 38.18528 168 ARG E C 1
ATOM 20044 O O . ARG E 1 168 ? 84.87841 2.78879 6.94421 1.000 34.07174 168 ARG E O 1
ATOM 20065 N N . ASP E 1 169 ? 83.17808 3.47898 8.25082 1.000 34.47824 169 ASP E N 1
ATOM 20066 C CA . ASP E 1 169 ? 83.34726 2.36781 9.18247 1.000 38.61353 169 ASP E CA 1
ATOM 20067 C C . ASP E 1 169 ? 83.08435 1.03250 8.49490 1.000 38.77261 169 ASP E C 1
ATOM 20068 O O . ASP E 1 169 ? 83.74052 0.03007 8.79688 1.000 37.18608 169 ASP E O 1
ATOM 20077 N N . ALA E 1 170 ? 82.12641 1.00041 7.57168 1.000 33.73774 170 ALA E N 1
ATOM 20078 C CA . ALA E 1 170 ? 81.81066 -0.21547 6.83604 1.000 35.69785 170 ALA E CA 1
ATOM 20079 C C . ALA E 1 170 ? 82.76288 -0.46904 5.67769 1.000 34.34522 170 ALA E C 1
ATOM 20080 O O . ALA E 1 170 ? 82.61747 -1.48982 5.00110 1.000 37.05695 170 ALA E O 1
ATOM 20087 N N . GLY E 1 171 ? 83.71805 0.42633 5.43206 1.000 33.07162 171 GLY E N 1
ATOM 20088 C CA . GLY E 1 171 ? 84.65297 0.25233 4.33754 1.000 37.15179 171 GLY E CA 1
ATOM 20089 C C . GLY E 1 171 ? 84.03150 0.35546 2.96424 1.000 35.54201 171 GLY E C 1
ATOM 20090 O O . GLY E 1 171 ? 84.51929 -0.27147 2.01883 1.000 37.40406 171 GLY E O 1
ATOM 20094 N N . LEU E 1 172 ? 82.97362 1.14195 2.82361 1.000 36.48064 172 LEU E N 1
ATOM 20095 C CA . LEU E 1 172 ? 82.22441 1.22281 1.58202 1.000 35.76857 172 LEU E CA 1
ATOM 20096 C C . LEU E 1 172 ? 82.69412 2.39367 0.73273 1.000 41.22634 172 LEU E C 1
ATOM 20097 O O . LEU E 1 172 ? 83.04393 3.45649 1.25365 1.000 40.43670 172 LEU E O 1
ATOM 20113 N N . ARG E 1 173 ? 82.70662 2.18597 -0.58168 1.000 38.21580 173 ARG E N 1
ATOM 20114 C CA . ARG E 1 173 ? 82.78145 3.28280 -1.53974 1.000 39.24015 173 ARG E CA 1
ATOM 20115 C C . ARG E 1 173 ? 81.36328 3.78475 -1.76776 1.000 36.80696 173 ARG E C 1
ATOM 20116 O O . ARG E 1 173 ? 80.55311 3.10181 -2.40310 1.000 38.35782 173 ARG E O 1
ATOM 20137 N N . ALA E 1 174 ? 81.05365 4.96384 -1.25266 1.000 36.00696 174 ALA E N 1
ATOM 20138 C CA . ALA E 1 174 ? 79.69104 5.46585 -1.25085 1.000 37.44496 174 ALA E CA 1
ATOM 20139 C C . ALA E 1 174 ? 79.61124 6.82530 -1.92557 1.000 35.68424 174 ALA E C 1
ATOM 20140 O O . ALA E 1 174 ? 80.58807 7.57575 -1.97580 1.000 38.86937 174 ALA E O 1
ATOM 20147 N N . ALA E 1 175 ? 78.43191 7.12143 -2.45539 1.000 34.50522 175 ALA E N 1
ATOM 20148 C CA . ALA E 1 175 ? 78.09268 8.42264 -3.00570 1.000 30.65645 175 ALA E CA 1
ATOM 20149 C C . ALA E 1 175 ? 76.84015 8.93244 -2.30204 1.000 32.21857 175 ALA E C 1
ATOM 20150 O O . ALA E 1 175 ? 76.17511 8.20107 -1.56125 1.000 30.71131 175 ALA E O 1
ATOM 20157 N N . VAL E 1 176 ? 76.51889 10.20157 -2.53979 1.000 30.54015 176 VAL E N 1
ATOM 20158 C CA . VAL E 1 176 ? 75.35273 10.84138 -1.95348 1.000 29.35768 176 VAL E CA 1
ATOM 20159 C C . VAL E 1 176 ? 74.54632 11.49275 -3.06644 1.000 30.79196 176 VAL E C 1
ATOM 20160 O O . VAL E 1 176 ? 75.09232 12.24517 -3.88154 1.000 34.53025 176 VAL E O 1
ATOM 20173 N N . VAL E 1 177 ? 73.25070 11.19807 -3.10551 1.000 29.95488 177 VAL E N 1
ATOM 20174 C CA . VAL E 1 177 ? 72.32071 11.82935 -4.03302 1.000 29.17353 177 VAL E CA 1
ATOM 20175 C C . VAL E 1 177 ? 71.22883 12.50365 -3.21789 1.000 30.08904 177 VAL E C 1
ATOM 20176 O O . VAL E 1 177 ? 70.64091 11.88184 -2.32958 1.000 31.05007 177 VAL E O 1
ATOM 20189 N N . VAL E 1 178 ? 70.95453 13.76698 -3.52046 1.000 29.77957 178 VAL E N 1
ATOM 20190 C CA . VAL E 1 178 ? 69.84317 14.49163 -2.91942 1.000 29.13235 178 VAL E CA 1
ATOM 20191 C C . VAL E 1 178 ? 68.90251 14.90617 -4.03791 1.000 33.01061 178 VAL E C 1
ATOM 20192 O O . VAL E 1 178 ? 69.34872 15.41253 -5.07868 1.000 31.49738 178 VAL E O 1
ATOM 20205 N N . VAL E 1 179 ? 67.61224 14.67305 -3.83225 1.000 29.32836 179 VAL E N 1
ATOM 20206 C CA . VAL E 1 179 ? 66.57398 14.99028 -4.80732 1.000 32.44608 179 VAL E CA 1
ATOM 20207 C C . VAL E 1 179 ? 65.80614 16.17889 -4.25707 1.000 33.66614 179 VAL E C 1
ATOM 20208 O O . VAL E 1 179 ? 65.12564 16.07015 -3.22934 1.000 34.98957 179 VAL E O 1
ATOM 20221 N N . THR E 1 180 ? 65.92529 17.32102 -4.92697 1.000 34.88912 180 THR E N 1
ATOM 20222 C CA . THR E 1 180 ? 65.35558 18.55385 -4.40754 1.000 37.36060 180 THR E CA 1
ATOM 20223 C C . THR E 1 180 ? 65.15363 19.53162 -5.55024 1.000 37.63806 180 THR E C 1
ATOM 20224 O O . THR E 1 180 ? 65.84821 19.47310 -6.57028 1.000 37.95167 180 THR E O 1
ATOM 20235 N N . GLY E 1 181 ? 64.18743 20.42106 -5.36850 1.000 36.62572 181 GLY E N 1
ATOM 20236 C CA . GLY E 1 181 ? 64.06078 21.56610 -6.23839 1.000 41.52528 181 GLY E CA 1
ATOM 20237 C C . GLY E 1 181 ? 64.77794 22.76934 -5.66122 1.000 40.65275 181 GLY E C 1
ATOM 20238 O O . GLY E 1 181 ? 65.24204 22.76490 -4.52187 1.000 37.83748 181 GLY E O 1
ATOM 20242 N N . MET E 1 182 ? 64.88664 23.81167 -6.47859 1.000 40.80346 182 MET E N 1
ATOM 20243 C CA . MET E 1 182 ? 65.39716 25.09266 -6.00138 1.000 40.90499 182 MET E CA 1
ATOM 20244 C C . MET E 1 182 ? 64.19847 25.94928 -5.61451 1.000 44.03246 182 MET E C 1
ATOM 20245 O O . MET E 1 182 ? 63.39361 25.54125 -4.76893 1.000 44.87487 182 MET E O 1
ATOM 20259 N N . SER E 1 183 ? 64.05864 27.12839 -6.22096 1.000 41.03599 183 SER E N 1
ATOM 20260 C CA . SER E 1 183 ? 62.85518 27.92406 -6.01204 1.000 43.82056 183 SER E CA 1
ATOM 20261 C C . SER E 1 183 ? 61.62151 27.06940 -6.28343 1.000 45.52556 183 SER E C 1
ATOM 20262 O O . SER E 1 183 ? 61.63897 26.16773 -7.12785 1.000 39.67758 183 SER E O 1
ATOM 20270 N N . SER E 1 184 ? 60.54442 27.35106 -5.54943 1.000 46.54217 184 SER E N 1
ATOM 20271 C CA . SER E 1 184 ? 59.31645 26.56946 -5.64203 1.000 50.79315 184 SER E CA 1
ATOM 20272 C C . SER E 1 184 ? 58.12440 27.42826 -6.05314 1.000 52.94834 184 SER E C 1
ATOM 20273 O O . SER E 1 184 ? 56.99391 27.17188 -5.63911 1.000 53.38780 184 SER E O 1
ATOM 20281 N N . GLY E 1 185 ? 58.36280 28.44929 -6.86921 1.000 55.40168 185 GLY E N 1
ATOM 20282 C CA . GLY E 1 185 ? 57.28096 29.27079 -7.37221 1.000 57.06831 185 GLY E CA 1
ATOM 20283 C C . GLY E 1 185 ? 56.46283 28.53901 -8.41438 1.000 55.93849 185 GLY E C 1
ATOM 20284 O O . GLY E 1 185 ? 56.50114 28.87646 -9.60204 1.000 60.04796 185 GLY E O 1
ATOM 20288 N N . LEU E 1 186 ? 55.72060 27.52776 -7.97944 1.000 54.29459 186 LEU E N 1
ATOM 20289 C CA . LEU E 1 186 ? 54.95376 26.71275 -8.90653 1.000 55.85964 186 LEU E CA 1
ATOM 20290 C C . LEU E 1 186 ? 53.81032 27.51242 -9.52117 1.000 58.68461 186 LEU E C 1
ATOM 20291 O O . LEU E 1 186 ? 53.10057 28.24704 -8.82799 1.000 60.34294 186 LEU E O 1
ATOM 20307 N N . ILE E 1 187 ? 53.62793 27.35288 -10.82857 1.000 57.15831 187 ILE E N 1
ATOM 20308 C CA . ILE E 1 187 ? 52.50889 27.97381 -11.52963 1.000 58.56845 187 ILE E CA 1
ATOM 20309 C C . ILE E 1 187 ? 51.24350 27.19531 -11.19286 1.000 62.39850 187 ILE E C 1
ATOM 20310 O O . ILE E 1 187 ? 51.16058 25.98591 -11.43396 1.000 62.17400 187 ILE E O 1
ATOM 20326 N N . GLN E 1 188 ? 50.25422 27.89019 -10.64040 1.000 62.84288 188 GLN E N 1
ATOM 20327 C CA . GLN E 1 188 ? 49.00570 27.27166 -10.20282 1.000 64.26291 188 GLN E CA 1
ATOM 20328 C C . GLN E 1 188 ? 47.96385 27.23985 -11.31276 1.000 60.91604 188 GLN E C 1
ATOM 20329 O O . GLN E 1 188 ? 46.78290 27.50265 -11.07144 1.000 66.90047 188 GLN E O 1
ATOM 20343 N N . GLN E 1 189 ? 48.37750 26.92062 -12.53897 1.000 62.88333 189 GLN E N 1
ATOM 20344 C CA . GLN E 1 189 ? 47.47715 26.82332 -13.67831 1.000 62.92501 189 GLN E CA 1
ATOM 20345 C C . GLN E 1 189 ? 47.81503 25.56725 -14.47083 1.000 62.40315 189 GLN E C 1
ATOM 20346 O O . GLN E 1 189 ? 48.86007 24.94218 -14.26947 1.000 65.59972 189 GLN E O 1
ATOM 20360 N N . TRP E 1 190 ? 46.91744 25.20087 -15.38625 1.000 62.22432 190 TRP E N 1
ATOM 20361 C CA . TRP E 1 190 ? 47.11138 24.03584 -16.25111 1.000 64.31222 190 TRP E CA 1
ATOM 20362 C C . TRP E 1 190 ? 47.72569 24.51775 -17.55749 1.000 61.78464 190 TRP E C 1
ATOM 20363 O O . TRP E 1 190 ? 47.02474 24.84167 -18.51725 1.000 69.88491 190 TRP E O 1
ATOM 20384 N N . ILE E 1 191 ? 49.05694 24.55519 -17.59998 1.000 61.51490 191 ILE E N 1
ATOM 20385 C CA . ILE E 1 191 ? 49.77206 25.10684 -18.74415 1.000 56.23672 191 ILE E CA 1
ATOM 20386 C C . ILE E 1 191 ? 50.14935 24.00356 -19.72116 1.000 55.75036 191 ILE E C 1
ATOM 20387 O O . ILE E 1 191 ? 49.96769 22.81341 -19.43977 1.000 52.53266 191 ILE E O 1
ATOM 20403 N N . GLU E 1 192 ? 50.68184 24.39976 -20.88672 1.000 57.66873 192 GLU E N 1
ATOM 20404 C CA . GLU E 1 192 ? 51.26011 23.48890 -21.85667 1.000 56.44474 192 GLU E CA 1
ATOM 20405 C C . GLU E 1 192 ? 52.78036 23.50855 -21.74848 1.000 54.90594 192 GLU E C 1
ATOM 20406 O O . GLU E 1 192 ? 53.36480 24.51554 -21.33760 1.000 55.26073 192 GLU E O 1
ATOM 20418 N N . PRO E 1 193 ? 53.45174 22.41070 -22.10164 1.000 53.69380 193 PRO E N 1
ATOM 20419 C CA . PRO E 1 193 ? 54.91301 22.36526 -21.92489 1.000 51.25809 193 PRO E CA 1
ATOM 20420 C C . PRO E 1 193 ? 55.63726 23.56962 -22.50053 1.000 57.70997 193 PRO E C 1
ATOM 20421 O O . PRO E 1 193 ? 56.64355 24.01154 -21.92934 1.000 58.79659 193 PRO E O 1
ATOM 20432 N N . GLY E 1 194 ? 55.14795 24.12553 -23.61059 1.000 58.64117 194 GLY E N 1
ATOM 20433 C CA . GLY E 1 194 ? 55.87519 25.19655 -24.27086 1.000 55.71784 194 GLY E CA 1
ATOM 20434 C C . GLY E 1 194 ? 55.96158 26.46529 -23.44534 1.000 57.03195 194 GLY E C 1
ATOM 20435 O O . GLY E 1 194 ? 56.97545 27.16775 -23.48014 1.000 62.08631 194 GLY E O 1
ATOM 20439 N N . GLN E 1 195 ? 54.90694 26.77979 -22.69351 1.000 56.63095 195 GLN E N 1
ATOM 20440 C CA . GLN E 1 195 ? 54.83948 28.02521 -21.94192 1.000 60.70523 195 GLN E CA 1
ATOM 20441 C C . GLN E 1 195 ? 55.36495 27.88851 -20.51558 1.000 62.10648 195 GLN E C 1
ATOM 20442 O O . GLN E 1 195 ? 55.07037 28.74243 -19.67014 1.000 61.69156 195 GLN E O 1
ATOM 20456 N N . ASP E 1 196 ? 56.14065 26.84555 -20.23275 1.000 62.31211 196 ASP E N 1
ATOM 20457 C CA . ASP E 1 196 ? 56.75221 26.70472 -18.91853 1.000 59.71057 196 ASP E CA 1
ATOM 20458 C C . ASP E 1 196 ? 57.83889 27.75642 -18.73080 1.000 61.78159 196 ASP E C 1
ATOM 20459 O O . ASP E 1 196 ? 58.62174 28.03451 -19.64498 1.000 63.45936 196 ASP E O 1
ATOM 20468 N N . ARG E 1 197 ? 57.88153 28.34214 -17.53644 1.000 58.27043 197 ARG E N 1
ATOM 20469 C CA . ARG E 1 197 ? 58.87200 29.35812 -17.20786 1.000 59.75824 197 ARG E CA 1
ATOM 20470 C C . ARG E 1 197 ? 58.93489 29.49350 -15.69233 1.000 58.84842 197 ARG E C 1
ATOM 20471 O O . ARG E 1 197 ? 57.98948 29.13691 -14.98371 1.000 60.72795 197 ARG E O 1
ATOM 20492 N N . ILE E 1 198 ? 60.06206 30.01785 -15.20344 1.000 55.14922 198 ILE E N 1
ATOM 20493 C CA . ILE E 1 198 ? 60.18302 30.31892 -13.78060 1.000 58.37971 198 ILE E CA 1
ATOM 20494 C C . ILE E 1 198 ? 58.98494 31.15775 -13.36140 1.000 60.84953 198 ILE E C 1
ATOM 20495 O O . ILE E 1 198 ? 58.61295 32.11763 -14.04472 1.000 59.43686 198 ILE E O 1
ATOM 20511 N N . GLY E 1 199 ? 58.38157 30.80186 -12.22775 1.000 61.77405 199 GLY E N 1
ATOM 20512 C CA . GLY E 1 199 ? 57.03418 31.23900 -11.91970 1.000 64.59558 199 GLY E CA 1
ATOM 20513 C C . GLY E 1 199 ? 56.85987 32.53668 -11.15884 1.000 70.04876 199 GLY E C 1
ATOM 20514 O O . GLY E 1 199 ? 55.76960 33.11375 -11.18189 1.000 77.05336 199 GLY E O 1
ATOM 20518 N N . GLU E 1 200 ? 57.89440 33.01062 -10.48017 1.000 68.15271 200 GLU E N 1
ATOM 20519 C CA . GLU E 1 200 ? 57.79279 34.18055 -9.62070 1.000 66.67905 200 GLU E CA 1
ATOM 20520 C C . GLU E 1 200 ? 59.00221 35.06688 -9.86633 1.000 64.70434 200 GLU E C 1
ATOM 20521 O O . GLU E 1 200 ? 60.05307 34.58280 -10.30042 1.000 63.47602 200 GLU E O 1
ATOM 20533 N N . PRO E 1 201 ? 58.88921 36.36904 -9.59691 1.000 66.65922 201 PRO E N 1
ATOM 20534 C CA . PRO E 1 201 ? 60.02011 37.26749 -9.85824 1.000 69.95392 201 PRO E CA 1
ATOM 20535 C C . PRO E 1 201 ? 61.08771 37.13638 -8.78522 1.000 67.78126 201 PRO E C 1
ATOM 20536 O O . PRO E 1 201 ? 60.79206 36.94167 -7.60303 1.000 68.41056 201 PRO E O 1
ATOM 20547 N N . GLY E 1 202 ? 62.34575 37.24244 -9.21384 1.000 65.51330 202 GLY E N 1
ATOM 20548 C CA . GLY E 1 202 ? 63.47409 37.06411 -8.32988 1.000 64.24615 202 GLY E CA 1
ATOM 20549 C C . GLY E 1 202 ? 63.85280 35.62587 -8.06065 1.000 59.94954 202 GLY E C 1
ATOM 20550 O O . GLY E 1 202 ? 64.96393 35.37253 -7.57811 1.000 57.68022 202 GLY E O 1
ATOM 20554 N N . HIS E 1 203 ? 62.96614 34.67309 -8.35243 1.000 57.13158 203 HIS E N 1
ATOM 20555 C CA . HIS E 1 203 ? 63.30316 33.26700 -8.17107 1.000 56.84612 203 HIS E CA 1
ATOM 20556 C C . HIS E 1 203 ? 64.48578 32.87932 -9.04861 1.000 55.15737 203 HIS E C 1
ATOM 20557 O O . HIS E 1 203 ? 65.43846 32.24171 -8.58459 1.000 55.17631 203 HIS E O 1
ATOM 20571 N N . ASP E 1 204 ? 64.44130 33.26000 -10.32754 1.000 56.66675 204 ASP E N 1
ATOM 20572 C CA . ASP E 1 204 ? 65.53257 32.92445 -11.23524 1.000 54.79751 204 ASP E CA 1
ATOM 20573 C C . ASP E 1 204 ? 66.83824 33.56485 -10.78467 1.000 53.93892 204 ASP E C 1
ATOM 20574 O O . ASP E 1 204 ? 67.90841 32.95736 -10.90576 1.000 51.65834 204 ASP E O 1
ATOM 20583 N N . GLN E 1 205 ? 66.77185 34.79247 -10.26497 1.000 55.30913 205 GLN E N 1
ATOM 20584 C CA . GLN E 1 205 ? 67.98238 35.46111 -9.80014 1.000 58.95331 205 GLN E CA 1
ATOM 20585 C C . GLN E 1 205 ? 68.58923 34.72789 -8.61138 1.000 52.72525 205 GLN E C 1
ATOM 20586 O O . GLN E 1 205 ? 69.80806 34.52972 -8.55036 1.000 51.25602 205 GLN E O 1
ATOM 20600 N N . TRP E 1 206 ? 67.75504 34.31532 -7.65901 1.000 51.98390 206 TRP E N 1
ATOM 20601 C CA . TRP E 1 206 ? 68.27000 33.59245 -6.50325 1.000 49.81246 206 TRP E CA 1
ATOM 20602 C C . TRP E 1 206 ? 68.87376 32.25690 -6.91579 1.000 45.25921 206 TRP E C 1
ATOM 20603 O O . TRP E 1 206 ? 69.96196 31.89297 -6.45705 1.000 47.23266 206 TRP E O 1
ATOM 20624 N N . ASN E 1 207 ? 68.18875 31.51683 -7.78733 1.000 45.20910 207 ASN E N 1
ATOM 20625 C CA . ASN E 1 207 ? 68.70223 30.21922 -8.21091 1.000 44.97674 207 ASN E CA 1
ATOM 20626 C C . ASN E 1 207 ? 70.08366 30.35675 -8.83382 1.000 45.34944 207 ASN E C 1
ATOM 20627 O O . ASN E 1 207 ? 71.01758 29.63462 -8.46780 1.000 45.76978 207 ASN E O 1
ATOM 20638 N N . THR E 1 208 ? 70.23314 31.28244 -9.78602 1.000 49.05564 208 THR E N 1
ATOM 20639 C CA . THR E 1 208 ? 71.52612 31.46366 -10.43667 1.000 45.13239 208 THR E CA 1
ATOM 20640 C C . THR E 1 208 ? 72.57971 31.93166 -9.43710 1.000 43.54789 208 THR E C 1
ATOM 20641 O O . THR E 1 208 ? 73.74316 31.51788 -9.51046 1.000 47.55339 208 THR E O 1
ATOM 20652 N N . ARG E 1 209 ? 72.19211 32.78800 -8.49101 1.000 41.42526 209 ARG E N 1
ATOM 20653 C CA . ARG E 1 209 ? 73.13520 33.22404 -7.46880 1.000 41.94735 209 ARG E CA 1
ATOM 20654 C C . ARG E 1 209 ? 73.65689 32.03287 -6.67289 1.000 47.02168 209 ARG E C 1
ATOM 20655 O O . ARG E 1 209 ? 74.86549 31.89990 -6.44263 1.000 45.38260 209 ARG E O 1
ATOM 20676 N N . VAL E 1 210 ? 72.75301 31.15099 -6.24469 1.000 43.41818 210 VAL E N 1
ATOM 20677 C CA . VAL E 1 210 ? 73.16918 29.96973 -5.49497 1.000 44.35515 210 VAL E CA 1
ATOM 20678 C C . VAL E 1 210 ? 74.03724 29.07074 -6.36573 1.000 41.93072 210 VAL E C 1
ATOM 20679 O O . VAL E 1 210 ? 75.07663 28.56347 -5.92460 1.000 41.56557 210 VAL E O 1
ATOM 20692 N N . LEU E 1 211 ? 73.62895 28.86144 -7.61730 1.000 41.41355 211 LEU E N 1
ATOM 20693 C CA . LEU E 1 211 ? 74.38250 27.97590 -8.49658 1.000 41.65178 211 LEU E CA 1
ATOM 20694 C C . LEU E 1 211 ? 75.78940 28.50731 -8.74004 1.000 42.74211 211 LEU E C 1
ATOM 20695 O O . LEU E 1 211 ? 76.75445 27.73549 -8.77683 1.000 43.56830 211 LEU E O 1
ATOM 20711 N N . ASP E 1 212 ? 75.92792 29.82442 -8.90835 1.000 42.47419 212 ASP E N 1
ATOM 20712 C CA . ASP E 1 212 ? 77.25292 30.40000 -9.11676 1.000 46.82789 212 ASP E CA 1
ATOM 20713 C C . ASP E 1 212 ? 78.16294 30.13051 -7.92443 1.000 45.08722 212 ASP E C 1
ATOM 20714 O O . ASP E 1 212 ? 79.35509 29.84814 -8.09468 1.000 45.79262 212 ASP E O 1
ATOM 20723 N N . LEU E 1 213 ? 77.61552 30.20599 -6.70953 1.000 43.57161 213 LEU E N 1
ATOM 20724 C CA . LEU E 1 213 ? 78.41561 29.93973 -5.51811 1.000 44.61391 213 LEU E CA 1
ATOM 20725 C C . LEU E 1 213 ? 78.84614 28.47871 -5.45627 1.000 46.87698 213 LEU E C 1
ATOM 20726 O O . LEU E 1 213 ? 79.99319 28.17600 -5.10505 1.000 44.28906 213 LEU E O 1
ATOM 20742 N N . LEU E 1 214 ? 77.93894 27.55691 -5.78854 1.000 45.84663 214 LEU E N 1
ATOM 20743 C CA . LEU E 1 214 ? 78.27949 26.13935 -5.73024 1.000 44.60774 214 LEU E CA 1
ATOM 20744 C C . LEU E 1 214 ? 79.31698 25.77979 -6.78620 1.000 41.64610 214 LEU E C 1
ATOM 20745 O O . LEU E 1 214 ? 80.24978 25.01584 -6.51475 1.000 43.34142 214 LEU E O 1
ATOM 20761 N N . THR E 1 215 ? 79.17081 26.31570 -7.99954 1.000 44.43758 215 THR E N 1
ATOM 20762 C CA . THR E 1 215 ? 80.15621 26.04574 -9.04131 1.000 44.24322 215 THR E CA 1
ATOM 20763 C C . THR E 1 215 ? 81.51982 26.61606 -8.67219 1.000 42.64586 215 THR E C 1
ATOM 20764 O O . THR E 1 215 ? 82.54825 26.11785 -9.14154 1.000 45.86008 215 THR E O 1
ATOM 20775 N N . ALA E 1 216 ? 81.54940 27.65015 -7.83727 1.000 44.60736 216 ALA E N 1
ATOM 20776 C CA . ALA E 1 216 ? 82.80424 28.21224 -7.35572 1.000 44.80144 216 ALA E CA 1
ATOM 20777 C C . ALA E 1 216 ? 83.35990 27.47057 -6.14866 1.000 45.17300 216 ALA E C 1
ATOM 20778 O O . ALA E 1 216 ? 84.39466 27.88321 -5.61239 1.000 45.41782 216 ALA E O 1
ATOM 20785 N N . GLY E 1 217 ? 82.70515 26.39849 -5.70999 1.000 42.48499 217 GLY E N 1
ATOM 20786 C CA . GLY E 1 217 ? 83.17520 25.65574 -4.55925 1.000 42.84766 217 GLY E CA 1
ATOM 20787 C C . GLY E 1 217 ? 82.91214 26.31748 -3.22829 1.000 43.98953 217 GLY E C 1
ATOM 20788 O O . GLY E 1 217 ? 83.62337 26.04101 -2.25845 1.000 41.70381 217 GLY E O 1
ATOM 20792 N N . LYS E 1 218 ? 81.89803 27.17891 -3.14876 1.000 43.72619 218 LYS E N 1
ATOM 20793 C CA . LYS E 1 218 ? 81.62743 27.93879 -1.93697 1.000 50.06192 218 LYS E CA 1
ATOM 20794 C C . LYS E 1 218 ? 80.33695 27.46415 -1.27845 1.000 46.33164 218 LYS E C 1
ATOM 20795 O O . LYS E 1 218 ? 79.38710 28.23753 -1.11543 1.000 43.93252 218 LYS E O 1
ATOM 20814 N N . VAL E 1 219 ? 80.30386 26.19014 -0.88525 1.000 47.04758 219 VAL E N 1
ATOM 20815 C CA . VAL E 1 219 ? 79.10813 25.63514 -0.25891 1.000 46.90439 219 VAL E CA 1
ATOM 20816 C C . VAL E 1 219 ? 78.75672 26.41067 1.00114 1.000 45.02774 219 VAL E C 1
ATOM 20817 O O . VAL E 1 219 ? 77.58417 26.71071 1.25550 1.000 43.01930 219 VAL E O 1
ATOM 20830 N N . ASP E 1 220 ? 79.76416 26.73843 1.81455 1.000 47.32137 220 ASP E N 1
ATOM 20831 C CA . ASP E 1 220 ? 79.49900 27.38227 3.09847 1.000 48.73685 220 ASP E CA 1
ATOM 20832 C C . ASP E 1 220 ? 78.77025 28.70728 2.91606 1.000 43.13534 220 ASP E C 1
ATOM 20833 O O . ASP E 1 220 ? 77.90060 29.06169 3.71986 1.000 44.14199 220 ASP E O 1
ATOM 20842 N N . GLU E 1 221 ? 79.10977 29.45762 1.86862 1.000 45.02900 221 GLU E N 1
ATOM 20843 C CA A GLU E 1 221 ? 78.42254 30.72162 1.62448 0.539 47.19281 221 GLU E CA 1
ATOM 20844 C CA B GLU E 1 221 ? 78.42237 30.72134 1.62677 0.461 47.17158 221 GLU E CA 1
ATOM 20845 C C . GLU E 1 221 ? 76.94952 30.48913 1.31401 1.000 43.14582 221 GLU E C 1
ATOM 20846 O O . GLU E 1 221 ? 76.08527 31.25230 1.75724 1.000 44.46945 221 GLU E O 1
ATOM 20867 N N . VAL E 1 222 ? 76.64309 29.43646 0.55131 1.000 43.50844 222 VAL E N 1
ATOM 20868 C CA . VAL E 1 222 ? 75.24729 29.11194 0.26651 1.000 41.12153 222 VAL E CA 1
ATOM 20869 C C . VAL E 1 222 ? 74.51361 28.78507 1.55940 1.000 39.40661 222 VAL E C 1
ATOM 20870 O O . VAL E 1 222 ? 73.39200 29.24759 1.79585 1.000 42.13380 222 VAL E O 1
ATOM 20883 N N . LEU E 1 223 ? 75.13995 27.97630 2.41697 1.000 39.31449 223 LEU E N 1
ATOM 20884 C CA . LEU E 1 223 ? 74.52148 27.63366 3.69135 1.000 41.64596 223 LEU E CA 1
ATOM 20885 C C . LEU E 1 223 ? 74.28062 28.87629 4.53979 1.000 39.59174 223 LEU E C 1
ATOM 20886 O O . LEU E 1 223 ? 73.33357 28.91268 5.33192 1.000 41.69732 223 LEU E O 1
ATOM 20902 N N . ALA E 1 224 ? 75.11755 29.90513 4.37842 1.000 45.01048 224 ALA E N 1
ATOM 20903 C CA . ALA E 1 224 ? 74.96118 31.12091 5.17177 1.000 40.58411 224 ALA E CA 1
ATOM 20904 C C . ALA E 1 224 ? 73.76634 31.94751 4.71412 1.000 41.71880 224 ALA E C 1
ATOM 20905 O O . ALA E 1 224 ? 73.14689 32.63691 5.52998 1.000 46.91907 224 ALA E O 1
ATOM 20912 N N . VAL E 1 225 ? 73.43169 31.90069 3.42533 1.000 42.17048 225 VAL E N 1
ATOM 20913 C CA . VAL E 1 225 ? 72.26828 32.60422 2.89868 1.000 46.74387 225 VAL E CA 1
ATOM 20914 C C . VAL E 1 225 ? 71.10340 31.65671 2.62690 1.000 47.48146 225 VAL E C 1
ATOM 20915 O O . VAL E 1 225 ? 70.14685 32.03635 1.94061 1.000 42.37794 225 VAL E O 1
ATOM 20928 N N . ARG E 1 226 ? 71.15631 30.43112 3.15835 1.000 48.35337 226 ARG E N 1
ATOM 20929 C CA . ARG E 1 226 ? 70.10671 29.45335 2.87662 1.000 43.41793 226 ARG E CA 1
ATOM 20930 C C . ARG E 1 226 ? 68.74837 29.94206 3.36150 1.000 41.51290 226 ARG E C 1
ATOM 20931 O O . ARG E 1 226 ? 67.74480 29.80947 2.65149 1.000 43.81822 226 ARG E O 1
ATOM 20952 N N . GLU E 1 227 ? 68.69347 30.50552 4.57012 1.000 42.73764 227 GLU E N 1
ATOM 20953 C CA . GLU E 1 227 ? 67.41685 30.96326 5.10839 1.000 45.77242 227 GLU E CA 1
ATOM 20954 C C . GLU E 1 227 ? 66.83857 32.08980 4.26229 1.000 49.40052 227 GLU E C 1
ATOM 20955 O O . GLU E 1 227 ? 65.61893 32.16969 4.07054 1.000 48.88172 227 GLU E O 1
ATOM 20967 N N . ASP E 1 228 ? 67.69847 32.97432 3.74757 1.000 50.99682 228 ASP E N 1
ATOM 20968 C CA . ASP E 1 228 ? 67.22851 34.01283 2.83606 1.000 51.16748 228 ASP E CA 1
ATOM 20969 C C . ASP E 1 228 ? 66.73286 33.40123 1.53333 1.000 46.62705 228 ASP E C 1
ATOM 20970 O O . ASP E 1 228 ? 65.65954 33.75785 1.03418 1.000 48.16531 228 ASP E O 1
ATOM 20979 N N . PHE E 1 229 ? 67.51250 32.47897 0.96502 1.000 45.63043 229 PHE E N 1
ATOM 20980 C CA . PHE E 1 229 ? 67.06647 31.73338 -0.20698 1.000 45.07161 229 PHE E CA 1
ATOM 20981 C C . PHE E 1 229 ? 65.69322 31.12060 0.02588 1.000 42.48075 229 PHE E C 1
ATOM 20982 O O . PHE E 1 229 ? 64.81615 31.18857 -0.84394 1.000 44.21377 229 PHE E O 1
ATOM 20999 N N . ALA E 1 230 ? 65.48429 30.52366 1.19988 1.000 44.19888 230 ALA E N 1
ATOM 21000 C CA . ALA E 1 230 ? 64.22236 29.84389 1.47122 1.000 45.58964 230 ALA E CA 1
ATOM 21001 C C . ALA E 1 230 ? 63.06803 30.83333 1.54267 1.000 49.46023 230 ALA E C 1
ATOM 21002 O O . ALA E 1 230 ? 62.01276 30.61916 0.93504 1.000 52.02500 230 ALA E O 1
ATOM 21009 N N . ARG E 1 231 ? 63.25219 31.92511 2.28505 1.000 48.74394 231 ARG E N 1
ATOM 21010 C CA . ARG E 1 231 ? 62.17144 32.88493 2.47670 1.000 50.86893 231 ARG E CA 1
ATOM 21011 C C . ARG E 1 231 ? 61.80670 33.58666 1.17535 1.000 49.72174 231 ARG E C 1
ATOM 21012 O O . ARG E 1 231 ? 60.62196 33.73824 0.85663 1.000 51.43469 231 ARG E O 1
ATOM 21033 N N . GLN E 1 232 ? 62.80793 34.01449 0.40851 1.000 49.52794 232 GLN E N 1
ATOM 21034 C CA . GLN E 1 232 ? 62.57723 34.86442 -0.75112 1.000 48.46262 232 GLN E CA 1
ATOM 21035 C C . GLN E 1 232 ? 62.27086 34.07276 -2.01393 1.000 51.45188 232 GLN E C 1
ATOM 21036 O O . GLN E 1 232 ? 61.45978 34.51403 -2.83500 1.000 51.43918 232 GLN E O 1
ATOM 21050 N N . ALA E 1 233 ? 62.90254 32.91395 -2.19496 1.000 48.49851 233 ALA E N 1
ATOM 21051 C CA . ALA E 1 233 ? 62.68129 32.08973 -3.37122 1.000 45.99577 233 ALA E CA 1
ATOM 21052 C C . ALA E 1 233 ? 61.86483 30.83783 -3.08114 1.000 45.38551 233 ALA E C 1
ATOM 21053 O O . ALA E 1 233 ? 61.67676 30.01850 -3.98565 1.000 49.07156 233 ALA E O 1
ATOM 21060 N N . GLN E 1 234 ? 61.38267 30.66450 -1.85377 1.000 50.14624 234 GLN E N 1
ATOM 21061 C CA . GLN E 1 234 ? 60.56502 29.50575 -1.49945 1.000 53.91467 234 GLN E CA 1
ATOM 21062 C C . GLN E 1 234 ? 61.28498 28.20713 -1.85353 1.000 50.05958 234 GLN E C 1
ATOM 21063 O O . GLN E 1 234 ? 60.69833 27.27439 -2.40156 1.000 48.79140 234 GLN E O 1
ATOM 21077 N N . ALA E 1 235 ? 62.57727 28.14677 -1.53342 1.000 45.88358 235 ALA E N 1
ATOM 21078 C CA . ALA E 1 235 ? 63.39118 27.00450 -1.92895 1.000 43.23221 235 ALA E CA 1
ATOM 21079 C C . ALA E 1 235 ? 62.83035 25.71030 -1.34935 1.000 43.26240 235 ALA E C 1
ATOM 21080 O O . ALA E 1 235 ? 62.40948 25.66155 -0.19093 1.000 43.19401 235 ALA E O 1
ATOM 21087 N N . ASP E 1 236 ? 62.83287 24.65723 -2.16957 1.000 39.72316 236 ASP E N 1
ATOM 21088 C CA . ASP E 1 236 ? 62.29093 23.36364 -1.76973 1.000 40.70610 236 ASP E CA 1
ATOM 21089 C C . ASP E 1 236 ? 62.79708 22.95372 -0.39287 1.000 36.99386 236 ASP E C 1
ATOM 21090 O O . ASP E 1 236 ? 63.99694 22.73925 -0.20010 1.000 36.34574 236 ASP E O 1
ATOM 21099 N N . SER E 1 237 ? 61.87445 22.84346 0.56176 1.000 41.56430 237 SER E N 1
ATOM 21100 C CA . SER E 1 237 ? 62.20057 22.41353 1.92119 1.000 37.28336 237 SER E CA 1
ATOM 21101 C C . SER E 1 237 ? 63.31750 23.27042 2.51307 1.000 39.14824 237 SER E C 1
ATOM 21102 O O . SER E 1 237 ? 64.19812 22.77965 3.22224 1.000 34.73798 237 SER E O 1
ATOM 21110 N N . GLN E 1 238 ? 63.27986 24.57028 2.21458 1.000 41.10128 238 GLN E N 1
ATOM 21111 C CA . GLN E 1 238 ? 64.28750 25.51481 2.70036 1.000 39.23482 238 GLN E CA 1
ATOM 21112 C C . GLN E 1 238 ? 65.69283 25.10748 2.26428 1.000 35.80405 238 GLN E C 1
ATOM 21113 O O . GLN E 1 238 ? 66.68453 25.45950 2.90803 1.000 36.53058 238 GLN E O 1
ATOM 21127 N N . PHE E 1 239 ? 65.78326 24.35929 1.16504 1.000 32.75857 239 PHE E N 1
ATOM 21128 C CA . PHE E 1 239 ? 67.05300 23.83492 0.66778 1.000 31.51404 239 PHE E CA 1
ATOM 21129 C C . PHE E 1 239 ? 67.76679 23.00432 1.72783 1.000 35.77765 239 PHE E C 1
ATOM 21130 O O . PHE E 1 239 ? 68.99696 22.94493 1.76376 1.000 34.20353 239 PHE E O 1
ATOM 21147 N N . ARG E 1 240 ? 66.98549 22.35086 2.59482 1.000 34.84136 240 ARG E N 1
ATOM 21148 C CA . ARG E 1 240 ? 67.55470 21.46567 3.60614 1.000 32.06888 240 ARG E CA 1
ATOM 21149 C C . ARG E 1 240 ? 68.41939 20.38388 2.97863 1.000 32.45483 240 ARG E C 1
ATOM 21150 O O . ARG E 1 240 ? 69.39067 19.93147 3.59415 1.000 32.71660 240 ARG E O 1
ATOM 21171 N N . ALA E 1 241 ? 68.07494 19.94642 1.76586 1.000 27.87256 241 ALA E N 1
ATOM 21172 C CA . ALA E 1 241 ? 68.81873 18.86278 1.13735 1.000 31.20887 241 ALA E CA 1
ATOM 21173 C C . ALA E 1 241 ? 70.29078 19.21001 0.96753 1.000 31.33288 241 ALA E C 1
ATOM 21174 O O . ALA E 1 241 ? 71.15076 18.32336 1.04238 1.000 32.07349 241 ALA E O 1
ATOM 21181 N N . LEU E 1 242 ? 70.60960 20.48602 0.74232 1.000 33.88873 242 LEU E N 1
ATOM 21182 C CA . LEU E 1 242 ? 72.01622 20.86513 0.61062 1.000 32.50876 242 LEU E CA 1
ATOM 21183 C C . LEU E 1 242 ? 72.74333 20.71702 1.93887 1.000 32.18791 242 LEU E C 1
ATOM 21184 O O . LEU E 1 242 ? 73.89617 20.27507 1.97744 1.000 34.93918 242 LEU E O 1
ATOM 21200 N N . ALA E 1 243 ? 72.08581 21.08654 3.03659 1.000 34.76737 243 ALA E N 1
ATOM 21201 C CA . ALA E 1 243 ? 72.68739 20.91905 4.35667 1.000 29.97664 243 ALA E CA 1
ATOM 21202 C C . ALA E 1 243 ? 72.96923 19.45264 4.64424 1.000 31.65267 243 ALA E C 1
ATOM 21203 O O . ALA E 1 243 ? 73.97817 19.11591 5.27774 1.000 31.45840 243 ALA E O 1
ATOM 21210 N N . PHE E 1 244 ? 72.08510 18.56171 4.18781 1.000 33.62875 244 PHE E N 1
ATOM 21211 C CA . PHE E 1 244 ? 72.33086 17.13248 4.34016 1.000 32.63675 244 PHE E CA 1
ATOM 21212 C C . PHE E 1 244 ? 73.54268 16.69959 3.52422 1.000 29.07096 244 PHE E C 1
ATOM 21213 O O . PHE E 1 244 ? 74.43944 16.01837 4.03802 1.000 32.98989 244 PHE E O 1
ATOM 21230 N N . ALA E 1 245 ? 73.58200 17.08110 2.24544 1.000 32.01616 245 ALA E N 1
ATOM 21231 C CA . ALA E 1 245 ? 74.70314 16.70202 1.39124 1.000 30.59516 245 ALA E CA 1
ATOM 21232 C C . ALA E 1 245 ? 76.01815 17.25537 1.92645 1.000 34.96404 245 ALA E C 1
ATOM 21233 O O . ALA E 1 245 ? 77.03532 16.54983 1.95140 1.000 32.84847 245 ALA E O 1
ATOM 21240 N N . ALA E 1 246 ? 76.01840 18.51537 2.36673 1.000 33.33316 246 ALA E N 1
ATOM 21241 C CA . ALA E 1 246 ? 77.23735 19.10089 2.91657 1.000 31.48953 246 ALA E CA 1
ATOM 21242 C C . ALA E 1 246 ? 77.67322 18.37583 4.18022 1.000 32.50953 246 ALA E C 1
ATOM 21243 O O . ALA E 1 246 ? 78.86514 18.10623 4.36985 1.000 34.41634 246 ALA E O 1
ATOM 21250 N N . GLY E 1 247 ? 76.72109 18.05933 5.06097 1.000 30.78148 247 GLY E N 1
ATOM 21251 C CA . GLY E 1 247 ? 77.05856 17.31504 6.26407 1.000 33.25190 247 GLY E CA 1
ATOM 21252 C C . GLY E 1 247 ? 77.69437 15.97063 5.96123 1.000 31.08406 247 GLY E C 1
ATOM 21253 O O . GLY E 1 247 ? 78.58233 15.51435 6.68168 1.000 32.37431 247 GLY E O 1
ATOM 21257 N N . ALA E 1 248 ? 77.25296 15.32247 4.88502 1.000 31.43430 248 ALA E N 1
ATOM 21258 C CA . ALA E 1 248 ? 77.80502 14.03845 4.47485 1.000 30.84123 248 ALA E CA 1
ATOM 21259 C C . ALA E 1 248 ? 79.12904 14.17559 3.72889 1.000 36.35062 248 ALA E C 1
ATOM 21260 O O . ALA E 1 248 ? 79.63769 13.17740 3.21424 1.000 40.20896 248 ALA E O 1
ATOM 21267 N N . GLU E 1 249 ? 79.69735 15.38260 3.65987 1.000 38.68818 249 GLU E N 1
ATOM 21268 C CA . GLU E 1 249 ? 81.00015 15.60166 3.03354 1.000 39.93982 249 GLU E CA 1
ATOM 21269 C C . GLU E 1 249 ? 80.96780 15.26692 1.54274 1.000 37.40036 249 GLU E C 1
ATOM 21270 O O . GLU E 1 249 ? 81.97779 14.86707 0.96289 1.000 37.31433 249 GLU E O 1
ATOM 21282 N N . ALA E 1 250 ? 79.80667 15.43016 0.91432 1.000 32.33235 250 ALA E N 1
ATOM 21283 C CA . ALA E 1 250 ? 79.62631 15.08579 -0.48864 1.000 35.26638 250 ALA E CA 1
ATOM 21284 C C . ALA E 1 250 ? 79.71290 16.28430 -1.42054 1.000 32.54870 250 ALA E C 1
ATOM 21285 O O . ALA E 1 250 ? 79.68138 16.09685 -2.64340 1.000 37.23856 250 ALA E O 1
ATOM 21292 N N . THR E 1 251 ? 79.82191 17.49953 -0.88012 1.000 33.52443 251 THR E N 1
ATOM 21293 C CA . THR E 1 251 ? 79.82023 18.70995 -1.69403 1.000 39.16638 251 THR E CA 1
ATOM 21294 C C . THR E 1 251 ? 81.16658 19.42567 -1.62413 1.000 37.12325 251 THR E C 1
ATOM 21295 O O . THR E 1 251 ? 81.21798 20.64354 -1.44515 1.000 38.76681 251 THR E O 1
ATOM 21306 N N . THR E 1 252 ? 82.25629 18.67952 -1.76871 1.000 35.55951 252 THR E N 1
ATOM 21307 C CA . THR E 1 252 ? 83.59277 19.25308 -1.70448 1.000 39.83341 252 THR E CA 1
ATOM 21308 C C . THR E 1 252 ? 84.07178 19.62689 -3.10131 1.000 40.25050 252 THR E C 1
ATOM 21309 O O . THR E 1 252 ? 83.84626 18.89333 -4.06772 1.000 38.85942 252 THR E O 1
ATOM 21320 N N . GLY E 1 253 ? 84.73644 20.77555 -3.19965 1.000 40.49517 253 GLY E N 1
ATOM 21321 C CA . GLY E 1 253 ? 85.27148 21.23630 -4.45678 1.000 40.79382 253 GLY E CA 1
ATOM 21322 C C . GLY E 1 253 ? 84.23592 21.96982 -5.27649 1.000 40.74264 253 GLY E C 1
ATOM 21323 O O . GLY E 1 253 ? 83.13063 22.26690 -4.80851 1.000 38.50374 253 GLY E O 1
ATOM 21327 N N . PRO E 1 254 ? 84.57858 22.28157 -6.52429 1.000 39.17115 254 PRO E N 1
ATOM 21328 C CA . PRO E 1 254 ? 83.62937 22.99270 -7.38830 1.000 40.25310 254 PRO E CA 1
ATOM 21329 C C . PRO E 1 254 ? 82.51153 22.07671 -7.86054 1.000 40.81408 254 PRO E C 1
ATOM 21330 O O . PRO E 1 254 ? 82.74334 20.93361 -8.26829 1.000 42.18232 254 PRO E O 1
ATOM 21341 N N . ALA E 1 255 ? 81.28943 22.59295 -7.80570 1.000 40.77529 255 ALA E N 1
ATOM 21342 C CA . ALA E 1 255 ? 80.14443 21.86795 -8.33507 1.000 39.02292 255 ALA E CA 1
ATOM 21343 C C . ALA E 1 255 ? 80.10591 22.00603 -9.85096 1.000 45.29189 255 ALA E C 1
ATOM 21344 O O . ALA E 1 255 ? 80.32441 23.09124 -10.39500 1.000 43.43273 255 ALA E O 1
ATOM 21351 N N . HIS E 1 256 ? 79.84302 20.89632 -10.52925 1.000 47.35299 256 HIS E N 1
ATOM 21352 C CA . HIS E 1 256 ? 79.65052 20.89643 -11.97573 1.000 47.35650 256 HIS E CA 1
ATOM 21353 C C . HIS E 1 256 ? 78.16552 21.09489 -12.24945 1.000 45.60806 256 HIS E C 1
ATOM 21354 O O . HIS E 1 256 ? 77.33727 20.29653 -11.80061 1.000 38.46747 256 HIS E O 1
ATOM 21368 N N . LEU E 1 257 ? 77.83185 22.16322 -12.96771 1.000 44.48148 257 LEU E N 1
ATOM 21369 C CA . LEU E 1 257 ? 76.44902 22.45735 -13.33447 1.000 44.00277 257 LEU E CA 1
ATOM 21370 C C . LEU E 1 257 ? 76.13307 21.74407 -14.64301 1.000 45.40190 257 LEU E C 1
ATOM 21371 O O . LEU E 1 257 ? 76.61991 22.13866 -15.70786 1.000 41.86373 257 LEU E O 1
ATOM 21387 N N . HIS E 1 258 ? 75.32529 20.68698 -14.56341 1.000 40.09676 258 HIS E N 1
ATOM 21388 C CA . HIS E 1 258 ? 74.95877 19.94402 -15.75863 1.000 42.75474 258 HIS E CA 1
ATOM 21389 C C . HIS E 1 258 ? 73.80829 20.60030 -16.50631 1.000 41.23459 258 HIS E C 1
ATOM 21390 O O . HIS E 1 258 ? 73.76666 20.54103 -17.73791 1.000 39.90500 258 HIS E O 1
ATOM 21404 N N . ALA E 1 259 ? 72.87285 21.21687 -15.79175 1.000 39.74958 259 ALA E N 1
ATOM 21405 C CA . ALA E 1 259 ? 71.73200 21.86656 -16.42573 1.000 38.01199 259 ALA E CA 1
ATOM 21406 C C . ALA E 1 259 ? 70.95701 22.63731 -15.37006 1.000 41.38430 259 ALA E C 1
ATOM 21407 O O . ALA E 1 259 ? 71.07588 22.37256 -14.17069 1.000 42.64664 259 ALA E O 1
ATOM 21414 N N . TYR E 1 260 ? 70.15651 23.59190 -15.83645 1.000 41.64155 260 TYR E N 1
ATOM 21415 C CA . TYR E 1 260 ? 69.29444 24.38233 -14.97033 1.000 40.46341 260 TYR E CA 1
ATOM 21416 C C . TYR E 1 260 ? 68.12536 24.89258 -15.80266 1.000 46.51813 260 TYR E C 1
ATOM 21417 O O . TYR E 1 260 ? 68.31340 25.31078 -16.94741 1.000 41.18051 260 TYR E O 1
ATOM 21435 N N . GLY E 1 261 ? 66.92368 24.85021 -15.22630 1.000 45.58685 261 GLY E N 1
ATOM 21436 C CA . GLY E 1 261 ? 65.74023 25.30284 -15.91992 1.000 44.71626 261 GLY E CA 1
ATOM 21437 C C . GLY E 1 261 ? 64.47477 25.15710 -15.10164 1.000 47.06054 261 GLY E C 1
ATOM 21438 O O . GLY E 1 261 ? 64.48746 24.63221 -13.98491 1.000 46.69406 261 GLY E O 1
ATOM 21442 N N . PRO E 1 262 ? 63.35585 25.63795 -15.64010 1.000 48.64404 262 PRO E N 1
ATOM 21443 C CA . PRO E 1 262 ? 62.08567 25.53200 -14.91707 1.000 47.02768 262 PRO E CA 1
ATOM 21444 C C . PRO E 1 262 ? 61.44037 24.16291 -15.04685 1.000 48.39796 262 PRO E C 1
ATOM 21445 O O . PRO E 1 262 ? 61.62821 23.43889 -16.02746 1.000 44.28401 262 PRO E O 1
ATOM 21456 N N . ILE E 1 263 ? 60.65057 23.81788 -14.03203 1.000 47.95337 263 ILE E N 1
ATOM 21457 C CA . ILE E 1 263 ? 59.73819 22.67587 -14.08590 1.000 44.07268 263 ILE E CA 1
ATOM 21458 C C . ILE E 1 263 ? 58.41698 23.16275 -13.49438 1.000 45.74454 263 ILE E C 1
ATOM 21459 O O . ILE E 1 263 ? 58.21401 23.14832 -12.27918 1.000 45.81204 263 ILE E O 1
ATOM 21475 N N . TRP E 1 264 ? 57.49801 23.59854 -14.36203 1.000 46.81124 264 TRP E N 1
ATOM 21476 C CA . TRP E 1 264 ? 56.18609 24.09245 -13.94585 1.000 47.31460 264 TRP E CA 1
ATOM 21477 C C . TRP E 1 264 ? 56.31854 25.23312 -12.94010 1.000 49.00506 264 TRP E C 1
ATOM 21478 O O . TRP E 1 264 ? 55.62685 25.27880 -11.91972 1.000 51.30993 264 TRP E O 1
ATOM 21499 N N . GLY E 1 265 ? 57.21453 26.17143 -13.23983 1.000 48.92012 265 GLY E N 1
ATOM 21500 C CA . GLY E 1 265 ? 57.40470 27.34823 -12.42740 1.000 49.33766 265 GLY E CA 1
ATOM 21501 C C . GLY E 1 265 ? 58.49696 27.22930 -11.38265 1.000 50.82181 265 GLY E C 1
ATOM 21502 O O . GLY E 1 265 ? 59.07130 28.24518 -10.98226 1.000 51.53330 265 GLY E O 1
ATOM 21506 N N . THR E 1 266 ? 58.78961 26.01786 -10.92541 1.000 47.68925 266 THR E N 1
ATOM 21507 C CA . THR E 1 266 ? 59.84450 25.82305 -9.94559 1.000 46.52822 266 THR E CA 1
ATOM 21508 C C . THR E 1 266 ? 61.21031 25.87849 -10.61747 1.000 46.98735 266 THR E C 1
ATOM 21509 O O . THR E 1 266 ? 61.35084 25.61778 -11.81913 1.000 45.17213 266 THR E O 1
ATOM 21520 N N . GLY E 1 267 ? 62.22172 26.22973 -9.82945 1.000 43.25178 267 GLY E N 1
ATOM 21521 C CA . GLY E 1 267 ? 63.58693 26.13230 -10.29936 1.000 42.34690 267 GLY E CA 1
ATOM 21522 C C . GLY E 1 267 ? 64.14004 24.73139 -10.10841 1.000 42.46526 267 GLY E C 1
ATOM 21523 O O . GLY E 1 267 ? 63.79942 24.02190 -9.16411 1.000 43.01335 267 GLY E O 1
ATOM 21527 N N . ALA E 1 268 ? 65.00544 24.32598 -11.03209 1.000 39.02517 268 ALA E N 1
ATOM 21528 C CA . ALA E 1 268 ? 65.56170 22.98526 -10.99525 1.000 40.12880 268 ALA E CA 1
ATOM 21529 C C . ALA E 1 268 ? 66.93255 22.98918 -11.64998 1.000 41.42167 268 ALA E C 1
ATOM 21530 O O . ALA E 1 268 ? 67.12977 23.62174 -12.68844 1.000 41.00555 268 ALA E O 1
ATOM 21537 N N . ALA E 1 269 ? 67.87285 22.27368 -11.03613 1.000 40.88392 269 ALA E N 1
ATOM 21538 C CA . ALA E 1 269 ? 69.21605 22.14724 -11.57803 1.000 37.90242 269 ALA E CA 1
ATOM 21539 C C . ALA E 1 269 ? 69.74487 20.75595 -11.27395 1.000 41.18292 269 ALA E C 1
ATOM 21540 O O . ALA E 1 269 ? 69.30848 20.10277 -10.31576 1.000 41.12608 269 ALA E O 1
ATOM 21547 N N . VAL E 1 270 ? 70.67821 20.30215 -12.10395 1.000 37.19215 270 VAL E N 1
ATOM 21548 C CA . VAL E 1 270 ? 71.40910 19.06099 -11.87456 1.000 37.03277 270 VAL E CA 1
ATOM 21549 C C . VAL E 1 270 ? 72.86225 19.43005 -11.61294 1.000 40.13229 270 VAL E C 1
ATOM 21550 O O . VAL E 1 270 ? 73.51161 20.05853 -12.46116 1.000 38.80645 270 VAL E O 1
ATOM 21563 N N . LEU E 1 271 ? 73.36836 19.04712 -10.44232 1.000 40.43559 271 LEU E N 1
ATOM 21564 C CA . LEU E 1 271 ? 74.73967 19.31681 -10.04956 1.000 37.49948 271 LEU E CA 1
ATOM 21565 C C . LEU E 1 271 ? 75.41323 18.01814 -9.63332 1.000 35.81465 271 LEU E C 1
ATOM 21566 O O . LEU E 1 271 ? 74.76148 17.06127 -9.21197 1.000 35.92686 271 LEU E O 1
ATOM 21582 N N . SER E 1 272 ? 76.73887 18.00465 -9.73864 1.000 35.93607 272 SER E N 1
ATOM 21583 C CA . SER E 1 272 ? 77.53902 16.89977 -9.23842 1.000 38.05779 272 SER E CA 1
ATOM 21584 C C . SER E 1 272 ? 78.81403 17.44935 -8.61500 1.000 36.95571 272 SER E C 1
ATOM 21585 O O . SER E 1 272 ? 79.28221 18.53554 -8.97076 1.000 34.95823 272 SER E O 1
ATOM 21593 N N . TRP E 1 273 ? 79.35901 16.69005 -7.66842 1.000 35.02098 273 TRP E N 1
ATOM 21594 C CA . TRP E 1 273 ? 80.65363 16.96392 -7.06618 1.000 34.87600 273 TRP E CA 1
ATOM 21595 C C . TRP E 1 273 ? 81.52328 15.72522 -7.22354 1.000 36.74767 273 TRP E C 1
ATOM 21596 O O . TRP E 1 273 ? 81.10071 14.61471 -6.87038 1.000 34.92821 273 TRP E O 1
ATOM 21617 N N . ASN E 1 274 ? 82.72669 15.91006 -7.75861 1.000 36.89963 274 ASN E N 1
ATOM 21618 C CA . ASN E 1 274 ? 83.70109 14.83005 -7.88122 1.000 37.37721 274 ASN E CA 1
ATOM 21619 C C . ASN E 1 274 ? 83.13917 13.63576 -8.65483 1.000 41.48931 274 ASN E C 1
ATOM 21620 O O . ASN E 1 274 ? 83.46891 12.48442 -8.35861 1.000 41.65649 274 ASN E O 1
ATOM 21631 N N . LEU E 1 275 ? 82.27911 13.89130 -9.64131 1.000 46.75542 275 LEU E N 1
ATOM 21632 C CA . LEU E 1 275 ? 81.81481 12.86358 -10.57258 1.000 49.25699 275 LEU E CA 1
ATOM 21633 C C . LEU E 1 275 ? 82.39543 13.19693 -11.94225 1.000 53.08149 275 LEU E C 1
ATOM 21634 O O . LEU E 1 275 ? 81.80076 13.97811 -12.69883 1.000 55.57695 275 LEU E O 1
ATOM 21650 N N . PRO E 1 276 ? 83.55125 12.65114 -12.30655 1.000 59.99044 276 PRO E N 1
ATOM 21651 C CA . PRO E 1 276 ? 84.11066 12.92503 -13.63403 1.000 64.28569 276 PRO E CA 1
ATOM 21652 C C . PRO E 1 276 ? 83.47003 12.04512 -14.69375 1.000 61.09983 276 PRO E C 1
ATOM 21653 O O . PRO E 1 276 ? 82.96979 10.95221 -14.40381 1.000 58.62761 276 PRO E O 1
ATOM 21664 N N . ASP E 1 277 ? 83.47279 12.53248 -15.93767 1.000 65.31000 277 ASP E N 1
ATOM 21665 C CA . ASP E 1 277 ? 83.00724 11.68679 -17.02992 1.000 64.65075 277 ASP E CA 1
ATOM 21666 C C . ASP E 1 277 ? 84.05290 10.65757 -17.43831 1.000 66.92397 277 ASP E C 1
ATOM 21667 O O . ASP E 1 277 ? 83.72907 9.74874 -18.21183 1.000 68.77362 277 ASP E O 1
ATOM 21676 N N . HIS E 1 278 ? 85.28324 10.78568 -16.94277 1.000 67.27220 278 HIS E N 1
ATOM 21677 C CA . HIS E 1 278 ? 86.33520 9.79451 -17.14968 1.000 64.43366 278 HIS E CA 1
ATOM 21678 C C . HIS E 1 278 ? 85.77904 8.37584 -17.23427 1.000 67.38446 278 HIS E C 1
ATOM 21679 O O . HIS E 1 278 ? 85.40763 7.78150 -16.22160 1.000 70.04599 278 HIS E O 1
ATOM 21693 N N . THR F 2 30 ? 17.08787 28.93536 5.44210 1.000 90.66685 30 THR F N 1
ATOM 21694 C CA . THR F 2 30 ? 16.26477 28.46137 6.55200 1.000 108.39106 30 THR F CA 1
ATOM 21695 C C . THR F 2 30 ? 16.56171 26.99029 6.83658 1.000 107.12295 30 THR F C 1
ATOM 21696 O O . THR F 2 30 ? 17.10191 26.65183 7.89062 1.000 101.48569 30 THR F O 1
ATOM 21706 N N . ARG F 2 31 ? 16.20964 26.12156 5.88593 1.000 101.20269 31 ARG F N 1
ATOM 21707 C CA . ARG F 2 31 ? 16.47643 24.68586 5.96151 1.000 98.19858 31 ARG F CA 1
ATOM 21708 C C . ARG F 2 31 ? 17.42844 24.32071 4.82332 1.000 93.90017 31 ARG F C 1
ATOM 21709 O O . ARG F 2 31 ? 17.04041 23.63364 3.86780 1.000 79.97109 31 ARG F O 1
ATOM 21730 N N . PRO F 2 32 ? 18.68253 24.76579 4.89484 1.000 87.60550 32 PRO F N 1
ATOM 21731 C CA . PRO F 2 32 ? 19.60077 24.59281 3.76061 1.000 66.11303 32 PRO F CA 1
ATOM 21732 C C . PRO F 2 32 ? 19.98070 23.13671 3.53998 1.000 56.58315 32 PRO F C 1
ATOM 21733 O O . PRO F 2 32 ? 19.72602 22.25506 4.35863 1.000 56.01351 32 PRO F O 1
ATOM 21744 N N . GLY F 2 33 ? 20.61941 22.89909 2.39194 1.000 56.64942 33 GLY F N 1
ATOM 21745 C CA . GLY F 2 33 ? 21.05457 21.55038 2.06349 1.000 51.44149 33 GLY F CA 1
ATOM 21746 C C . GLY F 2 33 ? 22.18636 21.06608 2.94938 1.000 45.26109 33 GLY F C 1
ATOM 21747 O O . GLY F 2 33 ? 22.23420 19.89258 3.32535 1.000 48.50333 33 GLY F O 1
ATOM 21751 N N . ILE F 2 34 ? 23.11672 21.95596 3.28636 1.000 46.97579 34 ILE F N 1
ATOM 21752 C CA . ILE F 2 34 ? 24.17763 21.65166 4.24466 1.000 43.40977 34 ILE F CA 1
ATOM 21753 C C . ILE F 2 34 ? 23.55042 21.72925 5.63386 1.000 41.50596 34 ILE F C 1
ATOM 21754 O O . ILE F 2 34 ? 23.29969 22.81658 6.15152 1.000 43.50800 34 ILE F O 1
ATOM 21770 N N . VAL F 2 35 ? 23.29465 20.57041 6.24126 1.000 41.48719 35 VAL F N 1
ATOM 21771 C CA . VAL F 2 35 ? 22.60236 20.53461 7.52272 1.000 42.85664 35 VAL F CA 1
ATOM 21772 C C . VAL F 2 35 ? 23.54449 20.67233 8.71461 1.000 40.90937 35 VAL F C 1
ATOM 21773 O O . VAL F 2 35 ? 23.08315 20.98412 9.81991 1.000 43.76347 35 VAL F O 1
ATOM 21786 N N . ALA F 2 36 ? 24.84197 20.45034 8.52698 1.000 39.02520 36 ALA F N 1
ATOM 21787 C CA . ALA F 2 36 ? 25.79454 20.61196 9.61307 1.000 37.40605 36 ALA F CA 1
ATOM 21788 C C . ALA F 2 36 ? 27.20083 20.66145 9.03874 1.000 39.42248 36 ALA F C 1
ATOM 21789 O O . ALA F 2 36 ? 27.49107 20.04647 8.00748 1.000 35.99278 36 ALA F O 1
ATOM 21796 N N . GLY F 2 37 ? 28.05752 21.40992 9.70825 1.000 36.12813 37 GLY F N 1
ATOM 21797 C CA . GLY F 2 37 ? 29.47268 21.44203 9.37083 1.000 38.26175 37 GLY F CA 1
ATOM 21798 C C . GLY F 2 37 ? 30.29934 21.15653 10.60485 1.000 40.45985 37 GLY F C 1
ATOM 21799 O O . GLY F 2 37 ? 29.96398 21.59633 11.70152 1.000 32.93972 37 GLY F O 1
ATOM 21803 N N . CYS F 2 38 ? 31.38608 20.41147 10.41325 1.000 37.36251 38 CYS F N 1
ATOM 21804 C CA . CYS F 2 38 ? 32.17505 19.90389 11.52383 1.000 34.68136 38 CYS F CA 1
ATOM 21805 C C . CYS F 2 38 ? 33.65681 20.18404 11.33375 1.000 35.75963 38 CYS F C 1
ATOM 21806 O O . CYS F 2 38 ? 34.20256 20.00856 10.24100 1.000 38.32442 38 CYS F O 1
ATOM 21814 N N . LEU F 2 39 ? 34.29992 20.62908 12.41351 1.000 32.14097 39 LEU F N 1
ATOM 21815 C CA . LEU F 2 39 ? 35.75567 20.60568 12.51912 1.000 31.76089 39 LEU F CA 1
ATOM 21816 C C . LEU F 2 39 ? 36.14544 19.20969 12.98468 1.000 31.18670 39 LEU F C 1
ATOM 21817 O O . LEU F 2 39 ? 35.84904 18.82512 14.12427 1.000 31.74478 39 LEU F O 1
ATOM 21833 N N . SER F 2 40 ? 36.78714 18.44264 12.10583 1.000 27.75224 40 SER F N 1
ATOM 21834 C CA . SER F 2 40 ? 37.00182 17.00977 12.29878 1.000 28.73943 40 SER F CA 1
ATOM 21835 C C . SER F 2 40 ? 38.47087 16.66765 12.08891 1.000 32.44220 40 SER F C 1
ATOM 21836 O O . SER F 2 40 ? 38.85662 16.15966 11.02540 1.000 30.63418 40 SER F O 1
ATOM 21844 N N . PRO F 2 41 ? 39.31432 16.88790 13.09911 1.000 26.35961 41 PRO F N 1
ATOM 21845 C CA . PRO F 2 41 ? 40.74512 16.60455 12.93622 1.000 26.83067 41 PRO F CA 1
ATOM 21846 C C . PRO F 2 41 ? 41.01333 15.13192 12.67125 1.000 27.82271 41 PRO F C 1
ATOM 21847 O O . PRO F 2 41 ? 40.23513 14.24808 13.03840 1.000 27.69581 41 PRO F O 1
ATOM 21858 N N . HIS F 2 42 ? 42.16237 14.87381 12.02929 1.000 31.44128 42 HIS F N 1
ATOM 21859 C CA . HIS F 2 42 ? 42.47998 13.55455 11.50671 1.000 27.53431 42 HIS F CA 1
ATOM 21860 C C . HIS F 2 42 ? 43.77747 12.90608 11.98296 1.000 28.41296 42 HIS F C 1
ATOM 21861 O O . HIS F 2 42 ? 44.24636 11.97130 11.32604 1.000 29.02132 42 HIS F O 1
ATOM 21875 N N . PRO F 2 43 ? 44.40648 13.32998 13.08241 1.000 30.58617 43 PRO F N 1
ATOM 21876 C CA . PRO F 2 43 ? 45.67226 12.69191 13.47029 1.000 28.03022 43 PRO F CA 1
ATOM 21877 C C . PRO F 2 43 ? 45.51347 11.18629 13.55979 1.000 25.47075 43 PRO F C 1
ATOM 21878 O O . PRO F 2 43 ? 44.52534 10.68797 14.11943 1.000 26.39226 43 PRO F O 1
ATOM 21889 N N . PRO F 2 44 ? 46.46988 10.42329 13.02327 1.000 28.47214 44 PRO F N 1
ATOM 21890 C CA . PRO F 2 44 ? 46.29809 8.95977 12.98619 1.000 27.07637 44 PRO F CA 1
ATOM 21891 C C . PRO F 2 44 ? 46.18559 8.33668 14.35735 1.000 25.43847 44 PRO F C 1
ATOM 21892 O O . PRO F 2 44 ? 45.66032 7.21984 14.48059 1.000 24.87428 44 PRO F O 1
ATOM 21903 N N . HIS F 2 45 ? 46.65285 9.02351 15.39823 1.000 24.41475 45 HIS F N 1
ATOM 21904 C CA . HIS F 2 45 ? 46.57985 8.48222 16.74896 1.000 25.84613 45 HIS F CA 1
ATOM 21905 C C . HIS F 2 45 ? 45.14842 8.17613 17.15164 1.000 25.44518 45 HIS F C 1
ATOM 21906 O O . HIS F 2 45 ? 44.91336 7.25039 17.93605 1.000 26.87722 45 HIS F O 1
ATOM 21920 N N . LEU F 2 46 ? 44.17939 8.92251 16.61173 1.000 24.14335 46 LEU F N 1
ATOM 21921 C CA . LEU F 2 46 ? 42.78724 8.69039 16.98074 1.000 29.98902 46 LEU F CA 1
ATOM 21922 C C . LEU F 2 46 ? 42.26736 7.38204 16.39474 1.000 25.65629 46 LEU F C 1
ATOM 21923 O O . LEU F 2 46 ? 41.49400 6.66559 17.04434 1.000 26.97038 46 LEU F O 1
ATOM 21939 N N . ILE F 2 47 ? 42.66547 7.06238 15.16826 1.000 28.73594 47 ILE F N 1
ATOM 21940 C CA . ILE F 2 47 ? 42.29921 5.77369 14.58505 1.000 27.84636 47 ILE F CA 1
ATOM 21941 C C . ILE F 2 47 ? 43.07417 4.65215 15.26694 1.000 27.99617 47 ILE F C 1
ATOM 21942 O O . ILE F 2 47 ? 42.50746 3.62216 15.65682 1.000 30.01786 47 ILE F O 1
ATOM 21958 N N . TYR F 2 48 ? 44.37850 4.84931 15.43957 1.000 27.25407 48 TYR F N 1
ATOM 21959 C CA . TYR F 2 48 ? 45.21713 3.88127 16.14078 1.000 28.64608 48 TYR F CA 1
ATOM 21960 C C . TYR F 2 48 ? 44.62449 3.49879 17.49121 1.000 30.90056 48 TYR F C 1
ATOM 21961 O O . TYR F 2 48 ? 44.56429 2.31612 17.84573 1.000 28.10446 48 TYR F O 1
ATOM 21979 N N . GLY F 2 49 ? 44.17577 4.49275 18.26862 1.000 26.30992 49 GLY F N 1
ATOM 21980 C CA . GLY F 2 49 ? 43.62544 4.20530 19.57702 1.000 29.58203 49 GLY F CA 1
ATOM 21981 C C . GLY F 2 49 ? 42.32798 3.42505 19.55764 1.000 31.27222 49 GLY F C 1
ATOM 21982 O O . GLY F 2 49 ? 42.00366 2.75557 20.54779 1.000 33.67796 49 GLY F O 1
ATOM 21986 N N . GLU F 2 50 ? 41.57557 3.50340 18.46304 1.000 29.57540 50 GLU F N 1
ATOM 21987 C CA . GLU F 2 50 ? 40.29649 2.81018 18.36589 1.000 33.43818 50 GLU F CA 1
ATOM 21988 C C . GLU F 2 50 ? 40.43567 1.34410 17.96474 1.000 33.75508 50 GLU F C 1
ATOM 21989 O O . GLU F 2 50 ? 39.53840 0.55187 18.26262 1.000 32.90953 50 GLU F O 1
ATOM 22001 N N . ASN F 2 51 ? 41.52534 0.97209 17.29498 1.000 34.41376 51 ASN F N 1
ATOM 22002 C CA . ASN F 2 51 ? 41.75173 -0.38949 16.81611 1.000 30.56877 51 ASN F CA 1
ATOM 22003 C C . ASN F 2 51 ? 40.60671 -0.87198 15.93357 1.000 35.32135 51 ASN F C 1
ATOM 22004 O O . ASN F 2 51 ? 40.06066 -1.95678 16.16450 1.000 30.06054 51 ASN F O 1
ATOM 22015 N N . PRO F 2 52 ? 40.22875 -0.12414 14.90345 1.000 31.04417 52 PRO F N 1
ATOM 22016 C CA . PRO F 2 52 ? 39.14683 -0.58016 14.02978 1.000 35.54968 52 PRO F CA 1
ATOM 22017 C C . PRO F 2 52 ? 39.61978 -1.72690 13.15741 1.000 37.87692 52 PRO F C 1
ATOM 22018 O O . PRO F 2 52 ? 40.83192 -1.93714 12.99897 1.000 30.77056 52 PRO F O 1
ATOM 22029 N N . PRO F 2 53 ? 38.69180 -2.50000 12.58588 1.000 38.61675 53 PRO F N 1
ATOM 22030 C CA . PRO F 2 53 ? 39.11929 -3.65322 11.76920 1.000 42.59273 53 PRO F CA 1
ATOM 22031 C C . PRO F 2 53 ? 40.00647 -3.26315 10.60345 1.000 31.37345 53 PRO F C 1
ATOM 22032 O O . PRO F 2 53 ? 40.93344 -4.00598 10.26353 1.000 40.10859 53 PRO F O 1
ATOM 22043 N N . GLN F 2 54 ? 39.75504 -2.10547 9.98994 1.000 33.20730 54 GLN F N 1
ATOM 22044 C CA . GLN F 2 54 ? 40.47031 -1.71472 8.78319 1.000 34.95037 54 GLN F CA 1
ATOM 22045 C C . GLN F 2 54 ? 41.92865 -1.35885 9.03885 1.000 36.85809 54 GLN F C 1
ATOM 22046 O O . GLN F 2 54 ? 42.71685 -1.31558 8.08680 1.000 33.44856 54 GLN F O 1
ATOM 22060 N N . ASN F 2 55 ? 42.31023 -1.09006 10.28871 1.000 31.69820 55 ASN F N 1
ATOM 22061 C CA . ASN F 2 55 ? 43.65143 -0.62512 10.61002 1.000 30.65834 55 ASN F CA 1
ATOM 22062 C C . ASN F 2 55 ? 44.52995 -1.78310 11.05706 1.000 29.60037 55 ASN F C 1
ATOM 22063 O O . ASN F 2 55 ? 44.19414 -2.49858 12.00265 1.000 33.69850 55 ASN F O 1
ATOM 22074 N N . GLU F 2 56 ? 45.67721 -1.94698 10.38699 1.000 28.81655 56 GLU F N 1
ATOM 22075 C CA . GLU F 2 56 ? 46.54083 -3.08540 10.69303 1.000 32.35086 56 GLU F CA 1
ATOM 22076 C C . GLU F 2 56 ? 47.18711 -2.97265 12.06645 1.000 31.04339 56 GLU F C 1
ATOM 22077 O O . GLU F 2 56 ? 47.05759 -3.91505 12.86640 1.000 29.99224 56 GLU F O 1
ATOM 22089 N N . PRO F 2 57 ? 47.87794 -1.88760 12.41678 1.000 33.24602 57 PRO F N 1
ATOM 22090 C CA . PRO F 2 57 ? 48.53243 -1.84347 13.73001 1.000 28.87987 57 PRO F CA 1
ATOM 22091 C C . PRO F 2 57 ? 47.51532 -1.83200 14.86132 1.000 28.87709 57 PRO F C 1
ATOM 22092 O O . PRO F 2 57 ? 46.35606 -1.45052 14.68838 1.000 31.30840 57 PRO F O 1
ATOM 22103 N N . ARG F 2 58 ? 47.97405 -2.27162 16.02960 1.000 31.41165 58 ARG F N 1
ATOM 22104 C CA . ARG F 2 58 ? 47.14486 -2.36266 17.22334 1.000 33.21868 58 ARG F CA 1
ATOM 22105 C C . ARG F 2 58 ? 47.71380 -1.48020 18.32415 1.000 29.69326 58 ARG F C 1
ATOM 22106 O O . ARG F 2 58 ? 48.93261 -1.42516 18.51899 1.000 30.36334 58 ARG F O 1
ATOM 22127 N N . SER F 2 59 ? 46.81945 -0.81835 19.05273 1.000 28.84256 59 SER F N 1
ATOM 22128 C CA . SER F 2 59 ? 47.16484 -0.00579 20.21066 1.000 28.46581 59 SER F CA 1
ATOM 22129 C C . SER F 2 59 ? 46.60192 -0.64241 21.47029 1.000 29.54968 59 SER F C 1
ATOM 22130 O O . SER F 2 59 ? 45.82523 -1.60051 21.41603 1.000 30.42593 59 SER F O 1
ATOM 22138 N N . THR F 2 60 ? 46.99585 -0.08127 22.61555 1.000 33.57120 60 THR F N 1
ATOM 22139 C CA . THR F 2 60 ? 46.41174 -0.41826 23.90800 1.000 30.14007 60 THR F CA 1
ATOM 22140 C C . THR F 2 60 ? 45.44131 0.65525 24.38927 1.000 31.70252 60 THR F C 1
ATOM 22141 O O . THR F 2 60 ? 45.08240 0.67046 25.57052 1.000 35.84280 60 THR F O 1
ATOM 22152 N N . GLY F 2 61 ? 45.01897 1.55243 23.49642 1.000 34.73250 61 GLY F N 1
ATOM 22153 C CA . GLY F 2 61 ? 44.16782 2.67164 23.84332 1.000 35.29538 61 GLY F CA 1
ATOM 22154 C C . GLY F 2 61 ? 44.83335 3.99910 23.50899 1.000 31.01667 61 GLY F C 1
ATOM 22155 O O . GLY F 2 61 ? 45.66726 4.08217 22.60102 1.000 29.97438 61 GLY F O 1
ATOM 22159 N N . GLY F 2 62 ? 44.46736 5.02438 24.26228 1.000 27.69519 62 GLY F N 1
ATOM 22160 C CA . GLY F 2 62 ? 45.03451 6.33973 24.08329 1.000 27.38104 62 GLY F CA 1
ATOM 22161 C C . GLY F 2 62 ? 44.02230 7.32366 23.51660 1.000 29.02956 62 GLY F C 1
ATOM 22162 O O . GLY F 2 62 ? 43.11206 6.96422 22.76488 1.000 28.48489 62 GLY F O 1
ATOM 22166 N N . TRP F 2 63 ? 44.18311 8.59131 23.89381 1.000 27.90055 63 TRP F N 1
ATOM 22167 C CA . TRP F 2 63 ? 43.35064 9.68669 23.39039 1.000 25.80025 63 TRP F CA 1
ATOM 22168 C C . TRP F 2 63 ? 41.86738 9.35399 23.50050 1.000 22.59165 63 TRP F C 1
ATOM 22169 O O . TRP F 2 63 ? 41.07053 9.63295 22.60572 1.000 26.77239 63 TRP F O 1
ATOM 22190 N N . GLU F 2 64 ? 41.48832 8.80232 24.65148 1.000 26.23628 64 GLU F N 1
ATOM 22191 C CA . GLU F 2 64 ? 40.11984 8.35192 24.86552 1.000 26.87115 64 GLU F CA 1
ATOM 22192 C C . GLU F 2 64 ? 39.12328 9.50147 24.77320 1.000 27.04233 64 GLU F C 1
ATOM 22193 O O . GLU F 2 64 ? 38.08178 9.37814 24.12616 1.000 29.04286 64 GLU F O 1
ATOM 22205 N N . THR F 2 65 ? 39.39925 10.62200 25.44854 1.000 27.20461 65 THR F N 1
ATOM 22206 C CA . THR F 2 65 ? 38.39247 11.68057 25.50969 1.000 29.91694 65 THR F CA 1
ATOM 22207 C C . THR F 2 65 ? 38.08354 12.23084 24.11920 1.000 26.88060 65 THR F C 1
ATOM 22208 O O . THR F 2 65 ? 36.93208 12.57175 23.82150 1.000 27.78916 65 THR F O 1
ATOM 22219 N N . LEU F 2 66 ? 39.09278 12.32357 23.25097 1.000 26.51511 66 LEU F N 1
ATOM 22220 C CA . LEU F 2 66 ? 38.83754 12.79070 21.89185 1.000 25.31365 66 LEU F CA 1
ATOM 22221 C C . LEU F 2 66 ? 38.09500 11.73350 21.07236 1.000 27.19863 66 LEU F C 1
ATOM 22222 O O . LEU F 2 66 ? 37.23825 12.06544 20.24638 1.000 29.72642 66 LEU F O 1
ATOM 22238 N N . ARG F 2 67 ? 38.41394 10.46021 21.28329 1.000 29.05288 67 ARG F N 1
ATOM 22239 C CA . ARG F 2 67 ? 37.67137 9.39486 20.61530 1.000 25.06792 67 ARG F CA 1
ATOM 22240 C C . ARG F 2 67 ? 36.22139 9.35644 21.08129 1.000 28.60224 67 ARG F C 1
ATOM 22241 O O . ARG F 2 67 ? 35.30557 9.18529 20.26722 1.000 29.99351 67 ARG F O 1
ATOM 22262 N N . TRP F 2 68 ? 35.98815 9.52224 22.38611 1.000 24.36563 68 TRP F N 1
ATOM 22263 C CA . TRP F 2 68 ? 34.61915 9.56961 22.88405 1.000 25.48877 68 TRP F CA 1
ATOM 22264 C C . TRP F 2 68 ? 33.86771 10.75270 22.29562 1.000 24.92098 68 TRP F C 1
ATOM 22265 O O . TRP F 2 68 ? 32.67545 10.65436 21.99984 1.000 30.36473 68 TRP F O 1
ATOM 22286 N N . ALA F 2 69 ? 34.54673 11.89140 22.12849 1.000 28.29307 69 ALA F N 1
ATOM 22287 C CA . ALA F 2 69 ? 33.90315 13.03872 21.49714 1.000 26.90878 69 ALA F CA 1
ATOM 22288 C C . ALA F 2 69 ? 33.51141 12.71347 20.06202 1.000 32.01753 69 ALA F C 1
ATOM 22289 O O . ALA F 2 69 ? 32.43282 13.09870 19.59481 1.000 34.41947 69 ALA F O 1
ATOM 22296 N N . TYR F 2 70 ? 34.37613 12.00054 19.34462 1.000 28.53752 70 TYR F N 1
ATOM 22297 C CA . TYR F 2 70 ? 34.03657 11.59782 17.98349 1.000 29.32942 70 TYR F CA 1
ATOM 22298 C C . TYR F 2 70 ? 32.85406 10.63947 17.97566 1.000 31.83660 70 TYR F C 1
ATOM 22299 O O . TYR F 2 70 ? 32.02306 10.68225 17.06370 1.000 34.00357 70 TYR F O 1
ATOM 22317 N N . GLU F 2 71 ? 32.75628 9.77040 18.98411 1.000 29.33671 71 GLU F N 1
ATOM 22318 C CA . GLU F 2 71 ? 31.59074 8.89780 19.07916 1.000 31.73754 71 GLU F CA 1
ATOM 22319 C C . GLU F 2 71 ? 30.30820 9.71640 19.17652 1.000 34.90728 71 GLU F C 1
ATOM 22320 O O . GLU F 2 71 ? 29.28256 9.35079 18.59012 1.000 33.14176 71 GLU F O 1
ATOM 22332 N N . ARG F 2 72 ? 30.34368 10.82700 19.91489 1.000 33.93192 72 ARG F N 1
ATOM 22333 C CA A ARG F 2 72 ? 29.17524 11.69815 19.98794 0.604 35.00139 72 ARG F CA 1
ATOM 22334 C CA B ARG F 2 72 ? 29.17299 11.69393 19.98780 0.396 35.18517 72 ARG F CA 1
ATOM 22335 C C . ARG F 2 72 ? 28.87455 12.32559 18.63185 1.000 35.94749 72 ARG F C 1
ATOM 22336 O O . ARG F 2 72 ? 27.70577 12.46374 18.24799 1.000 33.24603 72 ARG F O 1
ATOM 22375 N N . LEU F 2 73 ? 29.91911 12.70695 17.88743 1.000 34.65505 73 LEU F N 1
ATOM 22376 C CA . LEU F 2 73 ? 29.70684 13.28407 16.56631 1.000 33.34199 73 LEU F CA 1
ATOM 22377 C C . LEU F 2 73 ? 29.20040 12.23469 15.58234 1.000 31.13647 73 LEU F C 1
ATOM 22378 O O . LEU F 2 73 ? 28.36051 12.53534 14.72895 1.000 33.42989 73 LEU F O 1
ATOM 22394 N N . ARG F 2 74 ? 29.71544 11.00867 15.67435 1.000 32.38839 74 ARG F N 1
ATOM 22395 C CA . ARG F 2 74 ? 29.22183 9.92851 14.82534 1.000 32.60810 74 ARG F CA 1
ATOM 22396 C C . ARG F 2 74 ? 27.71951 9.74744 15.00473 1.000 36.36854 74 ARG F C 1
ATOM 22397 O O . ARG F 2 74 ? 26.97094 9.63334 14.02619 1.000 35.42027 74 ARG F O 1
ATOM 22418 N N . ALA F 2 75 ? 27.25958 9.71588 16.25892 1.000 36.48414 75 ALA F N 1
ATOM 22419 C CA . ALA F 2 75 ? 25.83800 9.53481 16.52270 1.000 37.44753 75 ALA F CA 1
ATOM 22420 C C . ALA F 2 75 ? 25.03007 10.71972 16.01274 1.000 36.64111 75 ALA F C 1
ATOM 22421 O O . ALA F 2 75 ? 23.91347 10.54575 15.50646 1.000 39.81351 75 ALA F O 1
ATOM 22428 N N . ARG F 2 76 ? 25.57370 11.93081 16.12843 1.000 34.21285 76 ARG F N 1
ATOM 22429 C CA . ARG F 2 76 ? 24.88732 13.09680 15.58318 1.000 33.15158 76 ARG F CA 1
ATOM 22430 C C . ARG F 2 76 ? 24.65407 12.93197 14.08265 1.000 36.34159 76 ARG F C 1
ATOM 22431 O O . ARG F 2 76 ? 23.55307 13.17704 13.57968 1.000 34.87983 76 ARG F O 1
ATOM 22452 N N . ILE F 2 77 ? 25.68836 12.51419 13.35481 1.000 36.61616 77 ILE F N 1
ATOM 22453 C CA . ILE F 2 77 ? 25.56279 12.33692 11.90801 1.000 39.53055 77 ILE F CA 1
ATOM 22454 C C . ILE F 2 77 ? 24.60249 11.19539 11.59292 1.000 38.67145 77 ILE F C 1
ATOM 22455 O O . ILE F 2 77 ? 23.72345 11.31742 10.73227 1.000 41.98922 77 ILE F O 1
ATOM 22471 N N . ARG F 2 78 ? 24.75780 10.07044 12.28946 1.000 37.64511 78 ARG F N 1
ATOM 22472 C CA . ARG F 2 78 ? 23.94057 8.89284 12.02534 1.000 41.46633 78 ARG F CA 1
ATOM 22473 C C . ARG F 2 78 ? 22.48657 9.11206 12.42895 1.000 44.05875 78 ARG F C 1
ATOM 22474 O O . ARG F 2 78 ? 21.56566 8.78346 11.67144 1.000 43.23190 78 ARG F O 1
ATOM 22495 N N . ASP F 2 79 ? 22.25848 9.65273 13.62947 1.000 40.72113 79 ASP F N 1
ATOM 22496 C CA . ASP F 2 79 ? 20.93418 9.63166 14.23352 1.000 39.29209 79 ASP F CA 1
ATOM 22497 C C . ASP F 2 79 ? 20.13736 10.91230 14.03730 1.000 42.21657 79 ASP F C 1
ATOM 22498 O O . ASP F 2 79 ? 18.90794 10.87369 14.15185 1.000 46.75682 79 ASP F O 1
ATOM 22507 N N . VAL F 2 80 ? 20.78874 12.03675 13.74587 1.000 39.25298 80 VAL F N 1
ATOM 22508 C CA . VAL F 2 80 ? 20.09736 13.31878 13.70748 1.000 36.61066 80 VAL F CA 1
ATOM 22509 C C . VAL F 2 80 ? 20.19016 13.93240 12.31972 1.000 43.53550 80 VAL F C 1
ATOM 22510 O O . VAL F 2 80 ? 19.17166 14.24663 11.69648 1.000 45.73662 80 VAL F O 1
ATOM 22523 N N . HIS F 2 81 ? 21.41140 14.11159 11.82692 1.000 39.92868 81 HIS F N 1
ATOM 22524 C CA . HIS F 2 81 ? 21.59136 14.80696 10.55837 1.000 39.65553 81 HIS F CA 1
ATOM 22525 C C . HIS F 2 81 ? 21.16734 13.93397 9.38346 1.000 44.61142 81 HIS F C 1
ATOM 22526 O O . HIS F 2 81 ? 20.53935 14.42575 8.44099 1.000 45.64349 81 HIS F O 1
ATOM 22540 N N . LYS F 2 82 ? 21.48461 12.64372 9.43031 1.000 40.61059 82 LYS F N 1
ATOM 22541 C CA . LYS F 2 82 ? 21.07585 11.68795 8.40851 1.000 45.94108 82 LYS F CA 1
ATOM 22542 C C . LYS F 2 82 ? 21.36021 12.23402 7.00699 1.000 46.31563 82 LYS F C 1
ATOM 22543 O O . LYS F 2 82 ? 20.44739 12.34824 6.18348 1.000 47.40310 82 LYS F O 1
ATOM 22562 N N . PRO F 2 83 ? 22.60781 12.57986 6.70909 1.000 45.62334 83 PRO F N 1
ATOM 22563 C CA . PRO F 2 83 ? 22.90795 13.24777 5.43945 1.000 47.50378 83 PRO F CA 1
ATOM 22564 C C . PRO F 2 83 ? 22.98297 12.27791 4.27015 1.000 46.27105 83 PRO F C 1
ATOM 22565 O O . PRO F 2 83 ? 23.18808 11.07326 4.42752 1.000 43.19516 83 PRO F O 1
ATOM 22576 N N . ASP F 2 84 ? 22.81583 12.84862 3.07254 1.000 49.48324 84 ASP F N 1
ATOM 22577 C CA . ASP F 2 84 ? 22.96790 12.10087 1.83228 1.000 53.33529 84 ASP F CA 1
ATOM 22578 C C . ASP F 2 84 ? 24.42583 11.88034 1.45760 1.000 49.08269 84 ASP F C 1
ATOM 22579 O O . ASP F 2 84 ? 24.72982 10.93617 0.71607 1.000 46.05117 84 ASP F O 1
ATOM 22588 N N . VAL F 2 85 ? 25.32634 12.72842 1.94343 1.000 42.88403 85 VAL F N 1
ATOM 22589 C CA . VAL F 2 85 ? 26.71558 12.71108 1.50705 1.000 43.85259 85 VAL F CA 1
ATOM 22590 C C . VAL F 2 85 ? 27.56222 13.41050 2.56111 1.000 42.02178 85 VAL F C 1
ATOM 22591 O O . VAL F 2 85 ? 27.12680 14.38071 3.18487 1.000 39.20657 85 VAL F O 1
ATOM 22604 N N . LEU F 2 86 ? 28.77441 12.90281 2.75303 1.000 41.56942 86 LEU F N 1
ATOM 22605 C CA . LEU F 2 86 ? 29.79406 13.55515 3.56151 1.000 36.89910 86 LEU F CA 1
ATOM 22606 C C . LEU F 2 86 ? 30.78637 14.22545 2.61836 1.000 36.39276 86 LEU F C 1
ATOM 22607 O O . LEU F 2 86 ? 31.42129 13.54911 1.79828 1.000 41.66767 86 LEU F O 1
ATOM 22623 N N . ILE F 2 87 ? 30.89803 15.54374 2.71528 1.000 35.59234 87 ILE F N 1
ATOM 22624 C CA . ILE F 2 87 ? 31.86638 16.32269 1.95494 1.000 34.41175 87 ILE F CA 1
ATOM 22625 C C . ILE F 2 87 ? 33.02378 16.66012 2.88609 1.000 39.78133 87 ILE F C 1
ATOM 22626 O O . ILE F 2 87 ? 32.82999 17.33236 3.91047 1.000 33.49514 87 ILE F O 1
ATOM 22642 N N . VAL F 2 88 ? 34.22353 16.20044 2.53501 1.000 33.71382 88 VAL F N 1
ATOM 22643 C CA . VAL F 2 88 ? 35.39899 16.35796 3.38020 1.000 37.11222 88 VAL F CA 1
ATOM 22644 C C . VAL F 2 88 ? 36.45629 17.15534 2.63082 1.000 38.59290 88 VAL F C 1
ATOM 22645 O O . VAL F 2 88 ? 36.64584 16.98198 1.42041 1.000 36.59070 88 VAL F O 1
ATOM 22658 N N . HIS F 2 89 ? 37.13558 18.03880 3.35930 1.000 33.89308 89 HIS F N 1
ATOM 22659 C CA . HIS F 2 89 ? 38.28870 18.77719 2.86120 1.000 31.40736 89 HIS F CA 1
ATOM 22660 C C . HIS F 2 89 ? 39.41177 18.60759 3.87477 1.000 37.74316 89 HIS F C 1
ATOM 22661 O O . HIS F 2 89 ? 39.22569 18.90976 5.05852 1.000 33.63992 89 HIS F O 1
ATOM 22675 N N . ALA F 2 90 ? 40.55715 18.11607 3.42187 1.000 37.21397 90 ALA F N 1
ATOM 22676 C CA . ALA F 2 90 ? 41.68429 17.80205 4.28484 1.000 35.96903 90 ALA F CA 1
ATOM 22677 C C . ALA F 2 90 ? 42.96399 18.31402 3.64487 1.000 43.43888 90 ALA F C 1
ATOM 22678 O O . ALA F 2 90 ? 43.02261 18.50981 2.42619 1.000 45.83305 90 ALA F O 1
ATOM 22685 N N . PRO F 2 91 ? 44.01224 18.53304 4.44341 1.000 43.85617 91 PRO F N 1
ATOM 22686 C CA . PRO F 2 91 ? 45.20163 19.23118 3.93857 1.000 48.81658 91 PRO F CA 1
ATOM 22687 C C . PRO F 2 91 ? 46.29020 18.40092 3.27470 1.000 54.52877 91 PRO F C 1
ATOM 22688 O O . PRO F 2 91 ? 47.15763 18.99928 2.62187 1.000 68.61400 91 PRO F O 1
ATOM 22699 N N . HIS F 2 92 ? 46.29967 17.07585 3.41343 1.000 45.69621 92 HIS F N 1
ATOM 22700 C CA . HIS F 2 92 ? 47.50171 16.30579 3.10365 1.000 62.29467 92 HIS F CA 1
ATOM 22701 C C . HIS F 2 92 ? 47.49147 15.65012 1.73189 1.000 61.40692 92 HIS F C 1
ATOM 22702 O O . HIS F 2 92 ? 48.50610 15.06318 1.33991 1.000 58.41475 92 HIS F O 1
ATOM 22716 N N . TRP F 2 93 ? 46.39345 15.74344 0.99467 1.000 67.89711 93 TRP F N 1
ATOM 22717 C CA . TRP F 2 93 ? 46.43762 15.56853 -0.45615 1.000 61.63890 93 TRP F CA 1
ATOM 22718 C C . TRP F 2 93 ? 46.77507 16.92328 -1.08081 1.000 61.41232 93 TRP F C 1
ATOM 22719 O O . TRP F 2 93 ? 45.99172 17.53853 -1.79621 1.000 65.01326 93 TRP F O 1
ATOM 22740 N N . ILE F 2 94 ? 47.97093 17.40350 -0.73469 1.000 73.10554 94 ILE F N 1
ATOM 22741 C CA . ILE F 2 94 ? 48.41027 18.72821 -1.15984 1.000 73.84342 94 ILE F CA 1
ATOM 22742 C C . ILE F 2 94 ? 48.49292 18.75082 -2.67823 1.000 77.70215 94 ILE F C 1
ATOM 22743 O O . ILE F 2 94 ? 49.28209 18.01444 -3.28425 1.000 72.00877 94 ILE F O 1
ATOM 22759 N N . THR F 2 95 ? 47.68299 19.60092 -3.30209 1.000 75.25807 95 THR F N 1
ATOM 22760 C CA . THR F 2 95 ? 47.60027 19.67143 -4.75382 1.000 62.48964 95 THR F CA 1
ATOM 22761 C C . THR F 2 95 ? 48.34075 20.90175 -5.25686 1.000 63.25667 95 THR F C 1
ATOM 22762 O O . THR F 2 95 ? 47.96569 22.03942 -4.95028 1.000 62.31588 95 THR F O 1
ATOM 22773 N N . MET F 2 96 ? 49.38978 20.65305 -6.03652 1.000 63.79230 96 MET F N 1
ATOM 22774 C CA . MET F 2 96 ? 50.21321 21.72181 -6.58428 1.000 76.85751 96 MET F CA 1
ATOM 22775 C C . MET F 2 96 ? 49.38289 22.75524 -7.33634 1.000 77.52442 96 MET F C 1
ATOM 22776 O O . MET F 2 96 ? 49.59884 23.96406 -7.18228 1.000 72.93750 96 MET F O 1
ATOM 22790 N N . VAL F 2 97 ? 48.42786 22.30694 -8.14688 1.000 65.15563 97 VAL F N 1
ATOM 22791 C CA . VAL F 2 97 ? 47.67694 23.18294 -9.03761 1.000 60.76217 97 VAL F CA 1
ATOM 22792 C C . VAL F 2 97 ? 46.21610 23.16628 -8.61159 1.000 59.21215 97 VAL F C 1
ATOM 22793 O O . VAL F 2 97 ? 45.51522 22.16286 -8.80517 1.000 54.38132 97 VAL F O 1
ATOM 22806 N N . GLY F 2 98 ? 45.75757 24.27536 -8.03815 1.000 54.21790 98 GLY F N 1
ATOM 22807 C CA . GLY F 2 98 ? 44.34907 24.49319 -7.79842 1.000 48.96858 98 GLY F CA 1
ATOM 22808 C C . GLY F 2 98 ? 43.72858 23.46966 -6.86679 1.000 51.94853 98 GLY F C 1
ATOM 22809 O O . GLY F 2 98 ? 44.38971 22.84932 -6.02627 1.000 51.32452 98 GLY F O 1
ATOM 22813 N N . HIS F 2 99 ? 42.42124 23.29273 -7.02850 1.000 47.02610 99 HIS F N 1
ATOM 22814 C CA . HIS F 2 99 ? 41.60227 22.46458 -6.15599 1.000 46.80148 99 HIS F CA 1
ATOM 22815 C C . HIS F 2 99 ? 41.12496 21.24228 -6.92232 1.000 44.44869 99 HIS F C 1
ATOM 22816 O O . HIS F 2 99 ? 40.58257 21.37149 -8.02497 1.000 47.36568 99 HIS F O 1
ATOM 22830 N N . HIS F 2 100 ? 41.32415 20.06211 -6.34535 1.000 42.14731 100 HIS F N 1
ATOM 22831 C CA . HIS F 2 100 ? 40.97070 18.80785 -6.99291 1.000 42.34476 100 HIS F CA 1
ATOM 22832 C C . HIS F 2 100 ? 39.79202 18.15921 -6.27997 1.000 46.43280 100 HIS F C 1
ATOM 22833 O O . HIS F 2 100 ? 39.69872 18.20261 -5.04679 1.000 40.71571 100 HIS F O 1
ATOM 22847 N N . VAL F 2 101 ? 38.89764 17.55629 -7.06143 1.000 37.10784 101 VAL F N 1
ATOM 22848 C CA . VAL F 2 101 ? 37.73415 16.83947 -6.55187 1.000 39.73584 101 VAL F CA 1
ATOM 22849 C C . VAL F 2 101 ? 37.86523 15.37783 -6.95567 1.000 42.97902 101 VAL F C 1
ATOM 22850 O O . VAL F 2 101 ? 38.03539 15.06709 -8.14274 1.000 43.72091 101 VAL F O 1
ATOM 22863 N N . ASN F 2 102 ? 37.78232 14.48359 -5.97723 1.000 36.91524 102 ASN F N 1
ATOM 22864 C CA . ASN F 2 102 ? 37.87112 13.05181 -6.22934 1.000 36.14977 102 ASN F CA 1
ATOM 22865 C C . ASN F 2 102 ? 36.51642 12.56533 -6.72624 1.000 42.59491 102 ASN F C 1
ATOM 22866 O O . ASN F 2 102 ? 35.52905 12.58271 -5.98411 1.000 38.03150 102 ASN F O 1
ATOM 22877 N N . CYS F 2 103 ? 36.46741 12.13044 -7.98845 1.000 43.68934 103 CYS F N 1
ATOM 22878 C CA . CYS F 2 103 ? 35.23771 11.64835 -8.60411 1.000 37.94256 103 CYS F CA 1
ATOM 22879 C C . CYS F 2 103 ? 35.32370 10.17018 -8.95960 1.000 40.47922 103 CYS F C 1
ATOM 22880 O O . CYS F 2 103 ? 34.54575 9.68559 -9.79149 1.000 41.73107 103 CYS F O 1
ATOM 22888 N N . VAL F 2 104 ? 36.25335 9.44426 -8.35746 1.000 37.41928 104 VAL F N 1
ATOM 22889 C CA . VAL F 2 104 ? 36.33337 7.99556 -8.57293 1.000 38.66656 104 VAL F CA 1
ATOM 22890 C C . VAL F 2 104 ? 35.10335 7.33928 -7.95993 1.000 45.61639 104 VAL F C 1
ATOM 22891 O O . VAL F 2 104 ? 34.76550 7.63432 -6.79631 1.000 40.84617 104 VAL F O 1
ATOM 22904 N N . PRO F 2 105 ? 34.40602 6.45397 -8.67762 1.000 43.13150 105 PRO F N 1
ATOM 22905 C CA . PRO F 2 105 ? 33.16773 5.89130 -8.11139 1.000 42.98602 105 PRO F CA 1
ATOM 22906 C C . PRO F 2 105 ? 33.36461 5.15921 -6.79529 1.000 45.57468 105 PRO F C 1
ATOM 22907 O O . PRO F 2 105 ? 32.58176 5.35903 -5.85768 1.000 41.74785 105 PRO F O 1
ATOM 22918 N N . ASN F 2 106 ? 34.38434 4.30802 -6.69470 1.000 45.55253 106 ASN F N 1
ATOM 22919 C CA . ASN F 2 106 ? 34.54501 3.40185 -5.55694 1.000 46.19115 106 ASN F CA 1
ATOM 22920 C C . ASN F 2 106 ? 36.01341 3.32006 -5.16021 1.000 46.17429 106 ASN F C 1
ATOM 22921 O O . ASN F 2 106 ? 36.67238 2.29212 -5.34890 1.000 41.21847 106 ASN F O 1
ATOM 22932 N N . PRO F 2 107 ? 36.55241 4.38693 -4.57038 1.000 43.95692 107 PRO F N 1
ATOM 22933 C CA . PRO F 2 107 ? 37.96006 4.35520 -4.14646 1.000 41.18157 107 PRO F CA 1
ATOM 22934 C C . PRO F 2 107 ? 38.22706 3.21396 -3.17641 1.000 39.08332 107 PRO F C 1
ATOM 22935 O O . PRO F 2 107 ? 37.50789 3.02884 -2.19312 1.000 40.04760 107 PRO F O 1
ATOM 22946 N N . ARG F 2 108 ? 39.27340 2.44408 -3.46587 1.000 37.92446 108 ARG F N 1
ATOM 22947 C CA . ARG F 2 108 ? 39.69726 1.33803 -2.62059 1.000 37.85034 108 ARG F CA 1
ATOM 22948 C C . ARG F 2 108 ? 41.21695 1.30176 -2.58868 1.000 42.89200 108 ARG F C 1
ATOM 22949 O O . ARG F 2 108 ? 41.87724 1.70090 -3.55329 1.000 42.74766 108 ARG F O 1
ATOM 22970 N N . GLY F 2 109 ? 41.76635 0.81978 -1.48205 1.000 36.50500 109 GLY F N 1
ATOM 22971 C CA . GLY F 2 109 ? 43.20238 0.67581 -1.37153 1.000 39.97551 109 GLY F CA 1
ATOM 22972 C C . GLY F 2 109 ? 43.64231 0.62492 0.07840 1.000 40.14702 109 GLY F C 1
ATOM 22973 O O . GLY F 2 109 ? 42.83368 0.46071 0.98964 1.000 34.97388 109 GLY F O 1
ATOM 22977 N N . LEU F 2 110 ? 44.95411 0.76036 0.25991 1.000 39.04164 110 LEU F N 1
ATOM 22978 C CA . LEU F 2 110 ? 45.58470 0.76115 1.57489 1.000 41.17772 110 LEU F CA 1
ATOM 22979 C C . LEU F 2 110 ? 46.26814 2.10522 1.78097 1.000 41.31050 110 LEU F C 1
ATOM 22980 O O . LEU F 2 110 ? 47.15646 2.48029 1.00578 1.000 43.40366 110 LEU F O 1
ATOM 22996 N N . SER F 2 111 ? 45.85069 2.83037 2.81532 1.000 38.11307 111 SER F N 1
ATOM 22997 C CA . SER F 2 111 ? 46.40383 4.14287 3.13210 1.000 37.06548 111 SER F CA 1
ATOM 22998 C C . SER F 2 111 ? 47.38817 3.99244 4.28300 1.000 34.26684 111 SER F C 1
ATOM 22999 O O . SER F 2 111 ? 47.00086 3.60124 5.38995 1.000 33.56530 111 SER F O 1
ATOM 23007 N N . VAL F 2 112 ? 48.65540 4.30471 4.02281 1.000 39.76250 112 VAL F N 1
ATOM 23008 C CA . VAL F 2 112 ? 49.71345 4.22480 5.02665 1.000 34.72250 112 VAL F CA 1
ATOM 23009 C C . VAL F 2 112 ? 50.16855 5.64163 5.34854 1.000 36.43176 112 VAL F C 1
ATOM 23010 O O . VAL F 2 112 ? 50.60913 6.38227 4.46237 1.000 33.50743 112 VAL F O 1
ATOM 23023 N N . GLU F 2 113 ? 50.04578 6.02627 6.61191 1.000 35.28658 113 GLU F N 1
ATOM 23024 C CA . GLU F 2 113 ? 50.54103 7.32507 7.05549 1.000 31.88401 113 GLU F CA 1
ATOM 23025 C C . GLU F 2 113 ? 52.06112 7.30880 6.99290 1.000 33.47972 113 GLU F C 1
ATOM 23026 O O . GLU F 2 113 ? 52.68849 6.53820 7.72799 1.000 35.05450 113 GLU F O 1
ATOM 23038 N N . PRO F 2 114 ? 52.69306 8.12688 6.14929 1.000 37.67710 114 PRO F N 1
ATOM 23039 C CA . PRO F 2 114 ? 54.15268 8.00568 5.98312 1.000 38.01703 114 PRO F CA 1
ATOM 23040 C C . PRO F 2 114 ? 54.93181 8.32140 7.24391 1.000 33.44077 114 PRO F C 1
ATOM 23041 O O . PRO F 2 114 ? 55.97132 7.69662 7.48635 1.000 30.89013 114 PRO F O 1
ATOM 23052 N N . ILE F 2 115 ? 54.44783 9.26329 8.06290 1.000 31.50326 115 ILE F N 1
ATOM 23053 C CA . ILE F 2 115 ? 55.18421 9.65426 9.26018 1.000 30.00857 115 ILE F CA 1
ATOM 23054 C C . ILE F 2 115 ? 54.86749 8.73571 10.43084 1.000 31.08117 115 ILE F C 1
ATOM 23055 O O . ILE F 2 115 ? 55.71900 8.52288 11.30993 1.000 29.43978 115 ILE F O 1
ATOM 23071 N N . PHE F 2 116 ? 53.65648 8.18062 10.48370 1.000 31.23997 116 PHE F N 1
ATOM 23072 C CA . PHE F 2 116 ? 53.24227 7.26093 11.54013 1.000 29.98847 116 PHE F CA 1
ATOM 23073 C C . PHE F 2 116 ? 52.76671 5.94159 10.93529 1.000 29.05092 116 PHE F C 1
ATOM 23074 O O . PHE F 2 116 ? 51.63621 5.50471 11.18729 1.000 29.35725 116 PHE F O 1
ATOM 23091 N N . PRO F 2 117 ? 53.61442 5.26953 10.15020 1.000 28.44753 117 PRO F N 1
ATOM 23092 C CA . PRO F 2 117 ? 53.19719 3.98400 9.56122 1.000 31.66903 117 PRO F CA 1
ATOM 23093 C C . PRO F 2 117 ? 52.93070 2.92092 10.59860 1.000 33.72517 117 PRO F C 1
ATOM 23094 O O . PRO F 2 117 ? 52.18034 1.97365 10.32323 1.000 34.31585 117 PRO F O 1
ATOM 23105 N N . HIS F 2 118 ? 53.52901 3.04106 11.78515 1.000 31.40089 118 HIS F N 1
ATOM 23106 C CA . HIS F 2 118 ? 53.25404 2.12520 12.88130 1.000 27.31554 118 HIS F CA 1
ATOM 23107 C C . HIS F 2 118 ? 51.89966 2.38054 13.52693 1.000 27.12377 118 HIS F C 1
ATOM 23108 O O . HIS F 2 118 ? 51.46274 1.56994 14.35258 1.000 29.38415 118 HIS F O 1
ATOM 23122 N N . LEU F 2 119 ? 51.23081 3.47936 13.17828 1.000 31.57781 119 LEU F N 1
ATOM 23123 C CA . LEU F 2 119 ? 49.93912 3.82083 13.75139 1.000 28.25104 119 LEU F CA 1
ATOM 23124 C C . LEU F 2 119 ? 48.77420 3.68887 12.78275 1.000 29.29134 119 LEU F C 1
ATOM 23125 O O . LEU F 2 119 ? 47.64625 3.48213 13.22963 1.000 30.50490 119 LEU F O 1
ATOM 23141 N N . PHE F 2 120 ? 49.00955 3.80573 11.47748 1.000 27.63882 120 PHE F N 1
ATOM 23142 C CA . PHE F 2 120 ? 47.90588 3.95957 10.52875 1.000 28.43533 120 PHE F CA 1
ATOM 23143 C C . PHE F 2 120 ? 48.27849 3.28908 9.20600 1.000 30.03851 120 PHE F C 1
ATOM 23144 O O . PHE F 2 120 ? 49.04133 3.84408 8.41151 1.000 31.26551 120 PHE F O 1
ATOM 23161 N N . ARG F 2 121 ? 47.71711 2.10388 8.97870 1.000 30.43907 121 ARG F N 1
ATOM 23162 C CA . ARG F 2 121 ? 47.79262 1.37006 7.70903 1.000 32.00710 121 ARG F CA 1
ATOM 23163 C C . ARG F 2 121 ? 46.36438 0.88073 7.45619 1.000 27.95555 121 ARG F C 1
ATOM 23164 O O . ARG F 2 121 ? 45.99264 -0.20739 7.89521 1.000 29.29507 121 ARG F O 1
ATOM 23185 N N . TYR F 2 122 ? 45.57173 1.69797 6.76788 1.000 27.69883 122 TYR F N 1
ATOM 23186 C CA . TYR F 2 122 ? 44.11971 1.58527 6.75667 1.000 33.26228 122 TYR F CA 1
ATOM 23187 C C . TYR F 2 122 ? 43.63902 1.08047 5.40159 1.000 31.96996 122 TYR F C 1
ATOM 23188 O O . TYR F 2 122 ? 43.93073 1.68913 4.37035 1.000 34.74824 122 TYR F O 1
ATOM 23206 N N . ARG F 2 123 ? 42.88653 -0.01585 5.41900 1.000 34.43705 123 ARG F N 1
ATOM 23207 C CA . ARG F 2 123 ? 42.27626 -0.58844 4.21629 1.000 34.37643 123 ARG F CA 1
ATOM 23208 C C . ARG F 2 123 ? 40.90421 0.04733 4.02715 1.000 32.64136 123 ARG F C 1
ATOM 23209 O O . ARG F 2 123 ? 39.98473 -0.21506 4.80445 1.000 35.71725 123 ARG F O 1
ATOM 23230 N N . TYR F 2 124 ? 40.76210 0.87548 2.99764 1.000 28.96580 124 TYR F N 1
ATOM 23231 C CA . TYR F 2 124 ? 39.56096 1.66776 2.80376 1.000 35.24005 124 TYR F CA 1
ATOM 23232 C C . TYR F 2 124 ? 38.79265 1.21182 1.57009 1.000 39.29195 124 TYR F C 1
ATOM 23233 O O . TYR F 2 124 ? 39.36340 0.67484 0.61824 1.000 35.97834 124 TYR F O 1
ATOM 23251 N N . ASP F 2 125 ? 37.47309 1.46408 1.60892 1.000 36.09876 125 ASP F N 1
ATOM 23252 C CA . ASP F 2 125 ? 36.55556 1.03724 0.53782 1.000 39.41481 125 ASP F CA 1
ATOM 23253 C C . ASP F 2 125 ? 35.24769 1.81569 0.73619 1.000 39.20110 125 ASP F C 1
ATOM 23254 O O . ASP F 2 125 ? 34.46187 1.47588 1.62064 1.000 38.62745 125 ASP F O 1
ATOM 23263 N N . PHE F 2 126 ? 35.03019 2.83089 -0.09775 1.000 37.66945 126 PHE F N 1
ATOM 23264 C CA . PHE F 2 126 ? 33.84212 3.65644 0.04837 1.000 43.05519 126 PHE F CA 1
ATOM 23265 C C . PHE F 2 126 ? 33.36529 4.11029 -1.32039 1.000 43.99801 126 PHE F C 1
ATOM 23266 O O . PHE F 2 126 ? 34.07410 4.00002 -2.32154 1.000 43.84900 126 PHE F O 1
ATOM 23283 N N . ARG F 2 127 ? 32.13610 4.61764 -1.34931 1.000 43.95900 127 ARG F N 1
ATOM 23284 C CA A ARG F 2 127 ? 31.50797 5.09020 -2.57380 0.508 45.56558 127 ARG F CA 1
ATOM 23285 C CA B ARG F 2 127 ? 31.50963 5.09059 -2.57343 0.492 45.56243 127 ARG F CA 1
ATOM 23286 C C . ARG F 2 127 ? 31.54888 6.61183 -2.61575 1.000 44.66608 127 ARG F C 1
ATOM 23287 O O . ARG F 2 127 ? 31.41078 7.27661 -1.58548 1.000 40.95503 127 ARG F O 1
ATOM 23326 N N . THR F 2 128 ? 31.73114 7.15454 -3.81254 1.000 41.56130 128 THR F N 1
ATOM 23327 C CA . THR F 2 128 ? 31.76078 8.59071 -4.03171 1.000 39.65274 128 THR F CA 1
ATOM 23328 C C . THR F 2 128 ? 30.44161 9.05767 -4.63573 1.000 44.35818 128 THR F C 1
ATOM 23329 O O . THR F 2 128 ? 29.82474 8.34462 -5.44100 1.000 44.40647 128 THR F O 1
ATOM 23340 N N . ASP F 2 129 ? 30.01990 10.25970 -4.25045 1.000 39.65573 129 ASP F N 1
ATOM 23341 C CA . ASP F 2 129 ? 28.88483 10.93213 -4.87761 1.000 45.07071 129 ASP F CA 1
ATOM 23342 C C . ASP F 2 129 ? 29.41283 11.65828 -6.11213 1.000 39.31325 129 ASP F C 1
ATOM 23343 O O . ASP F 2 129 ? 29.71568 12.85453 -6.09663 1.000 40.71578 129 ASP F O 1
ATOM 23352 N N . VAL F 2 130 ? 29.52633 10.90060 -7.20752 1.000 46.42626 130 VAL F N 1
ATOM 23353 C CA . VAL F 2 130 ? 30.15261 11.42831 -8.41847 1.000 41.57674 130 VAL F CA 1
ATOM 23354 C C . VAL F 2 130 ? 29.40552 12.65967 -8.91091 1.000 38.28302 130 VAL F C 1
ATOM 23355 O O . VAL F 2 130 ? 30.00709 13.69993 -9.19809 1.000 41.85133 130 VAL F O 1
ATOM 23368 N N . GLU F 2 131 ? 28.07868 12.56323 -9.01070 1.000 44.32763 131 GLU F N 1
ATOM 23369 C CA . GLU F 2 131 ? 27.29502 13.69790 -9.49047 1.000 45.80285 131 GLU F CA 1
ATOM 23370 C C . GLU F 2 131 ? 27.57348 14.94851 -8.66853 1.000 46.65202 131 GLU F C 1
ATOM 23371 O O . GLU F 2 131 ? 27.72945 16.04496 -9.21839 1.000 47.19840 131 GLU F O 1
ATOM 23383 N N . LEU F 2 132 ? 27.63322 14.80718 -7.34205 1.000 47.87871 132 LEU F N 1
ATOM 23384 C CA . LEU F 2 132 ? 27.93190 15.96127 -6.49835 1.000 42.47158 132 LEU F CA 1
ATOM 23385 C C . LEU F 2 132 ? 29.36090 16.43963 -6.71942 1.000 35.22327 132 LEU F C 1
ATOM 23386 O O . LEU F 2 132 ? 29.60767 17.64005 -6.86737 1.000 40.82646 132 LEU F O 1
ATOM 23402 N N . GLY F 2 133 ? 30.31745 15.51235 -6.73564 1.000 40.81708 133 GLY F N 1
ATOM 23403 C CA . GLY F 2 133 ? 31.69831 15.89885 -6.98212 1.000 41.36350 133 GLY F CA 1
ATOM 23404 C C . GLY F 2 133 ? 31.85909 16.65869 -8.28183 1.000 41.99366 133 GLY F C 1
ATOM 23405 O O . GLY F 2 133 ? 32.52268 17.69572 -8.33447 1.000 44.54040 133 GLY F O 1
ATOM 23409 N N . GLU F 2 134 ? 31.24786 16.15114 -9.35541 1.000 48.12900 134 GLU F N 1
ATOM 23410 C CA . GLU F 2 134 ? 31.29156 16.86713 -10.62629 1.000 46.88520 134 GLU F CA 1
ATOM 23411 C C . GLU F 2 134 ? 30.66095 18.24644 -10.49682 1.000 43.73340 134 GLU F C 1
ATOM 23412 O O . GLU F 2 134 ? 31.17238 19.22725 -11.04723 1.000 42.52246 134 GLU F O 1
ATOM 23424 N N . ALA F 2 135 ? 29.54804 18.34193 -9.76163 1.000 45.85922 135 ALA F N 1
ATOM 23425 C CA . ALA F 2 135 ? 28.86089 19.62116 -9.62783 1.000 42.30285 135 ALA F CA 1
ATOM 23426 C C . ALA F 2 135 ? 29.71586 20.63006 -8.87316 1.000 45.85731 135 ALA F C 1
ATOM 23427 O O . ALA F 2 135 ? 29.77616 21.80726 -9.24927 1.000 46.47104 135 ALA F O 1
ATOM 23434 N N . ILE F 2 136 ? 30.38146 20.19276 -7.80001 1.000 45.55930 136 ILE F N 1
ATOM 23435 C CA . ILE F 2 136 ? 31.24263 21.10229 -7.04941 1.000 45.15752 136 ILE F CA 1
ATOM 23436 C C . ILE F 2 136 ? 32.36817 21.61259 -7.94130 1.000 38.07205 136 ILE F C 1
ATOM 23437 O O . ILE F 2 136 ? 32.67234 22.81055 -7.96518 1.000 43.83180 136 ILE F O 1
ATOM 23453 N N . ALA F 2 137 ? 33.00186 20.70759 -8.68636 1.000 45.25720 137 ALA F N 1
ATOM 23454 C CA . ALA F 2 137 ? 34.07455 21.10897 -9.59198 1.000 46.55118 137 ALA F CA 1
ATOM 23455 C C . ALA F 2 137 ? 33.58828 22.15365 -10.59159 1.000 47.25254 137 ALA F C 1
ATOM 23456 O O . ALA F 2 137 ? 34.22428 23.19956 -10.77745 1.000 48.08997 137 ALA F O 1
ATOM 23463 N N . GLU F 2 138 ? 32.45189 21.89161 -11.24017 1.000 51.19978 138 GLU F N 1
ATOM 23464 C CA . GLU F 2 138 ? 31.91681 22.84566 -12.20825 1.000 52.40905 138 GLU F CA 1
ATOM 23465 C C . GLU F 2 138 ? 31.63501 24.18654 -11.54575 1.000 50.68683 138 GLU F C 1
ATOM 23466 O O . GLU F 2 138 ? 32.03834 25.24047 -12.05110 1.000 51.09667 138 GLU F O 1
ATOM 23478 N N . GLU F 2 139 ? 30.94206 24.16732 -10.40477 1.000 49.25774 139 GLU F N 1
ATOM 23479 C CA . GLU F 2 139 ? 30.64529 25.41253 -9.70737 1.000 49.37945 139 GLU F CA 1
ATOM 23480 C C . GLU F 2 139 ? 31.92461 26.14696 -9.32658 1.000 47.29860 139 GLU F C 1
ATOM 23481 O O . GLU F 2 139 ? 31.99073 27.37897 -9.40456 1.000 46.57082 139 GLU F O 1
ATOM 23493 N N . ALA F 2 140 ? 32.95397 25.40612 -8.91091 1.000 48.43697 140 ALA F N 1
ATOM 23494 C CA . ALA F 2 140 ? 34.20542 26.03883 -8.50592 1.000 47.55567 140 ALA F CA 1
ATOM 23495 C C . ALA F 2 140 ? 34.86679 26.74394 -9.68530 1.000 46.33305 140 ALA F C 1
ATOM 23496 O O . ALA F 2 140 ? 35.20941 27.92784 -9.60419 1.000 49.75502 140 ALA F O 1
ATOM 23503 N N . SER F 2 141 ? 35.06070 26.02663 -10.79152 1.000 50.66236 141 SER F N 1
ATOM 23504 C CA . SER F 2 141 ? 35.62849 26.65568 -11.98252 1.000 53.21532 141 SER F CA 1
ATOM 23505 C C . SER F 2 141 ? 34.75625 27.81040 -12.45865 1.000 50.97891 141 SER F C 1
ATOM 23506 O O . SER F 2 141 ? 35.26682 28.82910 -12.93847 1.000 53.16549 141 SER F O 1
ATOM 23514 N N . GLY F 2 142 ? 33.43614 27.67527 -12.32116 1.000 51.52168 142 GLY F N 1
ATOM 23515 C CA . GLY F 2 142 ? 32.55108 28.76514 -12.68675 1.000 47.40445 142 GLY F CA 1
ATOM 23516 C C . GLY F 2 142 ? 32.81207 30.03592 -11.90687 1.000 51.36116 142 GLY F C 1
ATOM 23517 O O . GLY F 2 142 ? 32.61528 31.13889 -12.42585 1.000 51.30563 142 GLY F O 1
ATOM 23521 N N . LEU F 2 143 ? 33.25507 29.90830 -10.65656 1.000 48.18844 143 LEU F N 1
ATOM 23522 C CA . LEU F 2 143 ? 33.54314 31.06376 -9.81938 1.000 49.32568 143 LEU F CA 1
ATOM 23523 C C . LEU F 2 143 ? 34.98350 31.54820 -9.94310 1.000 46.88565 143 LEU F C 1
ATOM 23524 O O . LEU F 2 143 ? 35.36877 32.47882 -9.22454 1.000 48.03778 143 LEU F O 1
ATOM 23540 N N . GLY F 2 144 ? 35.77978 30.94804 -10.82161 1.000 50.95783 144 GLY F N 1
ATOM 23541 C CA . GLY F 2 144 ? 37.11084 31.42820 -11.11329 1.000 54.07903 144 GLY F CA 1
ATOM 23542 C C . GLY F 2 144 ? 38.25138 30.62462 -10.52720 1.000 56.08286 144 GLY F C 1
ATOM 23543 O O . GLY F 2 144 ? 39.40912 31.03667 -10.66206 1.000 53.67821 144 GLY F O 1
ATOM 23547 N N . LEU F 2 145 ? 37.96750 29.49824 -9.88207 1.000 55.89121 145 LEU F N 1
ATOM 23548 C CA . LEU F 2 145 ? 39.00627 28.68377 -9.27279 1.000 52.94234 145 LEU F CA 1
ATOM 23549 C C . LEU F 2 145 ? 39.59025 27.72032 -10.29683 1.000 50.97577 145 LEU F C 1
ATOM 23550 O O . LEU F 2 145 ? 38.87050 27.18227 -11.14358 1.000 51.47357 145 LEU F O 1
ATOM 23566 N N . VAL F 2 146 ? 40.90455 27.50995 -10.21613 1.000 48.03565 146 VAL F N 1
ATOM 23567 C CA . VAL F 2 146 ? 41.54228 26.45187 -10.98715 1.000 49.09970 146 VAL F CA 1
ATOM 23568 C C . VAL F 2 146 ? 41.21001 25.11400 -10.34459 1.000 47.96523 146 VAL F C 1
ATOM 23569 O O . VAL F 2 146 ? 41.44962 24.91068 -9.14729 1.000 45.60223 146 VAL F O 1
ATOM 23582 N N . THR F 2 147 ? 40.65251 24.19492 -11.13300 1.000 43.86741 147 THR F N 1
ATOM 23583 C CA . THR F 2 147 ? 40.15523 22.93904 -10.59914 1.000 41.82814 147 THR F CA 1
ATOM 23584 C C . THR F 2 147 ? 40.51270 21.78513 -11.52333 1.000 45.12902 147 THR F C 1
ATOM 23585 O O . THR F 2 147 ? 40.92009 21.97419 -12.67415 1.000 48.30720 147 THR F O 1
ATOM 23596 N N . ARG F 2 148 ? 40.35567 20.57317 -10.99493 1.000 41.82640 148 ARG F N 1
ATOM 23597 C CA . ARG F 2 148 ? 40.47884 19.35055 -11.77155 1.000 46.08026 148 ARG F CA 1
ATOM 23598 C C . ARG F 2 148 ? 39.69857 18.25751 -11.06081 1.000 45.38794 148 ARG F C 1
ATOM 23599 O O . ARG F 2 148 ? 39.61081 18.24296 -9.83150 1.000 43.71924 148 ARG F O 1
ATOM 23620 N N . THR F 2 149 ? 39.13549 17.34520 -11.84568 1.000 40.70005 149 THR F N 1
ATOM 23621 C CA . THR F 2 149 ? 38.44423 16.17695 -11.32225 1.000 42.47558 149 THR F CA 1
ATOM 23622 C C . THR F 2 149 ? 39.32556 14.94901 -11.49653 1.000 44.09110 149 THR F C 1
ATOM 23623 O O . THR F 2 149 ? 39.93334 14.75326 -12.55362 1.000 46.39364 149 THR F O 1
ATOM 23634 N N . LEU F 2 150 ? 39.39127 14.12552 -10.45438 1.000 37.86519 150 LEU F N 1
ATOM 23635 C CA . LEU F 2 150 ? 40.20314 12.91648 -10.45002 1.000 43.38873 150 LEU F CA 1
ATOM 23636 C C . LEU F 2 150 ? 39.30458 11.71626 -10.71643 1.000 42.72523 150 LEU F C 1
ATOM 23637 O O . LEU F 2 150 ? 38.35573 11.46982 -9.96294 1.000 42.09183 150 LEU F O 1
ATOM 23653 N N . ARG F 2 151 ? 39.60944 10.97162 -11.78508 1.000 39.29751 151 ARG F N 1
ATOM 23654 C CA . ARG F 2 151 ? 38.89398 9.75077 -12.11628 1.000 38.47916 151 ARG F CA 1
ATOM 23655 C C . ARG F 2 151 ? 39.78205 8.51953 -12.11086 1.000 41.76606 151 ARG F C 1
ATOM 23656 O O . ARG F 2 151 ? 39.29232 7.41789 -12.38879 1.000 44.99174 151 ARG F O 1
ATOM 23677 N N . ASP F 2 152 ? 41.06961 8.67066 -11.84405 1.000 41.43555 152 ASP F N 1
ATOM 23678 C CA . ASP F 2 152 ? 41.97518 7.53042 -11.88525 1.000 40.67549 152 ASP F CA 1
ATOM 23679 C C . ASP F 2 152 ? 41.84483 6.73290 -10.59648 1.000 42.45141 152 ASP F C 1
ATOM 23680 O O . ASP F 2 152 ? 42.25736 7.21302 -9.53072 1.000 45.71781 152 ASP F O 1
ATOM 23689 N N . PRO F 2 153 ? 41.28449 5.51836 -10.64019 1.000 38.21710 153 PRO F N 1
ATOM 23690 C CA . PRO F 2 153 ? 41.15000 4.73498 -9.40394 1.000 40.44417 153 PRO F CA 1
ATOM 23691 C C . PRO F 2 153 ? 42.47211 4.24390 -8.85351 1.000 42.90207 153 PRO F C 1
ATOM 23692 O O . PRO F 2 153 ? 42.49892 3.72331 -7.73044 1.000 40.68117 153 PRO F O 1
ATOM 23703 N N . ARG F 2 154 ? 43.56416 4.38293 -9.60720 1.000 37.58722 154 ARG F N 1
ATOM 23704 C CA . ARG F 2 154 ? 44.87258 3.96073 -9.12693 1.000 41.93816 154 ARG F CA 1
ATOM 23705 C C . ARG F 2 154 ? 45.49712 4.96939 -8.17078 1.000 36.20140 154 ARG F C 1
ATOM 23706 O O . ARG F 2 154 ? 46.44579 4.62050 -7.46173 1.000 38.88653 154 ARG F O 1
ATOM 23727 N N . VAL F 2 155 ? 44.99799 6.20447 -8.14697 1.000 37.83854 155 VAL F N 1
ATOM 23728 C CA . VAL F 2 155 ? 45.51361 7.20713 -7.22227 1.000 37.52900 155 VAL F CA 1
ATOM 23729 C C . VAL F 2 155 ? 45.06359 6.86434 -5.80782 1.000 43.44390 155 VAL F C 1
ATOM 23730 O O . VAL F 2 155 ? 43.87226 6.64422 -5.54847 1.000 41.80583 155 VAL F O 1
ATOM 23743 N N . ARG F 2 156 ? 46.01755 6.81676 -4.88467 1.000 40.06824 156 ARG F N 1
ATOM 23744 C CA . ARG F 2 156 ? 45.72254 6.46961 -3.50428 1.000 37.26995 156 ARG F CA 1
ATOM 23745 C C . ARG F 2 156 ? 45.06971 7.64791 -2.79678 1.000 36.40601 156 ARG F C 1
ATOM 23746 O O . ARG F 2 156 ? 45.51174 8.79299 -2.94024 1.000 40.57175 156 ARG F O 1
ATOM 23767 N N . VAL F 2 157 ? 44.00184 7.36909 -2.04701 1.000 34.44894 157 VAL F N 1
ATOM 23768 C CA . VAL F 2 157 ? 43.39791 8.39188 -1.20127 1.000 38.22957 157 VAL F CA 1
ATOM 23769 C C . VAL F 2 157 ? 44.34342 8.69153 -0.04564 1.000 33.48534 157 VAL F C 1
ATOM 23770 O O . VAL F 2 157 ? 45.01381 7.79417 0.48102 1.000 29.51504 157 VAL F O 1
ATOM 23783 N N . ASP F 2 158 ? 44.41196 9.95714 0.34606 1.000 37.62672 158 ASP F N 1
ATOM 23784 C CA . ASP F 2 158 ? 45.38707 10.37353 1.34608 1.000 37.03287 158 ASP F CA 1
ATOM 23785 C C . ASP F 2 158 ? 44.92701 10.00181 2.75509 1.000 36.43871 158 ASP F C 1
ATOM 23786 O O . ASP F 2 158 ? 43.73332 9.85742 3.04032 1.000 31.12776 158 ASP F O 1
ATOM 23795 N N . TYR F 2 159 ? 45.91941 9.86482 3.64649 1.000 37.31444 159 TYR F N 1
ATOM 23796 C CA . TYR F 2 159 ? 45.69309 9.33321 4.98370 1.000 31.80736 159 TYR F CA 1
ATOM 23797 C C . TYR F 2 159 ? 44.86829 10.27519 5.84940 1.000 33.76995 159 TYR F C 1
ATOM 23798 O O . TYR F 2 159 ? 44.21800 9.82782 6.80295 1.000 35.31458 159 TYR F O 1
ATOM 23816 N N . ALA F 2 160 ? 44.89290 11.57255 5.55943 1.000 33.60951 160 ALA F N 1
ATOM 23817 C CA . ALA F 2 160 ? 44.10044 12.51328 6.33771 1.000 30.42000 160 ALA F CA 1
ATOM 23818 C C . ALA F 2 160 ? 42.62494 12.42078 5.97275 1.000 34.69808 160 ALA F C 1
ATOM 23819 O O . ALA F 2 160 ? 41.75550 12.40081 6.85298 1.000 33.24091 160 ALA F O 1
ATOM 23826 N N . THR F 2 161 ? 42.32903 12.37521 4.67378 1.000 31.47319 161 THR F N 1
ATOM 23827 C CA . THR F 2 161 ? 40.95226 12.18344 4.23091 1.000 33.50372 161 THR F CA 1
ATOM 23828 C C . THR F 2 161 ? 40.37903 10.88860 4.78555 1.000 28.86266 161 THR F C 1
ATOM 23829 O O . THR F 2 161 ? 39.25482 10.86337 5.29240 1.000 29.76295 161 THR F O 1
ATOM 23840 N N . ILE F 2 162 ? 41.14433 9.79761 4.69849 1.000 28.32109 162 ILE F N 1
ATOM 23841 C CA . ILE F 2 162 ? 40.67495 8.51537 5.21375 1.000 28.53012 162 ILE F CA 1
ATOM 23842 C C . ILE F 2 162 ? 40.44938 8.59527 6.72006 1.000 32.88542 162 ILE F C 1
ATOM 23843 O O . ILE F 2 162 ? 39.44876 8.09515 7.23782 1.000 31.50166 162 ILE F O 1
ATOM 23859 N N . GLY F 2 163 ? 41.37881 9.22380 7.44525 1.000 32.83875 163 GLY F N 1
ATOM 23860 C CA . GLY F 2 163 ? 41.21987 9.33688 8.88919 1.000 28.34663 163 GLY F CA 1
ATOM 23861 C C . GLY F 2 163 ? 39.98557 10.12538 9.28108 1.000 27.75552 163 GLY F C 1
ATOM 23862 O O . GLY F 2 163 ? 39.22012 9.71474 10.15231 1.000 29.99028 163 GLY F O 1
ATOM 23866 N N . ALA F 2 164 ? 39.76976 11.26641 8.62957 1.000 28.32926 164 ALA F N 1
ATOM 23867 C CA . ALA F 2 164 ? 38.59320 12.07370 8.93203 1.000 31.34346 164 ALA F CA 1
ATOM 23868 C C . ALA F 2 164 ? 37.30584 11.29685 8.67906 1.000 33.32396 164 ALA F C 1
ATOM 23869 O O . ALA F 2 164 ? 36.37830 11.32958 9.49610 1.000 31.18403 164 ALA F O 1
ATOM 23876 N N . LEU F 2 165 ? 37.22754 10.58829 7.54879 1.000 35.06596 165 LEU F N 1
ATOM 23877 C CA . LEU F 2 165 ? 35.98864 9.89455 7.21774 1.000 35.79436 165 LEU F CA 1
ATOM 23878 C C . LEU F 2 165 ? 35.73504 8.72808 8.16078 1.000 30.20553 165 LEU F C 1
ATOM 23879 O O . LEU F 2 165 ? 34.58987 8.48885 8.56558 1.000 37.99474 165 LEU F O 1
ATOM 23895 N N . HIS F 2 166 ? 36.78065 7.98261 8.52209 1.000 29.17401 166 HIS F N 1
ATOM 23896 C CA . HIS F 2 166 ? 36.59473 6.91144 9.49096 1.000 30.81079 166 HIS F CA 1
ATOM 23897 C C . HIS F 2 166 ? 36.06011 7.45374 10.81064 1.000 35.55974 166 HIS F C 1
ATOM 23898 O O . HIS F 2 166 ? 35.16765 6.85847 11.42843 1.000 30.14351 166 HIS F O 1
ATOM 23912 N N . LEU F 2 167 ? 36.60215 8.57940 11.26379 1.000 31.46375 167 LEU F N 1
ATOM 23913 C CA . LEU F 2 167 ? 36.17823 9.11435 12.55694 1.000 31.73610 167 LEU F CA 1
ATOM 23914 C C . LEU F 2 167 ? 34.75024 9.64114 12.48836 1.000 33.85128 167 LEU F C 1
ATOM 23915 O O . LEU F 2 167 ? 33.97809 9.48366 13.44001 1.000 31.91671 167 LEU F O 1
ATOM 23931 N N . ALA F 2 168 ? 34.37309 10.24117 11.35630 1.000 35.72358 168 ALA F N 1
ATOM 23932 C CA . ALA F 2 168 ? 33.01648 10.76251 11.20391 1.000 31.92352 168 ALA F CA 1
ATOM 23933 C C . ALA F 2 168 ? 31.99657 9.65136 10.97838 1.000 34.56922 168 ALA F C 1
ATOM 23934 O O . ALA F 2 168 ? 30.83979 9.78138 11.39612 1.000 33.24821 168 ALA F O 1
ATOM 23941 N N . ASN F 2 169 ? 32.38915 8.56937 10.31013 1.000 34.15984 169 ASN F N 1
ATOM 23942 C CA . ASN F 2 169 ? 31.48190 7.45506 10.06468 1.000 33.54866 169 ASN F CA 1
ATOM 23943 C C . ASN F 2 169 ? 32.26604 6.17354 9.81384 1.000 36.22932 169 ASN F C 1
ATOM 23944 O O . ASN F 2 169 ? 32.63137 5.88759 8.66670 1.000 36.96100 169 ASN F O 1
ATOM 23955 N N . PRO F 2 170 ? 32.53348 5.37222 10.85162 1.000 33.36508 170 PRO F N 1
ATOM 23956 C CA . PRO F 2 170 ? 33.33142 4.15264 10.65189 1.000 35.04112 170 PRO F CA 1
ATOM 23957 C C . PRO F 2 170 ? 32.61462 3.06739 9.86457 1.000 38.87794 170 PRO F C 1
ATOM 23958 O O . PRO F 2 170 ? 33.23582 2.04160 9.56540 1.000 37.93983 170 PRO F O 1
ATOM 23969 N N . ALA F 2 171 ? 31.33808 3.24919 9.53425 1.000 35.36034 171 ALA F N 1
ATOM 23970 C CA . ALA F 2 171 ? 30.60925 2.26332 8.74693 1.000 40.62317 171 ALA F CA 1
ATOM 23971 C C . ALA F 2 171 ? 30.75287 2.49231 7.25141 1.000 39.68019 171 ALA F C 1
ATOM 23972 O O . ALA F 2 171 ? 30.46492 1.58147 6.46821 1.000 38.95833 171 ALA F O 1
ATOM 23979 N N . TRP F 2 172 ? 31.18072 3.68434 6.84059 1.000 38.06375 172 TRP F N 1
ATOM 23980 C CA . TRP F 2 172 ? 31.44718 4.00063 5.44344 1.000 42.08514 172 TRP F CA 1
ATOM 23981 C C . TRP F 2 172 ? 30.21583 3.81980 4.56171 1.000 44.85733 172 TRP F C 1
ATOM 23982 O O . TRP F 2 172 ? 30.34394 3.63737 3.34559 1.000 41.47762 172 TRP F O 1
ATOM 24003 N N . ASP F 2 173 ? 29.01818 3.87983 5.14873 1.000 44.77911 173 ASP F N 1
ATOM 24004 C CA . ASP F 2 173 ? 27.77697 3.64515 4.42305 1.000 42.66070 173 ASP F CA 1
ATOM 24005 C C . ASP F 2 173 ? 27.10601 4.93625 3.97005 1.000 42.42839 173 ASP F C 1
ATOM 24006 O O . ASP F 2 173 ? 25.90947 4.92949 3.66066 1.000 46.68238 173 ASP F O 1
ATOM 24015 N N . ILE F 2 174 ? 27.84632 6.03824 3.92026 1.000 40.64401 174 ILE F N 1
ATOM 24016 C CA . ILE F 2 174 ? 27.35241 7.31266 3.41407 1.000 40.55036 174 ILE F CA 1
ATOM 24017 C C . ILE F 2 174 ? 28.21428 7.69432 2.21950 1.000 43.80192 174 ILE F C 1
ATOM 24018 O O . ILE F 2 174 ? 29.44131 7.65680 2.32223 1.000 41.05252 174 ILE F O 1
ATOM 24034 N N . PRO F 2 175 ? 27.62842 8.04792 1.07275 1.000 45.10768 175 PRO F N 1
ATOM 24035 C CA . PRO F 2 175 ? 28.44764 8.51540 -0.05377 1.000 43.76848 175 PRO F CA 1
ATOM 24036 C C . PRO F 2 175 ? 29.32121 9.69381 0.34707 1.000 43.82301 175 PRO F C 1
ATOM 24037 O O . PRO F 2 175 ? 29.00080 10.44746 1.26818 1.000 44.02110 175 PRO F O 1
ATOM 24048 N N . VAL F 2 176 ? 30.43305 9.85176 -0.36907 1.000 39.62730 176 VAL F N 1
ATOM 24049 C CA . VAL F 2 176 ? 31.49084 10.78058 0.00413 1.000 38.99484 176 VAL F CA 1
ATOM 24050 C C . VAL F 2 176 ? 31.85802 11.66022 -1.18007 1.000 40.91602 176 VAL F C 1
ATOM 24051 O O . VAL F 2 176 ? 31.72594 11.26656 -2.34148 1.000 40.74635 176 VAL F O 1
ATOM 24064 N N . VAL F 2 177 ? 32.31956 12.86719 -0.87736 1.000 37.51428 177 VAL F N 1
ATOM 24065 C CA . VAL F 2 177 ? 32.95850 13.74037 -1.85557 1.000 38.06473 177 VAL F CA 1
ATOM 24066 C C . VAL F 2 177 ? 34.21447 14.28511 -1.19483 1.000 40.30600 177 VAL F C 1
ATOM 24067 O O . VAL F 2 177 ? 34.12619 15.06259 -0.23542 1.000 39.28019 177 VAL F O 1
ATOM 24080 N N . SER F 2 178 ? 35.37769 13.87973 -1.69819 1.000 38.00117 178 SER F N 1
ATOM 24081 C CA . SER F 2 178 ? 36.66013 14.27104 -1.13340 1.000 38.07750 178 SER F CA 1
ATOM 24082 C C . SER F 2 178 ? 37.24932 15.41718 -1.94090 1.000 40.68617 178 SER F C 1
ATOM 24083 O O . SER F 2 178 ? 37.39366 15.31297 -3.16429 1.000 36.04561 178 SER F O 1
ATOM 24091 N N . LEU F 2 179 ? 37.58685 16.50573 -1.25372 1.000 32.03189 179 LEU F N 1
ATOM 24092 C CA . LEU F 2 179 ? 38.20405 17.67181 -1.86037 1.000 39.00220 179 LEU F CA 1
ATOM 24093 C C . LEU F 2 179 ? 39.65711 17.78380 -1.41852 1.000 45.52341 179 LEU F C 1
ATOM 24094 O O . LEU F 2 179 ? 40.00787 17.44789 -0.28112 1.000 44.23038 179 LEU F O 1
ATOM 24110 N N . SER F 2 180 ? 40.49482 18.26899 -2.32494 1.000 41.33405 180 SER F N 1
ATOM 24111 C CA . SER F 2 180 ? 41.91969 18.39763 -2.08093 1.000 48.21089 180 SER F CA 1
ATOM 24112 C C . SER F 2 180 ? 42.25586 19.79002 -1.56163 1.000 46.90211 180 SER F C 1
ATOM 24113 O O . SER F 2 180 ? 41.43411 20.70946 -1.58010 1.000 51.11256 180 SER F O 1
ATOM 24121 N N . ALA F 2 181 ? 43.50179 19.94609 -1.11808 1.000 50.40944 181 ALA F N 1
ATOM 24122 C CA . ALA F 2 181 ? 43.96320 21.16619 -0.46080 1.000 56.13532 181 ALA F CA 1
ATOM 24123 C C . ALA F 2 181 ? 45.04574 21.81382 -1.30849 1.000 54.59761 181 ALA F C 1
ATOM 24124 O O . ALA F 2 181 ? 46.13670 21.25687 -1.46359 1.000 54.99105 181 ALA F O 1
ATOM 24131 N N . ASN F 2 182 ? 44.75493 23.00168 -1.82456 1.000 58.77044 182 ASN F N 1
ATOM 24132 C CA . ASN F 2 182 ? 45.73764 23.74345 -2.60397 1.000 70.89804 182 ASN F CA 1
ATOM 24133 C C . ASN F 2 182 ? 46.85143 24.26723 -1.70305 1.000 74.40198 182 ASN F C 1
ATOM 24134 O O . ASN F 2 182 ? 46.59320 24.93368 -0.69395 1.000 71.18501 182 ASN F O 1
ATOM 24145 N N . ASN F 2 183 ? 48.08807 23.96531 -2.07091 1.000 69.42871 183 ASN F N 1
ATOM 24146 C CA . ASN F 2 183 ? 49.27089 24.46432 -1.37597 1.000 77.96625 183 ASN F CA 1
ATOM 24147 C C . ASN F 2 183 ? 50.48984 24.08630 -2.21409 1.000 81.41196 183 ASN F C 1
ATOM 24148 O O . ASN F 2 183 ? 50.35944 23.56151 -3.32663 1.000 72.85998 183 ASN F O 1
ATOM 24159 N N . ASN F 2 184 ? 51.67833 24.35297 -1.67874 1.000 86.42930 184 ASN F N 1
ATOM 24160 C CA . ASN F 2 184 ? 52.93295 24.04166 -2.35572 1.000 82.06843 184 ASN F CA 1
ATOM 24161 C C . ASN F 2 184 ? 53.61053 22.88116 -1.64011 1.000 85.61573 184 ASN F C 1
ATOM 24162 O O . ASN F 2 184 ? 54.03985 23.04488 -0.48650 1.000 87.44188 184 ASN F O 1
ATOM 24173 N N . PRO F 2 185 ? 53.73451 21.69883 -2.25705 1.000 84.32586 185 PRO F N 1
ATOM 24174 C CA . PRO F 2 185 ? 54.33514 20.56160 -1.53902 1.000 87.07757 185 PRO F CA 1
ATOM 24175 C C . PRO F 2 185 ? 55.80856 20.74640 -1.21646 1.000 89.96122 185 PRO F C 1
ATOM 24176 O O . PRO F 2 185 ? 56.34640 19.97167 -0.41383 1.000 88.06773 185 PRO F O 1
ATOM 24187 N N . TYR F 2 186 ? 56.47650 21.73735 -1.81263 1.000 88.48660 186 TYR F N 1
ATOM 24188 C CA . TYR F 2 186 ? 57.89768 21.96264 -1.59249 1.000 78.28202 186 TYR F CA 1
ATOM 24189 C C . TYR F 2 186 ? 58.19296 23.15803 -0.69816 1.000 73.30623 186 TYR F C 1
ATOM 24190 O O . TYR F 2 186 ? 59.28798 23.22676 -0.13161 1.000 60.37974 186 TYR F O 1
ATOM 24208 N N . PHE F 2 187 ? 57.24562 24.09653 -0.55222 1.000 77.13987 187 PHE F N 1
ATOM 24209 C CA . PHE F 2 187 ? 57.35695 25.20586 0.39856 1.000 78.59385 187 PHE F CA 1
ATOM 24210 C C . PHE F 2 187 ? 55.94898 25.48261 0.93406 1.000 87.87052 187 PHE F C 1
ATOM 24211 O O . PHE F 2 187 ? 55.26678 26.41786 0.50546 1.000 87.14538 187 PHE F O 1
ATOM 24228 N N . TYR F 2 188 ? 55.51393 24.65337 1.88087 1.000 87.46220 188 TYR F N 1
ATOM 24229 C CA . TYR F 2 188 ? 54.18053 24.80342 2.44466 1.000 84.45959 188 TYR F CA 1
ATOM 24230 C C . TYR F 2 188 ? 53.98727 26.21702 2.98271 1.000 82.84638 188 TYR F C 1
ATOM 24231 O O . TYR F 2 188 ? 54.91750 26.84741 3.49290 1.000 79.28518 188 TYR F O 1
ATOM 24249 N N . SER F 2 189 ? 52.76045 26.71552 2.85584 1.000 76.50382 189 SER F N 1
ATOM 24250 C CA . SER F 2 189 ? 52.42994 28.06364 3.28520 1.000 77.85298 189 SER F CA 1
ATOM 24251 C C . SER F 2 189 ? 50.95681 28.10263 3.66658 1.000 77.49112 189 SER F C 1
ATOM 24252 O O . SER F 2 189 ? 50.24949 27.09280 3.59992 1.000 73.09091 189 SER F O 1
ATOM 24260 N N . ASP F 2 190 ? 50.49743 29.28355 4.07385 1.000 77.89718 190 ASP F N 1
ATOM 24261 C CA . ASP F 2 190 ? 49.08144 29.48215 4.34762 1.000 75.55551 190 ASP F CA 1
ATOM 24262 C C . ASP F 2 190 ? 48.31060 29.48710 3.03424 1.000 76.28255 190 ASP F C 1
ATOM 24263 O O . ASP F 2 190 ? 48.54288 30.34521 2.17519 1.000 78.42604 190 ASP F O 1
ATOM 24272 N N . ALA F 2 191 ? 47.40525 28.52694 2.87026 1.000 74.07273 191 ALA F N 1
ATOM 24273 C CA . ALA F 2 191 ? 46.53098 28.53321 1.70667 1.000 78.75101 191 ALA F CA 1
ATOM 24274 C C . ALA F 2 191 ? 45.76712 29.85178 1.64054 1.000 71.95458 191 ALA F C 1
ATOM 24275 O O . ALA F 2 191 ? 45.47905 30.48223 2.66270 1.000 70.12071 191 ALA F O 1
ATOM 24282 N N . SER F 2 192 ? 45.45164 30.28019 0.42071 1.000 64.54076 192 SER F N 1
ATOM 24283 C CA . SER F 2 192 ? 44.66035 31.49107 0.24294 1.000 60.72000 192 SER F CA 1
ATOM 24284 C C . SER F 2 192 ? 43.28601 31.28973 0.86845 1.000 50.45653 192 SER F C 1
ATOM 24285 O O . SER F 2 192 ? 42.43605 30.59294 0.30326 1.000 47.71755 192 SER F O 1
ATOM 24293 N N . LEU F 2 193 ? 43.06292 31.87941 2.04472 1.000 49.71521 193 LEU F N 1
ATOM 24294 C CA . LEU F 2 193 ? 41.77445 31.71562 2.70795 1.000 46.94311 193 LEU F CA 1
ATOM 24295 C C . LEU F 2 193 ? 40.63997 32.26319 1.85252 1.000 45.82555 193 LEU F C 1
ATOM 24296 O O . LEU F 2 193 ? 39.53499 31.71070 1.86265 1.000 41.94522 193 LEU F O 1
ATOM 24312 N N . THR F 2 194 ? 40.89445 33.33750 1.10117 1.000 49.69151 194 THR F N 1
ATOM 24313 C CA . THR F 2 194 ? 39.87848 33.86941 0.19974 1.000 44.98563 194 THR F CA 1
ATOM 24314 C C . THR F 2 194 ? 39.44447 32.81418 -0.80735 1.000 45.38268 194 THR F C 1
ATOM 24315 O O . THR F 2 194 ? 38.24646 32.60905 -1.03232 1.000 47.84177 194 THR F O 1
ATOM 24326 N N . GLU F 2 195 ? 40.40935 32.13102 -1.42725 1.000 46.90101 195 GLU F N 1
ATOM 24327 C CA . GLU F 2 195 ? 40.07335 31.06089 -2.35949 1.000 43.87419 195 GLU F CA 1
ATOM 24328 C C . GLU F 2 195 ? 39.18687 30.01459 -1.69872 1.000 46.63327 195 GLU F C 1
ATOM 24329 O O . GLU F 2 195 ? 38.25550 29.49074 -2.32092 1.000 41.63713 195 GLU F O 1
ATOM 24341 N N . MET F 2 196 ? 39.46681 29.68790 -0.43443 1.000 43.49991 196 MET F N 1
ATOM 24342 C CA . MET F 2 196 ? 38.68219 28.66253 0.24325 1.000 41.49095 196 MET F CA 1
ATOM 24343 C C . MET F 2 196 ? 37.25544 29.12938 0.49234 1.000 35.35369 196 MET F C 1
ATOM 24344 O O . MET F 2 196 ? 36.33271 28.30888 0.52624 1.000 40.60130 196 MET F O 1
ATOM 24358 N N . GLU F 2 197 ? 37.05574 30.43280 0.67180 1.000 38.49006 197 GLU F N 1
ATOM 24359 C CA . GLU F 2 197 ? 35.70115 30.96102 0.77551 1.000 40.26573 197 GLU F CA 1
ATOM 24360 C C . GLU F 2 197 ? 34.95475 30.77509 -0.53794 1.000 43.53298 197 GLU F C 1
ATOM 24361 O O . GLU F 2 197 ? 33.75428 30.47569 -0.54227 1.000 43.56334 197 GLU F O 1
ATOM 24373 N N . VAL F 2 198 ? 35.65330 30.94098 -1.66117 1.000 41.30814 198 VAL F N 1
ATOM 24374 C CA . VAL F 2 198 ? 35.03784 30.68613 -2.96186 1.000 44.46956 198 VAL F CA 1
ATOM 24375 C C . VAL F 2 198 ? 34.66045 29.21556 -3.08367 1.000 43.02517 198 VAL F C 1
ATOM 24376 O O . VAL F 2 198 ? 33.54120 28.87177 -3.48100 1.000 45.31836 198 VAL F O 1
ATOM 24389 N N . LEU F 2 199 ? 35.59479 28.32251 -2.74466 1.000 42.31389 199 LEU F N 1
ATOM 24390 C CA . LEU F 2 199 ? 35.29844 26.89716 -2.77767 1.000 42.92756 199 LEU F CA 1
ATOM 24391 C C . LEU F 2 199 ? 34.09301 26.57130 -1.90744 1.000 42.41923 199 LEU F C 1
ATOM 24392 O O . LEU F 2 199 ? 33.29778 25.68470 -2.24164 1.000 44.46898 199 LEU F O 1
ATOM 24408 N N . GLY F 2 200 ? 33.94456 27.27587 -0.78432 1.000 42.50316 200 GLY F N 1
ATOM 24409 C CA . GLY F 2 200 ? 32.78419 27.05805 0.06601 1.000 44.77911 200 GLY F CA 1
ATOM 24410 C C . GLY F 2 200 ? 31.48188 27.37511 -0.64179 1.000 45.60592 200 GLY F C 1
ATOM 24411 O O . GLY F 2 200 ? 30.55210 26.56413 -0.65424 1.000 42.12723 200 GLY F O 1
ATOM 24415 N N . GLU F 2 201 ? 31.39604 28.56853 -1.23823 1.000 48.62766 201 GLU F N 1
ATOM 24416 C CA . GLU F 2 201 ? 30.21374 28.91765 -2.02318 1.000 51.98720 201 GLU F CA 1
ATOM 24417 C C . GLU F 2 201 ? 29.98668 27.90563 -3.13936 1.000 49.23489 201 GLU F C 1
ATOM 24418 O O . GLU F 2 201 ? 28.86774 27.41236 -3.32857 1.000 49.93430 201 GLU F O 1
ATOM 24430 N N . ALA F 2 202 ? 31.04646 27.57473 -3.88424 1.000 46.33117 202 ALA F N 1
ATOM 24431 C CA . ALA F 2 202 ? 30.93665 26.54503 -4.91286 1.000 48.63327 202 ALA F CA 1
ATOM 24432 C C . ALA F 2 202 ? 30.34151 25.26546 -4.34076 1.000 50.42737 202 ALA F C 1
ATOM 24433 O O . ALA F 2 202 ? 29.53008 24.59529 -4.99252 1.000 50.85099 202 ALA F O 1
ATOM 24440 N N . THR F 2 203 ? 30.73608 24.90805 -3.11760 1.000 45.07996 203 THR F N 1
ATOM 24441 C CA . THR F 2 203 ? 30.18185 23.71696 -2.48641 1.000 46.01040 203 THR F CA 1
ATOM 24442 C C . THR F 2 203 ? 28.70975 23.91577 -2.14572 1.000 44.79943 203 THR F C 1
ATOM 24443 O O . THR F 2 203 ? 27.88956 23.01400 -2.35901 1.000 46.89174 203 THR F O 1
ATOM 24454 N N . ARG F 2 204 ? 28.35678 25.08886 -1.61845 1.000 44.92775 204 ARG F N 1
ATOM 24455 C CA . ARG F 2 204 ? 26.95916 25.37161 -1.30886 1.000 49.93882 204 ARG F CA 1
ATOM 24456 C C . ARG F 2 204 ? 26.10019 25.30909 -2.56679 1.000 51.56051 204 ARG F C 1
ATOM 24457 O O . ARG F 2 204 ? 25.03367 24.68414 -2.57690 1.000 49.42409 204 ARG F O 1
ATOM 24478 N N . LEU F 2 205 ? 26.55434 25.95576 -3.64063 1.000 50.24887 205 LEU F N 1
ATOM 24479 C CA . LEU F 2 205 ? 25.79705 25.94557 -4.88798 1.000 49.53407 205 LEU F CA 1
ATOM 24480 C C . LEU F 2 205 ? 25.55715 24.52189 -5.36972 1.000 48.89293 205 LEU F C 1
ATOM 24481 O O . LEU F 2 205 ? 24.43088 24.15259 -5.72096 1.000 52.09198 205 LEU F O 1
ATOM 24497 N N . ALA F 2 206 ? 26.60981 23.70316 -5.39112 1.000 48.28554 206 ALA F N 1
ATOM 24498 C CA . ALA F 2 206 ? 26.47027 22.34075 -5.88733 1.000 46.87683 206 ALA F CA 1
ATOM 24499 C C . ALA F 2 206 ? 25.48739 21.54361 -5.04095 1.000 49.69089 206 ALA F C 1
ATOM 24500 O O . ALA F 2 206 ? 24.69138 20.76104 -5.57259 1.000 47.35738 206 ALA F O 1
ATOM 24507 N N . VAL F 2 207 ? 25.52855 21.72823 -3.71980 1.000 46.73217 207 VAL F N 1
ATOM 24508 C CA . VAL F 2 207 ? 24.63158 20.98648 -2.83674 1.000 54.20543 207 VAL F CA 1
ATOM 24509 C C . VAL F 2 207 ? 23.18361 21.37736 -3.10555 1.000 46.41429 207 VAL F C 1
ATOM 24510 O O . VAL F 2 207 ? 22.30942 20.51966 -3.26712 1.000 50.52787 207 VAL F O 1
ATOM 24523 N N . GLU F 2 208 ? 22.91032 22.68032 -3.15455 1.000 48.45717 208 GLU F N 1
ATOM 24524 C CA . GLU F 2 208 ? 21.54696 23.14476 -3.38435 1.000 49.98440 208 GLU F CA 1
ATOM 24525 C C . GLU F 2 208 ? 21.03001 22.67628 -4.73963 1.000 53.13029 208 GLU F C 1
ATOM 24526 O O . GLU F 2 208 ? 19.95984 22.06224 -4.83138 1.000 49.50011 208 GLU F O 1
ATOM 24538 N N . ALA F 2 209 ? 21.78797 22.95017 -5.80604 1.000 51.58984 209 ALA F N 1
ATOM 24539 C CA . ALA F 2 209 ? 21.32374 22.62687 -7.15094 1.000 49.47196 209 ALA F CA 1
ATOM 24540 C C . ALA F 2 209 ? 21.10880 21.13417 -7.33410 1.000 48.12830 209 ALA F C 1
ATOM 24541 O O . ALA F 2 209 ? 20.28760 20.72514 -8.16265 1.000 53.73022 209 ALA F O 1
ATOM 24548 N N . THR F 2 210 ? 21.83101 20.30684 -6.58550 1.000 48.60219 210 THR F N 1
ATOM 24549 C CA . THR F 2 210 ? 21.71551 18.85964 -6.69784 1.000 48.35608 210 THR F CA 1
ATOM 24550 C C . THR F 2 210 ? 20.74620 18.26050 -5.68520 1.000 50.56380 210 THR F C 1
ATOM 24551 O O . THR F 2 210 ? 20.53337 17.04225 -5.69701 1.000 49.80263 210 THR F O 1
ATOM 24562 N N . GLY F 2 211 ? 20.15810 19.07952 -4.81686 1.000 48.98027 211 GLY F N 1
ATOM 24563 C CA . GLY F 2 211 ? 19.17964 18.58324 -3.86964 1.000 50.89921 211 GLY F CA 1
ATOM 24564 C C . GLY F 2 211 ? 19.72284 17.65059 -2.81316 1.000 47.54957 211 GLY F C 1
ATOM 24565 O O . GLY F 2 211 ? 18.96510 16.84299 -2.26874 1.000 46.60007 211 GLY F O 1
ATOM 24569 N N . ARG F 2 212 ? 21.01297 17.73670 -2.50580 1.000 50.18296 212 ARG F N 1
ATOM 24570 C CA . ARG F 2 212 ? 21.60609 16.87646 -1.49568 1.000 57.21222 212 ARG F CA 1
ATOM 24571 C C . ARG F 2 212 ? 21.38074 17.44343 -0.09715 1.000 46.20890 212 ARG F C 1
ATOM 24572 O O . ARG F 2 212 ? 21.20944 18.64863 0.09098 1.000 48.02278 212 ARG F O 1
ATOM 24593 N N . ARG F 2 213 ? 21.37843 16.55021 0.88156 1.000 44.00689 213 ARG F N 1
ATOM 24594 C CA . ARG F 2 213 ? 21.36447 16.89819 2.29894 1.000 48.64036 213 ARG F CA 1
ATOM 24595 C C . ARG F 2 213 ? 22.70817 16.42699 2.84165 1.000 46.03744 213 ARG F C 1
ATOM 24596 O O . ARG F 2 213 ? 22.92825 15.21936 2.99739 1.000 45.56919 213 ARG F O 1
ATOM 24617 N N . ALA F 2 214 ? 23.61726 17.36996 3.08693 1.000 44.06024 214 ALA F N 1
ATOM 24618 C CA . ALA F 2 214 ? 25.02405 17.05395 3.27835 1.000 42.64693 214 ALA F CA 1
ATOM 24619 C C . ALA F 2 214 ? 25.54108 17.55241 4.62089 1.000 39.99483 214 ALA F C 1
ATOM 24620 O O . ALA F 2 214 ? 25.03117 18.52635 5.18305 1.000 39.13979 214 ALA F O 1
ATOM 24627 N N . VAL F 2 215 ? 26.56857 16.86528 5.11789 1.000 37.35266 215 VAL F N 1
ATOM 24628 C CA . VAL F 2 215 ? 27.35165 17.29657 6.27010 1.000 38.59164 215 VAL F CA 1
ATOM 24629 C C . VAL F 2 215 ? 28.78040 17.53310 5.79751 1.000 35.49097 215 VAL F C 1
ATOM 24630 O O . VAL F 2 215 ? 29.35194 16.69135 5.09181 1.000 37.75413 215 VAL F O 1
ATOM 24643 N N . LEU F 2 216 ? 29.35550 18.66586 6.18951 1.000 37.23510 216 LEU F N 1
ATOM 24644 C CA . LEU F 2 216 ? 30.71160 19.02623 5.79976 1.000 35.82139 216 LEU F CA 1
ATOM 24645 C C . LEU F 2 216 ? 31.69192 18.65033 6.90416 1.000 35.90661 216 LEU F C 1
ATOM 24646 O O . LEU F 2 216 ? 31.38659 18.78705 8.09621 1.000 36.84116 216 LEU F O 1
ATOM 24662 N N . LEU F 2 217 ? 32.86513 18.17139 6.49755 1.000 31.00760 217 LEU F N 1
ATOM 24663 C CA . LEU F 2 217 ? 33.93180 17.77705 7.41141 1.000 34.26163 217 LEU F CA 1
ATOM 24664 C C . LEU F 2 217 ? 35.18139 18.58129 7.06423 1.000 36.62358 217 LEU F C 1
ATOM 24665 O O . LEU F 2 217 ? 35.86325 18.27812 6.07866 1.000 32.33828 217 LEU F O 1
ATOM 24681 N N . ALA F 2 218 ? 35.47338 19.60268 7.86717 1.000 31.42458 218 ALA F N 1
ATOM 24682 C CA . ALA F 2 218 ? 36.70266 20.37376 7.74132 1.000 31.17704 218 ALA F CA 1
ATOM 24683 C C . ALA F 2 218 ? 37.74184 19.74235 8.65580 1.000 35.67683 218 ALA F C 1
ATOM 24684 O O . ALA F 2 218 ? 37.68052 19.90636 9.87697 1.000 36.13329 218 ALA F O 1
ATOM 24691 N N . SER F 2 219 ? 38.70246 19.02889 8.07021 1.000 27.57561 219 SER F N 1
ATOM 24692 C CA . SER F 2 219 ? 39.60978 18.18525 8.84460 1.000 32.51775 219 SER F CA 1
ATOM 24693 C C . SER F 2 219 ? 40.93587 18.90748 9.06453 1.000 30.25986 219 SER F C 1
ATOM 24694 O O . SER F 2 219 ? 41.93641 18.65048 8.39689 1.000 28.00389 219 SER F O 1
ATOM 24702 N N . ASN F 2 220 ? 40.93337 19.81312 10.05195 1.000 32.18778 220 ASN F N 1
ATOM 24703 C CA . ASN F 2 220 ? 42.13191 20.52095 10.47627 1.000 28.00374 220 ASN F CA 1
ATOM 24704 C C . ASN F 2 220 ? 42.27645 20.42404 11.98928 1.000 24.06543 220 ASN F C 1
ATOM 24705 O O . ASN F 2 220 ? 41.29007 20.55689 12.72082 1.000 27.43845 220 ASN F O 1
ATOM 24716 N N . SER F 2 221 ? 43.50423 20.20374 12.44844 1.000 26.47328 221 SER F N 1
ATOM 24717 C CA . SER F 2 221 ? 43.83967 20.45348 13.84182 1.000 27.15677 221 SER F CA 1
ATOM 24718 C C . SER F 2 221 ? 43.95710 21.95550 14.07924 1.000 26.87629 221 SER F C 1
ATOM 24719 O O . SER F 2 221 ? 43.89827 22.76994 13.14555 1.000 25.77040 221 SER F O 1
ATOM 24727 N N . LEU F 2 222 ? 44.12398 22.32662 15.34507 1.000 28.45209 222 LEU F N 1
ATOM 24728 C CA . LEU F 2 222 ? 44.38674 23.70364 15.73602 1.000 27.73602 222 LEU F CA 1
ATOM 24729 C C . LEU F 2 222 ? 45.90470 23.87818 15.89083 1.000 28.39004 222 LEU F C 1
ATOM 24730 O O . LEU F 2 222 ? 46.62940 23.46361 14.97616 1.000 28.26037 222 LEU F O 1
ATOM 24746 N N . SER F 2 223 ? 46.41065 24.45044 16.98429 1.000 24.06138 223 SER F N 1
ATOM 24747 C CA . SER F 2 223 ? 47.84588 24.61133 17.18925 1.000 25.78878 223 SER F CA 1
ATOM 24748 C C . SER F 2 223 ? 48.58748 23.34954 16.77479 1.000 25.62519 223 SER F C 1
ATOM 24749 O O . SER F 2 223 ? 48.18394 22.23483 17.12625 1.000 28.47314 223 SER F O 1
ATOM 24757 N N . HIS F 2 224 ? 49.65943 23.52759 16.00351 1.000 31.22038 224 HIS F N 1
ATOM 24758 C CA . HIS F 2 224 ? 50.27383 22.42042 15.27718 1.000 28.81799 224 HIS F CA 1
ATOM 24759 C C . HIS F 2 224 ? 51.77330 22.31557 15.53629 1.000 32.33232 224 HIS F C 1
ATOM 24760 O O . HIS F 2 224 ? 52.51006 21.77642 14.70929 1.000 34.52031 224 HIS F O 1
ATOM 24774 N N . LEU F 2 225 ? 52.24422 22.80285 16.68274 1.000 30.63613 225 LEU F N 1
ATOM 24775 C CA . LEU F 2 225 ? 53.58347 22.46607 17.14734 1.000 30.50929 225 LEU F CA 1
ATOM 24776 C C . LEU F 2 225 ? 53.49917 21.17737 17.95961 1.000 25.12385 225 LEU F C 1
ATOM 24777 O O . LEU F 2 225 ? 52.56344 20.98239 18.73099 1.000 27.60443 225 LEU F O 1
ATOM 24793 N N . HIS F 2 226 ? 54.47124 20.28635 17.75954 1.000 32.12054 226 HIS F N 1
ATOM 24794 C CA . HIS F 2 226 ? 54.39290 18.93233 18.28792 1.000 29.96451 226 HIS F CA 1
ATOM 24795 C C . HIS F 2 226 ? 55.76588 18.47606 18.75702 1.000 29.35725 226 HIS F C 1
ATOM 24796 O O . HIS F 2 226 ? 56.76825 19.17177 18.59049 1.000 30.23762 226 HIS F O 1
ATOM 24810 N N . TRP F 2 227 ? 55.80525 17.27602 19.34565 1.000 34.36154 227 TRP F N 1
ATOM 24811 C CA . TRP F 2 227 ? 57.06801 16.71187 19.80138 1.000 32.79465 227 TRP F CA 1
ATOM 24812 C C . TRP F 2 227 ? 58.01563 16.49378 18.62666 1.000 40.08353 227 TRP F C 1
ATOM 24813 O O . TRP F 2 227 ? 57.58942 16.15295 17.51915 1.000 38.35378 227 TRP F O 1
ATOM 24834 N N . HIS F 2 228 ? 59.31185 16.70264 18.87032 1.000 44.44529 228 HIS F N 1
ATOM 24835 C CA . HIS F 2 228 ? 60.31156 16.34346 17.87248 1.000 47.11708 228 HIS F CA 1
ATOM 24836 C C . HIS F 2 228 ? 60.52852 14.83499 17.82115 1.000 48.50531 228 HIS F C 1
ATOM 24837 O O . HIS F 2 228 ? 60.89436 14.29518 16.76972 1.000 43.20001 228 HIS F O 1
ATOM 24851 N N . GLU F 2 229 ? 60.31029 14.15161 18.94168 1.000 45.98140 229 GLU F N 1
ATOM 24852 C CA . GLU F 2 229 ? 60.57302 12.72833 19.07137 1.000 44.14720 229 GLU F CA 1
ATOM 24853 C C . GLU F 2 229 ? 59.37525 12.05991 19.72740 1.000 42.96078 229 GLU F C 1
ATOM 24854 O O . GLU F 2 229 ? 58.63304 12.68508 20.48604 1.000 39.31781 229 GLU F O 1
ATOM 24866 N N . GLU F 2 230 ? 59.20360 10.77960 19.43625 1.000 38.15705 230 GLU F N 1
ATOM 24867 C CA . GLU F 2 230 ? 58.03478 10.06249 19.92674 1.000 33.42647 230 GLU F CA 1
ATOM 24868 C C . GLU F 2 230 ? 58.34856 9.35638 21.24221 1.000 35.37788 230 GLU F C 1
ATOM 24869 O O . GLU F 2 230 ? 59.43772 8.80415 21.40041 1.000 36.41768 230 GLU F O 1
ATOM 24881 N N . PRO F 2 231 ? 57.42015 9.35690 22.19802 1.000 32.60355 231 PRO F N 1
ATOM 24882 C CA . PRO F 2 231 ? 57.62169 8.56028 23.41217 1.000 36.34457 231 PRO F CA 1
ATOM 24883 C C . PRO F 2 231 ? 57.73593 7.07807 23.08321 1.000 40.49235 231 PRO F C 1
ATOM 24884 O O . PRO F 2 231 ? 57.25577 6.60812 22.05108 1.000 32.34431 231 PRO F O 1
ATOM 24895 N N . GLU F 2 232 ? 58.37546 6.33539 23.99332 1.000 35.45408 232 GLU F N 1
ATOM 24896 C CA . GLU F 2 232 ? 58.57904 4.90503 23.77799 1.000 40.20431 232 GLU F CA 1
ATOM 24897 C C . GLU F 2 232 ? 57.26090 4.20163 23.47989 1.000 36.98742 232 GLU F C 1
ATOM 24898 O O . GLU F 2 232 ? 57.15467 3.42987 22.52260 1.000 35.59799 232 GLU F O 1
ATOM 24910 N N . LEU F 2 233 ? 56.24715 4.44248 24.31183 1.000 32.21436 233 LEU F N 1
ATOM 24911 C CA . LEU F 2 233 ? 54.90017 3.96973 24.04507 1.000 32.04057 233 LEU F CA 1
ATOM 24912 C C . LEU F 2 233 ? 54.11806 5.12101 23.43235 1.000 35.72188 233 LEU F C 1
ATOM 24913 O O . LEU F 2 233 ? 53.87821 6.12544 24.12179 1.000 32.43941 233 LEU F O 1
ATOM 24929 N N . PRO F 2 234 ? 53.71899 5.04817 22.15775 1.000 27.90918 234 PRO F N 1
ATOM 24930 C CA . PRO F 2 234 ? 53.02142 6.19501 21.55602 1.000 29.50285 234 PRO F CA 1
ATOM 24931 C C . PRO F 2 234 ? 51.82252 6.66691 22.36091 1.000 30.56600 234 PRO F C 1
ATOM 24932 O O . PRO F 2 234 ? 51.59787 7.88227 22.46744 1.000 29.72632 234 PRO F O 1
ATOM 24943 N N . GLU F 2 235 ? 51.05338 5.74764 22.94279 1.000 25.82260 235 GLU F N 1
ATOM 24944 C CA . GLU F 2 235 ? 49.85191 6.10526 23.68178 1.000 27.94692 235 GLU F CA 1
ATOM 24945 C C . GLU F 2 235 ? 50.11513 6.33932 25.17674 1.000 27.98126 235 GLU F C 1
ATOM 24946 O O . GLU F 2 235 ? 49.17172 6.28231 25.96914 1.000 28.65329 235 GLU F O 1
ATOM 24958 N N . ASP F 2 236 ? 51.36676 6.59736 25.56583 1.000 29.53449 236 ASP F N 1
ATOM 24959 C CA . ASP F 2 236 ? 51.70417 6.94226 26.95135 1.000 28.06889 236 ASP F CA 1
ATOM 24960 C C . ASP F 2 236 ? 51.12915 8.32476 27.23928 1.000 29.15181 236 ASP F C 1
ATOM 24961 O O . ASP F 2 236 ? 51.73231 9.34468 26.90083 1.000 29.01452 236 ASP F O 1
ATOM 24970 N N . MET F 2 237 ? 49.94667 8.36090 27.84815 1.000 28.14644 237 MET F N 1
ATOM 24971 C CA . MET F 2 237 ? 49.23836 9.62510 27.99802 1.000 29.43743 237 MET F CA 1
ATOM 24972 C C . MET F 2 237 ? 49.86703 10.53973 29.04489 1.000 33.37787 237 MET F C 1
ATOM 24973 O O . MET F 2 237 ? 49.48911 11.71623 29.11273 1.000 26.55089 237 MET F O 1
ATOM 24987 N N . GLU F 2 238 ? 50.81408 10.04695 29.85001 1.000 32.28805 238 GLU F N 1
ATOM 24988 C CA . GLU F 2 238 ? 51.59477 10.96128 30.67896 1.000 28.86085 238 GLU F CA 1
ATOM 24989 C C . GLU F 2 238 ? 52.32828 11.98552 29.82661 1.000 33.89864 238 GLU F C 1
ATOM 24990 O O . GLU F 2 238 ? 52.50991 13.13646 30.24563 1.000 32.30602 238 GLU F O 1
ATOM 25002 N N . ARG F 2 239 ? 52.77151 11.59151 28.63008 1.000 26.46490 239 ARG F N 1
ATOM 25003 C CA . ARG F 2 239 ? 53.53331 12.47429 27.76597 1.000 32.41076 239 ARG F CA 1
ATOM 25004 C C . ARG F 2 239 ? 52.65137 13.20157 26.76051 1.000 27.46054 239 ARG F C 1
ATOM 25005 O O . ARG F 2 239 ? 53.17169 13.84451 25.84748 1.000 33.45353 239 ARG F O 1
ATOM 25026 N N . GLU F 2 240 ? 51.33455 13.13061 26.92431 1.000 27.65926 240 GLU F N 1
ATOM 25027 C CA . GLU F 2 240 ? 50.39680 13.85150 26.07282 1.000 28.94001 240 GLU F CA 1
ATOM 25028 C C . GLU F 2 240 ? 49.88518 15.07797 26.81940 1.000 27.42343 240 GLU F C 1
ATOM 25029 O O . GLU F 2 240 ? 49.21448 14.94677 27.84908 1.000 28.71888 240 GLU F O 1
ATOM 25041 N N . HIS F 2 241 ? 50.17817 16.25629 26.28414 1.000 27.03193 241 HIS F N 1
ATOM 25042 C CA . HIS F 2 241 ? 49.76878 17.50686 26.91275 1.000 28.85905 241 HIS F CA 1
ATOM 25043 C C . HIS F 2 241 ? 50.08572 18.65133 25.96204 1.000 26.47871 241 HIS F C 1
ATOM 25044 O O . HIS F 2 241 ? 50.78569 18.44623 24.95786 1.000 25.60654 241 HIS F O 1
ATOM 25058 N N . PRO F 2 242 ? 49.58694 19.85710 26.22977 1.000 26.53038 242 PRO F N 1
ATOM 25059 C CA . PRO F 2 242 ? 49.88441 20.99152 25.35166 1.000 25.42261 242 PRO F CA 1
ATOM 25060 C C . PRO F 2 242 ? 51.37522 21.16813 25.11585 1.000 26.25167 242 PRO F C 1
ATOM 25061 O O . PRO F 2 242 ? 52.19252 20.99549 26.01650 1.000 27.28457 242 PRO F O 1
ATOM 25072 N N . TYR F 2 243 ? 51.72646 21.50246 23.87184 1.000 28.01153 243 TYR F N 1
ATOM 25073 C CA . TYR F 2 243 ? 53.11531 21.81091 23.54912 1.000 26.66980 243 TYR F CA 1
ATOM 25074 C C . TYR F 2 243 ? 53.65267 22.88908 24.47992 1.000 27.20444 243 TYR F C 1
ATOM 25075 O O . TYR F 2 243 ? 54.77656 22.78890 24.98078 1.000 30.67162 243 TYR F O 1
ATOM 25093 N N . ASN F 2 244 ? 52.85420 23.92048 24.73515 1.000 29.18554 244 ASN F N 1
ATOM 25094 C CA . ASN F 2 244 ? 53.13931 24.90233 25.77483 1.000 29.45031 244 ASN F CA 1
ATOM 25095 C C . ASN F 2 244 ? 51.85270 25.67348 26.01911 1.000 31.00220 244 ASN F C 1
ATOM 25096 O O . ASN F 2 244 ? 50.85739 25.49159 25.31326 1.000 28.42625 244 ASN F O 1
ATOM 25107 N N . ASN F 2 245 ? 51.87719 26.53274 27.03713 1.000 31.13723 245 ASN F N 1
ATOM 25108 C CA . ASN F 2 245 ? 50.65499 27.22065 27.44003 1.000 31.11305 245 ASN F CA 1
ATOM 25109 C C . ASN F 2 245 ? 50.26072 28.31854 26.45604 1.000 30.04917 245 ASN F C 1
ATOM 25110 O O . ASN F 2 245 ? 49.08135 28.67738 26.37576 1.000 32.25278 245 ASN F O 1
ATOM 25121 N N . HIS F 2 246 ? 51.21942 28.86736 25.70997 1.000 30.15089 246 HIS F N 1
ATOM 25122 C CA . HIS F 2 246 ? 50.88685 29.85148 24.68381 1.000 32.50305 246 HIS F CA 1
ATOM 25123 C C . HIS F 2 246 ? 49.99384 29.23626 23.61147 1.000 31.82608 246 HIS F C 1
ATOM 25124 O O . HIS F 2 246 ? 48.96223 29.80900 23.23764 1.000 28.44063 246 HIS F O 1
ATOM 25138 N N . GLN F 2 247 ? 50.38463 28.06309 23.09809 1.000 29.56882 247 GLN F N 1
ATOM 25139 C CA . GLN F 2 247 ? 49.55945 27.36860 22.11975 1.000 26.78910 247 GLN F CA 1
ATOM 25140 C C . GLN F 2 247 ? 48.19334 27.03906 22.69520 1.000 25.43002 247 GLN F C 1
ATOM 25141 O O . GLN F 2 247 ? 47.16472 27.21187 22.02547 1.000 26.05324 247 GLN F O 1
ATOM 25155 N N . TYR F 2 248 ? 48.16083 26.55889 23.93792 1.000 25.65682 248 TYR F N 1
ATOM 25156 C CA . TYR F 2 248 ? 46.89461 26.20477 24.56198 1.000 25.86217 248 TYR F CA 1
ATOM 25157 C C . TYR F 2 248 ? 45.98777 27.42296 24.69041 1.000 28.28535 248 TYR F C 1
ATOM 25158 O O . TYR F 2 248 ? 44.80805 27.37344 24.32764 1.000 26.08827 248 TYR F O 1
ATOM 25176 N N . ARG F 2 249 ? 46.52067 28.52929 25.21738 1.000 30.49708 249 ARG F N 1
ATOM 25177 C CA A ARG F 2 249 ? 45.69324 29.71141 25.43279 0.568 42.78415 249 ARG F CA 1
ATOM 25178 C CA B ARG F 2 249 ? 45.69655 29.71443 25.43225 0.432 42.65874 249 ARG F CA 1
ATOM 25179 C C . ARG F 2 249 ? 45.13600 30.24654 24.11864 1.000 31.12535 249 ARG F C 1
ATOM 25180 O O . ARG F 2 249 ? 43.99511 30.71985 24.06481 1.000 26.87768 249 ARG F O 1
ATOM 25219 N N . TRP F 2 250 ? 45.92206 30.17994 23.04411 1.000 28.36569 250 TRP F N 1
ATOM 25220 C CA . TRP F 2 250 ? 45.41783 30.63870 21.75282 1.000 31.25778 250 TRP F CA 1
ATOM 25221 C C . TRP F 2 250 ? 44.30828 29.72672 21.23872 1.000 29.51230 250 TRP F C 1
ATOM 25222 O O . TRP F 2 250 ? 43.28858 30.20662 20.72662 1.000 27.93034 250 TRP F O 1
ATOM 25243 N N . ASP F 2 251 ? 44.47868 28.40981 21.36893 1.000 30.14261 251 ASP F N 1
ATOM 25244 C CA . ASP F 2 251 ? 43.38114 27.50581 21.05806 1.000 25.71683 251 ASP F CA 1
ATOM 25245 C C . ASP F 2 251 ? 42.13533 27.88799 21.84535 1.000 26.82023 251 ASP F C 1
ATOM 25246 O O . ASP F 2 251 ? 41.02571 27.91586 21.30910 1.000 23.96099 251 ASP F O 1
ATOM 25255 N N . MET F 2 252 ? 42.30525 28.20699 23.13451 1.000 29.86227 252 MET F N 1
ATOM 25256 C CA . MET F 2 252 ? 41.16083 28.53746 23.97062 1.000 31.15131 252 MET F CA 1
ATOM 25257 C C . MET F 2 252 ? 40.51843 29.85049 23.52996 1.000 29.93744 252 MET F C 1
ATOM 25258 O O . MET F 2 252 ? 39.29126 29.99795 23.59138 1.000 33.53897 252 MET F O 1
ATOM 25272 N N . LYS F 2 253 ? 41.32912 30.81456 23.09495 1.000 29.15582 253 LYS F N 1
ATOM 25273 C CA . LYS F 2 253 ? 40.78458 32.04667 22.53446 1.000 31.79932 253 LYS F CA 1
ATOM 25274 C C . LYS F 2 253 ? 39.87367 31.74540 21.34938 1.000 33.01849 253 LYS F C 1
ATOM 25275 O O . LYS F 2 253 ? 38.73897 32.23572 21.27531 1.000 31.12214 253 LYS F O 1
ATOM 25294 N N . LEU F 2 254 ? 40.35185 30.92337 20.41319 1.000 27.38213 254 LEU F N 1
ATOM 25295 C CA . LEU F 2 254 ? 39.53177 30.56374 19.26470 1.000 28.16893 254 LEU F CA 1
ATOM 25296 C C . LEU F 2 254 ? 38.28496 29.80602 19.69585 1.000 33.63957 254 LEU F C 1
ATOM 25297 O O . LEU F 2 254 ? 37.17846 30.08809 19.21654 1.000 31.82263 254 LEU F O 1
ATOM 25313 N N . LEU F 2 255 ? 38.43665 28.84921 20.61739 1.000 32.16808 255 LEU F N 1
ATOM 25314 C CA . LEU F 2 255 ? 37.30986 27.99822 20.97678 1.000 31.44965 255 LEU F CA 1
ATOM 25315 C C . LEU F 2 255 ? 36.24150 28.77960 21.73513 1.000 31.85961 255 LEU F C 1
ATOM 25316 O O . LEU F 2 255 ? 35.04474 28.54989 21.53535 1.000 33.38695 255 LEU F O 1
ATOM 25332 N N . GLU F 2 256 ? 36.64491 29.70537 22.61046 1.000 31.94465 256 GLU F N 1
ATOM 25333 C CA . GLU F 2 256 ? 35.64569 30.50473 23.31458 1.000 34.51060 256 GLU F CA 1
ATOM 25334 C C . GLU F 2 256 ? 34.86880 31.37816 22.33561 1.000 30.88046 256 GLU F C 1
ATOM 25335 O O . GLU F 2 256 ? 33.65480 31.55615 22.47567 1.000 32.29650 256 GLU F O 1
ATOM 25347 N N . ALA F 2 257 ? 35.54959 31.92101 21.33017 1.000 34.80318 257 ALA F N 1
ATOM 25348 C CA . ALA F 2 257 ? 34.84640 32.65429 20.27897 1.000 34.76877 257 ALA F CA 1
ATOM 25349 C C . ALA F 2 257 ? 33.84858 31.75437 19.56679 1.000 34.10832 257 ALA F C 1
ATOM 25350 O O . ALA F 2 257 ? 32.73973 32.18274 19.23185 1.000 35.85844 257 ALA F O 1
ATOM 25357 N N . ILE F 2 258 ? 34.22014 30.49501 19.34322 1.000 32.21778 258 ILE F N 1
ATOM 25358 C CA . ILE F 2 258 ? 33.34216 29.57327 18.62962 1.000 31.48194 258 ILE F CA 1
ATOM 25359 C C . ILE F 2 258 ? 32.07803 29.30662 19.44090 1.000 35.50633 258 ILE F C 1
ATOM 25360 O O . ILE F 2 258 ? 30.96098 29.36668 18.92212 1.000 34.77657 258 ILE F O 1
ATOM 25376 N N . ARG F 2 259 ? 32.23001 29.00831 20.72767 1.000 33.65334 259 ARG F N 1
ATOM 25377 C CA . ARG F 2 259 ? 31.05871 28.65572 21.51768 1.000 36.45281 259 ARG F CA 1
ATOM 25378 C C . ARG F 2 259 ? 30.25521 29.86742 21.95854 1.000 35.26751 259 ARG F C 1
ATOM 25379 O O . ARG F 2 259 ? 29.15752 29.68993 22.49328 1.000 42.57828 259 ARG F O 1
ATOM 25400 N N . ARG F 2 260 ? 30.74104 31.08272 21.71417 1.000 33.38987 260 ARG F N 1
ATOM 25401 C CA . ARG F 2 260 ? 30.03140 32.28795 22.13537 1.000 41.71785 260 ARG F CA 1
ATOM 25402 C C . ARG F 2 260 ? 29.34351 32.94178 20.94184 1.000 49.57088 260 ARG F C 1
ATOM 25403 O O . ARG F 2 260 ? 28.18217 32.64217 20.64347 1.000 39.10688 260 ARG F O 1
ATOM 25424 N N . GLY F 2 261 ? 30.05730 33.82405 20.24462 1.000 58.04796 261 GLY F N 1
ATOM 25425 C CA . GLY F 2 261 ? 29.45771 34.67809 19.25075 1.000 36.39378 261 GLY F CA 1
ATOM 25426 C C . GLY F 2 261 ? 29.13382 33.93366 17.98365 1.000 45.23453 261 GLY F C 1
ATOM 25427 O O . GLY F 2 261 ? 29.23798 32.70376 17.91318 1.000 49.14872 261 GLY F O 1
ATOM 25431 N N . PRO F 2 262 ? 28.71841 34.66912 16.95160 1.000 43.50543 262 PRO F N 1
ATOM 25432 C CA . PRO F 2 262 ? 28.45365 34.03796 15.64887 1.000 44.70728 262 PRO F CA 1
ATOM 25433 C C . PRO F 2 262 ? 29.73224 33.59198 14.96229 1.000 41.49672 262 PRO F C 1
ATOM 25434 O O . PRO F 2 262 ? 30.82807 33.78733 15.49579 1.000 43.66396 262 PRO F O 1
ATOM 25445 N N . THR F 2 263 ? 29.60647 32.99729 13.77788 1.000 42.75214 263 THR F N 1
ATOM 25446 C CA . THR F 2 263 ? 30.76662 32.46339 13.07710 1.000 42.15437 263 THR F CA 1
ATOM 25447 C C . THR F 2 263 ? 31.48324 33.50757 12.23321 1.000 43.40416 263 THR F C 1
ATOM 25448 O O . THR F 2 263 ? 32.69128 33.38054 11.99795 1.000 45.48415 263 THR F O 1
ATOM 25459 N N . ALA F 2 264 ? 30.77439 34.53528 11.77049 1.000 42.97897 264 ALA F N 1
ATOM 25460 C CA . ALA F 2 264 ? 31.40299 35.51320 10.88949 1.000 45.28937 264 ALA F CA 1
ATOM 25461 C C . ALA F 2 264 ? 32.65387 36.13457 11.49575 1.000 42.72766 264 ALA F C 1
ATOM 25462 O O . ALA F 2 264 ? 33.64556 36.28950 10.76258 1.000 43.20390 264 ALA F O 1
ATOM 25469 N N . PRO F 2 265 ? 32.69066 36.49982 12.77956 1.000 42.25749 265 PRO F N 1
ATOM 25470 C CA . PRO F 2 265 ? 33.94188 37.02672 13.35381 1.000 43.10264 265 PRO F CA 1
ATOM 25471 C C . PRO F 2 265 ? 35.11246 36.06569 13.24644 1.000 41.25460 265 PRO F C 1
ATOM 25472 O O . PRO F 2 265 ? 36.26788 36.51109 13.28863 1.000 38.40442 265 PRO F O 1
ATOM 25483 N N . LEU F 2 266 ? 34.85572 34.76329 13.11922 1.000 41.82374 266 LEU F N 1
ATOM 25484 C CA . LEU F 2 266 ? 35.94255 33.80006 13.00476 1.000 40.11350 266 LEU F CA 1
ATOM 25485 C C . LEU F 2 266 ? 36.73964 33.98526 11.71912 1.000 38.99911 266 LEU F C 1
ATOM 25486 O O . LEU F 2 266 ? 37.87896 33.51619 11.63889 1.000 41.35646 266 LEU F O 1
ATOM 25502 N N . ARG F 2 267 ? 36.16743 34.64918 10.71204 1.000 42.11208 267 ARG F N 1
ATOM 25503 C CA . ARG F 2 267 ? 36.91965 34.91783 9.49152 1.000 43.82282 267 ARG F CA 1
ATOM 25504 C C . ARG F 2 267 ? 38.18534 35.71018 9.79261 1.000 40.70651 267 ARG F C 1
ATOM 25505 O O . ARG F 2 267 ? 39.22673 35.49592 9.16152 1.000 43.87334 267 ARG F O 1
ATOM 25526 N N . ASP F 2 268 ? 38.11473 36.63497 10.74983 1.000 37.59050 268 ASP F N 1
ATOM 25527 C CA . ASP F 2 268 ? 39.27157 37.43780 11.12309 1.000 36.70534 268 ASP F CA 1
ATOM 25528 C C . ASP F 2 268 ? 40.12359 36.76893 12.18980 1.000 36.10355 268 ASP F C 1
ATOM 25529 O O . ASP F 2 268 ? 41.34246 36.97329 12.21852 1.000 34.90710 268 ASP F O 1
ATOM 25538 N N . LEU F 2 269 ? 39.51153 35.97065 13.06488 1.000 33.73074 269 LEU F N 1
ATOM 25539 C CA . LEU F 2 269 ? 40.26547 35.34323 14.14768 1.000 35.13591 269 LEU F CA 1
ATOM 25540 C C . LEU F 2 269 ? 41.08629 34.16340 13.64372 1.000 30.45624 269 LEU F C 1
ATOM 25541 O O . LEU F 2 269 ? 42.20565 33.93998 14.11515 1.000 30.98278 269 LEU F O 1
ATOM 25557 N N . ILE F 2 270 ? 40.55972 33.41602 12.66692 1.000 34.23765 270 ILE F N 1
ATOM 25558 C CA . ILE F 2 270 ? 41.27131 32.23950 12.16687 1.000 28.30011 270 ILE F CA 1
ATOM 25559 C C . ILE F 2 270 ? 42.68154 32.59610 11.71040 1.000 33.61040 270 ILE F C 1
ATOM 25560 O O . ILE F 2 270 ? 43.63221 31.90914 12.11797 1.000 33.00765 270 ILE F O 1
ATOM 25576 N N . PRO F 2 271 ? 42.89528 33.63590 10.89531 1.000 36.71848 271 PRO F N 1
ATOM 25577 C CA . PRO F 2 271 ? 44.27477 33.96946 10.49327 1.000 33.76841 271 PRO F CA 1
ATOM 25578 C C . PRO F 2 271 ? 45.17164 34.39330 11.64392 1.000 34.05303 271 PRO F C 1
ATOM 25579 O O . PRO F 2 271 ? 46.37366 34.09378 11.63610 1.000 32.21252 271 PRO F O 1
ATOM 25590 N N . GLU F 2 272 ? 44.63508 35.12408 12.62464 1.000 33.91241 272 GLU F N 1
ATOM 25591 C CA . GLU F 2 272 ? 45.45693 35.52305 13.76341 1.000 33.73648 272 GLU F CA 1
ATOM 25592 C C . GLU F 2 272 ? 45.85782 34.31241 14.59422 1.000 31.78319 272 GLU F C 1
ATOM 25593 O O . GLU F 2 272 ? 46.98558 34.23991 15.09366 1.000 33.08061 272 GLU F O 1
ATOM 25605 N N . HIS F 2 273 ? 44.94367 33.35473 14.74979 1.000 31.24668 273 HIS F N 1
ATOM 25606 C CA . HIS F 2 273 ? 45.26659 32.11774 15.45183 1.000 29.47457 273 HIS F CA 1
ATOM 25607 C C . HIS F 2 273 ? 46.29233 31.29227 14.68262 1.000 30.45157 273 HIS F C 1
ATOM 25608 O O . HIS F 2 273 ? 47.14808 30.64365 15.30029 1.000 34.14862 273 HIS F O 1
ATOM 25622 N N . ILE F 2 274 ? 46.23888 31.31233 13.34957 1.000 31.36023 274 ILE F N 1
ATOM 25623 C CA . ILE F 2 274 ? 47.25380 30.62898 12.55158 1.000 30.25954 274 ILE F CA 1
ATOM 25624 C C . ILE F 2 274 ? 48.62668 31.24438 12.79572 1.000 31.88377 274 ILE F C 1
ATOM 25625 O O . ILE F 2 274 ? 49.62051 30.53488 12.99493 1.000 31.68281 274 ILE F O 1
ATOM 25641 N N . GLU F 2 275 ? 48.70560 32.58010 12.76412 1.000 32.18865 275 GLU F N 1
ATOM 25642 C CA . GLU F 2 275 ? 49.98837 33.24633 12.95533 1.000 34.77213 275 GLU F CA 1
ATOM 25643 C C . GLU F 2 275 ? 50.58333 32.92035 14.31996 1.000 34.09934 275 GLU F C 1
ATOM 25644 O O . GLU F 2 275 ? 51.80788 32.80370 14.46438 1.000 32.67480 275 GLU F O 1
ATOM 25656 N N . ALA F 2 276 ? 49.73645 32.77352 15.33435 1.000 32.16529 276 ALA F N 1
ATOM 25657 C CA . ALA F 2 276 ? 50.22563 32.59541 16.69214 1.000 30.92730 276 ALA F CA 1
ATOM 25658 C C . ALA F 2 276 ? 50.58937 31.15794 17.02320 1.000 32.21293 276 ALA F C 1
ATOM 25659 O O . ALA F 2 276 ? 51.38048 30.93513 17.95030 1.000 35.60249 276 ALA F O 1
ATOM 25666 N N . THR F 2 277 ? 50.03511 30.17854 16.30265 1.000 30.06536 277 THR F N 1
ATOM 25667 C CA . THR F 2 277 ? 50.16744 28.78588 16.69781 1.000 32.16124 277 THR F CA 1
ATOM 25668 C C . THR F 2 277 ? 50.56869 27.84435 15.57221 1.000 30.74565 277 THR F C 1
ATOM 25669 O O . THR F 2 277 ? 50.68746 26.63981 15.82179 1.000 31.35720 277 THR F O 1
ATOM 25680 N N . ALA F 2 278 ? 50.77331 28.34544 14.35484 1.000 30.99735 278 ALA F N 1
ATOM 25681 C CA . ALA F 2 278 ? 51.01574 27.49902 13.18631 1.000 27.96503 278 ALA F CA 1
ATOM 25682 C C . ALA F 2 278 ? 49.88037 26.49932 12.98870 1.000 31.95531 278 ALA F C 1
ATOM 25683 O O . ALA F 2 278 ? 50.09517 25.37736 12.52293 1.000 30.87672 278 ALA F O 1
ATOM 25690 N N . SER F 2 279 ? 48.66542 26.91892 13.33048 1.000 27.59819 279 SER F N 1
ATOM 25691 C CA . SER F 2 279 ? 47.50059 26.04765 13.28992 1.000 29.06615 279 SER F CA 1
ATOM 25692 C C . SER F 2 279 ? 47.37317 25.35493 11.94062 1.000 30.19178 279 SER F C 1
ATOM 25693 O O . SER F 2 279 ? 47.68925 25.92142 10.89166 1.000 31.93417 279 SER F O 1
ATOM 25701 N N . GLU F 2 280 ? 46.88829 24.11350 11.97518 1.000 30.24277 280 GLU F N 1
ATOM 25702 C CA . GLU F 2 280 ? 46.60489 23.41072 10.72821 1.000 30.81915 280 GLU F CA 1
ATOM 25703 C C . GLU F 2 280 ? 45.43597 24.02181 9.97067 1.000 28.91041 280 GLU F C 1
ATOM 25704 O O . GLU F 2 280 ? 45.25624 23.71282 8.78986 1.000 29.73003 280 GLU F O 1
ATOM 25716 N N . THR F 2 281 ? 44.63472 24.87321 10.61314 1.000 30.16893 281 THR F N 1
ATOM 25717 C CA . THR F 2 281 ? 43.58957 25.58646 9.88493 1.000 29.81157 281 THR F CA 1
ATOM 25718 C C . THR F 2 281 ? 44.15814 26.50648 8.80832 1.000 34.66589 281 THR F C 1
ATOM 25719 O O . THR F 2 281 ? 43.38230 27.05857 8.01830 1.000 31.45906 281 THR F O 1
ATOM 25730 N N . LYS F 2 282 ? 45.48133 26.69376 8.76757 1.000 32.22254 282 LYS F N 1
ATOM 25731 C CA . LYS F 2 282 ? 46.10178 27.37302 7.63478 1.000 31.84428 282 LYS F CA 1
ATOM 25732 C C . LYS F 2 282 ? 45.84350 26.62641 6.33291 1.000 35.65498 282 LYS F C 1
ATOM 25733 O O . LYS F 2 282 ? 45.98065 27.20824 5.25432 1.000 36.89482 282 LYS F O 1
ATOM 25752 N N . ALA F 2 283 ? 45.47094 25.35156 6.41631 1.000 32.26386 283 ALA F N 1
ATOM 25753 C CA . ALA F 2 283 ? 45.04911 24.62305 5.22716 1.000 34.99252 283 ALA F CA 1
ATOM 25754 C C . ALA F 2 283 ? 43.79701 25.22812 4.61008 1.000 37.47097 283 ALA F C 1
ATOM 25755 O O . ALA F 2 283 ? 43.56708 25.07877 3.40330 1.000 39.41718 283 ALA F O 1
ATOM 25762 N N . GLY F 2 284 ? 42.96717 25.88111 5.41780 1.000 33.62194 284 GLY F N 1
ATOM 25763 C CA . GLY F 2 284 ? 41.78439 26.56237 4.94125 1.000 36.82973 284 GLY F CA 1
ATOM 25764 C C . GLY F 2 284 ? 40.50931 25.75226 4.97270 1.000 35.43747 284 GLY F C 1
ATOM 25765 O O . GLY F 2 284 ? 39.46266 26.25810 4.54109 1.000 36.42899 284 GLY F O 1
ATOM 25769 N N . SER F 2 285 ? 40.55033 24.51943 5.47232 1.000 31.34735 285 SER F N 1
ATOM 25770 C CA . SER F 2 285 ? 39.35484 23.68806 5.46021 1.000 33.76529 285 SER F CA 1
ATOM 25771 C C . SER F 2 285 ? 38.26992 24.27306 6.35413 1.000 35.57192 285 SER F C 1
ATOM 25772 O O . SER F 2 285 ? 37.08595 24.25581 5.99482 1.000 33.24744 285 SER F O 1
ATOM 25780 N N . LEU F 2 286 ? 38.64980 24.78503 7.52724 1.000 32.67971 286 LEU F N 1
ATOM 25781 C CA . LEU F 2 286 ? 37.65891 25.37744 8.41656 1.000 32.55538 286 LEU F CA 1
ATOM 25782 C C . LEU F 2 286 ? 36.96525 26.55547 7.74576 1.000 36.22628 286 LEU F C 1
ATOM 25783 O O . LEU F 2 286 ? 35.73989 26.69447 7.83119 1.000 36.71964 286 LEU F O 1
ATOM 25799 N N . THR F 2 287 ? 37.73293 27.41306 7.07159 1.000 27.95669 287 THR F N 1
ATOM 25800 C CA . THR F 2 287 ? 37.13843 28.55424 6.38414 1.000 37.46646 287 THR F CA 1
ATOM 25801 C C . THR F 2 287 ? 36.20790 28.09411 5.26958 1.000 38.16009 287 THR F C 1
ATOM 25802 O O . THR F 2 287 ? 35.10505 28.63310 5.10870 1.000 39.39141 287 THR F O 1
ATOM 25813 N N . TRP F 2 288 ? 36.64092 27.09519 4.49572 1.000 35.89674 288 TRP F N 1
ATOM 25814 C CA . TRP F 2 288 ? 35.81570 26.55443 3.42103 1.000 38.12979 288 TRP F CA 1
ATOM 25815 C C . TRP F 2 288 ? 34.45884 26.10955 3.94001 1.000 42.87427 288 TRP F C 1
ATOM 25816 O O . TRP F 2 288 ? 33.42235 26.37820 3.31761 1.000 37.48111 288 TRP F O 1
ATOM 25837 N N . MET F 2 289 ? 34.44081 25.43177 5.08824 1.000 36.92812 289 MET F N 1
ATOM 25838 C CA A MET F 2 289 ? 33.18094 24.92492 5.61926 0.765 39.14741 289 MET F CA 1
ATOM 25839 C CA B MET F 2 289 ? 33.18180 24.92413 5.62089 0.235 39.38318 289 MET F CA 1
ATOM 25840 C C . MET F 2 289 ? 32.29489 26.06053 6.11332 1.000 38.42085 289 MET F C 1
ATOM 25841 O O . MET F 2 289 ? 31.11566 26.14130 5.75230 1.000 40.21427 289 MET F O 1
ATOM 25866 N N . LEU F 2 290 ? 32.84441 26.94671 6.94498 1.000 38.95558 290 LEU F N 1
ATOM 25867 C CA . LEU F 2 290 ? 32.05092 28.05031 7.47425 1.000 40.25192 290 LEU F CA 1
ATOM 25868 C C . LEU F 2 290 ? 31.51571 28.93047 6.35163 1.000 43.45052 290 LEU F C 1
ATOM 25869 O O . LEU F 2 290 ? 30.39392 29.44531 6.43539 1.000 39.47338 290 LEU F O 1
ATOM 25885 N N . ALA F 2 291 ? 32.30734 29.12287 5.29733 1.000 40.28981 291 ALA F N 1
ATOM 25886 C CA . ALA F 2 291 ? 31.82012 29.87559 4.14477 1.000 44.73683 291 ALA F CA 1
ATOM 25887 C C . ALA F 2 291 ? 30.69416 29.12840 3.44046 1.000 42.56576 291 ALA F C 1
ATOM 25888 O O . ALA F 2 291 ? 29.69950 29.73854 3.03118 1.000 41.55243 291 ALA F O 1
ATOM 25895 N N . ALA F 2 292 ? 30.82653 27.80623 3.30559 1.000 39.53524 292 ALA F N 1
ATOM 25896 C CA . ALA F 2 292 ? 29.78924 27.02026 2.65085 1.000 41.26008 292 ALA F CA 1
ATOM 25897 C C . ALA F 2 292 ? 28.47475 27.06830 3.41797 1.000 44.38900 292 ALA F C 1
ATOM 25898 O O . ALA F 2 292 ? 27.39993 27.00218 2.80999 1.000 43.47504 292 ALA F O 1
ATOM 25905 N N . MET F 2 293 ? 28.53528 27.16653 4.74580 1.000 40.69975 293 MET F N 1
ATOM 25906 C CA . MET F 2 293 ? 27.33388 27.33745 5.55553 1.000 42.83048 293 MET F CA 1
ATOM 25907 C C . MET F 2 293 ? 26.81647 28.76879 5.53316 1.000 42.23876 293 MET F C 1
ATOM 25908 O O . MET F 2 293 ? 25.78478 29.04698 6.15966 1.000 42.00897 293 MET F O 1
ATOM 25922 N N . GLY F 2 294 ? 27.50642 29.67961 4.85361 1.000 37.51024 294 GLY F N 1
ATOM 25923 C CA . GLY F 2 294 ? 27.07776 31.06056 4.81939 1.000 39.34781 294 GLY F CA 1
ATOM 25924 C C . GLY F 2 294 ? 27.35932 31.83353 6.08565 1.000 45.49972 294 GLY F C 1
ATOM 25925 O O . GLY F 2 294 ? 26.63663 32.78661 6.39355 1.000 45.33860 294 GLY F O 1
ATOM 25929 N N . TRP F 2 295 ? 28.39066 31.45065 6.83244 1.000 42.98317 295 TRP F N 1
ATOM 25930 C CA . TRP F 2 295 ? 28.75981 32.12058 8.07329 1.000 43.12381 295 TRP F CA 1
ATOM 25931 C C . TRP F 2 295 ? 27.53434 32.27407 8.97760 1.000 38.57350 295 TRP F C 1
ATOM 25932 O O . TRP F 2 295 ? 27.12372 33.39455 9.29319 1.000 43.29816 295 TRP F O 1
ATOM 25953 N N . PRO F 2 296 ? 26.92845 31.17051 9.39930 1.000 41.19716 296 PRO F N 1
ATOM 25954 C CA . PRO F 2 296 ? 25.69394 31.26542 10.18472 1.000 42.94071 296 PRO F CA 1
ATOM 25955 C C . PRO F 2 296 ? 25.92682 31.99264 11.49982 1.000 44.73245 296 PRO F C 1
ATOM 25956 O O . PRO F 2 296 ? 26.96132 31.82971 12.15084 1.000 44.71943 296 PRO F O 1
ATOM 25967 N N . LYS F 2 297 ? 24.94708 32.80938 11.88404 1.000 47.35956 297 LYS F N 1
ATOM 25968 C CA . LYS F 2 297 ? 24.99482 33.53976 13.14994 1.000 48.62927 297 LYS F CA 1
ATOM 25969 C C . LYS F 2 297 ? 24.58801 32.58978 14.27656 1.000 48.78353 297 LYS F C 1
ATOM 25970 O O . LYS F 2 297 ? 23.50602 32.67656 14.86312 1.000 49.55505 297 LYS F O 1
ATOM 25989 N N . VAL F 2 298 ? 25.49294 31.65135 14.56952 1.000 47.55902 298 VAL F N 1
ATOM 25990 C CA . VAL F 2 298 ? 25.25023 30.60763 15.55412 1.000 45.00058 298 VAL F CA 1
ATOM 25991 C C . VAL F 2 298 ? 26.53644 30.31958 16.31746 1.000 43.59554 298 VAL F C 1
ATOM 25992 O O . VAL F 2 298 ? 27.63625 30.67828 15.89338 1.000 40.73012 298 VAL F O 1
ATOM 26005 N N . ALA F 2 299 ? 26.38043 29.65157 17.45801 1.000 42.78253 299 ALA F N 1
ATOM 26006 C CA . ALA F 2 299 ? 27.51444 29.16839 18.22926 1.000 38.99501 299 ALA F CA 1
ATOM 26007 C C . ALA F 2 299 ? 27.87244 27.75476 17.78359 1.000 35.22766 299 ALA F C 1
ATOM 26008 O O . ALA F 2 299 ? 27.02488 27.00478 17.29364 1.000 39.23097 299 ALA F O 1
ATOM 26015 N N . GLY F 2 300 ? 29.14202 27.39737 17.95607 1.000 34.61379 300 GLY F N 1
ATOM 26016 C CA . GLY F 2 300 ? 29.59013 26.04035 17.68735 1.000 36.62931 300 GLY F CA 1
ATOM 26017 C C . GLY F 2 300 ? 29.58062 25.19689 18.95442 1.000 35.03034 300 GLY F C 1
ATOM 26018 O O . GLY F 2 300 ? 29.90241 25.67673 20.04214 1.000 38.02869 300 GLY F O 1
ATOM 26022 N N . ASP F 2 301 ? 29.18318 23.93564 18.80582 1.000 31.20015 301 ASP F N 1
ATOM 26023 C CA . ASP F 2 301 ? 29.20089 22.98373 19.91065 1.000 33.37647 301 ASP F CA 1
ATOM 26024 C C . ASP F 2 301 ? 30.56016 22.29543 19.90725 1.000 33.92113 301 ASP F C 1
ATOM 26025 O O . ASP F 2 301 ? 30.86019 21.49331 19.01318 1.000 30.37951 301 ASP F O 1
ATOM 26034 N N . VAL F 2 302 ? 31.39378 22.63057 20.89068 1.000 32.36873 302 VAL F N 1
ATOM 26035 C CA . VAL F 2 302 ? 32.71282 22.01927 21.03392 1.000 32.71619 302 VAL F CA 1
ATOM 26036 C C . VAL F 2 302 ? 32.50012 20.66961 21.71458 1.000 31.80527 302 VAL F C 1
ATOM 26037 O O . VAL F 2 302 ? 32.40268 20.58073 22.94784 1.000 31.27677 302 VAL F O 1
ATOM 26050 N N . LEU F 2 303 ? 32.40825 19.61288 20.90940 1.000 29.41503 303 LEU F N 1
ATOM 26051 C CA . LEU F 2 303 ? 32.19493 18.27989 21.44976 1.000 27.46849 303 LEU F CA 1
ATOM 26052 C C . LEU F 2 303 ? 33.39076 17.82164 22.26965 1.000 30.27002 303 LEU F C 1
ATOM 26053 O O . LEU F 2 303 ? 33.22489 17.07058 23.23989 1.000 30.71886 303 LEU F O 1
ATOM 26069 N N . GLY F 2 304 ? 34.58981 18.25529 21.90076 1.000 26.11334 304 GLY F N 1
ATOM 26070 C CA . GLY F 2 304 ? 35.76786 17.89726 22.66151 1.000 33.67054 304 GLY F CA 1
ATOM 26071 C C . GLY F 2 304 ? 37.02664 18.60725 22.22561 1.000 29.40735 304 GLY F C 1
ATOM 26072 O O . GLY F 2 304 ? 37.16144 19.01048 21.06573 1.000 29.80427 304 GLY F O 1
ATOM 26076 N N . TYR F 2 305 ? 37.95898 18.78117 23.16301 1.000 25.79557 305 TYR F N 1
ATOM 26077 C CA . TYR F 2 305 ? 39.28128 19.29726 22.86714 1.000 26.10131 305 TYR F CA 1
ATOM 26078 C C . TYR F 2 305 ? 40.30789 18.46191 23.61307 1.000 26.36149 305 TYR F C 1
ATOM 26079 O O . TYR F 2 305 ? 40.05937 18.01181 24.73142 1.000 29.32828 305 TYR F O 1
ATOM 26097 N N . GLY F 2 306 ? 41.45469 18.25998 22.98122 1.000 27.63290 306 GLY F N 1
ATOM 26098 C CA . GLY F 2 306 ? 42.56200 17.54822 23.59413 1.000 24.20187 306 GLY F CA 1
ATOM 26099 C C . GLY F 2 306 ? 43.77012 17.67025 22.69338 1.000 27.28644 306 GLY F C 1
ATOM 26100 O O . GLY F 2 306 ? 43.68633 18.16748 21.56472 1.000 27.43145 306 GLY F O 1
ATOM 26104 N N . THR F 2 307 ? 44.90400 17.19708 23.19935 1.000 24.74544 307 THR F N 1
ATOM 26105 C CA . THR F 2 307 ? 46.16110 17.31292 22.47842 1.000 23.42507 307 THR F CA 1
ATOM 26106 C C . THR F 2 307 ? 46.60759 15.95962 21.93278 1.000 25.68603 307 THR F C 1
ATOM 26107 O O . THR F 2 307 ? 46.30965 14.90375 22.50137 1.000 26.35476 307 THR F O 1
ATOM 26118 N N . ILE F 2 308 ? 47.31583 16.01444 20.80711 1.000 24.67860 308 ILE F N 1
ATOM 26119 C CA . ILE F 2 308 ? 47.89974 14.84314 20.15615 1.000 26.29127 308 ILE F CA 1
ATOM 26120 C C . ILE F 2 308 ? 49.33530 15.19853 19.79454 1.000 21.15840 308 ILE F C 1
ATOM 26121 O O . ILE F 2 308 ? 49.56754 16.11030 18.99849 1.000 25.77578 308 ILE F O 1
ATOM 26137 N N . ILE F 2 309 ? 50.29258 14.48699 20.39334 1.000 25.10759 309 ILE F N 1
ATOM 26138 C CA . ILE F 2 309 ? 51.70692 14.85121 20.40969 1.000 25.12333 309 ILE F CA 1
ATOM 26139 C C . ILE F 2 309 ? 51.88533 16.36184 20.53770 1.000 27.59460 309 ILE F C 1
ATOM 26140 O O . ILE F 2 309 ? 52.75757 16.95544 19.89423 1.000 26.90267 309 ILE F O 1
ATOM 26156 N N . GLY F 2 310 ? 51.08421 16.99034 21.39979 1.000 28.60659 310 GLY F N 1
ATOM 26157 C CA . GLY F 2 310 ? 51.22840 18.39342 21.71216 1.000 28.46852 310 GLY F CA 1
ATOM 26158 C C . GLY F 2 310 ? 50.34429 19.32838 20.91938 1.000 28.02583 310 GLY F C 1
ATOM 26159 O O . GLY F 2 310 ? 50.12829 20.47123 21.35624 1.000 24.17901 310 GLY F O 1
ATOM 26163 N N . THR F 2 311 ? 49.82573 18.88063 19.78012 1.000 30.37157 311 THR F N 1
ATOM 26164 C CA . THR F 2 311 ? 48.99317 19.71951 18.92729 1.000 26.80417 311 THR F CA 1
ATOM 26165 C C . THR F 2 311 ? 47.58762 19.82014 19.50640 1.000 25.50147 311 THR F C 1
ATOM 26166 O O . THR F 2 311 ? 47.08841 18.89155 20.14199 1.000 26.61431 311 THR F O 1
ATOM 26177 N N . GLY F 2 312 ? 46.95021 20.96561 19.28257 1.000 27.54368 312 GLY F N 1
ATOM 26178 C CA . GLY F 2 312 ? 45.57788 21.14483 19.71659 1.000 25.71167 312 GLY F CA 1
ATOM 26179 C C . GLY F 2 312 ? 44.59746 20.56847 18.70572 1.000 26.02421 312 GLY F C 1
ATOM 26180 O O . GLY F 2 312 ? 44.74176 20.74424 17.49682 1.000 29.38444 312 GLY F O 1
ATOM 26184 N N . ASN F 2 313 ? 43.58381 19.87575 19.22196 1.000 25.78570 313 ASN F N 1
ATOM 26185 C CA . ASN F 2 313 ? 42.59177 19.21102 18.38991 1.000 27.77266 313 ASN F CA 1
ATOM 26186 C C . ASN F 2 313 ? 41.21843 19.40649 19.00195 1.000 30.62639 313 ASN F C 1
ATOM 26187 O O . ASN F 2 313 ? 40.98523 19.00937 20.14534 1.000 28.13862 313 ASN F O 1
ATOM 26198 N N . ALA F 2 314 ? 40.30938 19.99609 18.23150 1.000 24.47456 314 ALA F N 1
ATOM 26199 C CA . ALA F 2 314 ? 38.94851 20.25657 18.66354 1.000 21.50208 314 ALA F CA 1
ATOM 26200 C C . ALA F 2 314 ? 37.97030 19.63769 17.67732 1.000 30.32760 314 ALA F C 1
ATOM 26201 O O . ALA F 2 314 ? 38.14553 19.75448 16.45767 1.000 29.59048 314 ALA F O 1
ATOM 26208 N N . ILE F 2 315 ? 36.94776 18.97873 18.21568 1.000 28.04393 315 ILE F N 1
ATOM 26209 C CA . ILE F 2 315 ? 35.85160 18.40778 17.44325 1.000 26.55398 315 ILE F CA 1
ATOM 26210 C C . ILE F 2 315 ? 34.63944 19.30016 17.67423 1.000 33.80433 315 ILE F C 1
ATOM 26211 O O . ILE F 2 315 ? 34.13395 19.38936 18.80182 1.000 31.34796 315 ILE F O 1
ATOM 26227 N N . VAL F 2 316 ? 34.16709 19.96186 16.61575 1.000 27.73275 316 VAL F N 1
ATOM 26228 C CA . VAL F 2 316 ? 33.15715 21.00443 16.73802 1.000 32.89361 316 VAL F CA 1
ATOM 26229 C C . VAL F 2 316 ? 32.06023 20.78078 15.70911 1.000 30.02480 316 VAL F C 1
ATOM 26230 O O . VAL F 2 316 ? 32.33254 20.36879 14.57788 1.000 30.92699 316 VAL F O 1
ATOM 26243 N N . GLU F 2 317 ? 30.82032 21.07176 16.10285 1.000 30.15088 317 GLU F N 1
ATOM 26244 C CA . GLU F 2 317 ? 29.65743 20.97870 15.23213 1.000 34.42319 317 GLU F CA 1
ATOM 26245 C C . GLU F 2 317 ? 28.96784 22.33436 15.16419 1.000 36.53946 317 GLU F C 1
ATOM 26246 O O . GLU F 2 317 ? 28.67706 22.94404 16.20173 1.000 37.29121 317 GLU F O 1
ATOM 26258 N N . TRP F 2 318 ? 28.71415 22.80001 13.94466 1.000 33.97584 318 TRP F N 1
ATOM 26259 C CA . TRP F 2 318 ? 27.90711 23.98252 13.69314 1.000 38.23355 318 TRP F CA 1
ATOM 26260 C C . TRP F 2 318 ? 26.61855 23.57985 12.98318 1.000 40.29761 318 TRP F C 1
ATOM 26261 O O . TRP F 2 318 ? 26.60104 22.63069 12.19208 1.000 35.60745 318 TRP F O 1
ATOM 26282 N N . LEU F 2 319 ? 25.54823 24.31198 13.25451 1.000 40.48517 319 LEU F N 1
ATOM 26283 C CA . LEU F 2 319 ? 24.25728 24.07387 12.63274 1.000 42.63468 319 LEU F CA 1
ATOM 26284 C C . LEU F 2 319 ? 23.76067 25.33643 11.94546 1.000 42.62123 319 LEU F C 1
ATOM 26285 O O . LEU F 2 319 ? 24.14924 26.45312 12.31189 1.000 37.37694 319 LEU F O 1
ATOM 26301 N N . PRO F 2 320 ? 22.89915 25.20316 10.93680 1.000 39.73192 320 PRO F N 1
ATOM 26302 C CA . PRO F 2 320 ? 22.31348 26.39447 10.31571 1.000 41.97825 320 PRO F CA 1
ATOM 26303 C C . PRO F 2 320 ? 21.41885 27.14058 11.29260 1.000 50.31021 320 PRO F C 1
ATOM 26304 O O . PRO F 2 320 ? 20.97204 26.60768 12.31280 1.000 48.79426 320 PRO F O 1
ATOM 26315 N N . GLU F 2 321 ? 21.17047 28.40596 10.96820 1.000 49.75359 321 GLU F N 1
ATOM 26316 C CA . GLU F 2 321 ? 20.30558 29.22436 11.80455 1.000 54.11692 321 GLU F CA 1
ATOM 26317 C C . GLU F 2 321 ? 18.89826 28.64115 11.83190 1.000 61.06072 321 GLU F C 1
ATOM 26318 O O . GLU F 2 321 ? 18.35494 28.23151 10.80189 1.000 66.96280 321 GLU F O 1
ATOM 26330 N N . GLY F 2 322 ? 18.31126 28.59847 13.02282 1.000 70.12608 322 GLY F N 1
ATOM 26331 C CA . GLY F 2 322 ? 16.98118 28.04723 13.19728 1.000 91.14734 322 GLY F CA 1
ATOM 26332 C C . GLY F 2 322 ? 16.98885 26.53853 13.34894 1.000 86.26551 322 GLY F C 1
ATOM 26333 O O . GLY F 2 322 ? 16.01352 25.86424 13.01692 1.000 90.53072 322 GLY F O 1
ATOM 26337 N N . ARG G 1 4 ? 72.07464 26.29087 75.17944 1.000 58.78364 4 ARG G N 1
ATOM 26338 C CA . ARG G 1 4 ? 72.01103 27.74793 75.14640 1.000 70.63040 4 ARG G CA 1
ATOM 26339 C C . ARG G 1 4 ? 71.15212 28.22322 73.97468 1.000 67.34038 4 ARG G C 1
ATOM 26340 O O . ARG G 1 4 ? 70.04136 28.72055 74.17158 1.000 63.86399 4 ARG G O 1
ATOM 26360 N N . THR G 1 5 ? 71.66853 28.06770 72.76052 1.000 59.79577 5 THR G N 1
ATOM 26361 C CA . THR G 1 5 ? 70.95535 28.45129 71.55188 1.000 59.73190 5 THR G CA 1
ATOM 26362 C C . THR G 1 5 ? 70.40473 27.21479 70.84847 1.000 56.18131 5 THR G C 1
ATOM 26363 O O . THR G 1 5 ? 70.87908 26.09333 71.04356 1.000 60.33651 5 THR G O 1
ATOM 26374 N N . GLY G 1 6 ? 69.39236 27.43683 70.02217 1.000 49.21392 6 GLY G N 1
ATOM 26375 C CA . GLY G 1 6 ? 68.77386 26.36149 69.27707 1.000 45.97827 6 GLY G CA 1
ATOM 26376 C C . GLY G 1 6 ? 67.62310 25.72877 70.03373 1.000 46.77628 6 GLY G C 1
ATOM 26377 O O . GLY G 1 6 ? 67.00945 26.32349 70.92437 1.000 41.51059 6 GLY G O 1
ATOM 26381 N N . ILE G 1 7 ? 67.32970 24.48731 69.65807 1.000 43.91961 7 ILE G N 1
ATOM 26382 C CA . ILE G 1 7 ? 66.27172 23.71632 70.30085 1.000 40.78191 7 ILE G CA 1
ATOM 26383 C C . ILE G 1 7 ? 66.81004 23.16394 71.61362 1.000 44.40826 7 ILE G C 1
ATOM 26384 O O . ILE G 1 7 ? 67.81569 22.44589 71.62714 1.000 45.59761 7 ILE G O 1
ATOM 26400 N N . VAL G 1 8 ? 66.13827 23.49320 72.71789 1.000 39.33709 8 VAL G N 1
ATOM 26401 C CA . VAL G 1 8 ? 66.56980 23.09226 74.04918 1.000 41.19597 8 VAL G CA 1
ATOM 26402 C C . VAL G 1 8 ? 65.51518 22.28868 74.79500 1.000 42.38296 8 VAL G C 1
ATOM 26403 O O . VAL G 1 8 ? 65.78154 21.82933 75.91248 1.000 43.40672 8 VAL G O 1
ATOM 26416 N N . ALA G 1 9 ? 64.32440 22.11073 74.22707 1.000 40.14086 9 ALA G N 1
ATOM 26417 C CA . ALA G 1 9 ? 63.28836 21.32646 74.88391 1.000 37.91508 9 ALA G CA 1
ATOM 26418 C C . ALA G 1 9 ? 62.23379 20.93183 73.86430 1.000 36.16665 9 ALA G C 1
ATOM 26419 O O . ALA G 1 9 ? 62.03583 21.61700 72.85991 1.000 33.50576 9 ALA G O 1
ATOM 26426 N N . GLY G 1 10 ? 61.55748 19.81862 74.14050 1.000 37.14545 10 GLY G N 1
ATOM 26427 C CA . GLY G 1 10 ? 60.52109 19.32537 73.25704 1.000 36.33824 10 GLY G CA 1
ATOM 26428 C C . GLY G 1 10 ? 59.36134 18.75825 74.04962 1.000 40.27502 10 GLY G C 1
ATOM 26429 O O . GLY G 1 10 ? 59.50338 18.35562 75.20825 1.000 36.21714 10 GLY G O 1
ATOM 26433 N N . ALA G 1 11 ? 58.19798 18.73901 73.40362 1.000 33.66832 11 ALA G N 1
ATOM 26434 C CA . ALA G 1 11 ? 56.99897 18.21216 74.03273 1.000 32.40180 11 ALA G CA 1
ATOM 26435 C C . ALA G 1 11 ? 56.05281 17.67170 72.96867 1.000 39.59150 11 ALA G C 1
ATOM 26436 O O . ALA G 1 11 ? 56.01202 18.16515 71.83305 1.000 33.73270 11 ALA G O 1
ATOM 26443 N N . LEU G 1 12 ? 55.29330 16.64823 73.35237 1.000 35.85725 12 LEU G N 1
ATOM 26444 C CA . LEU G 1 12 ? 54.28418 16.02758 72.50022 1.000 33.81941 12 LEU G CA 1
ATOM 26445 C C . LEU G 1 12 ? 53.00238 15.90930 73.30353 1.000 40.29487 12 LEU G C 1
ATOM 26446 O O . LEU G 1 12 ? 53.03334 15.46404 74.45520 1.000 39.94709 12 LEU G O 1
ATOM 26462 N N . LEU G 1 13 ? 51.88163 16.30707 72.71337 1.000 33.56644 13 LEU G N 1
ATOM 26463 C CA . LEU G 1 13 ? 50.60237 16.21160 73.40225 1.000 38.40782 13 LEU G CA 1
ATOM 26464 C C . LEU G 1 13 ? 49.50824 15.94896 72.38132 1.000 36.12484 13 LEU G C 1
ATOM 26465 O O . LEU G 1 13 ? 49.70541 16.17030 71.17732 1.000 35.84704 13 LEU G O 1
ATOM 26481 N N . PRO G 1 14 ? 48.35054 15.46995 72.82351 1.000 37.23397 14 PRO G N 1
ATOM 26482 C CA . PRO G 1 14 ? 47.21510 15.30158 71.91520 1.000 34.86492 14 PRO G CA 1
ATOM 26483 C C . PRO G 1 14 ? 46.54648 16.64089 71.64389 1.000 34.12112 14 PRO G C 1
ATOM 26484 O O . PRO G 1 14 ? 46.76480 17.62935 72.34486 1.000 37.22502 14 PRO G O 1
ATOM 26495 N N . GLY G 1 15 ? 45.71604 16.65586 70.60352 1.000 35.24796 15 GLY G N 1
ATOM 26496 C CA . GLY G 1 15 ? 45.07759 17.88491 70.18979 1.000 31.98253 15 GLY G CA 1
ATOM 26497 C C . GLY G 1 15 ? 43.57425 17.79595 70.04904 1.000 33.90711 15 GLY G C 1
ATOM 26498 O O . GLY G 1 15 ? 42.95060 18.69166 69.47082 1.000 37.74708 15 GLY G O 1
ATOM 26502 N N . MET G 1 16 ? 42.97367 16.73330 70.57576 1.000 32.90126 16 MET G N 1
ATOM 26503 C CA . MET G 1 16 ? 41.52910 16.59296 70.43005 1.000 35.14811 16 MET G CA 1
ATOM 26504 C C . MET G 1 16 ? 40.80917 17.49854 71.42869 1.000 38.03071 16 MET G C 1
ATOM 26505 O O . MET G 1 16 ? 41.26602 17.65890 72.56378 1.000 33.52596 16 MET G O 1
ATOM 26519 N N . PRO G 1 17 ? 39.69119 18.11064 71.02680 1.000 31.93537 17 PRO G N 1
ATOM 26520 C CA . PRO G 1 17 ? 39.07303 19.13819 71.87144 1.000 35.82485 17 PRO G CA 1
ATOM 26521 C C . PRO G 1 17 ? 38.48767 18.59136 73.15881 1.000 37.92196 17 PRO G C 1
ATOM 26522 O O . PRO G 1 17 ? 38.14174 19.38652 74.04485 1.000 40.69218 17 PRO G O 1
ATOM 26533 N N . HIS G 1 18 ? 38.38480 17.26882 73.29659 1.000 36.82009 18 HIS G N 1
ATOM 26534 C CA . HIS G 1 18 ? 37.84704 16.68428 74.52073 1.000 38.40728 18 HIS G CA 1
ATOM 26535 C C . HIS G 1 18 ? 38.64805 17.08048 75.75165 1.000 41.18826 18 HIS G C 1
ATOM 26536 O O . HIS G 1 18 ? 38.11597 17.02676 76.86760 1.000 37.86630 18 HIS G O 1
ATOM 26550 N N . LEU G 1 19 ? 39.90959 17.47651 75.57959 1.000 37.08150 19 LEU G N 1
ATOM 26551 C CA . LEU G 1 19 ? 40.72511 17.86295 76.72658 1.000 37.66002 19 LEU G CA 1
ATOM 26552 C C . LEU G 1 19 ? 40.19965 19.11859 77.40515 1.000 39.39881 19 LEU G C 1
ATOM 26553 O O . LEU G 1 19 ? 40.53207 19.36434 78.56996 1.000 39.01222 19 LEU G O 1
ATOM 26569 N N . LEU G 1 20 ? 39.38855 19.91582 76.70960 1.000 35.29223 20 LEU G N 1
ATOM 26570 C CA . LEU G 1 20 ? 38.77843 21.11247 77.27175 1.000 38.51102 20 LEU G CA 1
ATOM 26571 C C . LEU G 1 20 ? 37.33992 20.86918 77.72619 1.000 38.86976 20 LEU G C 1
ATOM 26572 O O . LEU G 1 20 ? 36.59272 21.82764 77.95432 1.000 35.64522 20 LEU G O 1
ATOM 26588 N N . ALA G 1 21 ? 36.94040 19.61164 77.85526 1.000 35.58311 21 ALA G N 1
ATOM 26589 C CA . ALA G 1 21 ? 35.55245 19.29337 78.15386 1.000 38.11836 21 ALA G CA 1
ATOM 26590 C C . ALA G 1 21 ? 35.18773 19.76650 79.55564 1.000 42.52736 21 ALA G C 1
ATOM 26591 O O . ALA G 1 21 ? 35.95541 19.58614 80.50288 1.000 37.95069 21 ALA G O 1
ATOM 26598 N N . GLU G 1 22 ? 34.01005 20.38849 79.67154 1.000 43.04554 22 GLU G N 1
ATOM 26599 C CA . GLU G 1 22 ? 33.47149 20.71852 80.98711 1.000 43.06138 22 GLU G CA 1
ATOM 26600 C C . GLU G 1 22 ? 33.17360 19.46155 81.79171 1.000 43.97210 22 GLU G C 1
ATOM 26601 O O . GLU G 1 22 ? 33.32310 19.45909 83.01998 1.000 44.99898 22 GLU G O 1
ATOM 26613 N N . HIS G 1 23 ? 32.74504 18.38979 81.12120 1.000 40.36023 23 HIS G N 1
ATOM 26614 C CA . HIS G 1 23 ? 32.43278 17.10991 81.75161 1.000 43.60780 23 HIS G CA 1
ATOM 26615 C C . HIS G 1 23 ? 33.33718 16.04543 81.14181 1.000 41.31119 23 HIS G C 1
ATOM 26616 O O . HIS G 1 23 ? 32.88713 15.20581 80.34765 1.000 41.50381 23 HIS G O 1
ATOM 26630 N N . PRO G 1 24 ? 34.61696 16.04919 81.49193 1.000 40.89577 24 PRO G N 1
ATOM 26631 C CA . PRO G 1 24 ? 35.56340 15.14469 80.83661 1.000 38.50610 24 PRO G CA 1
ATOM 26632 C C . PRO G 1 24 ? 35.53479 13.74231 81.42307 1.000 39.62331 24 PRO G C 1
ATOM 26633 O O . PRO G 1 24 ? 35.14150 13.51783 82.56827 1.000 39.29881 24 PRO G O 1
ATOM 26644 N N . ALA G 1 25 ? 35.96088 12.79089 80.60074 1.000 37.93878 25 ALA G N 1
ATOM 26645 C CA . ALA G 1 25 ? 36.31441 11.47633 81.10180 1.000 40.15850 25 ALA G CA 1
ATOM 26646 C C . ALA G 1 25 ? 37.54507 11.59699 81.99456 1.000 42.41926 25 ALA G C 1
ATOM 26647 O O . ALA G 1 25 ? 38.29376 12.57281 81.90125 1.000 38.27481 25 ALA G O 1
ATOM 26654 N N . PRO G 1 26 ? 37.77718 10.61819 82.87183 1.000 43.29986 26 PRO G N 1
ATOM 26655 C CA . PRO G 1 26 ? 38.97766 10.69278 83.72377 1.000 43.32352 26 PRO G CA 1
ATOM 26656 C C . PRO G 1 26 ? 40.26278 10.82709 82.92368 1.000 45.70600 26 PRO G C 1
ATOM 26657 O O . PRO G 1 26 ? 41.18929 11.53076 83.34977 1.000 43.32421 26 PRO G O 1
ATOM 26668 N N . SER G 1 27 ? 40.33926 10.17787 81.76076 1.000 42.29087 27 SER G N 1
ATOM 26669 C CA . SER G 1 27 ? 41.55388 10.25151 80.95528 1.000 43.49059 27 SER G CA 1
ATOM 26670 C C . SER G 1 27 ? 41.73134 11.63360 80.33983 1.000 40.45731 27 SER G C 1
ATOM 26671 O O . SER G 1 27 ? 42.84548 12.16901 80.31536 1.000 40.50340 27 SER G O 1
ATOM 26679 N N . TRP G 1 28 ? 40.64667 12.22922 79.83659 1.000 39.89220 28 TRP G N 1
ATOM 26680 C CA . TRP G 1 28 ? 40.75716 13.55236 79.23740 1.000 37.87648 28 TRP G CA 1
ATOM 26681 C C . TRP G 1 28 ? 41.22867 14.57126 80.26718 1.000 41.53146 28 TRP G C 1
ATOM 26682 O O . TRP G 1 28 ? 42.06847 15.42981 79.97172 1.000 38.23956 28 TRP G O 1
ATOM 26703 N N . SER G 1 29 ? 40.69636 14.48998 81.49085 1.000 44.91217 29 SER G N 1
ATOM 26704 C CA . SER G 1 29 ? 41.10092 15.42834 82.53313 1.000 48.47533 29 SER G CA 1
ATOM 26705 C C . SER G 1 29 ? 42.56601 15.23743 82.90759 1.000 39.70432 29 SER G C 1
ATOM 26706 O O . SER G 1 29 ? 43.28449 16.21580 83.14158 1.000 41.32729 29 SER G O 1
ATOM 26714 N N . ALA G 1 30 ? 43.02613 13.98588 82.96961 1.000 37.32995 30 ALA G N 1
ATOM 26715 C CA . ALA G 1 30 ? 44.42382 13.72486 83.29541 1.000 35.53448 30 ALA G CA 1
ATOM 26716 C C . ALA G 1 30 ? 45.34818 14.28212 82.21984 1.000 41.83217 30 ALA G C 1
ATOM 26717 O O . ALA G 1 30 ? 46.33939 14.95589 82.52235 1.000 37.33279 30 ALA G O 1
ATOM 26724 N N . LEU G 1 31 ? 45.03810 14.00505 80.95088 1.000 36.70354 31 LEU G N 1
ATOM 26725 C CA . LEU G 1 31 ? 45.86120 14.52434 79.86152 1.000 34.65670 31 LEU G CA 1
ATOM 26726 C C . LEU G 1 31 ? 45.84423 16.04568 79.84137 1.000 36.25521 31 LEU G C 1
ATOM 26727 O O . LEU G 1 31 ? 46.88413 16.68055 79.63892 1.000 40.28173 31 LEU G O 1
ATOM 26743 N N . ALA G 1 32 ? 44.67108 16.64882 80.05323 1.000 37.45482 32 ALA G N 1
ATOM 26744 C CA . ALA G 1 32 ? 44.57866 18.10339 80.06687 1.000 37.91420 32 ALA G CA 1
ATOM 26745 C C . ALA G 1 32 ? 45.40648 18.69568 81.19992 1.000 43.56605 32 ALA G C 1
ATOM 26746 O O . ALA G 1 32 ? 46.12142 19.68819 81.00546 1.000 37.31257 32 ALA G O 1
ATOM 26753 N N . GLY G 1 33 ? 45.31866 18.10821 82.39503 1.000 40.63737 33 GLY G N 1
ATOM 26754 C CA . GLY G 1 33 ? 46.15260 18.57366 83.49015 1.000 44.58283 33 GLY G CA 1
ATOM 26755 C C . GLY G 1 33 ? 47.63129 18.40521 83.20207 1.000 41.79921 33 GLY G C 1
ATOM 26756 O O . GLY G 1 33 ? 48.43986 19.28861 83.50626 1.000 43.05418 33 GLY G O 1
ATOM 26760 N N . ALA G 1 34 ? 48.00566 17.27100 82.60228 1.000 40.85121 34 ALA G N 1
ATOM 26761 C CA . ALA G 1 34 ? 49.40113 17.06180 82.22969 1.000 37.08166 34 ALA G CA 1
ATOM 26762 C C . ALA G 1 34 ? 49.85165 18.07993 81.18929 1.000 39.31707 34 ALA G C 1
ATOM 26763 O O . ALA G 1 34 ? 50.98138 18.57866 81.24484 1.000 35.05341 34 ALA G O 1
ATOM 26770 N N . ALA G 1 35 ? 48.98343 18.39318 80.22394 1.000 41.20390 35 ALA G N 1
ATOM 26771 C CA . ALA G 1 35 ? 49.33139 19.38576 79.21113 1.000 38.53238 35 ALA G CA 1
ATOM 26772 C C . ALA G 1 35 ? 49.53004 20.75647 79.84195 1.000 39.56417 35 ALA G C 1
ATOM 26773 O O . ALA G 1 35 ? 50.51364 21.44832 79.56021 1.000 33.35472 35 ALA G O 1
ATOM 26780 N N . ARG G 1 36 ? 48.60150 21.16539 80.70917 1.000 42.42053 36 ARG G N 1
ATOM 26781 C CA . ARG G 1 36 ? 48.74738 22.44846 81.38610 1.000 42.10137 36 ARG G CA 1
ATOM 26782 C C . ARG G 1 36 ? 50.04943 22.50233 82.17723 1.000 40.68326 36 ARG G C 1
ATOM 26783 O O . ARG G 1 36 ? 50.69644 23.55059 82.25016 1.000 35.49041 36 ARG G O 1
ATOM 26804 N N . ASP G 1 37 ? 50.46104 21.37003 82.76021 1.000 44.47789 37 ASP G N 1
ATOM 26805 C CA . ASP G 1 37 ? 51.72773 21.32818 83.48477 1.000 45.54152 37 ASP G CA 1
ATOM 26806 C C . ASP G 1 37 ? 52.90494 21.55425 82.54277 1.000 44.58436 37 ASP G C 1
ATOM 26807 O O . ASP G 1 37 ? 53.78893 22.37388 82.81890 1.000 42.37709 37 ASP G O 1
ATOM 26816 N N . VAL G 1 38 ? 52.93511 20.83521 81.41907 1.000 42.90774 38 VAL G N 1
ATOM 26817 C CA . VAL G 1 38 ? 54.00389 21.03666 80.44420 1.000 37.69360 38 VAL G CA 1
ATOM 26818 C C . VAL G 1 38 ? 54.04632 22.49205 80.00031 1.000 37.30575 38 VAL G C 1
ATOM 26819 O O . VAL G 1 38 ? 55.12251 23.06149 79.79212 1.000 40.37062 38 VAL G O 1
ATOM 26832 N N . GLY G 1 39 ? 52.87825 23.11883 79.85419 1.000 35.56342 39 GLY G N 1
ATOM 26833 C CA . GLY G 1 39 ? 52.84665 24.51308 79.44972 1.000 38.39588 39 GLY G CA 1
ATOM 26834 C C . GLY G 1 39 ? 53.49874 25.42391 80.46982 1.000 41.92841 39 GLY G C 1
ATOM 26835 O O . GLY G 1 39 ? 54.21979 26.36076 80.11254 1.000 38.58951 39 GLY G O 1
ATOM 26839 N N . ALA G 1 40 ? 53.24873 25.16673 81.75560 1.000 41.92998 40 ALA G N 1
ATOM 26840 C CA . ALA G 1 40 ? 53.89846 25.94423 82.80447 1.000 42.62151 40 ALA G CA 1
ATOM 26841 C C . ALA G 1 40 ? 55.41189 25.80153 82.72069 1.000 43.42504 40 ALA G C 1
ATOM 26842 O O . ALA G 1 40 ? 56.14075 26.79882 82.69814 1.000 46.46566 40 ALA G O 1
ATOM 26849 N N . ARG G 1 41 ? 55.90400 24.56104 82.66466 1.000 42.70555 41 ARG G N 1
ATOM 26850 C CA . ARG G 1 41 ? 57.33825 24.34330 82.51681 1.000 44.61619 41 ARG G CA 1
ATOM 26851 C C . ARG G 1 41 ? 57.87236 25.05256 81.27489 1.000 49.33531 41 ARG G C 1
ATOM 26852 O O . ARG G 1 41 ? 58.91683 25.71346 81.31941 1.000 48.08984 41 ARG G O 1
ATOM 26873 N N . LEU G 1 42 ? 57.16461 24.92132 80.15140 1.000 44.45332 42 LEU G N 1
ATOM 26874 C CA . LEU G 1 42 ? 57.61077 25.55872 78.91679 1.000 46.24291 42 LEU G CA 1
ATOM 26875 C C . LEU G 1 42 ? 57.73816 27.06504 79.09946 1.000 46.11724 42 LEU G C 1
ATOM 26876 O O . LEU G 1 42 ? 58.78620 27.65207 78.80854 1.000 45.82231 42 LEU G O 1
ATOM 26892 N N . ARG G 1 43 ? 56.67329 27.71162 79.57969 1.000 43.98682 43 ARG G N 1
ATOM 26893 C CA . ARG G 1 43 ? 56.72242 29.15594 79.76151 1.000 46.49323 43 ARG G CA 1
ATOM 26894 C C . ARG G 1 43 ? 57.77653 29.54667 80.78918 1.000 47.56525 43 ARG G C 1
ATOM 26895 O O . ARG G 1 43 ? 58.37301 30.62289 80.68159 1.000 48.22205 43 ARG G O 1
ATOM 26916 N N . ARG G 1 44 ? 58.03662 28.68154 81.77593 1.000 48.11062 44 ARG G N 1
ATOM 26917 C CA . ARG G 1 44 ? 59.12678 28.93736 82.71216 1.000 48.90250 44 ARG G CA 1
ATOM 26918 C C . ARG G 1 44 ? 60.47478 28.89053 82.00085 1.000 52.67137 44 ARG G C 1
ATOM 26919 O O . ARG G 1 44 ? 61.33216 29.75593 82.21457 1.000 46.10778 44 ARG G O 1
ATOM 26940 N N . LEU G 1 45 ? 60.68839 27.86565 81.16891 1.000 50.48601 45 LEU G N 1
ATOM 26941 C CA . LEU G 1 45 ? 61.87854 27.82415 80.32724 1.000 51.50151 45 LEU G CA 1
ATOM 26942 C C . LEU G 1 45 ? 62.00935 29.10681 79.52295 1.000 47.06738 45 LEU G C 1
ATOM 26943 O O . LEU G 1 45 ? 63.10929 29.63584 79.34167 1.000 48.13669 45 LEU G O 1
ATOM 26959 N N . GLU G 1 46 ? 60.89549 29.60366 79.02264 1.000 53.38950 46 GLU G N 1
ATOM 26960 C CA . GLU G 1 46 ? 60.80495 30.82507 78.24196 1.000 57.61229 46 GLU G CA 1
ATOM 26961 C C . GLU G 1 46 ? 61.60060 30.75041 76.94855 1.000 53.26904 46 GLU G C 1
ATOM 26962 O O . GLU G 1 46 ? 62.67147 31.36133 76.81623 1.000 47.80650 46 GLU G O 1
ATOM 26974 N N . PRO G 1 47 ? 61.08454 30.02273 75.97311 1.000 50.49987 47 PRO G N 1
ATOM 26975 C CA . PRO G 1 47 ? 61.65705 30.08508 74.63104 1.000 41.71557 47 PRO G CA 1
ATOM 26976 C C . PRO G 1 47 ? 61.38700 31.43744 73.99890 1.000 39.78026 47 PRO G C 1
ATOM 26977 O O . PRO G 1 47 ? 60.36597 32.07731 74.25936 1.000 39.78821 47 PRO G O 1
ATOM 26988 N N . ASP G 1 48 ? 62.33225 31.87692 73.16321 1.000 38.18821 48 ASP G N 1
ATOM 26989 C CA . ASP G 1 48 ? 62.05966 33.00576 72.28114 1.000 36.53110 48 ASP G CA 1
ATOM 26990 C C . ASP G 1 48 ? 60.96453 32.65147 71.28445 1.000 37.67797 48 ASP G C 1
ATOM 26991 O O . ASP G 1 48 ? 60.13272 33.49376 70.93165 1.000 37.72159 48 ASP G O 1
ATOM 27000 N N . VAL G 1 49 ? 60.95719 31.40263 70.81582 1.000 35.12139 49 VAL G N 1
ATOM 27001 C CA . VAL G 1 49 ? 59.95467 30.91336 69.88308 1.000 31.95917 49 VAL G CA 1
ATOM 27002 C C . VAL G 1 49 ? 59.75379 29.43172 70.16280 1.000 31.13390 49 VAL G C 1
ATOM 27003 O O . VAL G 1 49 ? 60.66152 28.74259 70.62933 1.000 32.50571 49 VAL G O 1
ATOM 27016 N N . VAL G 1 50 ? 58.55527 28.94132 69.87313 1.000 32.60276 50 VAL G N 1
ATOM 27017 C CA . VAL G 1 50 ? 58.24042 27.52449 69.97183 1.000 32.28056 50 VAL G CA 1
ATOM 27018 C C . VAL G 1 50 ? 57.86427 27.04637 68.57822 1.000 31.38105 50 VAL G C 1
ATOM 27019 O O . VAL G 1 50 ? 56.85015 27.48360 68.01687 1.000 27.89449 50 VAL G O 1
ATOM 27032 N N . LEU G 1 51 ? 58.68768 26.16857 68.01105 1.000 30.52010 51 LEU G N 1
ATOM 27033 C CA . LEU G 1 51 ? 58.34998 25.54405 66.73988 1.000 27.56476 51 LEU G CA 1
ATOM 27034 C C . LEU G 1 51 ? 57.20600 24.56498 66.95008 1.000 31.62471 51 LEU G C 1
ATOM 27035 O O . LEU G 1 51 ? 57.17278 23.82601 67.93802 1.000 31.29679 51 LEU G O 1
ATOM 27051 N N . LEU G 1 52 ? 56.25466 24.56704 66.02374 1.000 30.82812 52 LEU G N 1
ATOM 27052 C CA . LEU G 1 52 ? 54.99988 23.85835 66.22026 1.000 27.45123 52 LEU G CA 1
ATOM 27053 C C . LEU G 1 52 ? 54.61656 23.08092 64.97320 1.000 29.16070 52 LEU G C 1
ATOM 27054 O O . LEU G 1 52 ? 54.72959 23.58649 63.85463 1.000 28.65972 52 LEU G O 1
ATOM 27070 N N . LEU G 1 53 ? 54.14529 21.85310 65.17961 1.000 27.01514 53 LEU G N 1
ATOM 27071 C CA . LEU G 1 53 ? 53.52147 21.06389 64.12739 1.000 29.07609 53 LEU G CA 1
ATOM 27072 C C . LEU G 1 53 ? 52.30707 20.37674 64.72131 1.000 31.39920 53 LEU G C 1
ATOM 27073 O O . LEU G 1 53 ? 52.42607 19.68342 65.73562 1.000 32.54656 53 LEU G O 1
ATOM 27089 N N . SER G 1 54 ? 51.14741 20.56986 64.09765 1.000 31.26638 54 SER G N 1
ATOM 27090 C CA . SER G 1 54 ? 49.91286 19.90345 64.49062 1.000 28.24591 54 SER G CA 1
ATOM 27091 C C . SER G 1 54 ? 49.45802 19.00898 63.34530 1.000 34.20820 54 SER G C 1
ATOM 27092 O O . SER G 1 54 ? 49.30651 19.47645 62.21471 1.000 31.21095 54 SER G O 1
ATOM 27100 N N . THR G 1 55 ? 49.22926 17.72705 63.64191 1.000 30.96505 55 THR G N 1
ATOM 27101 C CA . THR G 1 55 ? 48.80877 16.79886 62.60140 1.000 31.59247 55 THR G CA 1
ATOM 27102 C C . THR G 1 55 ? 47.51719 17.23362 61.92829 1.000 33.21614 55 THR G C 1
ATOM 27103 O O . THR G 1 55 ? 47.27234 16.84468 60.77868 1.000 35.17655 55 THR G O 1
ATOM 27114 N N . GLN G 1 56 ? 46.69466 18.03460 62.59975 1.000 31.33568 56 GLN G N 1
ATOM 27115 C CA . GLN G 1 56 ? 45.39684 18.41186 62.05334 1.000 35.81503 56 GLN G CA 1
ATOM 27116 C C . GLN G 1 56 ? 45.45685 19.64036 61.15340 1.000 33.23619 56 GLN G C 1
ATOM 27117 O O . GLN G 1 56 ? 44.43984 19.98620 60.53955 1.000 35.26202 56 GLN G O 1
ATOM 27131 N N . TRP G 1 57 ? 46.60264 20.31178 61.06156 1.000 30.91971 57 TRP G N 1
ATOM 27132 C CA . TRP G 1 57 ? 46.88180 21.20422 59.93236 1.000 30.27537 57 TRP G CA 1
ATOM 27133 C C . TRP G 1 57 ? 47.76757 20.39255 58.99446 1.000 29.57444 57 TRP G C 1
ATOM 27134 O O . TRP G 1 57 ? 48.99403 20.41482 59.09248 1.000 29.82039 57 TRP G O 1
ATOM 27155 N N . PHE G 1 58 ? 47.13832 19.65296 58.09841 1.000 31.62945 58 PHE G N 1
ATOM 27156 C CA . PHE G 1 58 ? 47.85448 18.80127 57.16646 1.000 29.07955 58 PHE G CA 1
ATOM 27157 C C . PHE G 1 58 ? 47.92566 19.46833 55.79986 1.000 30.74892 58 PHE G C 1
ATOM 27158 O O . PHE G 1 58 ? 47.18830 20.40820 55.49523 1.000 30.35374 58 PHE G O 1
ATOM 27175 N N . THR G 1 59 ? 48.84511 18.97354 54.98405 1.000 31.37713 59 THR G N 1
ATOM 27176 C CA . THR G 1 59 ? 48.93152 19.38819 53.59498 1.000 28.67562 59 THR G CA 1
ATOM 27177 C C . THR G 1 59 ? 49.36835 18.19236 52.76574 1.000 28.74007 59 THR G C 1
ATOM 27178 O O . THR G 1 59 ? 49.73451 17.13804 53.30011 1.000 31.30821 59 THR G O 1
ATOM 27189 N N . VAL G 1 60 ? 49.30474 18.36069 51.45147 1.000 26.01927 60 VAL G N 1
ATOM 27190 C CA . VAL G 1 60 ? 49.76670 17.33637 50.52428 1.000 30.04789 60 VAL G CA 1
ATOM 27191 C C . VAL G 1 60 ? 50.60151 17.98845 49.43052 1.000 33.47161 60 VAL G C 1
ATOM 27192 O O . VAL G 1 60 ? 50.94789 17.34626 48.43772 1.000 33.65642 60 VAL G O 1
ATOM 27205 N N . LEU G 1 61 ? 50.94770 19.26398 49.61099 1.000 33.70735 61 LEU G N 1
ATOM 27206 C CA . LEU G 1 61 ? 51.65103 20.02852 48.58396 1.000 33.30223 61 LEU G CA 1
ATOM 27207 C C . LEU G 1 61 ? 52.67342 20.93010 49.25621 1.000 29.98524 61 LEU G C 1
ATOM 27208 O O . LEU G 1 61 ? 52.30978 21.94193 49.86672 1.000 29.62308 61 LEU G O 1
ATOM 27224 N N . GLY G 1 62 ? 53.94606 20.57579 49.13233 1.000 28.19101 62 GLY G N 1
ATOM 27225 C CA . GLY G 1 62 ? 54.97576 21.37535 49.75461 1.000 30.95251 62 GLY G CA 1
ATOM 27226 C C . GLY G 1 62 ? 54.78850 21.44316 51.25836 1.000 32.98972 62 GLY G C 1
ATOM 27227 O O . GLY G 1 62 ? 54.17858 20.57215 51.88530 1.000 30.15396 62 GLY G O 1
ATOM 27231 N N . HIS G 1 63 ? 55.31380 22.51610 51.84645 1.000 28.90686 63 HIS G N 1
ATOM 27232 C CA . HIS G 1 63 ? 55.29480 22.71547 53.29031 1.000 30.00258 63 HIS G CA 1
ATOM 27233 C C . HIS G 1 63 ? 54.85262 24.14404 53.56168 1.000 32.02187 63 HIS G C 1
ATOM 27234 O O . HIS G 1 63 ? 55.56741 25.09508 53.22388 1.000 30.72091 63 HIS G O 1
ATOM 27248 N N . GLN G 1 64 ? 53.66786 24.28618 54.15806 1.000 28.50231 64 GLN G N 1
ATOM 27249 C CA . GLN G 1 64 ? 53.05741 25.58756 54.36623 1.000 25.41273 64 GLN G CA 1
ATOM 27250 C C . GLN G 1 64 ? 53.39664 26.10426 55.75806 1.000 27.53244 64 GLN G C 1
ATOM 27251 O O . GLN G 1 64 ? 53.39578 25.34671 56.73055 1.000 27.77845 64 GLN G O 1
ATOM 27265 N N . PHE G 1 65 ? 53.69400 27.40167 55.83666 1.000 25.83813 65 PHE G N 1
ATOM 27266 C CA . PHE G 1 65 ? 54.08267 28.05800 57.07813 1.000 24.92044 65 PHE G CA 1
ATOM 27267 C C . PHE G 1 65 ? 53.07174 29.14088 57.42038 1.000 26.95914 65 PHE G C 1
ATOM 27268 O O . PHE G 1 65 ? 52.61436 29.87886 56.53937 1.000 27.71898 65 PHE G O 1
ATOM 27285 N N . GLN G 1 66 ? 52.74111 29.25178 58.70477 1.000 30.05147 66 GLN G N 1
ATOM 27286 C CA . GLN G 1 66 ? 51.77965 30.24481 59.16915 1.000 27.30799 66 GLN G CA 1
ATOM 27287 C C . GLN G 1 66 ? 52.44881 31.61227 59.20328 1.000 25.85785 66 GLN G C 1
ATOM 27288 O O . GLN G 1 66 ? 53.33943 31.85650 60.02271 1.000 29.18570 66 GLN G O 1
ATOM 27302 N N . CYS G 1 67 ? 52.00917 32.51467 58.32552 1.000 27.88230 67 CYS G N 1
ATOM 27303 C CA . CYS G 1 67 ? 52.58916 33.84907 58.24207 1.000 30.06835 67 CYS G CA 1
ATOM 27304 C C . CYS G 1 67 ? 51.60437 34.94294 58.61687 1.000 30.77707 67 CYS G C 1
ATOM 27305 O O . CYS G 1 67 ? 51.91000 36.12522 58.43158 1.000 32.48688 67 CYS G O 1
ATOM 27313 N N . ASP G 1 68 ? 50.43902 34.58438 59.13080 1.000 29.50337 68 ASP G N 1
ATOM 27314 C CA . ASP G 1 68 ? 49.56449 35.55208 59.77448 1.000 29.85223 68 ASP G CA 1
ATOM 27315 C C . ASP G 1 68 ? 50.07040 35.77057 61.19478 1.000 29.59346 68 ASP G C 1
ATOM 27316 O O . ASP G 1 68 ? 50.13614 34.80915 61.96685 1.000 27.75708 68 ASP G O 1
ATOM 27325 N N . PRO G 1 69 ? 50.46407 36.99361 61.56899 1.000 28.31840 69 PRO G N 1
ATOM 27326 C CA . PRO G 1 69 ? 51.04648 37.18147 62.90412 1.000 31.42823 69 PRO G CA 1
ATOM 27327 C C . PRO G 1 69 ? 50.07202 36.94538 64.04412 1.000 34.89614 69 PRO G C 1
ATOM 27328 O O . PRO G 1 69 ? 50.51807 36.62765 65.15870 1.000 32.65072 69 PRO G O 1
ATOM 27339 N N . ASN G 1 70 ? 48.76324 37.10455 63.82705 1.000 32.20175 70 ASN G N 1
ATOM 27340 C CA . ASN G 1 70 ? 47.79151 37.05220 64.92308 1.000 33.44152 70 ASN G CA 1
ATOM 27341 C C . ASN G 1 70 ? 46.43506 36.57619 64.42470 1.000 32.04552 70 ASN G C 1
ATOM 27342 O O . ASN G 1 70 ? 45.46759 37.34445 64.35896 1.000 35.20043 70 ASN G O 1
ATOM 27353 N N . PRO G 1 71 ? 46.31824 35.29313 64.09180 1.000 35.01876 71 PRO G N 1
ATOM 27354 C CA . PRO G 1 71 ? 44.98240 34.70728 63.90642 1.000 34.90706 71 PRO G CA 1
ATOM 27355 C C . PRO G 1 71 ? 44.23303 34.68976 65.23291 1.000 36.86072 71 PRO G C 1
ATOM 27356 O O . PRO G 1 71 ? 44.78660 34.31095 66.26822 1.000 33.53701 71 PRO G O 1
ATOM 27367 N N . ARG G 1 72 ? 42.97132 35.11092 65.19878 1.000 35.61908 72 ARG G N 1
ATOM 27368 C CA . ARG G 1 72 ? 42.14088 35.09516 66.39532 1.000 39.16984 72 ARG G CA 1
ATOM 27369 C C . ARG G 1 72 ? 40.67774 35.01402 65.98609 1.000 39.32975 72 ARG G C 1
ATOM 27370 O O . ARG G 1 72 ? 40.29861 35.41606 64.88307 1.000 40.87452 72 ARG G O 1
ATOM 27391 N N . GLY G 1 73 ? 39.86147 34.49470 66.89152 1.000 42.06511 73 GLY G N 1
ATOM 27392 C CA . GLY G 1 73 ? 38.43605 34.39189 66.66140 1.000 39.28837 73 GLY G CA 1
ATOM 27393 C C . GLY G 1 73 ? 37.85985 33.21686 67.42609 1.000 41.88368 73 GLY G C 1
ATOM 27394 O O . GLY G 1 73 ? 38.43578 32.75116 68.40145 1.000 42.31048 73 GLY G O 1
ATOM 27398 N N . GLU G 1 74 ? 36.70359 32.75674 66.96034 1.000 40.46963 74 GLU G N 1
ATOM 27399 C CA . GLU G 1 74 ? 36.02936 31.59949 67.52819 1.000 43.96866 74 GLU G CA 1
ATOM 27400 C C . GLU G 1 74 ? 35.89316 30.53802 66.44575 1.000 43.98453 74 GLU G C 1
ATOM 27401 O O . GLU G 1 74 ? 35.62126 30.85314 65.28117 1.000 41.58897 74 GLU G O 1
ATOM 27413 N N . HIS G 1 75 ? 36.08574 29.28446 66.83795 1.000 40.85633 75 HIS G N 1
ATOM 27414 C CA . HIS G 1 75 ? 36.04952 28.15325 65.92198 1.000 39.48140 75 HIS G CA 1
ATOM 27415 C C . HIS G 1 75 ? 35.16619 27.07167 66.52093 1.000 40.20486 75 HIS G C 1
ATOM 27416 O O . HIS G 1 75 ? 35.37126 26.66409 67.66892 1.000 38.45477 75 HIS G O 1
ATOM 27430 N N . VAL G 1 76 ? 34.17818 26.62190 65.75226 1.000 36.54891 76 VAL G N 1
ATOM 27431 C CA . VAL G 1 76 ? 33.30526 25.51949 66.14498 1.000 37.41595 76 VAL G CA 1
ATOM 27432 C C . VAL G 1 76 ? 33.71975 24.29054 65.34288 1.000 38.42222 76 VAL G C 1
ATOM 27433 O O . VAL G 1 76 ? 33.58858 24.26912 64.11011 1.000 38.46587 76 VAL G O 1
ATOM 27446 N N . ASP G 1 77 ? 34.20917 23.26982 66.04057 1.000 35.49891 77 ASP G N 1
ATOM 27447 C CA . ASP G 1 77 ? 34.78239 22.10865 65.37831 1.000 37.01476 77 ASP G CA 1
ATOM 27448 C C . ASP G 1 77 ? 33.73208 21.37774 64.55357 1.000 38.08026 77 ASP G C 1
ATOM 27449 O O . ASP G 1 77 ? 32.58849 21.19762 64.98289 1.000 28.48684 77 ASP G O 1
ATOM 27458 N N . GLU G 1 78 ? 34.14216 20.93663 63.35282 1.000 34.04742 78 GLU G N 1
ATOM 27459 C CA . GLU G 1 78 ? 33.20905 20.33466 62.41339 1.000 35.29122 78 GLU G CA 1
ATOM 27460 C C . GLU G 1 78 ? 32.68274 18.98645 62.87908 1.000 37.05825 78 GLU G C 1
ATOM 27461 O O . GLU G 1 78 ? 31.67087 18.51373 62.34716 1.000 38.00959 78 GLU G O 1
ATOM 27473 N N . ASN G 1 79 ? 33.35448 18.34372 63.83330 1.000 35.26872 79 ASN G N 1
ATOM 27474 C CA . ASN G 1 79 ? 32.95814 17.03483 64.32976 1.000 33.14641 79 ASN G CA 1
ATOM 27475 C C . ASN G 1 79 ? 32.27635 17.08456 65.69262 1.000 36.90418 79 ASN G C 1
ATOM 27476 O O . ASN G 1 79 ? 31.37766 16.27678 65.95110 1.000 38.04223 79 ASN G O 1
ATOM 27487 N N . TRP G 1 80 ? 32.67943 18.01101 66.56165 1.000 38.36033 80 TRP G N 1
ATOM 27488 C CA . TRP G 1 80 ? 32.23062 18.04519 67.95301 1.000 32.84940 80 TRP G CA 1
ATOM 27489 C C . TRP G 1 80 ? 31.41213 19.28780 68.27517 1.000 40.28110 80 TRP G C 1
ATOM 27490 O O . TRP G 1 80 ? 31.28254 19.65650 69.44991 1.000 37.12237 80 TRP G O 1
ATOM 27511 N N . TYR G 1 81 ? 30.83207 19.92169 67.25405 1.000 33.93123 81 TYR G N 1
ATOM 27512 C CA . TYR G 1 81 ? 30.03216 21.12289 67.44898 1.000 36.28741 81 TYR G CA 1
ATOM 27513 C C . TYR G 1 81 ? 28.93546 20.93791 68.49245 1.000 39.92365 81 TYR G C 1
ATOM 27514 O O . TYR G 1 81 ? 28.51843 21.91184 69.13186 1.000 38.82898 81 TYR G O 1
ATOM 27532 N N . ALA G 1 82 ? 28.44206 19.71461 68.66206 1.000 38.61042 82 ALA G N 1
ATOM 27533 C CA . ALA G 1 82 ? 27.31154 19.45862 69.54536 1.000 43.61293 82 ALA G CA 1
ATOM 27534 C C . ALA G 1 82 ? 27.69866 19.42302 71.01937 1.000 44.43868 82 ALA G C 1
ATOM 27535 O O . ALA G 1 82 ? 26.81485 19.26692 71.86903 1.000 42.88087 82 ALA G O 1
ATOM 27542 N N . TYR G 1 83 ? 28.97973 19.56239 71.34217 1.000 38.75458 83 TYR G N 1
ATOM 27543 C CA . TYR G 1 83 ? 29.45709 19.49783 72.71379 1.000 43.67006 83 TYR G CA 1
ATOM 27544 C C . TYR G 1 83 ? 30.06176 20.83678 73.10788 1.000 41.09192 83 TYR G C 1
ATOM 27545 O O . TYR G 1 83 ? 30.40462 21.66705 72.26154 1.000 38.41824 83 TYR G O 1
ATOM 27563 N N . ASP G 1 84 ? 30.18634 21.04617 74.42154 1.000 40.17743 84 ASP G N 1
ATOM 27564 C CA . ASP G 1 84 ? 30.74500 22.30335 74.90574 1.000 50.68818 84 ASP G CA 1
ATOM 27565 C C . ASP G 1 84 ? 32.16115 22.51228 74.38026 1.000 38.46309 84 ASP G C 1
ATOM 27566 O O . ASP G 1 84 ? 32.53288 23.63014 74.00067 1.000 39.02536 84 ASP G O 1
ATOM 27575 N N . TYR G 1 85 ? 32.96431 21.44984 74.34880 1.000 38.70673 85 TYR G N 1
ATOM 27576 C CA . TYR G 1 85 ? 34.34272 21.55333 73.89418 1.000 37.88311 85 TYR G CA 1
ATOM 27577 C C . TYR G 1 85 ? 34.46447 21.66597 72.37397 1.000 43.06665 85 TYR G C 1
ATOM 27578 O O . TYR G 1 85 ? 35.58670 21.75147 71.86743 1.000 37.64058 85 TYR G O 1
ATOM 27596 N N . GLY G 1 86 ? 33.34687 21.66916 71.64370 1.000 37.11780 86 GLY G N 1
ATOM 27597 C CA . GLY G 1 86 ? 33.39190 21.97336 70.22209 1.000 41.50094 86 GLY G CA 1
ATOM 27598 C C . GLY G 1 86 ? 33.46128 23.45234 69.90868 1.000 44.09582 86 GLY G C 1
ATOM 27599 O O . GLY G 1 86 ? 33.86822 23.82354 68.80152 1.000 35.69448 86 GLY G O 1
ATOM 27603 N N . LEU G 1 87 ? 33.06654 24.30118 70.85698 1.000 39.85311 87 LEU G N 1
ATOM 27604 C CA . LEU G 1 87 ? 33.19749 25.74627 70.72842 1.000 39.26274 87 LEU G CA 1
ATOM 27605 C C . LEU G 1 87 ? 34.54568 26.15922 71.30565 1.000 42.30577 87 LEU G C 1
ATOM 27606 O O . LEU G 1 87 ? 34.79630 25.97724 72.50331 1.000 39.03801 87 LEU G O 1
ATOM 27622 N N . LEU G 1 88 ? 35.41084 26.71198 70.45845 1.000 40.43407 88 LEU G N 1
ATOM 27623 C CA . LEU G 1 88 ? 36.78402 27.01845 70.83484 1.000 41.09176 88 LEU G CA 1
ATOM 27624 C C . LEU G 1 88 ? 37.11612 28.44238 70.42078 1.000 41.35658 88 LEU G C 1
ATOM 27625 O O . LEU G 1 88 ? 36.99964 28.79596 69.24514 1.000 45.75094 88 LEU G O 1
ATOM 27641 N N . ASP G 1 89 ? 37.52330 29.25612 71.38680 1.000 40.55461 89 ASP G N 1
ATOM 27642 C CA . ASP G 1 89 ? 38.07635 30.56886 71.11129 1.000 41.85611 89 ASP G CA 1
ATOM 27643 C C . ASP G 1 89 ? 39.59051 30.45582 70.99265 1.000 35.50633 89 ASP G C 1
ATOM 27644 O O . ASP G 1 89 ? 40.21767 29.58742 71.60319 1.000 37.90957 89 ASP G O 1
ATOM 27653 N N . TYR G 1 90 ? 40.17636 31.33739 70.19371 1.000 37.03142 90 TYR G N 1
ATOM 27654 C CA . TYR G 1 90 ? 41.61362 31.28620 69.98778 1.000 39.29175 90 TYR G CA 1
ATOM 27655 C C . TYR G 1 90 ? 42.15192 32.68102 69.72211 1.000 33.38532 90 TYR G C 1
ATOM 27656 O O . TYR G 1 90 ? 41.45630 33.55305 69.18995 1.000 33.42416 90 TYR G O 1
ATOM 27674 N N . ASP G 1 91 ? 43.41148 32.87307 70.11392 1.000 39.80665 91 ASP G N 1
ATOM 27675 C CA . ASP G 1 91 ? 44.13322 34.12126 69.86976 1.000 37.82229 91 ASP G CA 1
ATOM 27676 C C . ASP G 1 91 ? 45.61073 33.72989 69.90040 1.000 37.10940 91 ASP G C 1
ATOM 27677 O O . ASP G 1 91 ? 46.16323 33.48946 70.97730 1.000 35.03009 91 ASP G O 1
ATOM 27686 N N . LEU G 1 92 ? 46.21916 33.62822 68.72232 1.000 35.72980 92 LEU G N 1
ATOM 27687 C CA . LEU G 1 92 ? 47.54283 33.04590 68.56554 1.000 34.81174 92 LEU G CA 1
ATOM 27688 C C . LEU G 1 92 ? 48.51481 34.08610 68.03436 1.000 29.98221 92 LEU G C 1
ATOM 27689 O O . LEU G 1 92 ? 48.16500 34.89248 67.16750 1.000 33.85693 92 LEU G O 1
ATOM 27705 N N . ARG G 1 93 ? 49.74171 34.05330 68.54358 1.000 32.33563 93 ARG G N 1
ATOM 27706 C CA . ARG G 1 93 ? 50.81063 34.93401 68.09106 1.000 32.99541 93 ARG G CA 1
ATOM 27707 C C . ARG G 1 93 ? 51.89952 34.08550 67.45137 1.000 29.75526 93 ARG G C 1
ATOM 27708 O O . ARG G 1 93 ? 52.45455 33.18809 68.09461 1.000 31.81170 93 ARG G O 1
ATOM 27729 N N . PHE G 1 94 ? 52.19639 34.36410 66.18993 1.000 32.54622 94 PHE G N 1
ATOM 27730 C CA . PHE G 1 94 ? 53.23695 33.66813 65.45084 1.000 28.82526 94 PHE G CA 1
ATOM 27731 C C . PHE G 1 94 ? 54.38167 34.63176 65.18004 1.000 29.96767 94 PHE G C 1
ATOM 27732 O O . PHE G 1 94 ? 54.16054 35.78636 64.80602 1.000 28.83777 94 PHE G O 1
ATOM 27749 N N . ASP G 1 95 ? 55.60887 34.15857 65.39873 1.000 30.57861 95 ASP G N 1
ATOM 27750 C CA . ASP G 1 95 ? 56.81316 34.91019 65.05170 1.000 27.30896 95 ASP G CA 1
ATOM 27751 C C . ASP G 1 95 ? 57.05057 34.71122 63.56246 1.000 30.61713 95 ASP G C 1
ATOM 27752 O O . ASP G 1 95 ? 57.75352 33.79154 63.14009 1.000 29.76361 95 ASP G O 1
ATOM 27761 N N . VAL G 1 96 ? 56.45843 35.59507 62.75479 1.000 30.28607 96 VAL G N 1
ATOM 27762 C CA . VAL G 1 96 ? 56.48904 35.40983 61.30838 1.000 32.34082 96 VAL G CA 1
ATOM 27763 C C . VAL G 1 96 ? 57.86706 35.68534 60.72445 1.000 32.28579 96 VAL G C 1
ATOM 27764 O O . VAL G 1 96 ? 58.17039 35.22175 59.62095 1.000 30.39654 96 VAL G O 1
ATOM 27777 N N . ASP G 1 97 ? 58.72686 36.41285 61.44078 1.000 29.60170 97 ASP G N 1
ATOM 27778 C CA . ASP G 1 97 ? 60.03994 36.72954 60.88832 1.000 29.32310 97 ASP G CA 1
ATOM 27779 C C . ASP G 1 97 ? 61.01515 35.57689 61.06773 1.000 29.20590 97 ASP G C 1
ATOM 27780 O O . ASP G 1 97 ? 61.79480 35.27571 60.15466 1.000 34.22949 97 ASP G O 1
ATOM 27789 N N . PHE G 1 98 ? 60.98326 34.89671 62.21612 1.000 30.64237 98 PHE G N 1
ATOM 27790 C CA . PHE G 1 98 ? 61.72427 33.64411 62.30520 1.000 32.43521 98 PHE G CA 1
ATOM 27791 C C . PHE G 1 98 ? 61.13866 32.60923 61.35266 1.000 28.52446 98 PHE G C 1
ATOM 27792 O O . PHE G 1 98 ? 61.87306 31.84071 60.72060 1.000 31.65375 98 PHE G O 1
ATOM 27809 N N . THR G 1 99 ? 59.81125 32.57115 61.24170 1.000 26.46482 99 THR G N 1
ATOM 27810 C CA . THR G 1 99 ? 59.17374 31.66247 60.29466 1.000 29.51092 99 THR G CA 1
ATOM 27811 C C . THR G 1 99 ? 59.72892 31.87991 58.89494 1.000 28.32652 99 THR G C 1
ATOM 27812 O O . THR G 1 99 ? 59.94195 30.92241 58.14638 1.000 27.31278 99 THR G O 1
ATOM 27823 N N . GLU G 1 100 ? 60.00017 33.13487 58.53838 1.000 26.15477 100 GLU G N 1
ATOM 27824 C CA . GLU G 1 100 ? 60.58006 33.43192 57.23444 1.000 30.95166 100 GLU G CA 1
ATOM 27825 C C . GLU G 1 100 ? 61.96186 32.80619 57.09245 1.000 31.32379 100 GLU G C 1
ATOM 27826 O O . GLU G 1 100 ? 62.28736 32.22532 56.04931 1.000 30.22521 100 GLU G O 1
ATOM 27838 N N . ARG G 1 101 ? 62.79972 32.93705 58.12217 1.000 27.64603 101 ARG G N 1
ATOM 27839 C CA . ARG G 1 101 ? 64.12028 32.31549 58.08817 1.000 31.71075 101 ARG G CA 1
ATOM 27840 C C . ARG G 1 101 ? 63.99494 30.80520 57.93305 1.000 33.15031 101 ARG G C 1
ATOM 27841 O O . ARG G 1 101 ? 64.69715 30.18485 57.12689 1.000 29.72969 101 ARG G O 1
ATOM 27862 N N . TRP G 1 102 ? 63.09654 30.20141 58.70717 1.000 28.61541 102 TRP G N 1
ATOM 27863 C CA . TRP G 1 102 ? 62.85510 28.76437 58.61638 1.000 28.22147 102 TRP G CA 1
ATOM 27864 C C . TRP G 1 102 ? 62.43181 28.36851 57.20943 1.000 27.52278 102 TRP G C 1
ATOM 27865 O O . TRP G 1 102 ? 63.00028 27.44508 56.60989 1.000 31.73766 102 TRP G O 1
ATOM 27886 N N . ALA G 1 103 ? 61.42780 29.05420 56.66179 1.000 29.59619 103 ALA G N 1
ATOM 27887 C CA . ALA G 1 103 ? 60.96875 28.74171 55.31691 1.000 29.99502 103 ALA G CA 1
ATOM 27888 C C . ALA G 1 103 ? 62.09620 28.88723 54.30075 1.000 34.25382 103 ALA G C 1
ATOM 27889 O O . ALA G 1 103 ? 62.21948 28.06736 53.38463 1.000 28.17609 103 ALA G O 1
ATOM 27896 N N . ASP G 1 104 ? 62.93095 29.91968 54.45603 1.000 30.35291 104 ASP G N 1
ATOM 27897 C CA . ASP G 1 104 ? 64.03660 30.12653 53.52392 1.000 32.97730 104 ASP G CA 1
ATOM 27898 C C . ASP G 1 104 ? 65.01069 28.95565 53.55605 1.000 36.14062 104 ASP G C 1
ATOM 27899 O O . ASP G 1 104 ? 65.52975 28.53926 52.51062 1.000 31.78778 104 ASP G O 1
ATOM 27908 N N . ARG G 1 105 ? 65.28069 28.41716 54.74959 1.000 32.01405 105 ARG G N 1
ATOM 27909 C CA . ARG G 1 105 ? 66.15953 27.25594 54.84888 1.000 35.89566 105 ARG G CA 1
ATOM 27910 C C . ARG G 1 105 ? 65.52655 26.03673 54.19760 1.000 34.91561 105 ARG G C 1
ATOM 27911 O O . ARG G 1 105 ? 66.21443 25.25827 53.52328 1.000 37.89832 105 ARG G O 1
ATOM 27932 N N . VAL G 1 106 ? 64.21717 25.85329 54.38455 1.000 31.65341 106 VAL G N 1
ATOM 27933 C CA . VAL G 1 106 ? 63.52316 24.74200 53.74206 1.000 33.76297 106 VAL G CA 1
ATOM 27934 C C . VAL G 1 106 ? 63.60203 24.87731 52.22657 1.000 35.85071 106 VAL G C 1
ATOM 27935 O O . VAL G 1 106 ? 63.84660 23.89855 51.51019 1.000 36.75865 106 VAL G O 1
ATOM 27948 N N . GLN G 1 107 ? 63.39731 26.09288 51.71511 1.000 36.54065 107 GLN G N 1
ATOM 27949 C CA . GLN G 1 107 ? 63.53246 26.32397 50.28323 1.000 34.17361 107 GLN G CA 1
ATOM 27950 C C . GLN G 1 107 ? 64.96900 26.10256 49.82918 1.000 39.47757 107 GLN G C 1
ATOM 27951 O O . GLN G 1 107 ? 65.20843 25.54790 48.74705 1.000 38.84159 107 GLN G O 1
ATOM 27965 N N . ALA G 1 108 ? 65.94277 26.53362 50.63781 1.000 33.86902 108 ALA G N 1
ATOM 27966 C CA . ALA G 1 108 ? 67.33848 26.29506 50.29603 1.000 37.46550 108 ALA G CA 1
ATOM 27967 C C . ALA G 1 108 ? 67.65674 24.80788 50.21835 1.000 40.71399 108 ALA G C 1
ATOM 27968 O O . ALA G 1 108 ? 68.61271 24.42592 49.53815 1.000 45.47994 108 ALA G O 1
ATOM 27975 N N . GLY G 1 109 ? 66.87961 23.96703 50.89036 1.000 39.35551 109 GLY G N 1
ATOM 27976 C CA . GLY G 1 109 ? 67.04584 22.53089 50.85847 1.000 43.18959 109 GLY G CA 1
ATOM 27977 C C . GLY G 1 109 ? 66.32817 21.82769 49.73038 1.000 42.12091 109 GLY G C 1
ATOM 27978 O O . GLY G 1 109 ? 66.21308 20.59674 49.75649 1.000 46.34630 109 GLY G O 1
ATOM 27982 N N . GLY G 1 110 ? 65.83429 22.56390 48.74056 1.000 41.26087 110 GLY G N 1
ATOM 27983 C CA . GLY G 1 110 ? 65.16815 21.95462 47.60737 1.000 40.50651 110 GLY G CA 1
ATOM 27984 C C . GLY G 1 110 ? 63.70757 21.62863 47.81027 1.000 43.04192 110 GLY G C 1
ATOM 27985 O O . GLY G 1 110 ? 63.11345 20.96780 46.94944 1.000 43.99802 110 GLY G O 1
ATOM 27989 N N . MET G 1 111 ? 63.10596 22.06844 48.91077 1.000 38.81600 111 MET G N 1
ATOM 27990 C CA . MET G 1 111 ? 61.69808 21.83026 49.19057 1.000 36.95394 111 MET G CA 1
ATOM 27991 C C . MET G 1 111 ? 60.88524 23.09270 48.92281 1.000 39.30876 111 MET G C 1
ATOM 27992 O O . MET G 1 111 ? 61.40130 24.21083 48.94607 1.000 41.49904 111 MET G O 1
ATOM 28006 N N . GLN G 1 112 ? 59.59709 22.89799 48.65815 1.000 33.79694 112 GLN G N 1
ATOM 28007 C CA . GLN G 1 112 ? 58.69413 24.00019 48.33053 1.000 33.30871 112 GLN G CA 1
ATOM 28008 C C . GLN G 1 112 ? 58.12705 24.56514 49.63245 1.000 33.51441 112 GLN G C 1
ATOM 28009 O O . GLN G 1 112 ? 57.19406 24.00514 50.20675 1.000 32.03609 112 GLN G O 1
ATOM 28023 N N . ALA G 1 113 ? 58.69947 25.67116 50.09663 1.000 32.42382 113 ALA G N 1
ATOM 28024 C CA . ALA G 1 113 ? 58.19592 26.38024 51.27227 1.000 28.93249 113 ALA G CA 1
ATOM 28025 C C . ALA G 1 113 ? 57.13927 27.38029 50.82214 1.000 34.87367 113 ALA G C 1
ATOM 28026 O O . ALA G 1 113 ? 57.39546 28.20624 49.93559 1.000 37.60777 113 ALA G O 1
ATOM 28033 N N . ARG G 1 114 ? 55.94969 27.29220 51.41604 1.000 29.81246 114 ARG G N 1
ATOM 28034 C CA . ARG G 1 114 ? 54.79266 28.07789 50.99557 1.000 27.33735 114 ARG G CA 1
ATOM 28035 C C . ARG G 1 114 ? 54.33397 28.95155 52.15606 1.000 31.36537 114 ARG G C 1
ATOM 28036 O O . ARG G 1 114 ? 53.81083 28.44052 53.14968 1.000 31.41428 114 ARG G O 1
ATOM 28057 N N . ARG G 1 115 ? 54.51809 30.25775 52.02126 1.000 30.48196 115 ARG G N 1
ATOM 28058 C CA . ARG G 1 115 ? 54.08661 31.20298 53.04603 1.000 30.92368 115 ARG G CA 1
ATOM 28059 C C . ARG G 1 115 ? 52.57826 31.38335 52.97052 1.000 30.68220 115 ARG G C 1
ATOM 28060 O O . ARG G 1 115 ? 52.00550 31.52332 51.88938 1.000 37.26552 115 ARG G O 1
ATOM 28081 N N . THR G 1 116 ? 51.93078 31.35628 54.12917 1.000 29.64811 116 THR G N 1
ATOM 28082 C CA . THR G 1 116 ? 50.47308 31.32836 54.22379 1.000 29.23586 116 THR G CA 1
ATOM 28083 C C . THR G 1 116 ? 49.99669 32.50291 55.06588 1.000 33.49617 116 THR G C 1
ATOM 28084 O O . THR G 1 116 ? 50.23621 32.53869 56.27518 1.000 29.99468 116 THR G O 1
ATOM 28095 N N . ARG G 1 117 ? 49.31054 33.45382 54.42600 1.000 31.30162 117 ARG G N 1
ATOM 28096 C CA . ARG G 1 117 ? 48.74741 34.60454 55.14152 1.000 30.95834 117 ARG G CA 1
ATOM 28097 C C . ARG G 1 117 ? 47.46789 35.00337 54.40729 1.000 29.48265 117 ARG G C 1
ATOM 28098 O O . ARG G 1 117 ? 47.50621 35.78967 53.45629 1.000 33.98866 117 ARG G O 1
ATOM 28119 N N . TYR G 1 118 ? 46.34104 34.46134 54.86377 1.000 29.55237 118 TYR G N 1
ATOM 28120 C CA . TYR G 1 118 ? 45.06330 34.67325 54.20748 1.000 33.36699 118 TYR G CA 1
ATOM 28121 C C . TYR G 1 118 ? 43.98452 34.94444 55.23871 1.000 32.15184 118 TYR G C 1
ATOM 28122 O O . TYR G 1 118 ? 43.90421 34.25965 56.26338 1.000 35.48410 118 TYR G O 1
ATOM 28140 N N . ASP G 1 119 ? 43.15309 35.94258 54.95493 1.000 36.54134 119 ASP G N 1
ATOM 28141 C CA . ASP G 1 119 ? 41.97450 36.18428 55.77337 1.000 40.09216 119 ASP G CA 1
ATOM 28142 C C . ASP G 1 119 ? 41.02133 35.00555 55.63081 1.000 39.35126 119 ASP G C 1
ATOM 28143 O O . ASP G 1 119 ? 40.65614 34.61343 54.51463 1.000 37.21390 119 ASP G O 1
ATOM 28152 N N . GLY G 1 120 ? 40.63827 34.42369 56.76008 1.000 37.55710 120 GLY G N 1
ATOM 28153 C CA . GLY G 1 120 ? 39.75455 33.28365 56.75996 1.000 39.04656 120 GLY G CA 1
ATOM 28154 C C . GLY G 1 120 ? 40.44021 31.93987 56.71092 1.000 33.51181 120 GLY G C 1
ATOM 28155 O O . GLY G 1 120 ? 39.74936 30.91390 56.69685 1.000 38.30541 120 GLY G O 1
ATOM 28159 N N . PHE G 1 121 ? 41.76991 31.90392 56.68646 1.000 34.30183 121 PHE G N 1
ATOM 28160 C CA . PHE G 1 121 ? 42.46252 30.62384 56.67147 1.000 35.59466 121 PHE G CA 1
ATOM 28161 C C . PHE G 1 121 ? 42.02526 29.80410 57.88227 1.000 34.36016 121 PHE G C 1
ATOM 28162 O O . PHE G 1 121 ? 41.97391 30.34071 58.99870 1.000 32.75363 121 PHE G O 1
ATOM 28179 N N . PRO G 1 122 ? 41.70342 28.52002 57.71580 1.000 35.24087 122 PRO G N 1
ATOM 28180 C CA . PRO G 1 122 ? 41.23478 27.73809 58.86645 1.000 34.50235 122 PRO G CA 1
ATOM 28181 C C . PRO G 1 122 ? 42.37239 27.43894 59.82878 1.000 33.59165 122 PRO G C 1
ATOM 28182 O O . PRO G 1 122 ? 43.48216 27.08189 59.42619 1.000 35.57923 122 PRO G O 1
ATOM 28193 N N . ILE G 1 123 ? 42.09536 27.61898 61.11303 1.000 32.90675 123 ILE G N 1
ATOM 28194 C CA . ILE G 1 123 ? 43.02168 27.25203 62.17698 1.000 29.58906 123 ILE G CA 1
ATOM 28195 C C . ILE G 1 123 ? 42.55149 25.92339 62.75317 1.000 30.16933 123 ILE G C 1
ATOM 28196 O O . ILE G 1 123 ? 41.37598 25.77883 63.11902 1.000 32.96323 123 ILE G O 1
ATOM 28212 N N . ASP G 1 124 ? 43.45276 24.95026 62.82350 1.000 30.93813 124 ASP G N 1
ATOM 28213 C CA . ASP G 1 124 ? 43.06362 23.59665 63.18423 1.000 32.14678 124 ASP G CA 1
ATOM 28214 C C . ASP G 1 124 ? 42.78525 23.49277 64.67931 1.000 29.57873 124 ASP G C 1
ATOM 28215 O O . ASP G 1 124 ? 43.33904 24.23683 65.48911 1.000 31.66997 124 ASP G O 1
ATOM 28224 N N . THR G 1 125 ? 41.91845 22.54576 65.03236 1.000 27.78167 125 THR G N 1
ATOM 28225 C CA . THR G 1 125 ? 41.50656 22.40248 66.42650 1.000 31.13193 125 THR G CA 1
ATOM 28226 C C . THR G 1 125 ? 42.68161 22.02568 67.31881 1.000 33.24855 125 THR G C 1
ATOM 28227 O O . THR G 1 125 ? 42.75644 22.46357 68.47463 1.000 32.48947 125 THR G O 1
ATOM 28238 N N . GLY G 1 126 ? 43.60851 21.21571 66.80400 1.000 27.97803 126 GLY G N 1
ATOM 28239 C CA . GLY G 1 126 ? 44.75487 20.81539 67.60135 1.000 28.97976 126 GLY G CA 1
ATOM 28240 C C . GLY G 1 126 ? 45.57882 21.99298 68.08815 1.000 34.29577 126 GLY G C 1
ATOM 28241 O O . GLY G 1 126 ? 45.97559 22.04765 69.25725 1.000 35.64205 126 GLY G O 1
ATOM 28245 N N . THR G 1 127 ? 45.84607 22.95214 67.20308 1.000 29.49385 127 THR G N 1
ATOM 28246 C CA . THR G 1 127 ? 46.61266 24.12746 67.59379 1.000 29.39566 127 THR G CA 1
ATOM 28247 C C . THR G 1 127 ? 45.83574 24.97648 68.59377 1.000 31.64282 127 THR G C 1
ATOM 28248 O O . THR G 1 127 ? 46.42361 25.53692 69.52720 1.000 31.47673 127 THR G O 1
ATOM 28259 N N . ILE G 1 128 ? 44.52092 25.09185 68.40532 1.000 28.50758 128 ILE G N 1
ATOM 28260 C CA . ILE G 1 128 ? 43.70977 25.89762 69.30713 1.000 32.79591 128 ILE G CA 1
ATOM 28261 C C . ILE G 1 128 ? 43.68610 25.27525 70.69463 1.000 35.39790 128 ILE G C 1
ATOM 28262 O O . ILE G 1 128 ? 43.84773 25.97409 71.70767 1.000 31.42933 128 ILE G O 1
ATOM 28278 N N . VAL G 1 129 ? 43.49772 23.95656 70.76376 1.000 32.96207 129 VAL G N 1
ATOM 28279 C CA . VAL G 1 129 ? 43.48101 23.26858 72.05305 1.000 36.50795 129 VAL G CA 1
ATOM 28280 C C . VAL G 1 129 ? 44.84168 23.36723 72.72320 1.000 35.64116 129 VAL G C 1
ATOM 28281 O O . VAL G 1 129 ? 44.93923 23.54402 73.94302 1.000 35.60073 129 VAL G O 1
ATOM 28294 N N . THR G 1 130 ? 45.91462 23.25948 71.93481 1.000 34.27144 130 THR G N 1
ATOM 28295 C CA . THR G 1 130 ? 47.25887 23.31031 72.49573 1.000 34.04954 130 THR G CA 1
ATOM 28296 C C . THR G 1 130 ? 47.56337 24.68287 73.07963 1.000 33.46759 130 THR G C 1
ATOM 28297 O O . THR G 1 130 ? 48.24295 24.78595 74.10573 1.000 35.99511 130 THR G O 1
ATOM 28308 N N . SER G 1 131 ? 47.07705 25.74821 72.43897 1.000 32.61521 131 SER G N 1
ATOM 28309 C CA . SER G 1 131 ? 47.31433 27.09038 72.95835 1.000 32.70473 131 SER G CA 1
ATOM 28310 C C . SER G 1 131 ? 46.52521 27.33029 74.24225 1.000 37.15702 131 SER G C 1
ATOM 28311 O O . SER G 1 131 ? 47.01618 27.98978 75.16663 1.000 36.40944 131 SER G O 1
ATOM 28319 N N . ALA G 1 132 ? 45.29846 26.81301 74.31174 1.000 34.10846 132 ALA G N 1
ATOM 28320 C CA . ALA G 1 132 ? 44.49348 27.00048 75.51568 1.000 34.63108 132 ALA G CA 1
ATOM 28321 C C . ALA G 1 132 ? 45.07727 26.24715 76.70067 1.000 39.68298 132 ALA G C 1
ATOM 28322 O O . ALA G 1 132 ? 44.97045 26.71446 77.84202 1.000 37.47609 132 ALA G O 1
ATOM 28329 N N . LEU G 1 133 ? 45.69063 25.08645 76.45856 1.000 35.76824 133 LEU G N 1
ATOM 28330 C CA . LEU G 1 133 ? 46.25299 24.30226 77.55345 1.000 38.77982 133 LEU G CA 1
ATOM 28331 C C . LEU G 1 133 ? 47.62938 24.81889 77.95675 1.000 40.76594 133 LEU G C 1
ATOM 28332 O O . LEU G 1 133 ? 47.87938 25.08830 79.13674 1.000 36.78751 133 LEU G O 1
ATOM 28348 N N . LEU G 1 134 ? 48.53259 24.97486 76.98903 1.000 35.57807 134 LEU G N 1
ATOM 28349 C CA . LEU G 1 134 ? 49.90670 25.33989 77.30034 1.000 33.94598 134 LEU G CA 1
ATOM 28350 C C . LEU G 1 134 ? 50.09261 26.82415 77.57218 1.000 34.18967 134 LEU G C 1
ATOM 28351 O O . LEU G 1 134 ? 51.06123 27.19533 78.24234 1.000 37.62827 134 LEU G O 1
ATOM 28367 N N . ASP G 1 135 ? 49.21001 27.68650 77.06572 1.000 31.36304 135 ASP G N 1
ATOM 28368 C CA . ASP G 1 135 ? 49.45854 29.13013 77.04484 1.000 34.42734 135 ASP G CA 1
ATOM 28369 C C . ASP G 1 135 ? 48.13781 29.87627 77.16807 1.000 33.28725 135 ASP G C 1
ATOM 28370 O O . ASP G 1 135 ? 47.72191 30.60543 76.25997 1.000 37.29924 135 ASP G O 1
ATOM 28379 N N . PRO G 1 136 ? 47.45919 29.74073 78.30919 1.000 37.95501 136 PRO G N 1
ATOM 28380 C CA . PRO G 1 136 ? 46.16772 30.42650 78.46746 1.000 38.00649 136 PRO G CA 1
ATOM 28381 C C . PRO G 1 136 ? 46.25322 31.93059 78.29338 1.000 37.22634 136 PRO G C 1
ATOM 28382 O O . PRO G 1 136 ? 45.28209 32.54786 77.83719 1.000 38.98664 136 PRO G O 1
ATOM 28393 N N . ASP G 1 137 ? 47.38409 32.54317 78.63744 1.000 38.23759 137 ASP G N 1
ATOM 28394 C CA . ASP G 1 137 ? 47.53667 33.98941 78.59643 1.000 39.64337 137 ASP G CA 1
ATOM 28395 C C . ASP G 1 137 ? 48.28893 34.47284 77.36081 1.000 38.35076 137 ASP G C 1
ATOM 28396 O O . ASP G 1 137 ? 48.67179 35.64648 77.29715 1.000 35.01286 137 ASP G O 1
ATOM 28405 N N . ARG G 1 138 ? 48.51601 33.59300 76.38458 1.000 35.59975 138 ARG G N 1
ATOM 28406 C CA . ARG G 1 138 ? 49.09587 33.97095 75.09877 1.000 35.43747 138 ARG G CA 1
ATOM 28407 C C . ARG G 1 138 ? 50.43713 34.67692 75.27421 1.000 32.00438 138 ARG G C 1
ATOM 28408 O O . ARG G 1 138 ? 50.67120 35.76105 74.73709 1.000 34.42132 138 ARG G O 1
ATOM 28429 N N . ARG G 1 139 ? 51.33624 34.03457 76.01730 1.000 33.50510 139 ARG G N 1
ATOM 28430 C CA . ARG G 1 139 ? 52.68415 34.55423 76.19604 1.000 41.35131 139 ARG G CA 1
ATOM 28431 C C . ARG G 1 139 ? 53.69392 33.94633 75.23025 1.000 38.96024 139 ARG G C 1
A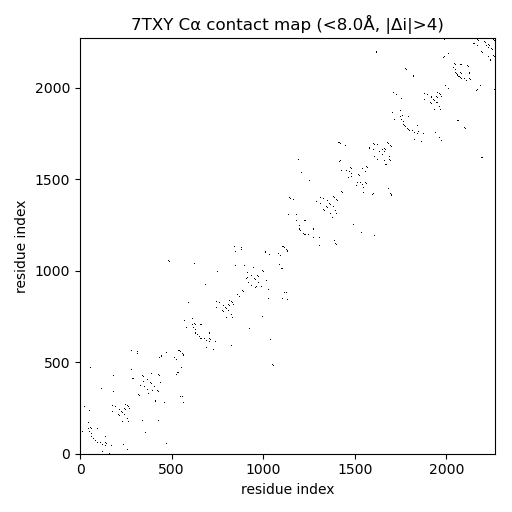TOM 28432 O O . ARG G 1 139 ? 54.74495 34.55263 74.99829 1.000 36.35218 139 ARG G O 1
ATOM 28453 N N . LEU G 1 140 ? 53.40233 32.77585 74.66437 1.000 37.53636 140 LEU G N 1
ATOM 28454 C CA . LEU G 1 140 ? 54.31964 32.13290 73.73633 1.000 36.39683 140 LEU G CA 1
ATOM 28455 C C . LEU G 1 140 ? 54.19317 32.74604 72.34498 1.000 32.49781 140 LEU G C 1
ATOM 28456 O O . LEU G 1 140 ? 53.16219 33.31180 71.97210 1.000 35.87414 140 LEU G O 1
ATOM 28472 N N . ARG G 1 141 ? 55.27378 32.63415 71.57552 1.000 34.89891 141 ARG G N 1
ATOM 28473 C CA . ARG G 1 141 ? 55.30316 33.02606 70.16943 1.000 30.60491 141 ARG G CA 1
ATOM 28474 C C . ARG G 1 141 ? 55.63521 31.78208 69.36013 1.000 34.17876 141 ARG G C 1
ATOM 28475 O O . ARG G 1 141 ? 56.68111 31.15930 69.57784 1.000 36.44886 141 ARG G O 1
ATOM 28496 N N . TRP G 1 142 ? 54.74164 31.41147 68.45156 1.000 31.77279 142 TRP G N 1
ATOM 28497 C CA . TRP G 1 142 ? 54.84455 30.15756 67.72172 1.000 29.20102 142 TRP G CA 1
ATOM 28498 C C . TRP G 1 142 ? 55.45316 30.36202 66.34116 1.000 30.45363 142 TRP G C 1
ATOM 28499 O O . TRP G 1 142 ? 55.39158 31.44338 65.76009 1.000 29.04566 142 TRP G O 1
ATOM 28520 N N . ALA G 1 143 ? 56.03627 29.28275 65.81636 1.000 33.65966 143 ALA G N 1
ATOM 28521 C CA . ALA G 1 143 ? 56.43506 29.17927 64.41052 1.000 26.86350 143 ALA G CA 1
ATOM 28522 C C . ALA G 1 143 ? 55.94033 27.82020 63.93706 1.000 28.29310 143 ALA G C 1
ATOM 28523 O O . ALA G 1 143 ? 56.44965 26.78454 64.38138 1.000 29.34363 143 ALA G O 1
ATOM 28530 N N . GLN G 1 144 ? 54.95097 27.81466 63.04562 1.000 30.44235 144 GLN G N 1
ATOM 28531 C CA . GLN G 1 144 ? 54.21137 26.61061 62.71306 1.000 27.51615 144 GLN G CA 1
ATOM 28532 C C . GLN G 1 144 ? 54.36844 26.24090 61.24223 1.000 29.66905 144 GLN G C 1
ATOM 28533 O O . GLN G 1 144 ? 54.25953 27.09516 60.35537 1.000 25.47033 144 GLN G O 1
ATOM 28547 N N . VAL G 1 145 ? 54.59468 24.95033 60.99694 1.000 29.62832 145 VAL G N 1
ATOM 28548 C CA . VAL G 1 145 ? 54.62220 24.38317 59.65684 1.000 29.14512 145 VAL G CA 1
ATOM 28549 C C . VAL G 1 145 ? 53.54249 23.31391 59.57128 1.000 29.37961 145 VAL G C 1
ATOM 28550 O O . VAL G 1 145 ? 53.17669 22.68742 60.57018 1.000 26.44828 145 VAL G O 1
ATOM 28563 N N . SER G 1 146 ? 53.03158 23.10791 58.36194 1.000 24.83429 146 SER G N 1
ATOM 28564 C CA . SER G 1 146 ? 52.01470 22.09749 58.14437 1.000 27.99236 146 SER G CA 1
ATOM 28565 C C . SER G 1 146 ? 52.60326 20.69647 58.31030 1.000 28.13810 146 SER G C 1
ATOM 28566 O O . SER G 1 146 ? 53.82194 20.49967 58.34758 1.000 30.78109 146 SER G O 1
ATOM 28574 N N . CYS G 1 147 ? 51.70195 19.71823 58.43478 1.000 28.83869 147 CYS G N 1
ATOM 28575 C CA . CYS G 1 147 ? 52.05127 18.30126 58.46387 1.000 31.10147 147 CYS G CA 1
ATOM 28576 C C . CYS G 1 147 ? 51.75399 17.70337 57.09449 1.000 26.95485 147 CYS G C 1
ATOM 28577 O O . CYS G 1 147 ? 50.63234 17.28256 56.81496 1.000 31.42601 147 CYS G O 1
ATOM 28585 N N . ASN G 1 148 ? 52.77755 17.64542 56.24659 1.000 31.44157 148 ASN G N 1
ATOM 28586 C CA . ASN G 1 148 ? 52.61030 17.07469 54.91591 1.000 29.74833 148 ASN G CA 1
ATOM 28587 C C . ASN G 1 148 ? 52.43962 15.56165 55.02552 1.000 31.55061 148 ASN G C 1
ATOM 28588 O O . ASN G 1 148 ? 53.34426 14.86016 55.49416 1.000 32.17742 148 ASN G O 1
ATOM 28599 N N . LEU G 1 149 ? 51.27763 15.06830 54.60135 1.000 29.45524 149 LEU G N 1
ATOM 28600 C CA . LEU G 1 149 ? 50.95798 13.65012 54.64024 1.000 32.89790 149 LEU G CA 1
ATOM 28601 C C . LEU G 1 149 ? 51.35115 12.91583 53.36757 1.000 34.49226 149 LEU G C 1
ATOM 28602 O O . LEU G 1 149 ? 51.36126 11.68024 53.36274 1.000 35.35084 149 LEU G O 1
ATOM 28618 N N . TYR G 1 150 ? 51.66280 13.63964 52.29947 1.000 31.13962 150 TYR G N 1
ATOM 28619 C CA . TYR G 1 150 ? 51.87679 13.03776 50.98473 1.000 29.96159 150 TYR G CA 1
ATOM 28620 C C . TYR G 1 150 ? 53.33064 12.63924 50.76665 1.000 37.16596 150 TYR G C 1
ATOM 28621 O O . TYR G 1 150 ? 53.61016 11.53052 50.30138 1.000 35.24714 150 TYR G O 1
ATOM 28639 N N . ALA G 1 151 ? 54.26456 13.53092 51.08033 1.000 32.81737 151 ALA G N 1
ATOM 28640 C CA . ALA G 1 151 ? 55.67338 13.20027 50.96477 1.000 38.50321 151 ALA G CA 1
ATOM 28641 C C . ALA G 1 151 ? 56.06955 12.19347 52.04587 1.000 40.03922 151 ALA G C 1
ATOM 28642 O O . ALA G 1 151 ? 55.31004 11.89951 52.97062 1.000 40.60288 151 ALA G O 1
ATOM 28649 N N . ASP G 1 152 ? 57.28247 11.66402 51.91349 1.000 49.02121 152 ASP G N 1
ATOM 28650 C CA . ASP G 1 152 ? 57.79800 10.69957 52.87413 1.000 48.96636 152 ASP G CA 1
ATOM 28651 C C . ASP G 1 152 ? 58.04398 11.37539 54.21942 1.000 49.49011 152 ASP G C 1
ATOM 28652 O O . ASP G 1 152 ? 58.35179 12.56608 54.29526 1.000 48.27770 152 ASP G O 1
ATOM 28661 N N . ALA G 1 153 ? 57.89618 10.59647 55.29406 1.000 47.00819 153 ALA G N 1
ATOM 28662 C CA . ALA G 1 153 ? 58.04645 11.15253 56.63467 1.000 45.62652 153 ALA G CA 1
ATOM 28663 C C . ALA G 1 153 ? 59.42720 11.75776 56.84852 1.000 47.23280 153 ALA G C 1
ATOM 28664 O O . ALA G 1 153 ? 59.58278 12.67498 57.66483 1.000 44.14575 153 ALA G O 1
ATOM 28671 N N . ASP G 1 154 ? 60.43993 11.26432 56.13508 1.000 49.03428 154 ASP G N 1
ATOM 28672 C CA . ASP G 1 154 ? 61.78683 11.78967 56.31734 1.000 49.84745 154 ASP G CA 1
ATOM 28673 C C . ASP G 1 154 ? 61.91844 13.20700 55.77121 1.000 46.79178 154 ASP G C 1
ATOM 28674 O O . ASP G 1 154 ? 62.79050 13.95920 56.21781 1.000 42.06185 154 ASP G O 1
ATOM 28683 N N . THR G 1 155 ? 61.08205 13.58603 54.79969 1.000 40.87803 155 THR G N 1
ATOM 28684 C CA . THR G 1 155 ? 61.10218 14.96691 54.33390 1.000 43.16481 155 THR G CA 1
ATOM 28685 C C . THR G 1 155 ? 60.58921 15.91600 55.41082 1.000 40.78838 155 THR G C 1
ATOM 28686 O O . THR G 1 155 ? 61.07014 17.04926 55.51399 1.000 38.47142 155 THR G O 1
ATOM 28697 N N . LEU G 1 156 ? 59.62255 15.47323 56.22205 1.000 37.46289 156 LEU G N 1
ATOM 28698 C CA . LEU G 1 156 ? 59.20873 16.27456 57.36874 1.000 40.91375 156 LEU G CA 1
ATOM 28699 C C . LEU G 1 156 ? 60.34471 16.39871 58.37632 1.000 39.79179 156 LEU G C 1
ATOM 28700 O O . LEU G 1 156 ? 60.55068 17.46840 58.95768 1.000 38.64455 156 LEU G O 1
ATOM 28716 N N . ALA G 1 157 ? 61.09322 15.31355 58.59770 1.000 40.48722 157 ALA G N 1
ATOM 28717 C CA . ALA G 1 157 ? 62.27624 15.39875 59.44946 1.000 37.48510 157 ALA G CA 1
ATOM 28718 C C . ALA G 1 157 ? 63.26958 16.41631 58.90413 1.000 39.23798 157 ALA G C 1
ATOM 28719 O O . ALA G 1 157 ? 63.92796 17.12547 59.67631 1.000 37.99884 157 ALA G O 1
ATOM 28726 N N . ASP G 1 158 ? 63.39750 16.49842 57.57284 1.000 34.19343 158 ASP G N 1
ATOM 28727 C CA . ASP G 1 158 ? 64.24987 17.52532 56.98027 1.000 40.60432 158 ASP G CA 1
ATOM 28728 C C . ASP G 1 158 ? 63.73357 18.92078 57.31399 1.000 33.83672 158 ASP G C 1
ATOM 28729 O O . ASP G 1 158 ? 64.51754 19.83775 57.57831 1.000 33.35649 158 ASP G O 1
ATOM 28738 N N . VAL G 1 159 ? 62.41212 19.10357 57.28224 1.000 33.87835 159 VAL G N 1
ATOM 28739 C CA . VAL G 1 159 ? 61.83111 20.39321 57.64838 1.000 31.32467 159 VAL G CA 1
ATOM 28740 C C . VAL G 1 159 ? 62.14823 20.71220 59.10272 1.000 33.84795 159 VAL G C 1
ATOM 28741 O O . VAL G 1 159 ? 62.55075 21.83583 59.43705 1.000 34.07032 159 VAL G O 1
ATOM 28754 N N . GLY G 1 160 ? 61.99110 19.72994 59.98864 1.000 32.60714 160 GLY G N 1
ATOM 28755 C CA . GLY G 1 160 ? 62.34731 19.94252 61.38072 1.000 32.41894 160 GLY G CA 1
ATOM 28756 C C . GLY G 1 160 ? 63.81781 20.26517 61.55602 1.000 36.31568 160 GLY G C 1
ATOM 28757 O O . GLY G 1 160 ? 64.18309 21.15909 62.32436 1.000 33.92268 160 GLY G O 1
ATOM 28761 N N . ARG G 1 161 ? 64.68245 19.54739 60.83898 1.000 34.00752 161 ARG G N 1
ATOM 28762 C CA . ARG G 1 161 ? 66.10915 19.83398 60.89323 1.000 34.93910 161 ARG G CA 1
ATOM 28763 C C . ARG G 1 161 ? 66.39800 21.25071 60.41613 1.000 36.71296 161 ARG G C 1
ATOM 28764 O O . ARG G 1 161 ? 67.28689 21.92636 60.94970 1.000 34.02564 161 ARG G O 1
ATOM 28785 N N . ALA G 1 162 ? 65.65505 21.71784 59.41192 1.000 30.34038 162 ALA G N 1
ATOM 28786 C CA . ALA G 1 162 ? 65.82429 23.08928 58.94761 1.000 35.04950 162 ALA G CA 1
ATOM 28787 C C . ALA G 1 162 ? 65.42503 24.08541 60.02873 1.000 34.71979 162 ALA G C 1
ATOM 28788 O O . ALA G 1 162 ? 66.10203 25.10241 60.22264 1.000 32.89492 162 ALA G O 1
ATOM 28795 N N . GLY G 1 163 ? 64.33259 23.80751 60.74424 1.000 31.00574 163 GLY G N 1
ATOM 28796 C CA . GLY G 1 163 ? 63.90234 24.71310 61.79617 1.000 28.99295 163 GLY G CA 1
ATOM 28797 C C . GLY G 1 163 ? 64.91620 24.82241 62.91598 1.000 30.34020 163 GLY G C 1
ATOM 28798 O O . GLY G 1 163 ? 65.17793 25.91067 63.42410 1.000 31.06795 163 GLY G O 1
ATOM 28802 N N . ALA G 1 164 ? 65.51208 23.69757 63.30777 1.000 34.82324 164 ALA G N 1
ATOM 28803 C CA . ALA G 1 164 ? 66.52416 23.73214 64.35978 1.000 34.76339 164 ALA G CA 1
ATOM 28804 C C . ALA G 1 164 ? 67.74580 24.51990 63.91156 1.000 35.20377 164 ALA G C 1
ATOM 28805 O O . ALA G 1 164 ? 68.27828 25.33666 64.66808 1.000 34.17214 164 ALA G O 1
ATOM 28812 N N . ALA G 1 165 ? 68.20421 24.28793 62.68020 1.000 37.91486 165 ALA G N 1
ATOM 28813 C CA . ALA G 1 165 ? 69.31991 25.06321 62.15174 1.000 36.24029 165 ALA G CA 1
ATOM 28814 C C . ALA G 1 165 ? 68.99119 26.55368 62.13195 1.000 34.12307 165 ALA G C 1
ATOM 28815 O O . ALA G 1 165 ? 69.83480 27.38757 62.47642 1.000 35.95591 165 ALA G O 1
ATOM 28822 N N . ALA G 1 166 ? 67.76568 26.90573 61.74308 1.000 33.64668 166 ALA G N 1
ATOM 28823 C CA . ALA G 1 166 ? 67.37439 28.31054 61.69737 1.000 31.89682 166 ALA G CA 1
ATOM 28824 C C . ALA G 1 166 ? 67.35976 28.91862 63.09327 1.000 35.92642 166 ALA G C 1
ATOM 28825 O O . ALA G 1 166 ? 67.86558 30.02858 63.30466 1.000 33.07541 166 ALA G O 1
ATOM 28832 N N . ALA G 1 167 ? 66.77328 28.20920 64.05865 1.000 31.78856 167 ALA G N 1
ATOM 28833 C CA . ALA G 1 167 ? 66.77465 28.69889 65.43083 1.000 32.57742 167 ALA G CA 1
ATOM 28834 C C . ALA G 1 167 ? 68.19828 28.91041 65.92758 1.000 34.21108 167 ALA G C 1
ATOM 28835 O O . ALA G 1 167 ? 68.47910 29.88005 66.63945 1.000 33.11919 167 ALA G O 1
ATOM 28842 N N . ARG G 1 168 ? 69.11021 28.01424 65.55127 1.000 33.80682 168 ARG G N 1
ATOM 28843 C CA . ARG G 1 168 ? 70.50860 28.15118 65.94183 1.000 37.99976 168 ARG G CA 1
ATOM 28844 C C . ARG G 1 168 ? 71.12811 29.39911 65.32633 1.000 38.27358 168 ARG G C 1
ATOM 28845 O O . ARG G 1 168 ? 71.76858 30.19752 66.02215 1.000 35.77184 168 ARG G O 1
ATOM 28866 N N . ASP G 1 169 ? 70.93967 29.58805 64.01696 1.000 37.19467 169 ASP G N 1
ATOM 28867 C CA . ASP G 1 169 ? 71.50628 30.75096 63.34432 1.000 36.55230 169 ASP G CA 1
ATOM 28868 C C . ASP G 1 169 ? 70.90952 32.04894 63.86636 1.000 35.21933 169 ASP G C 1
ATOM 28869 O O . ASP G 1 169 ? 71.59918 33.07214 63.91738 1.000 36.71972 169 ASP G O 1
ATOM 28878 N N . ALA G 1 170 ? 69.63167 32.03452 64.23820 1.000 35.88411 170 ALA G N 1
ATOM 28879 C CA . ALA G 1 170 ? 68.98055 33.20534 64.80620 1.000 35.32679 170 ALA G CA 1
ATOM 28880 C C . ALA G 1 170 ? 69.35115 33.43667 66.26436 1.000 35.31872 170 ALA G C 1
ATOM 28881 O O . ALA G 1 170 ? 68.88999 34.42231 66.85169 1.000 32.71118 170 ALA G O 1
ATOM 28888 N N . GLY G 1 171 ? 70.16601 32.56372 66.85464 1.000 34.66608 171 GLY G N 1
ATOM 28889 C CA . GLY G 1 171 ? 70.54081 32.70928 68.24923 1.000 38.92215 171 GLY G CA 1
ATOM 28890 C C . GLY G 1 171 ? 69.38642 32.57697 69.21321 1.000 36.67984 171 GLY G C 1
ATOM 28891 O O . GLY G 1 171 ? 69.44019 33.13149 70.31756 1.000 35.22956 171 GLY G O 1
ATOM 28895 N N . LEU G 1 172 ? 68.34424 31.84526 68.83398 1.000 34.11186 172 LEU G N 1
ATOM 28896 C CA . LEU G 1 172 ? 67.13753 31.76369 69.63942 1.000 35.55035 172 LEU G CA 1
ATOM 28897 C C . LEU G 1 172 ? 67.23148 30.63797 70.65955 1.000 38.39407 172 LEU G C 1
ATOM 28898 O O . LEU G 1 172 ? 67.86357 29.60557 70.42463 1.000 39.33199 172 LEU G O 1
ATOM 28914 N N . ARG G 1 173 ? 66.59778 30.85751 71.80715 1.000 38.55984 173 ARG G N 1
ATOM 28915 C CA . ARG G 1 173 ? 66.30520 29.79806 72.77161 1.000 35.77177 173 ARG G CA 1
ATOM 28916 C C . ARG G 1 173 ? 64.90849 29.29626 72.42403 1.000 34.21003 173 ARG G C 1
ATOM 28917 O O . ARG G 1 173 ? 63.91136 29.97143 72.68594 1.000 38.45528 173 ARG G O 1
ATOM 28938 N N . ALA G 1 174 ? 64.83065 28.12456 71.79997 1.000 35.54459 174 ALA G N 1
ATOM 28939 C CA . ALA G 1 174 ? 63.58733 27.65123 71.21581 1.000 35.71596 174 ALA G CA 1
ATOM 28940 C C . ALA G 1 174 ? 63.24027 26.25727 71.71718 1.000 37.17866 174 ALA G C 1
ATOM 28941 O O . ALA G 1 174 ? 64.11100 25.48270 72.12645 1.000 39.74779 174 ALA G O 1
ATOM 28948 N N . ALA G 1 175 ? 61.94484 25.95629 71.67601 1.000 32.14093 175 ALA G N 1
ATOM 28949 C CA . ALA G 1 175 ? 61.41976 24.63419 71.98167 1.000 34.91290 175 ALA G CA 1
ATOM 28950 C C . ALA G 1 175 ? 60.57117 24.16432 70.80865 1.000 34.83096 175 ALA G C 1
ATOM 28951 O O . ALA G 1 175 ? 60.20301 24.94301 69.92208 1.000 33.90962 175 ALA G O 1
ATOM 28958 N N . VAL G 1 176 ? 60.26302 22.87333 70.80538 1.000 35.64758 176 VAL G N 1
ATOM 28959 C CA . VAL G 1 176 ? 59.45738 22.25646 69.76081 1.000 31.96456 176 VAL G CA 1
ATOM 28960 C C . VAL G 1 176 ? 58.26081 21.58498 70.41922 1.000 31.95634 176 VAL G C 1
ATOM 28961 O O . VAL G 1 176 ? 58.41499 20.86852 71.41409 1.000 36.48658 176 VAL G O 1
ATOM 28974 N N . VAL G 1 177 ? 57.07367 21.82625 69.87310 1.000 28.81716 177 VAL G N 1
ATOM 28975 C CA . VAL G 1 177 ? 55.84853 21.17738 70.31427 1.000 30.68355 177 VAL G CA 1
ATOM 28976 C C . VAL G 1 177 ? 55.21145 20.51106 69.10254 1.000 33.98887 177 VAL G C 1
ATOM 28977 O O . VAL G 1 177 ? 55.07129 21.13879 68.04501 1.000 32.21226 177 VAL G O 1
ATOM 28990 N N . VAL G 1 178 ? 54.83843 19.24241 69.25007 1.000 33.38848 178 VAL G N 1
ATOM 28991 C CA . VAL G 1 178 ? 54.10066 18.51644 68.22272 1.000 28.99668 178 VAL G CA 1
ATOM 28992 C C . VAL G 1 178 ? 52.76193 18.09775 68.81281 1.000 35.66920 178 VAL G C 1
ATOM 28993 O O . VAL G 1 178 ? 52.70797 17.55896 69.92990 1.000 32.14249 178 VAL G O 1
ATOM 29006 N N . VAL G 1 179 ? 51.68781 18.37167 68.07953 1.000 28.25251 179 VAL G N 1
ATOM 29007 C CA . VAL G 1 179 ? 50.33420 18.00702 68.47691 1.000 30.08092 179 VAL G CA 1
ATOM 29008 C C . VAL G 1 179 ? 49.93662 16.80421 67.63082 1.000 34.50397 179 VAL G C 1
ATOM 29009 O O . VAL G 1 179 ? 49.79109 16.91125 66.40590 1.000 29.89002 179 VAL G O 1
ATOM 29022 N N . THR G 1 180 ? 49.77833 15.65181 68.27745 1.000 31.62025 180 THR G N 1
ATOM 29023 C CA . THR G 1 180 ? 49.50029 14.41724 67.56527 1.000 30.51041 180 THR G CA 1
ATOM 29024 C C . THR G 1 180 ? 48.84465 13.43698 68.51441 1.000 35.34633 180 THR G C 1
ATOM 29025 O O . THR G 1 180 ? 49.11075 13.43981 69.72098 1.000 33.89235 180 THR G O 1
ATOM 29036 N N . GLY G 1 181 ? 47.98088 12.59792 67.95764 1.000 34.31183 181 GLY G N 1
ATOM 29037 C CA . GLY G 1 181 ? 47.51237 11.43709 68.67641 1.000 37.81585 181 GLY G CA 1
ATOM 29038 C C . GLY G 1 181 ? 48.48021 10.28862 68.51374 1.000 34.86325 181 GLY G C 1
ATOM 29039 O O . GLY G 1 181 ? 49.48212 10.36245 67.80134 1.000 34.50160 181 GLY G O 1
ATOM 29043 N N . MET G 1 182 ? 48.18434 9.19884 69.21757 1.000 35.18665 182 MET G N 1
ATOM 29044 C CA . MET G 1 182 ? 48.89984 7.93995 69.03618 1.000 35.71807 182 MET G CA 1
ATOM 29045 C C . MET G 1 182 ? 48.01916 7.04846 68.16569 1.000 44.95429 182 MET G C 1
ATOM 29046 O O . MET G 1 182 ? 47.63747 7.45820 67.06230 1.000 35.57442 182 MET G O 1
ATOM 29060 N N . SER G 1 183 ? 47.67944 5.84643 68.63010 1.000 39.67233 183 SER G N 1
ATOM 29061 C CA . SER G 1 183 ? 46.72134 5.02664 67.89799 1.000 40.72869 183 SER G CA 1
ATOM 29062 C C . SER G 1 183 ? 45.45184 5.82995 67.63471 1.000 43.64242 183 SER G C 1
ATOM 29063 O O . SER G 1 183 ? 45.05836 6.68878 68.43218 1.000 40.64374 183 SER G O 1
ATOM 29071 N N . SER G 1 184 ? 44.80755 5.55396 66.49874 1.000 43.55997 184 SER G N 1
ATOM 29072 C CA . SER G 1 184 ? 43.62170 6.28989 66.07717 1.000 43.61455 184 SER G CA 1
ATOM 29073 C C . SER G 1 184 ? 42.40553 5.38020 65.93371 1.000 51.53141 184 SER G C 1
ATOM 29074 O O . SER G 1 184 ? 41.50400 5.66231 65.14030 1.000 53.24344 184 SER G O 1
ATOM 29082 N N . GLY G 1 185 ? 42.36492 4.28886 66.69604 1.000 49.62379 185 GLY G N 1
ATOM 29083 C CA . GLY G 1 185 ? 41.20809 3.41746 66.70472 1.000 51.07983 185 GLY G CA 1
ATOM 29084 C C . GLY G 1 185 ? 40.02135 4.09061 67.35780 1.000 52.62329 185 GLY G C 1
ATOM 29085 O O . GLY G 1 185 ? 39.86184 4.04036 68.58071 1.000 69.01504 185 GLY G O 1
ATOM 29089 N N . LEU G 1 186 ? 39.17450 4.71196 66.55290 1.000 51.93937 186 LEU G N 1
ATOM 29090 C CA . LEU G 1 186 ? 38.17857 5.65230 67.03955 1.000 55.05541 186 LEU G CA 1
ATOM 29091 C C . LEU G 1 186 ? 36.82117 4.98287 67.20094 1.000 59.43782 186 LEU G C 1
ATOM 29092 O O . LEU G 1 186 ? 36.33949 4.30715 66.28710 1.000 64.23320 186 LEU G O 1
ATOM 29108 N N . ILE G 1 187 ? 36.21135 5.17784 68.36861 1.000 56.88157 187 ILE G N 1
ATOM 29109 C CA . ILE G 1 187 ? 34.89246 4.62171 68.65014 1.000 59.09161 187 ILE G CA 1
ATOM 29110 C C . ILE G 1 187 ? 33.87318 5.39164 67.81772 1.000 60.37527 187 ILE G C 1
ATOM 29111 O O . ILE G 1 187 ? 33.64060 6.58047 68.05140 1.000 56.20479 187 ILE G O 1
ATOM 29127 N N . GLN G 1 188 ? 33.25255 4.71468 66.85627 1.000 61.04335 188 GLN G N 1
ATOM 29128 C CA . GLN G 1 188 ? 32.28570 5.35299 65.96369 1.000 62.55396 188 GLN G CA 1
ATOM 29129 C C . GLN G 1 188 ? 30.87016 5.28489 66.53049 1.000 63.07084 188 GLN G C 1
ATOM 29130 O O . GLN G 1 188 ? 29.91409 4.94205 65.83879 1.000 64.40254 188 GLN G O 1
ATOM 29144 N N . GLN G 1 189 ? 30.73628 5.61338 67.81486 1.000 65.31800 189 GLN G N 1
ATOM 29145 C CA . GLN G 1 189 ? 29.44290 5.70240 68.47718 1.000 62.09802 189 GLN G CA 1
ATOM 29146 C C . GLN G 1 189 ? 29.45599 6.91490 69.40174 1.000 59.53215 189 GLN G C 1
ATOM 29147 O O . GLN G 1 189 ? 30.50572 7.50276 69.67648 1.000 58.13097 189 GLN G O 1
ATOM 29161 N N . TRP G 1 190 ? 28.27256 7.29058 69.88442 1.000 59.03543 190 TRP G N 1
ATOM 29162 C CA . TRP G 1 190 ? 28.12977 8.44846 70.76855 1.000 61.95315 190 TRP G CA 1
ATOM 29163 C C . TRP G 1 190 ? 28.24743 7.99709 72.22515 1.000 62.03737 190 TRP G C 1
ATOM 29164 O O . TRP G 1 190 ? 27.28380 7.97361 72.99361 1.000 68.57593 190 TRP G O 1
ATOM 29185 N N . ILE G 1 191 ? 29.47735 7.64213 72.59762 1.000 60.92432 191 ILE G N 1
ATOM 29186 C CA . ILE G 1 191 ? 29.76099 7.12155 73.92900 1.000 60.57970 191 ILE G CA 1
ATOM 29187 C C . ILE G 1 191 ? 29.52253 8.21876 74.95675 1.000 61.74860 191 ILE G C 1
ATOM 29188 O O . ILE G 1 191 ? 29.33851 9.39157 74.60772 1.000 60.94532 191 ILE G O 1
ATOM 29204 N N . GLU G 1 192 ? 29.52584 7.84436 76.22527 1.000 65.29307 192 GLU G N 1
ATOM 29205 C CA . GLU G 1 192 ? 29.56642 8.78300 77.33206 1.000 61.67236 192 GLU G CA 1
ATOM 29206 C C . GLU G 1 192 ? 30.98130 8.86152 77.88367 1.000 56.85216 192 GLU G C 1
ATOM 29207 O O . GLU G 1 192 ? 31.78491 7.94361 77.69134 1.000 59.23708 192 GLU G O 1
ATOM 29219 N N . PRO G 1 193 ? 31.32882 9.95166 78.57036 1.000 53.84403 193 PRO G N 1
ATOM 29220 C CA . PRO G 1 193 ? 32.71836 10.09918 79.03972 1.000 49.27607 193 PRO G CA 1
ATOM 29221 C C . PRO G 1 193 ? 33.23175 8.89948 79.81897 1.000 55.52011 193 PRO G C 1
ATOM 29222 O O . PRO G 1 193 ? 34.36534 8.45995 79.58715 1.000 51.42263 193 PRO G O 1
ATOM 29233 N N . GLY G 1 194 ? 32.42572 8.34842 80.73027 1.000 53.98832 194 GLY G N 1
ATOM 29234 C CA . GLY G 1 194 ? 32.84840 7.19249 81.50391 1.000 52.49920 194 GLY G CA 1
ATOM 29235 C C . GLY G 1 194 ? 32.98546 5.91041 80.70826 1.000 56.57219 194 GLY G C 1
ATOM 29236 O O . GLY G 1 194 ? 33.53004 4.93259 81.23427 1.000 55.29097 194 GLY G O 1
ATOM 29240 N N . GLN G 1 195 ? 32.51357 5.89119 79.46316 1.000 58.16428 195 GLN G N 1
ATOM 29241 C CA . GLN G 1 195 ? 32.56794 4.70284 78.62361 1.000 59.70820 195 GLN G CA 1
ATOM 29242 C C . GLN G 1 195 ? 33.79380 4.66272 77.72085 1.000 57.73750 195 GLN G C 1
ATOM 29243 O O . GLN G 1 195 ? 33.91373 3.73984 76.90765 1.000 57.84593 195 GLN G O 1
ATOM 29257 N N . ASP G 1 196 ? 34.70167 5.62682 77.84462 1.000 54.93135 196 ASP G N 1
ATOM 29258 C CA . ASP G 1 196 ? 35.82815 5.73173 76.92757 1.000 52.88298 196 ASP G CA 1
ATOM 29259 C C . ASP G 1 196 ? 36.88297 4.67673 77.23977 1.000 51.54490 196 ASP G C 1
ATOM 29260 O O . ASP G 1 196 ? 37.10602 4.31056 78.39611 1.000 52.09963 196 ASP G O 1
ATOM 29269 N N . ARG G 1 197 ? 37.52651 4.18503 76.18669 1.000 49.04992 197 ARG G N 1
ATOM 29270 C CA . ARG G 1 197 ? 38.56969 3.17329 76.29108 1.000 55.99310 197 ARG G CA 1
ATOM 29271 C C . ARG G 1 197 ? 39.19796 2.99657 74.91675 1.000 54.56496 197 ARG G C 1
ATOM 29272 O O . ARG G 1 197 ? 38.59595 3.34271 73.89680 1.000 58.68625 197 ARG G O 1
ATOM 29293 N N . ILE G 1 198 ? 40.41576 2.44745 74.90039 1.000 52.44100 198 ILE G N 1
ATOM 29294 C CA . ILE G 1 198 ? 41.05628 2.11139 73.63453 1.000 54.20394 198 ILE G CA 1
ATOM 29295 C C . ILE G 1 198 ? 40.13829 1.17212 72.86546 1.000 61.97179 198 ILE G C 1
ATOM 29296 O O . ILE G 1 198 ? 39.70537 0.13688 73.38649 1.000 62.83894 198 ILE G O 1
ATOM 29312 N N . GLY G 1 199 ? 39.83869 1.52656 71.61748 1.000 64.36688 199 GLY G N 1
ATOM 29313 C CA . GLY G 1 199 ? 38.77227 0.86448 70.89418 1.000 68.17742 199 GLY G CA 1
ATOM 29314 C C . GLY G 1 199 ? 39.19181 -0.03441 69.75203 1.000 69.04736 199 GLY G C 1
ATOM 29315 O O . GLY G 1 199 ? 38.43355 -0.20207 68.79249 1.000 79.18197 199 GLY G O 1
ATOM 29319 N N . GLU G 1 200 ? 40.38298 -0.63146 69.83586 1.000 63.97042 200 GLU G N 1
ATOM 29320 C CA . GLU G 1 200 ? 40.80858 -1.56937 68.80473 1.000 63.14260 200 GLU G CA 1
ATOM 29321 C C . GLU G 1 200 ? 41.82785 -2.52736 69.39315 1.000 61.70930 200 GLU G C 1
ATOM 29322 O O . GLU G 1 200 ? 42.63224 -2.10858 70.23777 1.000 58.73430 200 GLU G O 1
ATOM 29334 N N . PRO G 1 201 ? 41.83160 -3.79727 68.98566 1.000 61.90798 201 PRO G N 1
ATOM 29335 C CA . PRO G 1 201 ? 42.82924 -4.73338 69.52104 1.000 61.22101 201 PRO G CA 1
ATOM 29336 C C . PRO G 1 201 ? 44.24484 -4.30854 69.15833 1.000 60.47886 201 PRO G C 1
ATOM 29337 O O . PRO G 1 201 ? 44.51241 -3.85218 68.04534 1.000 57.80893 201 PRO G O 1
ATOM 29348 N N . GLY G 1 202 ? 45.15639 -4.46959 70.11753 1.000 61.96599 202 GLY G N 1
ATOM 29349 C CA . GLY G 1 202 ? 46.55728 -4.19064 69.90371 1.000 58.88107 202 GLY G CA 1
ATOM 29350 C C . GLY G 1 202 ? 46.93926 -2.73002 69.93329 1.000 52.92948 202 GLY G C 1
ATOM 29351 O O . GLY G 1 202 ? 48.13776 -2.42275 69.90164 1.000 51.85725 202 GLY G O 1
ATOM 29355 N N . HIS G 1 203 ? 45.96922 -1.81774 69.99611 1.000 53.10419 203 HIS G N 1
ATOM 29356 C CA . HIS G 1 203 ? 46.29540 -0.39455 69.97663 1.000 56.71987 203 HIS G CA 1
ATOM 29357 C C . HIS G 1 203 ? 46.93847 0.03712 71.28750 1.000 53.11509 203 HIS G C 1
ATOM 29358 O O . HIS G 1 203 ? 47.97126 0.71639 71.29076 1.000 51.82446 203 HIS G O 1
ATOM 29372 N N . ASP G 1 204 ? 46.34022 -0.35041 72.41581 1.000 53.06223 204 ASP G N 1
ATOM 29373 C CA . ASP G 1 204 ? 46.90081 0.02582 73.70701 1.000 52.21238 204 ASP G CA 1
ATOM 29374 C C . ASP G 1 204 ? 48.29254 -0.56583 73.89579 1.000 53.40567 204 ASP G C 1
ATOM 29375 O O . ASP G 1 204 ? 49.18635 0.09097 74.44278 1.000 51.11984 204 ASP G O 1
ATOM 29384 N N . GLN G 1 205 ? 48.49749 -1.80521 73.44760 1.000 52.95883 205 GLN G N 1
ATOM 29385 C CA . GLN G 1 205 ? 49.81603 -2.41835 73.55913 1.000 55.22630 205 GLN G CA 1
ATOM 29386 C C . GLN G 1 205 ? 50.83574 -1.67467 72.70958 1.000 52.39057 205 GLN G C 1
ATOM 29387 O O . GLN G 1 205 ? 51.96867 -1.44003 73.14638 1.000 51.17854 205 GLN G O 1
ATOM 29401 N N . TRP G 1 206 ? 50.45200 -1.29647 71.48926 1.000 49.57996 206 TRP G N 1
ATOM 29402 C CA . TRP G 1 206 ? 51.36405 -0.54892 70.63221 1.000 49.64225 206 TRP G CA 1
ATOM 29403 C C . TRP G 1 206 ? 51.71014 0.79903 71.24952 1.000 46.59117 206 TRP G C 1
ATOM 29404 O O . TRP G 1 206 ? 52.87514 1.21036 71.24629 1.000 45.74962 206 TRP G O 1
ATOM 29425 N N . ASN G 1 207 ? 50.71022 1.49671 71.79248 1.000 45.16630 207 ASN G N 1
ATOM 29426 C CA . ASN G 1 207 ? 50.96629 2.77474 72.44734 1.000 46.64961 207 ASN G CA 1
ATOM 29427 C C . ASN G 1 207 ? 51.96660 2.61384 73.58499 1.000 49.36392 207 ASN G C 1
ATOM 29428 O O . ASN G 1 207 ? 52.93019 3.38075 73.69610 1.000 45.58759 207 ASN G O 1
ATOM 29439 N N . THR G 1 208 ? 51.75214 1.61234 74.44395 1.000 46.66440 208 THR G N 1
ATOM 29440 C CA . THR G 1 208 ? 52.63328 1.42700 75.59170 1.000 50.76593 208 THR G CA 1
ATOM 29441 C C . THR G 1 208 ? 54.03389 1.01674 75.15505 1.000 49.23568 208 THR G C 1
ATOM 29442 O O . THR G 1 208 ? 55.02557 1.46839 75.73839 1.000 51.13151 208 THR G O 1
ATOM 29453 N N . ARG G 1 209 ? 54.13972 0.16316 74.13656 1.000 45.81029 209 ARG G N 1
ATOM 29454 C CA . ARG G 1 209 ? 55.45563 -0.19553 73.61946 1.000 48.13009 209 ARG G CA 1
ATOM 29455 C C . ARG G 1 209 ? 56.20714 1.04768 73.16324 1.000 52.03175 209 ARG G C 1
ATOM 29456 O O . ARG G 1 209 ? 57.36246 1.26869 73.54564 1.000 50.16481 209 ARG G O 1
ATOM 29477 N N . VAL G 1 210 ? 55.55781 1.87592 72.34226 1.000 49.79355 210 VAL G N 1
ATOM 29478 C CA . VAL G 1 210 ? 56.19665 3.09706 71.85962 1.000 50.05011 210 VAL G CA 1
ATOM 29479 C C . VAL G 1 210 ? 56.57360 3.99143 73.03354 1.000 46.74319 210 VAL G C 1
ATOM 29480 O O . VAL G 1 210 ? 57.69646 4.50413 73.11181 1.000 50.20357 210 VAL G O 1
ATOM 29493 N N . LEU G 1 211 ? 55.63879 4.18691 73.96717 1.000 47.21491 211 LEU G N 1
ATOM 29494 C CA . LEU G 1 211 ? 55.89700 5.07618 75.09461 1.000 49.52184 211 LEU G CA 1
ATOM 29495 C C . LEU G 1 211 ? 57.04012 4.55500 75.95794 1.000 52.83058 211 LEU G C 1
ATOM 29496 O O . LEU G 1 211 ? 57.86896 5.33624 76.44213 1.000 50.53331 211 LEU G O 1
ATOM 29512 N N . ASP G 1 212 ? 57.10199 3.23717 76.16672 1.000 51.89187 212 ASP G N 1
ATOM 29513 C CA . ASP G 1 212 ? 58.20477 2.67064 76.93786 1.000 53.05381 212 ASP G CA 1
ATOM 29514 C C . ASP G 1 212 ? 59.54072 2.94959 76.25964 1.000 52.38588 212 ASP G C 1
ATOM 29515 O O . ASP G 1 212 ? 60.52502 3.29470 76.92557 1.000 50.56205 212 ASP G O 1
ATOM 29524 N N . LEU G 1 213 ? 59.59064 2.81626 74.93056 1.000 50.28093 213 LEU G N 1
ATOM 29525 C CA . LEU G 1 213 ? 60.83101 3.07725 74.20692 1.000 53.44447 213 LEU G CA 1
ATOM 29526 C C . LEU G 1 213 ? 61.24863 4.53814 74.33161 1.000 52.11204 213 LEU G C 1
ATOM 29527 O O . LEU G 1 213 ? 62.43848 4.84296 74.47231 1.000 52.16722 213 LEU G O 1
ATOM 29543 N N . LEU G 1 214 ? 60.28289 5.45737 74.27743 1.000 49.76660 214 LEU G N 1
ATOM 29544 C CA . LEU G 1 214 ? 60.61926 6.87632 74.33982 1.000 52.73188 214 LEU G CA 1
ATOM 29545 C C . LEU G 1 214 ? 61.08129 7.27786 75.73695 1.000 49.28146 214 LEU G C 1
ATOM 29546 O O . LEU G 1 214 ? 62.03913 8.04530 75.88002 1.000 47.35275 214 LEU G O 1
ATOM 29562 N N . THR G 1 215 ? 60.41149 6.77736 76.77882 1.000 48.50684 215 THR G N 1
ATOM 29563 C CA . THR G 1 215 ? 60.83899 7.08681 78.13864 1.000 51.33898 215 THR G CA 1
ATOM 29564 C C . THR G 1 215 ? 62.23809 6.56021 78.42692 1.000 52.06915 215 THR G C 1
ATOM 29565 O O . THR G 1 215 ? 62.90883 7.07359 79.32999 1.000 50.82915 215 THR G O 1
ATOM 29576 N N . ALA G 1 216 ? 62.69120 5.55496 77.68287 1.000 48.97960 216 ALA G N 1
ATOM 29577 C CA . ALA G 1 216 ? 64.04123 5.02728 77.81493 1.000 52.17362 216 ALA G CA 1
ATOM 29578 C C . ALA G 1 216 ? 65.04694 5.74618 76.92712 1.000 54.37246 216 ALA G C 1
ATOM 29579 O O . ALA G 1 216 ? 66.23290 5.39915 76.95258 1.000 53.52504 216 ALA G O 1
ATOM 29586 N N . GLY G 1 217 ? 64.60545 6.72692 76.14075 1.000 53.79607 217 GLY G N 1
ATOM 29587 C CA . GLY G 1 217 ? 65.51097 7.47029 75.29064 1.000 51.48233 217 GLY G CA 1
ATOM 29588 C C . GLY G 1 217 ? 65.82701 6.81419 73.97052 1.000 55.08198 217 GLY G C 1
ATOM 29589 O O . GLY G 1 217 ? 66.85655 7.13023 73.36595 1.000 55.08356 217 GLY G O 1
ATOM 29593 N N . LYS G 1 218 ? 64.96820 5.91262 73.49653 1.000 57.07735 218 LYS G N 1
ATOM 29594 C CA . LYS G 1 218 ? 65.23336 5.17748 72.26730 1.000 60.45579 218 LYS G CA 1
ATOM 29595 C C . LYS G 1 218 ? 64.26737 5.59330 71.16417 1.000 61.25999 218 LYS G C 1
ATOM 29596 O O . LYS G 1 218 ? 63.49093 4.77179 70.66182 1.000 56.95175 218 LYS G O 1
ATOM 29615 N N . VAL G 1 219 ? 64.31446 6.87145 70.77532 1.000 63.10924 219 VAL G N 1
ATOM 29616 C CA . VAL G 1 219 ? 63.45713 7.33953 69.69210 1.000 58.47462 219 VAL G CA 1
ATOM 29617 C C . VAL G 1 219 ? 63.88542 6.72657 68.36465 1.000 51.44288 219 VAL G C 1
ATOM 29618 O O . VAL G 1 219 ? 63.04809 6.47079 67.49113 1.000 49.80061 219 VAL G O 1
ATOM 29631 N N . ASP G 1 220 ? 65.18408 6.48111 68.18578 1.000 51.25037 220 ASP G N 1
ATOM 29632 C CA . ASP G 1 220 ? 65.65033 5.87140 66.94647 1.000 52.84606 220 ASP G CA 1
ATOM 29633 C C . ASP G 1 220 ? 65.04246 4.48996 66.74349 1.000 54.44462 220 ASP G C 1
ATOM 29634 O O . ASP G 1 220 ? 64.83575 4.06341 65.60235 1.000 53.61825 220 ASP G O 1
ATOM 29643 N N . GLU G 1 221 ? 64.74609 3.77919 67.83288 1.000 54.47318 221 GLU G N 1
ATOM 29644 C CA . GLU G 1 221 ? 64.10547 2.47481 67.71090 1.000 55.57720 221 GLU G CA 1
ATOM 29645 C C . GLU G 1 221 ? 62.62243 2.61726 67.39418 1.000 53.55846 221 GLU G C 1
ATOM 29646 O O . GLU G 1 221 ? 62.07383 1.83141 66.61312 1.000 53.41254 221 GLU G O 1
ATOM 29658 N N . VAL G 1 222 ? 61.95843 3.61279 67.98888 1.000 51.07248 222 VAL G N 1
ATOM 29659 C CA . VAL G 1 222 ? 60.57135 3.89158 67.62816 1.000 49.90353 222 VAL G CA 1
ATOM 29660 C C . VAL G 1 222 ? 60.47723 4.25893 66.15350 1.000 49.40260 222 VAL G C 1
ATOM 29661 O O . VAL G 1 222 ? 59.57798 3.80245 65.43733 1.000 49.60161 222 VAL G O 1
ATOM 29674 N N . LEU G 1 223 ? 61.40700 5.08773 65.67423 1.000 50.64376 223 LEU G N 1
ATOM 29675 C CA . LEU G 1 223 ? 61.39436 5.46539 64.26588 1.000 51.27740 223 LEU G CA 1
ATOM 29676 C C . LEU G 1 223 ? 61.63033 4.26057 63.36616 1.000 50.43634 223 LEU G C 1
ATOM 29677 O O . LEU G 1 223 ? 61.10186 4.20688 62.25129 1.000 49.00135 223 LEU G O 1
ATOM 29693 N N . ALA G 1 224 ? 62.41353 3.28590 63.83132 1.000 53.82768 224 ALA G N 1
ATOM 29694 C CA . ALA G 1 224 ? 62.67768 2.09446 63.03298 1.000 53.56638 224 ALA G CA 1
ATOM 29695 C C . ALA G 1 224 ? 61.44872 1.20665 62.89672 1.000 52.44200 224 ALA G C 1
ATOM 29696 O O . ALA G 1 224 ? 61.37813 0.40608 61.95652 1.000 57.34435 224 ALA G O 1
ATOM 29703 N N . VAL G 1 225 ? 60.48342 1.33097 63.80378 1.000 53.47791 225 VAL G N 1
ATOM 29704 C CA . VAL G 1 225 ? 59.24656 0.56467 63.75401 1.000 56.37525 225 VAL G CA 1
ATOM 29705 C C . VAL G 1 225 ? 58.03513 1.48046 63.56672 1.000 52.65771 225 VAL G C 1
ATOM 29706 O O . VAL G 1 225 ? 56.90249 1.08448 63.83098 1.000 48.30537 225 VAL G O 1
ATOM 29719 N N . ARG G 1 226 ? 58.26797 2.70854 63.09824 1.000 50.72718 226 ARG G N 1
ATOM 29720 C CA . ARG G 1 226 ? 57.17713 3.66799 62.95673 1.000 50.43174 226 ARG G CA 1
ATOM 29721 C C . ARG G 1 226 ? 56.14518 3.19291 61.94081 1.000 47.06097 226 ARG G C 1
ATOM 29722 O O . ARG G 1 226 ? 54.93639 3.30532 62.17545 1.000 45.24162 226 ARG G O 1
ATOM 29743 N N . GLU G 1 227 ? 56.59893 2.66268 60.80323 1.000 45.59486 227 GLU G N 1
ATOM 29744 C CA . GLU G 1 227 ? 55.65799 2.23031 59.77574 1.000 49.48418 227 GLU G CA 1
ATOM 29745 C C . GLU G 1 227 ? 54.84164 1.02943 60.23853 1.000 50.89070 227 GLU G C 1
ATOM 29746 O O . GLU G 1 227 ? 53.67303 0.89097 59.85757 1.000 48.61276 227 GLU G O 1
ATOM 29758 N N . ASP G 1 228 ? 55.42516 0.16273 61.06789 1.000 51.87152 228 ASP G N 1
ATOM 29759 C CA . ASP G 1 228 ? 54.63943 -0.90252 61.68124 1.000 50.75902 228 ASP G CA 1
ATOM 29760 C C . ASP G 1 228 ? 53.63697 -0.32679 62.67436 1.000 50.99882 228 ASP G C 1
ATOM 29761 O O . ASP G 1 228 ? 52.46278 -0.71534 62.68565 1.000 46.53255 228 ASP G O 1
ATOM 29770 N N . PHE G 1 229 ? 54.08481 0.61203 63.51559 1.000 44.64192 229 PHE G N 1
ATOM 29771 C CA . PHE G 1 229 ? 53.16926 1.26925 64.44108 1.000 48.20349 229 PHE G CA 1
ATOM 29772 C C . PHE G 1 229 ? 52.01331 1.91526 63.68903 1.000 44.89285 229 PHE G C 1
ATOM 29773 O O . PHE G 1 229 ? 50.85420 1.81535 64.10951 1.000 42.99308 229 PHE G O 1
ATOM 29790 N N . ALA G 1 230 ? 52.30841 2.57080 62.56613 1.000 44.19692 230 ALA G N 1
ATOM 29791 C CA . ALA G 1 230 ? 51.25519 3.21007 61.78518 1.000 47.46244 230 ALA G CA 1
ATOM 29792 C C . ALA G 1 230 ? 50.29804 2.18233 61.19695 1.000 45.37267 230 ALA G C 1
ATOM 29793 O O . ALA G 1 230 ? 49.07670 2.36690 61.24066 1.000 46.34322 230 ALA G O 1
ATOM 29800 N N . ARG G 1 231 ? 50.83710 1.09458 60.64381 1.000 50.27744 231 ARG G N 1
ATOM 29801 C CA . ARG G 1 231 ? 50.00090 0.09367 59.98629 1.000 51.78605 231 ARG G CA 1
ATOM 29802 C C . ARG G 1 231 ? 49.05436 -0.57821 60.97453 1.000 51.25421 231 ARG G C 1
ATOM 29803 O O . ARG G 1 231 ? 47.83498 -0.59992 60.76953 1.000 51.14673 231 ARG G O 1
ATOM 29824 N N . GLN G 1 232 ? 49.60042 -1.13214 62.05988 1.000 50.52761 232 GLN G N 1
ATOM 29825 C CA . GLN G 1 232 ? 48.79955 -1.96430 62.95161 1.000 49.82564 232 GLN G CA 1
ATOM 29826 C C . GLN G 1 232 ? 47.99314 -1.14550 63.95013 1.000 51.93639 232 GLN G C 1
ATOM 29827 O O . GLN G 1 232 ? 46.90562 -1.57367 64.35519 1.000 53.17815 232 GLN G O 1
ATOM 29841 N N . ALA G 1 233 ? 48.49173 0.02385 64.35407 1.000 46.66343 233 ALA G N 1
ATOM 29842 C CA . ALA G 1 233 ? 47.82288 0.83924 65.35694 1.000 49.03823 233 ALA G CA 1
ATOM 29843 C C . ALA G 1 233 ? 47.12785 2.06454 64.77860 1.000 45.49385 233 ALA G C 1
ATOM 29844 O O . ALA G 1 233 ? 46.50933 2.81963 65.53479 1.000 43.95372 233 ALA G O 1
ATOM 29851 N N . GLN G 1 234 ? 47.19964 2.27851 63.46621 1.000 46.88344 234 GLN G N 1
ATOM 29852 C CA . GLN G 1 234 ? 46.59347 3.44672 62.83046 1.000 46.88898 234 GLN G CA 1
ATOM 29853 C C . GLN G 1 234 ? 47.06596 4.73821 63.50015 1.000 43.14363 234 GLN G C 1
ATOM 29854 O O . GLN G 1 234 ? 46.27599 5.62504 63.82732 1.000 39.84806 234 GLN G O 1
ATOM 29868 N N . ALA G 1 235 ? 48.37565 4.83478 63.70644 1.000 42.97756 235 ALA G N 1
ATOM 29869 C CA . ALA G 1 235 ? 48.93295 5.98908 64.39929 1.000 40.49740 235 ALA G CA 1
ATOM 29870 C C . ALA G 1 235 ? 48.62240 7.26972 63.63380 1.000 42.72510 235 ALA G C 1
ATOM 29871 O O . ALA G 1 235 ? 48.71761 7.31876 62.40308 1.000 40.21854 235 ALA G O 1
ATOM 29878 N N . ASP G 1 236 ? 48.23274 8.30540 64.36913 1.000 38.70021 236 ASP G N 1
ATOM 29879 C CA . ASP G 1 236 ? 47.91311 9.59979 63.78509 1.000 38.82274 236 ASP G CA 1
ATOM 29880 C C . ASP G 1 236 ? 48.96042 10.00153 62.75851 1.000 36.35215 236 ASP G C 1
ATOM 29881 O O . ASP G 1 236 ? 50.13940 10.18025 63.08789 1.000 35.78860 236 ASP G O 1
ATOM 29890 N N . SER G 1 237 ? 48.53069 10.13762 61.50623 1.000 38.02649 237 SER G N 1
ATOM 29891 C CA . SER G 1 237 ? 49.41001 10.58975 60.43115 1.000 38.54523 237 SER G CA 1
ATOM 29892 C C . SER G 1 237 ? 50.68385 9.75453 60.38408 1.000 35.86982 237 SER G C 1
ATOM 29893 O O . SER G 1 237 ? 51.77486 10.25648 60.11399 1.000 30.78972 237 SER G O 1
ATOM 29901 N N . GLN G 1 238 ? 50.53709 8.45644 60.66068 1.000 36.90823 238 GLN G N 1
ATOM 29902 C CA . GLN G 1 238 ? 51.66234 7.52009 60.66089 1.000 38.38468 238 GLN G CA 1
ATOM 29903 C C . GLN G 1 238 ? 52.75689 7.96605 61.62370 1.000 32.54047 238 GLN G C 1
ATOM 29904 O O . GLN G 1 238 ? 53.92681 7.61740 61.45577 1.000 33.35453 238 GLN G O 1
ATOM 29918 N N . PHE G 1 239 ? 52.37805 8.74679 62.63652 1.000 37.78247 239 PHE G N 1
ATOM 29919 C CA . PHE G 1 239 ? 53.30630 9.22752 63.66169 1.000 38.08767 239 PHE G CA 1
ATOM 29920 C C . PHE G 1 239 ? 54.46402 10.00837 63.04990 1.000 34.50286 239 PHE G C 1
ATOM 29921 O O . PHE G 1 239 ? 55.55723 10.07212 63.61856 1.000 35.35168 239 PHE G O 1
ATOM 29938 N N . ARG G 1 240 ? 54.24208 10.61264 61.88116 1.000 39.28434 240 ARG G N 1
ATOM 29939 C CA . ARG G 1 240 ? 55.27734 11.45401 61.29054 1.000 38.99453 240 ARG G CA 1
ATOM 29940 C C . ARG G 1 240 ? 55.56064 12.69367 62.12945 1.000 31.38569 240 ARG G C 1
ATOM 29941 O O . ARG G 1 240 ? 56.58616 13.34400 61.91318 1.000 34.25456 240 ARG G O 1
ATOM 29962 N N . ALA G 1 241 ? 54.68786 13.02698 63.08002 1.000 34.17400 241 ALA G N 1
ATOM 29963 C CA . ALA G 1 241 ? 54.98892 14.10573 64.01881 1.000 35.62655 241 ALA G CA 1
ATOM 29964 C C . ALA G 1 241 ? 56.24747 13.80177 64.81808 1.000 33.70667 241 ALA G C 1
ATOM 29965 O O . ALA G 1 241 ? 57.04478 14.70312 65.10685 1.000 33.17824 241 ALA G O 1
ATOM 29972 N N . LEU G 1 242 ? 56.44746 12.53385 65.18438 1.000 32.51661 242 LEU G N 1
ATOM 29973 C CA . LEU G 1 242 ? 57.67098 12.16244 65.88872 1.000 35.11677 242 LEU G CA 1
ATOM 29974 C C . LEU G 1 242 ? 58.89360 12.35587 65.00306 1.000 37.33562 242 LEU G C 1
ATOM 29975 O O . LEU G 1 242 ? 59.94002 12.82805 65.46905 1.000 37.25856 242 LEU G O 1
ATOM 29991 N N . ALA G 1 243 ? 58.78245 11.99561 63.72366 1.000 34.88555 243 ALA G N 1
ATOM 29992 C CA . ALA G 1 243 ? 59.89856 12.17893 62.80231 1.000 32.73161 243 ALA G CA 1
ATOM 29993 C C . ALA G 1 243 ? 60.26108 13.65284 62.67598 1.000 33.60221 243 ALA G C 1
ATOM 29994 O O . ALA G 1 243 ? 61.44062 14.00369 62.56242 1.000 32.54056 243 ALA G O 1
ATOM 30001 N N . PHE G 1 244 ? 59.25658 14.52946 62.68756 1.000 35.01629 244 PHE G N 1
ATOM 30002 C CA . PHE G 1 244 ? 59.52962 15.96086 62.66096 1.000 32.52412 244 PHE G CA 1
ATOM 30003 C C . PHE G 1 244 ? 60.26205 16.39447 63.92174 1.000 34.17738 244 PHE G C 1
ATOM 30004 O O . PHE G 1 244 ? 61.32527 17.02222 63.85065 1.000 35.48002 244 PHE G O 1
ATOM 30021 N N . ALA G 1 245 ? 59.70029 16.06712 65.09024 1.000 34.84710 245 ALA G N 1
ATOM 30022 C CA . ALA G 1 245 ? 60.31958 16.47279 66.34883 1.000 32.07902 245 ALA G CA 1
ATOM 30023 C C . ALA G 1 245 ? 61.73730 15.93206 66.46977 1.000 37.68901 245 ALA G C 1
ATOM 30024 O O . ALA G 1 245 ? 62.63757 16.62632 66.96818 1.000 38.78637 245 ALA G O 1
ATOM 30031 N N . ALA G 1 246 ? 61.95923 14.69359 66.02368 1.000 35.35031 246 ALA G N 1
ATOM 30032 C CA . ALA G 1 246 ? 63.29681 14.11565 66.08581 1.000 34.73053 246 ALA G CA 1
ATOM 30033 C C . ALA G 1 246 ? 64.25319 14.85785 65.16624 1.000 36.23464 246 ALA G C 1
ATOM 30034 O O . ALA G 1 246 ? 65.38296 15.17658 65.55305 1.000 40.98354 246 ALA G O 1
ATOM 30041 N N . GLY G 1 247 ? 63.82154 15.14228 63.93658 1.000 35.63633 247 GLY G N 1
ATOM 30042 C CA . GLY G 1 247 ? 64.66119 15.90766 63.03505 1.000 36.14335 247 GLY G CA 1
ATOM 30043 C C . GLY G 1 247 ? 64.97518 17.29354 63.55988 1.000 33.16182 247 GLY G C 1
ATOM 30044 O O . GLY G 1 247 ? 66.04733 17.83613 63.28727 1.000 38.65543 247 GLY G O 1
ATOM 30048 N N . ALA G 1 248 ? 64.05615 17.87950 64.31827 1.000 37.80054 248 ALA G N 1
ATOM 30049 C CA . ALA G 1 248 ? 64.27052 19.18369 64.93094 1.000 36.24632 248 ALA G CA 1
ATOM 30050 C C . ALA G 1 248 ? 65.09850 19.10891 66.21083 1.000 40.18823 248 ALA G C 1
ATOM 30051 O O . ALA G 1 248 ? 65.19271 20.11238 66.92855 1.000 41.36514 248 ALA G O 1
ATOM 30058 N N . GLU G 1 249 ? 65.68709 17.95252 66.51743 1.000 40.65224 249 GLU G N 1
ATOM 30059 C CA . GLU G 1 249 ? 66.57435 17.80052 67.66963 1.000 42.13674 249 GLU G CA 1
ATOM 30060 C C . GLU G 1 249 ? 65.83809 18.02238 68.98535 1.000 40.70745 249 GLU G C 1
ATOM 30061 O O . GLU G 1 249 ? 66.43758 18.44157 69.98117 1.000 45.38146 249 GLU G O 1
ATOM 30073 N N . ALA G 1 250 ? 64.53741 17.74501 69.00584 1.000 34.93579 250 ALA G N 1
ATOM 30074 C CA . ALA G 1 250 ? 63.71171 18.00870 70.17013 1.000 36.52948 250 ALA G CA 1
ATOM 30075 C C . ALA G 1 250 ? 63.46926 16.78235 71.04426 1.000 38.22211 250 ALA G C 1
ATOM 30076 O O . ALA G 1 250 ? 62.97099 16.93467 72.16266 1.000 40.16699 250 ALA G O 1
ATOM 30083 N N . THR G 1 251 ? 63.80652 15.58336 70.57268 1.000 39.97282 251 THR G N 1
ATOM 30084 C CA . THR G 1 251 ? 63.52060 14.36664 71.32644 1.000 39.76378 251 THR G CA 1
ATOM 30085 C C . THR G 1 251 ? 64.79845 13.70890 71.82522 1.000 41.07429 251 THR G C 1
ATOM 30086 O O . THR G 1 251 ? 65.00937 12.51080 71.61836 1.000 46.41449 251 THR G O 1
ATOM 30097 N N . THR G 1 252 ? 65.65375 14.48043 72.48826 1.000 43.76587 252 THR G N 1
ATOM 30098 C CA . THR G 1 252 ? 66.92221 13.98318 73.00155 1.000 43.70657 252 THR G CA 1
ATOM 30099 C C . THR G 1 252 ? 66.78379 13.62080 74.47465 1.000 44.82984 252 THR G C 1
ATOM 30100 O O . THR G 1 252 ? 66.06745 14.28777 75.22839 1.000 41.93582 252 THR G O 1
ATOM 30111 N N . GLY G 1 253 ? 67.47527 12.56119 74.87939 1.000 45.24624 253 GLY G N 1
ATOM 30112 C CA . GLY G 1 253 ? 67.39914 12.08686 76.23875 1.000 44.73815 253 GLY G CA 1
ATOM 30113 C C . GLY G 1 253 ? 66.11432 11.33078 76.50321 1.000 48.36775 253 GLY G C 1
ATOM 30114 O O . GLY G 1 253 ? 65.30355 11.09600 75.59921 1.000 46.74341 253 GLY G O 1
ATOM 30118 N N . PRO G 1 254 ? 65.90711 10.92459 77.75483 1.000 48.72324 254 PRO G N 1
ATOM 30119 C CA . PRO G 1 254 ? 64.68191 10.18978 78.09318 1.000 48.93689 254 PRO G CA 1
ATOM 30120 C C . PRO G 1 254 ? 63.46683 11.10180 78.09294 1.000 50.68029 254 PRO G C 1
ATOM 30121 O O . PRO G 1 254 ? 63.52619 12.25026 78.53844 1.000 52.99256 254 PRO G O 1
ATOM 30132 N N . ALA G 1 255 ? 62.35434 10.57383 77.59404 1.000 48.66412 255 ALA G N 1
ATOM 30133 C CA . ALA G 1 255 ? 61.09245 11.29614 77.59302 1.000 45.45581 255 ALA G CA 1
ATOM 30134 C C . ALA G 1 255 ? 60.37651 11.09640 78.92072 1.000 47.47290 255 ALA G C 1
ATOM 30135 O O . ALA G 1 255 ? 60.38722 10.00154 79.48912 1.000 47.42490 255 ALA G O 1
ATOM 30142 N N . HIS G 1 256 ? 59.75713 12.16120 79.41405 1.000 45.69841 256 HIS G N 1
ATOM 30143 C CA . HIS G 1 256 ? 58.95339 12.10285 80.62554 1.000 50.35339 256 HIS G CA 1
ATOM 30144 C C . HIS G 1 256 ? 57.49679 11.90666 80.22833 1.000 49.04870 256 HIS G C 1
ATOM 30145 O O . HIS G 1 256 ? 56.90613 12.77297 79.57402 1.000 46.27029 256 HIS G O 1
ATOM 30159 N N . LEU G 1 257 ? 56.92485 10.76977 80.61613 1.000 44.97721 257 LEU G N 1
ATOM 30160 C CA . LEU G 1 257 ? 55.51729 10.49350 80.35870 1.000 42.61437 257 LEU G CA 1
ATOM 30161 C C . LEU G 1 257 ? 54.68092 11.16528 81.43985 1.000 45.16344 257 LEU G C 1
ATOM 30162 O O . LEU G 1 257 ? 54.64006 10.70284 82.58574 1.000 44.72551 257 LEU G O 1
ATOM 30178 N N . HIS G 1 258 ? 54.01369 12.26062 81.07969 1.000 41.94254 258 HIS G N 1
ATOM 30179 C CA . HIS G 1 258 ? 53.17541 12.96484 82.03987 1.000 44.60478 258 HIS G CA 1
ATOM 30180 C C . HIS G 1 258 ? 51.82435 12.27877 82.21120 1.000 44.80793 258 HIS G C 1
ATOM 30181 O O . HIS G 1 258 ? 51.26973 12.26361 83.31449 1.000 39.07861 258 HIS G O 1
ATOM 30195 N N . ALA G 1 259 ? 51.28044 11.70821 81.13919 1.000 41.16607 259 ALA G N 1
ATOM 30196 C CA . ALA G 1 259 ? 49.98590 11.04748 81.21377 1.000 35.18356 259 ALA G CA 1
ATOM 30197 C C . ALA G 1 259 ? 49.74988 10.27343 79.92728 1.000 45.55560 259 ALA G C 1
ATOM 30198 O O . ALA G 1 259 ? 50.37884 10.53340 78.89628 1.000 39.30609 259 ALA G O 1
ATOM 30205 N N . TYR G 1 260 ? 48.83746 9.30861 80.00581 1.000 41.50933 260 TYR G N 1
ATOM 30206 C CA . TYR G 1 260 ? 48.45517 8.51406 78.84888 1.000 40.27270 260 TYR G CA 1
ATOM 30207 C C . TYR G 1 260 ? 47.06059 7.96025 79.09355 1.000 48.11173 260 TYR G C 1
ATOM 30208 O O . TYR G 1 260 ? 46.74153 7.53947 80.20822 1.000 45.07821 260 TYR G O 1
ATOM 30226 N N . GLY G 1 261 ? 46.23645 7.96940 78.05040 1.000 46.16290 261 GLY G N 1
ATOM 30227 C CA . GLY G 1 261 ? 44.88396 7.47719 78.14981 1.000 48.13170 261 GLY G CA 1
ATOM 30228 C C . GLY G 1 261 ? 44.11736 7.65213 76.85643 1.000 49.29815 261 GLY G C 1
ATOM 30229 O O . GLY G 1 261 ? 44.62054 8.22284 75.88521 1.000 47.21563 261 GLY G O 1
ATOM 30233 N N . PRO G 1 262 ? 42.88021 7.16627 76.81814 1.000 50.78149 262 PRO G N 1
ATOM 30234 C CA . PRO G 1 262 ? 42.08480 7.26681 75.59303 1.000 45.93588 262 PRO G CA 1
ATOM 30235 C C . PRO G 1 262 ? 41.27764 8.55216 75.49551 1.000 43.67320 262 PRO G C 1
ATOM 30236 O O . PRO G 1 262 ? 40.88361 9.16843 76.48973 1.000 39.76439 262 PRO G O 1
ATOM 30247 N N . ILE G 1 263 ? 41.04485 8.95992 74.24944 1.000 40.09344 263 ILE G N 1
ATOM 30248 C CA . ILE G 1 263 ? 40.14165 10.05595 73.92470 1.000 39.24958 263 ILE G CA 1
ATOM 30249 C C . ILE G 1 263 ? 39.21271 9.53514 72.83359 1.000 44.56111 263 ILE G C 1
ATOM 30250 O O . ILE G 1 263 ? 39.59279 9.47739 71.65698 1.000 41.00484 263 ILE G O 1
ATOM 30266 N N . TRP G 1 264 ? 38.00017 9.14673 73.21897 1.000 43.54254 264 TRP G N 1
ATOM 30267 C CA . TRP G 1 264 ? 36.98844 8.61983 72.30791 1.000 46.17391 264 TRP G CA 1
ATOM 30268 C C . TRP G 1 264 ? 37.47792 7.40506 71.53073 1.000 49.77606 264 TRP G C 1
ATOM 30269 O O . TRP G 1 264 ? 36.92222 7.07528 70.47621 1.000 53.98130 264 TRP G O 1
ATOM 30290 N N . GLY G 1 265 ? 38.50398 6.71399 72.03237 1.000 47.02652 265 GLY G N 1
ATOM 30291 C CA . GLY G 1 265 ? 39.02554 5.50671 71.41677 1.000 46.77004 265 GLY G CA 1
ATOM 30292 C C . GLY G 1 265 ? 40.47536 5.61685 70.99419 1.000 47.56607 265 GLY G C 1
ATOM 30293 O O . GLY G 1 265 ? 41.17975 4.60144 70.94702 1.000 45.36279 265 GLY G O 1
ATOM 30297 N N . THR G 1 266 ? 40.93125 6.82881 70.67457 1.000 41.13073 266 THR G N 1
ATOM 30298 C CA . THR G 1 266 ? 42.30763 7.01737 70.25027 1.000 43.32806 266 THR G CA 1
ATOM 30299 C C . THR G 1 266 ? 43.25274 6.92659 71.44216 1.000 41.46990 266 THR G C 1
ATOM 30300 O O . THR G 1 266 ? 42.86905 7.15430 72.59121 1.000 45.96773 266 THR G O 1
ATOM 30311 N N . GLY G 1 267 ? 44.50555 6.58749 71.15194 1.000 43.41150 267 GLY G N 1
ATOM 30312 C CA . GLY G 1 267 ? 45.55176 6.69737 72.15182 1.000 42.08155 267 GLY G CA 1
ATOM 30313 C C . GLY G 1 267 ? 46.07595 8.12448 72.21571 1.000 44.48652 267 GLY G C 1
ATOM 30314 O O . GLY G 1 267 ? 46.24093 8.79790 71.19715 1.000 40.87843 267 GLY G O 1
ATOM 30318 N N . ALA G 1 268 ? 46.33552 8.58559 73.43530 1.000 39.28985 268 ALA G N 1
ATOM 30319 C CA . ALA G 1 268 ? 46.76506 9.95588 73.66442 1.000 35.07786 268 ALA G CA 1
ATOM 30320 C C . ALA G 1 268 ? 47.77449 9.97734 74.79838 1.000 44.31055 268 ALA G C 1
ATOM 30321 O O . ALA G 1 268 ? 47.55621 9.34646 75.83929 1.000 36.71618 268 ALA G O 1
ATOM 30328 N N . ALA G 1 269 ? 48.87148 10.70881 74.59900 1.000 37.83080 269 ALA G N 1
ATOM 30329 C CA . ALA G 1 269 ? 49.92055 10.80769 75.60085 1.000 38.26262 269 ALA G CA 1
ATOM 30330 C C . ALA G 1 269 ? 50.48148 12.21947 75.60769 1.000 42.27317 269 ALA G C 1
ATOM 30331 O O . ALA G 1 269 ? 50.50934 12.89926 74.57578 1.000 33.43894 269 ALA G O 1
ATOM 30338 N N . VAL G 1 270 ? 50.92060 12.65273 76.78699 1.000 35.56251 270 VAL G N 1
ATOM 30339 C CA . VAL G 1 270 ? 51.60350 13.92692 76.97114 1.000 35.62098 270 VAL G CA 1
ATOM 30340 C C . VAL G 1 270 ? 53.03867 13.61698 77.37079 1.000 41.10207 270 VAL G C 1
ATOM 30341 O O . VAL G 1 270 ? 53.27825 13.00405 78.42090 1.000 43.15791 270 VAL G O 1
ATOM 30354 N N . LEU G 1 271 ? 53.98840 14.03902 76.53810 1.000 39.09282 271 LEU G N 1
ATOM 30355 C CA . LEU G 1 271 ? 55.40196 13.76910 76.74198 1.000 41.87339 271 LEU G CA 1
ATOM 30356 C C . LEU G 1 271 ? 56.18132 15.07669 76.70883 1.000 42.34343 271 LEU G C 1
ATOM 30357 O O . LEU G 1 271 ? 55.73211 16.07581 76.14142 1.000 41.30322 271 LEU G O 1
ATOM 30373 N N . SER G 1 272 ? 57.36905 15.04982 77.31373 1.000 43.25968 272 SER G N 1
ATOM 30374 C CA . SER G 1 272 ? 58.28071 16.18320 77.26652 1.000 40.88991 272 SER G CA 1
ATOM 30375 C C . SER G 1 272 ? 59.71092 15.66820 77.32850 1.000 44.24752 272 SER G C 1
ATOM 30376 O O . SER G 1 272 ? 59.98769 14.63077 77.93884 1.000 45.55467 272 SER G O 1
ATOM 30384 N N . TRP G 1 273 ? 60.61306 16.40037 76.67766 1.000 39.72106 273 TRP G N 1
ATOM 30385 C CA . TRP G 1 273 ? 62.04139 16.12577 76.71361 1.000 42.61587 273 TRP G CA 1
ATOM 30386 C C . TRP G 1 273 ? 62.75587 17.35366 77.26146 1.000 42.62145 273 TRP G C 1
ATOM 30387 O O . TRP G 1 273 ? 62.48969 18.47988 76.82001 1.000 39.17915 273 TRP G O 1
ATOM 30408 N N . ASN G 1 274 ? 63.65957 17.13760 78.21556 1.000 42.16395 274 ASN G N 1
ATOM 30409 C CA . ASN G 1 274 ? 64.49918 18.20972 78.74621 1.000 40.69834 274 ASN G CA 1
ATOM 30410 C C . ASN G 1 274 ? 63.65672 19.37321 79.25658 1.000 45.63595 274 ASN G C 1
ATOM 30411 O O . ASN G 1 274 ? 64.03038 20.54058 79.12371 1.000 45.67127 274 ASN G O 1
ATOM 30422 N N . LEU G 1 275 ? 62.50638 19.05305 79.84445 1.000 46.02751 275 LEU G N 1
ATOM 30423 C CA . LEU G 1 275 ? 61.59897 20.04498 80.41767 1.000 50.21919 275 LEU G CA 1
ATOM 30424 C C . LEU G 1 275 ? 61.33784 19.71302 81.88436 1.000 55.02557 275 LEU G C 1
ATOM 30425 O O . LEU G 1 275 ? 60.19996 19.43449 82.28075 1.000 54.81128 275 LEU G O 1
ATOM 30441 N N . PRO G 1 276 ? 62.37341 19.73697 82.72012 1.000 61.75107 276 PRO G N 1
ATOM 30442 C CA . PRO G 1 276 ? 62.16904 19.45581 84.14427 1.000 64.28014 276 PRO G CA 1
ATOM 30443 C C . PRO G 1 276 ? 61.32698 20.53785 84.79461 1.000 64.30920 276 PRO G C 1
ATOM 30444 O O . PRO G 1 276 ? 61.29952 21.68895 84.35009 1.000 58.15661 276 PRO G O 1
ATOM 30455 N N . ASP G 1 277 ? 60.62760 20.15538 85.86600 1.000 65.72555 277 ASP G N 1
ATOM 30456 C CA . ASP G 1 277 ? 59.87560 21.14604 86.62741 1.000 65.27827 277 ASP G CA 1
ATOM 30457 C C . ASP G 1 277 ? 60.79034 22.21918 87.20295 1.000 76.66224 277 ASP G C 1
ATOM 30458 O O . ASP G 1 277 ? 60.31169 23.29548 87.57917 1.000 77.25924 277 ASP G O 1
ATOM 30467 N N . HIS G 1 278 ? 62.09112 21.95009 87.27618 1.000 79.02094 278 HIS G N 1
ATOM 30468 C CA . HIS G 1 278 ? 63.07552 22.95877 87.64566 1.000 75.13068 278 HIS G CA 1
ATOM 30469 C C . HIS G 1 278 ? 63.25197 23.96738 86.51086 1.000 78.67062 278 HIS G C 1
ATOM 30470 O O . HIS G 1 278 ? 63.60856 25.12326 86.74239 1.000 79.27363 278 HIS G O 1
ATOM 30484 N N . THR H 2 30 ? 6.50386 4.96689 40.64335 1.000 83.14086 30 THR H N 1
ATOM 30485 C CA . THR H 2 30 ? 7.20304 4.09935 39.70056 1.000 100.23130 30 THR H CA 1
ATOM 30486 C C . THR H 2 30 ? 8.50222 4.75468 39.24236 1.000 93.93333 30 THR H C 1
ATOM 30487 O O . THR H 2 30 ? 9.54859 4.10762 39.19337 1.000 88.19169 30 THR H O 1
ATOM 30497 N N . ARG H 2 31 ? 8.42930 6.03737 38.90289 1.000 89.99323 31 ARG H N 1
ATOM 30498 C CA . ARG H 2 31 ? 9.63236 6.78463 38.54495 1.000 85.31869 31 ARG H CA 1
ATOM 30499 C C . ARG H 2 31 ? 10.36035 7.21222 39.81580 1.000 79.42077 31 ARG H C 1
ATOM 30500 O O . ARG H 2 31 ? 9.74524 7.82101 40.69710 1.000 72.08651 31 ARG H O 1
ATOM 30521 N N . PRO H 2 32 ? 11.65346 6.91029 39.95312 1.000 73.55843 32 PRO H N 1
ATOM 30522 C CA . PRO H 2 32 ? 12.35736 7.27364 41.18952 1.000 64.82467 32 PRO H CA 1
ATOM 30523 C C . PRO H 2 32 ? 12.29596 8.76892 41.46500 1.000 60.59366 32 PRO H C 1
ATOM 30524 O O . PRO H 2 32 ? 12.30683 9.59697 40.55227 1.000 55.56096 32 PRO H O 1
ATOM 30535 N N . GLY H 2 33 ? 12.22758 9.10959 42.75410 1.000 60.55022 33 GLY H N 1
ATOM 30536 C CA . GLY H 2 33 ? 12.30847 10.50693 43.14301 1.000 53.62572 33 GLY H CA 1
ATOM 30537 C C . GLY H 2 33 ? 13.65784 11.12049 42.83082 1.000 46.17056 33 GLY H C 1
ATOM 30538 O O . GLY H 2 33 ? 13.74824 12.31498 42.53360 1.000 44.28937 33 GLY H O 1
ATOM 30542 N N . ILE H 2 34 ? 14.71850 10.32128 42.89971 1.000 45.71782 34 ILE H N 1
ATOM 30543 C CA . ILE H 2 34 ? 16.04471 10.74269 42.46416 1.000 41.81347 34 ILE H CA 1
ATOM 30544 C C . ILE H 2 34 ? 16.06679 10.66716 40.94142 1.000 42.95545 34 ILE H C 1
ATOM 30545 O O . ILE H 2 34 ? 16.09659 9.57607 40.36723 1.000 43.97833 34 ILE H O 1
ATOM 30561 N N . VAL H 2 35 ? 16.04296 11.82614 40.28510 1.000 38.94900 35 VAL H N 1
ATOM 30562 C CA . VAL H 2 35 ? 15.94570 11.85877 38.83163 1.000 37.60343 35 VAL H CA 1
ATOM 30563 C C . VAL H 2 35 ? 17.30431 11.79411 38.13972 1.000 42.07779 35 VAL H C 1
ATOM 30564 O O . VAL H 2 35 ? 17.36187 11.52405 36.92864 1.000 36.43501 35 VAL H O 1
ATOM 30577 N N . ALA H 2 36 ? 18.39655 12.02809 38.86461 1.000 37.25692 36 ALA H N 1
ATOM 30578 C CA . ALA H 2 36 ? 19.72410 11.93468 38.27562 1.000 35.12646 36 ALA H CA 1
ATOM 30579 C C . ALA H 2 36 ? 20.76219 11.86170 39.38467 1.000 37.13900 36 ALA H C 1
ATOM 30580 O O . ALA H 2 36 ? 20.58867 12.44660 40.45659 1.000 32.83202 36 ALA H O 1
ATOM 30587 N N . GLY H 2 37 ? 21.82780 11.13184 39.10971 1.000 35.24919 37 GLY H N 1
ATOM 30588 C CA . GLY H 2 37 ? 22.97084 11.07428 40.00609 1.000 35.85602 37 GLY H CA 1
ATOM 30589 C C . GLY H 2 37 ? 24.24984 11.30534 39.23383 1.000 36.06017 37 GLY H C 1
ATOM 30590 O O . GLY H 2 37 ? 24.43675 10.76465 38.14651 1.000 35.95039 37 GLY H O 1
ATOM 30594 N N . CYS H 2 38 ? 25.13444 12.11896 39.80970 1.000 36.59253 38 CYS H N 1
ATOM 30595 C CA . CYS H 2 38 ? 26.30253 12.60232 39.09495 1.000 28.77189 38 CYS H CA 1
ATOM 30596 C C . CYS H 2 38 ? 27.57869 12.34962 39.87826 1.000 31.48079 38 CYS H C 1
ATOM 30597 O O . CYS H 2 38 ? 27.59619 12.43564 41.11399 1.000 34.57911 38 CYS H O 1
ATOM 30605 N N . LEU H 2 39 ? 28.64396 12.03741 39.14994 1.000 26.38047 39 LEU H N 1
ATOM 30606 C CA . LEU H 2 39 ? 30.00695 12.11466 39.66269 1.000 27.14007 39 LEU H CA 1
ATOM 30607 C C . LEU H 2 39 ? 30.50257 13.53060 39.38241 1.000 29.73884 39 LEU H C 1
ATOM 30608 O O . LEU H 2 39 ? 30.64378 13.92446 38.21919 1.000 28.83631 39 LEU H O 1
ATOM 30624 N N . SER H 2 40 ? 30.74837 14.30042 40.44527 1.000 29.59328 40 SER H N 1
ATOM 30625 C CA . SER H 2 40 ? 31.01373 15.73406 40.34669 1.000 26.91860 40 SER H CA 1
ATOM 30626 C C . SER H 2 40 ? 32.25157 16.09111 41.16002 1.000 26.49397 40 SER H C 1
ATOM 30627 O O . SER H 2 40 ? 32.14568 16.56045 42.30340 1.000 31.68348 40 SER H O 1
ATOM 30635 N N . PRO H 2 41 ? 33.44412 15.90626 40.59399 1.000 29.22046 41 PRO H N 1
ATOM 30636 C CA . PRO H 2 41 ? 34.66941 16.21776 41.33716 1.000 27.33849 41 PRO H CA 1
ATOM 30637 C C . PRO H 2 41 ? 34.74083 17.69336 41.70121 1.000 28.00252 41 PRO H C 1
ATOM 30638 O O . PRO H 2 41 ? 34.16213 18.55680 41.03662 1.000 30.46098 41 PRO H O 1
ATOM 30649 N N . HIS H 2 42 ? 35.50000 17.97541 42.76523 1.000 30.55539 42 HIS H N 1
ATOM 30650 C CA . HIS H 2 42 ? 35.52933 19.29609 43.37037 1.000 26.34974 42 HIS H CA 1
ATOM 30651 C C . HIS H 2 42 ? 36.87841 20.00715 43.44678 1.000 29.81848 42 HIS H C 1
ATOM 30652 O O . HIS H 2 42 ? 37.00116 20.95931 44.22914 1.000 28.85874 42 HIS H O 1
ATOM 30666 N N . PRO H 2 43 ? 37.91359 19.60759 42.71316 1.000 27.49195 43 PRO H N 1
ATOM 30667 C CA . PRO H 2 43 ? 39.22035 20.26141 42.89855 1.000 24.63370 43 PRO H CA 1
ATOM 30668 C C . PRO H 2 43 ? 39.09473 21.76691 42.76163 1.000 28.75875 43 PRO H C 1
ATOM 30669 O O . PRO H 2 43 ? 38.41381 22.26348 41.84804 1.000 25.76565 43 PRO H O 1
ATOM 30680 N N . PRO H 2 44 ? 39.73901 22.53189 43.64800 1.000 29.56305 44 PRO H N 1
ATOM 30681 C CA . PRO H 2 44 ? 39.54222 23.98958 43.62462 1.000 24.47622 44 PRO H CA 1
ATOM 30682 C C . PRO H 2 44 ? 39.96843 24.62783 42.32252 1.000 27.42481 44 PRO H C 1
ATOM 30683 O O . PRO H 2 44 ? 39.47879 25.71742 41.99001 1.000 27.95493 44 PRO H O 1
ATOM 30694 N N . HIS H 2 45 ? 40.85689 23.97459 41.55597 1.000 27.72952 45 HIS H N 1
ATOM 30695 C CA . HIS H 2 45 ? 41.31668 24.53169 40.29309 1.000 25.46350 45 HIS H CA 1
ATOM 30696 C C . HIS H 2 45 ? 40.15874 24.83132 39.35333 1.000 25.42956 45 HIS H C 1
ATOM 30697 O O . HIS H 2 45 ? 40.22536 25.79891 38.58646 1.000 26.12965 45 HIS H O 1
ATOM 30711 N N . LEU H 2 46 ? 39.09067 24.03061 39.40763 1.000 25.00279 46 LEU H N 1
ATOM 30712 C CA . LEU H 2 46 ? 37.96215 24.21912 38.50258 1.000 26.77575 46 LEU H CA 1
ATOM 30713 C C . LEU H 2 46 ? 37.17562 25.48041 38.82938 1.000 29.14525 46 LEU H C 1
ATOM 30714 O O . LEU H 2 46 ? 36.63264 26.12616 37.92342 1.000 31.07132 46 LEU H O 1
ATOM 30730 N N . ILE H 2 47 ? 37.08320 25.83145 40.10555 1.000 27.23313 47 ILE H N 1
ATOM 30731 C CA . ILE H 2 47 ? 36.45981 27.09250 40.49032 1.000 29.07182 47 ILE H CA 1
ATOM 30732 C C . ILE H 2 47 ? 37.39742 28.25114 40.18868 1.000 25.64110 47 ILE H C 1
ATOM 30733 O O . ILE H 2 47 ? 36.99518 29.26778 39.61171 1.000 28.29659 47 ILE H O 1
ATOM 30749 N N . TYR H 2 48 ? 38.66491 28.10707 40.57705 1.000 27.37537 48 TYR H N 1
ATOM 30750 C CA . TYR H 2 48 ? 39.68355 29.10950 40.28421 1.000 24.10370 48 TYR H CA 1
ATOM 30751 C C . TYR H 2 48 ? 39.67813 29.48599 38.80763 1.000 29.68029 48 TYR H C 1
ATOM 30752 O O . TYR H 2 48 ? 39.69607 30.67260 38.45007 1.000 28.65457 48 TYR H O 1
ATOM 30770 N N . GLY H 2 49 ? 39.61960 28.48642 37.92919 1.000 24.95453 49 GLY H N 1
ATOM 30771 C CA . GLY H 2 49 ? 39.67184 28.75646 36.50564 1.000 29.38984 49 GLY H CA 1
ATOM 30772 C C . GLY H 2 49 ? 38.47933 29.51526 35.95970 1.000 27.36402 49 GLY H C 1
ATOM 30773 O O . GLY H 2 49 ? 38.58428 30.12254 34.88714 1.000 29.19464 49 GLY H O 1
ATOM 30777 N N . GLU H 2 50 ? 37.35085 29.48550 36.66276 1.000 24.83163 50 GLU H N 1
ATOM 30778 C CA . GLU H 2 50 ? 36.13791 30.13572 36.19606 1.000 29.53359 50 GLU H CA 1
ATOM 30779 C C . GLU H 2 50 ? 36.04404 31.59774 36.61810 1.000 31.55064 50 GLU H C 1
ATOM 30780 O O . GLU H 2 50 ? 35.30864 32.36284 35.98499 1.000 32.76406 50 GLU H O 1
ATOM 30792 N N . ASN H 2 51 ? 36.77277 31.99701 37.65095 1.000 29.49006 51 ASN H N 1
ATOM 30793 C CA . ASN H 2 51 ? 36.72590 33.35116 38.18613 1.000 35.92808 51 ASN H CA 1
ATOM 30794 C C . ASN H 2 51 ? 35.29783 33.79033 38.52332 1.000 29.62801 51 ASN H C 1
ATOM 30795 O O . ASN H 2 51 ? 34.84724 34.84758 38.07595 1.000 32.72317 51 ASN H O 1
ATOM 30806 N N . PRO H 2 52 ? 34.57041 33.01214 39.31561 1.000 30.23735 52 PRO H N 1
ATOM 30807 C CA . PRO H 2 52 ? 33.22303 33.41869 39.70044 1.000 31.34163 52 PRO H CA 1
ATOM 30808 C C . PRO H 2 52 ? 33.28722 34.54966 40.70906 1.000 32.46952 52 PRO H C 1
ATOM 30809 O O . PRO H 2 52 ? 34.31106 34.72822 41.38994 1.000 34.88129 52 PRO H O 1
ATOM 30820 N N . PRO H 2 53 ? 32.22246 35.34488 40.82979 1.000 36.65008 53 PRO H N 1
ATOM 30821 C CA . PRO H 2 53 ? 32.27337 36.47557 41.77210 1.000 36.90759 53 PRO H CA 1
ATOM 30822 C C . PRO H 2 53 ? 32.49806 36.05026 43.21255 1.000 34.92757 53 PRO H C 1
ATOM 30823 O O . PRO H 2 53 ? 33.06291 36.82594 43.99483 1.000 37.72557 53 PRO H O 1
ATOM 30834 N N . GLN H 2 54 ? 32.08520 34.83523 43.59179 1.000 30.68679 54 GLN H N 1
ATOM 30835 C CA . GLN H 2 54 ? 32.19742 34.40197 44.97891 1.000 31.14932 54 GLN H CA 1
ATOM 30836 C C . GLN H 2 54 ? 33.61701 34.02322 45.37433 1.000 31.37390 54 GLN H C 1
ATOM 30837 O O . GLN H 2 54 ? 33.89755 33.89007 46.56662 1.000 29.67581 54 GLN H O 1
ATOM 30851 N N . ASN H 2 55 ? 34.51231 33.82426 44.41086 1.000 30.30026 55 ASN H N 1
ATOM 30852 C CA . ASN H 2 55 ? 35.87685 33.39889 44.68550 1.000 29.90149 55 ASN H CA 1
ATOM 30853 C C . ASN H 2 55 ? 36.79270 34.61093 44.65935 1.000 27.90682 55 ASN H C 1
ATOM 30854 O O . ASN H 2 55 ? 36.78364 35.38219 43.69477 1.000 31.14060 55 ASN H O 1
ATOM 30865 N N . GLU H 2 56 ? 37.59226 34.76746 45.71769 1.000 27.79672 56 GLU H N 1
ATOM 30866 C CA . GLU H 2 56 ? 38.46568 35.93664 45.79716 1.000 32.45445 56 GLU H CA 1
ATOM 30867 C C . GLU H 2 56 ? 39.63870 35.84504 44.83188 1.000 33.08488 56 GLU H C 1
ATOM 30868 O O . GLU H 2 56 ? 39.87080 36.80916 44.08274 1.000 33.40247 56 GLU H O 1
ATOM 30880 N N . PRO H 2 57 ? 40.40655 34.75631 44.78251 1.000 33.37574 57 PRO H N 1
ATOM 30881 C CA . PRO H 2 57 ? 41.53042 34.70339 43.83559 1.000 28.34504 57 PRO H CA 1
ATOM 30882 C C . PRO H 2 57 ? 41.06274 34.78913 42.39251 1.000 28.60907 57 PRO H C 1
ATOM 30883 O O . PRO H 2 57 ? 39.90582 34.52583 42.05563 1.000 30.71692 57 PRO H O 1
ATOM 30894 N N . ARG H 2 58 ? 41.99613 35.16101 41.52395 1.000 24.56916 58 ARG H N 1
ATOM 30895 C CA . ARG H 2 58 ? 41.71088 35.40913 40.11579 1.000 28.39678 58 ARG H CA 1
ATOM 30896 C C . ARG H 2 58 ? 42.74243 34.69376 39.26190 1.000 25.79671 58 ARG H C 1
ATOM 30897 O O . ARG H 2 58 ? 43.94275 34.75835 39.54053 1.000 30.37510 58 ARG H O 1
ATOM 30918 N N . SER H 2 59 ? 42.26551 34.02374 38.22715 1.000 27.80902 59 SER H N 1
ATOM 30919 C CA . SER H 2 59 ? 43.08847 33.24946 37.32299 1.000 28.42225 59 SER H CA 1
ATOM 30920 C C . SER H 2 59 ? 43.08959 33.88542 35.94254 1.000 32.02559 59 SER H C 1
ATOM 30921 O O . SER H 2 59 ? 42.40672 34.88374 35.69018 1.000 30.70835 59 SER H O 1
ATOM 30929 N N . THR H 2 60 ? 43.85396 33.27187 35.03373 1.000 30.42679 60 THR H N 1
ATOM 30930 C CA . THR H 2 60 ? 43.79527 33.57438 33.61361 1.000 29.72915 60 THR H CA 1
ATOM 30931 C C . THR H 2 60 ? 43.02319 32.51035 32.84335 1.000 33.95738 60 THR H C 1
ATOM 30932 O O . THR H 2 60 ? 42.99651 32.54094 31.61071 1.000 36.56688 60 THR H O 1
ATOM 30943 N N . GLY H 2 61 ? 42.39107 31.57175 33.55177 1.000 30.94319 61 GLY H N 1
ATOM 30944 C CA . GLY H 2 61 ? 41.74313 30.43171 32.94408 1.000 33.41589 61 GLY H CA 1
ATOM 30945 C C . GLY H 2 61 ? 42.31801 29.13256 33.47511 1.000 31.59318 61 GLY H C 1
ATOM 30946 O O . GLY H 2 61 ? 42.84116 29.08120 34.59558 1.000 30.79845 61 GLY H O 1
ATOM 30950 N N . GLY H 2 62 ? 42.22062 28.08975 32.65285 1.000 32.74385 62 GLY H N 1
ATOM 30951 C CA . GLY H 2 62 ? 42.72875 26.78359 33.02003 1.000 31.33271 62 GLY H CA 1
ATOM 30952 C C . GLY H 2 62 ? 41.65782 25.71997 33.05918 1.000 26.83218 62 GLY H C 1
ATOM 30953 O O . GLY H 2 62 ? 40.49908 25.99870 33.38837 1.000 27.73001 62 GLY H O 1
ATOM 30957 N N . TRP H 2 63 ? 42.03198 24.48608 32.71860 1.000 27.08524 63 TRP H N 1
ATOM 30958 C CA . TRP H 2 63 ? 41.13087 23.33396 32.83232 1.000 26.42792 63 TRP H CA 1
ATOM 30959 C C . TRP H 2 63 ? 39.80709 23.60174 32.12115 1.000 23.41486 63 TRP H C 1
ATOM 30960 O O . TRP H 2 63 ? 38.72698 23.27420 32.61501 1.000 25.95132 63 TRP H O 1
ATOM 30981 N N . GLU H 2 64 ? 39.90550 24.16589 30.91531 1.000 27.29902 64 GLU H N 1
ATOM 30982 C CA . GLU H 2 64 ? 38.72233 24.59575 30.18316 1.000 25.19038 64 GLU H CA 1
ATOM 30983 C C . GLU H 2 64 ? 37.79888 23.43093 29.85690 1.000 27.87112 64 GLU H C 1
ATOM 30984 O O . GLU H 2 64 ? 36.57815 23.54512 29.99564 1.000 27.28522 64 GLU H O 1
ATOM 30996 N N . THR H 2 65 ? 38.34864 22.30683 29.39765 1.000 25.43662 65 THR H N 1
ATOM 30997 C CA . THR H 2 65 ? 37.47721 21.23132 28.93537 1.000 30.65560 65 THR H CA 1
ATOM 30998 C C . THR H 2 65 ? 36.64543 20.67811 30.08358 1.000 27.83183 65 THR H C 1
ATOM 30999 O O . THR H 2 65 ? 35.45309 20.39880 29.91621 1.000 26.36606 65 THR H O 1
ATOM 31010 N N . LEU H 2 66 ? 37.24095 20.55467 31.27348 1.000 24.60237 66 LEU H N 1
ATOM 31011 C CA . LEU H 2 66 ? 36.46749 20.10241 32.42438 1.000 29.43363 66 LEU H CA 1
ATOM 31012 C C . LEU H 2 66 ? 35.42537 21.14031 32.82355 1.000 24.37849 66 LEU H C 1
ATOM 31013 O O . LEU H 2 66 ? 34.28043 20.79272 33.12691 1.000 25.48277 66 LEU H O 1
ATOM 31029 N N . ARG H 2 67 ? 35.78907 22.42419 32.79122 1.000 28.12860 67 ARG H N 1
ATOM 31030 C CA . ARG H 2 67 ? 34.81627 23.46216 33.12260 1.000 26.80258 67 ARG H CA 1
ATOM 31031 C C . ARG H 2 67 ? 33.68199 23.49655 32.10747 1.000 28.48641 67 ARG H C 1
ATOM 31032 O O . ARG H 2 67 ? 32.51585 23.67954 32.47575 1.000 27.17015 67 ARG H O 1
ATOM 31053 N N . TRP H 2 68 ? 34.00522 23.32493 30.81850 1.000 30.10418 68 TRP H N 1
ATOM 31054 C CA . TRP H 2 68 ? 32.96255 23.25106 29.79774 1.000 27.98741 68 TRP H CA 1
ATOM 31055 C C . TRP H 2 68 ? 32.05836 22.04670 30.02845 1.000 29.32916 68 TRP H C 1
ATOM 31056 O O . TRP H 2 68 ? 30.84165 22.11672 29.81199 1.000 32.86212 68 TRP H O 1
ATOM 31077 N N . ALA H 2 69 ? 32.63822 20.91609 30.43882 1.000 29.20021 69 ALA H N 1
ATOM 31078 C CA . ALA H 2 69 ? 31.81707 19.74845 30.74036 1.000 31.54376 69 ALA H CA 1
ATOM 31079 C C . ALA H 2 69 ? 30.85099 20.05689 31.87265 1.000 30.13131 69 ALA H C 1
ATOM 31080 O O . ALA H 2 69 ? 29.68799 19.65051 31.83830 1.000 29.56834 69 ALA H O 1
ATOM 31087 N N . TYR H 2 70 ? 31.31771 20.78986 32.88397 1.000 28.13774 70 TYR H N 1
ATOM 31088 C CA . TYR H 2 70 ? 30.44122 21.17176 33.98275 1.000 28.02427 70 TYR H CA 1
ATOM 31089 C C . TYR H 2 70 ? 29.34378 22.11817 33.52340 1.000 28.73495 70 TYR H C 1
ATOM 31090 O O . TYR H 2 70 ? 28.22169 22.05478 34.04003 1.000 34.57769 70 TYR H O 1
ATOM 31108 N N . GLU H 2 71 ? 29.63693 22.99705 32.56331 1.000 29.45967 71 GLU H N 1
ATOM 31109 C CA . GLU H 2 71 ? 28.58483 23.83245 31.99806 1.000 32.50852 71 GLU H CA 1
ATOM 31110 C C . GLU H 2 71 ? 27.46944 22.97681 31.40459 1.000 35.44644 71 GLU H C 1
ATOM 31111 O O . GLU H 2 71 ? 26.28389 23.30113 31.54686 1.000 34.21100 71 GLU H O 1
ATOM 31123 N N . ARG H 2 72 ? 27.82780 21.87189 30.74459 1.000 35.10252 72 ARG H N 1
ATOM 31124 C CA A ARG H 2 72 ? 26.80978 20.96479 30.22603 0.427 44.96984 72 ARG H CA 1
ATOM 31125 C CA B ARG H 2 72 ? 26.81333 20.96042 30.22660 0.573 43.77460 72 ARG H CA 1
ATOM 31126 C C . ARG H 2 72 ? 25.98296 20.36722 31.35819 1.000 33.96834 72 ARG H C 1
ATOM 31127 O O . ARG H 2 72 ? 24.75099 20.30154 31.27324 1.000 35.64214 72 ARG H O 1
ATOM 31166 N N . LEU H 2 73 ? 26.64441 19.92543 32.43308 1.000 33.69379 73 LEU H N 1
ATOM 31167 C CA . LEU H 2 73 ? 25.91610 19.36263 33.56535 1.000 35.91804 73 LEU H CA 1
ATOM 31168 C C . LEU H 2 73 ? 24.99906 20.40143 34.19552 1.000 32.82050 73 LEU H C 1
ATOM 31169 O O . LEU H 2 73 ? 23.86999 20.08804 34.58890 1.000 34.81455 73 LEU H O 1
ATOM 31185 N N . ARG H 2 74 ? 25.46619 21.64447 34.29636 1.000 30.88513 74 ARG H N 1
ATOM 31186 C CA . ARG H 2 74 ? 24.64288 22.70196 34.87199 1.000 34.49813 74 ARG H CA 1
ATOM 31187 C C . ARG H 2 74 ? 23.34423 22.86297 34.09391 1.000 36.37128 74 ARG H C 1
ATOM 31188 O O . ARG H 2 74 ? 22.26492 22.98723 34.68020 1.000 37.72743 74 ARG H O 1
ATOM 31209 N N . ALA H 2 75 ? 23.43331 22.87168 32.76495 1.000 35.90174 75 ALA H N 1
ATOM 31210 C CA . ALA H 2 75 ? 22.23811 23.01964 31.94219 1.000 37.35904 75 ALA H CA 1
ATOM 31211 C C . ALA H 2 75 ? 21.31881 21.80954 32.05629 1.000 35.69677 75 ALA H C 1
ATOM 31212 O O . ALA H 2 75 ? 20.09344 21.95753 31.98549 1.000 36.17835 75 ALA H O 1
ATOM 31219 N N . ARG H 2 76 ? 21.87986 20.61021 32.21880 1.000 33.39089 76 ARG H N 1
ATOM 31220 C CA . ARG H 2 76 ? 21.04089 19.42871 32.40442 1.000 37.43033 76 ARG H CA 1
ATOM 31221 C C . ARG H 2 76 ? 20.23313 19.53593 33.69461 1.000 37.54693 76 ARG H C 1
ATOM 31222 O O . ARG H 2 76 ? 19.01362 19.33769 33.69813 1.000 37.93120 76 ARG H O 1
ATOM 31243 N N . ILE H 2 77 ? 20.90338 19.84548 34.80598 1.000 35.82544 77 ILE H N 1
ATOM 31244 C CA . ILE H 2 77 ? 20.19357 20.08567 36.06271 1.000 36.89830 77 ILE H CA 1
ATOM 31245 C C . ILE H 2 77 ? 19.21897 21.24501 35.90003 1.000 37.73670 77 ILE H C 1
ATOM 31246 O O . ILE H 2 77 ? 18.04628 21.16171 36.28591 1.000 32.65442 77 ILE H O 1
ATOM 31262 N N . ARG H 2 78 ? 19.70077 22.34343 35.31931 1.000 39.35845 78 ARG H N 1
ATOM 31263 C CA . ARG H 2 78 ? 18.88837 23.53774 35.12793 1.000 44.13481 78 ARG H CA 1
ATOM 31264 C C . ARG H 2 78 ? 17.63433 23.24377 34.31241 1.000 44.64618 78 ARG H C 1
ATOM 31265 O O . ARG H 2 78 ? 16.51443 23.52565 34.74708 1.000 43.06343 78 ARG H O 1
ATOM 31286 N N . ASP H 2 79 ? 17.80773 22.67923 33.11777 1.000 41.43536 79 ASP H N 1
ATOM 31287 C CA . ASP H 2 79 ? 16.77233 22.70647 32.09538 1.000 42.31313 79 ASP H CA 1
ATOM 31288 C C . ASP H 2 79 ? 16.00918 21.40053 31.93737 1.000 39.22970 79 ASP H C 1
ATOM 31289 O O . ASP H 2 79 ? 14.89514 21.42275 31.40567 1.000 47.31680 79 ASP H O 1
ATOM 31298 N N . VAL H 2 80 ? 16.56775 20.27356 32.36963 1.000 39.78475 80 VAL H N 1
ATOM 31299 C CA . VAL H 2 80 ? 15.97461 18.95697 32.14361 1.000 40.78583 80 VAL H CA 1
ATOM 31300 C C . VAL H 2 80 ? 15.52728 18.31672 33.45629 1.000 41.22042 80 VAL H C 1
ATOM 31301 O O . VAL H 2 80 ? 14.36691 17.93145 33.60610 1.000 44.46197 80 VAL H O 1
ATOM 31314 N N . HIS H 2 81 ? 16.43944 18.19111 34.41978 1.000 40.47778 81 HIS H N 1
ATOM 31315 C CA . HIS H 2 81 ? 16.11127 17.49016 35.65486 1.000 39.66117 81 HIS H CA 1
ATOM 31316 C C . HIS H 2 81 ? 15.21443 18.33392 36.54974 1.000 42.39496 81 HIS H C 1
ATOM 31317 O O . HIS H 2 81 ? 14.25532 17.81698 37.13506 1.000 43.35070 81 HIS H O 1
ATOM 31331 N N . LYS H 2 82 ? 15.50188 19.62694 36.66195 1.000 41.07187 82 LYS H N 1
ATOM 31332 C CA . LYS H 2 82 ? 14.69572 20.55627 37.44499 1.000 43.47866 82 LYS H CA 1
ATOM 31333 C C . LYS H 2 82 ? 14.37508 19.98642 38.82977 1.000 47.21524 82 LYS H C 1
ATOM 31334 O O . LYS H 2 82 ? 13.20444 19.80330 39.17811 1.000 47.13882 82 LYS H O 1
ATOM 31353 N N . PRO H 2 83 ? 15.38912 19.69901 39.63724 1.000 45.05132 83 PRO H N 1
ATOM 31354 C CA . PRO H 2 83 ? 15.14203 19.10373 40.95301 1.000 41.76647 83 PRO H CA 1
ATOM 31355 C C . PRO H 2 83 ? 14.63690 20.12618 41.95993 1.000 45.01722 83 PRO H C 1
ATOM 31356 O O . PRO H 2 83 ? 14.78588 21.33896 41.79304 1.000 40.73086 83 PRO H O 1
ATOM 31367 N N . ASP H 2 84 ? 14.01676 19.59675 43.01779 1.000 43.62673 84 ASP H N 1
ATOM 31368 C CA . ASP H 2 84 ? 13.66206 20.40033 44.17844 1.000 42.76231 84 ASP H CA 1
ATOM 31369 C C . ASP H 2 84 ? 14.83140 20.57619 45.13672 1.000 42.77697 84 ASP H C 1
ATOM 31370 O O . ASP H 2 84 ? 14.78492 21.46421 45.99617 1.000 42.68341 84 ASP H O 1
ATOM 31379 N N . VAL H 2 85 ? 15.86726 19.74620 45.01782 1.000 38.15790 85 VAL H N 1
ATOM 31380 C CA . VAL H 2 85 ? 16.94828 19.72641 45.99133 1.000 39.37687 85 VAL H CA 1
ATOM 31381 C C . VAL H 2 85 ? 18.16987 19.09683 45.34072 1.000 40.73273 85 VAL H C 1
ATOM 31382 O O . VAL H 2 85 ? 18.05317 18.22848 44.46965 1.000 34.38259 85 VAL H O 1
ATOM 31395 N N . LEU H 2 86 ? 19.34816 19.55226 45.75787 1.000 37.19705 86 LEU H N 1
ATOM 31396 C CA . LEU H 2 86 ? 20.61768 18.92543 45.42156 1.000 33.61831 86 LEU H CA 1
ATOM 31397 C C . LEU H 2 86 ? 21.15676 18.26102 46.68161 1.000 37.52526 86 LEU H C 1
ATOM 31398 O O . LEU H 2 86 ? 21.32704 18.92284 47.71138 1.000 31.72176 86 LEU H O 1
ATOM 31414 N N . ILE H 2 87 ? 21.41615 16.96255 46.60383 1.000 33.40661 87 ILE H N 1
ATOM 31415 C CA . ILE H 2 87 ? 21.98904 16.20163 47.70618 1.000 34.22770 87 ILE H CA 1
ATOM 31416 C C . ILE H 2 87 ? 23.43404 15.89839 47.34239 1.000 34.46440 87 ILE H C 1
ATOM 31417 O O . ILE H 2 87 ? 23.70049 15.23922 46.32945 1.000 32.10546 87 ILE H O 1
ATOM 31433 N N . VAL H 2 88 ? 24.36722 16.36821 48.16665 1.000 33.36784 88 VAL H N 1
ATOM 31434 C CA . VAL H 2 88 ? 25.78987 16.26773 47.87365 1.000 34.25645 88 VAL H CA 1
ATOM 31435 C C . VAL H 2 88 ? 26.48741 15.49059 48.98001 1.000 35.73056 88 VAL H C 1
ATOM 31436 O O . VAL H 2 88 ? 26.23080 15.70680 50.17130 1.000 29.79288 88 VAL H O 1
ATOM 31449 N N . HIS H 2 89 ? 27.38225 14.58952 48.57509 1.000 30.39170 89 HIS H N 1
ATOM 31450 C CA . HIS H 2 89 ? 28.26089 13.86811 49.48985 1.000 34.62148 89 HIS H CA 1
ATOM 31451 C C . HIS H 2 89 ? 29.68985 14.06947 49.01127 1.000 35.47958 89 HIS H C 1
ATOM 31452 O O . HIS H 2 89 ? 30.00709 13.76687 47.85571 1.000 33.29955 89 HIS H O 1
ATOM 31466 N N . ALA H 2 90 ? 30.54150 14.59097 49.87975 1.000 31.68733 90 ALA H N 1
ATOM 31467 C CA . ALA H 2 90 ? 31.92084 14.91442 49.55805 1.000 36.30957 90 ALA H CA 1
ATOM 31468 C C . ALA H 2 90 ? 32.83333 14.41247 50.66451 1.000 33.64165 90 ALA H C 1
ATOM 31469 O O . ALA H 2 90 ? 32.37889 14.13822 51.77560 1.000 35.97036 90 ALA H O 1
ATOM 31476 N N . PRO H 2 91 ? 34.13381 14.29038 50.39118 1.000 35.45679 91 PRO H N 1
ATOM 31477 C CA . PRO H 2 91 ? 35.00677 13.53740 51.29852 1.000 38.45612 91 PRO H CA 1
ATOM 31478 C C . PRO H 2 91 ? 35.69514 14.32257 52.40658 1.000 44.03276 91 PRO H C 1
ATOM 31479 O O . PRO H 2 91 ? 36.16828 13.70968 53.36802 1.000 51.15856 91 PRO H O 1
ATOM 31490 N N . HIS H 2 92 ? 35.77304 15.64758 52.30452 1.000 40.20036 92 HIS H N 1
ATOM 31491 C CA . HIS H 2 92 ? 36.67355 16.39175 53.18464 1.000 51.79353 92 HIS H CA 1
ATOM 31492 C C . HIS H 2 92 ? 36.02699 16.88633 54.46888 1.000 51.34160 92 HIS H C 1
ATOM 31493 O O . HIS H 2 92 ? 36.75548 17.24369 55.40064 1.000 46.51178 92 HIS H O 1
ATOM 31507 N N . TRP H 2 93 ? 34.69857 16.92283 54.54616 1.000 47.16162 93 TRP H N 1
ATOM 31508 C CA . TRP H 2 93 ? 34.03792 17.04854 55.84347 1.000 52.24752 93 TRP H CA 1
ATOM 31509 C C . TRP H 2 93 ? 34.16700 15.69977 56.53871 1.000 48.43890 93 TRP H C 1
ATOM 31510 O O . TRP H 2 93 ? 33.16786 15.01045 56.75304 1.000 50.41285 93 TRP H O 1
ATOM 31531 N N . ILE H 2 94 ? 35.39947 15.29933 56.85583 1.000 53.12533 94 ILE H N 1
ATOM 31532 C CA . ILE H 2 94 ? 35.63632 13.97964 57.42685 1.000 56.61132 94 ILE H CA 1
ATOM 31533 C C . ILE H 2 94 ? 34.98727 13.91024 58.80099 1.000 61.77773 94 ILE H C 1
ATOM 31534 O O . ILE H 2 94 ? 35.12923 14.82409 59.62435 1.000 68.88022 94 ILE H O 1
ATOM 31550 N N . THR H 2 95 ? 34.27640 12.81693 59.05548 1.000 56.75628 95 THR H N 1
ATOM 31551 C CA . THR H 2 95 ? 33.45421 12.66098 60.24410 1.000 53.37396 95 THR H CA 1
ATOM 31552 C C . THR H 2 95 ? 33.79932 11.32709 60.87763 1.000 55.28989 95 THR H C 1
ATOM 31553 O O . THR H 2 95 ? 33.56420 10.26948 60.28464 1.000 53.46293 95 THR H O 1
ATOM 31564 N N . MET H 2 96 ? 34.34640 11.37891 62.08384 1.000 54.28162 96 MET H N 1
ATOM 31565 C CA . MET H 2 96 ? 34.85663 10.17034 62.71203 1.000 60.29221 96 MET H CA 1
ATOM 31566 C C . MET H 2 96 ? 33.75552 9.33680 63.34918 1.000 57.95094 96 MET H C 1
ATOM 31567 O O . MET H 2 96 ? 33.85678 8.10414 63.36457 1.000 59.38536 96 MET H O 1
ATOM 31581 N N . VAL H 2 97 ? 32.71175 9.96824 63.87252 1.000 54.31385 97 VAL H N 1
ATOM 31582 C CA . VAL H 2 97 ? 31.58031 9.24925 64.44744 1.000 57.31039 97 VAL H CA 1
ATOM 31583 C C . VAL H 2 97 ? 30.48603 9.25833 63.38634 1.000 49.41500 97 VAL H C 1
ATOM 31584 O O . VAL H 2 97 ? 29.70006 10.20134 63.27456 1.000 48.73920 97 VAL H O 1
ATOM 31597 N N . GLY H 2 98 ? 30.44902 8.19552 62.58576 1.000 52.83796 98 GLY H N 1
ATOM 31598 C CA . GLY H 2 98 ? 29.31852 7.97638 61.70976 1.000 46.64804 98 GLY H CA 1
ATOM 31599 C C . GLY H 2 98 ? 29.18013 9.03906 60.63318 1.000 41.39663 98 GLY H C 1
ATOM 31600 O O . GLY H 2 98 ? 30.15842 9.58490 60.11665 1.000 40.45399 98 GLY H O 1
ATOM 31604 N N . HIS H 2 99 ? 27.92688 9.33618 60.29972 1.000 40.67558 99 HIS H N 1
ATOM 31605 C CA . HIS H 2 99 ? 27.57715 10.15484 59.14891 1.000 41.96284 99 HIS H CA 1
ATOM 31606 C C . HIS H 2 99 ? 26.72006 11.32031 59.60921 1.000 39.79960 99 HIS H C 1
ATOM 31607 O O . HIS H 2 99 ? 25.69515 11.11562 60.27120 1.000 42.56735 99 HIS H O 1
ATOM 31622 N N . HIS H 2 100 ? 27.12892 12.53474 59.25771 1.000 37.38939 100 HIS H N 1
ATOM 31623 C CA . HIS H 2 100 ? 26.44054 13.74241 59.68859 1.000 36.95183 100 HIS H CA 1
ATOM 31624 C C . HIS H 2 100 ? 25.67178 14.35220 58.52626 1.000 38.40218 100 HIS H C 1
ATOM 31625 O O . HIS H 2 100 ? 26.06963 14.23293 57.36247 1.000 34.60318 100 HIS H O 1
ATOM 31639 N N . VAL H 2 101 ? 24.55983 15.00282 58.85639 1.000 32.71552 101 VAL H N 1
ATOM 31640 C CA . VAL H 2 101 ? 23.69973 15.66580 57.88747 1.000 35.77403 101 VAL H CA 1
ATOM 31641 C C . VAL H 2 101 ? 23.59151 17.12842 58.28238 1.000 37.48706 101 VAL H C 1
ATOM 31642 O O . VAL H 2 101 ? 23.14493 17.44559 59.39028 1.000 39.10109 101 VAL H O 1
ATOM 31655 N N . ASN H 2 102 ? 23.99897 18.01903 57.38124 1.000 35.42247 102 ASN H N 1
ATOM 31656 C CA . ASN H 2 102 ? 23.91759 19.45012 57.63731 1.000 33.72873 102 ASN H CA 1
ATOM 31657 C C . ASN H 2 102 ? 22.46509 19.89612 57.53740 1.000 38.95669 102 ASN H C 1
ATOM 31658 O O . ASN H 2 102 ? 21.88610 19.92266 56.44710 1.000 34.15998 102 ASN H O 1
ATOM 31669 N N . CYS H 2 103 ? 21.87184 20.25592 58.67836 1.000 41.51243 103 CYS H N 1
ATOM 31670 C CA . CYS H 2 103 ? 20.49440 20.72243 58.72859 1.000 41.06838 103 CYS H CA 1
ATOM 31671 C C . CYS H 2 103 ? 20.40329 22.20065 59.08307 1.000 42.01020 103 CYS H C 1
ATOM 31672 O O . CYS H 2 103 ? 19.36402 22.65429 59.57490 1.000 44.70665 103 CYS H O 1
ATOM 31680 N N . VAL H 2 104 ? 21.46500 22.96034 58.84446 1.000 36.32975 104 VAL H N 1
ATOM 31681 C CA . VAL H 2 104 ? 21.42590 24.40547 59.08829 1.000 37.25220 104 VAL H CA 1
ATOM 31682 C C . VAL H 2 104 ? 20.55604 25.06657 58.02570 1.000 43.26693 104 VAL H C 1
ATOM 31683 O O . VAL H 2 104 ? 20.81868 24.89472 56.82165 1.000 39.77022 104 VAL H O 1
ATOM 31696 N N . PRO H 2 105 ? 19.53145 25.83612 58.40352 1.000 39.30901 105 PRO H N 1
ATOM 31697 C CA . PRO H 2 105 ? 18.62544 26.38701 57.38112 1.000 38.59550 105 PRO H CA 1
ATOM 31698 C C . PRO H 2 105 ? 19.32086 27.15891 56.27236 1.000 41.63621 105 PRO H C 1
ATOM 31699 O O . PRO H 2 105 ? 18.93034 27.03005 55.10627 1.000 42.56083 105 PRO H O 1
ATOM 31710 N N . ASN H 2 106 ? 20.33338 27.96030 56.59353 1.000 39.08715 106 ASN H N 1
ATOM 31711 C CA . ASN H 2 106 ? 20.94528 28.86691 55.61932 1.000 42.38663 106 ASN H CA 1
ATOM 31712 C C . ASN H 2 106 ? 22.43312 28.99017 55.90223 1.000 43.49131 106 ASN H C 1
ATOM 31713 O O . ASN H 2 106 ? 22.89816 29.98496 56.46903 1.000 40.24294 106 ASN H O 1
ATOM 31724 N N . PRO H 2 107 ? 23.22216 27.98986 55.50703 1.000 39.31323 107 PRO H N 1
ATOM 31725 C CA . PRO H 2 107 ? 24.66972 28.06370 55.74702 1.000 39.70196 107 PRO H CA 1
ATOM 31726 C C . PRO H 2 107 ? 25.30606 29.19365 54.95363 1.000 35.93926 107 PRO H C 1
ATOM 31727 O O . PRO H 2 107 ? 24.99210 29.40762 53.78300 1.000 39.64340 107 PRO H O 1
ATOM 31738 N N . ARG H 2 108 ? 26.19367 29.93322 55.61809 1.000 33.60528 108 ARG H N 1
ATOM 31739 C CA . ARG H 2 108 ? 26.89748 31.05135 55.00339 1.000 40.90771 108 ARG H CA 1
ATOM 31740 C C . ARG H 2 108 ? 28.26437 31.18791 55.65707 1.000 39.27193 108 ARG H C 1
ATOM 31741 O O . ARG H 2 108 ? 28.45001 30.82710 56.82174 1.000 38.99591 108 ARG H O 1
ATOM 31762 N N . GLY H 2 109 ? 29.22044 31.70335 54.89657 1.000 33.78964 109 GLY H N 1
ATOM 31763 C CA . GLY H 2 109 ? 30.56528 31.86228 55.40588 1.000 36.80645 109 GLY H CA 1
ATOM 31764 C C . GLY H 2 109 ? 31.56666 31.97747 54.27206 1.000 35.50263 109 GLY H C 1
ATOM 31765 O O . GLY H 2 109 ? 31.20397 32.14701 53.10855 1.000 34.45720 109 GLY H O 1
ATOM 31769 N N . LEU H 2 110 ? 32.83959 31.87982 54.64961 1.000 34.84539 110 LEU H N 1
ATOM 31770 C CA . LEU H 2 110 ? 33.95653 31.96501 53.71570 1.000 36.69756 110 LEU H CA 1
ATOM 31771 C C . LEU H 2 110 ? 34.74476 30.66711 53.78855 1.000 36.32549 110 LEU H C 1
ATOM 31772 O O . LEU H 2 110 ? 35.34117 30.35681 54.82302 1.000 35.06316 110 LEU H O 1
ATOM 31788 N N . SER H 2 111 ? 34.75531 29.91949 52.68876 1.000 36.23661 111 SER H N 1
ATOM 31789 C CA . SER H 2 111 ? 35.44636 28.63928 52.60920 1.000 34.89269 111 SER H CA 1
ATOM 31790 C C . SER H 2 111 ? 36.81034 28.84352 51.95996 1.000 33.72421 111 SER H C 1
ATOM 31791 O O . SER H 2 111 ? 36.89313 29.24425 50.79353 1.000 29.29821 111 SER H O 1
ATOM 31799 N N . VAL H 2 112 ? 37.87189 28.56265 52.71269 1.000 34.48830 112 VAL H N 1
ATOM 31800 C CA . VAL H 2 112 ? 39.24331 28.69164 52.23671 1.000 31.83410 112 VAL H CA 1
ATOM 31801 C C . VAL H 2 112 ? 39.84907 27.29720 52.16576 1.000 31.61645 112 VAL H C 1
ATOM 31802 O O . VAL H 2 112 ? 39.91913 26.58572 53.17463 1.000 30.23892 112 VAL H O 1
ATOM 31815 N N . GLU H 2 113 ? 40.26036 26.89706 50.97260 1.000 28.21578 113 GLU H N 1
ATOM 31816 C CA . GLU H 2 113 ? 40.93757 25.61685 50.78810 1.000 28.74156 113 GLU H CA 1
ATOM 31817 C C . GLU H 2 113 ? 42.30486 25.69346 51.45227 1.000 28.63978 113 GLU H C 1
ATOM 31818 O O . GLU H 2 113 ? 43.15108 26.47678 51.00194 1.000 29.08152 113 GLU H O 1
ATOM 31830 N N . PRO H 2 114 ? 42.56895 24.92888 52.51413 1.000 33.21385 114 PRO H N 1
ATOM 31831 C CA . PRO H 2 114 ? 43.82830 25.13180 53.24928 1.000 33.06291 114 PRO H CA 1
ATOM 31832 C C . PRO H 2 114 ? 45.05898 24.78720 52.43612 1.000 29.44835 114 PRO H C 1
ATOM 31833 O O . PRO H 2 114 ? 46.11274 25.39089 52.65157 1.000 27.10070 114 PRO H O 1
ATOM 31844 N N . ILE H 2 115 ? 44.96455 23.82205 51.51985 1.000 30.85322 115 ILE H N 1
ATOM 31845 C CA . ILE H 2 115 ? 46.12352 23.43606 50.72900 1.000 28.12353 115 ILE H CA 1
ATOM 31846 C C . ILE H 2 115 ? 46.29022 24.33303 49.50585 1.000 24.17745 115 ILE H C 1
ATOM 31847 O O . ILE H 2 115 ? 47.41852 24.57581 49.07486 1.000 30.47520 115 ILE H O 1
ATOM 31863 N N . PHE H 2 116 ? 45.19831 24.87243 48.96955 1.000 27.47949 116 PHE H N 1
ATOM 31864 C CA . PHE H 2 116 ? 45.22020 25.75922 47.81287 1.000 27.97429 116 PHE H CA 1
ATOM 31865 C C . PHE H 2 116 ? 44.52026 27.07559 48.14920 1.000 28.17796 116 PHE H C 1
ATOM 31866 O O . PHE H 2 116 ? 43.59624 27.49549 47.44198 1.000 25.93309 116 PHE H O 1
ATOM 31883 N N . PRO H 2 117 ? 44.95080 27.76186 49.21056 1.000 30.57280 117 PRO H N 1
ATOM 31884 C CA . PRO H 2 117 ? 44.30977 29.04139 49.56292 1.000 28.24090 117 PRO H CA 1
ATOM 31885 C C . PRO H 2 117 ? 44.51332 30.11679 48.51416 1.000 30.31660 117 PRO H C 1
ATOM 31886 O O . PRO H 2 117 ? 43.74197 31.08713 48.47709 1.000 30.95024 117 PRO H O 1
ATOM 31897 N N . HIS H 2 118 ? 45.54319 29.98539 47.67651 1.000 27.01104 118 HIS H N 1
ATOM 31898 C CA . HIS H 2 118 ? 45.74509 30.89244 46.55546 1.000 28.64405 118 HIS H CA 1
ATOM 31899 C C . HIS H 2 118 ? 44.77048 30.63864 45.41731 1.000 26.02273 118 HIS H C 1
ATOM 31900 O O . HIS H 2 118 ? 44.72154 31.43192 44.47397 1.000 28.19141 118 HIS H O 1
ATOM 31914 N N . LEU H 2 119 ? 44.00226 29.54748 45.47553 1.000 26.31569 119 LEU H N 1
ATOM 31915 C CA . LEU H 2 119 ? 43.08833 29.18177 44.40788 1.000 27.25884 119 LEU H CA 1
ATOM 31916 C C . LEU H 2 119 ? 41.62519 29.28980 44.78290 1.000 26.88247 119 LEU H C 1
ATOM 31917 O O . LEU H 2 119 ? 40.78926 29.49788 43.89772 1.000 27.18800 119 LEU H O 1
ATOM 31933 N N . PHE H 2 120 ? 41.29087 29.14705 46.06406 1.000 26.32588 120 PHE H N 1
ATOM 31934 C CA . PHE H 2 120 ? 39.89899 28.97588 46.46671 1.000 24.95024 120 PHE H CA 1
ATOM 31935 C C . PHE H 2 120 ? 39.69716 29.65955 47.81155 1.000 28.41801 120 PHE H C 1
ATOM 31936 O O . PHE H 2 120 ? 40.15330 29.15545 48.84353 1.000 24.83083 120 PHE H O 1
ATOM 31953 N N . ARG H 2 121 ? 39.02430 30.80220 47.78221 1.000 24.86886 121 ARG H N 1
ATOM 31954 C CA . ARG H 2 121 ? 38.56296 31.51714 48.98333 1.000 26.31455 121 ARG H CA 1
ATOM 31955 C C . ARG H 2 121 ? 37.15791 31.99103 48.61667 1.000 23.96689 121 ARG H C 1
ATOM 31956 O O . ARG H 2 121 ? 36.98546 33.07058 48.05030 1.000 28.83880 121 ARG H O 1
ATOM 31977 N N . TYR H 2 122 ? 36.16311 31.16050 48.92531 1.000 30.98607 122 TYR H N 1
ATOM 31978 C CA . TYR H 2 122 ? 34.83755 31.22640 48.32530 1.000 27.26032 122 TYR H CA 1
ATOM 31979 C C . TYR H 2 122 ? 33.80882 31.67755 49.35652 1.000 31.53853 122 TYR H C 1
ATOM 31980 O O . TYR H 2 122 ? 33.64200 31.03164 50.39773 1.000 30.37359 122 TYR H O 1
ATOM 31998 N N . ARG H 2 123 ? 33.09672 32.75344 49.03740 1.000 31.32384 123 ARG H N 1
ATOM 31999 C CA . ARG H 2 123 ? 32.02840 33.27616 49.88078 1.000 35.65733 123 ARG H CA 1
ATOM 32000 C C . ARG H 2 123 ? 30.71895 32.59830 49.49414 1.000 30.20056 123 ARG H C 1
ATOM 32001 O O . ARG H 2 123 ? 30.20923 32.80896 48.38984 1.000 38.16456 123 ARG H O 1
ATOM 32022 N N . TYR H 2 124 ? 30.16218 31.80321 50.40429 1.000 34.83769 124 TYR H N 1
ATOM 32023 C CA . TYR H 2 124 ? 29.01426 30.96523 50.09458 1.000 36.09920 124 TYR H CA 1
ATOM 32024 C C . TYR H 2 124 ? 27.79330 31.35390 50.91451 1.000 40.04854 124 TYR H C 1
ATOM 32025 O O . TYR H 2 124 ? 27.90269 31.87139 52.03193 1.000 35.68046 124 TYR H O 1
ATOM 32043 N N . ASP H 2 125 ? 26.62177 31.06828 50.34300 1.000 39.15075 125 ASP H N 1
ATOM 32044 C CA . ASP H 2 125 ? 25.34225 31.35617 51.00324 1.000 37.98336 125 ASP H CA 1
ATOM 32045 C C . ASP H 2 125 ? 24.26712 30.56748 50.25633 1.000 35.87103 125 ASP H C 1
ATOM 32046 O O . ASP H 2 125 ? 23.98378 30.86565 49.09263 1.000 36.27039 125 ASP H O 1
ATOM 32055 N N . PHE H 2 126 ? 23.68297 29.57313 50.92072 1.000 38.22819 126 PHE H N 1
ATOM 32056 C CA . PHE H 2 126 ? 22.66795 28.75165 50.27633 1.000 36.68560 126 PHE H CA 1
ATOM 32057 C C . PHE H 2 126 ? 21.65992 28.27896 51.31117 1.000 42.42982 126 PHE H C 1
ATOM 32058 O O . PHE H 2 126 ? 21.83302 28.47614 52.51816 1.000 41.35118 126 PHE H O 1
ATOM 32075 N N . ARG H 2 127 ? 20.59584 27.65068 50.81995 1.000 37.60723 127 ARG H N 1
ATOM 32076 C CA . ARG H 2 127 ? 19.48465 27.19844 51.64460 1.000 38.28247 127 ARG H CA 1
ATOM 32077 C C . ARG H 2 127 ? 19.48056 25.67999 51.72956 1.000 40.45387 127 ARG H C 1
ATOM 32078 O O . ARG H 2 127 ? 19.68542 24.98995 50.72259 1.000 40.71502 127 ARG H O 1
ATOM 32099 N N . THR H 2 128 ? 19.23693 25.16449 52.92915 1.000 39.89989 128 THR H N 1
ATOM 32100 C CA . THR H 2 128 ? 19.17536 23.73320 53.17153 1.000 39.26800 128 THR H CA 1
ATOM 32101 C C . THR H 2 128 ? 17.72437 23.26934 53.17383 1.000 42.09759 128 THR H C 1
ATOM 32102 O O . THR H 2 128 ? 16.84160 23.95424 53.69989 1.000 44.32042 128 THR H O 1
ATOM 32113 N N . ASP H 2 129 ? 17.48657 22.10108 52.58491 1.000 39.06210 129 ASP H N 1
ATOM 32114 C CA . ASP H 2 129 ? 16.19287 21.42692 52.67158 1.000 41.22945 129 ASP H CA 1
ATOM 32115 C C . ASP H 2 129 ? 16.17651 20.68042 54.00248 1.000 40.12805 129 ASP H C 1
ATOM 32116 O O . ASP H 2 129 ? 16.46197 19.48424 54.09413 1.000 38.25706 129 ASP H O 1
ATOM 32125 N N . VAL H 2 130 ? 15.84912 21.42204 55.06240 1.000 43.51055 130 VAL H N 1
ATOM 32126 C CA . VAL H 2 130 ? 15.96704 20.88066 56.41441 1.000 44.09466 130 VAL H CA 1
ATOM 32127 C C . VAL H 2 130 ? 15.12251 19.62215 56.56092 1.000 42.38059 130 VAL H C 1
ATOM 32128 O O . VAL H 2 130 ? 15.59876 18.58437 57.03612 1.000 38.63384 130 VAL H O 1
ATOM 32141 N N . GLU H 2 131 ? 13.85747 19.69412 56.14454 1.000 44.68254 131 GLU H N 1
ATOM 32142 C CA . GLU H 2 131 ? 12.96579 18.54506 56.28133 1.000 49.07832 131 GLU H CA 1
ATOM 32143 C C . GLU H 2 131 ? 13.57330 17.28820 55.66975 1.000 45.60665 131 GLU H C 1
ATOM 32144 O O . GLU H 2 131 ? 13.49264 16.20107 56.25375 1.000 43.46621 131 GLU H O 1
ATOM 32156 N N . LEU H 2 132 ? 14.19563 17.41433 54.49483 1.000 45.26593 132 LEU H N 1
ATOM 32157 C CA . LEU H 2 132 ? 14.81423 16.24704 53.87522 1.000 44.41287 132 LEU H CA 1
ATOM 32158 C C . LEU H 2 132 ? 16.05474 15.80988 54.64251 1.000 39.20704 132 LEU H C 1
ATOM 32159 O O . LEU H 2 132 ? 16.30148 14.60851 54.79962 1.000 41.86351 132 LEU H O 1
ATOM 32175 N N . GLY H 2 133 ? 16.84956 16.76769 55.12376 1.000 39.38739 133 GLY H N 1
ATOM 32176 C CA . GLY H 2 133 ? 18.01957 16.41048 55.90828 1.000 39.48697 133 GLY H CA 1
ATOM 32177 C C . GLY H 2 133 ? 17.66556 15.60714 57.14370 1.000 38.26862 133 GLY H C 1
ATOM 32178 O O . GLY H 2 133 ? 18.33494 14.62565 57.47156 1.000 36.84373 133 GLY H O 1
ATOM 32182 N N . GLU H 2 134 ? 16.60775 16.01151 57.84512 1.000 42.21714 134 GLU H N 1
ATOM 32183 C CA . GLU H 2 134 ? 16.17634 15.25293 59.01815 1.000 44.44419 134 GLU H CA 1
ATOM 32184 C C . GLU H 2 134 ? 15.68563 13.86891 58.61627 1.000 44.37025 134 GLU H C 1
ATOM 32185 O O . GLU H 2 134 ? 15.92856 12.88486 59.32760 1.000 46.34816 134 GLU H O 1
ATOM 32197 N N . ALA H 2 135 ? 15.00990 13.77156 57.46567 1.000 42.40122 135 ALA H N 1
ATOM 32198 C CA . ALA H 2 135 ? 14.52652 12.47784 56.99527 1.000 41.02602 135 ALA H CA 1
ATOM 32199 C C . ALA H 2 135 ? 15.68674 11.54369 56.68255 1.000 42.71697 135 ALA H C 1
ATOM 32200 O O . ALA H 2 135 ? 15.67572 10.36882 57.07102 1.000 44.34045 135 ALA H O 1
ATOM 32207 N N . ILE H 2 136 ? 16.70705 12.05155 55.98118 1.000 37.33920 136 ILE H N 1
ATOM 32208 C CA . ILE H 2 136 ? 17.86772 11.22413 55.67205 1.000 41.69134 136 ILE H CA 1
ATOM 32209 C C . ILE H 2 136 ? 18.52555 10.73592 56.95461 1.000 37.38007 136 ILE H C 1
ATOM 32210 O O . ILE H 2 136 ? 18.92955 9.56765 57.06186 1.000 40.99581 136 ILE H O 1
ATOM 32226 N N . ALA H 2 137 ? 18.64758 11.62029 57.94616 1.000 42.61039 137 ALA H N 1
ATOM 32227 C CA . ALA H 2 137 ? 19.22575 11.21973 59.22343 1.000 42.07569 137 ALA H CA 1
ATOM 32228 C C . ALA H 2 137 ? 18.38411 10.13758 59.89217 1.000 40.98185 137 ALA H C 1
ATOM 32229 O O . ALA H 2 137 ? 18.92462 9.16072 60.42631 1.000 41.28889 137 ALA H O 1
ATOM 32236 N N . GLU H 2 138 ? 17.05821 10.28767 59.86040 1.000 42.75054 138 GLU H N 1
ATOM 32237 C CA A GLU H 2 138 ? 16.18510 9.30186 60.49257 0.527 44.96725 138 GLU H CA 1
ATOM 32238 C CA B GLU H 2 138 ? 16.18620 9.30125 60.49341 0.473 44.95959 138 GLU H CA 1
ATOM 32239 C C . GLU H 2 138 ? 16.31911 7.93861 59.82560 1.000 46.06712 138 GLU H C 1
ATOM 32240 O O . GLU H 2 138 ? 16.47823 6.91382 60.50382 1.000 44.26282 138 GLU H O 1
ATOM 32261 N N . GLU H 2 139 ? 16.25514 7.90394 58.48873 1.000 44.06335 139 GLU H N 1
ATOM 32262 C CA . GLU H 2 139 ? 16.33489 6.62718 57.78600 1.000 40.63826 139 GLU H CA 1
ATOM 32263 C C . GLU H 2 139 ? 17.70340 5.98720 57.96497 1.000 44.77345 139 GLU H C 1
ATOM 32264 O O . GLU H 2 139 ? 17.80817 4.76511 58.12618 1.000 43.30265 139 GLU H O 1
ATOM 32276 N N . ALA H 2 140 ? 18.76751 6.79351 57.92995 1.000 41.26982 140 ALA H N 1
ATOM 32277 C CA . ALA H 2 140 ? 20.10720 6.25091 58.12850 1.000 41.03749 140 ALA H CA 1
ATOM 32278 C C . ALA H 2 140 ? 20.23018 5.60105 59.50129 1.000 42.93799 140 ALA H C 1
ATOM 32279 O O . ALA H 2 140 ? 20.76736 4.49515 59.63570 1.000 45.52567 140 ALA H O 1
ATOM 32286 N N . SER H 2 141 ? 19.73533 6.27674 60.53832 1.000 47.02644 141 SER H N 1
ATOM 32287 C CA . SER H 2 141 ? 19.74829 5.68326 61.87197 1.000 50.25040 141 SER H CA 1
ATOM 32288 C C . SER H 2 141 ? 18.87869 4.43170 61.91057 1.000 49.57880 141 SER H C 1
ATOM 32289 O O . SER H 2 141 ? 19.28833 3.38995 62.43660 1.000 47.42766 141 SER H O 1
ATOM 32297 N N . GLY H 2 142 ? 17.67687 4.51222 61.33350 1.000 48.38032 142 GLY H N 1
ATOM 32298 C CA . GLY H 2 142 ? 16.79506 3.36082 61.28321 1.000 47.46048 142 GLY H CA 1
ATOM 32299 C C . GLY H 2 142 ? 17.38948 2.15788 60.58535 1.000 49.26447 142 GLY H C 1
ATOM 32300 O O . GLY H 2 142 ? 16.94081 1.03074 60.82292 1.000 49.95574 142 GLY H O 1
ATOM 32304 N N . LEU H 2 143 ? 18.38766 2.36546 59.72688 1.000 43.61813 143 LEU H N 1
ATOM 32305 C CA . LEU H 2 143 ? 19.05117 1.28077 59.01935 1.000 43.58476 143 LEU H CA 1
ATOM 32306 C C . LEU H 2 143 ? 20.33155 0.82759 59.70910 1.000 40.89666 143 LEU H C 1
ATOM 32307 O O . LEU H 2 143 ? 21.05242 -0.01497 59.16533 1.000 45.93174 143 LEU H O 1
ATOM 32323 N N . GLY H 2 144 ? 20.62956 1.36180 60.88824 1.000 45.94502 144 GLY H N 1
ATOM 32324 C CA . GLY H 2 144 ? 21.76102 0.91300 61.67080 1.000 49.57693 144 GLY H CA 1
ATOM 32325 C C . GLY H 2 144 ? 22.99895 1.77209 61.59631 1.000 50.05496 144 GLY H C 1
ATOM 32326 O O . GLY H 2 144 ? 24.05542 1.34288 62.07642 1.000 48.56404 144 GLY H O 1
ATOM 32330 N N . LEU H 2 145 ? 22.90985 2.96364 61.01260 1.000 47.85752 145 LEU H N 1
ATOM 32331 C CA . LEU H 2 145 ? 24.06287 3.84101 60.88095 1.000 47.35120 145 LEU H CA 1
ATOM 32332 C C . LEU H 2 145 ? 24.11166 4.82897 62.03615 1.000 41.03648 145 LEU H C 1
ATOM 32333 O O . LEU H 2 145 ? 23.07984 5.34013 62.47705 1.000 43.30214 145 LEU H O 1
ATOM 32349 N N . VAL H 2 146 ? 25.32335 5.09978 62.51821 1.000 43.05367 146 VAL H N 1
ATOM 32350 C CA . VAL H 2 146 ? 25.51821 6.16753 63.48991 1.000 40.82927 146 VAL H CA 1
ATOM 32351 C C . VAL H 2 146 ? 25.39898 7.50588 62.77673 1.000 40.71791 146 VAL H C 1
ATOM 32352 O O . VAL H 2 146 ? 26.07655 7.75115 61.77091 1.000 42.09895 146 VAL H O 1
ATOM 32365 N N . THR H 2 147 ? 24.53180 8.37464 63.28745 1.000 38.09045 147 THR H N 1
ATOM 32366 C CA . THR H 2 147 ? 24.19954 9.61448 62.60818 1.000 40.23320 147 THR H CA 1
ATOM 32367 C C . THR H 2 147 ? 24.17841 10.77777 63.58733 1.000 45.02650 147 THR H C 1
ATOM 32368 O O . THR H 2 147 ? 24.12747 10.59470 64.80731 1.000 44.29985 147 THR H O 1
ATOM 32379 N N . ARG H 2 148 ? 24.21468 11.98634 63.02409 1.000 39.97524 148 ARG H N 1
ATOM 32380 C CA . ARG H 2 148 ? 24.01072 13.21442 63.77632 1.000 42.63545 148 ARG H CA 1
ATOM 32381 C C . ARG H 2 148 ? 23.55120 14.29623 62.81214 1.000 37.90287 148 ARG H C 1
ATOM 32382 O O . ARG H 2 148 ? 24.00892 14.34496 61.66862 1.000 41.22228 148 ARG H O 1
ATOM 32403 N N . THR H 2 149 ? 22.65569 15.15750 63.27810 1.000 38.18330 149 THR H N 1
ATOM 32404 C CA . THR H 2 149 ? 22.17334 16.29384 62.50236 1.000 38.38681 149 THR H CA 1
ATOM 32405 C C . THR H 2 149 ? 22.88461 17.55265 62.98429 1.000 45.99490 149 THR H C 1
ATOM 32406 O O . THR H 2 149 ? 22.84713 17.87389 64.17868 1.000 43.80178 149 THR H O 1
ATOM 32417 N N . LEU H 2 150 ? 23.53504 18.25738 62.06143 1.000 39.84865 150 LEU H N 1
ATOM 32418 C CA . LEU H 2 150 ? 24.24699 19.48809 62.37833 1.000 38.59170 150 LEU H CA 1
ATOM 32419 C C . LEU H 2 150 ? 23.26948 20.65558 62.33443 1.000 42.29892 150 LEU H C 1
ATOM 32420 O O . LEU H 2 150 ? 22.63575 20.90456 61.30589 1.000 40.47511 150 LEU H O 1
ATOM 32436 N N . ARG H 2 151 ? 23.15084 21.36858 63.45562 1.000 40.47068 151 ARG H N 1
ATOM 32437 C CA . ARG H 2 151 ? 22.26028 22.51098 63.56842 1.000 46.95259 151 ARG H CA 1
ATOM 32438 C C . ARG H 2 151 ? 22.98937 23.82383 63.81189 1.000 43.85399 151 ARG H C 1
ATOM 32439 O O . ARG H 2 151 ? 22.35733 24.88290 63.73855 1.000 43.52565 151 ARG H O 1
ATOM 32460 N N . ASP H 2 152 ? 24.28663 23.78770 64.10700 1.000 44.28067 152 ASP H N 1
ATOM 32461 C CA . ASP H 2 152 ? 25.03197 24.97253 64.51058 1.000 43.37662 152 ASP H CA 1
ATOM 32462 C C . ASP H 2 152 ? 25.45042 25.78852 63.29584 1.000 41.28410 152 ASP H C 1
ATOM 32463 O O . ASP H 2 152 ? 26.27491 25.32805 62.50074 1.000 46.29442 152 ASP H O 1
ATOM 32472 N N . PRO H 2 153 ? 24.92991 27.00822 63.12412 1.000 41.26176 153 PRO H N 1
ATOM 32473 C CA . PRO H 2 153 ? 25.28758 27.79152 61.93276 1.000 40.25930 153 PRO H CA 1
ATOM 32474 C C . PRO H 2 153 ? 26.70552 28.33332 61.95847 1.000 46.55468 153 PRO H C 1
ATOM 32475 O O . PRO H 2 153 ? 27.15023 28.89375 60.94526 1.000 43.93627 153 PRO H O 1
ATOM 32486 N N . ARG H 2 154 ? 27.42454 28.18950 63.07366 1.000 40.07337 154 ARG H N 1
ATOM 32487 C CA . ARG H 2 154 ? 28.80500 28.64106 63.16943 1.000 42.50942 154 ARG H CA 1
ATOM 32488 C C . ARG H 2 154 ? 29.79086 27.65170 62.56577 1.000 42.77963 154 ARG H C 1
ATOM 32489 O O . ARG H 2 154 ? 30.95794 28.00747 62.36571 1.000 41.14417 154 ARG H O 1
ATOM 32510 N N . VAL H 2 155 ? 29.35823 26.42408 62.28388 1.000 41.50818 155 VAL H N 1
ATOM 32511 C CA . VAL H 2 155 ? 30.23549 25.45390 61.64288 1.000 41.16831 155 VAL H CA 1
ATOM 32512 C C . VAL H 2 155 ? 30.43715 25.85449 60.18857 1.000 37.50366 155 VAL H C 1
ATOM 32513 O O . VAL H 2 155 ? 29.47357 26.13968 59.46325 1.000 35.97814 155 VAL H O 1
ATOM 32526 N N . ARG H 2 156 ? 31.69441 25.88903 59.75896 1.000 34.97486 156 ARG H N 1
ATOM 32527 C CA . ARG H 2 156 ? 32.02378 26.25201 58.38845 1.000 30.64742 156 ARG H CA 1
ATOM 32528 C C . ARG H 2 156 ? 31.79831 25.05027 57.47452 1.000 32.94083 156 ARG H C 1
ATOM 32529 O O . ARG H 2 156 ? 32.19917 23.93171 57.80202 1.000 29.60233 156 ARG H O 1
ATOM 32550 N N . VAL H 2 157 ? 31.14410 25.28560 56.33643 1.000 35.38510 157 VAL H N 1
ATOM 32551 C CA . VAL H 2 157 ? 30.98934 24.23646 55.33346 1.000 34.84075 157 VAL H CA 1
ATOM 32552 C C . VAL H 2 157 ? 32.33360 23.99295 54.65942 1.000 32.40622 157 VAL H C 1
ATOM 32553 O O . VAL H 2 157 ? 33.10265 24.92962 54.40722 1.000 35.03756 157 VAL H O 1
ATOM 32566 N N . ASP H 2 158 ? 32.62567 22.73400 54.36308 1.000 34.57508 158 ASP H N 1
ATOM 32567 C CA . ASP H 2 158 ? 33.93418 22.38097 53.83881 1.000 34.02058 158 ASP H CA 1
ATOM 32568 C C . ASP H 2 158 ? 34.07340 22.78869 52.37352 1.000 32.26174 158 ASP H C 1
ATOM 32569 O O . ASP H 2 158 ? 33.09217 22.98853 51.65352 1.000 29.87256 158 ASP H O 1
ATOM 32578 N N . TYR H 2 159 ? 35.33401 22.89343 51.93991 1.000 34.67684 159 TYR H N 1
ATOM 32579 C CA . TYR H 2 159 ? 35.64554 23.46734 50.63453 1.000 32.56474 159 TYR H CA 1
ATOM 32580 C C . TYR H 2 159 ? 35.23145 22.55480 49.48154 1.000 32.16747 159 TYR H C 1
ATOM 32581 O O . TYR H 2 159 ? 34.95908 23.04123 48.37611 1.000 30.79902 159 TYR H O 1
ATOM 32599 N N . ALA H 2 160 ? 35.19505 21.24208 49.70041 1.000 32.67418 160 ALA H N 1
ATOM 32600 C CA . ALA H 2 160 ? 34.78687 20.33784 48.62372 1.000 30.42154 160 ALA H CA 1
ATOM 32601 C C . ALA H 2 160 ? 33.28380 20.39768 48.39373 1.000 29.25238 160 ALA H C 1
ATOM 32602 O O . ALA H 2 160 ? 32.82767 20.42887 47.24687 1.000 32.72404 160 ALA H O 1
ATOM 32609 N N . THR H 2 161 ? 32.49685 20.40564 49.47409 1.000 31.70020 161 THR H N 1
ATOM 32610 C CA . THR H 2 161 ? 31.05633 20.58118 49.34200 1.000 25.88548 161 THR H CA 1
ATOM 32611 C C . THR H 2 161 ? 30.73691 21.88081 48.61560 1.000 27.03241 161 THR H C 1
ATOM 32612 O O . THR H 2 161 ? 29.88745 21.91283 47.71821 1.000 32.14367 161 THR H O 1
ATOM 32623 N N . ILE H 2 162 ? 31.40321 22.97315 49.00312 1.000 29.22717 162 ILE H N 1
ATOM 32624 C CA . ILE H 2 162 ? 31.15856 24.25808 48.35088 1.000 27.52714 162 ILE H CA 1
ATOM 32625 C C . ILE H 2 162 ? 31.56611 24.18713 46.88504 1.000 30.14559 162 ILE H C 1
ATOM 32626 O O . ILE H 2 162 ? 30.82611 24.62016 45.99365 1.000 33.38071 162 ILE H O 1
ATOM 32642 N N . GLY H 2 163 ? 32.75284 23.64070 46.61630 1.000 29.74059 163 GLY H N 1
ATOM 32643 C CA . GLY H 2 163 ? 33.20306 23.52668 45.23572 1.000 31.08527 163 GLY H CA 1
ATOM 32644 C C . GLY H 2 163 ? 32.25531 22.70349 44.38442 1.000 27.42013 163 GLY H C 1
ATOM 32645 O O . GLY H 2 163 ? 31.83222 23.13266 43.30676 1.000 32.43505 163 GLY H O 1
ATOM 32649 N N . ALA H 2 164 ? 31.90822 21.50395 44.86159 1.000 28.41810 164 ALA H N 1
ATOM 32650 C CA . ALA H 2 164 ? 30.97532 20.65515 44.13384 1.000 28.99397 164 ALA H CA 1
ATOM 32651 C C . ALA H 2 164 ? 29.67670 21.38861 43.83216 1.000 31.05654 164 ALA H C 1
ATOM 32652 O O . ALA H 2 164 ? 29.16228 21.33043 42.70905 1.000 26.66950 164 ALA H O 1
ATOM 32659 N N . LEU H 2 165 ? 29.13204 22.09485 44.82606 1.000 32.17136 165 LEU H N 1
ATOM 32660 C CA . LEU H 2 165 ? 27.85148 22.76715 44.63808 1.000 30.76689 165 LEU H CA 1
ATOM 32661 C C . LEU H 2 165 ? 27.96936 23.93022 43.66553 1.000 27.55724 165 LEU H C 1
ATOM 32662 O O . LEU H 2 165 ? 27.06965 24.15820 42.85272 1.000 33.83638 165 LEU H O 1
ATOM 32678 N N . HIS H 2 166 ? 29.05783 24.69543 43.74204 1.000 28.64469 166 HIS H N 1
ATOM 32679 C CA . HIS H 2 166 ? 29.24346 25.77254 42.77567 1.000 30.62073 166 HIS H CA 1
ATOM 32680 C C . HIS H 2 166 ? 29.29809 25.22173 41.35651 1.000 32.98273 166 HIS H C 1
ATOM 32681 O O . HIS H 2 166 ? 28.70626 25.78916 40.42939 1.000 34.74822 166 HIS H O 1
ATOM 32695 N N . LEU H 2 167 ? 30.00965 24.11518 41.16800 1.000 29.32143 167 LEU H N 1
ATOM 32696 C CA . LEU H 2 167 ? 30.18277 23.58361 39.82015 1.000 32.34401 167 LEU H CA 1
ATOM 32697 C C . LEU H 2 167 ? 28.87754 23.02665 39.26620 1.000 30.76931 167 LEU H C 1
ATOM 32698 O O . LEU H 2 167 ? 28.62471 23.14336 38.06401 1.000 34.85459 167 LEU H O 1
ATOM 32714 N N . ALA H 2 168 ? 28.03593 22.44596 40.12240 1.000 31.04365 168 ALA H N 1
ATOM 32715 C CA . ALA H 2 168 ? 26.75946 21.90913 39.66983 1.000 30.55918 168 ALA H CA 1
ATOM 32716 C C . ALA H 2 168 ? 25.72080 22.99850 39.46520 1.000 30.95108 168 ALA H C 1
ATOM 32717 O O . ALA H 2 168 ? 24.88035 22.90575 38.56262 1.000 34.16849 168 ALA H O 1
ATOM 32724 N N . ASN H 2 169 ? 25.73346 24.04406 40.28837 1.000 34.80334 169 ASN H N 1
ATOM 32725 C CA . ASN H 2 169 ? 24.78038 25.14597 40.12869 1.000 36.81040 169 ASN H CA 1
ATOM 32726 C C . ASN H 2 169 ? 25.34639 26.40811 40.74283 1.000 33.20908 169 ASN H C 1
ATOM 32727 O O . ASN H 2 169 ? 25.19045 26.66220 41.94144 1.000 34.80708 169 ASN H O 1
ATOM 32738 N N . PRO H 2 170 ? 25.99201 27.26041 39.93181 1.000 32.98458 170 PRO H N 1
ATOM 32739 C CA . PRO H 2 170 ? 26.59824 28.48267 40.49295 1.000 36.97523 170 PRO H CA 1
ATOM 32740 C C . PRO H 2 170 ? 25.59346 29.56572 40.85804 1.000 36.99403 170 PRO H C 1
ATOM 32741 O O . PRO H 2 170 ? 26.00085 30.61995 41.35141 1.000 37.85727 170 PRO H O 1
ATOM 32752 N N . ALA H 2 171 ? 24.30106 29.34703 40.62078 1.000 36.89863 171 ALA H N 1
ATOM 32753 C CA . ALA H 2 171 ? 23.28913 30.30439 41.04133 1.000 37.78622 171 ALA H CA 1
ATOM 32754 C C . ALA H 2 171 ? 22.87202 30.09773 42.48810 1.000 35.98056 171 ALA H C 1
ATOM 32755 O O . ALA H 2 171 ? 22.33345 31.02447 43.10223 1.000 40.43111 171 ALA H O 1
ATOM 32762 N N . TRP H 2 172 ? 23.10664 28.90703 43.03847 1.000 37.35624 172 TRP H N 1
ATOM 32763 C CA . TRP H 2 172 ? 22.80084 28.58115 44.42525 1.000 36.42631 172 TRP H CA 1
ATOM 32764 C C . TRP H 2 172 ? 21.31939 28.73634 44.74882 1.000 38.50752 172 TRP H C 1
ATOM 32765 O O . TRP H 2 172 ? 20.94846 28.88787 45.92394 1.000 37.58871 172 TRP H O 1
ATOM 32786 N N . ASP H 2 173 ? 20.46078 28.67101 43.72947 1.000 39.33881 173 ASP H N 1
ATOM 32787 C CA . ASP H 2 173 ? 19.02884 28.87529 43.89026 1.000 39.27327 173 ASP H CA 1
ATOM 32788 C C . ASP H 2 173 ? 18.25193 27.56580 43.96547 1.000 42.46839 173 ASP H C 1
ATOM 32789 O O . ASP H 2 173 ? 17.05285 27.54801 43.66739 1.000 45.71063 173 ASP H O 1
ATOM 32798 N N . ILE H 2 174 ? 18.90489 26.47516 44.35303 1.000 41.30120 174 ILE H N 1
ATOM 32799 C CA . ILE H 2 174 ? 18.26078 25.18274 44.54665 1.000 40.92696 174 ILE H CA 1
ATOM 32800 C C . ILE H 2 174 ? 18.55592 24.73348 45.97057 1.000 38.31237 174 ILE H C 1
ATOM 32801 O O . ILE H 2 174 ? 19.71948 24.73040 46.37618 1.000 38.51210 174 ILE H O 1
ATOM 32817 N N . PRO H 2 175 ? 17.55124 24.35353 46.76051 1.000 42.84429 175 PRO H N 1
ATOM 32818 C CA . PRO H 2 175 ? 17.83090 23.86089 48.11170 1.000 34.96372 175 PRO H CA 1
ATOM 32819 C C . PRO H 2 175 ? 18.86162 22.74175 48.09718 1.000 37.29170 175 PRO H C 1
ATOM 32820 O O . PRO H 2 175 ? 18.99068 21.99927 47.12312 1.000 35.63705 175 PRO H O 1
ATOM 32831 N N . VAL H 2 176 ? 19.59187 22.61645 49.20571 1.000 34.97910 176 VAL H N 1
ATOM 32832 C CA . VAL H 2 176 ? 20.70900 21.69224 49.30936 1.000 31.57183 176 VAL H CA 1
ATOM 32833 C C . VAL H 2 176 ? 20.54791 20.82606 50.54733 1.000 37.37157 176 VAL H C 1
ATOM 32834 O O . VAL H 2 176 ? 19.96541 21.24300 51.55064 1.000 38.48433 176 VAL H O 1
ATOM 32847 N N . VAL H 2 177 ? 21.06701 19.60571 50.46994 1.000 35.83561 177 VAL H N 1
ATOM 32848 C CA . VAL H 2 177 ? 21.29773 18.77184 51.63807 1.000 34.22472 177 VAL H CA 1
ATOM 32849 C C . VAL H 2 177 ? 22.73457 18.28590 51.53668 1.000 37.02091 177 VAL H C 1
ATOM 32850 O O . VAL H 2 177 ? 23.07636 17.52792 50.61406 1.000 35.18131 177 VAL H O 1
ATOM 32863 N N . SER H 2 178 ? 23.58164 18.74170 52.45966 1.000 36.42803 178 SER H N 1
ATOM 32864 C CA . SER H 2 178 ? 24.98784 18.37100 52.49711 1.000 37.41071 178 SER H CA 1
ATOM 32865 C C . SER H 2 178 ? 25.18893 17.22583 53.47771 1.000 35.32776 178 SER H C 1
ATOM 32866 O O . SER H 2 178 ? 24.73098 17.29488 54.62289 1.000 37.52965 178 SER H O 1
ATOM 32874 N N . LEU H 2 179 ? 25.87987 16.18263 53.03048 1.000 35.82743 179 LEU H N 1
ATOM 32875 C CA . LEU H 2 179 ? 26.17709 15.02117 53.85346 1.000 32.27732 179 LEU H CA 1
ATOM 32876 C C . LEU H 2 179 ? 27.67238 14.94902 54.12025 1.000 37.72484 179 LEU H C 1
ATOM 32877 O O . LEU H 2 179 ? 28.48865 15.21880 53.22767 1.000 35.31500 179 LEU H O 1
ATOM 32893 N N . SER H 2 180 ? 28.02694 14.57537 55.34577 1.000 33.82566 180 SER H N 1
ATOM 32894 C CA . SER H 2 180 ? 29.41576 14.39574 55.71911 1.000 39.96934 180 SER H CA 1
ATOM 32895 C C . SER H 2 180 ? 29.91895 13.03596 55.24941 1.000 37.26130 180 SER H C 1
ATOM 32896 O O . SER H 2 180 ? 29.15239 12.17345 54.80996 1.000 49.01668 180 SER H O 1
ATOM 32904 N N . ALA H 2 181 ? 31.23193 12.84641 55.35098 1.000 40.63528 181 ALA H N 1
ATOM 32905 C CA . ALA H 2 181 ? 31.89967 11.63174 54.89892 1.000 44.65857 181 ALA H CA 1
ATOM 32906 C C . ALA H 2 181 ? 32.49861 10.92569 56.10544 1.000 47.53420 181 ALA H C 1
ATOM 32907 O O . ALA H 2 181 ? 33.45129 11.42455 56.71465 1.000 45.59050 181 ALA H O 1
ATOM 32914 N N . ASN H 2 182 ? 31.94650 9.76305 56.43906 1.000 45.88715 182 ASN H N 1
ATOM 32915 C CA . ASN H 2 182 ? 32.49464 8.95317 57.51985 1.000 49.72282 182 ASN H CA 1
ATOM 32916 C C . ASN H 2 182 ? 33.89002 8.47255 57.13947 1.000 51.38602 182 ASN H C 1
ATOM 32917 O O . ASN H 2 182 ? 34.06614 7.80291 56.11389 1.000 49.12493 182 ASN H O 1
ATOM 32928 N N . ASN H 2 183 ? 34.87856 8.82148 57.95024 1.000 45.30599 183 ASN H N 1
ATOM 32929 C CA . ASN H 2 183 ? 36.25184 8.39182 57.72784 1.000 49.96730 183 ASN H CA 1
ATOM 32930 C C . ASN H 2 183 ? 37.05136 8.73357 58.97802 1.000 57.18464 183 ASN H C 1
ATOM 32931 O O . ASN H 2 183 ? 36.52949 9.31929 59.93220 1.000 55.49523 183 ASN H O 1
ATOM 32942 N N . ASN H 2 184 ? 38.32777 8.35493 58.96642 1.000 57.65890 184 ASN H N 1
ATOM 32943 C CA . ASN H 2 184 ? 39.22597 8.63801 60.07382 1.000 65.93082 184 ASN H CA 1
ATOM 32944 C C . ASN H 2 184 ? 40.05179 9.86836 59.73147 1.000 70.39778 184 ASN H C 1
ATOM 32945 O O . ASN H 2 184 ? 40.90745 9.79306 58.83553 1.000 64.22111 184 ASN H O 1
ATOM 32956 N N . PRO H 2 185 ? 39.84839 11.01184 60.39715 1.000 69.03361 185 PRO H N 1
ATOM 32957 C CA . PRO H 2 185 ? 40.63193 12.20712 60.04471 1.000 65.98252 185 PRO H CA 1
ATOM 32958 C C . PRO H 2 185 ? 42.09524 12.11547 60.44532 1.000 68.28673 185 PRO H C 1
ATOM 32959 O O . PRO H 2 185 ? 42.90078 12.91954 59.95435 1.000 59.20821 185 PRO H O 1
ATOM 32970 N N . TYR H 2 186 ? 42.46311 11.16218 61.30763 1.000 64.29091 186 TYR H N 1
ATOM 32971 C CA . TYR H 2 186 ? 43.83674 11.01417 61.77211 1.000 59.11448 186 TYR H CA 1
ATOM 32972 C C . TYR H 2 186 ? 44.59479 9.89980 61.06545 1.000 56.79421 186 TYR H C 1
ATOM 32973 O O . TYR H 2 186 ? 45.82853 9.86449 61.14302 1.000 47.45885 186 TYR H O 1
ATOM 32991 N N . PHE H 2 187 ? 43.88802 8.99239 60.37656 1.000 66.21837 187 PHE H N 1
ATOM 32992 C CA . PHE H 2 187 ? 44.50115 7.87473 59.65490 1.000 60.28853 187 PHE H CA 1
ATOM 32993 C C . PHE H 2 187 ? 43.55863 7.52815 58.49643 1.000 64.17207 187 PHE H C 1
ATOM 32994 O O . PHE H 2 187 ? 42.81216 6.54725 58.53321 1.000 61.74755 187 PHE H O 1
ATOM 33011 N N . TYR H 2 188 ? 43.59628 8.35743 57.45263 1.000 62.29751 188 TYR H N 1
ATOM 33012 C CA . TYR H 2 188 ? 42.65312 8.20739 56.35257 1.000 63.26384 188 TYR H CA 1
ATOM 33013 C C . TYR H 2 188 ? 42.76239 6.81642 55.74110 1.000 67.49342 188 TYR H C 1
ATOM 33014 O O . TYR H 2 188 ? 43.86154 6.33309 55.45094 1.000 63.02977 188 TYR H O 1
ATOM 33032 N N . SER H 2 189 ? 41.61169 6.17675 55.54445 1.000 69.48986 189 SER H N 1
ATOM 33033 C CA . SER H 2 189 ? 41.55517 4.80378 55.07200 1.000 72.10621 189 SER H CA 1
ATOM 33034 C C . SER H 2 189 ? 40.40782 4.66357 54.08226 1.000 68.26692 189 SER H C 1
ATOM 33035 O O . SER H 2 189 ? 39.60738 5.58308 53.88582 1.000 60.23752 189 SER H O 1
ATOM 33043 N N . ASP H 2 190 ? 40.33986 3.49482 53.45083 1.000 68.90380 190 ASP H N 1
ATOM 33044 C CA . ASP H 2 190 ? 39.22881 3.18885 52.56074 1.000 66.91795 190 ASP H CA 1
ATOM 33045 C C . ASP H 2 190 ? 37.92300 3.20706 53.34471 1.000 70.02656 190 ASP H C 1
ATOM 33046 O O . ASP H 2 190 ? 37.76605 2.46801 54.32316 1.000 67.70241 190 ASP H O 1
ATOM 33055 N N . ALA H 2 191 ? 36.99181 4.05980 52.92337 1.000 65.77951 191 ALA H N 1
ATOM 33056 C CA . ALA H 2 191 ? 35.69424 4.12128 53.57580 1.000 63.43564 191 ALA H CA 1
ATOM 33057 C C . ALA H 2 191 ? 34.98186 2.77582 53.46212 1.000 62.29175 191 ALA H C 1
ATOM 33058 O O . ALA H 2 191 ? 35.28354 1.95128 52.59436 1.000 59.52183 191 ALA H O 1
ATOM 33065 N N . SER H 2 192 ? 34.02654 2.55566 54.36135 1.000 58.35209 192 SER H N 1
ATOM 33066 C CA . SER H 2 192 ? 33.20167 1.35028 54.32020 1.000 56.31451 192 SER H CA 1
ATOM 33067 C C . SER H 2 192 ? 32.16620 1.53205 53.21814 1.000 44.41337 192 SER H C 1
ATOM 33068 O O . SER H 2 192 ? 31.17189 2.24068 53.39038 1.000 43.41096 192 SER H O 1
ATOM 33076 N N . LEU H 2 193 ? 32.40614 0.90190 52.06810 1.000 48.52189 193 LEU H N 1
ATOM 33077 C CA . LEU H 2 193 ? 31.46657 1.02863 50.95902 1.000 41.58501 193 LEU H CA 1
ATOM 33078 C C . LEU H 2 193 ? 30.10421 0.45415 51.32289 1.000 43.56668 193 LEU H C 1
ATOM 33079 O O . LEU H 2 193 ? 29.07283 0.95725 50.86104 1.000 44.22107 193 LEU H O 1
ATOM 33095 N N . THR H 2 194 ? 30.07207 -0.58231 52.16567 1.000 46.49224 194 THR H N 1
ATOM 33096 C CA . THR H 2 194 ? 28.79301 -1.11435 52.62210 1.000 40.10032 194 THR H CA 1
ATOM 33097 C C . THR H 2 194 ? 27.99108 -0.04278 53.34418 1.000 39.49328 194 THR H C 1
ATOM 33098 O O . THR H 2 194 ? 26.79704 0.14244 53.08286 1.000 37.34436 194 THR H O 1
ATOM 33109 N N . GLU H 2 195 ? 28.63446 0.67644 54.26898 1.000 42.85817 195 GLU H N 1
ATOM 33110 C CA . GLU H 2 195 ? 27.94501 1.74762 54.97613 1.000 40.73483 195 GLU H CA 1
ATOM 33111 C C . GLU H 2 195 ? 27.42134 2.79730 54.00796 1.000 37.93292 195 GLU H C 1
ATOM 33112 O O . GLU H 2 195 ? 26.30583 3.30545 54.17357 1.000 39.71371 195 GLU H O 1
ATOM 33124 N N . MET H 2 196 ? 28.21890 3.14870 52.99809 1.000 42.09200 196 MET H N 1
ATOM 33125 C CA . MET H 2 196 ? 27.76430 4.12037 52.00736 1.000 39.29280 196 MET H CA 1
ATOM 33126 C C . MET H 2 196 ? 26.54967 3.59956 51.24995 1.000 35.70801 196 MET H C 1
ATOM 33127 O O . MET H 2 196 ? 25.61233 4.35474 50.96608 1.000 35.79090 196 MET H O 1
ATOM 33141 N N . GLU H 2 197 ? 26.54138 2.30411 50.92247 1.000 40.55226 197 GLU H N 1
ATOM 33142 C CA . GLU H 2 197 ? 25.35218 1.71205 50.31826 1.000 41.26842 197 GLU H CA 1
ATOM 33143 C C . GLU H 2 197 ? 24.13543 1.92037 51.21145 1.000 43.41793 197 GLU H C 1
ATOM 33144 O O . GLU H 2 197 ? 23.05975 2.31194 50.73934 1.000 41.82878 197 GLU H O 1
ATOM 33156 N N . VAL H 2 198 ? 24.29072 1.67122 52.51649 1.000 42.26848 198 VAL H N 1
ATOM 33157 C CA . VAL H 2 198 ? 23.18103 1.86856 53.44438 1.000 37.82106 198 VAL H CA 1
ATOM 33158 C C . VAL H 2 198 ? 22.77995 3.33560 53.49171 1.000 38.80633 198 VAL H C 1
ATOM 33159 O O . VAL H 2 198 ? 21.58939 3.67123 53.54927 1.000 35.01431 198 VAL H O 1
ATOM 33172 N N . LEU H 2 199 ? 23.76586 4.23758 53.47778 1.000 41.85970 199 LEU H N 1
ATOM 33173 C CA . LEU H 2 199 ? 23.44591 5.66000 53.45280 1.000 39.66781 199 LEU H CA 1
ATOM 33174 C C . LEU H 2 199 ? 22.66704 6.01691 52.19599 1.000 36.37394 199 LEU H C 1
ATOM 33175 O O . LEU H 2 199 ? 21.71028 6.79906 52.25005 1.000 39.91381 199 LEU H O 1
ATOM 33191 N N . GLY H 2 200 ? 23.06093 5.45372 51.05603 1.000 40.43800 200 GLY H N 1
ATOM 33192 C CA . GLY H 2 200 ? 22.32204 5.70972 49.82844 1.000 39.68493 200 GLY H CA 1
ATOM 33193 C C . GLY H 2 200 ? 20.87426 5.27336 49.92556 1.000 38.72943 200 GLY H C 1
ATOM 33194 O O . GLY H 2 200 ? 19.96199 6.01225 49.55031 1.000 40.87574 200 GLY H O 1
ATOM 33198 N N . GLU H 2 201 ? 20.64424 4.05896 50.43543 1.000 44.03888 201 GLU H N 1
ATOM 33199 C CA . GLU H 2 201 ? 19.27620 3.58960 50.64476 1.000 45.41124 201 GLU H CA 1
ATOM 33200 C C . GLU H 2 201 ? 18.50902 4.53530 51.56300 1.000 44.98121 201 GLU H C 1
ATOM 33201 O O . GLU H 2 201 ? 17.36125 4.90349 51.28120 1.000 42.61073 201 GLU H O 1
ATOM 33213 N N . ALA H 2 202 ? 19.12755 4.93636 52.67781 1.000 45.77233 202 ALA H N 1
ATOM 33214 C CA . ALA H 2 202 ? 18.49255 5.91619 53.55191 1.000 39.90732 202 ALA H CA 1
ATOM 33215 C C . ALA H 2 202 ? 18.14822 7.18173 52.78234 1.000 41.54174 202 ALA H C 1
ATOM 33216 O O . ALA H 2 202 ? 17.07280 7.76486 52.97054 1.000 42.76921 202 ALA H O 1
ATOM 33223 N N . THR H 2 203 ? 19.05077 7.62167 51.90372 1.000 46.18939 203 THR H N 1
ATOM 33224 C CA . THR H 2 203 ? 18.77271 8.79613 51.08276 1.000 41.97767 203 THR H CA 1
ATOM 33225 C C . THR H 2 203 ? 17.59097 8.53770 50.15888 1.000 39.74996 203 THR H C 1
ATOM 33226 O O . THR H 2 203 ? 16.68031 9.36645 50.04729 1.000 40.76196 203 THR H O 1
ATOM 33237 N N . ARG H 2 204 ? 17.58612 7.38175 49.49376 1.000 42.13223 204 ARG H N 1
ATOM 33238 C CA . ARG H 2 204 ? 16.46936 7.03259 48.62001 1.000 43.50748 204 ARG H CA 1
ATOM 33239 C C . ARG H 2 204 ? 15.15286 7.04994 49.38287 1.000 42.39908 204 ARG H C 1
ATOM 33240 O O . ARG H 2 204 ? 14.18927 7.70418 48.96998 1.000 40.72571 204 ARG H O 1
ATOM 33261 N N . LEU H 2 205 ? 15.09594 6.33696 50.50892 1.000 44.47028 205 LEU H N 1
ATOM 33262 C CA . LEU H 2 205 ? 13.86068 6.28251 51.28486 1.000 42.32969 205 LEU H CA 1
ATOM 33263 C C . LEU H 2 205 ? 13.41327 7.67967 51.68818 1.000 43.58284 205 LEU H C 1
ATOM 33264 O O . LEU H 2 205 ? 12.24401 8.04388 51.51926 1.000 45.18976 205 LEU H O 1
ATOM 33280 N N . ALA H 2 206 ? 14.34043 8.48782 52.21170 1.000 40.15784 206 ALA H N 1
ATOM 33281 C CA . ALA H 2 206 ? 13.98005 9.83073 52.64758 1.000 40.27822 206 ALA H CA 1
ATOM 33282 C C . ALA H 2 206 ? 13.43746 10.66132 51.49237 1.000 42.73794 206 ALA H C 1
ATOM 33283 O O . ALA H 2 206 ? 12.49006 11.43621 51.66597 1.000 44.81686 206 ALA H O 1
ATOM 33290 N N . VAL H 2 207 ? 14.02004 10.51311 50.30162 1.000 44.53851 207 VAL H N 1
ATOM 33291 C CA . VAL H 2 207 ? 13.54399 11.27801 49.15195 1.000 46.23184 207 VAL H CA 1
ATOM 33292 C C . VAL H 2 207 ? 12.12331 10.85714 48.78889 1.000 45.31541 207 VAL H C 1
ATOM 33293 O O . VAL H 2 207 ? 11.24781 11.69766 48.55027 1.000 46.99516 207 VAL H O 1
ATOM 33306 N N . GLU H 2 208 ? 11.87300 9.54892 48.74072 1.000 47.22267 208 GLU H N 1
ATOM 33307 C CA . GLU H 2 208 ? 10.52995 9.07366 48.42501 1.000 47.53333 208 GLU H CA 1
ATOM 33308 C C . GLU H 2 208 ? 9.54074 9.46879 49.51508 1.000 51.50750 208 GLU H C 1
ATOM 33309 O O . GLU H 2 208 ? 8.41495 9.88762 49.22039 1.000 52.78081 208 GLU H O 1
ATOM 33321 N N . ALA H 2 209 ? 9.94866 9.35922 50.78089 1.000 49.71317 209 ALA H N 1
ATOM 33322 C CA . ALA H 2 209 ? 9.04947 9.69444 51.88073 1.000 50.30065 209 ALA H CA 1
ATOM 33323 C C . ALA H 2 209 ? 8.60931 11.15022 51.80530 1.000 53.16071 209 ALA H C 1
ATOM 33324 O O . ALA H 2 209 ? 7.42052 11.46116 51.94603 1.000 55.17551 209 ALA H O 1
ATOM 33331 N N . THR H 2 210 ? 9.55675 12.05961 51.57772 1.000 52.62025 210 THR H N 1
ATOM 33332 C CA . THR H 2 210 ? 9.26243 13.48606 51.54430 1.000 53.74308 210 THR H CA 1
ATOM 33333 C C . THR H 2 210 ? 8.76046 13.96075 50.18655 1.000 52.50761 210 THR H C 1
ATOM 33334 O O . THR H 2 210 ? 8.41583 15.14049 50.05110 1.000 52.22914 210 THR H O 1
ATOM 33345 N N . GLY H 2 211 ? 8.70865 13.08425 49.18917 1.000 52.02721 211 GLY H N 1
ATOM 33346 C CA . GLY H 2 211 ? 8.21027 13.46473 47.87813 1.000 51.75569 211 GLY H CA 1
ATOM 33347 C C . GLY H 2 211 ? 9.07193 14.48025 47.16114 1.000 49.79744 211 GLY H C 1
ATOM 33348 O O . GLY H 2 211 ? 8.54188 15.36048 46.46877 1.000 46.24786 211 GLY H O 1
ATOM 33352 N N . ARG H 2 212 ? 10.38801 14.37713 47.30225 1.000 47.65320 212 ARG H N 1
ATOM 33353 C CA . ARG H 2 212 ? 11.29918 15.34336 46.71376 1.000 48.36962 212 ARG H CA 1
ATOM 33354 C C . ARG H 2 212 ? 11.76128 14.88632 45.33517 1.000 46.57633 212 ARG H C 1
ATOM 33355 O O . ARG H 2 212 ? 11.84730 13.68789 45.04885 1.000 47.27809 212 ARG H O 1
ATOM 33376 N N . ARG H 2 213 ? 12.04877 15.86582 44.48136 1.000 45.44786 213 ARG H N 1
ATOM 33377 C CA . ARG H 2 213 ? 12.66389 15.64800 43.16938 1.000 44.10807 213 ARG H CA 1
ATOM 33378 C C . ARG H 2 213 ? 14.12716 16.05238 43.31119 1.000 44.29672 213 ARG H C 1
ATOM 33379 O O . ARG H 2 213 ? 14.44818 17.24368 43.35997 1.000 40.69810 213 ARG H O 1
ATOM 33400 N N . ALA H 2 214 ? 15.01487 15.06355 43.37814 1.000 39.07908 214 ALA H N 1
ATOM 33401 C CA . ALA H 2 214 ? 16.38426 15.28532 43.81901 1.000 41.78611 214 ALA H CA 1
ATOM 33402 C C . ALA H 2 214 ? 17.39740 14.89854 42.74974 1.000 42.81712 214 ALA H C 1
ATOM 33403 O O . ALA H 2 214 ? 17.19945 13.93283 42.00801 1.000 39.78819 214 ALA H O 1
ATOM 33410 N N . VAL H 2 215 ? 18.48337 15.66682 42.68481 1.000 36.89599 215 VAL H N 1
ATOM 33411 C CA . VAL H 2 215 ? 19.68168 15.30772 41.93833 1.000 35.91792 215 VAL H CA 1
ATOM 33412 C C . VAL H 2 215 ? 20.79118 15.07470 42.95607 1.000 36.80170 215 VAL H C 1
ATOM 33413 O O . VAL H 2 215 ? 20.98751 15.89098 43.86815 1.000 32.87769 215 VAL H O 1
ATOM 33426 N N . LEU H 2 216 ? 21.50504 13.96352 42.81187 1.000 36.97396 216 LEU H N 1
ATOM 33427 C CA . LEU H 2 216 ? 22.57675 13.60238 43.73000 1.000 35.03697 216 LEU H CA 1
ATOM 33428 C C . LEU H 2 216 ? 23.92685 13.96938 43.13097 1.000 34.81410 216 LEU H C 1
ATOM 33429 O O . LEU H 2 216 ? 24.14917 13.81059 41.92637 1.000 34.88299 216 LEU H O 1
ATOM 33445 N N . LEU H 2 217 ? 24.82800 14.45927 43.98337 1.000 32.88948 217 LEU H N 1
ATOM 33446 C CA . LEU H 2 217 ? 26.17025 14.87385 43.58019 1.000 30.99041 217 LEU H CA 1
ATOM 33447 C C . LEU H 2 217 ? 27.18492 14.08126 44.39533 1.000 33.19149 217 LEU H C 1
ATOM 33448 O O . LEU H 2 217 ? 27.33099 14.30323 45.60279 1.000 32.94061 217 LEU H O 1
ATOM 33464 N N . ALA H 2 218 ? 27.88227 13.15961 43.74389 1.000 29.24817 218 ALA H N 1
ATOM 33465 C CA . ALA H 2 218 ? 28.91759 12.34967 44.38419 1.000 28.97881 218 ALA H CA 1
ATOM 33466 C C . ALA H 2 218 ? 30.25776 12.98103 44.03200 1.000 29.54921 218 ALA H C 1
ATOM 33467 O O . ALA H 2 218 ? 30.79503 12.75294 42.94890 1.000 29.08823 218 ALA H O 1
ATOM 33474 N N . SER H 2 219 ? 30.80818 13.78124 44.95364 1.000 28.59681 219 SER H N 1
ATOM 33475 C CA . SER H 2 219 ? 31.97211 14.60624 44.63103 1.000 28.45039 219 SER H CA 1
ATOM 33476 C C . SER H 2 219 ? 33.26231 13.86298 44.96471 1.000 31.30744 219 SER H C 1
ATOM 33477 O O . SER H 2 219 ? 33.88140 14.04955 46.01515 1.000 29.42315 219 SER H O 1
ATOM 33485 N N . ASN H 2 220 ? 33.69115 13.02688 44.01807 1.000 26.77145 220 ASN H N 1
ATOM 33486 C CA . ASN H 2 220 ? 34.92705 12.27008 44.13290 1.000 27.98188 220 ASN H CA 1
ATOM 33487 C C . ASN H 2 220 ? 35.71186 12.38805 42.83383 1.000 28.09097 220 ASN H C 1
ATOM 33488 O O . ASN H 2 220 ? 35.14169 12.26268 41.74952 1.000 30.74032 220 ASN H O 1
ATOM 33499 N N . SER H 2 221 ? 37.01202 12.62556 42.94953 1.000 29.64309 221 SER H N 1
ATOM 33500 C CA . SER H 2 221 ? 37.91645 12.43356 41.82788 1.000 31.45102 221 SER H CA 1
ATOM 33501 C C . SER H 2 221 ? 38.18304 10.93823 41.64818 1.000 28.86127 221 SER H C 1
ATOM 33502 O O . SER H 2 221 ? 37.77687 10.10518 42.46522 1.000 30.35077 221 SER H O 1
ATOM 33510 N N . LEU H 2 222 ? 38.88204 10.60451 40.57375 1.000 27.67863 222 LEU H N 1
ATOM 33511 C CA . LEU H 2 222 ? 39.29963 9.23417 40.29849 1.000 29.42572 222 LEU H CA 1
ATOM 33512 C C . LEU H 2 222 ? 40.73861 9.06453 40.78519 1.000 32.73183 222 LEU H C 1
ATOM 33513 O O . LEU H 2 222 ? 41.00570 9.41471 41.94489 1.000 31.69111 222 LEU H O 1
ATOM 33529 N N . SER H 2 223 ? 41.67145 8.55144 39.98134 1.000 27.25936 223 SER H N 1
ATOM 33530 C CA . SER H 2 223 ? 43.06702 8.42524 40.38988 1.000 29.47414 223 SER H CA 1
ATOM 33531 C C . SER H 2 223 ? 43.53661 9.69335 41.08793 1.000 27.28673 223 SER H C 1
ATOM 33532 O O . SER H 2 223 ? 43.36749 10.79884 40.56873 1.000 31.40296 223 SER H O 1
ATOM 33540 N N . HIS H 2 224 ? 44.13979 9.52626 42.26904 1.000 31.87047 224 HIS H N 1
ATOM 33541 C CA . HIS H 2 224 ? 44.32684 10.63602 43.20230 1.000 31.48691 224 HIS H CA 1
ATOM 33542 C C . HIS H 2 224 ? 45.78658 10.88310 43.56925 1.000 32.05546 224 HIS H C 1
ATOM 33543 O O . HIS H 2 224 ? 46.05736 11.57925 44.54904 1.000 34.51457 224 HIS H O 1
ATOM 33557 N N . LEU H 2 225 ? 46.73510 10.32716 42.82060 1.000 29.71926 225 LEU H N 1
ATOM 33558 C CA . LEU H 2 225 ? 48.12925 10.72307 42.96044 1.000 26.26327 225 LEU H CA 1
ATOM 33559 C C . LEU H 2 225 ? 48.35658 12.00183 42.16332 1.000 31.30215 225 LEU H C 1
ATOM 33560 O O . LEU H 2 225 ? 47.79763 12.17291 41.07653 1.000 29.50374 225 LEU H O 1
ATOM 33576 N N . HIS H 2 226 ? 49.16736 12.90466 42.71447 1.000 31.93789 226 HIS H N 1
ATOM 33577 C CA . HIS H 2 226 ? 49.26825 14.25555 42.18710 1.000 30.34286 226 HIS H CA 1
ATOM 33578 C C . HIS H 2 226 ? 50.68530 14.77823 42.33721 1.000 34.35030 226 HIS H C 1
ATOM 33579 O O . HIS H 2 226 ? 51.52751 14.17793 43.00679 1.000 32.54753 226 HIS H O 1
ATOM 33593 N N . TRP H 2 227 ? 50.92727 15.93802 41.72100 1.000 31.34554 227 TRP H N 1
ATOM 33594 C CA . TRP H 2 227 ? 52.23509 16.56935 41.79778 1.000 40.27784 227 TRP H CA 1
ATOM 33595 C C . TRP H 2 227 ? 52.61150 16.85512 43.24354 1.000 44.07170 227 TRP H C 1
ATOM 33596 O O . TRP H 2 227 ? 51.77775 17.28314 44.04772 1.000 41.79069 227 TRP H O 1
ATOM 33617 N N . HIS H 2 228 ? 53.87805 16.61327 43.57239 1.000 50.56600 228 HIS H N 1
ATOM 33618 C CA . HIS H 2 228 ? 54.42475 17.04237 44.85379 1.000 60.92458 228 HIS H CA 1
ATOM 33619 C C . HIS H 2 228 ? 54.90141 18.48862 44.81521 1.000 62.78989 228 HIS H C 1
ATOM 33620 O O . HIS H 2 228 ? 55.18891 19.05786 45.87483 1.000 64.12518 228 HIS H O 1
ATOM 33634 N N . GLU H 2 229 ? 54.97847 19.09058 43.62717 1.000 60.97781 229 GLU H N 1
ATOM 33635 C CA . GLU H 2 229 ? 55.31390 20.49721 43.45780 1.000 63.15091 229 GLU H CA 1
ATOM 33636 C C . GLU H 2 229 ? 54.30940 21.13710 42.51142 1.000 52.46396 229 GLU H C 1
ATOM 33637 O O . GLU H 2 229 ? 53.92303 20.53557 41.50630 1.000 51.34238 229 GLU H O 1
ATOM 33649 N N . GLU H 2 230 ? 53.89798 22.35075 42.83259 1.000 49.06500 230 GLU H N 1
ATOM 33650 C CA . GLU H 2 230 ? 52.96513 23.07883 41.97779 1.000 47.39249 230 GLU H CA 1
ATOM 33651 C C . GLU H 2 230 ? 53.74101 23.88011 40.93527 1.000 45.16074 230 GLU H C 1
ATOM 33652 O O . GLU H 2 230 ? 54.73955 24.52005 41.27861 1.000 44.15365 230 GLU H O 1
ATOM 33664 N N . PRO H 2 231 ? 53.34121 23.85800 39.66232 1.000 38.59718 231 PRO H N 1
ATOM 33665 C CA . PRO H 2 231 ? 54.02324 24.70194 38.67408 1.000 42.66095 231 PRO H CA 1
ATOM 33666 C C . PRO H 2 231 ? 53.97170 26.16821 39.07895 1.000 39.22176 231 PRO H C 1
ATOM 33667 O O . PRO H 2 231 ? 53.07831 26.60224 39.80791 1.000 32.75045 231 PRO H O 1
ATOM 33678 N N . GLU H 2 232 ? 54.94798 26.93375 38.58004 1.000 43.41798 232 GLU H N 1
ATOM 33679 C CA . GLU H 2 232 ? 55.01066 28.36278 38.88431 1.000 42.76527 232 GLU H CA 1
ATOM 33680 C C . GLU H 2 232 ? 53.67668 29.04415 38.60110 1.000 41.60018 232 GLU H C 1
ATOM 33681 O O . GLU H 2 232 ? 53.16965 29.81699 39.41989 1.000 38.57754 232 GLU H O 1
ATOM 33693 N N . LEU H 2 233 ? 53.10101 28.78023 37.43024 1.000 34.64424 233 LEU H N 1
ATOM 33694 C CA . LEU H 2 233 ? 51.76958 29.25973 37.10234 1.000 32.72361 233 LEU H CA 1
ATOM 33695 C C . LEU H 2 233 ? 50.79239 28.11519 37.30833 1.000 30.66750 233 LEU H C 1
ATOM 33696 O O . LEU H 2 233 ? 50.85778 27.12398 36.56887 1.000 27.80770 233 LEU H O 1
ATOM 33712 N N . PRO H 2 234 ? 49.88593 28.18908 38.28887 1.000 30.28209 234 PRO H N 1
ATOM 33713 C CA . PRO H 2 234 ? 49.00158 27.03875 38.54077 1.000 31.33037 234 PRO H CA 1
ATOM 33714 C C . PRO H 2 234 ? 48.28986 26.53728 37.29627 1.000 26.40743 234 PRO H C 1
ATOM 33715 O O . PRO H 2 234 ? 48.19912 25.32363 37.09969 1.000 28.54518 234 PRO H O 1
ATOM 33726 N N . GLU H 2 235 ? 47.79357 27.43466 36.44800 1.000 26.07573 235 GLU H N 1
ATOM 33727 C CA . GLU H 2 235 ? 47.02823 27.05684 35.27191 1.000 27.03227 235 GLU H CA 1
ATOM 33728 C C . GLU H 2 235 ? 47.90390 26.86035 34.03274 1.000 30.54677 235 GLU H C 1
ATOM 33729 O O . GLU H 2 235 ? 47.38880 26.90870 32.90426 1.000 28.30407 235 GLU H O 1
ATOM 33741 N N . ASP H 2 236 ? 49.20828 26.64292 34.21375 1.000 29.34754 236 ASP H N 1
ATOM 33742 C CA . ASP H 2 236 ? 50.09204 26.29793 33.09714 1.000 25.71938 236 ASP H CA 1
ATOM 33743 C C . ASP H 2 236 ? 49.67865 24.92321 32.58705 1.000 26.95606 236 ASP H C 1
ATOM 33744 O O . ASP H 2 236 ? 50.03018 23.89559 33.16670 1.000 29.22327 236 ASP H O 1
ATOM 33753 N N . MET H 2 237 ? 48.90885 24.89448 31.50450 1.000 27.33828 237 MET H N 1
ATOM 33754 C CA . MET H 2 237 ? 48.33246 23.63144 31.06309 1.000 26.66509 237 MET H CA 1
ATOM 33755 C C . MET H 2 237 ? 49.35932 22.71335 30.41670 1.000 23.46454 237 MET H C 1
ATOM 33756 O O . MET H 2 237 ? 49.06842 21.52435 30.23631 1.000 27.33140 237 MET H O 1
ATOM 33770 N N . GLU H 2 238 ? 50.55082 23.21161 30.09000 1.000 23.97086 238 GLU H N 1
ATOM 33771 C CA . GLU H 2 238 ? 51.61909 22.31758 29.63967 1.000 26.33714 238 GLU H CA 1
ATOM 33772 C C . GLU H 2 238 ? 51.96120 21.29372 30.71356 1.000 30.40480 238 GLU H C 1
ATOM 33773 O O . GLU H 2 238 ? 52.25931 20.13106 30.40761 1.000 30.08573 238 GLU H O 1
ATOM 33785 N N . ARG H 2 239 ? 51.93297 21.71143 31.98618 1.000 26.36474 239 ARG H N 1
ATOM 33786 C CA . ARG H 2 239 ? 52.27912 20.84370 33.09900 1.000 31.05780 239 ARG H CA 1
ATOM 33787 C C . ARG H 2 239 ? 51.10354 20.01052 33.58625 1.000 32.87271 239 ARG H C 1
ATOM 33788 O O . ARG H 2 239 ? 51.23564 19.30154 34.58945 1.000 35.39716 239 ARG H O 1
ATOM 33809 N N . GLU H 2 240 ? 49.95675 20.07800 32.91263 1.000 27.39060 240 GLU H N 1
ATOM 33810 C CA . GLU H 2 240 ? 48.77355 19.32737 33.30945 1.000 24.96574 240 GLU H CA 1
ATOM 33811 C C . GLU H 2 240 ? 48.67527 18.08230 32.43344 1.000 30.34411 240 GLU H C 1
ATOM 33812 O O . GLU H 2 240 ? 48.45612 18.17865 31.22004 1.000 30.24182 240 GLU H O 1
ATOM 33824 N N . HIS H 2 241 ? 48.82254 16.92368 33.04986 1.000 27.18677 241 HIS H N 1
ATOM 33825 C CA . HIS H 2 241 ? 48.77052 15.65667 32.33164 1.000 28.14631 241 HIS H CA 1
ATOM 33826 C C . HIS H 2 241 ? 48.67064 14.53704 33.36129 1.000 32.56371 241 HIS H C 1
ATOM 33827 O O . HIS H 2 241 ? 48.91375 14.76976 34.55685 1.000 28.69104 241 HIS H O 1
ATOM 33841 N N . PRO H 2 242 ? 48.31317 13.32597 32.94751 1.000 29.46859 242 PRO H N 1
ATOM 33842 C CA . PRO H 2 242 ? 48.20370 12.22151 33.90167 1.000 24.98814 242 PRO H CA 1
ATOM 33843 C C . PRO H 2 242 ? 49.47052 12.03338 34.71481 1.000 23.47519 242 PRO H C 1
ATOM 33844 O O . PRO H 2 242 ? 50.58178 12.19153 34.21619 1.000 28.71259 242 PRO H O 1
ATOM 33855 N N . TYR H 2 243 ? 49.28740 11.67302 35.98906 1.000 29.03370 243 TYR H N 1
ATOM 33856 C CA . TYR H 2 243 ? 50.42421 11.37960 36.85406 1.000 28.87864 243 TYR H CA 1
ATOM 33857 C C . TYR H 2 243 ? 51.33212 10.34176 36.20883 1.000 26.92326 243 TYR H C 1
ATOM 33858 O O . TYR H 2 243 ? 52.55556 10.50551 36.17134 1.000 28.50752 243 TYR H O 1
ATOM 33876 N N . ASN H 2 244 ? 50.74102 9.26805 35.69249 1.000 34.89585 244 ASN H N 1
ATOM 33877 C CA . ASN H 2 244 ? 51.44098 8.30801 34.84619 1.000 31.26023 244 ASN H CA 1
ATOM 33878 C C . ASN H 2 244 ? 50.39194 7.50832 34.08068 1.000 29.95120 244 ASN H C 1
ATOM 33879 O O . ASN H 2 244 ? 49.19162 7.58951 34.35772 1.000 28.42769 244 ASN H O 1
ATOM 33890 N N . ASN H 2 245 ? 50.86438 6.71556 33.11125 1.000 30.92039 245 ASN H N 1
ATOM 33891 C CA . ASN H 2 245 ? 49.93313 5.99197 32.24868 1.000 30.94691 245 ASN H CA 1
ATOM 33892 C C . ASN H 2 245 ? 49.21851 4.87198 32.99212 1.000 28.02171 245 ASN H C 1
ATOM 33893 O O . ASN H 2 245 ? 48.11462 4.47173 32.59564 1.000 30.89355 245 ASN H O 1
ATOM 33904 N N . HIS H 2 246 ? 49.82128 4.34697 34.06049 1.000 35.06946 246 HIS H N 1
ATOM 33905 C CA . HIS H 2 246 ? 49.13194 3.35371 34.87996 1.000 29.85043 246 HIS H CA 1
ATOM 33906 C C . HIS H 2 246 ? 47.87653 3.94460 35.50760 1.000 32.27973 246 HIS H C 1
ATOM 33907 O O . HIS H 2 246 ? 46.79306 3.35121 35.44800 1.000 26.64399 246 HIS H O 1
ATOM 33921 N N . GLN H 2 247 ? 48.00868 5.11803 36.13884 1.000 31.14253 247 GLN H N 1
ATOM 33922 C CA . GLN H 2 247 ? 46.83819 5.78970 36.68809 1.000 32.70544 247 GLN H CA 1
ATOM 33923 C C . GLN H 2 247 ? 45.80161 6.04990 35.60452 1.000 25.67515 247 GLN H C 1
ATOM 33924 O O . GLN H 2 247 ? 44.60305 5.84089 35.81824 1.000 28.98021 247 GLN H O 1
ATOM 33938 N N . TYR H 2 248 ? 46.24864 6.52003 34.44035 1.000 30.89203 248 TYR H N 1
ATOM 33939 C CA . TYR H 2 248 ? 45.32484 6.84016 33.35804 1.000 33.79330 248 TYR H CA 1
ATOM 33940 C C . TYR H 2 248 ? 44.61094 5.58980 32.86037 1.000 28.65589 248 TYR H C 1
ATOM 33941 O O . TYR H 2 248 ? 43.38184 5.57350 32.72021 1.000 27.60252 248 TYR H O 1
ATOM 33959 N N . ARG H 2 249 ? 45.36863 4.52812 32.58713 1.000 34.14957 249 ARG H N 1
ATOM 33960 C CA . ARG H 2 249 ? 44.75337 3.30580 32.07299 1.000 31.14896 249 ARG H CA 1
ATOM 33961 C C . ARG H 2 249 ? 43.68295 2.77843 33.02165 1.000 29.92403 249 ARG H C 1
ATOM 33962 O O . ARG H 2 249 ? 42.63812 2.28647 32.58368 1.000 29.96065 249 ARG H O 1
ATOM 33983 N N . TRP H 2 250 ? 43.92032 2.86516 34.33294 1.000 30.99095 250 TRP H N 1
ATOM 33984 C CA . TRP H 2 250 ? 42.92426 2.37505 35.27442 1.000 28.71430 250 TRP H CA 1
ATOM 33985 C C . TRP H 2 250 ? 41.69231 3.27068 35.28604 1.000 30.18333 250 TRP H C 1
ATOM 33986 O O . TRP H 2 250 ? 40.56319 2.77912 35.38035 1.000 29.67477 250 TRP H O 1
ATOM 34007 N N . ASP H 2 251 ? 41.88450 4.59146 35.18413 1.000 35.08280 251 ASP H N 1
ATOM 34008 C CA . ASP H 2 251 ? 40.73641 5.48396 35.06254 1.000 28.64944 251 ASP H CA 1
ATOM 34009 C C . ASP H 2 251 ? 39.89125 5.11691 33.84935 1.000 26.57057 251 ASP H C 1
ATOM 34010 O O . ASP H 2 251 ? 38.65695 5.12639 33.90879 1.000 30.70209 251 ASP H O 1
ATOM 34019 N N . MET H 2 252 ? 40.53778 4.78088 32.73797 1.000 33.78443 252 MET H N 1
ATOM 34020 C CA . MET H 2 252 ? 39.78686 4.45037 31.52917 1.000 34.73336 252 MET H CA 1
ATOM 34021 C C . MET H 2 252 ? 39.08877 3.10416 31.64847 1.000 32.12589 252 MET H C 1
ATOM 34022 O O . MET H 2 252 ? 37.99199 2.92949 31.10629 1.000 30.32254 252 MET H O 1
ATOM 34036 N N . LYS H 2 253 ? 39.70379 2.14981 32.35015 1.000 33.84715 253 LYS H N 1
ATOM 34037 C CA . LYS H 2 253 ? 39.04147 0.87110 32.59630 1.000 36.17172 253 LYS H CA 1
ATOM 34038 C C . LYS H 2 253 ? 37.73998 1.07968 33.35371 1.000 34.51917 253 LYS H C 1
ATOM 34039 O O . LYS H 2 253 ? 36.70009 0.51035 33.00269 1.000 32.43188 253 LYS H O 1
ATOM 34058 N N . LEU H 2 254 ? 37.77487 1.91385 34.39903 1.000 37.13720 254 LEU H N 1
ATOM 34059 C CA . LEU H 2 254 ? 36.55918 2.21621 35.14042 1.000 31.69902 254 LEU H CA 1
ATOM 34060 C C . LEU H 2 254 ? 35.56914 2.98182 34.27670 1.000 28.43507 254 LEU H C 1
ATOM 34061 O O . LEU H 2 254 ? 34.37212 2.67959 34.27891 1.000 30.61886 254 LEU H O 1
ATOM 34077 N N . LEU H 2 255 ? 36.04860 3.98273 33.53624 1.000 30.59898 255 LEU H N 1
ATOM 34078 C CA . LEU H 2 255 ? 35.14689 4.81174 32.74681 1.000 28.77168 255 LEU H CA 1
ATOM 34079 C C . LEU H 2 255 ? 34.54072 4.02407 31.58898 1.000 31.12656 255 LEU H C 1
ATOM 34080 O O . LEU H 2 255 ? 33.39129 4.26500 31.20942 1.000 27.00971 255 LEU H O 1
ATOM 34096 N N . GLU H 2 256 ? 35.29153 3.09056 31.01689 1.000 33.62564 256 GLU H N 1
ATOM 34097 C CA A GLU H 2 256 ? 34.72924 2.25585 29.95748 0.597 38.74525 256 GLU H CA 1
ATOM 34098 C CA B GLU H 2 256 ? 34.72966 2.25735 29.95845 0.403 38.69448 256 GLU H CA 1
ATOM 34099 C C . GLU H 2 256 ? 33.58466 1.40440 30.49320 1.000 34.21191 256 GLU H C 1
ATOM 34100 O O . GLU H 2 256 ? 32.54395 1.26334 29.83990 1.000 41.00474 256 GLU H O 1
ATOM 34121 N N . ALA H 2 257 ? 33.74833 0.84453 31.69531 1.000 40.56990 257 ALA H N 1
ATOM 34122 C CA . ALA H 2 257 ? 32.66717 0.07963 32.30324 1.000 36.66988 257 ALA H CA 1
ATOM 34123 C C . ALA H 2 257 ? 31.48160 0.96947 32.64890 1.000 40.48597 257 ALA H C 1
ATOM 34124 O O . ALA H 2 257 ? 30.33219 0.51526 32.61794 1.000 38.88932 257 ALA H O 1
ATOM 34131 N N . ILE H 2 258 ? 31.73698 2.23554 32.99016 1.000 36.04210 258 ILE H N 1
ATOM 34132 C CA . ILE H 2 258 ? 30.64839 3.15148 33.30498 1.000 33.14970 258 ILE H CA 1
ATOM 34133 C C . ILE H 2 258 ? 29.83470 3.46347 32.05343 1.000 31.50197 258 ILE H C 1
ATOM 34134 O O . ILE H 2 258 ? 28.60276 3.39350 32.05963 1.000 38.81964 258 ILE H O 1
ATOM 34150 N N . ARG H 2 259 ? 30.50589 3.81946 30.96165 1.000 32.63535 259 ARG H N 1
ATOM 34151 C CA . ARG H 2 259 ? 29.77055 4.22020 29.76633 1.000 35.11151 259 ARG H CA 1
ATOM 34152 C C . ARG H 2 259 ? 29.12790 3.04065 29.04294 1.000 34.17683 259 ARG H C 1
ATOM 34153 O O . ARG H 2 259 ? 28.26813 3.26172 28.19006 1.000 33.51483 259 ARG H O 1
ATOM 34174 N N . ARG H 2 260 ? 29.48618 1.80593 29.38969 1.000 38.23484 260 ARG H N 1
ATOM 34175 C CA . ARG H 2 260 ? 28.93334 0.64939 28.69161 1.000 41.02153 260 ARG H CA 1
ATOM 34176 C C . ARG H 2 260 ? 27.84873 -0.05430 29.49871 1.000 45.74280 260 ARG H C 1
ATOM 34177 O O . ARG H 2 260 ? 26.66539 -0.00200 29.14401 1.000 42.50563 260 ARG H O 1
ATOM 34198 N N . GLY H 2 261 ? 28.23537 -0.70797 30.58958 1.000 53.26085 261 GLY H N 1
ATOM 34199 C CA . GLY H 2 261 ? 27.37553 -1.67536 31.23052 1.000 44.78042 261 GLY H CA 1
ATOM 34200 C C . GLY H 2 261 ? 26.46431 -1.08967 32.27431 1.000 49.25319 261 GLY H C 1
ATOM 34201 O O . GLY H 2 261 ? 26.36514 0.13241 32.44235 1.000 54.51294 261 GLY H O 1
ATOM 34205 N N . PRO H 2 262 ? 25.76546 -1.96656 32.99413 1.000 45.54345 262 PRO H N 1
ATOM 34206 C CA . PRO H 2 262 ? 24.97481 -1.52338 34.14617 1.000 47.45213 262 PRO H CA 1
ATOM 34207 C C . PRO H 2 262 ? 25.88729 -1.14106 35.30096 1.000 41.67642 262 PRO H C 1
ATOM 34208 O O . PRO H 2 262 ? 27.10143 -1.35706 35.27480 1.000 39.35822 262 PRO H O 1
ATOM 34219 N N . THR H 2 263 ? 25.27478 -0.56332 36.33665 1.000 39.96523 263 THR H N 1
ATOM 34220 C CA . THR H 2 263 ? 26.04631 -0.03782 37.45306 1.000 40.96798 263 THR H CA 1
ATOM 34221 C C . THR H 2 263 ? 26.39677 -1.09831 38.48515 1.000 44.39906 263 THR H C 1
ATOM 34222 O O . THR H 2 263 ? 27.34179 -0.90137 39.25506 1.000 46.11726 263 THR H O 1
ATOM 34233 N N . ALA H 2 264 ? 25.67997 -2.22149 38.51066 1.000 45.01292 264 ALA H N 1
ATOM 34234 C CA . ALA H 2 264 ? 25.93776 -3.22196 39.54056 1.000 46.24144 264 ALA H CA 1
ATOM 34235 C C . ALA H 2 264 ? 27.36316 -3.75946 39.50738 1.000 41.78636 264 ALA H C 1
ATOM 34236 O O . ALA H 2 264 ? 27.95575 -3.91900 40.58851 1.000 46.53629 264 ALA H O 1
ATOM 34243 N N . PRO H 2 265 ? 27.96340 -4.06074 38.35257 1.000 46.26835 265 PRO H N 1
ATOM 34244 C CA . PRO H 2 265 ? 29.36063 -4.52976 38.35459 1.000 44.15808 265 PRO H CA 1
ATOM 34245 C C . PRO H 2 265 ? 30.35499 -3.49843 38.85568 1.000 46.48606 265 PRO H C 1
ATOM 34246 O O . PRO H 2 265 ? 31.52007 -3.85152 39.08806 1.000 46.03046 265 PRO H O 1
ATOM 34257 N N . LEU H 2 266 ? 29.94643 -2.23974 39.02073 1.000 47.45252 266 LEU H N 1
ATOM 34258 C CA . LEU H 2 266 ? 30.85093 -1.24247 39.58819 1.000 47.01711 266 LEU H CA 1
ATOM 34259 C C . LEU H 2 266 ? 31.11294 -1.48539 41.06657 1.000 46.93701 266 LEU H C 1
ATOM 34260 O O . LEU H 2 266 ? 32.14231 -1.04164 41.58491 1.000 45.77044 266 LEU H O 1
ATOM 34276 N N . ARG H 2 267 ? 30.20234 -2.17945 41.75461 1.000 49.79370 267 ARG H N 1
ATOM 34277 C CA . ARG H 2 267 ? 30.41647 -2.49914 43.16163 1.000 50.86627 267 ARG H CA 1
ATOM 34278 C C . ARG H 2 267 ? 31.73844 -3.22457 43.37165 1.000 50.82056 267 ARG H C 1
ATOM 34279 O O . ARG H 2 267 ? 32.39617 -3.02827 44.40080 1.000 56.27705 267 ARG H O 1
ATOM 34300 N N . ASP H 2 268 ? 32.14284 -4.05840 42.41846 1.000 50.98539 268 ASP H N 1
ATOM 34301 C CA . ASP H 2 268 ? 33.41325 -4.76679 42.50871 1.000 55.11634 268 ASP H CA 1
ATOM 34302 C C . ASP H 2 268 ? 34.53927 -4.02920 41.79735 1.000 51.88125 268 ASP H C 1
ATOM 34303 O O . ASP H 2 268 ? 35.69300 -4.09977 42.23822 1.000 49.64174 268 ASP H O 1
ATOM 34312 N N . LEU H 2 269 ? 34.23495 -3.31268 40.71239 1.000 46.05233 269 LEU H N 1
ATOM 34313 C CA . LEU H 2 269 ? 35.27903 -2.58301 40.00153 1.000 45.71129 269 LEU H CA 1
ATOM 34314 C C . LEU H 2 269 ? 35.76354 -1.37816 40.80088 1.000 40.39532 269 LEU H C 1
ATOM 34315 O O . LEU H 2 269 ? 36.94671 -1.02677 40.73570 1.000 41.91247 269 LEU H O 1
ATOM 34331 N N . ILE H 2 270 ? 34.87427 -0.73818 41.55504 1.000 41.95833 270 ILE H N 1
ATOM 34332 C CA . ILE H 2 270 ? 35.27073 0.44484 42.32214 1.000 40.36387 270 ILE H CA 1
ATOM 34333 C C . ILE H 2 270 ? 36.39055 0.12076 43.30463 1.000 39.08987 270 ILE H C 1
ATOM 34334 O O . ILE H 2 270 ? 37.40588 0.83661 43.30971 1.000 37.11667 270 ILE H O 1
ATOM 34350 N N . PRO H 2 271 ? 36.29165 -0.92433 44.13555 1.000 35.76503 271 PRO H N 1
ATOM 34351 C CA . PRO H 2 271 ? 37.40320 -1.22149 45.05360 1.000 38.36061 271 PRO H CA 1
ATOM 34352 C C . PRO H 2 271 ? 38.72129 -1.50884 44.36067 1.000 34.71883 271 PRO H C 1
ATOM 34353 O O . PRO H 2 271 ? 39.76679 -1.02763 44.81128 1.000 40.99487 271 PRO H O 1
ATOM 34364 N N . GLU H 2 272 ? 38.72323 -2.30191 43.28400 1.000 39.44969 272 GLU H N 1
ATOM 34365 C CA . GLU H 2 272 ? 39.99772 -2.64557 42.66277 1.000 39.25848 272 GLU H CA 1
ATOM 34366 C C . GLU H 2 272 ? 40.62068 -1.43324 41.98184 1.000 40.54692 272 GLU H C 1
ATOM 34367 O O . GLU H 2 272 ? 41.84867 -1.27467 41.98753 1.000 38.16015 272 GLU H O 1
ATOM 34379 N N . HIS H 2 273 ? 39.79393 -0.56505 41.39042 1.000 37.64907 273 HIS H N 1
ATOM 34380 C CA . HIS H 2 273 ? 40.31136 0.70519 40.88137 1.000 36.56498 273 HIS H CA 1
ATOM 34381 C C . HIS H 2 273 ? 40.93179 1.53170 42.00691 1.000 34.04531 273 HIS H C 1
ATOM 34382 O O . HIS H 2 273 ? 42.00435 2.12677 41.83510 1.000 35.60588 273 HIS H O 1
ATOM 34396 N N . ILE H 2 274 ? 40.27242 1.57661 43.16679 1.000 34.49106 274 ILE H N 1
ATOM 34397 C CA . ILE H 2 274 ? 40.83682 2.26497 44.32532 1.000 36.18466 274 ILE H CA 1
ATOM 34398 C C . ILE H 2 274 ? 42.18030 1.65550 44.69655 1.000 37.27041 274 ILE H C 1
ATOM 34399 O O . ILE H 2 274 ? 43.17203 2.36265 44.90668 1.000 35.24829 274 ILE H O 1
ATOM 34415 N N . GLU H 2 275 ? 42.22664 0.32514 44.80161 1.000 41.14869 275 GLU H N 1
ATOM 34416 C CA . GLU H 2 275 ? 43.46983 -0.34963 45.15495 1.000 40.26152 275 GLU H CA 1
ATOM 34417 C C . GLU H 2 275 ? 44.59623 0.00804 44.19937 1.000 38.01119 275 GLU H C 1
ATOM 34418 O O . GLU H 2 275 ? 45.75705 0.09595 44.61381 1.000 39.49842 275 GLU H O 1
ATOM 34430 N N . ALA H 2 276 ? 44.28143 0.21884 42.92520 1.000 37.08407 276 ALA H N 1
ATOM 34431 C CA . ALA H 2 276 ? 45.30922 0.42803 41.91711 1.000 38.09854 276 ALA H CA 1
ATOM 34432 C C . ALA H 2 276 ? 45.69292 1.89053 41.72929 1.000 32.95049 276 ALA H C 1
ATOM 34433 O O . ALA H 2 276 ? 46.79547 2.16187 41.24300 1.000 34.95274 276 ALA H O 1
ATOM 34440 N N . THR H 2 277 ? 44.82932 2.83394 42.11702 1.000 30.95501 277 THR H N 1
ATOM 34441 C CA . THR H 2 277 ? 45.06638 4.23872 41.81724 1.000 28.11507 277 THR H CA 1
ATOM 34442 C C . THR H 2 277 ? 44.95173 5.16517 43.01594 1.000 36.58973 277 THR H C 1
ATOM 34443 O O . THR H 2 277 ? 45.14834 6.37827 42.85071 1.000 30.25232 277 THR H O 1
ATOM 34454 N N . ALA H 2 278 ? 44.64507 4.64584 44.20116 1.000 33.86641 278 ALA H N 1
ATOM 34455 C CA . ALA H 2 278 ? 44.39856 5.48625 45.37664 1.000 32.56265 278 ALA H CA 1
ATOM 34456 C C . ALA H 2 278 ? 43.26486 6.46877 45.10813 1.000 34.55168 278 ALA H C 1
ATOM 34457 O O . ALA H 2 278 ? 43.26068 7.58994 45.62237 1.000 35.83534 278 ALA H O 1
ATOM 34464 N N . SER H 2 279 ? 42.29153 6.03502 44.30900 1.000 33.43059 279 SER H N 1
ATOM 34465 C CA . SER H 2 279 ? 41.22703 6.91012 43.84369 1.000 34.54779 279 SER H CA 1
ATOM 34466 C C . SER H 2 279 ? 40.51801 7.57764 45.01021 1.000 30.62392 279 SER H C 1
ATOM 34467 O O . SER H 2 279 ? 40.39485 7.01149 46.09818 1.000 34.34460 279 SER H O 1
ATOM 34475 N N . GLU H 2 280 ? 40.04065 8.79987 44.77148 1.000 33.58814 280 GLU H N 1
ATOM 34476 C CA . GLU H 2 280 ? 39.23385 9.48057 45.77841 1.000 31.66272 280 GLU H CA 1
ATOM 34477 C C . GLU H 2 280 ? 37.87197 8.82803 45.96628 1.000 32.66506 280 GLU H C 1
ATOM 34478 O O . GLU H 2 280 ? 37.19564 9.11870 46.95787 1.000 27.23866 280 GLU H O 1
ATOM 34490 N N . THR H 2 281 ? 37.45418 7.95893 45.04189 1.000 30.71235 281 THR H N 1
ATOM 34491 C CA . THR H 2 281 ? 36.23326 7.18977 45.24362 1.000 31.76335 281 THR H CA 1
ATOM 34492 C C . THR H 2 281 ? 36.30280 6.33781 46.50251 1.000 27.44819 281 THR H C 1
ATOM 34493 O O . THR H 2 281 ? 35.26728 5.85102 46.96399 1.000 29.48977 281 THR H O 1
ATOM 34504 N N . LYS H 2 282 ? 37.50137 6.12593 47.05097 1.000 31.84614 282 LYS H N 1
ATOM 34505 C CA . LYS H 2 282 ? 37.62084 5.46819 48.34548 1.000 34.11315 282 LYS H CA 1
ATOM 34506 C C . LYS H 2 282 ? 36.79020 6.17397 49.40534 1.000 39.04774 282 LYS H C 1
ATOM 34507 O O . LYS H 2 282 ? 36.39947 5.55022 50.39417 1.000 34.78642 282 LYS H O 1
ATOM 34526 N N . ALA H 2 283 ? 36.50488 7.46303 49.21486 1.000 36.45528 283 ALA H N 1
ATOM 34527 C CA . ALA H 2 283 ? 35.65381 8.17579 50.16011 1.000 35.63379 283 ALA H CA 1
ATOM 34528 C C . ALA H 2 283 ? 34.24829 7.60484 50.18569 1.000 39.14132 283 ALA H C 1
ATOM 34529 O O . ALA H 2 283 ? 33.53687 7.75206 51.18740 1.000 39.29689 283 ALA H O 1
ATOM 34536 N N . GLY H 2 284 ? 33.81814 6.98177 49.09125 1.000 33.07522 284 GLY H N 1
ATOM 34537 C CA . GLY H 2 284 ? 32.56279 6.26241 49.05114 1.000 35.91241 284 GLY H CA 1
ATOM 34538 C C . GLY H 2 284 ? 31.37834 7.02905 48.51250 1.000 33.44362 284 GLY H C 1
ATOM 34539 O O . GLY H 2 284 ? 30.26844 6.47956 48.49668 1.000 30.31077 284 GLY H O 1
ATOM 34543 N N . SER H 2 285 ? 31.57266 8.27169 48.06523 1.000 31.85514 285 SER H N 1
ATOM 34544 C CA . SER H 2 285 ? 30.44433 9.06895 47.59677 1.000 30.71468 285 SER H CA 1
ATOM 34545 C C . SER H 2 285 ? 29.82328 8.46967 46.33774 1.000 29.60270 285 SER H C 1
ATOM 34546 O O . SER H 2 285 ? 28.59776 8.48449 46.17987 1.000 31.75715 285 SER H O 1
ATOM 34554 N N . LEU H 2 286 ? 30.64924 7.94724 45.43140 1.000 27.92773 286 LEU H N 1
ATOM 34555 C CA . LEU H 2 286 ? 30.11750 7.34187 44.21271 1.000 29.70524 286 LEU H CA 1
ATOM 34556 C C . LEU H 2 286 ? 29.24544 6.13613 44.54711 1.000 33.28370 286 LEU H C 1
ATOM 34557 O O . LEU H 2 286 ? 28.14082 5.98367 44.01385 1.000 33.68361 286 LEU H O 1
ATOM 34573 N N . THR H 2 287 ? 29.72839 5.27146 45.44201 1.000 32.82809 287 THR H N 1
ATOM 34574 C CA . THR H 2 287 ? 28.93146 4.13021 45.88324 1.000 35.53113 287 THR H CA 1
ATOM 34575 C C . THR H 2 287 ? 27.61513 4.59144 46.49334 1.000 36.10981 287 THR H C 1
ATOM 34576 O O . THR H 2 287 ? 26.54562 4.06735 46.16322 1.000 35.17509 287 THR H O 1
ATOM 34587 N N . TRP H 2 288 ? 27.67754 5.58344 47.38802 1.000 32.94368 288 TRP H N 1
ATOM 34588 C CA . TRP H 2 288 ? 26.47102 6.11385 48.01406 1.000 32.09875 288 TRP H CA 1
ATOM 34589 C C . TRP H 2 288 ? 25.43704 6.50794 46.96815 1.000 36.71797 288 TRP H C 1
ATOM 34590 O O . TRP H 2 288 ? 24.24989 6.17162 47.08442 1.000 34.87395 288 TRP H O 1
ATOM 34611 N N . MET H 2 289 ? 25.87595 7.21998 45.93082 1.000 34.47567 289 MET H N 1
ATOM 34612 C CA . MET H 2 289 ? 24.95328 7.68427 44.90305 1.000 30.92595 289 MET H CA 1
ATOM 34613 C C . MET H 2 289 ? 24.38155 6.51987 44.10293 1.000 33.81360 289 MET H C 1
ATOM 34614 O O . MET H 2 289 ? 23.17026 6.44961 43.87400 1.000 33.92974 289 MET H O 1
ATOM 34628 N N . LEU H 2 290 ? 25.24031 5.60323 43.65696 1.000 31.14133 290 LEU H N 1
ATOM 34629 C CA . LEU H 2 290 ? 24.75498 4.47641 42.86476 1.000 35.19130 290 LEU H CA 1
ATOM 34630 C C . LEU H 2 290 ? 23.80238 3.61070 43.67695 1.000 37.97801 290 LEU H C 1
ATOM 34631 O O . LEU H 2 290 ? 22.83689 3.07047 43.13278 1.000 35.93603 290 LEU H O 1
ATOM 34647 N N . ALA H 2 291 ? 24.04763 3.48313 44.98459 1.000 36.51555 291 ALA H N 1
ATOM 34648 C CA . ALA H 2 291 ? 23.12596 2.73746 45.83523 1.000 36.41881 291 ALA H CA 1
ATOM 34649 C C . ALA H 2 291 ? 21.78647 3.45345 45.95664 1.000 38.60058 291 ALA H C 1
ATOM 34650 O O . ALA H 2 291 ? 20.72599 2.81949 45.87971 1.000 35.45176 291 ALA H O 1
ATOM 34657 N N . ALA H 2 292 ? 21.81245 4.77365 46.14774 1.000 36.09576 292 ALA H N 1
ATOM 34658 C CA . ALA H 2 292 ? 20.57200 5.53021 46.26365 1.000 38.57419 292 ALA H CA 1
ATOM 34659 C C . ALA H 2 292 ? 19.72917 5.41334 45.00396 1.000 36.28870 292 ALA H C 1
ATOM 34660 O O . ALA H 2 292 ? 18.49453 5.43955 45.07559 1.000 38.83472 292 ALA H O 1
ATOM 34667 N N . MET H 2 293 ? 20.37102 5.29235 43.84749 1.000 37.61184 293 MET H N 1
ATOM 34668 C CA . MET H 2 293 ? 19.66134 5.11954 42.58507 1.000 35.97532 293 MET H CA 1
ATOM 34669 C C . MET H 2 293 ? 19.21870 3.68113 42.35840 1.000 37.41964 293 MET H C 1
ATOM 34670 O O . MET H 2 293 ? 18.57525 3.39628 41.34098 1.000 37.86838 293 MET H O 1
ATOM 34684 N N . GLY H 2 294 ? 19.53727 2.77513 43.27839 1.000 40.47506 294 GLY H N 1
ATOM 34685 C CA . GLY H 2 294 ? 19.14825 1.38904 43.13442 1.000 41.86569 294 GLY H CA 1
ATOM 34686 C C . GLY H 2 294 ? 20.00653 0.58948 42.18435 1.000 38.84728 294 GLY H C 1
ATOM 34687 O O . GLY H 2 294 ? 19.54008 -0.42122 41.65445 1.000 38.02132 294 GLY H O 1
ATOM 34691 N N . TRP H 2 295 ? 21.25095 1.00193 41.96737 1.000 38.83752 295 TRP H N 1
ATOM 34692 C CA . TRP H 2 295 ? 22.15079 0.34908 41.02457 1.000 39.46382 295 TRP H CA 1
ATOM 34693 C C . TRP H 2 295 ? 21.43610 0.12425 39.68940 1.000 42.45718 295 TRP H C 1
ATOM 34694 O O . TRP H 2 295 ? 21.23388 -1.02010 39.27110 1.000 39.05212 295 TRP H O 1
ATOM 34715 N N . PRO H 2 296 ? 21.05326 1.19537 38.99792 1.000 38.85423 296 PRO H N 1
ATOM 34716 C CA . PRO H 2 296 ? 20.21322 1.03664 37.80693 1.000 43.30535 296 PRO H CA 1
ATOM 34717 C C . PRO H 2 296 ? 20.95806 0.35207 36.67404 1.000 45.59577 296 PRO H C 1
ATOM 34718 O O . PRO H 2 296 ? 22.18397 0.43386 36.56007 1.000 38.57351 296 PRO H O 1
ATOM 34729 N N . LYS H 2 297 ? 20.18790 -0.34790 35.83600 1.000 54.11750 297 LYS H N 1
ATOM 34730 C CA . LYS H 2 297 ? 20.72825 -1.08105 34.69256 1.000 52.04655 297 LYS H CA 1
ATOM 34731 C C . LYS H 2 297 ? 20.94030 -0.13001 33.51247 1.000 50.27943 297 LYS H C 1
ATOM 34732 O O . LYS H 2 297 ? 20.32209 -0.25308 32.45416 1.000 47.15971 297 LYS H O 1
ATOM 34751 N N . VAL H 2 298 ? 21.83698 0.84122 33.71411 1.000 44.49187 298 VAL H N 1
ATOM 34752 C CA . VAL H 2 298 ? 22.04062 1.91464 32.74996 1.000 38.43093 298 VAL H CA 1
ATOM 34753 C C . VAL H 2 298 ? 23.52563 2.21025 32.59900 1.000 38.27966 298 VAL H C 1
ATOM 34754 O O . VAL H 2 298 ? 24.35031 1.85442 33.44180 1.000 37.15400 298 VAL H O 1
ATOM 34767 N N . ALA H 2 299 ? 23.85804 2.87239 31.49912 1.000 35.79437 299 ALA H N 1
ATOM 34768 C CA . ALA H 2 299 ? 25.19861 3.39158 31.29689 1.000 38.06845 299 ALA H CA 1
ATOM 34769 C C . ALA H 2 299 ? 25.29011 4.80894 31.84781 1.000 32.09584 299 ALA H C 1
ATOM 34770 O O . ALA H 2 299 ? 24.29000 5.52123 31.96909 1.000 36.77834 299 ALA H O 1
ATOM 34777 N N . GLY H 2 300 ? 26.50873 5.20861 32.19028 1.000 34.31770 300 GLY H N 1
ATOM 34778 C CA . GLY H 2 300 ? 26.78290 6.56689 32.63596 1.000 34.33956 300 GLY H CA 1
ATOM 34779 C C . GLY H 2 300 ? 27.27246 7.40588 31.46883 1.000 34.74861 300 GLY H C 1
ATOM 34780 O O . GLY H 2 300 ? 28.08979 6.95324 30.66848 1.000 36.43286 300 GLY H O 1
ATOM 34784 N N . ASP H 2 301 ? 26.74168 8.62235 31.36932 1.000 30.11600 301 ASP H N 1
ATOM 34785 C CA . ASP H 2 301 ? 27.17056 9.58124 30.35519 1.000 29.37176 301 ASP H CA 1
ATOM 34786 C C . ASP H 2 301 ? 28.38561 10.32930 30.88833 1.000 31.22207 301 ASP H C 1
ATOM 34787 O O . ASP H 2 301 ? 28.25894 11.16387 31.79121 1.000 32.05359 301 ASP H O 1
ATOM 34796 N N . VAL H 2 302 ? 29.56293 10.01550 30.35423 1.000 33.27060 302 VAL H N 1
ATOM 34797 C CA . VAL H 2 302 ? 30.79418 10.68760 30.75563 1.000 32.17902 302 VAL H CA 1
ATOM 34798 C C . VAL H 2 302 ? 30.86404 12.03087 30.04187 1.000 31.55236 302 VAL H C 1
ATOM 34799 O O . VAL H 2 302 ? 31.34168 12.12158 28.90267 1.000 29.88505 302 VAL H O 1
ATOM 34812 N N . LEU H 2 303 ? 30.38896 13.08625 30.71098 1.000 28.96453 303 LEU H N 1
ATOM 34813 C CA . LEU H 2 303 ? 30.37180 14.40467 30.08896 1.000 25.83992 303 LEU H CA 1
ATOM 34814 C C . LEU H 2 303 ? 31.77932 14.92300 29.83233 1.000 31.79110 303 LEU H C 1
ATOM 34815 O O . LEU H 2 303 ? 31.98210 15.73144 28.91761 1.000 30.02096 303 LEU H O 1
ATOM 34831 N N . GLY H 2 304 ? 32.75580 14.47670 30.61565 1.000 25.15681 304 GLY H N 1
ATOM 34832 C CA . GLY H 2 304 ? 34.11629 14.91665 30.41931 1.000 25.07789 304 GLY H CA 1
ATOM 34833 C C . GLY H 2 304 ? 35.09993 14.23991 31.34400 1.000 30.26119 304 GLY H C 1
ATOM 34834 O O . GLY H 2 304 ? 34.73338 13.80832 32.44991 1.000 30.20317 304 GLY H O 1
ATOM 34838 N N . TYR H 2 305 ? 36.35024 14.12076 30.89832 1.000 28.40206 305 TYR H N 1
ATOM 34839 C CA . TYR H 2 305 ? 37.43910 13.63721 31.73428 1.000 26.03551 305 TYR H CA 1
ATOM 34840 C C . TYR H 2 305 ? 38.68988 14.45232 31.45705 1.000 25.63343 305 TYR H C 1
ATOM 34841 O O . TYR H 2 305 ? 38.99328 14.77573 30.30696 1.000 29.13461 305 TYR H O 1
ATOM 34859 N N . GLY H 2 306 ? 39.41789 14.77345 32.51916 1.000 25.86416 306 GLY H N 1
ATOM 34860 C CA . GLY H 2 306 ? 40.67704 15.47610 32.40632 1.000 25.82430 306 GLY H CA 1
ATOM 34861 C C . GLY H 2 306 ? 41.43479 15.32436 33.70453 1.000 22.19352 306 GLY H C 1
ATOM 34862 O O . GLY H 2 306 ? 40.93864 14.74045 34.67132 1.000 24.15114 306 GLY H O 1
ATOM 34866 N N . THR H 2 307 ? 42.65172 15.84961 33.71908 1.000 26.44424 307 THR H N 1
ATOM 34867 C CA . THR H 2 307 ? 43.50681 15.74722 34.89606 1.000 25.84094 307 THR H CA 1
ATOM 34868 C C . THR H 2 307 ? 43.65357 17.10155 35.57323 1.000 28.80818 307 THR H C 1
ATOM 34869 O O . THR H 2 307 ? 43.59785 18.15697 34.93044 1.000 29.98408 307 THR H O 1
ATOM 34880 N N . ILE H 2 308 ? 43.83217 17.05761 36.88854 1.000 28.08268 308 ILE H N 1
ATOM 34881 C CA . ILE H 2 308 ? 44.08003 18.25243 37.69650 1.000 25.54824 308 ILE H CA 1
ATOM 34882 C C . ILE H 2 308 ? 45.24110 17.93046 38.61803 1.000 22.26326 308 ILE H C 1
ATOM 34883 O O . ILE H 2 308 ? 45.13751 17.02667 39.45496 1.000 24.57379 308 ILE H O 1
ATOM 34899 N N . ILE H 2 309 ? 46.34794 18.65317 38.44488 1.000 23.75356 309 ILE H N 1
ATOM 34900 C CA . ILE H 2 309 ? 47.65039 18.33437 39.02647 1.000 25.72228 309 ILE H CA 1
ATOM 34901 C C . ILE H 2 309 ? 47.89377 16.82802 38.98763 1.000 32.54227 309 ILE H C 1
ATOM 34902 O O . ILE H 2 309 ? 48.40846 16.23872 39.94211 1.000 26.78609 309 ILE H O 1
ATOM 34918 N N . GLY H 2 310 ? 47.55500 16.20016 37.85861 1.000 30.03260 310 GLY H N 1
ATOM 34919 C CA . GLY H 2 310 ? 47.83814 14.79899 37.64635 1.000 29.54485 310 GLY H CA 1
ATOM 34920 C C . GLY H 2 310 ? 46.72817 13.84706 38.02706 1.000 31.27379 310 GLY H C 1
ATOM 34921 O O . GLY H 2 310 ? 46.69778 12.71882 37.51158 1.000 30.26065 310 GLY H O 1
ATOM 34925 N N . THR H 2 311 ? 45.81815 14.25425 38.90979 1.000 27.71988 311 THR H N 1
ATOM 34926 C CA . THR H 2 311 ? 44.72910 13.38481 39.32118 1.000 26.15823 311 THR H CA 1
ATOM 34927 C C . THR H 2 311 ? 43.69642 13.27010 38.20903 1.000 31.00777 311 THR H C 1
ATOM 34928 O O . THR H 2 311 ? 43.51787 14.18603 37.39752 1.000 28.61586 311 THR H O 1
ATOM 34939 N N . GLY H 2 312 ? 43.01417 12.12822 38.17098 1.000 28.17168 312 GLY H N 1
ATOM 34940 C CA . GLY H 2 312 ? 41.96390 11.90665 37.19991 1.000 25.73331 312 GLY H CA 1
ATOM 34941 C C . GLY H 2 312 ? 40.63212 12.43640 37.70457 1.000 25.57301 312 GLY H C 1
ATOM 34942 O O . GLY H 2 312 ? 40.27722 12.26254 38.86614 1.000 28.88359 312 GLY H O 1
ATOM 34946 N N . ASN H 2 313 ? 39.89496 13.08598 36.80442 1.000 26.10466 313 ASN H N 1
ATOM 34947 C CA . ASN H 2 313 ? 38.62781 13.71049 37.16431 1.000 27.49542 313 ASN H CA 1
ATOM 34948 C C . ASN H 2 313 ? 37.61343 13.46732 36.06545 1.000 26.96217 313 ASN H C 1
ATOM 34949 O O . ASN H 2 313 ? 37.83156 13.86610 34.91759 1.000 25.91859 313 ASN H O 1
ATOM 34960 N N . ALA H 2 314 ? 36.50523 12.82756 36.41997 1.000 26.06086 314 ALA H N 1
ATOM 34961 C CA . ALA H 2 314 ? 35.44289 12.51711 35.47631 1.000 29.93917 314 ALA H CA 1
ATOM 34962 C C . ALA H 2 314 ? 34.14242 13.13721 35.96285 1.000 28.16930 314 ALA H C 1
ATOM 34963 O O . ALA H 2 314 ? 33.80582 13.04404 37.14807 1.000 28.26244 314 ALA H O 1
ATOM 34970 N N . ILE H 2 315 ? 33.42313 13.77248 35.04360 1.000 29.95305 315 ILE H N 1
ATOM 34971 C CA . ILE H 2 315 ? 32.08415 14.29670 35.28752 1.000 23.67817 315 ILE H CA 1
ATOM 34972 C C . ILE H 2 315 ? 31.11288 13.36882 34.57112 1.000 29.19668 315 ILE H C 1
ATOM 34973 O O . ILE H 2 315 ? 31.17332 13.22987 33.34250 1.000 28.07414 315 ILE H O 1
ATOM 34989 N N . VAL H 2 316 ? 30.23370 12.71881 35.33727 1.000 29.95326 316 VAL H N 1
ATOM 34990 C CA . VAL H 2 316 ? 29.37080 11.66778 34.81721 1.000 29.06200 316 VAL H CA 1
ATOM 34991 C C . VAL H 2 316 ? 27.94033 11.90774 35.26387 1.000 32.94268 316 VAL H C 1
ATOM 34992 O O . VAL H 2 316 ? 27.68511 12.43390 36.35177 1.000 33.25159 316 VAL H O 1
ATOM 35005 N N . GLU H 2 317 ? 26.99554 11.49638 34.41972 1.000 30.04678 317 GLU H N 1
ATOM 35006 C CA . GLU H 2 317 ? 25.57462 11.58318 34.73305 1.000 32.35091 317 GLU H CA 1
ATOM 35007 C C . GLU H 2 317 ? 24.93572 10.22062 34.51269 1.000 34.25487 317 GLU H C 1
ATOM 35008 O O . GLU H 2 317 ? 25.04997 9.64853 33.42460 1.000 34.32103 317 GLU H O 1
ATOM 35020 N N . TRP H 2 318 ? 24.26189 9.71603 35.53939 1.000 31.96513 318 TRP H N 1
ATOM 35021 C CA . TRP H 2 318 ? 23.43190 8.52550 35.44772 1.000 32.64011 318 TRP H CA 1
ATOM 35022 C C . TRP H 2 318 ? 21.97109 8.92668 35.59756 1.000 36.16742 318 TRP H C 1
ATOM 35023 O O . TRP H 2 318 ? 21.63743 9.79589 36.41233 1.000 37.26277 318 TRP H O 1
ATOM 35044 N N . LEU H 2 319 ? 21.09888 8.28963 34.82126 1.000 37.10638 319 LEU H N 1
ATOM 35045 C CA . LEU H 2 319 ? 19.66352 8.50473 34.90106 1.000 38.38361 319 LEU H CA 1
ATOM 35046 C C . LEU H 2 319 ? 18.95823 7.21292 35.30170 1.000 40.71033 319 LEU H C 1
ATOM 35047 O O . LEU H 2 319 ? 19.52391 6.12078 35.17348 1.000 38.27742 319 LEU H O 1
ATOM 35063 N N . PRO H 2 320 ? 17.72527 7.30169 35.80218 1.000 37.36013 320 PRO H N 1
ATOM 35064 C CA . PRO H 2 320 ? 16.97885 6.08293 36.13472 1.000 42.63605 320 PRO H CA 1
ATOM 35065 C C . PRO H 2 320 ? 16.70496 5.24113 34.89731 1.000 42.32430 320 PRO H C 1
ATOM 35066 O O . PRO H 2 320 ? 16.73876 5.72104 33.76408 1.000 43.02107 320 PRO H O 1
ATOM 35077 N N . GLU H 2 321 ? 16.42399 3.96336 35.13643 1.000 46.91713 321 GLU H N 1
ATOM 35078 C CA . GLU H 2 321 ? 16.11950 3.02253 34.06103 1.000 46.23634 321 GLU H CA 1
ATOM 35079 C C . GLU H 2 321 ? 14.99009 3.53978 33.17499 1.000 45.98235 321 GLU H C 1
ATOM 35080 O O . GLU H 2 321 ? 14.02823 4.13007 33.67000 1.000 51.57152 321 GLU H O 1
#

Sequence (2269 aa):
RTGIVAGALLPGMPHLLAEHPAPSWSALAGAARDVGARLRRRLLEPDVVLLLSTQWFTVLGHQFQCDPNPRGEHVDEENWYAYDYGLLDYDLRFDVDFTERWADRVQAGGMQARRTRYDGFPIDTGTIVTSALLDPDRRLRWAQVSCNLYADADTLADVGRAGAAAARDAGLRAAVVVVTGMSSGLIQQQWIEPGQDRIGEPGHDQWNTRVLDLLTAGKVDEVLAVREDFARQAQADSQFRALAFAAGAEATTGPAHLHAYGPIWGTGAAVLSWNLPDHRPGIVAGCLSPHPPHLIYGENPPQNEPRSTGGWETLRWAYERLRARIRDVHKPDVLIVHAPHWITMVGHHVNCVPNPRGLSVEPIFPHLFRYRYDFRTDVELGEAIAEEASGLGLVTRTLRDPRVRVDYATIGALHLANPAWDIPVVSLSANNNPYFYSDASLTEMEVLGEATRLAVEATGRRAVLLASNSLSHLHWHEEPELPEDMEREHPYNNHQYRWDMKLLEAIRRGPTAPLRDLIPEHIEATASETKAGSLTWMMLAAMGWPKVAGDVLGYGTIIGTGNAIVEWLPEGRTGIVAGALLPGMPHLLAEHPAPSWSALAGAARDDVGARLRRLEPDVVLLLSTQWFTVLGHQFQCDPNPRGEHVDENWYAYDYGLLDYDLRFDVDFTERWADRVQAGGMQARRTRYDGFPIDTGTIVTSALLDPDRRLRWAQVSCNLYADADTLADVGRAGAAAARDAGLRAAVVVVTGMSSGLIQQWIEPGQDRIGEPGHDQWNTRVLDLLTAGKVDEVLAVREDFARQAQADSQFRALAFAAGAEATTGPAHLHAYGPIWGTGAAVLSWNLPDTRPGIVAGCLSPHPPHLIYGENPPQNEEPRSTGGWETLRWAYERLRARIRDVHKPDVLIVHAPHWITMVGHHVNCVPNPRGLSVEPIFPHLFRYRYDFRTDVELGEAIAEEASGLGLVTRTLRDPRVRVDYATIGALHLANPAWDIPVVSLSANNNPYFYSDASLTEMEVLGEATRLAVEATGRRAVLLASNSLSHLHWHEEPELPEDMEREHPYNNHQYRWDMKLLEAIRRGPTAPLRDLIPEEHIEEATASETKAGSLTWMMLAAMGWPKVAGDVLGYGTIIGTGNAIVEWLPEDRTGIVAGALLPGMPHLLAEHPAPSWSALAGAARDVGARLRRLEPDVVLLLSTQWFTVLGHQFQCDPNPRGEHVDENWYAYDYGLLDYDLRFDVDFTERWADRVQAGGMQARRTRYDGFPIDTGTIVTSALLDPDRRLRWAQVSCNLYADADTLADVGRAGAAAARDAGLRAAVVVVTGMSSGLIQQWIEPGQDRIGEPGHDQWNTRVLDLLTAGKVDEEVLAVREDFARQAQADSQFRALAFAAGAEATTGPAHLHAYGPIWGTGAAVLSWNLPDHTRPGIVAGCLSPHPPHLIYGENPPQNEPRSTGGWETLRWAYERRLRARIRDVHKPDVLIVHAPHWITMVGHHVNCVPNPRGLSVEPIFPHLFRYRYDFRRTDVELGEAIAEEASGLGLVTRTLRDPRVRVDYATIGALHLANPAWDIPVVSLSANNNPYFYSDASLTEMEVLGEATRLAVEATGRRAVLLASNSLSHLHWHEEPELPEDMEREHPYNNHQYRRWDMKLLEAIRRGPTAPLRDLIPEHIEATASETKAGSLTWMMLAAMGWPKVAGDVLGYGTIIGTGNAIVEWLPEGRTGIVAGALLPGMPHLLAEHPAPSWSALAGAARDVGARLRRLEPDVVLLLSTQWFTVLGHQFQCDPNPRGEHVDENWYAYDYGLLDYDLRFDVDFTERWADRVQAGGMQARRTRYDGFPIDTGTIVTSALLDPDRRLRWAQVSCNLYADADTLADVGRAGAAAARDAGLRAAVVVVTGMSSGLIQQWIEPGQDRIGEPGHDQWNTRVLDLLTAGKVDEVLAVREDFARQAQADSQFRALAFAAGAEATTGPAHLHAYGPIWGTGAAVLSWNLPDHTRPGIVAGCLSPHPPHLIYGENPPQNEPRSTGGWETLRWAYERRLRARIRDVHKPDVLIVHAPHWITMVGHHVNCVPNPRGLSVEPIFPHLFRYRYDFRTDVELGEAIAEEEASGLGLVTRTLRDPRVRVDYATIGALHLANPAWDIPVVSLSANNNPYFYSDASLTEMEVLGEATRLAVEATGRRAVLLASNSLSHLHWHEEPELPEDMEREHPYNNHQYRWDMKLLEEAIRRGPTAPLRDLIPEHIEATASETKAGSLTWMLAAMGWPKVAGDVLGYGTIIGTGNAIVEWLPE

Secondary structure (DSSP, 8-state):
--EEEEEEEE---GGGG-SS--HHHHHHHHHHHHHHHHHHHH--SEEEEEEEEEEESSSEEEE--S--EEEEE-TTTTTSGGGEEEEE--B-HHHHHHHHHHHHHTT--EEEE--TT----HHHHHHHHHH-TT----EEEEEEESSS-HHHHHHHHHHHHHHHHHTT-EEEEEEE--SB-----S---GGG----STTHHHHHHHHHHHHHTT-HHHHHHTHHHHHHHH-BGGGGHHHHHHHHTT-S-S-EEEEEEEEETTEEEEEEEES----/--SEEEEEE----HHHHHHH--TTB-S--S---HHHHHHHHHHHHIIIIII--SEEEEEEEEEEESSSEEEE--SS-EEEEE-SS-TTT-EEEEE--B-HHHHHHHHHHHHHTT--EEEE--TTSPPPHHHHHHHHHH-TT--S-EEEEEEE--TTS-----HHHHHHHHHHHHHHHHHTT--EEEEE---SS----SS--SSTT-GGG-S-S-HHHHHHHHHHHHHHHSS-STTHHHHHHHHHHHH--GGGGSHHHHHHHHTT--SS--EEEEEEEETTEEEEEEEE----/--EEEEEEEE---GGGG-SS--HHHHHHHHHHHHHHHHHHHT--SEEEEEEEEEEESSSEEEE--S--EEEEE-TTTTTSGGGEEEEE--B-HHHHHHHHHHHHHTTS-EEEE--TTPPPPHHHHHHHHHH-TT----EEEEEEESSS-HHHHHHHHHHHHHHHHHTT-EEEEEEE--S------S---GGG----STTHHHHHHHHHHHHHTT-HHHHHHTHHHHHHHH--GGGGHHHHHHHHTT---SPEEEEEEEEETTEEEEEEEES---/---SEEEEEE----HHHHHHH--TTB-S--S---HHHHHHHHHHHHHIIIII--SEEEEEEEEEEESSSEEEE--SS-EEEEE-SS-TTT-EEEEE--B-HHHHHHHHHHHHHTT--EEEE--TTSPPPHHHHHHHHHH-TT--S-EEEEEEE--SSS-----HHHHHHHHHHHHHHHHHTT--EEEEE---SS----SS--SSTT-GGG-S-S-HHHHHHHHHHHHHHHSS-STTHHHHHHHHHHHH--GGGGSHHHHHHHHTT--S---EEEEEEEETTEEEEEEEE---/---EEEEEEEE---GGGG-SS--HHHHHHHHHHHHHHHHHHHH--SEEEEEEEEEEESSSEEEE--S--EEEEE-TTTTTSGGGEEEEE--B-HHHHHHHHHHHHHTTS-EEEE--TTPPPPHHHHHHHHHH-TT----EEEEEEESSS-HHHHHHHHHHHHHHHHHTT-EEEEEEE--S------S---GGG----STTHHHHHHHHHHHHHTT-HHHHHHTHHHHHHHH--GGGGHHHHHHHHTT---SPPEEEEEEEETTEEEEEEEES----/---SEEEEEE----HHHHHHH--TTB-S--S---HHHHHHHHHHHHIIIIII--SEEEEEEEEEEESSSEEEE--SS-EEEEE-SS-TTT-EEEEE--B-HHHHHHHHHHHHHTT--EEEE--TTSPPPHHHHHHHHHH-TT--S-EEEEEEE--SSS-----HHHHHHHHHHHHHHHHHHT--EEEEE---SS----SS--SSTT-GGG-S-S-HHHHHHHHHHHHHHHSS-STTHHHHHHHHHHHH--GGGGSHHHHHHHHTT--S---EEEEEEEETTEEEEEEEE----/--EEEEEEEE---GGGG-SS--HHHHHHHHHHHHHHHHHHHH--SEEEEEETTSEESSSEEEE--S--EEEEE-TTTTTSGGGEEEEE--B-HHHHHHHHHHHHHTT--EEEE--TTPPPPHHHHHHHHHH-TT----EEEB-EESSS-HHHHHHHHHHHHHHHHHTT-EEEEEEE--S------S---GGG----STTHHHHHHHHHHHHHTT-HHHHHHTHHHHHHHH--GGGGHHHHHHHHTT---SPEEEEEEEEETTEEEEEEEES----/---SEEEEEE----HHHHHTT--TTB-S--S---HHHHHHHHHHHHHIIIII--SEEEEEEEEEEESSSEEEE--SS-EEEEE-SS-TTT-EEEEE--B-HHHHHHHHHHHHHTT--EEEE--TTSPPPHHHHHHHHHH-TT--S-EEEEEEE--SSS-----HHHHHHHHHHHHHHHHHHT--EEEEE---SS----SS--SSTT-GGG-S-S-HHHHHHHHHHHHHHHHS-STTHHHHHHHHHHHH--GGGG-HHHHHHHHTT--S---EEEEEEEETTEEEEEEEE---

Nearest PDB structures (foldseek):
  7txy-assembly2_F  TM=1.002E+00  e=3.021E-71  Micromonospora rosaria
  8ihg-assembly1_C  TM=9.700E-01  e=1.534E-47  Pseudomonas sp.
  3vsg-assembly1_D  TM=9.698E-01  e=2.576E-47  Comamonas testosteroni CNB-1
  3vsj-assembly1_C  TM=9.193E-01  e=1.192E-24  Comamonas testosteroni CNB-1
  8ihg-assembly1_D  TM=9.167E-01  e=1.346E-22  Pseudomonas sp.

Solvent-accessible surface area: 76396 Å² total; per-residue (Å²): 238,68,1,24,31,2,0,4,1,1,2,12,14,2,0,4,49,13,130,148,46,2,108,22,3,53,55,0,4,36,12,0,114,51,2,0,34,18,0,74,132,37,134,16,76,1,0,0,1,0,0,5,50,15,56,0,38,0,7,5,1,0,6,10,32,37,33,12,128,37,91,28,4,12,56,16,2,17,55,53,67,11,0,75,9,110,42,61,0,66,2,42,28,110,11,0,66,106,0,0,75,109,0,96,93,55,62,37,39,11,30,85,2,152,54,128,31,17,43,18,19,11,1,2,2,0,1,11,35,1,0,3,86,109,79,178,8,76,4,0,4,0,0,0,4,56,71,30,105,7,96,35,0,8,56,0,0,114,13,0,0,13,0,0,108,81,38,46,31,89,0,0,1,0,0,3,3,15,1,0,2,2,22,14,74,95,64,14,108,49,75,87,28,126,36,24,89,125,26,6,61,132,37,0,51,119,0,6,96,35,1,50,69,35,92,23,103,74,0,51,85,30,20,109,62,0,4,144,112,0,53,0,4,4,45,0,16,0,0,6,0,2,27,5,0,79,2,7,73,38,96,6,92,68,36,16,63,6,24,0,3,0,5,0,0,0,0,0,1,2,77,10,68,91,186,262,65,14,4,20,0,0,0,0,0,0,13,15,10,2,0,0,14,4,54,20,6,93,51,0,104,12,56,1,34,9,4,4,9,44,4,32,15,2,1,76,82,0,36,45,75,2,106,91,78,7,135,14,69,0,2,0,0,0,1,4,60,17,26,0,5,2,2,4,1,3,6,1,5,85,31,5,52,19,51,2,3,12,15,10,13,3,44,0,2,29,0,74,4,48,3,137,15,14,40,103,0,0,66,16,0,6,129,47,1,60,68,79,65,14,28,23,56,40,3,119,21,90,125,12,86,9,19,32,0,0,0,0,0,3,1,2,1,5,46,59,29,86,20,52,2,0,2,2,0,1,15,16,21,22,17,39,83,44,91,9,50,36,96,56,1,53,41,2,0,54,0,0,78,53,0,0,75,80,28,65,47,101,0,0,0,0,0,0,0,1,0,2,61,56,13,40,122,76,33,9,186,71,25,6,32,19,63,117,16,34,12,70,46,17,91,4,10,109,62,0,10,107,1,0,49,30,1,62,178,30,52,1,39,72,1,114,84,20,1,52,86,0,11,163,29,2,41,0,8,0,44,0,0,0,0,5,0,0,0,10,1,24,48,43,4,158,31,47,4,60,9,24,14,19,15,14,1,17,2,5,0,0,0,0,0,5,1,68,27,103,105,193,59,5,5,16,1,1,3,0,0,2,4,12,2,0,5,51,12,125,136,49,3,114,20,1,50,58,1,2,29,9,0,123,55,0,0,38,33,0,79,128,40,135,18,74,0,0,0,1,0,0,7,45,14,63,0,39,2,7,6,1,0,4,9,33,36,41,11,159,36,92,21,5,12,51,10,0,21,55,54,64,10,0,76,7,102,41,56,0,64,2,40,31,116,10,0,66,107,0,0,79,111,0,79,91,53,59,35,39,8,30,90,2,153,55,120,33,17,37,17,19,6,0,3,2,0,0,10,45,4,0,2,93,111,77,180,7,74,3,0,5,0,0,0,3,59,54,21,92,5,94,36,0,14,58,0,0,122,13,0,3,30,0,0,167,84,38,44,33,71,0,0,1,0,0,1,2,15,0,0,2,3,14,15,73,92,58,13,117,40,74,94,24,125,32,26,81,126,26,6,62,135,24,0,52,120,0,5,91,35,1,49,61,36,96,20,105,80,0,60,86,29,27,86,54,0,2,156,114,0,60,0,4,5,44,0,17,0,0,4,0,3,26,6,0,101,2,9,70,40,98,6,93,68,32,16,61,5,26,0,2,0,4,0,0,0,0,0,1,2,80,9,102,122,158,234,44,9,3,25,0,0,0,0,0,0,12,14,12,2,0,0,13,4,53,49,6,117,51,2,108,14,127,14,85,11,3,4,12,43,5,30,8,2,1,68,79,0,28,32,76,2,149,74,83,8,128,14,71,0,2,0,0,0,0,3,65,17,34,0,8,0,3,3,1,2,4,2,5,87,31,5,154,22,29,1,3,11,14,13,12,2,44,0,2,26,0,138,4,79,2,149,15,14,38,105,0,0,69,20,0,6,129,56,0,55,71,79,64,16,32,27,60,37,4,119,23,90,125,11,80,10,19,33,0,1,0,0,0,2,0,1,1,18,46,69,29,107,24,54,2,0,1,2,0,1,18,12,21,46,17,32,88,49,76,10,50,36,90,62,2,35,48,2,0,58,0,0,72,55,0,0,79,80,33,66,60,101,0,0,0,0,0,0,0,0,0,3,56,54,10,40,90,88,27,6,180,61,24,6,30,20,63,115,16,33,12,60,45,24,94,4,11,83,57,0,7,28,1,0,48,7,1,67,76,20,56,1,50,43,1,107,42,10,1,46,48,0,9,138,27,2,36,0,7,1,37,1,0,0,0,4,0,0,0,12,1,26,48,41,4,150,28,50,5,62,8,25,15,20,14,14,1,18,2,5,0,0,0,0,0,4,1,69,37,121,153,156,62,0,23,37,1,0,2,0,0,3,5,11,1,0,6,45,14,128,134,54,3,111,19,2,55,54,1,5,37,11,0,114,53,1,0,26,18,0,72,130,35,132,17,73,0,0,0,0,0,0,8,42,13,56,0,35,0,4,7,1,0,4,13,33,35,45,11,139,36,89,34,4,7,56,5,0,20,55,54,60,10,0,75,9,104,40,51,1,62,2,34,30,116,10,0,71,105,0,0,70,106,0,86,92,55,63,29,38,9,31,87,2,151,52,126,32,16,42,17,20,6,0,2,2,0,1,11,36,1,0,4,88,108,74,174,6,74,4,0,5,0,0,0,3,55,54,12,100,9,94,36,0,10,52,0,0,114,12,0,0,18,0,0,112,84,39,43,31,52,0,0,0,0,0,1,2,15,1,0,2,4,14,27,64,108,77,18,120,36,70,82,20,138,34,26,89,120,40,5,66,138,26,0,49,118,0,4,95,35,0,48,63,34,113,14,118,86,0,56,74,22,26,104,53,0,4,159,102,0,59,0,2,4,43,0,23,0,0,7,0,3,26,8,0,76,2,11,74,37,96,6,92,69,35,17,59,5,26,0,1,0,4,0,1,0,0,0,1,1,83,8,68,91,178,139,155,48,11,5,20,0,0,0,0,0,0,12,15,11,2,0,0,13,4,50,34,5,87,51,0,89,14,61,12,90,10,4,4,15,44,4,34,20,5,0,69,76,0,24,32,75,1,154,76,76,8,139,14,72,0,3,0,0,0,0,2,61,17,32,0,10,0,3,4,1,2,6,2,5,71,22,5,148,22,29,1,3,12,14,14,11,3,43,0,1,27,0,142,4,85,3,140,15,15,52,109,0,0,54,18,0,7,115,39,1,58,70,77,65,16,48,25,54,25,4,139,23,90,127,12,84,11,15,35,0,1,0,0,0,2,1,1,1,16,47,67,28,82,22,54,3,0,3,3,0,3,19,12,17,46,15,34,79,50,95,10,54,34,97,61,1,36,41,1,0,65,0,0,75,56,0,0,76,88,28,63,52,120,0,0,0,0,0,0,0,1,0,2,52,53,10,41,93,84,26,8,167,60,23,6,28,19,63,116,18,33,13,61,45,26,94,4,8,61,65,0,2,110,1,0,54,8,1,67,173,21,56,0,49,76,1,123,108,30,0,46,90,0,14,147,23,2,39,0,6,0,35,1,0,0,0,3,0,0,0,9,1,25,48,38,3,157,29,52,5,69,22,12,15,18,15,15,1,17,2,5,0,0,0,0,0,6,0,69,27,81,99,238,69,1,21,34,2,0,3,2,2,2,11,13,4,0,6,59,13,151,137,44,1,110,19,3,53,55,1,3,28,12,0,120,48,3,0,19,32,1,70,143,42,125,16,78,0,0,0,1,0,0,5,52,15,52,0,36,0,6,7,1,0,5,11,35,36,49,10,163,35,94,33,4,16,50,13,2,18,54,58,64,10,0,75,5,105,41,55,0,64,2,40,30,113,11,0,62,107,0,0,78,99,0,87,91,54,65,34,35,10,27,92,2,154,52,128,31,17,40,18,20,15,1,2,1,0,0,10,38,2,0,3,87,103,84,174,7,72,3,0,6,0,0,0,5,61,70,30,88,5,85,38,0,8,49,0,0,117,12,0,0,17,0,0,107,89,38,48,30,86,0,0,0,0,0,2,1,15,1,0,1,1,22,9,60,102,74,18,112,25,72,114,22,117,34,20,84,122,43,4,56,132,24,0,45,119,0,4,93,30,2,48,58,35,95,18,113,89,0,52,84,30,24,101,60,0,5,163,107,0,49,0,3,5,49,0,16,0,0,8,0,3,26,10,0,71,2,8,70,40,96,6,94,67,34,16,62,5,23,0,3,0,4,0,0,0,0,1,2,3,76,7,81,87,200,188,179,53,14,3,17,0,0,0,0,0,0,14,14,11,2,0,0,13,4,52,41,7,127,52,4,111,13,160,16,92,7,0,4,4,44,4,30,20,5,1,68,78,0,35,46,77,2,110,90,80,7,132,15,76,0,2,0,0,0,1,3,63,15,30,0,4,1,1,3,1,2,4,2,6,86,30,6,153,26,51,1,3,12,14,13,12,3,45,0,1,33,0,167,4,79,3,151,14,17,41,105,0,0,53,10,0,6,120,53,1,62,69,62,67,15,45,25,55,39,2,123,21,93,123,11,83,10,18,33,1,1,0,0,0,2,1,2,1,6,45,58,29,86,19,53,2,0,1,2,0,2,10,9,21,29,22,33,87,44,92,12,28,36,16,32,1,23,9,1,0,54,0,0,72,54,0,0,79,78,30,63,56,100,0,0,0,0,0,0,0,1,0,2,61,57,14,26,121,76,33,26,183,72,24,3,35,19,60,100,17,14,12,75,44,16,92,3,11,102,59,0,10,107,0,0,42,13,2,59,78,2,12,1,12,52,2,41,49,23,1,31,64,0,9,155,27,1,39,0,7,1,40,0,0,0,0,3,0,0,0,7,1,18,47,23,4,86,30,48,3,72,22,12,15,18,15,16,1,17,2,6,0,0,0,0,0,6,0,66,22,133